Protein 1VYX (pdb70)

GO terms:
  GO:0006511 ubiquitin-dependent protein catabolic process (P, IDA)
  GO:0039504 symbiont-mediated suppression of host adaptive immune response (P, IMP)
  GO:0039648 symbiont-mediated perturbation of host ubiquitin-like protein modification (P, IMP)
  GO:0075509 endocytosis involved in viral entry into host cell (P, IMP)
  GO:0005515 protein binding (F, IPI)

Sequence (60 aa):
MEDEDVPVCWICNEELGNERFRACGCTGELENVHRSCLSTWLTISRNTACQICGVVYNTRMEDEDVPVCWICNEELGNERFRACGCTGELENVHRSCLSTWLTISRNTACQICGVVYNTRMEDEDVPVCWICNEELGNERFRACGCTGELENVHRSCLSTWLTISRNTACQICGVVYNTRMEDEDVPVCWICNEELGNERFRACGCTGELENVHRSCLSTWLTISRNTACQICGVVYNTRMEDEDVPVCWICNEELGNERFRACGCTGELENVHRSCLSTWLTISRNTACQICGVVYNTRMEDEDVPVCWICNEELGNERFRACGCTGELENVHRSCLSTWLTISRNTACQICGVVYNTRMEDEDVPVCWICNEELGNERFRACGCTGELENVHRSCLSTWLTISRNTACQICGVVYNTRMEDEDVPVCWICNEELGNERFRACGCTGELENVHRSCLSTWLTISRNTACQICGVVYNTRMEDEDVPVCWICNEELGNERFRACGCTGELENVHRSCLSTWLTISRNTACQICGVVYNTRMEDEDVPVCWICNEELGNERFRACGCTGELENVHRSCLSTWLTISRNTACQICGVVYNTRMEDEDVPVCWICNEELGNERFRACGCTGELENVHRSCLSTWLTISRNTACQICGVVYNTRMEDEDVPVCWICNEELGNERFRACGCTGELENVHRSCLSTWLTISRNTACQICGVVYNTRMEDEDVPVCWICNEELGNERFRACGCTGELENVHRSCLSTWLTISRNTACQICGVVYNTRMEDEDVPVCWICNEELGNERFRACGCTGELENVHRSCLSTWLTISRNTACQICGVVYNTRMEDEDVPVCWICNEELGNERFRACGCTGELENVHRSCLSTWLTISRNTACQICGVVYNTRMEDEDVPVCWICNEELGNERFRACGCTGELENVHRSCLSTWLTISRNTACQICGVVYNTRMEDEDVPVCWICNEELGNERFRACGCTGELENVHRSCLSTWLTISRNTACQICGVVYNTRMEDEDVPVCWICNEELGNERFRACGCTGELENVHRSCLSTWLTISRNTACQICGVVYNTRMEDEDVPVCWICNEELGNERFRACGCTGELENVHRSCLSTWLTISRNTACQICGVVYNTRMEDEDVPVCWICNEELGNERFRACGCTGELENVHRSCLSTWLTISRNTACQICGVVYNTRMEDEDVPVCWICNEELGNERFRACGCTGELENVHRSCLSTWLTISRNTACQICGVVYNTRMEDEDVPVCWICNEELGNERFRACGCTGELENVHRSCLSTWLTISRNTACQICGVVYNTRMEDEDVPVCWICNEELGNERFRACGCTGELENVHRSCLSTWLTISRNTACQICGVVYNTRMEDEDVPVCWICNEELGNERFRACGCTGELENVHRSCLSTWLTISRNTACQICGVVYNTRMEDEDVPVCWICNEELGNERFRACGCTGELENVHRSCLSTWLTISRNTACQICGVVYNTRMEDEDVPVCWICNEELGNERFRACGCTGELENVHRSCLSTWLTISRNTACQICGVVYNTRMEDEDVPVCWICNEELGNERFRACGCTGELENVHRSCLSTWLTISRNTACQICGVVYNTRMEDEDVPVCWICNEELGNERFRACGCTGELENVHRSCLSTWLTISRNTACQICGVVYNTR

Secondary structure (DSSP, 8-state):
-TT-S--EETTTTEE-S-----S---SSGGGS--HHHHHHHHHHHT-SB-TTT--B----

Foldseek 3Di:
DVPQDFAAALQPRHTDRPQPWFADCAPGNNNDHHLVCVVVVCVVVVDQHDPRHGGGRPRD

Structure (mmCIF, N/CA/C/O backbone):
data_1VYX
#
_entry.id   1VYX
#
_cell.length_a   1.000
_cell.length_b   1.000
_cell.length_c   1.000
_cell.angle_alpha   90.00
_cell.angle_beta   90.00
_cell.angle_gamma   90.00
#
_symmetry.space_group_name_H-M   'P 1'
#
loop_
_entity.id
_entity.type
_entity.pdbx_description
1 polymer 'ORF K3'
2 non-polymer 'ZINC ION'
#
loop_
_atom_site.group_PDB
_atom_site.id
_atom_site.type_symbol
_atom_site.label_atom_id
_atom_site.label_alt_id
_atom_site.label_comp_id
_atom_site.label_asym_id
_atom_site.label_entity_id
_atom_site.label_seq_id
_atom_site.pdbx_PDB_ins_code
_atom_site.Cartn_x
_atom_site.Cartn_y
_atom_site.Cartn_z
_atom_site.occupancy
_atom_site.B_iso_or_equiv
_atom_site.auth_seq_id
_atom_site.auth_comp_id
_atom_site.auth_asym_id
_atom_site.auth_atom_id
_atom_site.pdbx_PDB_model_num
ATOM 1 N N . MET A 1 1 ? 18.672 -3.846 11.553 1.00 0.00 1 MET A N 1
ATOM 2 C CA . MET A 1 1 ? 17.317 -3.760 12.172 1.00 0.00 1 MET A CA 1
ATOM 3 C C . MET A 1 1 ? 16.738 -2.355 11.985 1.00 0.00 1 MET A C 1
ATOM 4 O O . MET A 1 1 ? 16.222 -1.757 12.908 1.00 0.00 1 MET A O 1
ATOM 20 N N . GLU A 1 2 ? 16.821 -1.825 10.795 1.00 0.00 2 GLU A N 1
ATOM 21 C CA . GLU A 1 2 ? 16.277 -0.459 10.546 1.00 0.00 2 GLU A CA 1
ATOM 22 C C . GLU A 1 2 ? 14.785 -0.534 10.220 1.00 0.00 2 GLU A C 1
ATOM 23 O O . GLU A 1 2 ? 14.098 0.466 10.167 1.00 0.00 2 GLU A O 1
ATOM 35 N N . ASP A 1 3 ? 14.280 -1.715 9.999 1.00 0.00 3 ASP A N 1
ATOM 36 C CA . ASP A 1 3 ? 12.833 -1.863 9.674 1.00 0.00 3 ASP A CA 1
ATOM 37 C C . ASP A 1 3 ? 11.969 -1.409 10.856 1.00 0.00 3 ASP A C 1
ATOM 38 O O . ASP A 1 3 ? 10.765 -1.294 10.748 1.00 0.00 3 ASP A O 1
ATOM 47 N N . GLU A 1 4 ? 12.577 -1.153 11.982 1.00 0.00 4 GLU A N 1
ATOM 48 C CA . GLU A 1 4 ? 11.798 -0.705 13.174 1.00 0.00 4 GLU A CA 1
ATOM 49 C C . GLU A 1 4 ? 10.862 0.451 12.802 1.00 0.00 4 GLU A C 1
ATOM 50 O O . GLU A 1 4 ? 10.764 0.842 11.656 1.00 0.00 4 GLU A O 1
ATOM 62 N N . ASP A 1 5 ? 10.175 1.002 13.768 1.00 0.00 5 ASP A N 1
ATOM 63 C CA . ASP A 1 5 ? 9.243 2.133 13.479 1.00 0.00 5 ASP A CA 1
ATOM 64 C C . ASP A 1 5 ? 8.029 1.627 12.696 1.00 0.00 5 ASP A C 1
ATOM 65 O O . ASP A 1 5 ? 8.100 0.638 11.995 1.00 0.00 5 ASP A O 1
ATOM 74 N N . VAL A 1 6 ? 6.916 2.297 12.811 1.00 0.00 6 VAL A N 1
ATOM 75 C CA . VAL A 1 6 ? 5.700 1.851 12.073 1.00 0.00 6 VAL A CA 1
ATOM 76 C C . VAL A 1 6 ? 5.422 2.787 10.891 1.00 0.00 6 VAL A C 1
ATOM 77 O O . VAL A 1 6 ? 5.275 3.980 11.067 1.00 0.00 6 VAL A O 1
ATOM 90 N N . PRO A 1 7 ? 5.355 2.209 9.721 1.00 0.00 7 PRO A N 1
ATOM 91 C CA . PRO A 1 7 ? 5.087 2.998 8.493 1.00 0.00 7 PRO A CA 1
ATOM 92 C C . PRO A 1 7 ? 3.622 3.437 8.457 1.00 0.00 7 PRO A C 1
ATOM 93 O O . PRO A 1 7 ? 2.787 2.901 9.159 1.00 0.00 7 PRO A O 1
ATOM 104 N N . VAL A 1 8 ? 3.303 4.412 7.653 1.00 0.00 8 VAL A N 1
ATOM 105 C CA . VAL A 1 8 ? 1.889 4.885 7.586 1.00 0.00 8 VAL A CA 1
ATOM 106 C C . VAL A 1 8 ? 1.349 4.788 6.160 1.00 0.00 8 VAL A C 1
ATOM 107 O O . VAL A 1 8 ? 2.038 5.076 5.202 1.00 0.00 8 VAL A O 1
ATOM 120 N N . CYS A 1 9 ? 0.113 4.391 6.015 1.00 0.00 9 CYS A N 1
ATOM 121 C CA . CYS A 1 9 ? -0.480 4.282 4.655 1.00 0.00 9 CYS A CA 1
ATOM 122 C C . CYS A 1 9 ? -0.540 5.668 4.006 1.00 0.00 9 CYS A C 1
ATOM 123 O O . CYS A 1 9 ? -1.183 6.572 4.500 1.00 0.00 9 CYS A O 1
ATOM 130 N N . TRP A 1 10 ? 0.147 5.839 2.915 1.00 0.00 10 TRP A N 1
ATOM 131 C CA . TRP A 1 10 ? 0.168 7.164 2.226 1.00 0.00 10 TRP A CA 1
ATOM 132 C C . TRP A 1 10 ? -1.218 7.560 1.698 1.00 0.00 10 TRP A C 1
ATOM 133 O O . TRP A 1 10 ? -1.437 8.692 1.315 1.00 0.00 10 TRP A O 1
ATOM 154 N N . ILE A 1 11 ? -2.151 6.648 1.658 1.00 0.00 11 ILE A N 1
ATOM 155 C CA . ILE A 1 11 ? -3.505 7.003 1.133 1.00 0.00 11 ILE A CA 1
ATOM 156 C C . ILE A 1 11 ? -4.372 7.638 2.227 1.00 0.00 11 ILE A C 1
ATOM 157 O O . ILE A 1 11 ? -4.851 8.745 2.081 1.00 0.00 11 ILE A O 1
ATOM 173 N N . CYS A 1 12 ? -4.584 6.951 3.316 1.00 0.00 12 CYS A N 1
ATOM 174 C CA . CYS A 1 12 ? -5.430 7.530 4.402 1.00 0.00 12 CYS A CA 1
ATOM 175 C C . CYS A 1 12 ? -4.548 8.114 5.509 1.00 0.00 12 CYS A C 1
ATOM 176 O O . CYS A 1 12 ? -5.033 8.614 6.504 1.00 0.00 12 CYS A O 1
ATOM 183 N N . ASN A 1 13 ? -3.256 8.061 5.338 1.00 0.00 13 ASN A N 1
ATOM 184 C CA . ASN A 1 13 ? -2.341 8.620 6.374 1.00 0.00 13 ASN A CA 1
ATOM 185 C C . ASN A 1 13 ? -2.582 7.945 7.727 1.00 0.00 13 ASN A C 1
ATOM 186 O O . ASN A 1 13 ? -2.915 8.588 8.703 1.00 0.00 13 ASN A O 1
ATOM 197 N N . GLU A 1 14 ? -2.409 6.654 7.793 1.00 0.00 14 GLU A N 1
ATOM 198 C CA . GLU A 1 14 ? -2.617 5.936 9.083 1.00 0.00 14 GLU A CA 1
ATOM 199 C C . GLU A 1 14 ? -1.552 4.850 9.254 1.00 0.00 14 GLU A C 1
ATOM 200 O O . GLU A 1 14 ? -1.272 4.094 8.346 1.00 0.00 14 GLU A O 1
ATOM 212 N N . GLU A 1 15 ? -0.950 4.769 10.407 1.00 0.00 15 GLU A N 1
ATOM 213 C CA . GLU A 1 15 ? 0.103 3.735 10.628 1.00 0.00 15 GLU A CA 1
ATOM 214 C C . GLU A 1 15 ? -0.462 2.329 10.416 1.00 0.00 15 GLU A C 1
ATOM 215 O O . GLU A 1 15 ? -1.540 2.003 10.873 1.00 0.00 15 GLU A O 1
ATOM 227 N N . LEU A 1 16 ? 0.275 1.487 9.742 1.00 0.00 16 LEU A N 1
ATOM 228 C CA . LEU A 1 16 ? -0.200 0.093 9.520 1.00 0.00 16 LEU A CA 1
ATOM 229 C C . LEU A 1 16 ? 0.752 -0.872 10.238 1.00 0.00 16 LEU A C 1
ATOM 230 O O . LEU A 1 16 ? 0.362 -1.926 10.698 1.00 0.00 16 LEU A O 1
ATOM 246 N N . GLY A 1 17 ? 1.991 -0.483 10.370 1.00 0.00 17 GLY A N 1
ATOM 247 C CA . GLY A 1 17 ? 2.995 -1.320 11.096 1.00 0.00 17 GLY A CA 1
ATOM 248 C C . GLY A 1 17 ? 3.480 -2.507 10.254 1.00 0.00 17 GLY A C 1
ATOM 249 O O . GLY A 1 17 ? 4.616 -2.915 10.377 1.00 0.00 17 GLY A O 1
ATOM 253 N N . ASN A 1 18 ? 2.658 -3.063 9.399 1.00 0.00 18 ASN A N 1
ATOM 254 C CA . ASN A 1 18 ? 3.123 -4.221 8.571 1.00 0.00 18 ASN A CA 1
ATOM 255 C C . ASN A 1 18 ? 1.955 -4.875 7.827 1.00 0.00 18 ASN A C 1
ATOM 256 O O . ASN A 1 18 ? 1.897 -6.082 7.701 1.00 0.00 18 ASN A O 1
ATOM 267 N N . GLU A 1 19 ? 1.031 -4.108 7.323 1.00 0.00 19 GLU A N 1
ATOM 268 C CA . GLU A 1 19 ? -0.106 -4.730 6.585 1.00 0.00 19 GLU A CA 1
ATOM 269 C C . GLU A 1 19 ? 0.443 -5.529 5.399 1.00 0.00 19 GLU A C 1
ATOM 270 O O . GLU A 1 19 ? 0.891 -4.969 4.419 1.00 0.00 19 GLU A O 1
ATOM 282 N N . ARG A 1 20 ? 0.432 -6.833 5.487 1.00 0.00 20 ARG A N 1
ATOM 283 C CA . ARG A 1 20 ? 0.978 -7.653 4.366 1.00 0.00 20 ARG A CA 1
ATOM 284 C C . ARG A 1 20 ? 0.172 -7.417 3.088 1.00 0.00 20 ARG A C 1
ATOM 285 O O . ARG A 1 20 ? -0.856 -8.025 2.864 1.00 0.00 20 ARG A O 1
ATOM 306 N N . PHE A 1 21 ? 0.644 -6.540 2.246 1.00 0.00 21 PHE A N 1
ATOM 307 C CA . PHE A 1 21 ? -0.072 -6.256 0.972 1.00 0.00 21 PHE A CA 1
ATOM 308 C C . PHE A 1 21 ? 0.935 -5.846 -0.104 1.00 0.00 21 PHE A C 1
ATOM 309 O O . PHE A 1 21 ? 1.376 -4.715 -0.153 1.00 0.00 21 PHE A O 1
ATOM 326 N N . ARG A 1 22 ? 1.303 -6.751 -0.967 1.00 0.00 22 ARG A N 1
ATOM 327 C CA . ARG A 1 22 ? 2.280 -6.399 -2.036 1.00 0.00 22 ARG A CA 1
ATOM 328 C C . ARG A 1 22 ? 1.601 -5.524 -3.088 1.00 0.00 22 ARG A C 1
ATOM 329 O O . ARG A 1 22 ? 0.958 -6.015 -3.994 1.00 0.00 22 ARG A O 1
ATOM 350 N N . ALA A 1 23 ? 1.730 -4.231 -2.974 1.00 0.00 23 ALA A N 1
ATOM 351 C CA . ALA A 1 23 ? 1.080 -3.335 -3.970 1.00 0.00 23 ALA A CA 1
ATOM 352 C C . ALA A 1 23 ? 2.125 -2.468 -4.671 1.00 0.00 23 ALA A C 1
ATOM 353 O O . ALA A 1 23 ? 1.819 -1.730 -5.587 1.00 0.00 23 ALA A O 1
ATOM 360 N N . CYS A 1 24 ? 3.356 -2.548 -4.249 1.00 0.00 24 CYS A N 1
ATOM 361 C CA . CYS A 1 24 ? 4.418 -1.724 -4.893 1.00 0.00 24 CYS A CA 1
ATOM 362 C C . CYS A 1 24 ? 5.728 -1.858 -4.111 1.00 0.00 24 CYS A C 1
ATOM 363 O O . CYS A 1 24 ? 5.758 -2.347 -3.000 1.00 0.00 24 CYS A O 1
ATOM 370 N N . GLY A 1 25 ? 6.807 -1.417 -4.692 1.00 0.00 25 GLY A N 1
ATOM 371 C CA . GLY A 1 25 ? 8.122 -1.504 -3.998 1.00 0.00 25 GLY A CA 1
ATOM 372 C C . GLY A 1 25 ? 8.824 -0.150 -4.090 1.00 0.00 25 GLY A C 1
ATOM 373 O O . GLY A 1 25 ? 9.947 -0.050 -4.541 1.00 0.00 25 GLY A O 1
ATOM 377 N N . CYS A 1 26 ? 8.165 0.894 -3.668 1.00 0.00 26 CYS A N 1
ATOM 378 C CA . CYS A 1 26 ? 8.788 2.246 -3.734 1.00 0.00 26 CYS A CA 1
ATOM 379 C C . CYS A 1 26 ? 9.821 2.405 -2.617 1.00 0.00 26 CYS A C 1
ATOM 380 O O . CYS A 1 26 ? 10.285 1.439 -2.044 1.00 0.00 26 CYS A O 1
ATOM 387 N N . THR A 1 27 ? 10.185 3.616 -2.304 1.00 0.00 27 THR A N 1
ATOM 388 C CA . THR A 1 27 ? 11.189 3.835 -1.224 1.00 0.00 27 THR A CA 1
ATOM 389 C C . THR A 1 27 ? 10.651 4.834 -0.199 1.00 0.00 27 THR A C 1
ATOM 390 O O . THR A 1 27 ? 11.398 5.432 0.550 1.00 0.00 27 THR A O 1
ATOM 401 N N . GLY A 1 28 ? 9.362 5.027 -0.163 1.00 0.00 28 GLY A N 1
ATOM 402 C CA . GLY A 1 28 ? 8.786 5.994 0.812 1.00 0.00 28 GLY A CA 1
ATOM 403 C C . GLY A 1 28 ? 7.512 5.419 1.433 1.00 0.00 28 GLY A C 1
ATOM 404 O O . GLY A 1 28 ? 7.393 4.229 1.652 1.00 0.00 28 GLY A O 1
ATOM 408 N N . GLU A 1 29 ? 6.565 6.265 1.724 1.00 0.00 29 GLU A N 1
ATOM 409 C CA . GLU A 1 29 ? 5.289 5.798 2.341 1.00 0.00 29 GLU A CA 1
ATOM 410 C C . GLU A 1 29 ? 4.633 4.708 1.490 1.00 0.00 29 GLU A C 1
ATOM 411 O O . GLU A 1 29 ? 4.086 3.752 2.004 1.00 0.00 29 GLU A O 1
ATOM 423 N N . LEU A 1 30 ? 4.661 4.855 0.196 1.00 0.00 30 LEU A N 1
ATOM 424 C CA . LEU A 1 30 ? 4.015 3.839 -0.682 1.00 0.00 30 LEU A CA 1
ATOM 425 C C . LEU A 1 30 ? 4.454 2.424 -0.299 1.00 0.00 30 LEU A C 1
ATOM 426 O O . LEU A 1 30 ? 3.684 1.487 -0.374 1.00 0.00 30 LEU A O 1
ATOM 442 N N . GLU A 1 31 ? 5.676 2.257 0.109 1.00 0.00 31 GLU A N 1
ATOM 443 C CA . GLU A 1 31 ? 6.143 0.896 0.492 1.00 0.00 31 GLU A CA 1
ATOM 444 C C . GLU A 1 31 ? 5.159 0.260 1.480 1.00 0.00 31 GLU A C 1
ATOM 445 O O . GLU A 1 31 ? 4.947 -0.936 1.472 1.00 0.00 31 GLU A O 1
ATOM 457 N N . ASN A 1 32 ? 4.548 1.047 2.325 1.00 0.00 32 ASN A N 1
ATOM 458 C CA . ASN A 1 32 ? 3.574 0.472 3.295 1.00 0.00 32 ASN A CA 1
ATOM 459 C C . ASN A 1 32 ? 2.203 1.115 3.107 1.00 0.00 32 ASN A C 1
ATOM 460 O O . ASN A 1 32 ? 2.048 2.313 3.230 1.00 0.00 32 ASN A O 1
ATOM 471 N N . VAL A 1 33 ? 1.205 0.332 2.814 1.00 0.00 33 VAL A N 1
ATOM 472 C CA . VAL A 1 33 ? -0.152 0.910 2.628 1.00 0.00 33 VAL A CA 1
ATOM 473 C C . VAL A 1 33 ? -1.236 -0.110 2.985 1.00 0.00 33 VAL A C 1
ATOM 474 O O . VAL A 1 33 ? -1.115 -1.282 2.688 1.00 0.00 33 VAL A O 1
ATOM 487 N N . HIS A 1 34 ? -2.305 0.323 3.596 1.00 0.00 34 HIS A N 1
ATOM 488 C CA . HIS A 1 34 ? -3.399 -0.636 3.935 1.00 0.00 34 HIS A CA 1
ATOM 489 C C . HIS A 1 34 ? -4.034 -1.168 2.651 1.00 0.00 34 HIS A C 1
ATOM 490 O O . HIS A 1 34 ? -4.412 -0.410 1.777 1.00 0.00 34 HIS A O 1
ATOM 504 N N . ARG A 1 35 ? -4.180 -2.453 2.531 1.00 0.00 35 ARG A N 1
ATOM 505 C CA . ARG A 1 35 ? -4.817 -3.003 1.305 1.00 0.00 35 ARG A CA 1
ATOM 506 C C . ARG A 1 35 ? -6.296 -2.616 1.287 1.00 0.00 35 ARG A C 1
ATOM 507 O O . ARG A 1 35 ? -6.953 -2.654 0.266 1.00 0.00 35 ARG A O 1
ATOM 528 N N . SER A 1 36 ? -6.820 -2.246 2.422 1.00 0.00 36 SER A N 1
ATOM 529 C CA . SER A 1 36 ? -8.256 -1.856 2.502 1.00 0.00 36 SER A CA 1
ATOM 530 C C . SER A 1 36 ? -8.522 -0.569 1.712 1.00 0.00 36 SER A C 1
ATOM 531 O O . SER A 1 36 ? -9.323 -0.552 0.799 1.00 0.00 36 SER A O 1
ATOM 539 N N . CYS A 1 37 ? -7.877 0.514 2.062 1.00 0.00 37 CYS A N 1
ATOM 540 C CA . CYS A 1 37 ? -8.134 1.788 1.320 1.00 0.00 37 CYS A CA 1
ATOM 541 C C . CYS A 1 37 ? -7.354 1.840 0.003 1.00 0.00 37 CYS A C 1
ATOM 542 O O . CYS A 1 37 ? -7.764 2.501 -0.928 1.00 0.00 37 CYS A O 1
ATOM 550 N N . LEU A 1 38 ? -6.244 1.159 -0.103 1.00 0.00 38 LEU A N 1
ATOM 551 C CA . LEU A 1 38 ? -5.490 1.210 -1.392 1.00 0.00 38 LEU A CA 1
ATOM 552 C C . LEU A 1 38 ? -6.215 0.380 -2.452 1.00 0.00 38 LEU A C 1
ATOM 553 O O . LEU A 1 38 ? -6.624 0.886 -3.478 1.00 0.00 38 LEU A O 1
ATOM 569 N N . SER A 1 39 ? -6.383 -0.890 -2.206 1.00 0.00 39 SER A N 1
ATOM 570 C CA . SER A 1 39 ? -7.085 -1.758 -3.188 1.00 0.00 39 SER A CA 1
ATOM 571 C C . SER A 1 39 ? -8.407 -1.109 -3.605 1.00 0.00 39 SER A C 1
ATOM 572 O O . SER A 1 39 ? -8.768 -1.104 -4.764 1.00 0.00 39 SER A O 1
ATOM 580 N N . THR A 1 40 ? -9.129 -0.552 -2.671 1.00 0.00 40 THR A N 1
ATOM 581 C CA . THR A 1 40 ? -10.420 0.102 -3.024 1.00 0.00 40 THR A CA 1
ATOM 582 C C . THR A 1 40 ? -10.151 1.465 -3.665 1.00 0.00 40 THR A C 1
ATOM 583 O O . THR A 1 40 ? -10.836 1.878 -4.580 1.00 0.00 40 THR A O 1
ATOM 594 N N . TRP A 1 41 ? -9.155 2.166 -3.194 1.00 0.00 41 TRP A N 1
ATOM 595 C CA . TRP A 1 41 ? -8.841 3.499 -3.781 1.00 0.00 41 TRP A CA 1
ATOM 596 C C . TRP A 1 41 ? -8.521 3.344 -5.272 1.00 0.00 41 TRP A C 1
ATOM 597 O O . TRP A 1 41 ? -9.164 3.936 -6.116 1.00 0.00 41 TRP A O 1
ATOM 618 N N . LEU A 1 42 ? -7.541 2.547 -5.607 1.00 0.00 42 LEU A N 1
ATOM 619 C CA . LEU A 1 42 ? -7.209 2.360 -7.048 1.00 0.00 42 LEU A CA 1
ATOM 620 C C . LEU A 1 42 ? -8.466 1.939 -7.809 1.00 0.00 42 LEU A C 1
ATOM 621 O O . LEU A 1 42 ? -8.669 2.311 -8.948 1.00 0.00 42 LEU A O 1
ATOM 637 N N . THR A 1 43 ? -9.323 1.180 -7.181 1.00 0.00 43 THR A N 1
ATOM 638 C CA . THR A 1 43 ? -10.577 0.756 -7.863 1.00 0.00 43 THR A CA 1
ATOM 639 C C . THR A 1 43 ? -11.442 1.989 -8.131 1.00 0.00 43 THR A C 1
ATOM 640 O O . THR A 1 43 ? -12.034 2.131 -9.183 1.00 0.00 43 THR A O 1
ATOM 651 N N . ILE A 1 44 ? -11.503 2.891 -7.188 1.00 0.00 44 ILE A N 1
ATOM 652 C CA . ILE A 1 44 ? -12.310 4.128 -7.386 1.00 0.00 44 ILE A CA 1
ATOM 653 C C . ILE A 1 44 ? -11.544 5.089 -8.301 1.00 0.00 44 ILE A C 1
ATOM 654 O O . ILE A 1 44 ? -12.105 5.700 -9.189 1.00 0.00 44 ILE A O 1
ATOM 670 N N . SER A 1 45 ? -10.261 5.213 -8.095 1.00 0.00 45 SER A N 1
ATOM 671 C CA . SER A 1 45 ? -9.449 6.118 -8.957 1.00 0.00 45 SER A CA 1
ATOM 672 C C . SER A 1 45 ? -9.130 5.421 -10.282 1.00 0.00 45 SER A C 1
ATOM 673 O O . SER A 1 45 ? -8.596 6.015 -11.198 1.00 0.00 45 SER A O 1
ATOM 681 N N . ARG A 1 46 ? -9.458 4.160 -10.388 1.00 0.00 46 ARG A N 1
ATOM 682 C CA . ARG A 1 46 ? -9.182 3.413 -11.648 1.00 0.00 46 ARG A CA 1
ATOM 683 C C . ARG A 1 46 ? -7.676 3.217 -11.836 1.00 0.00 46 ARG A C 1
ATOM 684 O O . ARG A 1 46 ? -7.086 3.719 -12.772 1.00 0.00 46 ARG A O 1
ATOM 705 N N . ASN A 1 47 ? -7.052 2.485 -10.955 1.00 0.00 47 ASN A N 1
ATOM 706 C CA . ASN A 1 47 ? -5.587 2.251 -11.085 1.00 0.00 47 ASN A CA 1
ATOM 707 C C . ASN A 1 47 ? -5.276 0.771 -10.856 1.00 0.00 47 ASN A C 1
ATOM 708 O O . ASN A 1 47 ? -5.954 0.094 -10.109 1.00 0.00 47 ASN A O 1
ATOM 719 N N . THR A 1 48 ? -4.261 0.260 -11.496 1.00 0.00 48 THR A N 1
ATOM 720 C CA . THR A 1 48 ? -3.921 -1.179 -11.314 1.00 0.00 48 THR A CA 1
ATOM 721 C C . THR A 1 48 ? -2.496 -1.330 -10.774 1.00 0.00 48 THR A C 1
ATOM 722 O O . THR A 1 48 ? -2.163 -2.316 -10.148 1.00 0.00 48 THR A O 1
ATOM 733 N N . ALA A 1 49 ? -1.651 -0.365 -11.010 1.00 0.00 49 ALA A N 1
ATOM 734 C CA . ALA A 1 49 ? -0.252 -0.471 -10.505 1.00 0.00 49 ALA A CA 1
ATOM 735 C C . ALA A 1 49 ? 0.258 0.894 -10.035 1.00 0.00 49 ALA A C 1
ATOM 736 O O . ALA A 1 49 ? -0.190 1.928 -10.489 1.00 0.00 49 ALA A O 1
ATOM 743 N N . CYS A 1 50 ? 1.195 0.899 -9.126 1.00 0.00 50 CYS A N 1
ATOM 744 C CA . CYS A 1 50 ? 1.742 2.193 -8.620 1.00 0.00 50 CYS A CA 1
ATOM 745 C C . CYS A 1 50 ? 2.273 3.034 -9.787 1.00 0.00 50 CYS A C 1
ATOM 746 O O . CYS A 1 50 ? 3.059 2.572 -10.590 1.00 0.00 50 CYS A O 1
ATOM 754 N N . GLN A 1 51 ? 1.845 4.264 -9.889 1.00 0.00 51 GLN A N 1
ATOM 755 C CA . GLN A 1 51 ? 2.323 5.128 -11.008 1.00 0.00 51 GLN A CA 1
ATOM 756 C C . GLN A 1 51 ? 3.666 5.770 -10.649 1.00 0.00 51 GLN A C 1
ATOM 757 O O . GLN A 1 51 ? 4.164 6.623 -11.356 1.00 0.00 51 GLN A O 1
ATOM 771 N N . ILE A 1 52 ? 4.254 5.369 -9.557 1.00 0.00 52 ILE A N 1
ATOM 772 C CA . ILE A 1 52 ? 5.563 5.960 -9.158 1.00 0.00 52 ILE A CA 1
ATOM 773 C C . ILE A 1 52 ? 6.714 5.064 -9.624 1.00 0.00 52 ILE A C 1
ATOM 774 O O . ILE A 1 52 ? 7.720 5.536 -10.115 1.00 0.00 52 ILE A O 1
ATOM 790 N N . CYS A 1 53 ? 6.576 3.775 -9.471 1.00 0.00 53 CYS A N 1
ATOM 791 C CA . CYS A 1 53 ? 7.665 2.851 -9.904 1.00 0.00 53 CYS A CA 1
ATOM 792 C C . CYS A 1 53 ? 7.158 1.910 -11.001 1.00 0.00 53 CYS A C 1
ATOM 793 O O . CYS A 1 53 ? 7.930 1.302 -11.715 1.00 0.00 53 CYS A O 1
ATOM 801 N N . GLY A 1 54 ? 5.866 1.790 -11.145 1.00 0.00 54 GLY A N 1
ATOM 802 C CA . GLY A 1 54 ? 5.314 0.895 -12.202 1.00 0.00 54 GLY A CA 1
ATOM 803 C C . GLY A 1 54 ? 5.084 -0.512 -11.639 1.00 0.00 54 GLY A C 1
ATOM 804 O O . GLY A 1 54 ? 5.248 -1.498 -12.330 1.00 0.00 54 GLY A O 1
ATOM 808 N N . VAL A 1 55 ? 4.694 -0.618 -10.396 1.00 0.00 55 VAL A N 1
ATOM 809 C CA . VAL A 1 55 ? 4.445 -1.967 -9.810 1.00 0.00 55 VAL A CA 1
ATOM 810 C C . VAL A 1 55 ? 2.939 -2.186 -9.636 1.00 0.00 55 VAL A C 1
ATOM 811 O O . VAL A 1 55 ? 2.219 -1.298 -9.227 1.00 0.00 55 VAL A O 1
ATOM 824 N N . VAL A 1 56 ? 2.455 -3.356 -9.951 1.00 0.00 56 VAL A N 1
ATOM 825 C CA . VAL A 1 56 ? 0.993 -3.617 -9.809 1.00 0.00 56 VAL A CA 1
ATOM 826 C C . VAL A 1 56 ? 0.605 -3.738 -8.333 1.00 0.00 56 VAL A C 1
ATOM 827 O O . VAL A 1 56 ? 1.396 -4.143 -7.504 1.00 0.00 56 VAL A O 1
ATOM 840 N N . TYR A 1 57 ? -0.609 -3.388 -8.001 1.00 0.00 57 TYR A N 1
ATOM 841 C CA . TYR A 1 57 ? -1.051 -3.479 -6.579 1.00 0.00 57 TYR A CA 1
ATOM 842 C C . TYR A 1 57 ? -1.258 -4.939 -6.171 1.00 0.00 57 TYR A C 1
ATOM 843 O O . TYR A 1 57 ? -0.995 -5.324 -5.049 1.00 0.00 57 TYR A O 1
ATOM 861 N N . ASN A 1 58 ? -1.730 -5.753 -7.072 1.00 0.00 58 ASN A N 1
ATOM 862 C CA . ASN A 1 58 ? -1.955 -7.190 -6.738 1.00 0.00 58 ASN A CA 1
ATOM 863 C C . ASN A 1 58 ? -2.743 -7.315 -5.430 1.00 0.00 58 ASN A C 1
ATOM 864 O O . ASN A 1 58 ? -2.207 -7.690 -4.406 1.00 0.00 58 ASN A O 1
ATOM 875 N N . THR A 1 59 ? -4.011 -7.004 -5.456 1.00 0.00 59 THR A N 1
ATOM 876 C CA . THR A 1 59 ? -4.830 -7.106 -4.213 1.00 0.00 59 THR A CA 1
ATOM 877 C C . THR A 1 59 ? -5.644 -8.403 -4.222 1.00 0.00 59 THR A C 1
ATOM 878 O O . THR A 1 59 ? -6.054 -8.883 -5.261 1.00 0.00 59 THR A O 1
ATOM 889 N N . ARG A 1 60 ? -5.884 -8.974 -3.073 1.00 0.00 60 ARG A N 1
ATOM 890 C CA . ARG A 1 60 ? -6.674 -10.237 -3.020 1.00 0.00 60 ARG A CA 1
ATOM 891 C C . ARG A 1 60 ? -8.099 -9.989 -3.522 1.00 0.00 60 ARG A C 1
ATOM 892 O O . ARG A 1 60 ? -8.829 -10.953 -3.674 1.00 0.00 60 ARG A O 1
ATOM 916 N N . MET A 1 1 ? 18.301 1.781 13.164 1.00 0.00 1 MET A N 2
ATOM 917 C CA . MET A 1 1 ? 17.109 1.095 13.741 1.00 0.00 1 MET A CA 2
ATOM 918 C C . MET A 1 1 ? 16.399 2.015 14.739 1.00 0.00 1 MET A C 2
ATOM 919 O O . MET A 1 1 ? 15.332 1.702 15.226 1.00 0.00 1 MET A O 2
ATOM 935 N N . GLU A 1 2 ? 16.986 3.146 15.035 1.00 0.00 2 GLU A N 2
ATOM 936 C CA . GLU A 1 2 ? 16.361 4.106 15.995 1.00 0.00 2 GLU A CA 2
ATOM 937 C C . GLU A 1 2 ? 15.622 3.366 17.115 1.00 0.00 2 GLU A C 2
ATOM 938 O O . GLU A 1 2 ? 16.039 2.313 17.558 1.00 0.00 2 GLU A O 2
ATOM 950 N N . ASP A 1 3 ? 14.531 3.911 17.577 1.00 0.00 3 ASP A N 2
ATOM 951 C CA . ASP A 1 3 ? 13.766 3.245 18.670 1.00 0.00 3 ASP A CA 2
ATOM 952 C C . ASP A 1 3 ? 12.636 2.392 18.087 1.00 0.00 3 ASP A C 2
ATOM 953 O O . ASP A 1 3 ? 12.708 1.179 18.061 1.00 0.00 3 ASP A O 2
ATOM 962 N N . GLU A 1 4 ? 11.591 3.017 17.624 1.00 0.00 4 GLU A N 2
ATOM 963 C CA . GLU A 1 4 ? 10.455 2.243 17.047 1.00 0.00 4 GLU A CA 2
ATOM 964 C C . GLU A 1 4 ? 10.242 2.621 15.579 1.00 0.00 4 GLU A C 2
ATOM 965 O O . GLU A 1 4 ? 10.398 3.762 15.192 1.00 0.00 4 GLU A O 2
ATOM 977 N N . ASP A 1 5 ? 9.880 1.672 14.759 1.00 0.00 5 ASP A N 2
ATOM 978 C CA . ASP A 1 5 ? 9.652 1.979 13.318 1.00 0.00 5 ASP A CA 2
ATOM 979 C C . ASP A 1 5 ? 8.232 1.578 12.916 1.00 0.00 5 ASP A C 2
ATOM 980 O O . ASP A 1 5 ? 7.890 0.413 12.886 1.00 0.00 5 ASP A O 2
ATOM 989 N N . VAL A 1 6 ? 7.401 2.535 12.608 1.00 0.00 6 VAL A N 2
ATOM 990 C CA . VAL A 1 6 ? 6.003 2.206 12.212 1.00 0.00 6 VAL A CA 2
ATOM 991 C C . VAL A 1 6 ? 5.608 2.982 10.951 1.00 0.00 6 VAL A C 2
ATOM 992 O O . VAL A 1 6 ? 5.467 4.188 10.983 1.00 0.00 6 VAL A O 2
ATOM 1005 N N . PRO A 1 7 ? 5.446 2.256 9.878 1.00 0.00 7 PRO A N 2
ATOM 1006 C CA . PRO A 1 7 ? 5.067 2.873 8.584 1.00 0.00 7 PRO A CA 2
ATOM 1007 C C . PRO A 1 7 ? 3.609 3.348 8.614 1.00 0.00 7 PRO A C 2
ATOM 1008 O O . PRO A 1 7 ? 2.827 2.953 9.460 1.00 0.00 7 PRO A O 2
ATOM 1019 N N . VAL A 1 8 ? 3.246 4.203 7.698 1.00 0.00 8 VAL A N 2
ATOM 1020 C CA . VAL A 1 8 ? 1.847 4.718 7.663 1.00 0.00 8 VAL A CA 2
ATOM 1021 C C . VAL A 1 8 ? 1.286 4.628 6.242 1.00 0.00 8 VAL A C 2
ATOM 1022 O O . VAL A 1 8 ? 2.007 4.753 5.272 1.00 0.00 8 VAL A O 2
ATOM 1035 N N . CYS A 1 9 ? 0.003 4.422 6.109 1.00 0.00 9 CYS A N 2
ATOM 1036 C CA . CYS A 1 9 ? -0.596 4.337 4.748 1.00 0.00 9 CYS A CA 2
ATOM 1037 C C . CYS A 1 9 ? -0.582 5.722 4.099 1.00 0.00 9 CYS A C 2
ATOM 1038 O O . CYS A 1 9 ? -1.172 6.661 4.594 1.00 0.00 9 CYS A O 2
ATOM 1045 N N . TRP A 1 10 ? 0.110 5.856 3.007 1.00 0.00 10 TRP A N 2
ATOM 1046 C CA . TRP A 1 10 ? 0.199 7.176 2.319 1.00 0.00 10 TRP A CA 2
ATOM 1047 C C . TRP A 1 10 ? -1.161 7.616 1.758 1.00 0.00 10 TRP A C 2
ATOM 1048 O O . TRP A 1 10 ? -1.357 8.771 1.437 1.00 0.00 10 TRP A O 2
ATOM 1069 N N . ILE A 1 11 ? -2.093 6.711 1.615 1.00 0.00 11 ILE A N 2
ATOM 1070 C CA . ILE A 1 11 ? -3.423 7.100 1.048 1.00 0.00 11 ILE A CA 2
ATOM 1071 C C . ILE A 1 11 ? -4.256 7.876 2.072 1.00 0.00 11 ILE A C 2
ATOM 1072 O O . ILE A 1 11 ? -4.667 8.994 1.828 1.00 0.00 11 ILE A O 2
ATOM 1088 N N . CYS A 1 12 ? -4.519 7.296 3.210 1.00 0.00 12 CYS A N 2
ATOM 1089 C CA . CYS A 1 12 ? -5.336 8.010 4.233 1.00 0.00 12 CYS A CA 2
ATOM 1090 C C . CYS A 1 12 ? -4.444 8.529 5.364 1.00 0.00 12 CYS A C 2
ATOM 1091 O O . CYS A 1 12 ? -4.907 9.159 6.293 1.00 0.00 12 CYS A O 2
ATOM 1098 N N . ASN A 1 13 ? -3.169 8.271 5.291 1.00 0.00 13 ASN A N 2
ATOM 1099 C CA . ASN A 1 13 ? -2.246 8.751 6.359 1.00 0.00 13 ASN A CA 2
ATOM 1100 C C . ASN A 1 13 ? -2.569 8.069 7.692 1.00 0.00 13 ASN A C 2
ATOM 1101 O O . ASN A 1 13 ? -2.820 8.720 8.687 1.00 0.00 13 ASN A O 2
ATOM 1112 N N . GLU A 1 14 ? -2.555 6.764 7.722 1.00 0.00 14 GLU A N 2
ATOM 1113 C CA . GLU A 1 14 ? -2.854 6.044 8.993 1.00 0.00 14 GLU A CA 2
ATOM 1114 C C . GLU A 1 14 ? -1.800 4.962 9.243 1.00 0.00 14 GLU A C 2
ATOM 1115 O O . GLU A 1 14 ? -1.507 4.160 8.381 1.00 0.00 14 GLU A O 2
ATOM 1127 N N . GLU A 1 15 ? -1.224 4.937 10.413 1.00 0.00 15 GLU A N 2
ATOM 1128 C CA . GLU A 1 15 ? -0.184 3.911 10.710 1.00 0.00 15 GLU A CA 2
ATOM 1129 C C . GLU A 1 15 ? -0.743 2.504 10.521 1.00 0.00 15 GLU A C 2
ATOM 1130 O O . GLU A 1 15 ? -1.898 2.235 10.786 1.00 0.00 15 GLU A O 2
ATOM 1142 N N . LEU A 1 16 ? 0.082 1.606 10.065 1.00 0.00 16 LEU A N 2
ATOM 1143 C CA . LEU A 1 16 ? -0.380 0.203 9.857 1.00 0.00 16 LEU A CA 2
ATOM 1144 C C . LEU A 1 16 ? 0.664 -0.793 10.394 1.00 0.00 16 LEU A C 2
ATOM 1145 O O . LEU A 1 16 ? 0.346 -1.919 10.721 1.00 0.00 16 LEU A O 2
ATOM 1161 N N . GLY A 1 17 ? 1.897 -0.375 10.520 1.00 0.00 17 GLY A N 2
ATOM 1162 C CA . GLY A 1 17 ? 2.958 -1.272 11.070 1.00 0.00 17 GLY A CA 2
ATOM 1163 C C . GLY A 1 17 ? 3.558 -2.156 9.977 1.00 0.00 17 GLY A C 2
ATOM 1164 O O . GLY A 1 17 ? 4.724 -2.484 10.036 1.00 0.00 17 GLY A O 2
ATOM 1168 N N . ASN A 1 18 ? 2.775 -2.521 8.982 1.00 0.00 18 ASN A N 2
ATOM 1169 C CA . ASN A 1 18 ? 3.265 -3.384 7.844 1.00 0.00 18 ASN A CA 2
ATOM 1170 C C . ASN A 1 18 ? 2.137 -4.301 7.371 1.00 0.00 18 ASN A C 2
ATOM 1171 O O . ASN A 1 18 ? 2.146 -5.490 7.623 1.00 0.00 18 ASN A O 2
ATOM 1182 N N . GLU A 1 19 ? 1.166 -3.769 6.686 1.00 0.00 19 GLU A N 2
ATOM 1183 C CA . GLU A 1 19 ? 0.054 -4.631 6.201 1.00 0.00 19 GLU A CA 2
ATOM 1184 C C . GLU A 1 19 ? 0.563 -5.535 5.076 1.00 0.00 19 GLU A C 2
ATOM 1185 O O . GLU A 1 19 ? 1.054 -5.067 4.069 1.00 0.00 19 GLU A O 2
ATOM 1197 N N . ARG A 1 20 ? 0.452 -6.823 5.237 1.00 0.00 20 ARG A N 2
ATOM 1198 C CA . ARG A 1 20 ? 0.941 -7.738 4.167 1.00 0.00 20 ARG A CA 2
ATOM 1199 C C . ARG A 1 20 ? 0.157 -7.475 2.883 1.00 0.00 20 ARG A C 2
ATOM 1200 O O . ARG A 1 20 ? -0.935 -7.972 2.696 1.00 0.00 20 ARG A O 2
ATOM 1221 N N . PHE A 1 21 ? 0.701 -6.679 2.005 1.00 0.00 21 PHE A N 2
ATOM 1222 C CA . PHE A 1 21 ? -0.021 -6.366 0.744 1.00 0.00 21 PHE A CA 2
ATOM 1223 C C . PHE A 1 21 ? 0.971 -6.105 -0.394 1.00 0.00 21 PHE A C 2
ATOM 1224 O O . PHE A 1 21 ? 1.727 -5.153 -0.364 1.00 0.00 21 PHE A O 2
ATOM 1241 N N . ARG A 1 22 ? 0.973 -6.938 -1.397 1.00 0.00 22 ARG A N 2
ATOM 1242 C CA . ARG A 1 22 ? 1.912 -6.731 -2.535 1.00 0.00 22 ARG A CA 2
ATOM 1243 C C . ARG A 1 22 ? 1.302 -5.751 -3.541 1.00 0.00 22 ARG A C 2
ATOM 1244 O O . ARG A 1 22 ? 0.566 -6.137 -4.427 1.00 0.00 22 ARG A O 2
ATOM 1265 N N . ALA A 1 23 ? 1.591 -4.485 -3.409 1.00 0.00 23 ALA A N 2
ATOM 1266 C CA . ALA A 1 23 ? 1.010 -3.493 -4.358 1.00 0.00 23 ALA A CA 2
ATOM 1267 C C . ALA A 1 23 ? 2.095 -2.561 -4.909 1.00 0.00 23 ALA A C 2
ATOM 1268 O O . ALA A 1 23 ? 1.975 -2.035 -5.998 1.00 0.00 23 ALA A O 2
ATOM 1275 N N . CYS A 1 24 ? 3.146 -2.344 -4.169 1.00 0.00 24 CYS A N 2
ATOM 1276 C CA . CYS A 1 24 ? 4.221 -1.436 -4.661 1.00 0.00 24 CYS A CA 2
ATOM 1277 C C . CYS A 1 24 ? 5.450 -1.520 -3.749 1.00 0.00 24 CYS A C 2
ATOM 1278 O O . CYS A 1 24 ? 5.401 -2.071 -2.667 1.00 0.00 24 CYS A O 2
ATOM 1285 N N . GLY A 1 25 ? 6.546 -0.969 -4.186 1.00 0.00 25 GLY A N 2
ATOM 1286 C CA . GLY A 1 25 ? 7.785 -1.001 -3.360 1.00 0.00 25 GLY A CA 2
ATOM 1287 C C . GLY A 1 25 ? 8.235 0.433 -3.071 1.00 0.00 25 GLY A C 2
ATOM 1288 O O . GLY A 1 25 ? 8.552 0.776 -1.951 1.00 0.00 25 GLY A O 2
ATOM 1292 N N . CYS A 1 26 ? 8.254 1.274 -4.073 1.00 0.00 26 CYS A N 2
ATOM 1293 C CA . CYS A 1 26 ? 8.676 2.694 -3.865 1.00 0.00 26 CYS A CA 2
ATOM 1294 C C . CYS A 1 26 ? 9.815 2.784 -2.842 1.00 0.00 26 CYS A C 2
ATOM 1295 O O . CYS A 1 26 ? 10.518 1.822 -2.598 1.00 0.00 26 CYS A O 2
ATOM 1302 N N . THR A 1 27 ? 10.008 3.930 -2.246 1.00 0.00 27 THR A N 2
ATOM 1303 C CA . THR A 1 27 ? 11.107 4.069 -1.247 1.00 0.00 27 THR A CA 2
ATOM 1304 C C . THR A 1 27 ? 10.575 3.879 0.178 1.00 0.00 27 THR A C 2
ATOM 1305 O O . THR A 1 27 ? 11.333 3.676 1.105 1.00 0.00 27 THR A O 2
ATOM 1316 N N . GLY A 1 28 ? 9.283 3.938 0.367 1.00 0.00 28 GLY A N 2
ATOM 1317 C CA . GLY A 1 28 ? 8.735 3.753 1.743 1.00 0.00 28 GLY A CA 2
ATOM 1318 C C . GLY A 1 28 ? 7.291 4.259 1.817 1.00 0.00 28 GLY A C 2
ATOM 1319 O O . GLY A 1 28 ? 6.388 3.532 2.182 1.00 0.00 28 GLY A O 2
ATOM 1323 N N . GLU A 1 29 ? 7.067 5.502 1.494 1.00 0.00 29 GLU A N 2
ATOM 1324 C CA . GLU A 1 29 ? 5.681 6.052 1.568 1.00 0.00 29 GLU A CA 2
ATOM 1325 C C . GLU A 1 29 ? 4.679 5.092 0.916 1.00 0.00 29 GLU A C 2
ATOM 1326 O O . GLU A 1 29 ? 3.645 4.792 1.477 1.00 0.00 29 GLU A O 2
ATOM 1338 N N . LEU A 1 30 ? 4.972 4.600 -0.257 1.00 0.00 30 LEU A N 2
ATOM 1339 C CA . LEU A 1 30 ? 4.028 3.659 -0.922 1.00 0.00 30 LEU A CA 2
ATOM 1340 C C . LEU A 1 30 ? 4.350 2.224 -0.497 1.00 0.00 30 LEU A C 2
ATOM 1341 O O . LEU A 1 30 ? 3.499 1.357 -0.502 1.00 0.00 30 LEU A O 2
ATOM 1357 N N . GLU A 1 31 ? 5.573 1.969 -0.115 1.00 0.00 31 GLU A N 2
ATOM 1358 C CA . GLU A 1 31 ? 5.941 0.591 0.320 1.00 0.00 31 GLU A CA 2
ATOM 1359 C C . GLU A 1 31 ? 4.904 0.074 1.317 1.00 0.00 31 GLU A C 2
ATOM 1360 O O . GLU A 1 31 ? 4.363 -1.002 1.163 1.00 0.00 31 GLU A O 2
ATOM 1372 N N . ASN A 1 32 ? 4.611 0.840 2.334 1.00 0.00 32 ASN A N 2
ATOM 1373 C CA . ASN A 1 32 ? 3.597 0.392 3.327 1.00 0.00 32 ASN A CA 2
ATOM 1374 C C . ASN A 1 32 ? 2.258 1.062 3.022 1.00 0.00 32 ASN A C 2
ATOM 1375 O O . ASN A 1 32 ? 2.150 2.272 3.005 1.00 0.00 32 ASN A O 2
ATOM 1386 N N . VAL A 1 33 ? 1.240 0.290 2.774 1.00 0.00 33 VAL A N 2
ATOM 1387 C CA . VAL A 1 33 ? -0.080 0.899 2.466 1.00 0.00 33 VAL A CA 2
ATOM 1388 C C . VAL A 1 33 ? -1.223 -0.005 2.927 1.00 0.00 33 VAL A C 2
ATOM 1389 O O . VAL A 1 33 ? -1.221 -1.198 2.695 1.00 0.00 33 VAL A O 2
ATOM 1402 N N . HIS A 1 34 ? -2.206 0.560 3.567 1.00 0.00 34 HIS A N 2
ATOM 1403 C CA . HIS A 1 34 ? -3.361 -0.255 4.032 1.00 0.00 34 HIS A CA 2
ATOM 1404 C C . HIS A 1 34 ? -4.012 -0.976 2.846 1.00 0.00 34 HIS A C 2
ATOM 1405 O O . HIS A 1 34 ? -4.584 -0.359 1.971 1.00 0.00 34 HIS A O 2
ATOM 1419 N N . ARG A 1 35 ? -3.930 -2.277 2.812 1.00 0.00 35 ARG A N 2
ATOM 1420 C CA . ARG A 1 35 ? -4.543 -3.037 1.683 1.00 0.00 35 ARG A CA 2
ATOM 1421 C C . ARG A 1 35 ? -6.048 -2.758 1.603 1.00 0.00 35 ARG A C 2
ATOM 1422 O O . ARG A 1 35 ? -6.691 -3.065 0.619 1.00 0.00 35 ARG A O 2
ATOM 1443 N N . SER A 1 36 ? -6.614 -2.193 2.632 1.00 0.00 36 SER A N 2
ATOM 1444 C CA . SER A 1 36 ? -8.080 -1.911 2.615 1.00 0.00 36 SER A CA 2
ATOM 1445 C C . SER A 1 36 ? -8.395 -0.647 1.802 1.00 0.00 36 SER A C 2
ATOM 1446 O O . SER A 1 36 ? -9.239 -0.661 0.928 1.00 0.00 36 SER A O 2
ATOM 1454 N N . CYS A 1 37 ? -7.740 0.448 2.088 1.00 0.00 37 CYS A N 2
ATOM 1455 C CA . CYS A 1 37 ? -8.041 1.704 1.318 1.00 0.00 37 CYS A CA 2
ATOM 1456 C C . CYS A 1 37 ? -7.305 1.733 -0.027 1.00 0.00 37 CYS A C 2
ATOM 1457 O O . CYS A 1 37 ? -7.732 2.397 -0.950 1.00 0.00 37 CYS A O 2
ATOM 1465 N N . LEU A 1 38 ? -6.210 1.036 -0.162 1.00 0.00 38 LEU A N 2
ATOM 1466 C CA . LEU A 1 38 ? -5.490 1.067 -1.471 1.00 0.00 38 LEU A CA 2
ATOM 1467 C C . LEU A 1 38 ? -6.221 0.208 -2.508 1.00 0.00 38 LEU A C 2
ATOM 1468 O O . LEU A 1 38 ? -6.642 0.694 -3.539 1.00 0.00 38 LEU A O 2
ATOM 1484 N N . SER A 1 39 ? -6.378 -1.061 -2.249 1.00 0.00 39 SER A N 2
ATOM 1485 C CA . SER A 1 39 ? -7.081 -1.937 -3.227 1.00 0.00 39 SER A CA 2
ATOM 1486 C C . SER A 1 39 ? -8.447 -1.344 -3.576 1.00 0.00 39 SER A C 2
ATOM 1487 O O . SER A 1 39 ? -8.928 -1.482 -4.683 1.00 0.00 39 SER A O 2
ATOM 1495 N N . THR A 1 40 ? -9.074 -0.679 -2.645 1.00 0.00 40 THR A N 2
ATOM 1496 C CA . THR A 1 40 ? -10.406 -0.076 -2.935 1.00 0.00 40 THR A CA 2
ATOM 1497 C C . THR A 1 40 ? -10.227 1.310 -3.561 1.00 0.00 40 THR A C 2
ATOM 1498 O O . THR A 1 40 ? -11.047 1.760 -4.335 1.00 0.00 40 THR A O 2
ATOM 1509 N N . TRP A 1 41 ? -9.157 1.989 -3.237 1.00 0.00 41 TRP A N 2
ATOM 1510 C CA . TRP A 1 41 ? -8.933 3.340 -3.825 1.00 0.00 41 TRP A CA 2
ATOM 1511 C C . TRP A 1 41 ? -8.699 3.210 -5.332 1.00 0.00 41 TRP A C 2
ATOM 1512 O O . TRP A 1 41 ? -9.417 3.775 -6.133 1.00 0.00 41 TRP A O 2
ATOM 1533 N N . LEU A 1 42 ? -7.704 2.460 -5.726 1.00 0.00 42 LEU A N 2
ATOM 1534 C CA . LEU A 1 42 ? -7.443 2.290 -7.183 1.00 0.00 42 LEU A CA 2
ATOM 1535 C C . LEU A 1 42 ? -8.739 1.897 -7.896 1.00 0.00 42 LEU A C 2
ATOM 1536 O O . LEU A 1 42 ? -8.945 2.222 -9.049 1.00 0.00 42 LEU A O 2
ATOM 1552 N N . THR A 1 43 ? -9.621 1.217 -7.215 1.00 0.00 43 THR A N 2
ATOM 1553 C CA . THR A 1 43 ? -10.909 0.826 -7.856 1.00 0.00 43 THR A CA 2
ATOM 1554 C C . THR A 1 43 ? -11.718 2.086 -8.172 1.00 0.00 43 THR A C 2
ATOM 1555 O O . THR A 1 43 ? -12.276 2.226 -9.242 1.00 0.00 43 THR A O 2
ATOM 1566 N N . ILE A 1 44 ? -11.774 3.008 -7.250 1.00 0.00 44 ILE A N 2
ATOM 1567 C CA . ILE A 1 44 ? -12.530 4.267 -7.500 1.00 0.00 44 ILE A CA 2
ATOM 1568 C C . ILE A 1 44 ? -11.683 5.207 -8.357 1.00 0.00 44 ILE A C 2
ATOM 1569 O O . ILE A 1 44 ? -12.187 5.910 -9.210 1.00 0.00 44 ILE A O 2
ATOM 1585 N N . SER A 1 45 ? -10.397 5.220 -8.139 1.00 0.00 45 SER A N 2
ATOM 1586 C CA . SER A 1 45 ? -9.512 6.107 -8.944 1.00 0.00 45 SER A CA 2
ATOM 1587 C C . SER A 1 45 ? -9.225 5.461 -10.302 1.00 0.00 45 SER A C 2
ATOM 1588 O O . SER A 1 45 ? -8.672 6.077 -11.191 1.00 0.00 45 SER A O 2
ATOM 1596 N N . ARG A 1 46 ? -9.601 4.222 -10.467 1.00 0.00 46 ARG A N 2
ATOM 1597 C CA . ARG A 1 46 ? -9.355 3.532 -11.766 1.00 0.00 46 ARG A CA 2
ATOM 1598 C C . ARG A 1 46 ? -7.853 3.332 -11.985 1.00 0.00 46 ARG A C 2
ATOM 1599 O O . ARG A 1 46 ? -7.302 3.746 -12.985 1.00 0.00 46 ARG A O 2
ATOM 1620 N N . ASN A 1 47 ? -7.187 2.696 -11.058 1.00 0.00 47 ASN A N 2
ATOM 1621 C CA . ASN A 1 47 ? -5.722 2.469 -11.217 1.00 0.00 47 ASN A CA 2
ATOM 1622 C C . ASN A 1 47 ? -5.411 0.974 -11.134 1.00 0.00 47 ASN A C 2
ATOM 1623 O O . ASN A 1 47 ? -6.200 0.194 -10.639 1.00 0.00 47 ASN A O 2
ATOM 1634 N N . THR A 1 48 ? -4.269 0.566 -11.617 1.00 0.00 48 THR A N 2
ATOM 1635 C CA . THR A 1 48 ? -3.916 -0.881 -11.565 1.00 0.00 48 THR A CA 2
ATOM 1636 C C . THR A 1 48 ? -2.516 -1.076 -10.979 1.00 0.00 48 THR A C 2
ATOM 1637 O O . THR A 1 48 ? -2.217 -2.099 -10.396 1.00 0.00 48 THR A O 2
ATOM 1648 N N . ALA A 1 49 ? -1.650 -0.108 -11.128 1.00 0.00 49 ALA A N 2
ATOM 1649 C CA . ALA A 1 49 ? -0.273 -0.261 -10.575 1.00 0.00 49 ALA A CA 2
ATOM 1650 C C . ALA A 1 49 ? 0.294 1.092 -10.143 1.00 0.00 49 ALA A C 2
ATOM 1651 O O . ALA A 1 49 ? 0.003 2.119 -10.725 1.00 0.00 49 ALA A O 2
ATOM 1658 N N . CYS A 1 50 ? 1.105 1.093 -9.123 1.00 0.00 50 CYS A N 2
ATOM 1659 C CA . CYS A 1 50 ? 1.704 2.370 -8.639 1.00 0.00 50 CYS A CA 2
ATOM 1660 C C . CYS A 1 50 ? 2.404 3.094 -9.790 1.00 0.00 50 CYS A C 2
ATOM 1661 O O . CYS A 1 50 ? 3.308 2.568 -10.410 1.00 0.00 50 CYS A O 2
ATOM 1669 N N . GLN A 1 51 ? 1.997 4.298 -10.080 1.00 0.00 51 GLN A N 2
ATOM 1670 C CA . GLN A 1 51 ? 2.641 5.056 -11.189 1.00 0.00 51 GLN A CA 2
ATOM 1671 C C . GLN A 1 51 ? 3.946 5.693 -10.704 1.00 0.00 51 GLN A C 2
ATOM 1672 O O . GLN A 1 51 ? 4.590 6.435 -11.420 1.00 0.00 51 GLN A O 2
ATOM 1686 N N . ILE A 1 52 ? 4.341 5.410 -9.492 1.00 0.00 52 ILE A N 2
ATOM 1687 C CA . ILE A 1 52 ? 5.603 5.999 -8.960 1.00 0.00 52 ILE A CA 2
ATOM 1688 C C . ILE A 1 52 ? 6.790 5.087 -9.284 1.00 0.00 52 ILE A C 2
ATOM 1689 O O . ILE A 1 52 ? 7.799 5.528 -9.799 1.00 0.00 52 ILE A O 2
ATOM 1705 N N . CYS A 1 53 ? 6.677 3.820 -8.996 1.00 0.00 53 CYS A N 2
ATOM 1706 C CA . CYS A 1 53 ? 7.801 2.885 -9.298 1.00 0.00 53 CYS A CA 2
ATOM 1707 C C . CYS A 1 53 ? 7.389 1.909 -10.405 1.00 0.00 53 CYS A C 2
ATOM 1708 O O . CYS A 1 53 ? 8.217 1.272 -11.024 1.00 0.00 53 CYS A O 2
ATOM 1716 N N . GLY A 1 54 ? 6.113 1.797 -10.664 1.00 0.00 54 GLY A N 2
ATOM 1717 C CA . GLY A 1 54 ? 5.645 0.874 -11.738 1.00 0.00 54 GLY A CA 2
ATOM 1718 C C . GLY A 1 54 ? 5.332 -0.510 -11.158 1.00 0.00 54 GLY A C 2
ATOM 1719 O O . GLY A 1 54 ? 5.780 -1.517 -11.668 1.00 0.00 54 GLY A O 2
ATOM 1723 N N . VAL A 1 55 ? 4.555 -0.574 -10.109 1.00 0.00 55 VAL A N 2
ATOM 1724 C CA . VAL A 1 55 ? 4.206 -1.903 -9.523 1.00 0.00 55 VAL A CA 2
ATOM 1725 C C . VAL A 1 55 ? 2.686 -2.080 -9.518 1.00 0.00 55 VAL A C 2
ATOM 1726 O O . VAL A 1 55 ? 1.948 -1.140 -9.323 1.00 0.00 55 VAL A O 2
ATOM 1739 N N . VAL A 1 56 ? 2.208 -3.271 -9.743 1.00 0.00 56 VAL A N 2
ATOM 1740 C CA . VAL A 1 56 ? 0.730 -3.481 -9.762 1.00 0.00 56 VAL A CA 2
ATOM 1741 C C . VAL A 1 56 ? 0.185 -3.700 -8.348 1.00 0.00 56 VAL A C 2
ATOM 1742 O O . VAL A 1 56 ? 0.835 -4.279 -7.501 1.00 0.00 56 VAL A O 2
ATOM 1755 N N . TYR A 1 57 ? -1.014 -3.246 -8.094 1.00 0.00 57 TYR A N 2
ATOM 1756 C CA . TYR A 1 57 ? -1.617 -3.431 -6.742 1.00 0.00 57 TYR A CA 2
ATOM 1757 C C . TYR A 1 57 ? -2.030 -4.890 -6.557 1.00 0.00 57 TYR A C 2
ATOM 1758 O O . TYR A 1 57 ? -3.191 -5.203 -6.391 1.00 0.00 57 TYR A O 2
ATOM 1776 N N . ASN A 1 58 ? -1.083 -5.781 -6.593 1.00 0.00 58 ASN A N 2
ATOM 1777 C CA . ASN A 1 58 ? -1.410 -7.227 -6.428 1.00 0.00 58 ASN A CA 2
ATOM 1778 C C . ASN A 1 58 ? -2.055 -7.478 -5.061 1.00 0.00 58 ASN A C 2
ATOM 1779 O O . ASN A 1 58 ? -1.478 -7.194 -4.032 1.00 0.00 58 ASN A O 2
ATOM 1790 N N . THR A 1 59 ? -3.246 -8.011 -5.045 1.00 0.00 59 THR A N 2
ATOM 1791 C CA . THR A 1 59 ? -3.921 -8.285 -3.744 1.00 0.00 59 THR A CA 2
ATOM 1792 C C . THR A 1 59 ? -3.586 -9.702 -3.271 1.00 0.00 59 THR A C 2
ATOM 1793 O O . THR A 1 59 ? -3.924 -10.677 -3.913 1.00 0.00 59 THR A O 2
ATOM 1804 N N . ARG A 1 60 ? -2.922 -9.822 -2.155 1.00 0.00 60 ARG A N 2
ATOM 1805 C CA . ARG A 1 60 ? -2.562 -11.177 -1.645 1.00 0.00 60 ARG A CA 2
ATOM 1806 C C . ARG A 1 60 ? -1.891 -11.065 -0.273 1.00 0.00 60 ARG A C 2
ATOM 1807 O O . ARG A 1 60 ? -2.594 -11.167 0.719 1.00 0.00 60 ARG A O 2
ATOM 1831 N N . MET A 1 1 ? 10.698 9.666 15.660 1.00 0.00 1 MET A N 3
ATOM 1832 C CA . MET A 1 1 ? 10.418 8.820 14.463 1.00 0.00 1 MET A CA 3
ATOM 1833 C C . MET A 1 1 ? 11.531 8.988 13.425 1.00 0.00 1 MET A C 3
ATOM 1834 O O . MET A 1 1 ? 11.314 9.506 12.348 1.00 0.00 1 MET A O 3
ATOM 1850 N N . GLU A 1 2 ? 12.721 8.557 13.742 1.00 0.00 2 GLU A N 3
ATOM 1851 C CA . GLU A 1 2 ? 13.847 8.695 12.773 1.00 0.00 2 GLU A CA 3
ATOM 1852 C C . GLU A 1 2 ? 14.276 7.322 12.249 1.00 0.00 2 GLU A C 3
ATOM 1853 O O . GLU A 1 2 ? 14.910 7.212 11.219 1.00 0.00 2 GLU A O 3
ATOM 1865 N N . ASP A 1 3 ? 13.938 6.274 12.950 1.00 0.00 3 ASP A N 3
ATOM 1866 C CA . ASP A 1 3 ? 14.334 4.914 12.487 1.00 0.00 3 ASP A CA 3
ATOM 1867 C C . ASP A 1 3 ? 13.154 4.219 11.799 1.00 0.00 3 ASP A C 3
ATOM 1868 O O . ASP A 1 3 ? 12.189 4.848 11.415 1.00 0.00 3 ASP A O 3
ATOM 1877 N N . GLU A 1 4 ? 13.230 2.927 11.635 1.00 0.00 4 GLU A N 3
ATOM 1878 C CA . GLU A 1 4 ? 12.119 2.190 10.965 1.00 0.00 4 GLU A CA 3
ATOM 1879 C C . GLU A 1 4 ? 10.771 2.569 11.588 1.00 0.00 4 GLU A C 3
ATOM 1880 O O . GLU A 1 4 ? 9.893 3.081 10.923 1.00 0.00 4 GLU A O 3
ATOM 1892 N N . ASP A 1 5 ? 10.600 2.320 12.858 1.00 0.00 5 ASP A N 3
ATOM 1893 C CA . ASP A 1 5 ? 9.306 2.663 13.515 1.00 0.00 5 ASP A CA 3
ATOM 1894 C C . ASP A 1 5 ? 8.139 2.059 12.729 1.00 0.00 5 ASP A C 3
ATOM 1895 O O . ASP A 1 5 ? 8.333 1.333 11.774 1.00 0.00 5 ASP A O 3
ATOM 1904 N N . VAL A 1 6 ? 6.929 2.351 13.122 1.00 0.00 6 VAL A N 3
ATOM 1905 C CA . VAL A 1 6 ? 5.753 1.792 12.395 1.00 0.00 6 VAL A CA 3
ATOM 1906 C C . VAL A 1 6 ? 5.459 2.626 11.141 1.00 0.00 6 VAL A C 3
ATOM 1907 O O . VAL A 1 6 ? 5.393 3.837 11.203 1.00 0.00 6 VAL A O 3
ATOM 1920 N N . PRO A 1 7 ? 5.295 1.943 10.038 1.00 0.00 7 PRO A N 3
ATOM 1921 C CA . PRO A 1 7 ? 5.007 2.624 8.750 1.00 0.00 7 PRO A CA 3
ATOM 1922 C C . PRO A 1 7 ? 3.561 3.132 8.718 1.00 0.00 7 PRO A C 3
ATOM 1923 O O . PRO A 1 7 ? 2.718 2.695 9.479 1.00 0.00 7 PRO A O 3
ATOM 1934 N N . VAL A 1 8 ? 3.270 4.052 7.839 1.00 0.00 8 VAL A N 3
ATOM 1935 C CA . VAL A 1 8 ? 1.881 4.593 7.753 1.00 0.00 8 VAL A CA 3
ATOM 1936 C C . VAL A 1 8 ? 1.365 4.519 6.315 1.00 0.00 8 VAL A C 3
ATOM 1937 O O . VAL A 1 8 ? 2.105 4.700 5.368 1.00 0.00 8 VAL A O 3
ATOM 1950 N N . CYS A 1 9 ? 0.098 4.254 6.147 1.00 0.00 9 CYS A N 3
ATOM 1951 C CA . CYS A 1 9 ? -0.470 4.168 4.773 1.00 0.00 9 CYS A CA 3
ATOM 1952 C C . CYS A 1 9 ? -0.528 5.563 4.148 1.00 0.00 9 CYS A C 3
ATOM 1953 O O . CYS A 1 9 ? -1.238 6.434 4.607 1.00 0.00 9 CYS A O 3
ATOM 1960 N N . TRP A 1 10 ? 0.230 5.780 3.114 1.00 0.00 10 TRP A N 3
ATOM 1961 C CA . TRP A 1 10 ? 0.253 7.116 2.450 1.00 0.00 10 TRP A CA 3
ATOM 1962 C C . TRP A 1 10 ? -1.144 7.528 1.966 1.00 0.00 10 TRP A C 3
ATOM 1963 O O . TRP A 1 10 ? -1.389 8.681 1.674 1.00 0.00 10 TRP A O 3
ATOM 1984 N N . ILE A 1 11 ? -2.058 6.603 1.859 1.00 0.00 11 ILE A N 3
ATOM 1985 C CA . ILE A 1 11 ? -3.424 6.963 1.371 1.00 0.00 11 ILE A CA 3
ATOM 1986 C C . ILE A 1 11 ? -4.241 7.650 2.472 1.00 0.00 11 ILE A C 3
ATOM 1987 O O . ILE A 1 11 ? -4.716 8.755 2.299 1.00 0.00 11 ILE A O 3
ATOM 2003 N N . CYS A 1 12 ? -4.417 7.009 3.594 1.00 0.00 12 CYS A N 3
ATOM 2004 C CA . CYS A 1 12 ? -5.213 7.636 4.691 1.00 0.00 12 CYS A CA 3
ATOM 2005 C C . CYS A 1 12 ? -4.287 8.230 5.754 1.00 0.00 12 CYS A C 3
ATOM 2006 O O . CYS A 1 12 ? -4.732 8.733 6.767 1.00 0.00 12 CYS A O 3
ATOM 2013 N N . ASN A 1 13 ? -3.003 8.177 5.534 1.00 0.00 13 ASN A N 3
ATOM 2014 C CA . ASN A 1 13 ? -2.048 8.737 6.534 1.00 0.00 13 ASN A CA 3
ATOM 2015 C C . ASN A 1 13 ? -2.275 8.092 7.904 1.00 0.00 13 ASN A C 3
ATOM 2016 O O . ASN A 1 13 ? -2.457 8.769 8.895 1.00 0.00 13 ASN A O 3
ATOM 2027 N N . GLU A 1 14 ? -2.268 6.787 7.968 1.00 0.00 14 GLU A N 3
ATOM 2028 C CA . GLU A 1 14 ? -2.484 6.106 9.277 1.00 0.00 14 GLU A CA 3
ATOM 2029 C C . GLU A 1 14 ? -1.526 4.920 9.423 1.00 0.00 14 GLU A C 3
ATOM 2030 O O . GLU A 1 14 ? -1.333 4.151 8.505 1.00 0.00 14 GLU A O 3
ATOM 2042 N N . GLU A 1 15 ? -0.929 4.767 10.574 1.00 0.00 15 GLU A N 3
ATOM 2043 C CA . GLU A 1 15 ? 0.013 3.630 10.780 1.00 0.00 15 GLU A CA 3
ATOM 2044 C C . GLU A 1 15 ? -0.699 2.305 10.524 1.00 0.00 15 GLU A C 3
ATOM 2045 O O . GLU A 1 15 ? -1.844 2.121 10.887 1.00 0.00 15 GLU A O 3
ATOM 2057 N N . LEU A 1 16 ? -0.029 1.381 9.899 1.00 0.00 16 LEU A N 3
ATOM 2058 C CA . LEU A 1 16 ? -0.667 0.068 9.617 1.00 0.00 16 LEU A CA 3
ATOM 2059 C C . LEU A 1 16 ? 0.173 -1.059 10.227 1.00 0.00 16 LEU A C 3
ATOM 2060 O O . LEU A 1 16 ? -0.237 -2.202 10.268 1.00 0.00 16 LEU A O 3
ATOM 2076 N N . GLY A 1 17 ? 1.345 -0.739 10.713 1.00 0.00 17 GLY A N 3
ATOM 2077 C CA . GLY A 1 17 ? 2.213 -1.780 11.336 1.00 0.00 17 GLY A CA 3
ATOM 2078 C C . GLY A 1 17 ? 3.072 -2.461 10.268 1.00 0.00 17 GLY A C 3
ATOM 2079 O O . GLY A 1 17 ? 4.149 -2.935 10.561 1.00 0.00 17 GLY A O 3
ATOM 2083 N N . ASN A 1 18 ? 2.573 -2.512 9.044 1.00 0.00 18 ASN A N 3
ATOM 2084 C CA . ASN A 1 18 ? 3.278 -3.157 7.878 1.00 0.00 18 ASN A CA 3
ATOM 2085 C C . ASN A 1 18 ? 2.401 -4.292 7.367 1.00 0.00 18 ASN A C 3
ATOM 2086 O O . ASN A 1 18 ? 2.818 -5.430 7.280 1.00 0.00 18 ASN A O 3
ATOM 2097 N N . GLU A 1 19 ? 1.175 -3.987 7.040 1.00 0.00 19 GLU A N 3
ATOM 2098 C CA . GLU A 1 19 ? 0.250 -5.041 6.547 1.00 0.00 19 GLU A CA 3
ATOM 2099 C C . GLU A 1 19 ? 0.829 -5.699 5.298 1.00 0.00 19 GLU A C 3
ATOM 2100 O O . GLU A 1 19 ? 1.144 -5.045 4.324 1.00 0.00 19 GLU A O 3
ATOM 2112 N N . ARG A 1 20 ? 0.978 -6.990 5.327 1.00 0.00 20 ARG A N 3
ATOM 2113 C CA . ARG A 1 20 ? 1.545 -7.699 4.148 1.00 0.00 20 ARG A CA 3
ATOM 2114 C C . ARG A 1 20 ? 0.644 -7.501 2.929 1.00 0.00 20 ARG A C 3
ATOM 2115 O O . ARG A 1 20 ? -0.353 -8.174 2.758 1.00 0.00 20 ARG A O 3
ATOM 2136 N N . PHE A 1 21 ? 0.995 -6.575 2.081 1.00 0.00 21 PHE A N 3
ATOM 2137 C CA . PHE A 1 21 ? 0.177 -6.314 0.866 1.00 0.00 21 PHE A CA 3
ATOM 2138 C C . PHE A 1 21 ? 1.100 -5.938 -0.296 1.00 0.00 21 PHE A C 3
ATOM 2139 O O . PHE A 1 21 ? 1.602 -4.834 -0.371 1.00 0.00 21 PHE A O 3
ATOM 2156 N N . ARG A 1 22 ? 1.337 -6.852 -1.196 1.00 0.00 22 ARG A N 3
ATOM 2157 C CA . ARG A 1 22 ? 2.239 -6.551 -2.344 1.00 0.00 22 ARG A CA 3
ATOM 2158 C C . ARG A 1 22 ? 1.541 -5.613 -3.329 1.00 0.00 22 ARG A C 3
ATOM 2159 O O . ARG A 1 22 ? 0.654 -6.011 -4.057 1.00 0.00 22 ARG A O 3
ATOM 2180 N N . ALA A 1 23 ? 1.933 -4.369 -3.353 1.00 0.00 23 ALA A N 3
ATOM 2181 C CA . ALA A 1 23 ? 1.288 -3.402 -4.287 1.00 0.00 23 ALA A CA 3
ATOM 2182 C C . ALA A 1 23 ? 2.331 -2.475 -4.916 1.00 0.00 23 ALA A C 3
ATOM 2183 O O . ALA A 1 23 ? 2.188 -2.041 -6.042 1.00 0.00 23 ALA A O 3
ATOM 2190 N N . CYS A 1 24 ? 3.378 -2.161 -4.202 1.00 0.00 24 CYS A N 3
ATOM 2191 C CA . CYS A 1 24 ? 4.415 -1.257 -4.771 1.00 0.00 24 CYS A CA 3
ATOM 2192 C C . CYS A 1 24 ? 5.651 -1.231 -3.866 1.00 0.00 24 CYS A C 3
ATOM 2193 O O . CYS A 1 24 ? 5.628 -1.698 -2.744 1.00 0.00 24 CYS A O 3
ATOM 2200 N N . GLY A 1 25 ? 6.725 -0.681 -4.356 1.00 0.00 25 GLY A N 3
ATOM 2201 C CA . GLY A 1 25 ? 7.973 -0.605 -3.548 1.00 0.00 25 GLY A CA 3
ATOM 2202 C C . GLY A 1 25 ? 8.727 0.673 -3.917 1.00 0.00 25 GLY A C 3
ATOM 2203 O O . GLY A 1 25 ? 9.885 0.640 -4.282 1.00 0.00 25 GLY A O 3
ATOM 2207 N N . CYS A 1 26 ? 8.073 1.799 -3.833 1.00 0.00 26 CYS A N 3
ATOM 2208 C CA . CYS A 1 26 ? 8.746 3.082 -4.189 1.00 0.00 26 CYS A CA 3
ATOM 2209 C C . CYS A 1 26 ? 9.929 3.350 -3.251 1.00 0.00 26 CYS A C 3
ATOM 2210 O O . CYS A 1 26 ? 10.991 2.780 -3.406 1.00 0.00 26 CYS A O 3
ATOM 2217 N N . THR A 1 27 ? 9.764 4.214 -2.282 1.00 0.00 27 THR A N 3
ATOM 2218 C CA . THR A 1 27 ? 10.893 4.507 -1.353 1.00 0.00 27 THR A CA 3
ATOM 2219 C C . THR A 1 27 ? 10.452 4.339 0.104 1.00 0.00 27 THR A C 3
ATOM 2220 O O . THR A 1 27 ? 11.270 4.265 0.999 1.00 0.00 27 THR A O 3
ATOM 2231 N N . GLY A 1 28 ? 9.172 4.277 0.357 1.00 0.00 28 GLY A N 3
ATOM 2232 C CA . GLY A 1 28 ? 8.713 4.113 1.765 1.00 0.00 28 GLY A CA 3
ATOM 2233 C C . GLY A 1 28 ? 7.216 4.419 1.882 1.00 0.00 28 GLY A C 3
ATOM 2234 O O . GLY A 1 28 ? 6.430 3.571 2.255 1.00 0.00 28 GLY A O 3
ATOM 2238 N N . GLU A 1 29 ? 6.816 5.627 1.587 1.00 0.00 29 GLU A N 3
ATOM 2239 C CA . GLU A 1 29 ? 5.370 5.982 1.706 1.00 0.00 29 GLU A CA 3
ATOM 2240 C C . GLU A 1 29 ? 4.497 4.972 0.959 1.00 0.00 29 GLU A C 3
ATOM 2241 O O . GLU A 1 29 ? 3.495 4.513 1.470 1.00 0.00 29 GLU A O 3
ATOM 2253 N N . LEU A 1 30 ? 4.863 4.615 -0.240 1.00 0.00 30 LEU A N 3
ATOM 2254 C CA . LEU A 1 30 ? 4.041 3.629 -0.996 1.00 0.00 30 LEU A CA 3
ATOM 2255 C C . LEU A 1 30 ? 4.430 2.212 -0.572 1.00 0.00 30 LEU A C 3
ATOM 2256 O O . LEU A 1 30 ? 3.677 1.274 -0.736 1.00 0.00 30 LEU A O 3
ATOM 2272 N N . GLU A 1 31 ? 5.599 2.056 -0.012 1.00 0.00 31 GLU A N 3
ATOM 2273 C CA . GLU A 1 31 ? 6.034 0.704 0.437 1.00 0.00 31 GLU A CA 3
ATOM 2274 C C . GLU A 1 31 ? 5.004 0.125 1.411 1.00 0.00 31 GLU A C 3
ATOM 2275 O O . GLU A 1 31 ? 4.521 -0.976 1.234 1.00 0.00 31 GLU A O 3
ATOM 2287 N N . ASN A 1 32 ? 4.654 0.860 2.433 1.00 0.00 32 ASN A N 3
ATOM 2288 C CA . ASN A 1 32 ? 3.648 0.350 3.400 1.00 0.00 32 ASN A CA 3
ATOM 2289 C C . ASN A 1 32 ? 2.291 0.978 3.103 1.00 0.00 32 ASN A C 3
ATOM 2290 O O . ASN A 1 32 ? 2.139 2.184 3.125 1.00 0.00 32 ASN A O 3
ATOM 2301 N N . VAL A 1 33 ? 1.301 0.183 2.828 1.00 0.00 33 VAL A N 3
ATOM 2302 C CA . VAL A 1 33 ? -0.032 0.766 2.535 1.00 0.00 33 VAL A CA 3
ATOM 2303 C C . VAL A 1 33 ? -1.155 -0.181 2.952 1.00 0.00 33 VAL A C 3
ATOM 2304 O O . VAL A 1 33 ? -1.061 -1.384 2.808 1.00 0.00 33 VAL A O 3
ATOM 2317 N N . HIS A 1 34 ? -2.224 0.365 3.451 1.00 0.00 34 HIS A N 3
ATOM 2318 C CA . HIS A 1 34 ? -3.378 -0.478 3.865 1.00 0.00 34 HIS A CA 3
ATOM 2319 C C . HIS A 1 34 ? -4.027 -1.120 2.637 1.00 0.00 34 HIS A C 3
ATOM 2320 O O . HIS A 1 34 ? -4.412 -0.440 1.703 1.00 0.00 34 HIS A O 3
ATOM 2334 N N . ARG A 1 35 ? -4.167 -2.413 2.631 1.00 0.00 35 ARG A N 3
ATOM 2335 C CA . ARG A 1 35 ? -4.806 -3.083 1.464 1.00 0.00 35 ARG A CA 3
ATOM 2336 C C . ARG A 1 35 ? -6.283 -2.696 1.390 1.00 0.00 35 ARG A C 3
ATOM 2337 O O . ARG A 1 35 ? -6.930 -2.844 0.372 1.00 0.00 35 ARG A O 3
ATOM 2358 N N . SER A 1 36 ? -6.819 -2.209 2.472 1.00 0.00 36 SER A N 3
ATOM 2359 C CA . SER A 1 36 ? -8.257 -1.816 2.489 1.00 0.00 36 SER A CA 3
ATOM 2360 C C . SER A 1 36 ? -8.490 -0.516 1.705 1.00 0.00 36 SER A C 3
ATOM 2361 O O . SER A 1 36 ? -9.227 -0.492 0.740 1.00 0.00 36 SER A O 3
ATOM 2369 N N . CYS A 1 37 ? -7.889 0.571 2.119 1.00 0.00 37 CYS A N 3
ATOM 2370 C CA . CYS A 1 37 ? -8.117 1.861 1.389 1.00 0.00 37 CYS A CA 3
ATOM 2371 C C . CYS A 1 37 ? -7.306 1.930 0.088 1.00 0.00 37 CYS A C 3
ATOM 2372 O O . CYS A 1 37 ? -7.643 2.676 -0.810 1.00 0.00 37 CYS A O 3
ATOM 2380 N N . LEU A 1 38 ? -6.258 1.164 -0.046 1.00 0.00 38 LEU A N 3
ATOM 2381 C CA . LEU A 1 38 ? -5.482 1.224 -1.322 1.00 0.00 38 LEU A CA 3
ATOM 2382 C C . LEU A 1 38 ? -6.190 0.398 -2.398 1.00 0.00 38 LEU A C 3
ATOM 2383 O O . LEU A 1 38 ? -6.579 0.907 -3.431 1.00 0.00 38 LEU A O 3
ATOM 2399 N N . SER A 1 39 ? -6.366 -0.873 -2.162 1.00 0.00 39 SER A N 3
ATOM 2400 C CA . SER A 1 39 ? -7.050 -1.732 -3.166 1.00 0.00 39 SER A CA 3
ATOM 2401 C C . SER A 1 39 ? -8.426 -1.152 -3.502 1.00 0.00 39 SER A C 3
ATOM 2402 O O . SER A 1 39 ? -8.940 -1.338 -4.588 1.00 0.00 39 SER A O 3
ATOM 2410 N N . THR A 1 40 ? -9.025 -0.442 -2.584 1.00 0.00 40 THR A N 3
ATOM 2411 C CA . THR A 1 40 ? -10.362 0.158 -2.862 1.00 0.00 40 THR A CA 3
ATOM 2412 C C . THR A 1 40 ? -10.192 1.532 -3.513 1.00 0.00 40 THR A C 3
ATOM 2413 O O . THR A 1 40 ? -10.980 1.940 -4.342 1.00 0.00 40 THR A O 3
ATOM 2424 N N . TRP A 1 41 ? -9.161 2.249 -3.147 1.00 0.00 41 TRP A N 3
ATOM 2425 C CA . TRP A 1 41 ? -8.942 3.592 -3.755 1.00 0.00 41 TRP A CA 3
ATOM 2426 C C . TRP A 1 41 ? -8.664 3.431 -5.253 1.00 0.00 41 TRP A C 3
ATOM 2427 O O . TRP A 1 41 ? -9.360 3.977 -6.084 1.00 0.00 41 TRP A O 3
ATOM 2448 N N . LEU A 1 42 ? -7.655 2.678 -5.603 1.00 0.00 42 LEU A N 3
ATOM 2449 C CA . LEU A 1 42 ? -7.347 2.480 -7.049 1.00 0.00 42 LEU A CA 3
ATOM 2450 C C . LEU A 1 42 ? -8.608 2.036 -7.795 1.00 0.00 42 LEU A C 3
ATOM 2451 O O . LEU A 1 42 ? -8.766 2.294 -8.971 1.00 0.00 42 LEU A O 3
ATOM 2467 N N . THR A 1 43 ? -9.513 1.381 -7.118 1.00 0.00 43 THR A N 3
ATOM 2468 C CA . THR A 1 43 ? -10.766 0.939 -7.794 1.00 0.00 43 THR A CA 3
ATOM 2469 C C . THR A 1 43 ? -11.615 2.164 -8.139 1.00 0.00 43 THR A C 3
ATOM 2470 O O . THR A 1 43 ? -12.278 2.209 -9.157 1.00 0.00 43 THR A O 3
ATOM 2481 N N . ILE A 1 44 ? -11.589 3.165 -7.298 1.00 0.00 44 ILE A N 3
ATOM 2482 C CA . ILE A 1 44 ? -12.383 4.396 -7.577 1.00 0.00 44 ILE A CA 3
ATOM 2483 C C . ILE A 1 44 ? -11.682 5.232 -8.650 1.00 0.00 44 ILE A C 3
ATOM 2484 O O . ILE A 1 44 ? -12.299 5.704 -9.585 1.00 0.00 44 ILE A O 3
ATOM 2500 N N . SER A 1 45 ? -10.396 5.414 -8.523 1.00 0.00 45 SER A N 3
ATOM 2501 C CA . SER A 1 45 ? -9.653 6.213 -9.537 1.00 0.00 45 SER A CA 3
ATOM 2502 C C . SER A 1 45 ? -9.260 5.321 -10.718 1.00 0.00 45 SER A C 3
ATOM 2503 O O . SER A 1 45 ? -8.547 5.733 -11.610 1.00 0.00 45 SER A O 3
ATOM 2511 N N . ARG A 1 46 ? -9.724 4.102 -10.726 1.00 0.00 46 ARG A N 3
ATOM 2512 C CA . ARG A 1 46 ? -9.384 3.177 -11.845 1.00 0.00 46 ARG A CA 3
ATOM 2513 C C . ARG A 1 46 ? -7.867 3.033 -11.976 1.00 0.00 46 ARG A C 3
ATOM 2514 O O . ARG A 1 46 ? -7.253 3.590 -12.865 1.00 0.00 46 ARG A O 3
ATOM 2535 N N . ASN A 1 47 ? -7.258 2.284 -11.098 1.00 0.00 47 ASN A N 3
ATOM 2536 C CA . ASN A 1 47 ? -5.783 2.096 -11.173 1.00 0.00 47 ASN A CA 3
ATOM 2537 C C . ASN A 1 47 ? -5.437 0.619 -10.965 1.00 0.00 47 ASN A C 3
ATOM 2538 O O . ASN A 1 47 ? -6.186 -0.124 -10.363 1.00 0.00 47 ASN A O 3
ATOM 2549 N N . THR A 1 48 ? -4.312 0.185 -11.465 1.00 0.00 48 THR A N 3
ATOM 2550 C CA . THR A 1 48 ? -3.930 -1.246 -11.298 1.00 0.00 48 THR A CA 3
ATOM 2551 C C . THR A 1 48 ? -2.508 -1.360 -10.747 1.00 0.00 48 THR A C 3
ATOM 2552 O O . THR A 1 48 ? -2.183 -2.285 -10.029 1.00 0.00 48 THR A O 3
ATOM 2563 N N . ALA A 1 49 ? -1.655 -0.430 -11.078 1.00 0.00 49 ALA A N 3
ATOM 2564 C CA . ALA A 1 49 ? -0.254 -0.499 -10.570 1.00 0.00 49 ALA A CA 3
ATOM 2565 C C . ALA A 1 49 ? 0.263 0.902 -10.227 1.00 0.00 49 ALA A C 3
ATOM 2566 O O . ALA A 1 49 ? -0.119 1.883 -10.833 1.00 0.00 49 ALA A O 3
ATOM 2573 N N . CYS A 1 50 ? 1.134 0.998 -9.257 1.00 0.00 50 CYS A N 3
ATOM 2574 C CA . CYS A 1 50 ? 1.681 2.332 -8.869 1.00 0.00 50 CYS A CA 3
ATOM 2575 C C . CYS A 1 50 ? 2.377 2.987 -10.067 1.00 0.00 50 CYS A C 3
ATOM 2576 O O . CYS A 1 50 ? 3.278 2.425 -10.657 1.00 0.00 50 CYS A O 3
ATOM 2584 N N . GLN A 1 51 ? 1.969 4.173 -10.427 1.00 0.00 51 GLN A N 3
ATOM 2585 C CA . GLN A 1 51 ? 2.609 4.863 -11.583 1.00 0.00 51 GLN A CA 3
ATOM 2586 C C . GLN A 1 51 ? 3.937 5.497 -11.155 1.00 0.00 51 GLN A C 3
ATOM 2587 O O . GLN A 1 51 ? 4.561 6.220 -11.906 1.00 0.00 51 GLN A O 3
ATOM 2601 N N . ILE A 1 52 ? 4.371 5.234 -9.953 1.00 0.00 52 ILE A N 3
ATOM 2602 C CA . ILE A 1 52 ? 5.656 5.824 -9.476 1.00 0.00 52 ILE A CA 3
ATOM 2603 C C . ILE A 1 52 ? 6.817 4.859 -9.739 1.00 0.00 52 ILE A C 3
ATOM 2604 O O . ILE A 1 52 ? 7.903 5.265 -10.104 1.00 0.00 52 ILE A O 3
ATOM 2620 N N . CYS A 1 53 ? 6.599 3.586 -9.557 1.00 0.00 53 CYS A N 3
ATOM 2621 C CA . CYS A 1 53 ? 7.689 2.599 -9.798 1.00 0.00 53 CYS A CA 3
ATOM 2622 C C . CYS A 1 53 ? 7.262 1.592 -10.868 1.00 0.00 53 CYS A C 3
ATOM 2623 O O . CYS A 1 53 ? 8.074 0.888 -11.434 1.00 0.00 53 CYS A O 3
ATOM 2631 N N . GLY A 1 54 ? 5.990 1.521 -11.150 1.00 0.00 54 GLY A N 3
ATOM 2632 C CA . GLY A 1 54 ? 5.509 0.562 -12.185 1.00 0.00 54 GLY A CA 3
ATOM 2633 C C . GLY A 1 54 ? 5.130 -0.770 -11.530 1.00 0.00 54 GLY A C 3
ATOM 2634 O O . GLY A 1 54 ? 4.984 -1.777 -12.195 1.00 0.00 54 GLY A O 3
ATOM 2638 N N . VAL A 1 55 ? 4.961 -0.790 -10.233 1.00 0.00 55 VAL A N 3
ATOM 2639 C CA . VAL A 1 55 ? 4.583 -2.064 -9.556 1.00 0.00 55 VAL A CA 3
ATOM 2640 C C . VAL A 1 55 ? 3.058 -2.199 -9.515 1.00 0.00 55 VAL A C 3
ATOM 2641 O O . VAL A 1 55 ? 2.343 -1.224 -9.399 1.00 0.00 55 VAL A O 3
ATOM 2654 N N . VAL A 1 56 ? 2.552 -3.399 -9.616 1.00 0.00 56 VAL A N 3
ATOM 2655 C CA . VAL A 1 56 ? 1.072 -3.588 -9.589 1.00 0.00 56 VAL A CA 3
ATOM 2656 C C . VAL A 1 56 ? 0.568 -3.682 -8.147 1.00 0.00 56 VAL A C 3
ATOM 2657 O O . VAL A 1 56 ? 1.295 -4.052 -7.247 1.00 0.00 56 VAL A O 3
ATOM 2670 N N . TYR A 1 57 ? -0.675 -3.347 -7.923 1.00 0.00 57 TYR A N 3
ATOM 2671 C CA . TYR A 1 57 ? -1.229 -3.416 -6.539 1.00 0.00 57 TYR A CA 3
ATOM 2672 C C . TYR A 1 57 ? -1.488 -4.870 -6.145 1.00 0.00 57 TYR A C 3
ATOM 2673 O O . TYR A 1 57 ? -1.320 -5.252 -5.006 1.00 0.00 57 TYR A O 3
ATOM 2691 N N . ASN A 1 58 ? -1.892 -5.679 -7.084 1.00 0.00 58 ASN A N 3
ATOM 2692 C CA . ASN A 1 58 ? -2.161 -7.114 -6.772 1.00 0.00 58 ASN A CA 3
ATOM 2693 C C . ASN A 1 58 ? -2.868 -7.244 -5.420 1.00 0.00 58 ASN A C 3
ATOM 2694 O O . ASN A 1 58 ? -2.247 -7.508 -4.409 1.00 0.00 58 ASN A O 3
ATOM 2705 N N . THR A 1 59 ? -4.158 -7.062 -5.391 1.00 0.00 59 THR A N 3
ATOM 2706 C CA . THR A 1 59 ? -4.894 -7.178 -4.100 1.00 0.00 59 THR A CA 3
ATOM 2707 C C . THR A 1 59 ? -5.655 -8.505 -4.043 1.00 0.00 59 THR A C 3
ATOM 2708 O O . THR A 1 59 ? -6.004 -9.074 -5.057 1.00 0.00 59 THR A O 3
ATOM 2719 N N . ARG A 1 60 ? -5.911 -9.001 -2.864 1.00 0.00 60 ARG A N 3
ATOM 2720 C CA . ARG A 1 60 ? -6.646 -10.292 -2.743 1.00 0.00 60 ARG A CA 3
ATOM 2721 C C . ARG A 1 60 ? -6.009 -11.349 -3.647 1.00 0.00 60 ARG A C 3
ATOM 2722 O O . ARG A 1 60 ? -6.741 -11.992 -4.383 1.00 0.00 60 ARG A O 3
ATOM 2746 N N . MET A 1 1 ? 13.337 -4.407 8.451 1.00 0.00 1 MET A N 4
ATOM 2747 C CA . MET A 1 1 ? 13.482 -5.513 9.441 1.00 0.00 1 MET A CA 4
ATOM 2748 C C . MET A 1 1 ? 14.724 -5.286 10.309 1.00 0.00 1 MET A C 4
ATOM 2749 O O . MET A 1 1 ? 15.220 -6.192 10.948 1.00 0.00 1 MET A O 4
ATOM 2765 N N . GLU A 1 2 ? 15.230 -4.083 10.335 1.00 0.00 2 GLU A N 4
ATOM 2766 C CA . GLU A 1 2 ? 16.441 -3.801 11.161 1.00 0.00 2 GLU A CA 4
ATOM 2767 C C . GLU A 1 2 ? 16.040 -3.150 12.488 1.00 0.00 2 GLU A C 4
ATOM 2768 O O . GLU A 1 2 ? 16.763 -3.209 13.463 1.00 0.00 2 GLU A O 4
ATOM 2780 N N . ASP A 1 3 ? 14.894 -2.529 12.535 1.00 0.00 3 ASP A N 4
ATOM 2781 C CA . ASP A 1 3 ? 14.449 -1.875 13.800 1.00 0.00 3 ASP A CA 4
ATOM 2782 C C . ASP A 1 3 ? 12.939 -2.053 13.985 1.00 0.00 3 ASP A C 4
ATOM 2783 O O . ASP A 1 3 ? 12.360 -3.019 13.528 1.00 0.00 3 ASP A O 4
ATOM 2792 N N . GLU A 1 4 ? 12.296 -1.130 14.649 1.00 0.00 4 GLU A N 4
ATOM 2793 C CA . GLU A 1 4 ? 10.824 -1.252 14.857 1.00 0.00 4 GLU A CA 4
ATOM 2794 C C . GLU A 1 4 ? 10.090 -0.113 14.136 1.00 0.00 4 GLU A C 4
ATOM 2795 O O . GLU A 1 4 ? 9.911 -0.146 12.935 1.00 0.00 4 GLU A O 4
ATOM 2807 N N . ASP A 1 5 ? 9.664 0.897 14.851 1.00 0.00 5 ASP A N 4
ATOM 2808 C CA . ASP A 1 5 ? 8.949 2.027 14.189 1.00 0.00 5 ASP A CA 4
ATOM 2809 C C . ASP A 1 5 ? 7.674 1.519 13.507 1.00 0.00 5 ASP A C 4
ATOM 2810 O O . ASP A 1 5 ? 7.526 0.343 13.244 1.00 0.00 5 ASP A O 4
ATOM 2819 N N . VAL A 1 6 ? 6.754 2.398 13.218 1.00 0.00 6 VAL A N 4
ATOM 2820 C CA . VAL A 1 6 ? 5.493 1.968 12.551 1.00 0.00 6 VAL A CA 4
ATOM 2821 C C . VAL A 1 6 ? 5.167 2.911 11.388 1.00 0.00 6 VAL A C 4
ATOM 2822 O O . VAL A 1 6 ? 4.878 4.073 11.593 1.00 0.00 6 VAL A O 4
ATOM 2835 N N . PRO A 1 7 ? 5.229 2.374 10.199 1.00 0.00 7 PRO A N 4
ATOM 2836 C CA . PRO A 1 7 ? 4.942 3.171 8.980 1.00 0.00 7 PRO A CA 4
ATOM 2837 C C . PRO A 1 7 ? 3.446 3.474 8.875 1.00 0.00 7 PRO A C 4
ATOM 2838 O O . PRO A 1 7 ? 2.625 2.844 9.515 1.00 0.00 7 PRO A O 4
ATOM 2849 N N . VAL A 1 8 ? 3.088 4.438 8.074 1.00 0.00 8 VAL A N 4
ATOM 2850 C CA . VAL A 1 8 ? 1.649 4.789 7.923 1.00 0.00 8 VAL A CA 4
ATOM 2851 C C . VAL A 1 8 ? 1.243 4.744 6.449 1.00 0.00 8 VAL A C 4
ATOM 2852 O O . VAL A 1 8 ? 2.039 4.998 5.567 1.00 0.00 8 VAL A O 4
ATOM 2865 N N . CYS A 1 9 ? 0.007 4.424 6.178 1.00 0.00 9 CYS A N 4
ATOM 2866 C CA . CYS A 1 9 ? -0.455 4.365 4.764 1.00 0.00 9 CYS A CA 4
ATOM 2867 C C . CYS A 1 9 ? -0.468 5.773 4.161 1.00 0.00 9 CYS A C 4
ATOM 2868 O O . CYS A 1 9 ? -1.023 6.696 4.722 1.00 0.00 9 CYS A O 4
ATOM 2875 N N . TRP A 1 10 ? 0.154 5.940 3.030 1.00 0.00 10 TRP A N 4
ATOM 2876 C CA . TRP A 1 10 ? 0.199 7.284 2.385 1.00 0.00 10 TRP A CA 4
ATOM 2877 C C . TRP A 1 10 ? -1.171 7.667 1.814 1.00 0.00 10 TRP A C 4
ATOM 2878 O O . TRP A 1 10 ? -1.421 8.814 1.497 1.00 0.00 10 TRP A O 4
ATOM 2899 N N . ILE A 1 11 ? -2.055 6.720 1.672 1.00 0.00 11 ILE A N 4
ATOM 2900 C CA . ILE A 1 11 ? -3.403 7.036 1.110 1.00 0.00 11 ILE A CA 4
ATOM 2901 C C . ILE A 1 11 ? -4.316 7.647 2.179 1.00 0.00 11 ILE A C 4
ATOM 2902 O O . ILE A 1 11 ? -4.832 8.734 2.016 1.00 0.00 11 ILE A O 4
ATOM 2918 N N . CYS A 1 12 ? -4.528 6.955 3.266 1.00 0.00 12 CYS A N 4
ATOM 2919 C CA . CYS A 1 12 ? -5.419 7.501 4.333 1.00 0.00 12 CYS A CA 4
ATOM 2920 C C . CYS A 1 12 ? -4.589 8.070 5.486 1.00 0.00 12 CYS A C 4
ATOM 2921 O O . CYS A 1 12 ? -5.118 8.635 6.424 1.00 0.00 12 CYS A O 4
ATOM 2928 N N . ASN A 1 13 ? -3.295 7.930 5.425 1.00 0.00 13 ASN A N 4
ATOM 2929 C CA . ASN A 1 13 ? -2.438 8.465 6.520 1.00 0.00 13 ASN A CA 4
ATOM 2930 C C . ASN A 1 13 ? -2.722 7.721 7.828 1.00 0.00 13 ASN A C 4
ATOM 2931 O O . ASN A 1 13 ? -2.867 8.321 8.874 1.00 0.00 13 ASN A O 4
ATOM 2942 N N . GLU A 1 14 ? -2.803 6.418 7.779 1.00 0.00 14 GLU A N 4
ATOM 2943 C CA . GLU A 1 14 ? -3.077 5.645 9.024 1.00 0.00 14 GLU A CA 4
ATOM 2944 C C . GLU A 1 14 ? -1.975 4.611 9.261 1.00 0.00 14 GLU A C 4
ATOM 2945 O O . GLU A 1 14 ? -1.555 3.917 8.359 1.00 0.00 14 GLU A O 4
ATOM 2957 N N . GLU A 1 15 ? -1.504 4.506 10.469 1.00 0.00 15 GLU A N 4
ATOM 2958 C CA . GLU A 1 15 ? -0.425 3.523 10.771 1.00 0.00 15 GLU A CA 4
ATOM 2959 C C . GLU A 1 15 ? -0.886 2.099 10.465 1.00 0.00 15 GLU A C 4
ATOM 2960 O O . GLU A 1 15 ? -1.986 1.702 10.797 1.00 0.00 15 GLU A O 4
ATOM 2972 N N . LEU A 1 16 ? -0.036 1.322 9.856 1.00 0.00 16 LEU A N 4
ATOM 2973 C CA . LEU A 1 16 ? -0.400 -0.086 9.547 1.00 0.00 16 LEU A CA 4
ATOM 2974 C C . LEU A 1 16 ? 0.595 -1.018 10.250 1.00 0.00 16 LEU A C 4
ATOM 2975 O O . LEU A 1 16 ? 0.246 -2.087 10.710 1.00 0.00 16 LEU A O 4
ATOM 2991 N N . GLY A 1 17 ? 1.821 -0.587 10.377 1.00 0.00 17 GLY A N 4
ATOM 2992 C CA . GLY A 1 17 ? 2.850 -1.398 11.099 1.00 0.00 17 GLY A CA 4
ATOM 2993 C C . GLY A 1 17 ? 3.401 -2.538 10.235 1.00 0.00 17 GLY A C 4
ATOM 2994 O O . GLY A 1 17 ? 4.539 -2.932 10.393 1.00 0.00 17 GLY A O 4
ATOM 2998 N N . ASN A 1 18 ? 2.628 -3.081 9.329 1.00 0.00 18 ASN A N 4
ATOM 2999 C CA . ASN A 1 18 ? 3.158 -4.200 8.488 1.00 0.00 18 ASN A CA 4
ATOM 3000 C C . ASN A 1 18 ? 2.029 -4.887 7.717 1.00 0.00 18 ASN A C 4
ATOM 3001 O O . ASN A 1 18 ? 2.012 -6.095 7.582 1.00 0.00 18 ASN A O 4
ATOM 3012 N N . GLU A 1 19 ? 1.091 -4.143 7.207 1.00 0.00 19 GLU A N 4
ATOM 3013 C CA . GLU A 1 19 ? -0.018 -4.784 6.446 1.00 0.00 19 GLU A CA 4
ATOM 3014 C C . GLU A 1 19 ? 0.560 -5.561 5.261 1.00 0.00 19 GLU A C 4
ATOM 3015 O O . GLU A 1 19 ? 1.000 -4.984 4.287 1.00 0.00 19 GLU A O 4
ATOM 3027 N N . ARG A 1 20 ? 0.574 -6.866 5.337 1.00 0.00 20 ARG A N 4
ATOM 3028 C CA . ARG A 1 20 ? 1.138 -7.662 4.211 1.00 0.00 20 ARG A CA 4
ATOM 3029 C C . ARG A 1 20 ? 0.319 -7.426 2.943 1.00 0.00 20 ARG A C 4
ATOM 3030 O O . ARG A 1 20 ? -0.699 -8.051 2.719 1.00 0.00 20 ARG A O 4
ATOM 3051 N N . PHE A 1 21 ? 0.760 -6.523 2.113 1.00 0.00 21 PHE A N 4
ATOM 3052 C CA . PHE A 1 21 ? 0.019 -6.233 0.855 1.00 0.00 21 PHE A CA 4
ATOM 3053 C C . PHE A 1 21 ? 0.999 -5.768 -0.226 1.00 0.00 21 PHE A C 4
ATOM 3054 O O . PHE A 1 21 ? 1.390 -4.618 -0.268 1.00 0.00 21 PHE A O 4
ATOM 3071 N N . ARG A 1 22 ? 1.401 -6.651 -1.099 1.00 0.00 22 ARG A N 4
ATOM 3072 C CA . ARG A 1 22 ? 2.358 -6.255 -2.172 1.00 0.00 22 ARG A CA 4
ATOM 3073 C C . ARG A 1 22 ? 1.641 -5.406 -3.223 1.00 0.00 22 ARG A C 4
ATOM 3074 O O . ARG A 1 22 ? 0.927 -5.915 -4.065 1.00 0.00 22 ARG A O 4
ATOM 3095 N N . ALA A 1 23 ? 1.821 -4.114 -3.179 1.00 0.00 23 ALA A N 4
ATOM 3096 C CA . ALA A 1 23 ? 1.143 -3.236 -4.173 1.00 0.00 23 ALA A CA 4
ATOM 3097 C C . ALA A 1 23 ? 2.173 -2.388 -4.920 1.00 0.00 23 ALA A C 4
ATOM 3098 O O . ALA A 1 23 ? 1.843 -1.646 -5.824 1.00 0.00 23 ALA A O 4
ATOM 3105 N N . CYS A 1 24 ? 3.419 -2.489 -4.549 1.00 0.00 24 CYS A N 4
ATOM 3106 C CA . CYS A 1 24 ? 4.468 -1.688 -5.238 1.00 0.00 24 CYS A CA 4
ATOM 3107 C C . CYS A 1 24 ? 5.806 -1.850 -4.514 1.00 0.00 24 CYS A C 4
ATOM 3108 O O . CYS A 1 24 ? 5.874 -2.346 -3.405 1.00 0.00 24 CYS A O 4
ATOM 3115 N N . GLY A 1 25 ? 6.869 -1.432 -5.138 1.00 0.00 25 GLY A N 4
ATOM 3116 C CA . GLY A 1 25 ? 8.210 -1.552 -4.502 1.00 0.00 25 GLY A CA 4
ATOM 3117 C C . GLY A 1 25 ? 8.944 -0.218 -4.625 1.00 0.00 25 GLY A C 4
ATOM 3118 O O . GLY A 1 25 ? 10.060 -0.153 -5.104 1.00 0.00 25 GLY A O 4
ATOM 3122 N N . CYS A 1 26 ? 8.323 0.848 -4.200 1.00 0.00 26 CYS A N 4
ATOM 3123 C CA . CYS A 1 26 ? 8.981 2.181 -4.294 1.00 0.00 26 CYS A CA 4
ATOM 3124 C C . CYS A 1 26 ? 9.981 2.352 -3.149 1.00 0.00 26 CYS A C 4
ATOM 3125 O O . CYS A 1 26 ? 10.390 1.395 -2.522 1.00 0.00 26 CYS A O 4
ATOM 3132 N N . THR A 1 27 ? 10.373 3.562 -2.871 1.00 0.00 27 THR A N 4
ATOM 3133 C CA . THR A 1 27 ? 11.343 3.792 -1.764 1.00 0.00 27 THR A CA 4
ATOM 3134 C C . THR A 1 27 ? 10.797 4.846 -0.799 1.00 0.00 27 THR A C 4
ATOM 3135 O O . THR A 1 27 ? 11.542 5.567 -0.164 1.00 0.00 27 THR A O 4
ATOM 3146 N N . GLY A 1 28 ? 9.501 4.944 -0.687 1.00 0.00 28 GLY A N 4
ATOM 3147 C CA . GLY A 1 28 ? 8.911 5.956 0.232 1.00 0.00 28 GLY A CA 4
ATOM 3148 C C . GLY A 1 28 ? 7.647 5.394 0.888 1.00 0.00 28 GLY A C 4
ATOM 3149 O O . GLY A 1 28 ? 7.445 4.199 0.957 1.00 0.00 28 GLY A O 4
ATOM 3153 N N . GLU A 1 29 ? 6.800 6.258 1.377 1.00 0.00 29 GLU A N 4
ATOM 3154 C CA . GLU A 1 29 ? 5.545 5.799 2.041 1.00 0.00 29 GLU A CA 4
ATOM 3155 C C . GLU A 1 29 ? 4.841 4.728 1.204 1.00 0.00 29 GLU A C 4
ATOM 3156 O O . GLU A 1 29 ? 4.100 3.917 1.721 1.00 0.00 29 GLU A O 4
ATOM 3168 N N . LEU A 1 30 ? 5.047 4.727 -0.082 1.00 0.00 30 LEU A N 4
ATOM 3169 C CA . LEU A 1 30 ? 4.364 3.717 -0.935 1.00 0.00 30 LEU A CA 4
ATOM 3170 C C . LEU A 1 30 ? 4.786 2.301 -0.535 1.00 0.00 30 LEU A C 4
ATOM 3171 O O . LEU A 1 30 ? 4.188 1.329 -0.949 1.00 0.00 30 LEU A O 4
ATOM 3187 N N . GLU A 1 31 ? 5.799 2.174 0.277 1.00 0.00 31 GLU A N 4
ATOM 3188 C CA . GLU A 1 31 ? 6.236 0.815 0.704 1.00 0.00 31 GLU A CA 4
ATOM 3189 C C . GLU A 1 31 ? 5.192 0.219 1.652 1.00 0.00 31 GLU A C 4
ATOM 3190 O O . GLU A 1 31 ? 4.773 -0.911 1.495 1.00 0.00 31 GLU A O 4
ATOM 3202 N N . ASN A 1 32 ? 4.755 0.973 2.625 1.00 0.00 32 ASN A N 4
ATOM 3203 C CA . ASN A 1 32 ? 3.727 0.450 3.563 1.00 0.00 32 ASN A CA 4
ATOM 3204 C C . ASN A 1 32 ? 2.374 1.068 3.228 1.00 0.00 32 ASN A C 4
ATOM 3205 O O . ASN A 1 32 ? 2.211 2.272 3.257 1.00 0.00 32 ASN A O 4
ATOM 3216 N N . VAL A 1 33 ? 1.397 0.269 2.912 1.00 0.00 33 VAL A N 4
ATOM 3217 C CA . VAL A 1 33 ? 0.067 0.846 2.588 1.00 0.00 33 VAL A CA 4
ATOM 3218 C C . VAL A 1 33 ? -1.062 -0.118 2.956 1.00 0.00 33 VAL A C 4
ATOM 3219 O O . VAL A 1 33 ? -0.982 -1.308 2.728 1.00 0.00 33 VAL A O 4
ATOM 3232 N N . HIS A 1 34 ? -2.120 0.401 3.510 1.00 0.00 34 HIS A N 4
ATOM 3233 C CA . HIS A 1 34 ? -3.275 -0.461 3.885 1.00 0.00 34 HIS A CA 4
ATOM 3234 C C . HIS A 1 34 ? -3.926 -1.058 2.636 1.00 0.00 34 HIS A C 4
ATOM 3235 O O . HIS A 1 34 ? -4.247 -0.356 1.694 1.00 0.00 34 HIS A O 4
ATOM 3249 N N . ARG A 1 35 ? -4.145 -2.340 2.624 1.00 0.00 35 ARG A N 4
ATOM 3250 C CA . ARG A 1 35 ? -4.795 -2.967 1.442 1.00 0.00 35 ARG A CA 4
ATOM 3251 C C . ARG A 1 35 ? -6.264 -2.543 1.378 1.00 0.00 35 ARG A C 4
ATOM 3252 O O . ARG A 1 35 ? -6.914 -2.650 0.357 1.00 0.00 35 ARG A O 4
ATOM 3273 N N . SER A 1 36 ? -6.788 -2.068 2.473 1.00 0.00 36 SER A N 4
ATOM 3274 C CA . SER A 1 36 ? -8.216 -1.640 2.504 1.00 0.00 36 SER A CA 4
ATOM 3275 C C . SER A 1 36 ? -8.424 -0.341 1.713 1.00 0.00 36 SER A C 4
ATOM 3276 O O . SER A 1 36 ? -9.178 -0.304 0.760 1.00 0.00 36 SER A O 4
ATOM 3284 N N . CYS A 1 37 ? -7.783 0.731 2.105 1.00 0.00 37 CYS A N 4
ATOM 3285 C CA . CYS A 1 37 ? -7.986 2.017 1.364 1.00 0.00 37 CYS A CA 4
ATOM 3286 C C . CYS A 1 37 ? -7.171 2.054 0.068 1.00 0.00 37 CYS A C 4
ATOM 3287 O O . CYS A 1 37 ? -7.504 2.777 -0.850 1.00 0.00 37 CYS A O 4
ATOM 3295 N N . LEU A 1 38 ? -6.120 1.286 -0.045 1.00 0.00 38 LEU A N 4
ATOM 3296 C CA . LEU A 1 38 ? -5.346 1.319 -1.322 1.00 0.00 38 LEU A CA 4
ATOM 3297 C C . LEU A 1 38 ? -6.093 0.527 -2.395 1.00 0.00 38 LEU A C 4
ATOM 3298 O O . LEU A 1 38 ? -6.455 1.052 -3.428 1.00 0.00 38 LEU A O 4
ATOM 3314 N N . SER A 1 39 ? -6.333 -0.732 -2.153 1.00 0.00 39 SER A N 4
ATOM 3315 C CA . SER A 1 39 ? -7.063 -1.555 -3.153 1.00 0.00 39 SER A CA 4
ATOM 3316 C C . SER A 1 39 ? -8.383 -0.875 -3.523 1.00 0.00 39 SER A C 4
ATOM 3317 O O . SER A 1 39 ? -8.839 -0.951 -4.647 1.00 0.00 39 SER A O 4
ATOM 3325 N N . THR A 1 40 ? -9.000 -0.202 -2.587 1.00 0.00 40 THR A N 4
ATOM 3326 C CA . THR A 1 40 ? -10.285 0.489 -2.894 1.00 0.00 40 THR A CA 4
ATOM 3327 C C . THR A 1 40 ? -10.003 1.846 -3.547 1.00 0.00 40 THR A C 4
ATOM 3328 O O . THR A 1 40 ? -10.662 2.241 -4.488 1.00 0.00 40 THR A O 4
ATOM 3339 N N . TRP A 1 41 ? -9.019 2.558 -3.062 1.00 0.00 41 TRP A N 4
ATOM 3340 C CA . TRP A 1 41 ? -8.692 3.880 -3.666 1.00 0.00 41 TRP A CA 4
ATOM 3341 C C . TRP A 1 41 ? -8.442 3.698 -5.164 1.00 0.00 41 TRP A C 4
ATOM 3342 O O . TRP A 1 41 ? -9.110 4.288 -5.989 1.00 0.00 41 TRP A O 4
ATOM 3363 N N . LEU A 1 42 ? -7.502 2.867 -5.523 1.00 0.00 42 LEU A N 4
ATOM 3364 C CA . LEU A 1 42 ? -7.239 2.636 -6.971 1.00 0.00 42 LEU A CA 4
ATOM 3365 C C . LEU A 1 42 ? -8.524 2.157 -7.649 1.00 0.00 42 LEU A C 4
ATOM 3366 O O . LEU A 1 42 ? -8.798 2.483 -8.787 1.00 0.00 42 LEU A O 4
ATOM 3382 N N . THR A 1 43 ? -9.321 1.397 -6.946 1.00 0.00 43 THR A N 4
ATOM 3383 C CA . THR A 1 43 ? -10.598 0.908 -7.537 1.00 0.00 43 THR A CA 4
ATOM 3384 C C . THR A 1 43 ? -11.521 2.098 -7.807 1.00 0.00 43 THR A C 4
ATOM 3385 O O . THR A 1 43 ? -12.236 2.136 -8.789 1.00 0.00 43 THR A O 4
ATOM 3396 N N . ILE A 1 44 ? -11.499 3.076 -6.942 1.00 0.00 44 ILE A N 4
ATOM 3397 C CA . ILE A 1 44 ? -12.359 4.275 -7.144 1.00 0.00 44 ILE A CA 4
ATOM 3398 C C . ILE A 1 44 ? -11.698 5.215 -8.155 1.00 0.00 44 ILE A C 4
ATOM 3399 O O . ILE A 1 44 ? -12.357 5.821 -8.978 1.00 0.00 44 ILE A O 4
ATOM 3415 N N . SER A 1 45 ? -10.398 5.333 -8.106 1.00 0.00 45 SER A N 4
ATOM 3416 C CA . SER A 1 45 ? -9.694 6.226 -9.071 1.00 0.00 45 SER A CA 4
ATOM 3417 C C . SER A 1 45 ? -9.405 5.466 -10.369 1.00 0.00 45 SER A C 4
ATOM 3418 O O . SER A 1 45 ? -8.916 6.022 -11.332 1.00 0.00 45 SER A O 4
ATOM 3426 N N . ARG A 1 46 ? -9.708 4.195 -10.399 1.00 0.00 46 ARG A N 4
ATOM 3427 C CA . ARG A 1 46 ? -9.457 3.390 -11.631 1.00 0.00 46 ARG A CA 4
ATOM 3428 C C . ARG A 1 46 ? -7.953 3.202 -11.851 1.00 0.00 46 ARG A C 4
ATOM 3429 O O . ARG A 1 46 ? -7.381 3.723 -12.788 1.00 0.00 46 ARG A O 4
ATOM 3450 N N . ASN A 1 47 ? -7.312 2.453 -10.996 1.00 0.00 47 ASN A N 4
ATOM 3451 C CA . ASN A 1 47 ? -5.847 2.221 -11.153 1.00 0.00 47 ASN A CA 4
ATOM 3452 C C . ASN A 1 47 ? -5.521 0.765 -10.807 1.00 0.00 47 ASN A C 4
ATOM 3453 O O . ASN A 1 47 ? -6.178 0.153 -9.989 1.00 0.00 47 ASN A O 4
ATOM 3464 N N . THR A 1 48 ? -4.523 0.200 -11.428 1.00 0.00 48 THR A N 4
ATOM 3465 C CA . THR A 1 48 ? -4.179 -1.220 -11.130 1.00 0.00 48 THR A CA 4
ATOM 3466 C C . THR A 1 48 ? -2.704 -1.355 -10.748 1.00 0.00 48 THR A C 4
ATOM 3467 O O . THR A 1 48 ? -2.276 -2.380 -10.256 1.00 0.00 48 THR A O 4
ATOM 3478 N N . ALA A 1 49 ? -1.917 -0.337 -10.969 1.00 0.00 49 ALA A N 4
ATOM 3479 C CA . ALA A 1 49 ? -0.472 -0.437 -10.613 1.00 0.00 49 ALA A CA 4
ATOM 3480 C C . ALA A 1 49 ? 0.076 0.924 -10.175 1.00 0.00 49 ALA A C 4
ATOM 3481 O O . ALA A 1 49 ? -0.440 1.963 -10.536 1.00 0.00 49 ALA A O 4
ATOM 3488 N N . CYS A 1 50 ? 1.128 0.917 -9.402 1.00 0.00 50 CYS A N 4
ATOM 3489 C CA . CYS A 1 50 ? 1.731 2.202 -8.936 1.00 0.00 50 CYS A CA 4
ATOM 3490 C C . CYS A 1 50 ? 2.291 2.980 -10.134 1.00 0.00 50 CYS A C 4
ATOM 3491 O O . CYS A 1 50 ? 3.153 2.506 -10.846 1.00 0.00 50 CYS A O 4
ATOM 3499 N N . GLN A 1 51 ? 1.799 4.166 -10.365 1.00 0.00 51 GLN A N 4
ATOM 3500 C CA . GLN A 1 51 ? 2.291 4.972 -11.523 1.00 0.00 51 GLN A CA 4
ATOM 3501 C C . GLN A 1 51 ? 3.683 5.545 -11.236 1.00 0.00 51 GLN A C 4
ATOM 3502 O O . GLN A 1 51 ? 4.265 6.223 -12.060 1.00 0.00 51 GLN A O 4
ATOM 3516 N N . ILE A 1 52 ? 4.223 5.285 -10.077 1.00 0.00 52 ILE A N 4
ATOM 3517 C CA . ILE A 1 52 ? 5.577 5.823 -9.752 1.00 0.00 52 ILE A CA 4
ATOM 3518 C C . ILE A 1 52 ? 6.665 4.872 -10.260 1.00 0.00 52 ILE A C 4
ATOM 3519 O O . ILE A 1 52 ? 7.552 5.264 -10.992 1.00 0.00 52 ILE A O 4
ATOM 3535 N N . CYS A 1 53 ? 6.605 3.625 -9.880 1.00 0.00 53 CYS A N 4
ATOM 3536 C CA . CYS A 1 53 ? 7.639 2.656 -10.346 1.00 0.00 53 CYS A CA 4
ATOM 3537 C C . CYS A 1 53 ? 7.062 1.750 -11.438 1.00 0.00 53 CYS A C 4
ATOM 3538 O O . CYS A 1 53 ? 7.788 1.117 -12.179 1.00 0.00 53 CYS A O 4
ATOM 3546 N N . GLY A 1 54 ? 5.763 1.690 -11.547 1.00 0.00 54 GLY A N 4
ATOM 3547 C CA . GLY A 1 54 ? 5.142 0.832 -12.595 1.00 0.00 54 GLY A CA 4
ATOM 3548 C C . GLY A 1 54 ? 4.873 -0.573 -12.041 1.00 0.00 54 GLY A C 4
ATOM 3549 O O . GLY A 1 54 ? 4.951 -1.553 -12.757 1.00 0.00 54 GLY A O 4
ATOM 3553 N N . VAL A 1 55 ? 4.548 -0.685 -10.780 1.00 0.00 55 VAL A N 4
ATOM 3554 C CA . VAL A 1 55 ? 4.267 -2.034 -10.202 1.00 0.00 55 VAL A CA 4
ATOM 3555 C C . VAL A 1 55 ? 2.757 -2.224 -10.032 1.00 0.00 55 VAL A C 4
ATOM 3556 O O . VAL A 1 55 ? 2.023 -1.278 -9.836 1.00 0.00 55 VAL A O 4
ATOM 3569 N N . VAL A 1 56 ? 2.286 -3.437 -10.112 1.00 0.00 56 VAL A N 4
ATOM 3570 C CA . VAL A 1 56 ? 0.821 -3.679 -9.962 1.00 0.00 56 VAL A CA 4
ATOM 3571 C C . VAL A 1 56 ? 0.445 -3.786 -8.480 1.00 0.00 56 VAL A C 4
ATOM 3572 O O . VAL A 1 56 ? 1.179 -4.332 -7.681 1.00 0.00 56 VAL A O 4
ATOM 3585 N N . TYR A 1 57 ? -0.695 -3.265 -8.110 1.00 0.00 57 TYR A N 4
ATOM 3586 C CA . TYR A 1 57 ? -1.116 -3.336 -6.679 1.00 0.00 57 TYR A CA 4
ATOM 3587 C C . TYR A 1 57 ? -1.311 -4.791 -6.255 1.00 0.00 57 TYR A C 4
ATOM 3588 O O . TYR A 1 57 ? -1.002 -5.173 -5.144 1.00 0.00 57 TYR A O 4
ATOM 3606 N N . ASN A 1 58 ? -1.821 -5.605 -7.131 1.00 0.00 58 ASN A N 4
ATOM 3607 C CA . ASN A 1 58 ? -2.032 -7.037 -6.777 1.00 0.00 58 ASN A CA 4
ATOM 3608 C C . ASN A 1 58 ? -2.638 -7.150 -5.376 1.00 0.00 58 ASN A C 4
ATOM 3609 O O . ASN A 1 58 ? -1.933 -7.194 -4.387 1.00 0.00 58 ASN A O 4
ATOM 3620 N N . THR A 1 59 ? -3.940 -7.196 -5.280 1.00 0.00 59 THR A N 4
ATOM 3621 C CA . THR A 1 59 ? -4.581 -7.305 -3.937 1.00 0.00 59 THR A CA 4
ATOM 3622 C C . THR A 1 59 ? -4.858 -8.774 -3.600 1.00 0.00 59 THR A C 4
ATOM 3623 O O . THR A 1 59 ? -5.425 -9.506 -4.387 1.00 0.00 59 THR A O 4
ATOM 3634 N N . ARG A 1 60 ? -4.461 -9.210 -2.436 1.00 0.00 60 ARG A N 4
ATOM 3635 C CA . ARG A 1 60 ? -4.701 -10.630 -2.048 1.00 0.00 60 ARG A CA 4
ATOM 3636 C C . ARG A 1 60 ? -5.919 -10.730 -1.125 1.00 0.00 60 ARG A C 4
ATOM 3637 O O . ARG A 1 60 ? -6.624 -11.721 -1.213 1.00 0.00 60 ARG A O 4
ATOM 3661 N N . MET A 1 1 ? 10.995 -3.391 12.048 1.00 0.00 1 MET A N 5
ATOM 3662 C CA . MET A 1 1 ? 10.167 -2.176 11.795 1.00 0.00 1 MET A CA 5
ATOM 3663 C C . MET A 1 1 ? 8.760 -2.367 12.369 1.00 0.00 1 MET A C 5
ATOM 3664 O O . MET A 1 1 ? 7.962 -1.451 12.396 1.00 0.00 1 MET A O 5
ATOM 3680 N N . GLU A 1 2 ? 8.452 -3.549 12.827 1.00 0.00 2 GLU A N 5
ATOM 3681 C CA . GLU A 1 2 ? 7.098 -3.799 13.396 1.00 0.00 2 GLU A CA 5
ATOM 3682 C C . GLU A 1 2 ? 7.105 -3.555 14.908 1.00 0.00 2 GLU A C 5
ATOM 3683 O O . GLU A 1 2 ? 6.069 -3.486 15.540 1.00 0.00 2 GLU A O 5
ATOM 3695 N N . ASP A 1 3 ? 8.264 -3.430 15.493 1.00 0.00 3 ASP A N 5
ATOM 3696 C CA . ASP A 1 3 ? 8.334 -3.196 16.965 1.00 0.00 3 ASP A CA 5
ATOM 3697 C C . ASP A 1 3 ? 7.912 -1.765 17.298 1.00 0.00 3 ASP A C 5
ATOM 3698 O O . ASP A 1 3 ? 7.296 -1.508 18.313 1.00 0.00 3 ASP A O 5
ATOM 3707 N N . GLU A 1 4 ? 8.239 -0.829 16.452 1.00 0.00 4 GLU A N 5
ATOM 3708 C CA . GLU A 1 4 ? 7.856 0.588 16.724 1.00 0.00 4 GLU A CA 5
ATOM 3709 C C . GLU A 1 4 ? 7.822 1.390 15.421 1.00 0.00 4 GLU A C 5
ATOM 3710 O O . GLU A 1 4 ? 6.949 2.208 15.208 1.00 0.00 4 GLU A O 5
ATOM 3722 N N . ASP A 1 5 ? 8.768 1.167 14.548 1.00 0.00 5 ASP A N 5
ATOM 3723 C CA . ASP A 1 5 ? 8.788 1.923 13.262 1.00 0.00 5 ASP A CA 5
ATOM 3724 C C . ASP 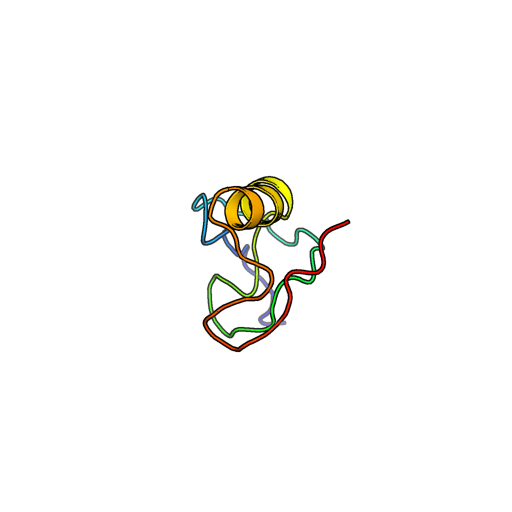A 1 5 ? 7.625 1.489 12.371 1.00 0.00 5 ASP A C 5
ATOM 3725 O O . ASP A 1 5 ? 7.779 0.685 11.473 1.00 0.00 5 ASP A O 5
ATOM 3734 N N . VAL A 1 6 ? 6.462 2.024 12.611 1.00 0.00 6 VAL A N 5
ATOM 3735 C CA . VAL A 1 6 ? 5.286 1.658 11.782 1.00 0.00 6 VAL A CA 5
ATOM 3736 C C . VAL A 1 6 ? 5.144 2.655 10.627 1.00 0.00 6 VAL A C 5
ATOM 3737 O O . VAL A 1 6 ? 5.050 3.845 10.849 1.00 0.00 6 VAL A O 5
ATOM 3750 N N . PRO A 1 7 ? 5.147 2.139 9.426 1.00 0.00 7 PRO A N 5
ATOM 3751 C CA . PRO A 1 7 ? 5.033 3.007 8.231 1.00 0.00 7 PRO A CA 5
ATOM 3752 C C . PRO A 1 7 ? 3.613 3.563 8.119 1.00 0.00 7 PRO A C 5
ATOM 3753 O O . PRO A 1 7 ? 2.652 2.934 8.538 1.00 0.00 7 PRO A O 5
ATOM 3764 N N . VAL A 1 8 ? 3.484 4.734 7.556 1.00 0.00 8 VAL A N 5
ATOM 3765 C CA . VAL A 1 8 ? 2.137 5.364 7.414 1.00 0.00 8 VAL A CA 5
ATOM 3766 C C . VAL A 1 8 ? 1.565 5.160 6.011 1.00 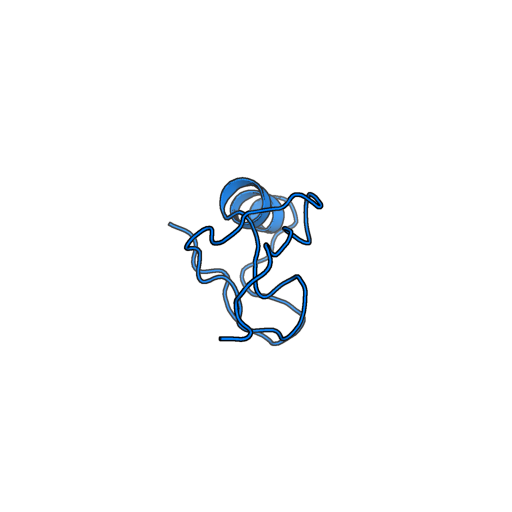0.00 8 VAL A C 5
ATOM 3767 O O . VAL A 1 8 ? 2.222 5.409 5.019 1.00 0.00 8 VAL A O 5
ATOM 3780 N N . CYS A 1 9 ? 0.333 4.730 5.918 1.00 0.00 9 CYS A N 5
ATOM 3781 C CA . CYS A 1 9 ? -0.285 4.538 4.576 1.00 0.00 9 CYS A CA 5
ATOM 3782 C C . CYS A 1 9 ? -0.416 5.906 3.895 1.00 0.00 9 CYS A C 5
ATOM 3783 O O . CYS A 1 9 ? -1.118 6.785 4.357 1.00 0.00 9 CYS A O 5
ATOM 3790 N N . TRP A 1 10 ? 0.288 6.091 2.815 1.00 0.00 10 TRP A N 5
ATOM 3791 C CA . TRP A 1 10 ? 0.260 7.400 2.095 1.00 0.00 10 TRP A CA 5
ATOM 3792 C C . TRP A 1 10 ? -1.135 7.739 1.554 1.00 0.00 10 TRP A C 5
ATOM 3793 O O . TRP A 1 10 ? -1.373 8.838 1.095 1.00 0.00 10 TRP A O 5
ATOM 3814 N N . ILE A 1 11 ? -2.052 6.814 1.574 1.00 0.00 11 ILE A N 5
ATOM 3815 C CA . ILE A 1 11 ? -3.408 7.117 1.024 1.00 0.00 11 ILE A CA 5
ATOM 3816 C C . ILE A 1 11 ? -4.300 7.810 2.060 1.00 0.00 11 ILE A C 5
ATOM 3817 O O . ILE A 1 11 ? -4.806 8.890 1.826 1.00 0.00 11 ILE A O 5
ATOM 3833 N N . CYS A 1 12 ? -4.516 7.198 3.192 1.00 0.00 12 CYS A N 5
ATOM 3834 C CA . CYS A 1 12 ? -5.397 7.829 4.219 1.00 0.00 12 CYS A CA 5
ATOM 3835 C C . CYS A 1 12 ? -4.570 8.452 5.347 1.00 0.00 12 CYS A C 5
ATOM 3836 O O . CYS A 1 12 ? -5.108 8.952 6.314 1.00 0.00 12 CYS A O 5
ATOM 3843 N N . ASN A 1 13 ? -3.269 8.426 5.240 1.00 0.00 13 ASN A N 5
ATOM 3844 C CA . ASN A 1 13 ? -2.429 9.017 6.321 1.00 0.00 13 ASN A CA 5
ATOM 3845 C C . ASN A 1 13 ? -2.627 8.232 7.619 1.00 0.00 13 ASN A C 5
ATOM 3846 O O . ASN A 1 13 ? -3.065 8.763 8.620 1.00 0.00 13 ASN A O 5
ATOM 3857 N N . GLU A 1 14 ? -2.304 6.970 7.606 1.00 0.00 14 GLU A N 5
ATOM 3858 C CA . GLU A 1 14 ? -2.465 6.137 8.832 1.00 0.00 14 GLU A CA 5
ATOM 3859 C C . GLU A 1 14 ? -1.582 4.899 8.715 1.00 0.00 14 GLU A C 5
ATOM 3860 O O . GLU A 1 14 ? -1.745 4.089 7.824 1.00 0.00 14 GLU A O 5
ATOM 3872 N N . GLU A 1 15 ? -0.634 4.762 9.587 1.00 0.00 15 GLU A N 5
ATOM 3873 C CA . GLU A 1 15 ? 0.280 3.593 9.505 1.00 0.00 15 GLU A CA 5
ATOM 3874 C C . GLU A 1 15 ? -0.427 2.286 9.802 1.00 0.00 15 GLU A C 5
ATOM 3875 O O . GLU A 1 15 ? -1.466 2.236 10.429 1.00 0.00 15 GLU A O 5
ATOM 3887 N N . LEU A 1 16 ? 0.163 1.223 9.344 1.00 0.00 16 LEU A N 5
ATOM 3888 C CA . LEU A 1 16 ? -0.430 -0.123 9.577 1.00 0.00 16 LEU A CA 5
ATOM 3889 C C . LEU A 1 16 ? 0.478 -0.951 10.491 1.00 0.00 16 LEU A C 5
ATOM 3890 O O . LEU A 1 16 ? 0.014 -1.749 11.279 1.00 0.00 16 LEU A O 5
ATOM 3906 N N . GLY A 1 17 ? 1.763 -0.749 10.416 1.00 0.00 17 GLY A N 5
ATOM 3907 C CA . GLY A 1 17 ? 2.694 -1.505 11.305 1.00 0.00 17 GLY A CA 5
ATOM 3908 C C . GLY A 1 17 ? 2.902 -2.948 10.822 1.00 0.00 17 GLY A C 5
ATOM 3909 O O . GLY A 1 17 ? 3.933 -3.538 11.077 1.00 0.00 17 GLY A O 5
ATOM 3913 N N . ASN A 1 18 ? 1.949 -3.541 10.150 1.00 0.00 18 ASN A N 5
ATOM 3914 C CA . ASN A 1 18 ? 2.153 -4.950 9.702 1.00 0.00 18 ASN A CA 5
ATOM 3915 C C . ASN A 1 18 ? 1.073 -5.387 8.705 1.00 0.00 18 ASN A C 5
ATOM 3916 O O . ASN A 1 18 ? 0.698 -6.541 8.663 1.00 0.00 18 ASN A O 5
ATOM 3927 N N . GLU A 1 19 ? 0.577 -4.493 7.896 1.00 0.00 19 GLU A N 5
ATOM 3928 C CA . GLU A 1 19 ? -0.466 -4.899 6.908 1.00 0.00 19 GLU A CA 5
ATOM 3929 C C . GLU A 1 19 ? 0.193 -5.642 5.744 1.00 0.00 19 GLU A C 5
ATOM 3930 O O . GLU A 1 19 ? 0.817 -5.042 4.890 1.00 0.00 19 GLU A O 5
ATOM 3942 N N . ARG A 1 20 ? 0.073 -6.940 5.705 1.00 0.00 20 ARG A N 5
ATOM 3943 C CA . ARG A 1 20 ? 0.712 -7.708 4.598 1.00 0.00 20 ARG A CA 5
ATOM 3944 C C . ARG A 1 20 ? 0.047 -7.378 3.260 1.00 0.00 20 ARG A C 5
ATOM 3945 O O . ARG A 1 20 ? -0.950 -7.961 2.887 1.00 0.00 20 ARG A O 5
ATOM 3966 N N . PHE A 1 21 ? 0.608 -6.455 2.529 1.00 0.00 21 PHE A N 5
ATOM 3967 C CA . PHE A 1 21 ? 0.028 -6.094 1.206 1.00 0.00 21 PHE A CA 5
ATOM 3968 C C . PHE A 1 21 ? 1.132 -5.600 0.268 1.00 0.00 21 PHE A C 5
ATOM 3969 O O . PHE A 1 21 ? 1.627 -4.500 0.408 1.00 0.00 21 PHE A O 5
ATOM 3986 N N . ARG A 1 22 ? 1.521 -6.397 -0.686 1.00 0.00 22 ARG A N 5
ATOM 3987 C CA . ARG A 1 22 ? 2.593 -5.957 -1.624 1.00 0.00 22 ARG A CA 5
ATOM 3988 C C . ARG A 1 22 ? 1.977 -5.225 -2.820 1.00 0.00 22 ARG A C 5
ATOM 3989 O O . ARG A 1 22 ? 1.660 -5.822 -3.830 1.00 0.00 22 ARG A O 5
ATOM 4010 N N . ALA A 1 23 ? 1.800 -3.936 -2.713 1.00 0.00 23 ALA A N 5
ATOM 4011 C CA . ALA A 1 23 ? 1.199 -3.171 -3.843 1.00 0.00 23 ALA A CA 5
ATOM 4012 C C . ALA A 1 23 ? 2.266 -2.355 -4.572 1.00 0.00 23 ALA A C 5
ATOM 4013 O O . ALA A 1 23 ? 1.976 -1.645 -5.512 1.00 0.00 23 ALA A O 5
ATOM 4020 N N . CYS A 1 24 ? 3.500 -2.441 -4.156 1.00 0.00 24 CYS A N 5
ATOM 4021 C CA . CYS A 1 24 ? 4.564 -1.656 -4.848 1.00 0.00 24 CYS A CA 5
ATOM 4022 C C . CYS A 1 24 ? 5.886 -1.746 -4.077 1.00 0.00 24 CYS A C 5
ATOM 4023 O O . CYS A 1 24 ? 5.937 -2.189 -2.947 1.00 0.00 24 CYS A O 5
ATOM 4030 N N . GLY A 1 25 ? 6.952 -1.314 -4.691 1.00 0.00 25 GLY A N 5
ATOM 4031 C CA . GLY A 1 25 ? 8.279 -1.352 -4.017 1.00 0.00 25 GLY A CA 5
ATOM 4032 C C . GLY A 1 25 ? 8.645 0.059 -3.548 1.00 0.00 25 GLY A C 5
ATOM 4033 O O . GLY A 1 25 ? 8.920 0.283 -2.386 1.00 0.00 25 GLY A O 5
ATOM 4037 N N . CYS A 1 26 ? 8.646 1.012 -4.447 1.00 0.00 26 CYS A N 5
ATOM 4038 C CA . CYS A 1 26 ? 8.989 2.413 -4.058 1.00 0.00 26 CYS A CA 5
ATOM 4039 C C . CYS A 1 26 ? 10.149 2.419 -3.057 1.00 0.00 26 CYS A C 5
ATOM 4040 O O . CYS A 1 26 ? 10.914 1.479 -2.979 1.00 0.00 26 CYS A O 5
ATOM 4047 N N . THR A 1 27 ? 10.292 3.470 -2.293 1.00 0.00 27 THR A N 5
ATOM 4048 C CA . THR A 1 27 ? 11.411 3.520 -1.306 1.00 0.00 27 THR A CA 5
ATOM 4049 C C . THR A 1 27 ? 10.874 3.435 0.127 1.00 0.00 27 THR A C 5
ATOM 4050 O O . THR A 1 27 ? 11.613 3.184 1.058 1.00 0.00 27 THR A O 5
ATOM 4061 N N . GLY A 1 28 ? 9.598 3.640 0.315 1.00 0.00 28 GLY A N 5
ATOM 4062 C CA . GLY A 1 28 ? 9.033 3.565 1.693 1.00 0.00 28 GLY A CA 5
ATOM 4063 C C . GLY A 1 28 ? 7.581 4.050 1.690 1.00 0.00 28 GLY A C 5
ATOM 4064 O O . GLY A 1 28 ? 6.667 3.302 1.977 1.00 0.00 28 GLY A O 5
ATOM 4068 N N . GLU A 1 29 ? 7.363 5.298 1.374 1.00 0.00 29 GLU A N 5
ATOM 4069 C CA . GLU A 1 29 ? 5.970 5.835 1.360 1.00 0.00 29 GLU A CA 5
ATOM 4070 C C . GLU A 1 29 ? 5.015 4.818 0.728 1.00 0.00 29 GLU A C 5
ATOM 4071 O O . GLU A 1 29 ? 4.093 4.341 1.359 1.00 0.00 29 GLU A O 5
ATOM 4083 N N . LEU A 1 30 ? 5.228 4.487 -0.513 1.00 0.00 30 LEU A N 5
ATOM 4084 C CA . LEU A 1 30 ? 4.331 3.506 -1.181 1.00 0.00 30 LEU A CA 5
ATOM 4085 C C . LEU A 1 30 ? 4.648 2.090 -0.694 1.00 0.00 30 LEU A C 5
ATOM 4086 O O . LEU A 1 30 ? 3.827 1.198 -0.766 1.00 0.00 30 LEU A O 5
ATOM 4102 N N . GLU A 1 31 ? 5.833 1.879 -0.192 1.00 0.00 31 GLU A N 5
ATOM 4103 C CA . GLU A 1 31 ? 6.198 0.523 0.304 1.00 0.00 31 GLU A CA 5
ATOM 4104 C C . GLU A 1 31 ? 5.125 0.012 1.269 1.00 0.00 31 GLU A C 5
ATOM 4105 O O . GLU A 1 31 ? 4.707 -1.126 1.203 1.00 0.00 31 GLU A O 5
ATOM 4117 N N . ASN A 1 32 ? 4.679 0.848 2.167 1.00 0.00 32 ASN A N 5
ATOM 4118 C CA . ASN A 1 32 ? 3.638 0.417 3.139 1.00 0.00 32 ASN A CA 5
ATOM 4119 C C . ASN A 1 32 ? 2.310 1.107 2.839 1.00 0.00 32 ASN A C 5
ATOM 4120 O O . ASN A 1 32 ? 2.222 2.318 2.822 1.00 0.00 32 ASN A O 5
ATOM 4131 N N . VAL A 1 33 ? 1.273 0.354 2.618 1.00 0.00 33 VAL A N 5
ATOM 4132 C CA . VAL A 1 33 ? -0.044 0.985 2.340 1.00 0.00 33 VAL A CA 5
ATOM 4133 C C . VAL A 1 33 ? -1.180 0.108 2.863 1.00 0.00 33 VAL A C 5
ATOM 4134 O O . VAL A 1 33 ? -1.117 -1.105 2.819 1.00 0.00 33 VAL A O 5
ATOM 4147 N N . HIS A 1 34 ? -2.222 0.717 3.349 1.00 0.00 34 HIS A N 5
ATOM 4148 C CA . HIS A 1 34 ? -3.376 -0.066 3.868 1.00 0.00 34 HIS A CA 5
ATOM 4149 C C . HIS A 1 34 ? -4.150 -0.703 2.710 1.00 0.00 34 HIS A C 5
ATOM 4150 O O . HIS A 1 34 ? -4.764 -0.019 1.916 1.00 0.00 34 HIS A O 5
ATOM 4164 N N . ARG A 1 35 ? -4.134 -2.003 2.604 1.00 0.00 35 ARG A N 5
ATOM 4165 C CA . ARG A 1 35 ? -4.882 -2.661 1.494 1.00 0.00 35 ARG A CA 5
ATOM 4166 C C . ARG A 1 35 ? -6.362 -2.283 1.566 1.00 0.00 35 ARG A C 5
ATOM 4167 O O . ARG A 1 35 ? -7.108 -2.466 0.624 1.00 0.00 35 ARG A O 5
ATOM 4188 N N . SER A 1 36 ? -6.794 -1.758 2.680 1.00 0.00 36 SER A N 5
ATOM 4189 C CA . SER A 1 36 ? -8.228 -1.371 2.818 1.00 0.00 36 SER A CA 5
ATOM 4190 C C . SER A 1 36 ? -8.518 -0.096 2.014 1.00 0.00 36 SER A C 5
ATOM 4191 O O . SER A 1 36 ? -9.368 -0.083 1.146 1.00 0.00 36 SER A O 5
ATOM 4199 N N . CYS A 1 37 ? -7.823 0.975 2.294 1.00 0.00 37 CYS A N 5
ATOM 4200 C CA . CYS A 1 37 ? -8.080 2.241 1.529 1.00 0.00 37 CYS A CA 5
ATOM 4201 C C . CYS A 1 37 ? -7.360 2.222 0.177 1.00 0.00 37 CYS A C 5
ATOM 4202 O O . CYS A 1 37 ? -7.749 2.912 -0.742 1.00 0.00 37 CYS A O 5
ATOM 4210 N N . LEU A 1 38 ? -6.326 1.439 0.032 1.00 0.00 38 LEU A N 5
ATOM 4211 C CA . LEU A 1 38 ? -5.619 1.401 -1.282 1.00 0.00 38 LEU A CA 5
ATOM 4212 C C . LEU A 1 38 ? -6.381 0.494 -2.250 1.00 0.00 38 LEU A C 5
ATOM 4213 O O . LEU A 1 38 ? -6.825 0.921 -3.296 1.00 0.00 38 LEU A O 5
ATOM 4229 N N . SER A 1 39 ? -6.550 -0.753 -1.903 1.00 0.00 39 SER A N 5
ATOM 4230 C CA . SER A 1 39 ? -7.299 -1.676 -2.801 1.00 0.00 39 SER A CA 5
ATOM 4231 C C . SER A 1 39 ? -8.617 -1.026 -3.217 1.00 0.00 39 SER A C 5
ATOM 4232 O O . SER A 1 39 ? -9.041 -1.125 -4.351 1.00 0.00 39 SER A O 5
ATOM 4240 N N . THR A 1 40 ? -9.264 -0.352 -2.306 1.00 0.00 40 THR A N 5
ATOM 4241 C CA . THR A 1 40 ? -10.551 0.316 -2.646 1.00 0.00 40 THR A CA 5
ATOM 4242 C C . THR A 1 40 ? -10.268 1.617 -3.396 1.00 0.00 40 THR A C 5
ATOM 4243 O O . THR A 1 40 ? -10.963 1.973 -4.327 1.00 0.00 40 THR A O 5
ATOM 4254 N N . TRP A 1 41 ? -9.246 2.326 -3.000 1.00 0.00 41 TRP A N 5
ATOM 4255 C CA . TRP A 1 41 ? -8.916 3.599 -3.697 1.00 0.00 41 TRP A CA 5
ATOM 4256 C C . TRP A 1 41 ? -8.658 3.322 -5.181 1.00 0.00 41 TRP A C 5
ATOM 4257 O O . TRP A 1 41 ? -9.317 3.865 -6.045 1.00 0.00 41 TRP A O 5
ATOM 4278 N N . LEU A 1 42 ? -7.715 2.474 -5.485 1.00 0.00 42 LEU A N 5
ATOM 4279 C CA . LEU A 1 42 ? -7.438 2.162 -6.916 1.00 0.00 42 LEU A CA 5
ATOM 4280 C C . LEU A 1 42 ? -8.707 1.622 -7.578 1.00 0.00 42 LEU A C 5
ATOM 4281 O O . LEU A 1 42 ? -8.983 1.891 -8.730 1.00 0.00 42 LEU A O 5
ATOM 4297 N N . THR A 1 43 ? -9.483 0.868 -6.850 1.00 0.00 43 THR A N 5
ATOM 4298 C CA . THR A 1 43 ? -10.742 0.318 -7.426 1.00 0.00 43 THR A CA 5
ATOM 4299 C C . THR A 1 43 ? -11.681 1.468 -7.799 1.00 0.00 43 THR A C 5
ATOM 4300 O O . THR A 1 43 ? -12.293 1.468 -8.849 1.00 0.00 43 THR A O 5
ATOM 4311 N N . ILE A 1 44 ? -11.790 2.451 -6.947 1.00 0.00 44 ILE A N 5
ATOM 4312 C CA . ILE A 1 44 ? -12.678 3.610 -7.249 1.00 0.00 44 ILE A CA 5
ATOM 4313 C C . ILE A 1 44 ? -11.986 4.550 -8.237 1.00 0.00 44 ILE A C 5
ATOM 4314 O O . ILE A 1 44 ? -12.608 5.116 -9.115 1.00 0.00 44 ILE A O 5
ATOM 4330 N N . SER A 1 45 ? -10.697 4.715 -8.106 1.00 0.00 45 SER A N 5
ATOM 4331 C CA . SER A 1 45 ? -9.960 5.611 -9.040 1.00 0.00 45 SER A CA 5
ATOM 4332 C C . SER A 1 45 ? -9.554 4.836 -10.298 1.00 0.00 45 SER A C 5
ATOM 4333 O O . SER A 1 45 ? -8.934 5.370 -11.194 1.00 0.00 45 SER A O 5
ATOM 4341 N N . ARG A 1 46 ? -9.902 3.579 -10.366 1.00 0.00 46 ARG A N 5
ATOM 4342 C CA . ARG A 1 46 ? -9.540 2.767 -11.563 1.00 0.00 46 ARG A CA 5
ATOM 4343 C C . ARG A 1 46 ? -8.017 2.688 -11.718 1.00 0.00 46 ARG A C 5
ATOM 4344 O O . ARG A 1 46 ? -7.458 3.151 -12.692 1.00 0.00 46 ARG A O 5
ATOM 4365 N N . ASN A 1 47 ? -7.343 2.096 -10.768 1.00 0.00 47 ASN A N 5
ATOM 4366 C CA . ASN A 1 47 ? -5.858 1.977 -10.863 1.00 0.00 47 ASN A CA 5
ATOM 4367 C C . ASN A 1 47 ? -5.443 0.520 -10.642 1.00 0.00 47 ASN A C 5
ATOM 4368 O O . ASN A 1 47 ? -6.138 -0.238 -9.996 1.00 0.00 47 ASN A O 5
ATOM 4379 N N . THR A 1 48 ? -4.326 0.111 -11.183 1.00 0.00 48 THR A N 5
ATOM 4380 C CA . THR A 1 48 ? -3.897 -1.307 -11.002 1.00 0.00 48 THR A CA 5
ATOM 4381 C C . THR A 1 48 ? -2.416 -1.400 -10.613 1.00 0.00 48 THR A C 5
ATOM 4382 O O . THR A 1 48 ? -1.954 -2.431 -10.166 1.00 0.00 48 THR A O 5
ATOM 4393 N N . ALA A 1 49 ? -1.665 -0.345 -10.778 1.00 0.00 49 ALA A N 5
ATOM 4394 C CA . ALA A 1 49 ? -0.219 -0.410 -10.414 1.00 0.00 49 ALA A CA 5
ATOM 4395 C C . ALA A 1 49 ? 0.278 0.949 -9.913 1.00 0.00 49 ALA A C 5
ATOM 4396 O O . ALA A 1 49 ? -0.182 1.989 -10.340 1.00 0.00 49 ALA A O 5
ATOM 4403 N N . CYS A 1 50 ? 1.222 0.942 -9.012 1.00 0.00 50 CYS A N 5
ATOM 4404 C CA . CYS A 1 50 ? 1.762 2.226 -8.479 1.00 0.00 50 CYS A CA 5
ATOM 4405 C C . CYS A 1 50 ? 2.241 3.116 -9.631 1.00 0.00 50 CYS A C 5
ATOM 4406 O O . CYS A 1 50 ? 3.021 2.701 -10.465 1.00 0.00 50 CYS A O 5
ATOM 4414 N N . GLN A 1 51 ? 1.779 4.335 -9.682 1.00 0.00 51 GLN A N 5
ATOM 4415 C CA . GLN A 1 51 ? 2.209 5.250 -10.780 1.00 0.00 51 GLN A CA 5
ATOM 4416 C C . GLN A 1 51 ? 3.539 5.919 -10.420 1.00 0.00 51 GLN A C 5
ATOM 4417 O O . GLN A 1 51 ? 4.162 6.565 -11.239 1.00 0.00 51 GLN A O 5
ATOM 4431 N N . ILE A 1 52 ? 3.977 5.771 -9.199 1.00 0.00 52 ILE A N 5
ATOM 4432 C CA . ILE A 1 52 ? 5.266 6.400 -8.785 1.00 0.00 52 ILE A CA 5
ATOM 4433 C C . ILE A 1 52 ? 6.446 5.671 -9.433 1.00 0.00 52 ILE A C 5
ATOM 4434 O O . ILE A 1 52 ? 7.314 6.281 -10.026 1.00 0.00 52 ILE A O 5
ATOM 4450 N N . CYS A 1 53 ? 6.486 4.370 -9.329 1.00 0.00 53 CYS A N 5
ATOM 4451 C CA . CYS A 1 53 ? 7.615 3.610 -9.944 1.00 0.00 53 CYS A CA 5
ATOM 4452 C C . CYS A 1 53 ? 7.090 2.670 -11.034 1.00 0.00 53 CYS A C 5
ATOM 4453 O O . CYS A 1 53 ? 7.838 2.181 -11.857 1.00 0.00 53 CYS A O 5
ATOM 4461 N N . GLY A 1 54 ? 5.807 2.426 -11.056 1.00 0.00 54 GLY A N 5
ATOM 4462 C CA . GLY A 1 54 ? 5.236 1.534 -12.106 1.00 0.00 54 GLY A CA 5
ATOM 4463 C C . GLY A 1 54 ? 5.197 0.083 -11.616 1.00 0.00 54 GLY A C 5
ATOM 4464 O O . GLY A 1 54 ? 5.625 -0.822 -12.304 1.00 0.00 54 GLY A O 5
ATOM 4468 N N . VAL A 1 55 ? 4.675 -0.153 -10.444 1.00 0.00 55 VAL A N 5
ATOM 4469 C CA . VAL A 1 55 ? 4.596 -1.555 -9.934 1.00 0.00 55 VAL A CA 5
ATOM 4470 C C . VAL A 1 55 ? 3.131 -1.929 -9.693 1.00 0.00 55 VAL A C 5
ATOM 4471 O O . VAL A 1 55 ? 2.384 -1.189 -9.084 1.00 0.00 55 VAL A O 5
ATOM 4484 N N . VAL A 1 56 ? 2.708 -3.063 -10.180 1.00 0.00 56 VAL A N 5
ATOM 4485 C CA . VAL A 1 56 ? 1.285 -3.471 -9.995 1.00 0.00 56 VAL A CA 5
ATOM 4486 C C . VAL A 1 56 ? 0.957 -3.696 -8.517 1.00 0.00 56 VAL A C 5
ATOM 4487 O O . VAL A 1 56 ? 1.764 -4.191 -7.756 1.00 0.00 56 VAL A O 5
ATOM 4500 N N . TYR A 1 57 ? -0.233 -3.338 -8.112 1.00 0.00 57 TYR A N 5
ATOM 4501 C CA . TYR A 1 57 ? -0.635 -3.529 -6.689 1.00 0.00 57 TYR A CA 5
ATOM 4502 C C . TYR A 1 57 ? -0.722 -5.021 -6.362 1.00 0.00 57 TYR A C 5
ATOM 4503 O O . TYR A 1 57 ? -0.221 -5.482 -5.357 1.00 0.00 57 TYR A O 5
ATOM 4521 N N . ASN A 1 58 ? -1.353 -5.779 -7.210 1.00 0.00 58 ASN A N 5
ATOM 4522 C CA . ASN A 1 58 ? -1.471 -7.246 -6.959 1.00 0.00 58 ASN A CA 5
ATOM 4523 C C . ASN A 1 58 ? -2.380 -7.507 -5.755 1.00 0.00 58 ASN A C 5
ATOM 4524 O O . ASN A 1 58 ? -2.083 -8.325 -4.906 1.00 0.00 58 ASN A O 5
ATOM 4535 N N . THR A 1 59 ? -3.484 -6.820 -5.672 1.00 0.00 59 THR A N 5
ATOM 4536 C CA . THR A 1 59 ? -4.408 -7.032 -4.521 1.00 0.00 59 THR A CA 5
ATOM 4537 C C . THR A 1 59 ? -5.295 -8.254 -4.774 1.00 0.00 59 THR A C 5
ATOM 4538 O O . THR A 1 59 ? -5.958 -8.353 -5.788 1.00 0.00 59 THR A O 5
ATOM 4549 N N . ARG A 1 60 ? -5.312 -9.186 -3.861 1.00 0.00 60 ARG A N 5
ATOM 4550 C CA . ARG A 1 60 ? -6.154 -10.401 -4.050 1.00 0.00 60 ARG A CA 5
ATOM 4551 C C . ARG A 1 60 ? -5.840 -11.055 -5.398 1.00 0.00 60 ARG A C 5
ATOM 4552 O O . ARG A 1 60 ? -5.011 -11.951 -5.421 1.00 0.00 60 ARG A O 5
ATOM 4576 N N . MET A 1 1 ? 6.595 -8.817 20.833 1.00 0.00 1 MET A N 6
ATOM 4577 C CA . MET A 1 1 ? 7.676 -8.120 20.077 1.00 0.00 1 MET A CA 6
ATOM 4578 C C . MET A 1 1 ? 7.956 -8.851 18.761 1.00 0.00 1 MET A C 6
ATOM 4579 O O . MET A 1 1 ? 8.188 -10.043 18.741 1.00 0.00 1 MET A O 6
ATOM 4595 N N . GLU A 1 2 ? 7.939 -8.146 17.663 1.00 0.00 2 GLU A N 6
ATOM 4596 C CA . GLU A 1 2 ? 8.205 -8.804 16.353 1.00 0.00 2 GLU A CA 6
ATOM 4597 C C . GLU A 1 2 ? 8.961 -7.854 15.421 1.00 0.00 2 GLU A C 6
ATOM 4598 O O . GLU A 1 2 ? 10.152 -7.984 15.218 1.00 0.00 2 GLU A O 6
ATOM 4610 N N . ASP A 1 3 ? 8.277 -6.905 14.849 1.00 0.00 3 ASP A N 6
ATOM 4611 C CA . ASP A 1 3 ? 8.955 -5.952 13.923 1.00 0.00 3 ASP A CA 6
ATOM 4612 C C . ASP A 1 3 ? 9.189 -4.603 14.608 1.00 0.00 3 ASP A C 6
ATOM 4613 O O . ASP A 1 3 ? 8.907 -4.430 15.778 1.00 0.00 3 ASP A O 6
ATOM 4622 N N . GLU A 1 4 ? 9.706 -3.648 13.884 1.00 0.00 4 GLU A N 6
ATOM 4623 C CA . GLU A 1 4 ? 9.964 -2.306 14.482 1.00 0.00 4 GLU A CA 6
ATOM 4624 C C . GLU A 1 4 ? 9.627 -1.205 13.471 1.00 0.00 4 GLU A C 6
ATOM 4625 O O . GLU A 1 4 ? 9.299 -1.475 12.333 1.00 0.00 4 GLU A O 6
ATOM 4637 N N . ASP A 1 5 ? 9.703 0.034 13.877 1.00 0.00 5 ASP A N 6
ATOM 4638 C CA . ASP A 1 5 ? 9.386 1.151 12.938 1.00 0.00 5 ASP A CA 6
ATOM 4639 C C . ASP A 1 5 ? 7.977 0.975 12.365 1.00 0.00 5 ASP A C 6
ATOM 4640 O O . ASP A 1 5 ? 7.715 0.068 11.600 1.00 0.00 5 ASP A O 6
ATOM 4649 N N . VAL A 1 6 ? 7.065 1.834 12.730 1.00 0.00 6 VAL A N 6
ATOM 4650 C CA . VAL A 1 6 ? 5.674 1.709 12.208 1.00 0.00 6 VAL A CA 6
ATOM 4651 C C . VAL A 1 6 ? 5.376 2.820 11.196 1.00 0.00 6 VAL A C 6
ATOM 4652 O O . VAL A 1 6 ? 5.189 3.963 11.561 1.00 0.00 6 VAL A O 6
ATOM 4665 N N . PRO A 1 7 ? 5.340 2.434 9.952 1.00 0.00 7 PRO A N 6
ATOM 4666 C CA . PRO A 1 7 ? 5.058 3.391 8.857 1.00 0.00 7 PRO A CA 6
ATOM 4667 C C . PRO A 1 7 ? 3.563 3.711 8.801 1.00 0.00 7 PRO A C 6
ATOM 4668 O O . PRO A 1 7 ? 2.745 2.999 9.348 1.00 0.00 7 PRO A O 6
ATOM 4679 N N . VAL A 1 8 ? 3.202 4.777 8.141 1.00 0.00 8 VAL A N 6
ATOM 4680 C CA . VAL A 1 8 ? 1.759 5.143 8.046 1.00 0.00 8 VAL A CA 6
ATOM 4681 C C . VAL A 1 8 ? 1.277 5.046 6.595 1.00 0.00 8 VAL A C 6
ATOM 4682 O O . VAL A 1 8 ? 1.988 5.386 5.670 1.00 0.00 8 VAL A O 6
ATOM 4695 N N . CYS A 1 9 ? 0.071 4.587 6.391 1.00 0.00 9 CYS A N 6
ATOM 4696 C CA . CYS A 1 9 ? -0.462 4.471 5.004 1.00 0.00 9 CYS A CA 6
ATOM 4697 C C . CYS A 1 9 ? -0.560 5.862 4.371 1.00 0.00 9 CYS A C 6
ATOM 4698 O O . CYS A 1 9 ? -1.163 6.766 4.916 1.00 0.00 9 CYS A O 6
ATOM 4705 N N . TRP A 1 10 ? 0.049 6.042 3.234 1.00 0.00 10 TRP A N 6
ATOM 4706 C CA . TRP A 1 10 ? 0.025 7.376 2.563 1.00 0.00 10 TRP A CA 6
ATOM 4707 C C . TRP A 1 10 ? -1.363 7.699 1.995 1.00 0.00 10 TRP A C 6
ATOM 4708 O O . TRP A 1 10 ? -1.653 8.830 1.656 1.00 0.00 10 TRP A O 6
ATOM 4729 N N . ILE A 1 11 ? -2.221 6.725 1.873 1.00 0.00 11 ILE A N 6
ATOM 4730 C CA . ILE A 1 11 ? -3.576 6.999 1.309 1.00 0.00 11 ILE A CA 6
ATOM 4731 C C . ILE A 1 11 ? -4.488 7.653 2.355 1.00 0.00 11 ILE A C 6
ATOM 4732 O O . ILE A 1 11 ? -5.012 8.729 2.143 1.00 0.00 11 ILE A O 6
ATOM 4748 N N . CYS A 1 12 ? -4.689 7.017 3.476 1.00 0.00 12 CYS A N 6
ATOM 4749 C CA . CYS A 1 12 ? -5.575 7.614 4.519 1.00 0.00 12 CYS A CA 6
ATOM 4750 C C . CYS A 1 12 ? -4.741 8.197 5.663 1.00 0.00 12 CYS A C 6
ATOM 4751 O O . CYS A 1 12 ? -5.268 8.750 6.607 1.00 0.00 12 CYS A O 6
ATOM 4758 N N . ASN A 1 13 ? -3.444 8.080 5.589 1.00 0.00 13 ASN A N 6
ATOM 4759 C CA . ASN A 1 13 ? -2.584 8.631 6.676 1.00 0.00 13 ASN A CA 6
ATOM 4760 C C . ASN A 1 13 ? -2.851 7.893 7.990 1.00 0.00 13 ASN A C 6
ATOM 4761 O O . ASN A 1 13 ? -3.116 8.497 9.010 1.00 0.00 13 ASN A O 6
ATOM 4772 N N . GLU A 1 14 ? -2.786 6.591 7.972 1.00 0.00 14 GLU A N 6
ATOM 4773 C CA . GLU A 1 14 ? -3.034 5.816 9.222 1.00 0.00 14 GLU A CA 6
ATOM 4774 C C . GLU A 1 14 ? -1.909 4.800 9.438 1.00 0.00 14 GLU A C 6
ATOM 4775 O O . GLU A 1 14 ? -1.501 4.107 8.531 1.00 0.00 14 GLU A O 6
ATOM 4787 N N . GLU A 1 15 ? -1.394 4.714 10.631 1.00 0.00 15 GLU A N 6
ATOM 4788 C CA . GLU A 1 15 ? -0.284 3.752 10.895 1.00 0.00 15 GLU A CA 6
ATOM 4789 C C . GLU A 1 15 ? -0.727 2.312 10.624 1.00 0.00 15 GLU A C 6
ATOM 4790 O O . GLU A 1 15 ? -1.817 1.906 10.977 1.00 0.00 15 GLU A O 6
ATOM 4802 N N . LEU A 1 16 ? 0.129 1.534 10.017 1.00 0.00 16 LEU A N 6
ATOM 4803 C CA . LEU A 1 16 ? -0.215 0.111 9.741 1.00 0.00 16 LEU A CA 6
ATOM 4804 C C . LEU A 1 16 ? 0.815 -0.789 10.433 1.00 0.00 16 LEU A C 6
ATOM 4805 O O . LEU A 1 16 ? 0.504 -1.867 10.900 1.00 0.00 16 LEU A O 6
ATOM 4821 N N . GLY A 1 17 ? 2.034 -0.327 10.532 1.00 0.00 17 GLY A N 6
ATOM 4822 C CA . GLY A 1 17 ? 3.098 -1.112 11.228 1.00 0.00 17 GLY A CA 6
ATOM 4823 C C . GLY A 1 17 ? 3.660 -2.223 10.336 1.00 0.00 17 GLY A C 6
ATOM 4824 O O . GLY A 1 17 ? 4.817 -2.581 10.451 1.00 0.00 17 GLY A O 6
ATOM 4828 N N . ASN A 1 18 ? 2.875 -2.777 9.450 1.00 0.00 18 ASN A N 6
ATOM 4829 C CA . ASN A 1 18 ? 3.401 -3.865 8.570 1.00 0.00 18 ASN A CA 6
ATOM 4830 C C . ASN A 1 18 ? 2.256 -4.577 7.851 1.00 0.00 18 ASN A C 6
ATOM 4831 O O . ASN A 1 18 ? 2.225 -5.790 7.769 1.00 0.00 18 ASN A O 6
ATOM 4842 N N . GLU A 1 19 ? 1.316 -3.848 7.319 1.00 0.00 19 GLU A N 6
ATOM 4843 C CA . GLU A 1 19 ? 0.192 -4.514 6.603 1.00 0.00 19 GLU A CA 6
ATOM 4844 C C . GLU A 1 19 ? 0.755 -5.345 5.451 1.00 0.00 19 GLU A C 6
ATOM 4845 O O . GLU A 1 19 ? 1.178 -4.814 4.442 1.00 0.00 19 GLU A O 6
ATOM 4857 N N . ARG A 1 20 ? 0.785 -6.642 5.594 1.00 0.00 20 ARG A N 6
ATOM 4858 C CA . ARG A 1 20 ? 1.345 -7.487 4.503 1.00 0.00 20 ARG A CA 6
ATOM 4859 C C . ARG A 1 20 ? 0.516 -7.318 3.230 1.00 0.00 20 ARG A C 6
ATOM 4860 O O . ARG A 1 20 ? -0.493 -7.968 3.039 1.00 0.00 20 ARG A O 6
ATOM 4881 N N . PHE A 1 21 ? 0.945 -6.451 2.358 1.00 0.00 21 PHE A N 6
ATOM 4882 C CA . PHE A 1 21 ? 0.204 -6.227 1.088 1.00 0.00 21 PHE A CA 6
ATOM 4883 C C . PHE A 1 21 ? 1.189 -5.813 -0.007 1.00 0.00 21 PHE A C 6
ATOM 4884 O O . PHE A 1 21 ? 1.583 -4.667 -0.098 1.00 0.00 21 PHE A O 6
ATOM 4901 N N . ARG A 1 22 ? 1.596 -6.733 -0.837 1.00 0.00 22 ARG A N 6
ATOM 4902 C CA . ARG A 1 22 ? 2.557 -6.380 -1.917 1.00 0.00 22 ARG A CA 6
ATOM 4903 C C . ARG A 1 22 ? 1.844 -5.567 -2.993 1.00 0.00 22 ARG A C 6
ATOM 4904 O O . ARG A 1 22 ? 1.235 -6.111 -3.893 1.00 0.00 22 ARG A O 6
ATOM 4925 N N . ALA A 1 23 ? 1.902 -4.265 -2.909 1.00 0.00 23 ALA A N 6
ATOM 4926 C CA . ALA A 1 23 ? 1.213 -3.436 -3.933 1.00 0.00 23 ALA A CA 6
ATOM 4927 C C . ALA A 1 23 ? 2.230 -2.650 -4.759 1.00 0.00 23 ALA A C 6
ATOM 4928 O O . ALA A 1 23 ? 1.896 -2.051 -5.762 1.00 0.00 23 ALA A O 6
ATOM 4935 N N . CYS A 1 24 ? 3.467 -2.643 -4.350 1.00 0.00 24 CYS A N 6
ATOM 4936 C CA . CYS A 1 24 ? 4.492 -1.889 -5.120 1.00 0.00 24 CYS A CA 6
ATOM 4937 C C . CYS A 1 24 ? 5.843 -1.953 -4.404 1.00 0.00 24 CYS A C 6
ATOM 4938 O O . CYS A 1 24 ? 5.935 -2.339 -3.255 1.00 0.00 24 CYS A O 6
ATOM 4945 N N . GLY A 1 25 ? 6.888 -1.572 -5.082 1.00 0.00 25 GLY A N 6
ATOM 4946 C CA . GLY A 1 25 ? 8.240 -1.602 -4.457 1.00 0.00 25 GLY A CA 6
ATOM 4947 C C . GLY A 1 25 ? 8.872 -0.213 -4.559 1.00 0.00 25 GLY A C 6
ATOM 4948 O O . GLY A 1 25 ? 9.985 -0.058 -5.020 1.00 0.00 25 GLY A O 6
ATOM 4952 N N . CYS A 1 26 ? 8.166 0.797 -4.133 1.00 0.00 26 CYS A N 6
ATOM 4953 C CA . CYS A 1 26 ? 8.718 2.178 -4.204 1.00 0.00 26 CYS A CA 6
ATOM 4954 C C . CYS A 1 26 ? 9.750 2.389 -3.094 1.00 0.00 26 CYS A C 6
ATOM 4955 O O . CYS A 1 26 ? 10.174 1.456 -2.443 1.00 0.00 26 CYS A O 6
ATOM 4962 N N . THR A 1 27 ? 10.157 3.606 -2.874 1.00 0.00 27 THR A N 6
ATOM 4963 C CA . THR A 1 27 ? 11.162 3.871 -1.806 1.00 0.00 27 THR A CA 6
ATOM 4964 C C . THR A 1 27 ? 10.655 4.961 -0.860 1.00 0.00 27 THR A C 6
ATOM 4965 O O . THR A 1 27 ? 11.428 5.686 -0.267 1.00 0.00 27 THR A O 6
ATOM 4976 N N . GLY A 1 28 ? 9.363 5.087 -0.717 1.00 0.00 28 GLY A N 6
ATOM 4977 C CA . GLY A 1 28 ? 8.824 6.139 0.189 1.00 0.00 28 GLY A CA 6
ATOM 4978 C C . GLY A 1 28 ? 7.554 5.639 0.883 1.00 0.00 28 GLY A C 6
ATOM 4979 O O . GLY A 1 28 ? 7.387 4.462 1.130 1.00 0.00 28 GLY A O 6
ATOM 4983 N N . GLU A 1 29 ? 6.663 6.537 1.203 1.00 0.00 29 GLU A N 6
ATOM 4984 C CA . GLU A 1 29 ? 5.400 6.140 1.890 1.00 0.00 29 GLU A CA 6
ATOM 4985 C C . GLU A 1 29 ? 4.692 5.018 1.127 1.00 0.00 29 GLU A C 6
ATOM 4986 O O . GLU A 1 29 ? 4.024 4.186 1.708 1.00 0.00 29 GLU A O 6
ATOM 4998 N N . LEU A 1 30 ? 4.818 4.996 -0.168 1.00 0.00 30 LEU A N 6
ATOM 4999 C CA . LEU A 1 30 ? 4.134 3.937 -0.966 1.00 0.00 30 LEU A CA 6
ATOM 5000 C C . LEU A 1 30 ? 4.580 2.538 -0.527 1.00 0.00 30 LEU A C 6
ATOM 5001 O O . LEU A 1 30 ? 3.988 1.546 -0.905 1.00 0.00 30 LEU A O 6
ATOM 5017 N N . GLU A 1 31 ? 5.611 2.442 0.265 1.00 0.00 31 GLU A N 6
ATOM 5018 C CA . GLU A 1 31 ? 6.073 1.099 0.715 1.00 0.00 31 GLU A CA 6
ATOM 5019 C C . GLU A 1 31 ? 5.091 0.511 1.732 1.00 0.00 31 GLU A C 6
ATOM 5020 O O . GLU A 1 31 ? 4.821 -0.672 1.730 1.00 0.00 31 GLU A O 6
ATOM 5032 N N . ASN A 1 32 ? 4.546 1.323 2.600 1.00 0.00 32 ASN A N 6
ATOM 5033 C CA . ASN A 1 32 ? 3.580 0.786 3.600 1.00 0.00 32 ASN A CA 6
ATOM 5034 C C . ASN A 1 32 ? 2.193 1.375 3.355 1.00 0.00 32 ASN A C 6
ATOM 5035 O O . ASN A 1 32 ? 1.996 2.572 3.422 1.00 0.00 32 ASN A O 6
ATOM 5046 N N . VAL A 1 33 ? 1.228 0.545 3.079 1.00 0.00 33 VAL A N 6
ATOM 5047 C CA . VAL A 1 33 ? -0.146 1.068 2.841 1.00 0.00 33 VAL A CA 6
ATOM 5048 C C . VAL A 1 33 ? -1.200 0.021 3.205 1.00 0.00 33 VAL A C 6
ATOM 5049 O O . VAL A 1 33 ? -1.045 -1.149 2.918 1.00 0.00 33 VAL A O 6
ATOM 5062 N N . HIS A 1 34 ? -2.288 0.427 3.803 1.00 0.00 34 HIS A N 6
ATOM 5063 C CA . HIS A 1 34 ? -3.351 -0.569 4.138 1.00 0.00 34 HIS A CA 6
ATOM 5064 C C . HIS A 1 34 ? -3.959 -1.126 2.849 1.00 0.00 34 HIS A C 6
ATOM 5065 O O . HIS A 1 34 ? -4.481 -0.390 2.035 1.00 0.00 34 HIS A O 6
ATOM 5079 N N . ARG A 1 35 ? -3.921 -2.411 2.662 1.00 0.00 35 ARG A N 6
ATOM 5080 C CA . ARG A 1 35 ? -4.526 -2.987 1.429 1.00 0.00 35 ARG A CA 6
ATOM 5081 C C . ARG A 1 35 ? -6.019 -2.655 1.394 1.00 0.00 35 ARG A C 6
ATOM 5082 O O . ARG A 1 35 ? -6.673 -2.774 0.378 1.00 0.00 35 ARG A O 6
ATOM 5103 N N . SER A 1 36 ? -6.557 -2.246 2.509 1.00 0.00 36 SER A N 6
ATOM 5104 C CA . SER A 1 36 ? -8.008 -1.908 2.567 1.00 0.00 36 SER A CA 6
ATOM 5105 C C . SER A 1 36 ? -8.310 -0.622 1.787 1.00 0.00 36 SER A C 6
ATOM 5106 O O . SER A 1 36 ? -9.077 -0.630 0.843 1.00 0.00 36 SER A O 6
ATOM 5114 N N . CYS A 1 37 ? -7.736 0.488 2.175 1.00 0.00 37 CYS A N 6
ATOM 5115 C CA . CYS A 1 37 ? -8.033 1.762 1.443 1.00 0.00 37 CYS A CA 6
ATOM 5116 C C . CYS A 1 37 ? -7.252 1.845 0.128 1.00 0.00 37 CYS A C 6
ATOM 5117 O O . CYS A 1 37 ? -7.645 2.544 -0.785 1.00 0.00 37 CYS A O 6
ATOM 5125 N N . LEU A 1 38 ? -6.159 1.140 0.003 1.00 0.00 38 LEU A N 6
ATOM 5126 C CA . LEU A 1 38 ? -5.397 1.202 -1.278 1.00 0.00 38 LEU A CA 6
ATOM 5127 C C . LEU A 1 38 ? -6.100 0.350 -2.337 1.00 0.00 38 LEU A C 6
ATOM 5128 O O . LEU A 1 38 ? -6.512 0.840 -3.371 1.00 0.00 38 LEU A O 6
ATOM 5144 N N . SER A 1 39 ? -6.250 -0.920 -2.080 1.00 0.00 39 SER A N 6
ATOM 5145 C CA . SER A 1 39 ? -6.932 -1.810 -3.064 1.00 0.00 39 SER A CA 6
ATOM 5146 C C . SER A 1 39 ? -8.291 -1.221 -3.447 1.00 0.00 39 SER A C 6
ATOM 5147 O O . SER A 1 39 ? -8.735 -1.342 -4.570 1.00 0.00 39 SER A O 6
ATOM 5155 N N . THR A 1 40 ? -8.951 -0.582 -2.521 1.00 0.00 40 THR A N 6
ATOM 5156 C CA . THR A 1 40 ? -10.278 0.016 -2.835 1.00 0.00 40 THR A CA 6
ATOM 5157 C C . THR A 1 40 ? -10.090 1.396 -3.472 1.00 0.00 40 THR A C 6
ATOM 5158 O O . THR A 1 40 ? -10.863 1.811 -4.312 1.00 0.00 40 THR A O 6
ATOM 5169 N N . TRP A 1 41 ? -9.063 2.104 -3.089 1.00 0.00 41 TRP A N 6
ATOM 5170 C CA . TRP A 1 41 ? -8.828 3.449 -3.685 1.00 0.00 41 TRP A CA 6
ATOM 5171 C C . TRP A 1 41 ? -8.511 3.298 -5.177 1.00 0.00 41 TRP A C 6
ATOM 5172 O O . TRP A 1 41 ? -9.189 3.849 -6.022 1.00 0.00 41 TRP A O 6
ATOM 5193 N N . LEU A 1 42 ? -7.493 2.551 -5.509 1.00 0.00 42 LEU A N 6
ATOM 5194 C CA . LEU A 1 42 ? -7.153 2.369 -6.949 1.00 0.00 42 LEU A CA 6
ATOM 5195 C C . LEU A 1 42 ? -8.403 1.962 -7.731 1.00 0.00 42 LEU A C 6
ATOM 5196 O O . LEU A 1 42 ? -8.527 2.239 -8.909 1.00 0.00 42 LEU A O 6
ATOM 5212 N N . THR A 1 43 ? -9.341 1.321 -7.086 1.00 0.00 43 THR A N 6
ATOM 5213 C CA . THR A 1 43 ? -10.585 0.919 -7.802 1.00 0.00 43 THR A CA 6
ATOM 5214 C C . THR A 1 43 ? -11.389 2.168 -8.172 1.00 0.00 43 THR A C 6
ATOM 5215 O O . THR A 1 43 ? -12.006 2.236 -9.217 1.00 0.00 43 THR A O 6
ATOM 5226 N N . ILE A 1 44 ? -11.377 3.163 -7.325 1.00 0.00 44 ILE A N 6
ATOM 5227 C CA . ILE A 1 44 ? -12.129 4.412 -7.631 1.00 0.00 44 ILE A CA 6
ATOM 5228 C C . ILE A 1 44 ? -11.355 5.234 -8.667 1.00 0.00 44 ILE A C 6
ATOM 5229 O O . ILE A 1 44 ? -11.928 5.814 -9.568 1.00 0.00 44 ILE A O 6
ATOM 5245 N N . SER A 1 45 ? -10.056 5.280 -8.549 1.00 0.00 45 SER A N 6
ATOM 5246 C CA . SER A 1 45 ? -9.245 6.054 -9.532 1.00 0.00 45 SER A CA 6
ATOM 5247 C C . SER A 1 45 ? -8.739 5.123 -10.639 1.00 0.00 45 SER A C 6
ATOM 5248 O O . SER A 1 45 ? -7.898 5.488 -11.436 1.00 0.00 45 SER A O 6
ATOM 5256 N N . ARG A 1 46 ? -9.256 3.922 -10.693 1.00 0.00 46 ARG A N 6
ATOM 5257 C CA . ARG A 1 46 ? -8.821 2.959 -11.744 1.00 0.00 46 ARG A CA 6
ATOM 5258 C C . ARG A 1 46 ? -7.310 3.051 -11.976 1.00 0.00 46 ARG A C 6
ATOM 5259 O O . ARG A 1 46 ? -6.856 3.574 -12.974 1.00 0.00 46 ARG A O 6
ATOM 5280 N N . ASN A 1 47 ? -6.531 2.541 -11.062 1.00 0.00 47 ASN A N 6
ATOM 5281 C CA . ASN A 1 47 ? -5.051 2.590 -11.232 1.00 0.00 47 ASN A CA 6
ATOM 5282 C C . ASN A 1 47 ? -4.516 1.187 -11.525 1.00 0.00 47 ASN A C 6
ATOM 5283 O O . ASN A 1 47 ? -3.900 0.949 -12.541 1.00 0.00 47 ASN A O 6
ATOM 5294 N N . THR A 1 48 ? -4.763 0.260 -10.635 1.00 0.00 48 THR A N 6
ATOM 5295 C CA . THR A 1 48 ? -4.298 -1.159 -10.818 1.00 0.00 48 THR A CA 6
ATOM 5296 C C . THR A 1 48 ? -2.785 -1.300 -10.582 1.00 0.00 48 THR A C 6
ATOM 5297 O O . THR A 1 48 ? -2.311 -2.361 -10.229 1.00 0.00 48 THR A O 6
ATOM 5308 N N . ALA A 1 49 ? -2.020 -0.260 -10.777 1.00 0.00 49 ALA A N 6
ATOM 5309 C CA . ALA A 1 49 ? -0.551 -0.377 -10.561 1.00 0.00 49 ALA A CA 6
ATOM 5310 C C . ALA A 1 49 ? 0.041 0.975 -10.160 1.00 0.00 49 ALA A C 6
ATOM 5311 O O . ALA A 1 49 ? -0.387 2.014 -10.623 1.00 0.00 49 ALA A O 6
ATOM 5318 N N . CYS A 1 50 ? 1.023 0.968 -9.305 1.00 0.00 50 CYS A N 6
ATOM 5319 C CA . CYS A 1 50 ? 1.645 2.254 -8.874 1.00 0.00 50 CYS A CA 6
ATOM 5320 C C . CYS A 1 50 ? 2.224 2.988 -10.086 1.00 0.00 50 CYS A C 6
ATOM 5321 O O . CYS A 1 50 ? 3.158 2.531 -10.713 1.00 0.00 50 CYS A O 6
ATOM 5329 N N . GLN A 1 51 ? 1.674 4.123 -10.422 1.00 0.00 51 GLN A N 6
ATOM 5330 C CA . GLN A 1 51 ? 2.190 4.884 -11.595 1.00 0.00 51 GLN A CA 6
ATOM 5331 C C . GLN A 1 51 ? 3.551 5.505 -11.269 1.00 0.00 51 GLN A C 6
ATOM 5332 O O . GLN A 1 51 ? 4.193 6.096 -12.114 1.00 0.00 51 GLN A O 6
ATOM 5346 N N . ILE A 1 52 ? 3.994 5.375 -10.050 1.00 0.00 52 ILE A N 6
ATOM 5347 C CA . ILE A 1 52 ? 5.312 5.958 -9.672 1.00 0.00 52 ILE A CA 6
ATOM 5348 C C . ILE A 1 52 ? 6.450 5.079 -10.202 1.00 0.00 52 ILE A C 6
ATOM 5349 O O . ILE A 1 52 ? 7.407 5.566 -10.772 1.00 0.00 52 ILE A O 6
ATOM 5365 N N . CYS A 1 53 ? 6.352 3.790 -10.023 1.00 0.00 53 CYS A N 6
ATOM 5366 C CA . CYS A 1 53 ? 7.427 2.882 -10.523 1.00 0.00 53 CYS A CA 6
ATOM 5367 C C . CYS A 1 53 ? 6.849 1.910 -11.555 1.00 0.00 53 CYS A C 6
ATOM 5368 O O . CYS A 1 53 ? 7.568 1.294 -12.318 1.00 0.00 53 CYS A O 6
ATOM 5376 N N . GLY A 1 54 ? 5.551 1.778 -11.593 1.00 0.00 54 GLY A N 6
ATOM 5377 C CA . GLY A 1 54 ? 4.920 0.859 -12.584 1.00 0.00 54 GLY A CA 6
ATOM 5378 C C . GLY A 1 54 ? 4.733 -0.540 -11.986 1.00 0.00 54 GLY A C 6
ATOM 5379 O O . GLY A 1 54 ? 4.709 -1.525 -12.697 1.00 0.00 54 GLY A O 6
ATOM 5383 N N . VAL A 1 55 ? 4.582 -0.642 -10.692 1.00 0.00 55 VAL A N 6
ATOM 5384 C CA . VAL A 1 55 ? 4.378 -1.988 -10.077 1.00 0.00 55 VAL A CA 6
ATOM 5385 C C . VAL A 1 55 ? 2.889 -2.207 -9.795 1.00 0.00 55 VAL A C 6
ATOM 5386 O O . VAL A 1 55 ? 2.222 -1.353 -9.245 1.00 0.00 55 VAL A O 6
ATOM 5399 N N . VAL A 1 56 ? 2.358 -3.339 -10.169 1.00 0.00 56 VAL A N 6
ATOM 5400 C CA . VAL A 1 56 ? 0.910 -3.597 -9.921 1.00 0.00 56 VAL A CA 6
ATOM 5401 C C . VAL A 1 56 ? 0.650 -3.777 -8.424 1.00 0.00 56 VAL A C 6
ATOM 5402 O O . VAL A 1 56 ? 1.514 -4.198 -7.681 1.00 0.00 56 VAL A O 6
ATOM 5415 N N . TYR A 1 57 ? -0.535 -3.460 -7.976 1.00 0.00 57 TYR A N 6
ATOM 5416 C CA . TYR A 1 57 ? -0.846 -3.611 -6.527 1.00 0.00 57 TYR A CA 6
ATOM 5417 C C . TYR A 1 57 ? -1.075 -5.084 -6.179 1.00 0.00 57 TYR A C 6
ATOM 5418 O O . TYR A 1 57 ? -0.715 -5.550 -5.116 1.00 0.00 57 TYR A O 6
ATOM 5436 N N . ASN A 1 58 ? -1.674 -5.821 -7.067 1.00 0.00 58 ASN A N 6
ATOM 5437 C CA . ASN A 1 58 ? -1.928 -7.264 -6.791 1.00 0.00 58 ASN A CA 6
ATOM 5438 C C . ASN A 1 58 ? -2.656 -7.430 -5.456 1.00 0.00 58 ASN A C 6
ATOM 5439 O O . ASN A 1 58 ? -2.127 -7.992 -4.517 1.00 0.00 58 ASN A O 6
ATOM 5450 N N . THR A 1 59 ? -3.863 -6.949 -5.361 1.00 0.00 59 THR A N 6
ATOM 5451 C CA . THR A 1 59 ? -4.617 -7.086 -4.082 1.00 0.00 59 THR A CA 6
ATOM 5452 C C . THR A 1 59 ? -5.395 -8.404 -4.066 1.00 0.00 59 THR A C 6
ATOM 5453 O O . THR A 1 59 ? -5.801 -8.909 -5.095 1.00 0.00 59 THR A O 6
ATOM 5464 N N . ARG A 1 60 ? -5.607 -8.963 -2.907 1.00 0.00 60 ARG A N 6
ATOM 5465 C CA . ARG A 1 60 ? -6.360 -10.248 -2.827 1.00 0.00 60 ARG A CA 6
ATOM 5466 C C . ARG A 1 60 ? -7.317 -10.226 -1.632 1.00 0.00 60 ARG A C 6
ATOM 5467 O O . ARG A 1 60 ? -7.143 -11.046 -0.745 1.00 0.00 60 ARG A O 6
ATOM 5491 N N . MET A 1 1 ? 15.300 1.425 18.827 1.00 0.00 1 MET A N 7
ATOM 5492 C CA . MET A 1 1 ? 15.428 0.917 20.224 1.00 0.00 1 MET A CA 7
ATOM 5493 C C . MET A 1 1 ? 14.306 1.487 21.098 1.00 0.00 1 MET A C 7
ATOM 5494 O O . MET A 1 1 ? 13.231 0.927 21.183 1.00 0.00 1 MET A O 7
ATOM 5510 N N . GLU A 1 2 ? 14.544 2.596 21.746 1.00 0.00 2 GLU A N 7
ATOM 5511 C CA . GLU A 1 2 ? 13.485 3.194 22.610 1.00 0.00 2 GLU A CA 7
ATOM 5512 C C . GLU A 1 2 ? 12.358 3.767 21.744 1.00 0.00 2 GLU A C 7
ATOM 5513 O O . GLU A 1 2 ? 12.391 3.684 20.532 1.00 0.00 2 GLU A O 7
ATOM 5525 N N . ASP A 1 3 ? 11.361 4.345 22.355 1.00 0.00 3 ASP A N 7
ATOM 5526 C CA . ASP A 1 3 ? 10.232 4.918 21.567 1.00 0.00 3 ASP A CA 7
ATOM 5527 C C . ASP A 1 3 ? 9.725 3.892 20.548 1.00 0.00 3 ASP A C 7
ATOM 5528 O O . ASP A 1 3 ? 10.076 2.730 20.597 1.00 0.00 3 ASP A O 7
ATOM 5537 N N . GLU A 1 4 ? 8.900 4.312 19.626 1.00 0.00 4 GLU A N 7
ATOM 5538 C CA . GLU A 1 4 ? 8.371 3.357 18.608 1.00 0.00 4 GLU A CA 7
ATOM 5539 C C . GLU A 1 4 ? 8.051 4.094 17.303 1.00 0.00 4 GLU A C 7
ATOM 5540 O O . GLU A 1 4 ? 7.661 5.245 17.309 1.00 0.00 4 GLU A O 7
ATOM 5552 N N . ASP A 1 5 ? 8.211 3.438 16.185 1.00 0.00 5 ASP A N 7
ATOM 5553 C CA . ASP A 1 5 ? 7.914 4.101 14.881 1.00 0.00 5 ASP A CA 7
ATOM 5554 C C . ASP A 1 5 ? 7.185 3.130 13.946 1.00 0.00 5 ASP A C 7
ATOM 5555 O O . ASP A 1 5 ? 7.733 2.130 13.527 1.00 0.00 5 ASP A O 7
ATOM 5564 N N . VAL A 1 6 ? 5.951 3.414 13.624 1.00 0.00 6 VAL A N 7
ATOM 5565 C CA . VAL A 1 6 ? 5.183 2.507 12.727 1.00 0.00 6 VAL A CA 7
ATOM 5566 C C . VAL A 1 6 ? 5.060 3.125 11.328 1.00 0.00 6 VAL A C 7
ATOM 5567 O O . VAL A 1 6 ? 4.860 4.316 11.197 1.00 0.00 6 VAL A O 7
ATOM 5580 N N . PRO A 1 7 ? 5.161 2.292 10.321 1.00 0.00 7 PRO A N 7
ATOM 5581 C CA . PRO A 1 7 ? 5.032 2.775 8.922 1.00 0.00 7 PRO A CA 7
ATOM 5582 C C . PRO A 1 7 ? 3.612 3.293 8.720 1.00 0.00 7 PRO A C 7
ATOM 5583 O O . PRO A 1 7 ? 2.736 3.003 9.508 1.00 0.00 7 PRO A O 7
ATOM 5594 N N . VAL A 1 8 ? 3.364 4.078 7.708 1.00 0.00 8 VAL A N 7
ATOM 5595 C CA . VAL A 1 8 ? 1.979 4.615 7.547 1.00 0.00 8 VAL A CA 7
ATOM 5596 C C . VAL A 1 8 ? 1.469 4.522 6.113 1.00 0.00 8 VAL A C 7
ATOM 5597 O O . VAL A 1 8 ? 2.217 4.567 5.155 1.00 0.00 8 VAL A O 7
ATOM 5610 N N . CYS A 1 9 ? 0.173 4.404 5.979 1.00 0.00 9 CYS A N 7
ATOM 5611 C CA . CYS A 1 9 ? -0.454 4.319 4.634 1.00 0.00 9 CYS A CA 7
ATOM 5612 C C . CYS A 1 9 ? -0.626 5.725 4.059 1.00 0.00 9 CYS A C 7
ATOM 5613 O O . CYS A 1 9 ? -1.354 6.543 4.587 1.00 0.00 9 CYS A O 7
ATOM 5620 N N . TRP A 1 10 ? 0.056 6.012 2.992 1.00 0.00 10 TRP A N 7
ATOM 5621 C CA . TRP A 1 10 ? -0.036 7.371 2.375 1.00 0.00 10 TRP A CA 7
ATOM 5622 C C . TRP A 1 10 ? -1.427 7.630 1.787 1.00 0.00 10 TRP A C 7
ATOM 5623 O O . TRP A 1 10 ? -1.730 8.725 1.356 1.00 0.00 10 TRP A O 7
ATOM 5644 N N . ILE A 1 11 ? -2.269 6.639 1.750 1.00 0.00 11 ILE A N 7
ATOM 5645 C CA . ILE A 1 11 ? -3.629 6.844 1.172 1.00 0.00 11 ILE A CA 7
ATOM 5646 C C . ILE A 1 11 ? -4.582 7.459 2.205 1.00 0.00 11 ILE A C 7
ATOM 5647 O O . ILE A 1 11 ? -5.190 8.482 1.963 1.00 0.00 11 ILE A O 7
ATOM 5663 N N . CYS A 1 12 ? -4.729 6.847 3.350 1.00 0.00 12 CYS A N 7
ATOM 5664 C CA . CYS A 1 12 ? -5.656 7.411 4.375 1.00 0.00 12 CYS A CA 7
ATOM 5665 C C . CYS A 1 12 ? -4.875 8.100 5.500 1.00 0.00 12 CYS A C 7
ATOM 5666 O O . CYS A 1 12 ? -5.447 8.703 6.386 1.00 0.00 12 CYS A O 7
ATOM 5673 N N . ASN A 1 13 ? -3.573 8.018 5.474 1.00 0.00 13 ASN A N 7
ATOM 5674 C CA . ASN A 1 13 ? -2.762 8.671 6.544 1.00 0.00 13 ASN A CA 7
ATOM 5675 C C . ASN A 1 13 ? -3.003 7.980 7.893 1.00 0.00 13 ASN A C 7
ATOM 5676 O O . ASN A 1 13 ? -3.728 8.471 8.735 1.00 0.00 13 ASN A O 7
ATOM 5687 N N . GLU A 1 14 ? -2.393 6.845 8.101 1.00 0.00 14 GLU A N 7
ATOM 5688 C CA . GLU A 1 14 ? -2.572 6.111 9.390 1.00 0.00 14 GLU A CA 7
ATOM 5689 C C . GLU A 1 14 ? -1.547 4.979 9.477 1.00 0.00 14 GLU A C 7
ATOM 5690 O O . GLU A 1 14 ? -1.431 4.171 8.576 1.00 0.00 14 GLU A O 7
ATOM 5702 N N . GLU A 1 15 ? -0.790 4.913 10.541 1.00 0.00 15 GLU A N 7
ATOM 5703 C CA . GLU A 1 15 ? 0.229 3.832 10.642 1.00 0.00 15 GLU A CA 7
ATOM 5704 C C . GLU A 1 15 ? -0.446 2.464 10.569 1.00 0.00 15 GLU A C 7
ATOM 5705 O O . GLU A 1 15 ? -1.532 2.262 11.076 1.00 0.00 15 GLU A O 7
ATOM 5717 N N . LEU A 1 16 ? 0.194 1.525 9.928 1.00 0.00 16 LEU A N 7
ATOM 5718 C CA . LEU A 1 16 ? -0.400 0.167 9.799 1.00 0.00 16 LEU A CA 7
ATOM 5719 C C . LEU A 1 16 ? 0.522 -0.867 10.456 1.00 0.00 16 LEU A C 7
ATOM 5720 O O . LEU A 1 16 ? 0.145 -1.999 10.686 1.00 0.00 16 LEU A O 7
ATOM 5736 N N . GLY A 1 17 ? 1.719 -0.467 10.781 1.00 0.00 17 GLY A N 7
ATOM 5737 C CA . GLY A 1 17 ? 2.691 -1.384 11.457 1.00 0.00 17 GLY A CA 7
ATOM 5738 C C . GLY A 1 17 ? 3.276 -2.429 10.495 1.00 0.00 17 GLY A C 7
ATOM 5739 O O . GLY A 1 17 ? 4.415 -2.818 10.653 1.00 0.00 17 GLY A O 7
ATOM 5743 N N . ASN A 1 18 ? 2.530 -2.875 9.504 1.00 0.00 18 ASN A N 7
ATOM 5744 C CA . ASN A 1 18 ? 3.059 -3.894 8.531 1.00 0.00 18 ASN A CA 7
ATOM 5745 C C . ASN A 1 18 ? 1.894 -4.649 7.879 1.00 0.00 18 ASN A C 7
ATOM 5746 O O . ASN A 1 18 ? 1.596 -5.771 8.235 1.00 0.00 18 ASN A O 7
ATOM 5757 N N . GLU A 1 19 ? 1.240 -4.055 6.921 1.00 0.00 19 GLU A N 7
ATOM 5758 C CA . GLU A 1 19 ? 0.115 -4.769 6.254 1.00 0.00 19 GLU A CA 7
ATOM 5759 C C . GLU A 1 19 ? 0.661 -5.599 5.092 1.00 0.00 19 GLU A C 7
ATOM 5760 O O . GLU A 1 19 ? 1.127 -5.066 4.105 1.00 0.00 19 GLU A O 7
ATOM 5772 N N . ARG A 1 20 ? 0.622 -6.899 5.200 1.00 0.00 20 ARG A N 7
ATOM 5773 C CA . ARG A 1 20 ? 1.157 -7.737 4.091 1.00 0.00 20 ARG A CA 7
ATOM 5774 C C . ARG A 1 20 ? 0.352 -7.484 2.818 1.00 0.00 20 ARG A C 7
ATOM 5775 O O . ARG A 1 20 ? -0.688 -8.073 2.598 1.00 0.00 20 ARG A O 7
ATOM 5796 N N . PHE A 1 21 ? 0.827 -6.605 1.982 1.00 0.00 21 PHE A N 7
ATOM 5797 C CA . PHE A 1 21 ? 0.097 -6.302 0.723 1.00 0.00 21 PHE A CA 7
ATOM 5798 C C . PHE A 1 21 ? 1.080 -5.871 -0.368 1.00 0.00 21 PHE A C 7
ATOM 5799 O O . PHE A 1 21 ? 1.501 -4.732 -0.418 1.00 0.00 21 PHE A O 7
ATOM 5816 N N . ARG A 1 22 ? 1.447 -6.763 -1.243 1.00 0.00 22 ARG A N 7
ATOM 5817 C CA . ARG A 1 22 ? 2.398 -6.386 -2.326 1.00 0.00 22 ARG A CA 7
ATOM 5818 C C . ARG A 1 22 ? 1.680 -5.513 -3.356 1.00 0.00 22 ARG A C 7
ATOM 5819 O O . ARG A 1 22 ? 1.104 -6.006 -4.306 1.00 0.00 22 ARG A O 7
ATOM 5840 N N . ALA A 1 23 ? 1.697 -4.220 -3.173 1.00 0.00 23 ALA A N 7
ATOM 5841 C CA . ALA A 1 23 ? 1.000 -3.333 -4.146 1.00 0.00 23 ALA A CA 7
ATOM 5842 C C . ALA A 1 23 ? 2.009 -2.459 -4.888 1.00 0.00 23 ALA A C 7
ATOM 5843 O O . ALA A 1 23 ? 1.646 -1.649 -5.719 1.00 0.00 23 ALA A O 7
ATOM 5850 N N . CYS A 1 24 ? 3.271 -2.614 -4.598 1.00 0.00 24 CYS A N 7
ATOM 5851 C CA . CYS A 1 24 ? 4.300 -1.786 -5.291 1.00 0.00 24 CYS A CA 7
ATOM 5852 C C . CYS A 1 24 ? 5.670 -1.987 -4.634 1.00 0.00 24 CYS A C 7
ATOM 5853 O O . CYS A 1 24 ? 5.775 -2.290 -3.462 1.00 0.00 24 CYS A O 7
ATOM 5860 N N . GLY A 1 25 ? 6.715 -1.811 -5.391 1.00 0.00 25 GLY A N 7
ATOM 5861 C CA . GLY A 1 25 ? 8.086 -1.979 -4.831 1.00 0.00 25 GLY A CA 7
ATOM 5862 C C . GLY A 1 25 ? 8.805 -0.631 -4.865 1.00 0.00 25 GLY A C 7
ATOM 5863 O O . GLY A 1 25 ? 9.876 -0.500 -5.421 1.00 0.00 25 GLY A O 7
ATOM 5867 N N . CYS A 1 26 ? 8.219 0.371 -4.272 1.00 0.00 26 CYS A N 7
ATOM 5868 C CA . CYS A 1 26 ? 8.860 1.715 -4.265 1.00 0.00 26 CYS A CA 7
ATOM 5869 C C . CYS A 1 26 ? 10.066 1.706 -3.326 1.00 0.00 26 CYS A C 7
ATOM 5870 O O . CYS A 1 26 ? 10.576 0.664 -2.968 1.00 0.00 26 CYS A O 7
ATOM 5877 N N . THR A 1 27 ? 10.530 2.856 -2.926 1.00 0.00 27 THR A N 7
ATOM 5878 C CA . THR A 1 27 ? 11.709 2.897 -2.016 1.00 0.00 27 THR A CA 7
ATOM 5879 C C . THR A 1 27 ? 11.423 3.765 -0.789 1.00 0.00 27 THR A C 7
ATOM 5880 O O . THR A 1 27 ? 12.319 4.365 -0.229 1.00 0.00 27 THR A O 7
ATOM 5891 N N . GLY A 1 28 ? 10.192 3.850 -0.358 1.00 0.00 28 GLY A N 7
ATOM 5892 C CA . GLY A 1 28 ? 9.901 4.696 0.833 1.00 0.00 28 GLY A CA 7
ATOM 5893 C C . GLY A 1 28 ? 8.440 4.549 1.274 1.00 0.00 28 GLY A C 7
ATOM 5894 O O . GLY A 1 28 ? 7.941 3.464 1.481 1.00 0.00 28 GLY A O 7
ATOM 5898 N N . GLU A 1 29 ? 7.772 5.656 1.447 1.00 0.00 29 GLU A N 7
ATOM 5899 C CA . GLU A 1 29 ? 6.349 5.643 1.910 1.00 0.00 29 GLU A CA 7
ATOM 5900 C C . GLU A 1 29 ? 5.514 4.545 1.238 1.00 0.00 29 GLU A C 7
ATOM 5901 O O . GLU A 1 29 ? 4.957 3.691 1.898 1.00 0.00 29 GLU A O 7
ATOM 5913 N N . LEU A 1 30 ? 5.381 4.585 -0.058 1.00 0.00 30 LEU A N 7
ATOM 5914 C CA . LEU A 1 30 ? 4.533 3.569 -0.751 1.00 0.00 30 LEU A CA 7
ATOM 5915 C C . LEU A 1 30 ? 4.865 2.143 -0.292 1.00 0.00 30 LEU A C 7
ATOM 5916 O O . LEU A 1 30 ? 4.070 1.238 -0.450 1.00 0.00 30 LEU A O 7
ATOM 5932 N N . GLU A 1 31 ? 6.014 1.922 0.282 1.00 0.00 31 GLU A N 7
ATOM 5933 C CA . GLU A 1 31 ? 6.343 0.539 0.738 1.00 0.00 31 GLU A CA 7
ATOM 5934 C C . GLU A 1 31 ? 5.274 0.038 1.715 1.00 0.00 31 GLU A C 7
ATOM 5935 O O . GLU A 1 31 ? 4.924 -1.125 1.718 1.00 0.00 31 GLU A O 7
ATOM 5947 N N . ASN A 1 32 ? 4.747 0.902 2.543 1.00 0.00 32 ASN A N 7
ATOM 5948 C CA . ASN A 1 32 ? 3.700 0.458 3.503 1.00 0.00 32 ASN A CA 7
ATOM 5949 C C . ASN A 1 32 ? 2.359 1.091 3.142 1.00 0.00 32 ASN A C 7
ATOM 5950 O O . ASN A 1 32 ? 2.220 2.297 3.115 1.00 0.00 32 ASN A O 7
ATOM 5961 N N . VAL A 1 33 ? 1.365 0.293 2.876 1.00 0.00 33 VAL A N 7
ATOM 5962 C CA . VAL A 1 33 ? 0.039 0.867 2.533 1.00 0.00 33 VAL A CA 7
ATOM 5963 C C . VAL A 1 33 ? -1.087 -0.073 2.969 1.00 0.00 33 VAL A C 7
ATOM 5964 O O . VAL A 1 33 ? -1.021 -1.270 2.775 1.00 0.00 33 VAL A O 7
ATOM 5977 N N . HIS A 1 34 ? -2.126 0.465 3.536 1.00 0.00 34 HIS A N 7
ATOM 5978 C CA . HIS A 1 34 ? -3.272 -0.383 3.966 1.00 0.00 34 HIS A CA 7
ATOM 5979 C C . HIS A 1 34 ? -3.906 -1.066 2.751 1.00 0.00 34 HIS A C 7
ATOM 5980 O O . HIS A 1 34 ? -4.317 -0.416 1.808 1.00 0.00 34 HIS A O 7
ATOM 5994 N N . ARG A 1 35 ? -4.001 -2.364 2.765 1.00 0.00 35 ARG A N 7
ATOM 5995 C CA . ARG A 1 35 ? -4.620 -3.073 1.612 1.00 0.00 35 ARG A CA 7
ATOM 5996 C C . ARG A 1 35 ? -6.110 -2.734 1.530 1.00 0.00 35 ARG A C 7
ATOM 5997 O O . ARG A 1 35 ? -6.760 -2.972 0.531 1.00 0.00 35 ARG A O 7
ATOM 6018 N N . SER A 1 36 ? -6.654 -2.188 2.580 1.00 0.00 36 SER A N 7
ATOM 6019 C CA . SER A 1 36 ? -8.105 -1.841 2.578 1.00 0.00 36 SER A CA 7
ATOM 6020 C C . SER A 1 36 ? -8.370 -0.572 1.758 1.00 0.00 36 SER A C 7
ATOM 6021 O O . SER A 1 36 ? -9.119 -0.591 0.802 1.00 0.00 36 SER A O 7
ATOM 6029 N N . CYS A 1 37 ? -7.785 0.534 2.132 1.00 0.00 37 CYS A N 7
ATOM 6030 C CA . CYS A 1 37 ? -8.045 1.796 1.368 1.00 0.00 37 CYS A CA 7
ATOM 6031 C C . CYS A 1 37 ? -7.245 1.845 0.059 1.00 0.00 37 CYS A C 7
ATOM 6032 O O . CYS A 1 37 ? -7.625 2.532 -0.869 1.00 0.00 37 CYS A O 7
ATOM 6040 N N . LEU A 1 38 ? -6.157 1.129 -0.048 1.00 0.00 38 LEU A N 7
ATOM 6041 C CA . LEU A 1 38 ? -5.393 1.172 -1.333 1.00 0.00 38 LEU A CA 7
ATOM 6042 C C . LEU A 1 38 ? -6.130 0.358 -2.400 1.00 0.00 38 LEU A C 7
ATOM 6043 O O . LEU A 1 38 ? -6.501 0.869 -3.437 1.00 0.00 38 LEU A O 7
ATOM 6059 N N . SER A 1 39 ? -6.346 -0.904 -2.150 1.00 0.00 39 SER A N 7
ATOM 6060 C CA . SER A 1 39 ? -7.061 -1.751 -3.145 1.00 0.00 39 SER A CA 7
ATOM 6061 C C . SER A 1 39 ? -8.394 -1.103 -3.527 1.00 0.00 39 SER A C 7
ATOM 6062 O O . SER A 1 39 ? -8.802 -1.128 -4.671 1.00 0.00 39 SER A O 7
ATOM 6070 N N . THR A 1 40 ? -9.074 -0.514 -2.581 1.00 0.00 40 THR A N 7
ATOM 6071 C CA . THR A 1 40 ? -10.376 0.139 -2.899 1.00 0.00 40 THR A CA 7
ATOM 6072 C C . THR A 1 40 ? -10.130 1.508 -3.539 1.00 0.00 40 THR A C 7
ATOM 6073 O O . THR A 1 40 ? -10.862 1.936 -4.409 1.00 0.00 40 THR A O 7
ATOM 6084 N N . TRP A 1 41 ? -9.100 2.195 -3.121 1.00 0.00 41 TRP A N 7
ATOM 6085 C CA . TRP A 1 41 ? -8.810 3.531 -3.716 1.00 0.00 41 TRP A CA 7
ATOM 6086 C C . TRP A 1 41 ? -8.508 3.374 -5.206 1.00 0.00 41 TRP A C 7
ATOM 6087 O O . TRP A 1 41 ? -9.165 3.953 -6.048 1.00 0.00 41 TRP A O 7
ATOM 6108 N N . LEU A 1 42 ? -7.524 2.587 -5.540 1.00 0.00 42 LEU A N 7
ATOM 6109 C CA . LEU A 1 42 ? -7.191 2.386 -6.979 1.00 0.00 42 LEU A CA 7
ATOM 6110 C C . LEU A 1 42 ? -8.408 1.826 -7.716 1.00 0.00 42 LEU A C 7
ATOM 6111 O O . LEU A 1 42 ? -8.675 2.172 -8.849 1.00 0.00 42 LEU A O 7
ATOM 6127 N N . THR A 1 43 ? -9.156 0.968 -7.076 1.00 0.00 43 THR A N 7
ATOM 6128 C CA . THR A 1 43 ? -10.362 0.398 -7.740 1.00 0.00 43 THR A CA 7
ATOM 6129 C C . THR A 1 43 ? -11.337 1.527 -8.078 1.00 0.00 43 THR A C 7
ATOM 6130 O O . THR A 1 43 ? -11.925 1.559 -9.141 1.00 0.00 43 THR A O 7
ATOM 6141 N N . ILE A 1 44 ? -11.501 2.462 -7.180 1.00 0.00 44 ILE A N 7
ATOM 6142 C CA . ILE A 1 44 ? -12.424 3.602 -7.446 1.00 0.00 44 ILE A CA 7
ATOM 6143 C C . ILE A 1 44 ? -11.720 4.639 -8.325 1.00 0.00 44 ILE A C 7
ATOM 6144 O O . ILE A 1 44 ? -12.286 5.161 -9.265 1.00 0.00 44 ILE A O 7
ATOM 6160 N N . SER A 1 45 ? -10.483 4.934 -8.027 1.00 0.00 45 SER A N 7
ATOM 6161 C CA . SER A 1 45 ? -9.734 5.931 -8.846 1.00 0.00 45 SER A CA 7
ATOM 6162 C C . SER A 1 45 ? -9.314 5.302 -10.178 1.00 0.00 45 SER A C 7
ATOM 6163 O O . SER A 1 45 ? -8.734 5.950 -11.026 1.00 0.00 45 SER A O 7
ATOM 6171 N N . ARG A 1 46 ? -9.607 4.042 -10.366 1.00 0.00 46 ARG A N 7
ATOM 6172 C CA . ARG A 1 46 ? -9.233 3.362 -11.640 1.00 0.00 46 ARG A CA 7
ATOM 6173 C C . ARG A 1 46 ? -7.712 3.218 -11.752 1.00 0.00 46 ARG A C 7
ATOM 6174 O O . ARG A 1 46 ? -7.104 3.687 -12.692 1.00 0.00 46 ARG A O 7
ATOM 6195 N N . ASN A 1 47 ? -7.095 2.565 -10.804 1.00 0.00 47 ASN A N 7
ATOM 6196 C CA . ASN A 1 47 ? -5.617 2.385 -10.868 1.00 0.00 47 ASN A CA 7
ATOM 6197 C C . ASN A 1 47 ? -5.268 0.900 -10.736 1.00 0.00 47 ASN A C 7
ATOM 6198 O O . ASN A 1 47 ? -5.808 0.198 -9.905 1.00 0.00 47 ASN A O 7
ATOM 6209 N N . THR A 1 48 ? -4.377 0.414 -11.554 1.00 0.00 48 THR A N 7
ATOM 6210 C CA . THR A 1 48 ? -4.004 -1.026 -11.473 1.00 0.00 48 THR A CA 7
ATOM 6211 C C . THR A 1 48 ? -2.552 -1.174 -11.018 1.00 0.00 48 THR A C 7
ATOM 6212 O O . THR A 1 48 ? -2.116 -2.246 -10.646 1.00 0.00 48 THR A O 7
ATOM 6223 N N . ALA A 1 49 ? -1.795 -0.112 -11.047 1.00 0.00 49 ALA A N 7
ATOM 6224 C CA . ALA A 1 49 ? -0.372 -0.213 -10.616 1.00 0.00 49 ALA A CA 7
ATOM 6225 C C . ALA A 1 49 ? 0.130 1.125 -10.070 1.00 0.00 49 ALA A C 7
ATOM 6226 O O . ALA A 1 49 ? -0.266 2.184 -10.517 1.00 0.00 49 ALA A O 7
ATOM 6233 N N . CYS A 1 50 ? 1.004 1.077 -9.103 1.00 0.00 50 CYS A N 7
ATOM 6234 C CA . CYS A 1 50 ? 1.550 2.335 -8.511 1.00 0.00 50 CYS A CA 7
ATOM 6235 C C . CYS A 1 50 ? 2.108 3.241 -9.615 1.00 0.00 50 CYS A C 7
ATOM 6236 O O . CYS A 1 50 ? 2.924 2.830 -10.415 1.00 0.00 50 CYS A O 7
ATOM 6244 N N . GLN A 1 51 ? 1.667 4.469 -9.668 1.00 0.00 51 GLN A N 7
ATOM 6245 C CA . GLN A 1 51 ? 2.163 5.399 -10.724 1.00 0.00 51 GLN A CA 7
ATOM 6246 C C . GLN A 1 51 ? 3.506 6.015 -10.315 1.00 0.00 51 GLN A C 7
ATOM 6247 O O . GLN A 1 51 ? 3.996 6.930 -10.946 1.00 0.00 51 GLN A O 7
ATOM 6261 N N . ILE A 1 52 ? 4.104 5.522 -9.266 1.00 0.00 52 ILE A N 7
ATOM 6262 C CA . ILE A 1 52 ? 5.414 6.081 -8.821 1.00 0.00 52 ILE A CA 7
ATOM 6263 C C . ILE A 1 52 ? 6.558 5.171 -9.274 1.00 0.00 52 ILE A C 7
ATOM 6264 O O . ILE A 1 52 ? 7.615 5.630 -9.657 1.00 0.00 52 ILE A O 7
ATOM 6280 N N . CYS A 1 53 ? 6.355 3.882 -9.236 1.00 0.00 53 CYS A N 7
ATOM 6281 C CA . CYS A 1 53 ? 7.434 2.947 -9.669 1.00 0.00 53 CYS A CA 7
ATOM 6282 C C . CYS A 1 53 ? 6.971 2.134 -10.879 1.00 0.00 53 CYS A C 7
ATOM 6283 O O . CYS A 1 53 ? 7.767 1.560 -11.596 1.00 0.00 53 CYS A O 7
ATOM 6291 N N . GLY A 1 54 ? 5.689 2.084 -11.115 1.00 0.00 54 GLY A N 7
ATOM 6292 C CA . GLY A 1 54 ? 5.172 1.312 -12.280 1.00 0.00 54 GLY A CA 7
ATOM 6293 C C . GLY A 1 54 ? 4.900 -0.135 -11.863 1.00 0.00 54 GLY A C 7
ATOM 6294 O O . GLY A 1 54 ? 4.986 -1.047 -12.662 1.00 0.00 54 GLY A O 7
ATOM 6298 N N . VAL A 1 55 ? 4.571 -0.357 -10.619 1.00 0.00 55 VAL A N 7
ATOM 6299 C CA . VAL A 1 55 ? 4.293 -1.749 -10.159 1.00 0.00 55 VAL A CA 7
ATOM 6300 C C . VAL A 1 55 ? 2.786 -1.957 -9.986 1.00 0.00 55 VAL A C 7
ATOM 6301 O O . VAL A 1 55 ? 2.056 -1.039 -9.672 1.00 0.00 55 VAL A O 7
ATOM 6314 N N . VAL A 1 56 ? 2.317 -3.157 -10.192 1.00 0.00 56 VAL A N 7
ATOM 6315 C CA . VAL A 1 56 ? 0.857 -3.422 -10.043 1.00 0.00 56 VAL A CA 7
ATOM 6316 C C . VAL A 1 56 ? 0.494 -3.606 -8.566 1.00 0.00 56 VAL A C 7
ATOM 6317 O O . VAL A 1 56 ? 1.296 -4.058 -7.772 1.00 0.00 56 VAL A O 7
ATOM 6330 N N . TYR A 1 57 ? -0.710 -3.261 -8.189 1.00 0.00 57 TYR A N 7
ATOM 6331 C CA . TYR A 1 57 ? -1.118 -3.421 -6.764 1.00 0.00 57 TYR A CA 7
ATOM 6332 C C . TYR A 1 57 ? -1.326 -4.902 -6.437 1.00 0.00 57 TYR A C 7
ATOM 6333 O O . TYR A 1 57 ? -0.972 -5.375 -5.375 1.00 0.00 57 TYR A O 7
ATOM 6351 N N . ASN A 1 58 ? -1.898 -5.633 -7.348 1.00 0.00 58 ASN A N 7
ATOM 6352 C CA . ASN A 1 58 ? -2.134 -7.087 -7.105 1.00 0.00 58 ASN A CA 7
ATOM 6353 C C . ASN A 1 58 ? -2.864 -7.293 -5.776 1.00 0.00 58 ASN A C 7
ATOM 6354 O O . ASN A 1 58 ? -2.335 -7.878 -4.852 1.00 0.00 58 ASN A O 7
ATOM 6365 N N . THR A 1 59 ? -4.075 -6.818 -5.673 1.00 0.00 59 THR A N 7
ATOM 6366 C CA . THR A 1 59 ? -4.837 -6.989 -4.402 1.00 0.00 59 THR A CA 7
ATOM 6367 C C . THR A 1 59 ? -5.598 -8.318 -4.417 1.00 0.00 59 THR A C 7
ATOM 6368 O O . THR A 1 59 ? -5.888 -8.867 -5.462 1.00 0.00 59 THR A O 7
ATOM 6379 N N . ARG A 1 60 ? -5.924 -8.839 -3.266 1.00 0.00 60 ARG A N 7
ATOM 6380 C CA . ARG A 1 60 ? -6.667 -10.131 -3.217 1.00 0.00 60 ARG A CA 7
ATOM 6381 C C . ARG A 1 60 ? -7.827 -10.036 -2.221 1.00 0.00 60 ARG A C 7
ATOM 6382 O O . ARG A 1 60 ? -7.560 -10.038 -1.031 1.00 0.00 60 ARG A O 7
ATOM 6406 N N . MET A 1 1 ? 8.373 -4.364 22.992 1.00 0.00 1 MET A N 8
ATOM 6407 C CA . MET A 1 1 ? 7.247 -3.726 23.732 1.00 0.00 1 MET A CA 8
ATOM 6408 C C . MET A 1 1 ? 7.463 -2.213 23.827 1.00 0.00 1 MET A C 8
ATOM 6409 O O . MET A 1 1 ? 6.527 -1.449 23.955 1.00 0.00 1 MET A O 8
ATOM 6425 N N . GLU A 1 2 ? 8.691 -1.775 23.762 1.00 0.00 2 GLU A N 8
ATOM 6426 C CA . GLU A 1 2 ? 8.964 -0.312 23.847 1.00 0.00 2 GLU A CA 8
ATOM 6427 C C . GLU A 1 2 ? 8.402 0.399 22.616 1.00 0.00 2 GLU A C 8
ATOM 6428 O O . GLU A 1 2 ? 7.347 0.999 22.658 1.00 0.00 2 GLU A O 8
ATOM 6440 N N . ASP A 1 3 ? 9.101 0.333 21.519 1.00 0.00 3 ASP A N 8
ATOM 6441 C CA . ASP A 1 3 ? 8.609 1.002 20.280 1.00 0.00 3 ASP A CA 8
ATOM 6442 C C . ASP A 1 3 ? 9.470 0.593 19.082 1.00 0.00 3 ASP A C 8
ATOM 6443 O O . ASP A 1 3 ? 10.522 0.004 19.234 1.00 0.00 3 ASP A O 8
ATOM 6452 N N . GLU A 1 4 ? 9.029 0.897 17.893 1.00 0.00 4 GLU A N 8
ATOM 6453 C CA . GLU A 1 4 ? 9.820 0.524 16.685 1.00 0.00 4 GLU A CA 8
ATOM 6454 C C . GLU A 1 4 ? 9.455 1.436 15.511 1.00 0.00 4 GLU A C 8
ATOM 6455 O O . GLU A 1 4 ? 8.867 2.484 15.687 1.00 0.00 4 GLU A O 8
ATOM 6467 N N . ASP A 1 5 ? 9.797 1.042 14.315 1.00 0.00 5 ASP A N 8
ATOM 6468 C CA . ASP A 1 5 ? 9.467 1.885 13.131 1.00 0.00 5 ASP A CA 8
ATOM 6469 C C . ASP A 1 5 ? 8.126 1.452 12.533 1.00 0.00 5 ASP A C 8
ATOM 6470 O O . ASP A 1 5 ? 8.049 0.507 11.772 1.00 0.00 5 ASP A O 8
ATOM 6479 N N . VAL A 1 6 ? 7.067 2.136 12.871 1.00 0.00 6 VAL A N 8
ATOM 6480 C CA . VAL A 1 6 ? 5.730 1.764 12.323 1.00 0.00 6 VAL A CA 8
ATOM 6481 C C . VAL A 1 6 ? 5.467 2.530 11.022 1.00 0.00 6 VAL A C 8
ATOM 6482 O O . VAL A 1 6 ? 5.485 3.744 11.006 1.00 0.00 6 VAL A O 8
ATOM 6495 N N . PRO A 1 7 ? 5.233 1.789 9.972 1.00 0.00 7 PRO A N 8
ATOM 6496 C CA . PRO A 1 7 ? 4.965 2.410 8.653 1.00 0.00 7 PRO A CA 8
ATOM 6497 C C . PRO A 1 7 ? 3.577 3.052 8.640 1.00 0.00 7 PRO A C 8
ATOM 6498 O O . PRO A 1 7 ? 2.723 2.732 9.446 1.00 0.00 7 PRO A O 8
ATOM 6509 N N . VAL A 1 8 ? 3.347 3.960 7.734 1.00 0.00 8 VAL A N 8
ATOM 6510 C CA . VAL A 1 8 ? 2.017 4.635 7.675 1.00 0.00 8 VAL A CA 8
ATOM 6511 C C . VAL A 1 8 ? 1.457 4.603 6.253 1.00 0.00 8 VAL A C 8
ATOM 6512 O O . VAL A 1 8 ? 2.170 4.797 5.289 1.00 0.00 8 VAL A O 8
ATOM 6525 N N . CYS A 1 9 ? 0.180 4.365 6.118 1.00 0.00 9 CYS A N 8
ATOM 6526 C CA . CYS A 1 9 ? -0.429 4.328 4.760 1.00 0.00 9 CYS A CA 8
ATOM 6527 C C . CYS A 1 9 ? -0.507 5.745 4.187 1.00 0.00 9 CYS A C 8
ATOM 6528 O O . CYS A 1 9 ? -1.200 6.601 4.701 1.00 0.00 9 CYS A O 8
ATOM 6535 N N . TRP A 1 10 ? 0.213 5.996 3.133 1.00 0.00 10 TRP A N 8
ATOM 6536 C CA . TRP A 1 10 ? 0.212 7.356 2.518 1.00 0.00 10 TRP A CA 8
ATOM 6537 C C . TRP A 1 10 ? -1.174 7.719 1.968 1.00 0.00 10 TRP A C 8
ATOM 6538 O O . TRP A 1 10 ? -1.432 8.857 1.629 1.00 0.00 10 TRP A O 8
ATOM 6559 N N . ILE A 1 11 ? -2.063 6.770 1.863 1.00 0.00 11 ILE A N 8
ATOM 6560 C CA . ILE A 1 11 ? -3.420 7.086 1.321 1.00 0.00 11 ILE A CA 8
ATOM 6561 C C . ILE A 1 11 ? -4.299 7.741 2.392 1.00 0.00 11 ILE A C 8
ATOM 6562 O O . ILE A 1 11 ? -4.839 8.809 2.190 1.00 0.00 11 ILE A O 8
ATOM 6578 N N . CYS A 1 12 ? -4.454 7.113 3.527 1.00 0.00 12 CYS A N 8
ATOM 6579 C CA . CYS A 1 12 ? -5.309 7.714 4.594 1.00 0.00 12 CYS A CA 8
ATOM 6580 C C . CYS A 1 12 ? -4.444 8.400 5.656 1.00 0.00 12 CYS A C 8
ATOM 6581 O O . CYS A 1 12 ? -4.947 9.031 6.564 1.00 0.00 12 CYS A O 8
ATOM 6588 N N . ASN A 1 13 ? -3.148 8.286 5.552 1.00 0.00 13 ASN A N 8
ATOM 6589 C CA . ASN A 1 13 ? -2.261 8.940 6.558 1.00 0.00 13 ASN A CA 8
ATOM 6590 C C . ASN A 1 13 ? -2.453 8.302 7.936 1.00 0.00 13 ASN A C 8
ATOM 6591 O O . ASN A 1 13 ? -2.997 8.905 8.839 1.00 0.00 13 ASN A O 8
ATOM 6602 N N . GLU A 1 14 ? -2.009 7.088 8.106 1.00 0.00 14 GLU A N 8
ATOM 6603 C CA . GLU A 1 14 ? -2.166 6.417 9.429 1.00 0.00 14 GLU A CA 8
ATOM 6604 C C . GLU A 1 14 ? -1.295 5.160 9.489 1.00 0.00 14 GLU A C 8
ATOM 6605 O O . GLU A 1 14 ? -1.178 4.428 8.525 1.00 0.00 14 GLU A O 8
ATOM 6617 N N . GLU A 1 15 ? -0.684 4.899 10.613 1.00 0.00 15 GLU A N 8
ATOM 6618 C CA . GLU A 1 15 ? 0.173 3.685 10.729 1.00 0.00 15 GLU A CA 8
ATOM 6619 C C . GLU A 1 15 ? -0.651 2.444 10.401 1.00 0.00 15 GLU A C 8
ATOM 6620 O O . GLU A 1 15 ? -1.798 2.329 10.786 1.00 0.00 15 GLU A O 8
ATOM 6632 N N . LEU A 1 16 ? -0.083 1.517 9.683 1.00 0.00 16 LEU A N 8
ATOM 6633 C CA . LEU A 1 16 ? -0.854 0.295 9.328 1.00 0.00 16 LEU A CA 8
ATOM 6634 C C . LEU A 1 16 ? -0.263 -0.939 10.020 1.00 0.00 16 LEU A C 8
ATOM 6635 O O . LEU A 1 16 ? -0.704 -2.052 9.809 1.00 0.00 16 LEU A O 8
ATOM 6651 N N . GLY A 1 17 ? 0.717 -0.749 10.862 1.00 0.00 17 GLY A N 8
ATOM 6652 C CA . GLY A 1 17 ? 1.319 -1.907 11.585 1.00 0.00 17 GLY A CA 8
ATOM 6653 C C . GLY A 1 17 ? 2.053 -2.818 10.602 1.00 0.00 17 GLY A C 8
ATOM 6654 O O . GLY A 1 17 ? 2.379 -3.944 10.919 1.00 0.00 17 GLY A O 8
ATOM 6658 N N . ASN A 1 18 ? 2.295 -2.341 9.405 1.00 0.00 18 ASN A N 8
ATOM 6659 C CA . ASN A 1 18 ? 2.992 -3.161 8.371 1.00 0.00 18 ASN A CA 8
ATOM 6660 C C . ASN A 1 18 ? 1.988 -4.108 7.732 1.00 0.00 18 ASN A C 8
ATOM 6661 O O . ASN A 1 18 ? 2.186 -5.305 7.685 1.00 0.00 18 ASN A O 8
ATOM 6672 N N . GLU A 1 19 ? 0.906 -3.575 7.239 1.00 0.00 19 GLU A N 8
ATOM 6673 C CA . GLU A 1 19 ? -0.114 -4.442 6.603 1.00 0.00 19 GLU A CA 8
ATOM 6674 C C . GLU A 1 19 ? 0.529 -5.194 5.444 1.00 0.00 19 GLU A C 8
ATOM 6675 O O . GLU A 1 19 ? 0.813 -4.635 4.404 1.00 0.00 19 GLU A O 8
ATOM 6687 N N . ARG A 1 20 ? 0.778 -6.454 5.627 1.00 0.00 20 ARG A N 8
ATOM 6688 C CA . ARG A 1 20 ? 1.426 -7.243 4.540 1.00 0.00 20 ARG A CA 8
ATOM 6689 C C . ARG A 1 20 ? 0.556 -7.200 3.283 1.00 0.00 20 ARG A C 8
ATOM 6690 O O . ARG A 1 20 ? -0.380 -7.958 3.126 1.00 0.00 20 ARG A O 8
ATOM 6711 N N . PHE A 1 21 ? 0.873 -6.306 2.392 1.00 0.00 21 PHE A N 8
ATOM 6712 C CA . PHE A 1 21 ? 0.094 -6.173 1.131 1.00 0.00 21 PHE A CA 8
ATOM 6713 C C . PHE A 1 21 ? 1.028 -5.694 0.018 1.00 0.00 21 PHE A C 8
ATOM 6714 O O . PHE A 1 21 ? 1.395 -4.538 -0.042 1.00 0.00 21 PHE A O 8
ATOM 6731 N N . ARG A 1 22 ? 1.435 -6.577 -0.852 1.00 0.00 22 ARG A N 8
ATOM 6732 C CA . ARG A 1 22 ? 2.365 -6.169 -1.942 1.00 0.00 22 ARG A CA 8
ATOM 6733 C C . ARG A 1 22 ? 1.631 -5.336 -2.993 1.00 0.00 22 ARG A C 8
ATOM 6734 O O . ARG A 1 22 ? 0.852 -5.848 -3.774 1.00 0.00 22 ARG A O 8
ATOM 6755 N N . ALA A 1 23 ? 1.872 -4.054 -3.018 1.00 0.00 23 ALA A N 8
ATOM 6756 C CA . ALA A 1 23 ? 1.187 -3.190 -4.019 1.00 0.00 23 ALA A CA 8
ATOM 6757 C C . ALA A 1 23 ? 2.178 -2.212 -4.662 1.00 0.00 23 ALA A C 8
ATOM 6758 O O . ALA A 1 23 ? 1.824 -1.442 -5.534 1.00 0.00 23 ALA A O 8
ATOM 6765 N N . CYS A 1 24 ? 3.415 -2.235 -4.243 1.00 0.00 24 CYS A N 8
ATOM 6766 C CA . CYS A 1 24 ? 4.424 -1.307 -4.834 1.00 0.00 24 CYS A CA 8
ATOM 6767 C C . CYS A 1 24 ? 5.714 -1.344 -4.009 1.00 0.00 24 CYS A C 8
ATOM 6768 O O . CYS A 1 24 ? 5.753 -1.874 -2.916 1.00 0.00 24 CYS A O 8
ATOM 6775 N N . GLY A 1 25 ? 6.766 -0.781 -4.529 1.00 0.00 25 GLY A N 8
ATOM 6776 C CA . GLY A 1 25 ? 8.059 -0.772 -3.788 1.00 0.00 25 GLY A CA 8
ATOM 6777 C C . GLY A 1 25 ? 8.831 0.504 -4.123 1.00 0.00 25 GLY A C 8
ATOM 6778 O O . GLY A 1 25 ? 9.979 0.459 -4.517 1.00 0.00 25 GLY A O 8
ATOM 6782 N N . CYS A 1 26 ? 8.211 1.643 -3.974 1.00 0.00 26 CYS A N 8
ATOM 6783 C CA . CYS A 1 26 ? 8.915 2.919 -4.289 1.00 0.00 26 CYS A CA 8
ATOM 6784 C C . CYS A 1 26 ? 10.123 3.099 -3.358 1.00 0.00 26 CYS A C 8
ATOM 6785 O O . CYS A 1 26 ? 11.150 2.476 -3.544 1.00 0.00 26 CYS A O 8
ATOM 6792 N N . THR A 1 27 ? 10.018 3.942 -2.363 1.00 0.00 27 THR A N 8
ATOM 6793 C CA . THR A 1 27 ? 11.173 4.141 -1.441 1.00 0.00 27 THR A CA 8
ATOM 6794 C C . THR A 1 27 ? 10.742 3.951 0.018 1.00 0.00 27 THR A C 8
ATOM 6795 O O . THR A 1 27 ? 11.564 3.798 0.898 1.00 0.00 27 THR A O 8
ATOM 6806 N N . GLY A 1 28 ? 9.464 3.960 0.286 1.00 0.00 28 GLY A N 8
ATOM 6807 C CA . GLY A 1 28 ? 9.008 3.778 1.695 1.00 0.00 28 GLY A CA 8
ATOM 6808 C C . GLY A 1 28 ? 7.544 4.208 1.834 1.00 0.00 28 GLY A C 8
ATOM 6809 O O . GLY A 1 28 ? 6.685 3.416 2.163 1.00 0.00 28 GLY A O 8
ATOM 6813 N N . GLU A 1 29 ? 7.256 5.460 1.599 1.00 0.00 29 GLU A N 8
ATOM 6814 C CA . GLU A 1 29 ? 5.849 5.937 1.733 1.00 0.00 29 GLU A CA 8
ATOM 6815 C C . GLU A 1 29 ? 4.886 4.980 1.022 1.00 0.00 29 GLU A C 8
ATOM 6816 O O . GLU A 1 29 ? 3.862 4.609 1.558 1.00 0.00 29 GLU A O 8
ATOM 6828 N N . LEU A 1 30 ? 5.206 4.573 -0.176 1.00 0.00 30 LEU A N 8
ATOM 6829 C CA . LEU A 1 30 ? 4.304 3.638 -0.907 1.00 0.00 30 LEU A CA 8
ATOM 6830 C C . LEU A 1 30 ? 4.616 2.197 -0.499 1.00 0.00 30 LEU A C 8
ATOM 6831 O O . LEU A 1 30 ? 3.780 1.320 -0.587 1.00 0.00 30 LEU A O 8
ATOM 6847 N N . GLU A 1 31 ? 5.812 1.949 -0.039 1.00 0.00 31 GLU A N 8
ATOM 6848 C CA . GLU A 1 31 ? 6.171 0.568 0.386 1.00 0.00 31 GLU A CA 8
ATOM 6849 C C . GLU A 1 31 ? 5.124 0.044 1.371 1.00 0.00 31 GLU A C 8
ATOM 6850 O O . GLU A 1 31 ? 4.688 -1.086 1.281 1.00 0.00 31 GLU A O 8
ATOM 6862 N N . ASN A 1 32 ? 4.707 0.859 2.304 1.00 0.00 32 ASN A N 8
ATOM 6863 C CA . ASN A 1 32 ? 3.681 0.402 3.275 1.00 0.00 32 ASN A CA 8
ATOM 6864 C C . ASN A 1 32 ? 2.347 1.072 2.960 1.00 0.00 32 ASN A C 8
ATOM 6865 O O . ASN A 1 32 ? 2.233 2.280 2.973 1.00 0.00 32 ASN A O 8
ATOM 6876 N N . VAL A 1 33 ? 1.334 0.305 2.686 1.00 0.00 33 VAL A N 8
ATOM 6877 C CA . VAL A 1 33 ? 0.017 0.921 2.382 1.00 0.00 33 VAL A CA 8
ATOM 6878 C C . VAL A 1 33 ? -1.123 -0.004 2.807 1.00 0.00 33 VAL A C 8
ATOM 6879 O O . VAL A 1 33 ? -1.078 -1.202 2.609 1.00 0.00 33 VAL A O 8
ATOM 6892 N N . HIS A 1 34 ? -2.149 0.552 3.381 1.00 0.00 34 HIS A N 8
ATOM 6893 C CA . HIS A 1 34 ? -3.309 -0.273 3.817 1.00 0.00 34 HIS A CA 8
ATOM 6894 C C . HIS A 1 34 ? -3.963 -0.953 2.614 1.00 0.00 34 HIS A C 8
ATOM 6895 O O . HIS A 1 34 ? -4.330 -0.311 1.650 1.00 0.00 34 HIS A O 8
ATOM 6909 N N . ARG A 1 35 ? -4.123 -2.245 2.667 1.00 0.00 35 ARG A N 8
ATOM 6910 C CA . ARG A 1 35 ? -4.767 -2.961 1.530 1.00 0.00 35 ARG A CA 8
ATOM 6911 C C . ARG A 1 35 ? -6.254 -2.609 1.472 1.00 0.00 35 ARG A C 8
ATOM 6912 O O . ARG A 1 35 ? -6.924 -2.847 0.487 1.00 0.00 35 ARG A O 8
ATOM 6933 N N . SER A 1 36 ? -6.776 -2.049 2.529 1.00 0.00 36 SER A N 8
ATOM 6934 C CA . SER A 1 36 ? -8.221 -1.686 2.546 1.00 0.00 36 SER A CA 8
ATOM 6935 C C . SER A 1 36 ? -8.470 -0.402 1.746 1.00 0.00 36 SER A C 8
ATOM 6936 O O . SER A 1 36 ? -9.266 -0.380 0.828 1.00 0.00 36 SER A O 8
ATOM 6944 N N . CYS A 1 37 ? -7.810 0.673 2.090 1.00 0.00 37 CYS A N 8
ATOM 6945 C CA . CYS A 1 37 ? -8.046 1.948 1.338 1.00 0.00 37 CYS A CA 8
ATOM 6946 C C . CYS A 1 37 ? -7.255 1.982 0.023 1.00 0.00 37 CYS A C 8
ATOM 6947 O O . CYS A 1 37 ? -7.614 2.695 -0.889 1.00 0.00 37 CYS A O 8
ATOM 6955 N N . LEU A 1 38 ? -6.199 1.224 -0.106 1.00 0.00 38 LEU A N 8
ATOM 6956 C CA . LEU A 1 38 ? -5.443 1.252 -1.397 1.00 0.00 38 LEU A CA 8
ATOM 6957 C C . LEU A 1 38 ? -6.163 0.385 -2.433 1.00 0.00 38 LEU A C 8
ATOM 6958 O O . LEU A 1 38 ? -6.576 0.857 -3.473 1.00 0.00 38 LEU A O 8
ATOM 6974 N N . SER A 1 39 ? -6.328 -0.879 -2.152 1.00 0.00 39 SER A N 8
ATOM 6975 C CA . SER A 1 39 ? -7.031 -1.774 -3.113 1.00 0.00 39 SER A CA 8
ATOM 6976 C C . SER A 1 39 ? -8.370 -1.151 -3.516 1.00 0.00 39 SER A C 8
ATOM 6977 O O . SER A 1 39 ? -8.804 -1.263 -4.645 1.00 0.00 39 SER A O 8
ATOM 6985 N N . THR A 1 40 ? -9.022 -0.490 -2.598 1.00 0.00 40 THR A N 8
ATOM 6986 C CA . THR A 1 40 ? -10.330 0.146 -2.926 1.00 0.00 40 THR A CA 8
ATOM 6987 C C . THR A 1 40 ? -10.094 1.512 -3.573 1.00 0.00 40 THR A C 8
ATOM 6988 O O . THR A 1 40 ? -10.845 1.943 -4.427 1.00 0.00 40 THR A O 8
ATOM 6999 N N . TRP A 1 41 ? -9.053 2.198 -3.182 1.00 0.00 41 TRP A N 8
ATOM 7000 C CA . TRP A 1 41 ? -8.774 3.529 -3.790 1.00 0.00 41 TRP A CA 8
ATOM 7001 C C . TRP A 1 41 ? -8.478 3.353 -5.280 1.00 0.00 41 TRP A C 8
ATOM 7002 O O . TRP A 1 41 ? -9.144 3.918 -6.125 1.00 0.00 41 TRP A O 8
ATOM 7023 N N . LEU A 1 42 ? -7.492 2.563 -5.611 1.00 0.00 42 LEU A N 8
ATOM 7024 C CA . LEU A 1 42 ? -7.173 2.347 -7.051 1.00 0.00 42 LEU A CA 8
ATOM 7025 C C . LEU A 1 42 ? -8.417 1.833 -7.779 1.00 0.00 42 LEU A C 8
ATOM 7026 O O . LEU A 1 42 ? -8.627 2.113 -8.942 1.00 0.00 42 LEU A O 8
ATOM 7042 N N . THR A 1 43 ? -9.250 1.091 -7.098 1.00 0.00 43 THR A N 8
ATOM 7043 C CA . THR A 1 43 ? -10.485 0.572 -7.750 1.00 0.00 43 THR A CA 8
ATOM 7044 C C . THR A 1 43 ? -11.399 1.744 -8.108 1.00 0.00 43 THR A C 8
ATOM 7045 O O . THR A 1 43 ? -11.869 1.863 -9.222 1.00 0.00 43 THR A O 8
ATOM 7056 N N . ILE A 1 44 ? -11.642 2.622 -7.172 1.00 0.00 44 ILE A N 8
ATOM 7057 C CA . ILE A 1 44 ? -12.508 3.797 -7.461 1.00 0.00 44 ILE A CA 8
ATOM 7058 C C . ILE A 1 44 ? -11.775 4.744 -8.411 1.00 0.00 44 ILE A C 8
ATOM 7059 O O . ILE A 1 44 ? -12.352 5.291 -9.330 1.00 0.00 44 ILE A O 8
ATOM 7075 N N . SER A 1 45 ? -10.501 4.931 -8.199 1.00 0.00 45 SER A N 8
ATOM 7076 C CA . SER A 1 45 ? -9.717 5.830 -9.093 1.00 0.00 45 SER A CA 8
ATOM 7077 C C . SER A 1 45 ? -9.346 5.085 -10.378 1.00 0.00 45 SER A C 8
ATOM 7078 O O . SER A 1 45 ? -8.773 5.647 -11.290 1.00 0.00 45 SER A O 8
ATOM 7086 N N . ARG A 1 46 ? -9.671 3.822 -10.454 1.00 0.00 46 ARG A N 8
ATOM 7087 C CA . ARG A 1 46 ? -9.342 3.033 -11.676 1.00 0.00 46 ARG A CA 8
ATOM 7088 C C . ARG A 1 46 ? -7.825 2.903 -11.838 1.00 0.00 46 ARG A C 8
ATOM 7089 O O . ARG A 1 46 ? -7.232 3.490 -12.720 1.00 0.00 46 ARG A O 8
ATOM 7110 N N . ASN A 1 47 ? -7.194 2.134 -10.993 1.00 0.00 47 ASN A N 8
ATOM 7111 C CA . ASN A 1 47 ? -5.717 1.963 -11.101 1.00 0.00 47 ASN A CA 8
ATOM 7112 C C . ASN A 1 47 ? -5.347 0.486 -10.933 1.00 0.00 47 ASN A C 8
ATOM 7113 O O . ASN A 1 47 ? -5.975 -0.240 -10.190 1.00 0.00 47 ASN A O 8
ATOM 7124 N N . THR A 1 48 ? -4.335 0.037 -11.622 1.00 0.00 48 THR A N 8
ATOM 7125 C CA . THR A 1 48 ? -3.933 -1.394 -11.505 1.00 0.00 48 THR A CA 8
ATOM 7126 C C . THR A 1 48 ? -2.503 -1.504 -10.967 1.00 0.00 48 THR A C 8
ATOM 7127 O O . THR A 1 48 ? -2.117 -2.512 -10.410 1.00 0.00 48 THR A O 8
ATOM 7138 N N . ALA A 1 49 ? -1.714 -0.478 -11.131 1.00 0.00 49 ALA A N 8
ATOM 7139 C CA . ALA A 1 49 ? -0.310 -0.533 -10.628 1.00 0.00 49 ALA A CA 8
ATOM 7140 C C . ALA A 1 49 ? 0.147 0.857 -10.178 1.00 0.00 49 ALA A C 8
ATOM 7141 O O . ALA A 1 49 ? -0.319 1.866 -10.669 1.00 0.00 49 ALA A O 8
ATOM 7148 N N . CYS A 1 50 ? 1.060 0.915 -9.248 1.00 0.00 50 CYS A N 8
ATOM 7149 C CA . CYS A 1 50 ? 1.550 2.240 -8.767 1.00 0.00 50 CYS A CA 8
ATOM 7150 C C . CYS A 1 50 ? 2.044 3.079 -9.948 1.00 0.00 50 CYS A C 8
ATOM 7151 O O . CYS A 1 50 ? 2.682 2.580 -10.854 1.00 0.00 50 CYS A O 8
ATOM 7159 N N . GLN A 1 51 ? 1.751 4.350 -9.947 1.00 0.00 51 GLN A N 8
ATOM 7160 C CA . GLN A 1 51 ? 2.203 5.220 -11.070 1.00 0.00 51 GLN A CA 8
ATOM 7161 C C . GLN A 1 51 ? 3.566 5.837 -10.746 1.00 0.00 51 GLN A C 8
ATOM 7162 O O . GLN A 1 51 ? 4.098 6.620 -11.507 1.00 0.00 51 GLN A O 8
ATOM 7176 N N . ILE A 1 52 ? 4.132 5.493 -9.622 1.00 0.00 52 ILE A N 8
ATOM 7177 C CA . ILE A 1 52 ? 5.457 6.064 -9.252 1.00 0.00 52 ILE A CA 8
ATOM 7178 C C . ILE A 1 52 ? 6.583 5.118 -9.680 1.00 0.00 52 ILE A C 8
ATOM 7179 O O . ILE A 1 52 ? 7.581 5.537 -10.233 1.00 0.00 52 ILE A O 8
ATOM 7195 N N . CYS A 1 53 ? 6.432 3.845 -9.430 1.00 0.00 53 CYS A N 8
ATOM 7196 C CA . CYS A 1 53 ? 7.498 2.878 -9.824 1.00 0.00 53 CYS A CA 8
ATOM 7197 C C . CYS A 1 53 ? 6.984 1.946 -10.927 1.00 0.00 53 CYS A C 8
ATOM 7198 O O . CYS A 1 53 ? 7.752 1.303 -11.616 1.00 0.00 53 CYS A O 8
ATOM 7206 N N . GLY A 1 54 ? 5.693 1.871 -11.102 1.00 0.00 54 GLY A N 8
ATOM 7207 C CA . GLY A 1 54 ? 5.132 0.987 -12.163 1.00 0.00 54 GLY A CA 8
ATOM 7208 C C . GLY A 1 54 ? 4.891 -0.418 -11.604 1.00 0.00 54 GLY A C 8
ATOM 7209 O O . GLY A 1 54 ? 4.899 -1.392 -12.330 1.00 0.00 54 GLY A O 8
ATOM 7213 N N . VAL A 1 55 ? 4.670 -0.536 -10.322 1.00 0.00 55 VAL A N 8
ATOM 7214 C CA . VAL A 1 55 ? 4.422 -1.886 -9.735 1.00 0.00 55 VAL A CA 8
ATOM 7215 C C . VAL A 1 55 ? 2.917 -2.152 -9.658 1.00 0.00 55 VAL A C 8
ATOM 7216 O O . VAL A 1 55 ? 2.126 -1.244 -9.509 1.00 0.00 55 VAL A O 8
ATOM 7229 N N . VAL A 1 56 ? 2.513 -3.386 -9.761 1.00 0.00 56 VAL A N 8
ATOM 7230 C CA . VAL A 1 56 ? 1.056 -3.698 -9.698 1.00 0.00 56 VAL A CA 8
ATOM 7231 C C . VAL A 1 56 ? 0.596 -3.805 -8.242 1.00 0.00 56 VAL A C 8
ATOM 7232 O O . VAL A 1 56 ? 1.336 -4.227 -7.375 1.00 0.00 56 VAL A O 8
ATOM 7245 N N . TYR A 1 57 ? -0.624 -3.428 -7.968 1.00 0.00 57 TYR A N 8
ATOM 7246 C CA . TYR A 1 57 ? -1.133 -3.510 -6.570 1.00 0.00 57 TYR A CA 8
ATOM 7247 C C . TYR A 1 57 ? -1.336 -4.974 -6.177 1.00 0.00 57 TYR A C 8
ATOM 7248 O O . TYR A 1 57 ? -1.211 -5.344 -5.026 1.00 0.00 57 TYR A O 8
ATOM 7266 N N . ASN A 1 58 ? -1.641 -5.808 -7.131 1.00 0.00 58 ASN A N 8
ATOM 7267 C CA . ASN A 1 58 ? -1.848 -7.254 -6.826 1.00 0.00 58 ASN A CA 8
ATOM 7268 C C . ASN A 1 58 ? -2.703 -7.413 -5.566 1.00 0.00 58 ASN A C 8
ATOM 7269 O O . ASN A 1 58 ? -2.201 -7.693 -4.495 1.00 0.00 58 ASN A O 8
ATOM 7280 N N . THR A 1 59 ? -3.991 -7.241 -5.686 1.00 0.00 59 THR A N 8
ATOM 7281 C CA . THR A 1 59 ? -4.875 -7.385 -4.493 1.00 0.00 59 THR A CA 8
ATOM 7282 C C . THR A 1 59 ? -5.777 -8.613 -4.651 1.00 0.00 59 THR A C 8
ATOM 7283 O O . THR A 1 59 ? -6.432 -8.786 -5.659 1.00 0.00 59 THR A O 8
ATOM 7294 N N . ARG A 1 60 ? -5.817 -9.463 -3.662 1.00 0.00 60 ARG A N 8
ATOM 7295 C CA . ARG A 1 60 ? -6.677 -10.675 -3.758 1.00 0.00 60 ARG A CA 8
ATOM 7296 C C . ARG A 1 60 ? -6.479 -11.363 -5.111 1.00 0.00 60 ARG A C 8
ATOM 7297 O O . ARG A 1 60 ? -5.437 -11.968 -5.298 1.00 0.00 60 ARG A O 8
ATOM 7321 N N . MET A 1 1 ? 12.854 7.318 7.854 1.00 0.00 1 MET A N 9
ATOM 7322 C CA . MET A 1 1 ? 14.186 7.864 7.459 1.00 0.00 1 MET A CA 9
ATOM 7323 C C . MET A 1 1 ? 15.303 7.091 8.162 1.00 0.00 1 MET A C 9
ATOM 7324 O O . MET A 1 1 ? 16.373 6.896 7.620 1.00 0.00 1 MET A O 9
ATOM 7340 N N . GLU A 1 2 ? 15.063 6.651 9.365 1.00 0.00 2 GLU A N 9
ATOM 7341 C CA . GLU A 1 2 ? 16.113 5.893 10.104 1.00 0.00 2 GLU A CA 9
ATOM 7342 C C . GLU A 1 2 ? 15.468 4.810 10.974 1.00 0.00 2 GLU A C 9
ATOM 7343 O O . GLU A 1 2 ? 14.263 4.743 11.107 1.00 0.00 2 GLU A O 9
ATOM 7355 N N . ASP A 1 3 ? 16.264 3.962 11.566 1.00 0.00 3 ASP A N 9
ATOM 7356 C CA . ASP A 1 3 ? 15.698 2.882 12.425 1.00 0.00 3 ASP A CA 9
ATOM 7357 C C . ASP A 1 3 ? 14.571 2.155 11.685 1.00 0.00 3 ASP A C 9
ATOM 7358 O O . ASP A 1 3 ? 14.271 2.450 10.546 1.00 0.00 3 ASP A O 9
ATOM 7367 N N . GLU A 1 4 ? 13.944 1.205 12.325 1.00 0.00 4 GLU A N 9
ATOM 7368 C CA . GLU A 1 4 ? 12.839 0.461 11.655 1.00 0.00 4 GLU A CA 9
ATOM 7369 C C . GLU A 1 4 ? 11.506 1.176 11.888 1.00 0.00 4 GLU A C 9
ATOM 7370 O O . GLU A 1 4 ? 10.864 1.633 10.962 1.00 0.00 4 GLU A O 9
ATOM 7382 N N . ASP A 1 5 ? 11.084 1.280 13.119 1.00 0.00 5 ASP A N 9
ATOM 7383 C CA . ASP A 1 5 ? 9.793 1.968 13.407 1.00 0.00 5 ASP A CA 9
ATOM 7384 C C . ASP A 1 5 ? 8.649 1.291 12.649 1.00 0.00 5 ASP A C 9
ATOM 7385 O O . ASP A 1 5 ? 8.782 0.187 12.159 1.00 0.00 5 ASP A O 9
ATOM 7394 N N . VAL A 1 6 ? 7.525 1.947 12.545 1.00 0.00 6 VAL A N 9
ATOM 7395 C CA . VAL A 1 6 ? 6.371 1.344 11.816 1.00 0.00 6 VAL A CA 9
ATOM 7396 C C . VAL A 1 6 ? 6.003 2.210 10.607 1.00 0.00 6 VAL A C 9
ATOM 7397 O O . VAL A 1 6 ? 5.905 3.417 10.715 1.00 0.00 6 VAL A O 9
ATOM 7410 N N . PRO A 1 7 ? 5.819 1.561 9.489 1.00 0.00 7 PRO A N 9
ATOM 7411 C CA . PRO A 1 7 ? 5.465 2.278 8.239 1.00 0.00 7 PRO A CA 9
ATOM 7412 C C . PRO A 1 7 ? 4.008 2.749 8.277 1.00 0.00 7 PRO A C 9
ATOM 7413 O O . PRO A 1 7 ? 3.207 2.275 9.060 1.00 0.00 7 PRO A O 9
ATOM 7424 N N . VAL A 1 8 ? 3.665 3.682 7.433 1.00 0.00 8 VAL A N 9
ATOM 7425 C CA . VAL A 1 8 ? 2.264 4.196 7.413 1.00 0.00 8 VAL A CA 9
ATOM 7426 C C . VAL A 1 8 ? 1.688 4.146 5.996 1.00 0.00 8 VAL A C 9
ATOM 7427 O O . VAL A 1 8 ? 2.388 4.337 5.022 1.00 0.00 8 VAL A O 9
ATOM 7440 N N . CYS A 1 9 ? 0.412 3.895 5.879 1.00 0.00 9 CYS A N 9
ATOM 7441 C CA . CYS A 1 9 ? -0.214 3.840 4.529 1.00 0.00 9 CYS A CA 9
ATOM 7442 C C . CYS A 1 9 ? -0.127 5.215 3.865 1.00 0.00 9 CYS A C 9
ATOM 7443 O O . CYS A 1 9 ? -0.770 6.158 4.277 1.00 0.00 9 CYS A O 9
ATOM 7450 N N . TRP A 1 10 ? 0.680 5.336 2.853 1.00 0.00 10 TRP A N 9
ATOM 7451 C CA . TRP A 1 10 ? 0.837 6.652 2.163 1.00 0.00 10 TRP A CA 9
ATOM 7452 C C . TRP A 1 10 ? -0.513 7.186 1.664 1.00 0.00 10 TRP A C 9
ATOM 7453 O O . TRP A 1 10 ? -0.624 8.333 1.275 1.00 0.00 10 TRP A O 9
ATOM 7474 N N . ILE A 1 11 ? -1.534 6.374 1.651 1.00 0.00 11 ILE A N 9
ATOM 7475 C CA . ILE A 1 11 ? -2.857 6.857 1.154 1.00 0.00 11 ILE A CA 9
ATOM 7476 C C . ILE A 1 11 ? -3.647 7.570 2.258 1.00 0.00 11 ILE A C 9
ATOM 7477 O O . ILE A 1 11 ? -4.034 8.712 2.111 1.00 0.00 11 ILE A O 9
ATOM 7493 N N . CYS A 1 12 ? -3.905 6.911 3.356 1.00 0.00 12 CYS A N 9
ATOM 7494 C CA . CYS A 1 12 ? -4.684 7.568 4.449 1.00 0.00 12 CYS A CA 9
ATOM 7495 C C . CYS A 1 12 ? -3.747 8.079 5.545 1.00 0.00 12 CYS A C 9
ATOM 7496 O O . CYS A 1 12 ? -4.173 8.699 6.500 1.00 0.00 12 CYS A O 9
ATOM 7503 N N . ASN A 1 13 ? -2.476 7.823 5.417 1.00 0.00 13 ASN A N 9
ATOM 7504 C CA . ASN A 1 13 ? -1.511 8.294 6.450 1.00 0.00 13 ASN A CA 9
ATOM 7505 C C . ASN A 1 13 ? -1.770 7.584 7.783 1.00 0.00 13 ASN A C 9
ATOM 7506 O O . ASN A 1 13 ? -1.896 8.210 8.816 1.00 0.00 13 ASN A O 9
ATOM 7517 N N . GLU A 1 14 ? -1.843 6.279 7.768 1.00 0.00 14 GLU A N 9
ATOM 7518 C CA . GLU A 1 14 ? -2.088 5.532 9.036 1.00 0.00 14 GLU A CA 9
ATOM 7519 C C . GLU A 1 14 ? -1.090 4.378 9.173 1.00 0.00 14 GLU A C 9
ATOM 7520 O O . GLU A 1 14 ? -0.906 3.592 8.267 1.00 0.00 14 GLU A O 9
ATOM 7532 N N . GLU A 1 15 ? -0.445 4.274 10.302 1.00 0.00 15 GLU A N 9
ATOM 7533 C CA . GLU A 1 15 ? 0.546 3.177 10.502 1.00 0.00 15 GLU A CA 9
ATOM 7534 C C . GLU A 1 15 ? -0.117 1.809 10.337 1.00 0.00 15 GLU A C 9
ATOM 7535 O O . GLU A 1 15 ? -1.195 1.563 10.842 1.00 0.00 15 GLU A O 9
ATOM 7547 N N . LEU A 1 16 ? 0.535 0.907 9.653 1.00 0.00 16 LEU A N 9
ATOM 7548 C CA . LEU A 1 16 ? -0.045 -0.454 9.481 1.00 0.00 16 LEU A CA 9
ATOM 7549 C C . LEU A 1 16 ? 0.871 -1.475 10.167 1.00 0.00 16 LEU A C 9
ATOM 7550 O O . LEU A 1 16 ? 0.424 -2.474 10.694 1.00 0.00 16 LEU A O 9
ATOM 7566 N N . GLY A 1 17 ? 2.149 -1.202 10.196 1.00 0.00 17 GLY A N 9
ATOM 7567 C CA . GLY A 1 17 ? 3.112 -2.114 10.883 1.00 0.00 17 GLY A CA 9
ATOM 7568 C C . GLY A 1 17 ? 3.489 -3.309 10.000 1.00 0.00 17 GLY A C 9
ATOM 7569 O O . GLY A 1 17 ? 4.579 -3.836 10.104 1.00 0.00 17 GLY A O 9
ATOM 7573 N N . ASN A 1 18 ? 2.614 -3.748 9.137 1.00 0.00 18 ASN A N 9
ATOM 7574 C CA . ASN A 1 18 ? 2.952 -4.916 8.264 1.00 0.00 18 ASN A CA 9
ATOM 7575 C C . ASN A 1 18 ? 1.699 -5.441 7.565 1.00 0.00 18 ASN A C 9
ATOM 7576 O O . ASN A 1 18 ? 1.486 -6.634 7.476 1.00 0.00 18 ASN A O 9
ATOM 7587 N N . GLU A 1 19 ? 0.868 -4.573 7.065 1.00 0.00 19 GLU A N 9
ATOM 7588 C CA . GLU A 1 19 ? -0.360 -5.051 6.373 1.00 0.00 19 GLU A CA 9
ATOM 7589 C C . GLU A 1 19 ? 0.038 -5.932 5.187 1.00 0.00 19 GLU A C 9
ATOM 7590 O O . GLU A 1 19 ? 0.520 -5.451 4.180 1.00 0.00 19 GLU A O 9
ATOM 7602 N N . ARG A 1 20 ? -0.143 -7.220 5.300 1.00 0.00 20 ARG A N 9
ATOM 7603 C CA . ARG A 1 20 ? 0.246 -8.119 4.178 1.00 0.00 20 ARG A CA 9
ATOM 7604 C C . ARG A 1 20 ? -0.573 -7.786 2.929 1.00 0.00 20 ARG A C 9
ATOM 7605 O O . ARG A 1 20 ? -1.673 -8.266 2.746 1.00 0.00 20 ARG A O 9
ATOM 7626 N N . PHE A 1 21 ? -0.033 -6.969 2.068 1.00 0.00 21 PHE A N 9
ATOM 7627 C CA . PHE A 1 21 ? -0.761 -6.600 0.823 1.00 0.00 21 PHE A CA 9
ATOM 7628 C C . PHE A 1 21 ? 0.242 -6.287 -0.289 1.00 0.00 21 PHE A C 9
ATOM 7629 O O . PHE A 1 21 ? 0.944 -5.297 -0.240 1.00 0.00 21 PHE A O 9
ATOM 7646 N N . ARG A 1 22 ? 0.320 -7.117 -1.290 1.00 0.00 22 ARG A N 9
ATOM 7647 C CA . ARG A 1 22 ? 1.286 -6.851 -2.392 1.00 0.00 22 ARG A CA 9
ATOM 7648 C C . ARG A 1 22 ? 0.784 -5.698 -3.265 1.00 0.00 22 ARG A C 9
ATOM 7649 O O . ARG A 1 22 ? 0.104 -5.901 -4.249 1.00 0.00 22 ARG A O 9
ATOM 7670 N N . ALA A 1 23 ? 1.117 -4.486 -2.909 1.00 0.00 23 ALA A N 9
ATOM 7671 C CA . ALA A 1 23 ? 0.657 -3.321 -3.718 1.00 0.00 23 ALA A CA 9
ATOM 7672 C C . ALA A 1 23 ? 1.817 -2.763 -4.546 1.00 0.00 23 ALA A C 9
ATOM 7673 O O . ALA A 1 23 ? 2.073 -3.208 -5.647 1.00 0.00 23 ALA A O 9
ATOM 7680 N N . CYS A 1 24 ? 2.522 -1.793 -4.029 1.00 0.00 24 CYS A N 9
ATOM 7681 C CA . CYS A 1 24 ? 3.661 -1.218 -4.801 1.00 0.00 24 CYS A CA 9
ATOM 7682 C C . CYS A 1 24 ? 4.957 -1.315 -3.997 1.00 0.00 24 CYS A C 9
ATOM 7683 O O . CYS A 1 24 ? 4.954 -1.542 -2.804 1.00 0.00 24 CYS A O 9
ATOM 7690 N N . GLY A 1 25 ? 6.063 -1.133 -4.655 1.00 0.00 25 GLY A N 9
ATOM 7691 C CA . GLY A 1 25 ? 7.378 -1.201 -3.956 1.00 0.00 25 GLY A CA 9
ATOM 7692 C C . GLY A 1 25 ? 7.836 0.218 -3.621 1.00 0.00 25 GLY A C 9
ATOM 7693 O O . GLY A 1 25 ? 7.941 0.592 -2.470 1.00 0.00 25 GLY A O 9
ATOM 7697 N N . CYS A 1 26 ? 8.096 1.019 -4.619 1.00 0.00 26 CYS A N 9
ATOM 7698 C CA . CYS A 1 26 ? 8.530 2.420 -4.354 1.00 0.00 26 CYS A CA 9
ATOM 7699 C C . CYS A 1 26 ? 9.742 2.443 -3.411 1.00 0.00 26 CYS A C 9
ATOM 7700 O O . CYS A 1 26 ? 10.548 1.534 -3.407 1.00 0.00 26 CYS A O 9
ATOM 7707 N N . THR A 1 27 ? 9.893 3.482 -2.630 1.00 0.00 27 THR A N 9
ATOM 7708 C CA . THR A 1 27 ? 11.073 3.558 -1.715 1.00 0.00 27 THR A CA 9
ATOM 7709 C C . THR A 1 27 ? 10.636 3.598 -0.247 1.00 0.00 27 THR A C 9
ATOM 7710 O O . THR A 1 27 ? 11.313 4.158 0.591 1.00 0.00 27 THR A O 9
ATOM 7721 N N . GLY A 1 28 ? 9.519 3.009 0.078 1.00 0.00 28 GLY A N 9
ATOM 7722 C CA . GLY A 1 28 ? 9.067 3.025 1.498 1.00 0.00 28 GLY A CA 9
ATOM 7723 C C . GLY A 1 28 ? 7.614 3.492 1.576 1.00 0.00 28 GLY A C 9
ATOM 7724 O O . GLY A 1 28 ? 6.759 2.804 2.098 1.00 0.00 28 GLY A O 9
ATOM 7728 N N . GLU A 1 29 ? 7.329 4.656 1.063 1.00 0.00 29 GLU A N 9
ATOM 7729 C CA . GLU A 1 29 ? 5.929 5.173 1.112 1.00 0.00 29 GLU A CA 9
ATOM 7730 C C . GLU A 1 29 ? 4.936 4.059 0.797 1.00 0.00 29 GLU A C 9
ATOM 7731 O O . GLU A 1 29 ? 4.057 3.751 1.579 1.00 0.00 29 GLU A O 9
ATOM 7743 N N . LEU A 1 30 ? 5.056 3.473 -0.355 1.00 0.00 30 LEU A N 9
ATOM 7744 C CA . LEU A 1 30 ? 4.110 2.400 -0.751 1.00 0.00 30 LEU A CA 9
ATOM 7745 C C . LEU A 1 30 ? 4.595 1.031 -0.281 1.00 0.00 30 LEU A C 9
ATOM 7746 O O . LEU A 1 30 ? 3.837 0.082 -0.241 1.00 0.00 30 LEU A O 9
ATOM 7762 N N . GLU A 1 31 ? 5.834 0.913 0.100 1.00 0.00 31 GLU A N 9
ATOM 7763 C CA . GLU A 1 31 ? 6.311 -0.408 0.588 1.00 0.00 31 GLU A CA 9
ATOM 7764 C C . GLU A 1 31 ? 5.318 -0.915 1.633 1.00 0.00 31 GLU A C 9
ATOM 7765 O O . GLU A 1 31 ? 5.187 -2.101 1.864 1.00 0.00 31 GLU A O 9
ATOM 7777 N N . ASN A 1 32 ? 4.606 -0.012 2.253 1.00 0.00 32 ASN A N 9
ATOM 7778 C CA . ASN A 1 32 ? 3.598 -0.409 3.273 1.00 0.00 32 ASN A CA 9
ATOM 7779 C C . ASN A 1 32 ? 2.288 0.322 2.985 1.00 0.00 32 ASN A C 9
ATOM 7780 O O . ASN A 1 32 ? 2.244 1.535 2.965 1.00 0.00 32 ASN A O 9
ATOM 7791 N N . VAL A 1 33 ? 1.221 -0.387 2.760 1.00 0.00 33 VAL A N 9
ATOM 7792 C CA . VAL A 1 33 ? -0.059 0.314 2.477 1.00 0.00 33 VAL A CA 9
ATOM 7793 C C . VAL A 1 33 ? -1.261 -0.504 2.948 1.00 0.00 33 VAL A C 9
ATOM 7794 O O . VAL A 1 33 ? -1.322 -1.705 2.768 1.00 0.00 33 VAL A O 9
ATOM 7807 N N . HIS A 1 34 ? -2.229 0.147 3.528 1.00 0.00 34 HIS A N 9
ATOM 7808 C CA . HIS A 1 34 ? -3.447 -0.572 3.993 1.00 0.00 34 HIS A CA 9
ATOM 7809 C C . HIS A 1 34 ? -4.225 -1.103 2.785 1.00 0.00 34 HIS A C 9
ATOM 7810 O O . HIS A 1 34 ? -4.661 -0.348 1.939 1.00 0.00 34 HIS A O 9
ATOM 7824 N N . ARG A 1 35 ? -4.406 -2.389 2.695 1.00 0.00 35 ARG A N 9
ATOM 7825 C CA . ARG A 1 35 ? -5.159 -2.952 1.540 1.00 0.00 35 ARG A CA 9
ATOM 7826 C C . ARG A 1 35 ? -6.620 -2.506 1.601 1.00 0.00 35 ARG A C 9
ATOM 7827 O O . ARG A 1 35 ? -7.352 -2.606 0.637 1.00 0.00 35 ARG A O 9
ATOM 7848 N N . SER A 1 36 ? -7.051 -2.016 2.730 1.00 0.00 36 SER A N 9
ATOM 7849 C CA . SER A 1 36 ? -8.464 -1.565 2.858 1.00 0.00 36 SER A CA 9
ATOM 7850 C C . SER A 1 36 ? -8.666 -0.220 2.152 1.00 0.00 36 SER A C 9
ATOM 7851 O O . SER A 1 36 ? -9.562 -0.063 1.345 1.00 0.00 36 SER A O 9
ATOM 7859 N N . CYS A 1 37 ? -7.843 0.751 2.444 1.00 0.00 37 CYS A N 9
ATOM 7860 C CA . CYS A 1 37 ? -8.009 2.085 1.770 1.00 0.00 37 CYS A CA 9
ATOM 7861 C C . CYS A 1 37 ? -7.340 2.085 0.392 1.00 0.00 37 CYS A C 9
ATOM 7862 O O . CYS A 1 37 ? -7.695 2.864 -0.471 1.00 0.00 37 CYS A O 9
ATOM 7870 N N . LEU A 1 38 ? -6.380 1.230 0.167 1.00 0.00 38 LEU A N 9
ATOM 7871 C CA . LEU A 1 38 ? -5.716 1.214 -1.170 1.00 0.00 38 LEU A CA 9
ATOM 7872 C C . LEU A 1 38 ? -6.576 0.446 -2.175 1.00 0.00 38 LEU A C 9
ATOM 7873 O O . LEU A 1 38 ? -7.008 0.986 -3.174 1.00 0.00 38 LEU A O 9
ATOM 7889 N N . SER A 1 39 ? -6.836 -0.805 -1.915 1.00 0.00 39 SER A N 9
ATOM 7890 C CA . SER A 1 39 ? -7.675 -1.602 -2.852 1.00 0.00 39 SER A CA 9
ATOM 7891 C C . SER A 1 39 ? -8.948 -0.828 -3.198 1.00 0.00 39 SER A C 9
ATOM 7892 O O . SER A 1 39 ? -9.468 -0.931 -4.290 1.00 0.00 39 SER A O 9
ATOM 7900 N N . THR A 1 40 ? -9.447 -0.048 -2.279 1.00 0.00 40 THR A N 9
ATOM 7901 C CA . THR A 1 40 ? -10.679 0.739 -2.564 1.00 0.00 40 THR A CA 9
ATOM 7902 C C . THR A 1 40 ? -10.303 2.067 -3.227 1.00 0.00 40 THR A C 9
ATOM 7903 O O . THR A 1 40 ? -10.992 2.551 -4.103 1.00 0.00 40 THR A O 9
ATOM 7914 N N . TRP A 1 41 ? -9.210 2.655 -2.821 1.00 0.00 41 TRP A N 9
ATOM 7915 C CA . TRP A 1 41 ? -8.789 3.946 -3.438 1.00 0.00 41 TRP A CA 9
ATOM 7916 C C . TRP A 1 41 ? -8.531 3.744 -4.935 1.00 0.00 41 TRP A C 9
ATOM 7917 O O . TRP A 1 41 ? -9.134 4.388 -5.771 1.00 0.00 41 TRP A O 9
ATOM 7938 N N . LEU A 1 42 ? -7.642 2.850 -5.281 1.00 0.00 42 LEU A N 9
ATOM 7939 C CA . LEU A 1 42 ? -7.358 2.611 -6.726 1.00 0.00 42 LEU A CA 9
ATOM 7940 C C . LEU A 1 42 ? -8.664 2.327 -7.473 1.00 0.00 42 LEU A C 9
ATOM 7941 O O . LEU A 1 42 ? -8.769 2.545 -8.664 1.00 0.00 42 LEU A O 9
ATOM 7957 N N . THR A 1 43 ? -9.662 1.849 -6.780 1.00 0.00 43 THR A N 9
ATOM 7958 C CA . THR A 1 43 ? -10.963 1.561 -7.449 1.00 0.00 43 THR A CA 9
ATOM 7959 C C . THR A 1 43 ? -11.687 2.872 -7.769 1.00 0.00 43 THR A C 9
ATOM 7960 O O . THR A 1 43 ? -12.109 3.104 -8.886 1.00 0.00 43 THR A O 9
ATOM 7971 N N . ILE A 1 44 ? -11.829 3.733 -6.799 1.00 0.00 44 ILE A N 9
ATOM 7972 C CA . ILE A 1 44 ? -12.520 5.031 -7.047 1.00 0.00 44 ILE A CA 9
ATOM 7973 C C . ILE A 1 44 ? -11.712 5.872 -8.041 1.00 0.00 44 ILE A C 9
ATOM 7974 O O . ILE A 1 44 ? -12.262 6.590 -8.853 1.00 0.00 44 ILE A O 9
ATOM 7990 N N . SER A 1 45 ? -10.411 5.783 -7.986 1.00 0.00 45 SER A N 9
ATOM 7991 C CA . SER A 1 45 ? -9.569 6.572 -8.930 1.00 0.00 45 SER A CA 9
ATOM 7992 C C . SER A 1 45 ? -9.246 5.734 -10.171 1.00 0.00 45 SER A C 9
ATOM 7993 O O . SER A 1 45 ? -8.636 6.205 -11.110 1.00 0.00 45 SER A O 9
ATOM 8001 N N . ARG A 1 46 ? -9.652 4.493 -10.180 1.00 0.00 46 ARG A N 9
ATOM 8002 C CA . ARG A 1 46 ? -9.374 3.622 -11.357 1.00 0.00 46 ARG A CA 9
ATOM 8003 C C . ARG A 1 46 ? -7.865 3.445 -11.543 1.00 0.00 46 ARG A C 9
ATOM 8004 O O . ARG A 1 46 ? -7.290 3.902 -12.511 1.00 0.00 46 ARG A O 9
ATOM 8025 N N . ASN A 1 47 ? -7.220 2.778 -10.625 1.00 0.00 47 ASN A N 9
ATOM 8026 C CA . ASN A 1 47 ? -5.750 2.564 -10.751 1.00 0.00 47 ASN A CA 9
ATOM 8027 C C . ASN A 1 47 ? -5.416 1.090 -10.509 1.00 0.00 47 ASN A C 9
ATOM 8028 O O . ASN A 1 47 ? -6.124 0.391 -9.812 1.00 0.00 47 ASN A O 9
ATOM 8039 N N . THR A 1 48 ? -4.347 0.609 -11.083 1.00 0.00 48 THR A N 9
ATOM 8040 C CA . THR A 1 48 ? -3.984 -0.824 -10.884 1.00 0.00 48 THR A CA 9
ATOM 8041 C C . THR A 1 48 ? -2.500 -0.962 -10.536 1.00 0.00 48 THR A C 9
ATOM 8042 O O . THR A 1 48 ? -2.105 -1.862 -9.821 1.00 0.00 48 THR A O 9
ATOM 8053 N N . ALA A 1 49 ? -1.672 -0.087 -11.038 1.00 0.00 49 ALA A N 9
ATOM 8054 C CA . ALA A 1 49 ? -0.217 -0.189 -10.730 1.00 0.00 49 ALA A CA 9
ATOM 8055 C C . ALA A 1 49 ? 0.383 1.190 -10.470 1.00 0.00 49 ALA A C 9
ATOM 8056 O O . ALA A 1 49 ? 0.130 2.138 -11.186 1.00 0.00 49 ALA A O 9
ATOM 8063 N N . CYS A 1 50 ? 1.185 1.305 -9.450 1.00 0.00 50 CYS A N 9
ATOM 8064 C CA . CYS A 1 50 ? 1.815 2.621 -9.138 1.00 0.00 50 CYS A CA 9
ATOM 8065 C C . CYS A 1 50 ? 2.509 3.181 -10.383 1.00 0.00 50 CYS A C 9
ATOM 8066 O O . CYS A 1 50 ? 2.942 2.446 -11.248 1.00 0.00 50 CYS A O 9
ATOM 8074 N N . GLN A 1 51 ? 2.621 4.478 -10.482 1.00 0.00 51 GLN A N 9
ATOM 8075 C CA . GLN A 1 51 ? 3.288 5.080 -11.672 1.00 0.00 51 GLN A CA 9
ATOM 8076 C C . GLN A 1 51 ? 4.733 5.465 -11.334 1.00 0.00 51 GLN A C 9
ATOM 8077 O O . GLN A 1 51 ? 5.583 5.541 -12.199 1.00 0.00 51 GLN A O 9
ATOM 8091 N N . ILE A 1 52 ? 5.018 5.709 -10.084 1.00 0.00 52 ILE A N 9
ATOM 8092 C CA . ILE A 1 52 ? 6.408 6.089 -9.695 1.00 0.00 52 ILE A CA 9
ATOM 8093 C C . ILE A 1 52 ? 7.408 5.039 -10.192 1.00 0.00 52 ILE A C 9
ATOM 8094 O O . ILE A 1 52 ? 8.430 5.363 -10.764 1.00 0.00 52 ILE A O 9
ATOM 8110 N N . CYS A 1 53 ? 7.121 3.784 -9.978 1.00 0.00 53 CYS A N 9
ATOM 8111 C CA . CYS A 1 53 ? 8.058 2.715 -10.439 1.00 0.00 53 CYS A CA 9
ATOM 8112 C C . CYS A 1 53 ? 7.347 1.755 -11.399 1.00 0.00 53 CYS A C 9
ATOM 8113 O O . CYS A 1 53 ? 7.975 1.018 -12.131 1.00 0.00 53 CYS A O 9
ATOM 8121 N N . GLY A 1 54 ? 6.041 1.764 -11.409 1.00 0.00 54 GLY A N 9
ATOM 8122 C CA . GLY A 1 54 ? 5.299 0.859 -12.333 1.00 0.00 54 GLY A CA 9
ATOM 8123 C C . GLY A 1 54 ? 5.010 -0.477 -11.646 1.00 0.00 54 GLY A C 9
ATOM 8124 O O . GLY A 1 54 ? 5.145 -1.530 -12.239 1.00 0.00 54 GLY A O 9
ATOM 8128 N N . VAL A 1 55 ? 4.602 -0.449 -10.407 1.00 0.00 55 VAL A N 9
ATOM 8129 C CA . VAL A 1 55 ? 4.294 -1.727 -9.701 1.00 0.00 55 VAL A CA 9
ATOM 8130 C C . VAL A 1 55 ? 2.781 -1.948 -9.675 1.00 0.00 55 VAL A C 9
ATOM 8131 O O . VAL A 1 55 ? 2.023 -1.053 -9.362 1.00 0.00 55 VAL A O 9
ATOM 8144 N N . VAL A 1 56 ? 2.332 -3.126 -10.010 1.00 0.00 56 VAL A N 9
ATOM 8145 C CA . VAL A 1 56 ? 0.863 -3.382 -10.010 1.00 0.00 56 VAL A CA 9
ATOM 8146 C C . VAL A 1 56 ? 0.370 -3.694 -8.597 1.00 0.00 56 VAL A C 9
ATOM 8147 O O . VAL A 1 56 ? 1.038 -4.350 -7.823 1.00 0.00 56 VAL A O 9
ATOM 8160 N N . TYR A 1 57 ? -0.801 -3.229 -8.259 1.00 0.00 57 TYR A N 9
ATOM 8161 C CA . TYR A 1 57 ? -1.349 -3.498 -6.900 1.00 0.00 57 TYR A CA 9
ATOM 8162 C C . TYR A 1 57 ? -1.774 -4.964 -6.788 1.00 0.00 57 TYR A C 9
ATOM 8163 O O . TYR A 1 57 ? -2.946 -5.279 -6.738 1.00 0.00 57 TYR A O 9
ATOM 8181 N N . ASN A 1 58 ? -0.828 -5.861 -6.755 1.00 0.00 58 ASN A N 9
ATOM 8182 C CA . ASN A 1 58 ? -1.174 -7.308 -6.653 1.00 0.00 58 ASN A CA 9
ATOM 8183 C C . ASN A 1 58 ? -2.162 -7.541 -5.506 1.00 0.00 58 ASN A C 9
ATOM 8184 O O . ASN A 1 58 ? -1.865 -7.285 -4.356 1.00 0.00 58 ASN A O 9
ATOM 8195 N N . THR A 1 59 ? -3.334 -8.025 -5.811 1.00 0.00 59 THR A N 9
ATOM 8196 C CA . THR A 1 59 ? -4.341 -8.277 -4.741 1.00 0.00 59 THR A CA 9
ATOM 8197 C C . THR A 1 59 ? -4.819 -9.732 -4.799 1.00 0.00 59 THR A C 9
ATOM 8198 O O . THR A 1 59 ? -4.556 -10.443 -5.749 1.00 0.00 59 THR A O 9
ATOM 8209 N N . ARG A 1 60 ? -5.520 -10.180 -3.793 1.00 0.00 60 ARG A N 9
ATOM 8210 C CA . ARG A 1 60 ? -6.013 -11.588 -3.799 1.00 0.00 60 ARG A CA 9
ATOM 8211 C C . ARG A 1 60 ? -7.539 -11.615 -3.684 1.00 0.00 60 ARG A C 9
ATOM 8212 O O . ARG A 1 60 ? -8.192 -11.591 -4.714 1.00 0.00 60 ARG A O 9
ATOM 8236 N N . MET A 1 1 ? 13.855 -8.417 12.175 1.00 0.00 1 MET A N 10
ATOM 8237 C CA . MET A 1 1 ? 12.444 -8.548 11.711 1.00 0.00 1 MET A CA 10
ATOM 8238 C C . MET A 1 1 ? 11.514 -7.729 12.611 1.00 0.00 1 MET A C 10
ATOM 8239 O O . MET A 1 1 ? 11.701 -7.654 13.810 1.00 0.00 1 MET A O 10
ATOM 8255 N N . GLU A 1 2 ? 10.513 -7.114 12.043 1.00 0.00 2 GLU A N 10
ATOM 8256 C CA . GLU A 1 2 ? 9.572 -6.300 12.867 1.00 0.00 2 GLU A CA 10
ATOM 8257 C C . GLU A 1 2 ? 10.319 -5.144 13.535 1.00 0.00 2 GLU A C 10
ATOM 8258 O O . GLU A 1 2 ? 10.238 -4.009 13.110 1.00 0.00 2 GLU A O 10
ATOM 8270 N N . ASP A 1 3 ? 11.045 -5.425 14.581 1.00 0.00 3 ASP A N 10
ATOM 8271 C CA . ASP A 1 3 ? 11.799 -4.346 15.281 1.00 0.00 3 ASP A CA 10
ATOM 8272 C C . ASP A 1 3 ? 10.924 -3.098 15.430 1.00 0.00 3 ASP A C 10
ATOM 8273 O O . ASP A 1 3 ? 9.714 -3.180 15.482 1.00 0.00 3 ASP A O 10
ATOM 8282 N N . GLU A 1 4 ? 11.531 -1.944 15.501 1.00 0.00 4 GLU A N 10
ATOM 8283 C CA . GLU A 1 4 ? 10.738 -0.689 15.648 1.00 0.00 4 GLU A CA 10
ATOM 8284 C C . GLU A 1 4 ? 10.348 -0.145 14.270 1.00 0.00 4 GLU A C 10
ATOM 8285 O O . GLU A 1 4 ? 10.008 -0.889 13.370 1.00 0.00 4 GLU A O 10
ATOM 8297 N N . ASP A 1 5 ? 10.392 1.148 14.098 1.00 0.00 5 ASP A N 10
ATOM 8298 C CA . ASP A 1 5 ? 10.024 1.738 12.779 1.00 0.00 5 ASP A CA 10
ATOM 8299 C C . ASP A 1 5 ? 8.574 1.395 12.429 1.00 0.00 5 ASP A C 10
ATOM 8300 O O . ASP A 1 5 ? 8.207 0.241 12.323 1.00 0.00 5 ASP A O 10
ATOM 8309 N N . VAL A 1 6 ? 7.747 2.387 12.247 1.00 0.00 6 VAL A N 10
ATOM 8310 C CA . VAL A 1 6 ? 6.322 2.116 11.902 1.00 0.00 6 VAL A CA 10
ATOM 8311 C C . VAL A 1 6 ? 5.887 2.996 10.726 1.00 0.00 6 VAL A C 10
ATOM 8312 O O . VAL A 1 6 ? 5.713 4.190 10.872 1.00 0.00 6 VAL A O 10
ATOM 8325 N N . PRO A 1 7 ? 5.733 2.369 9.592 1.00 0.00 7 PRO A N 10
ATOM 8326 C CA . PRO A 1 7 ? 5.320 3.094 8.366 1.00 0.00 7 PRO A CA 10
ATOM 8327 C C . PRO A 1 7 ? 3.835 3.463 8.435 1.00 0.00 7 PRO A C 10
ATOM 8328 O O . PRO A 1 7 ? 3.081 2.912 9.212 1.00 0.00 7 PRO A O 10
ATOM 8339 N N . VAL A 1 8 ? 3.412 4.397 7.628 1.00 0.00 8 VAL A N 10
ATOM 8340 C CA . VAL A 1 8 ? 1.978 4.809 7.646 1.00 0.00 8 VAL A CA 10
ATOM 8341 C C . VAL A 1 8 ? 1.376 4.706 6.244 1.00 0.00 8 VAL A C 10
ATOM 8342 O O . VAL A 1 8 ? 2.050 4.909 5.254 1.00 0.00 8 VAL A O 10
ATOM 8355 N N . CYS A 1 9 ? 0.111 4.397 6.150 1.00 0.00 9 CYS A N 10
ATOM 8356 C CA . CYS A 1 9 ? -0.528 4.289 4.810 1.00 0.00 9 CYS A CA 10
ATOM 8357 C C . CYS A 1 9 ? -0.602 5.674 4.163 1.00 0.00 9 CYS A C 10
ATOM 8358 O O . CYS A 1 9 ? -1.280 6.560 4.639 1.00 0.00 9 CYS A O 10
ATOM 8365 N N . TRP A 1 10 ? 0.106 5.866 3.089 1.00 0.00 10 TRP A N 10
ATOM 8366 C CA . TRP A 1 10 ? 0.105 7.192 2.406 1.00 0.00 10 TRP A CA 10
ATOM 8367 C C . TRP A 1 10 ? -1.311 7.602 1.986 1.00 0.00 10 TRP A C 10
ATOM 8368 O O . TRP A 1 10 ? -1.557 8.741 1.642 1.00 0.00 10 TRP A O 10
ATOM 8389 N N . ILE A 1 11 ? -2.239 6.688 1.989 1.00 0.00 11 ILE A N 10
ATOM 8390 C CA . ILE A 1 11 ? -3.627 7.039 1.563 1.00 0.00 11 ILE A CA 10
ATOM 8391 C C . ILE A 1 11 ? -4.436 7.642 2.716 1.00 0.00 11 ILE A C 10
ATOM 8392 O O . ILE A 1 11 ? -4.952 8.737 2.612 1.00 0.00 11 ILE A O 10
ATOM 8408 N N . CYS A 1 12 ? -4.572 6.938 3.807 1.00 0.00 12 CYS A N 10
ATOM 8409 C CA . CYS A 1 12 ? -5.371 7.483 4.944 1.00 0.00 12 CYS A CA 10
ATOM 8410 C C . CYS A 1 12 ? -4.456 8.086 6.015 1.00 0.00 12 CYS A C 10
ATOM 8411 O O . CYS A 1 12 ? -4.916 8.636 6.997 1.00 0.00 12 CYS A O 10
ATOM 8418 N N . ASN A 1 13 ? -3.170 7.990 5.837 1.00 0.00 13 ASN A N 10
ATOM 8419 C CA . ASN A 1 13 ? -2.235 8.561 6.847 1.00 0.00 13 ASN A CA 10
ATOM 8420 C C . ASN A 1 13 ? -2.380 7.821 8.180 1.00 0.00 13 ASN A C 10
ATOM 8421 O O . ASN A 1 13 ? -2.462 8.427 9.231 1.00 0.00 13 ASN A O 10
ATOM 8432 N N . GLU A 1 14 ? -2.408 6.518 8.147 1.00 0.00 14 GLU A N 10
ATOM 8433 C CA . GLU A 1 14 ? -2.546 5.744 9.413 1.00 0.00 14 GLU A CA 10
ATOM 8434 C C . GLU A 1 14 ? -1.429 4.704 9.518 1.00 0.00 14 GLU A C 10
ATOM 8435 O O . GLU A 1 14 ? -1.169 3.963 8.592 1.00 0.00 14 GLU A O 10
ATOM 8447 N N . GLU A 1 15 ? -0.768 4.645 10.641 1.00 0.00 15 GLU A N 10
ATOM 8448 C CA . GLU A 1 15 ? 0.332 3.653 10.806 1.00 0.00 15 GLU A CA 10
ATOM 8449 C C . GLU A 1 15 ? -0.197 2.232 10.623 1.00 0.00 15 GLU A C 10
ATOM 8450 O O . GLU A 1 15 ? -1.229 1.866 11.148 1.00 0.00 15 GLU A O 10
ATOM 8462 N N . LEU A 1 16 ? 0.519 1.423 9.895 1.00 0.00 16 LEU A N 10
ATOM 8463 C CA . LEU A 1 16 ? 0.079 0.018 9.691 1.00 0.00 16 LEU A CA 10
ATOM 8464 C C . LEU A 1 16 ? 1.124 -0.921 10.302 1.00 0.00 16 LEU A C 10
ATOM 8465 O O . LEU A 1 16 ? 0.816 -2.000 10.767 1.00 0.00 16 LEU A O 10
ATOM 8481 N N . GLY A 1 17 ? 2.355 -0.487 10.335 1.00 0.00 17 GLY A N 10
ATOM 8482 C CA . GLY A 1 17 ? 3.443 -1.304 10.950 1.00 0.00 17 GLY A CA 10
ATOM 8483 C C . GLY A 1 17 ? 3.938 -2.396 9.996 1.00 0.00 17 GLY A C 10
ATOM 8484 O O . GLY A 1 17 ? 5.097 -2.755 10.028 1.00 0.00 17 GLY A O 10
ATOM 8488 N N . ASN A 1 18 ? 3.091 -2.922 9.144 1.00 0.00 18 ASN A N 10
ATOM 8489 C CA . ASN A 1 18 ? 3.541 -3.992 8.192 1.00 0.00 18 ASN A CA 10
ATOM 8490 C C . ASN A 1 18 ? 2.342 -4.746 7.611 1.00 0.00 18 ASN A C 10
ATOM 8491 O O . ASN A 1 18 ? 2.346 -5.960 7.539 1.00 0.00 18 ASN A O 10
ATOM 8502 N N . GLU A 1 19 ? 1.323 -4.055 7.184 1.00 0.00 19 GLU A N 10
ATOM 8503 C CA . GLU A 1 19 ? 0.150 -4.771 6.604 1.00 0.00 19 GLU A CA 10
ATOM 8504 C C . GLU A 1 19 ? 0.612 -5.589 5.396 1.00 0.00 19 GLU A C 10
ATOM 8505 O O . GLU A 1 19 ? 1.089 -5.049 4.418 1.00 0.00 19 GLU A O 10
ATOM 8517 N N . ARG A 1 20 ? 0.493 -6.889 5.456 1.00 0.00 20 ARG A N 10
ATOM 8518 C CA . ARG A 1 20 ? 0.952 -7.721 4.305 1.00 0.00 20 ARG A CA 10
ATOM 8519 C C . ARG A 1 20 ? 0.133 -7.402 3.055 1.00 0.00 20 ARG A C 10
ATOM 8520 O O . ARG A 1 20 ? -0.929 -7.953 2.833 1.00 0.00 20 ARG A O 10
ATOM 8541 N N . PHE A 1 21 ? 0.630 -6.527 2.229 1.00 0.00 21 PHE A N 10
ATOM 8542 C CA . PHE A 1 21 ? -0.097 -6.176 0.977 1.00 0.00 21 PHE A CA 10
ATOM 8543 C C . PHE A 1 21 ? 0.905 -5.760 -0.101 1.00 0.00 21 PHE A C 10
ATOM 8544 O O . PHE A 1 21 ? 1.355 -4.632 -0.134 1.00 0.00 21 PHE A O 10
ATOM 8561 N N . ARG A 1 22 ? 1.259 -6.652 -0.981 1.00 0.00 22 ARG A N 10
ATOM 8562 C CA . ARG A 1 22 ? 2.233 -6.286 -2.048 1.00 0.00 22 ARG A CA 10
ATOM 8563 C C . ARG A 1 22 ? 1.535 -5.462 -3.128 1.00 0.00 22 ARG A C 10
ATOM 8564 O O . ARG A 1 22 ? 0.916 -5.998 -4.024 1.00 0.00 22 ARG A O 10
ATOM 8585 N N . ALA A 1 23 ? 1.630 -4.162 -3.052 1.00 0.00 23 ALA A N 10
ATOM 8586 C CA . ALA A 1 23 ? 0.967 -3.314 -4.080 1.00 0.00 23 ALA A CA 10
ATOM 8587 C C . ALA A 1 23 ? 1.997 -2.434 -4.786 1.00 0.00 23 ALA A C 10
ATOM 8588 O O . ALA A 1 23 ? 1.691 -1.743 -5.736 1.00 0.00 23 ALA A O 10
ATOM 8595 N N . CYS A 1 24 ? 3.218 -2.453 -4.331 1.00 0.00 24 CYS A N 10
ATOM 8596 C CA . CYS A 1 24 ? 4.261 -1.615 -4.983 1.00 0.00 24 CYS A CA 10
ATOM 8597 C C . CYS A 1 24 ? 5.565 -1.688 -4.183 1.00 0.00 24 CYS A C 10
ATOM 8598 O O . CYS A 1 24 ? 5.598 -2.156 -3.062 1.00 0.00 24 CYS A O 10
ATOM 8605 N N . GLY A 1 25 ? 6.636 -1.227 -4.760 1.00 0.00 25 GLY A N 10
ATOM 8606 C CA . GLY A 1 25 ? 7.944 -1.262 -4.049 1.00 0.00 25 GLY A CA 10
ATOM 8607 C C . GLY A 1 25 ? 8.573 0.128 -4.081 1.00 0.00 25 GLY A C 10
ATOM 8608 O O . GLY A 1 25 ? 9.719 0.294 -4.449 1.00 0.00 25 GLY A O 10
ATOM 8612 N N . CYS A 1 26 ? 7.835 1.132 -3.697 1.00 0.00 26 CYS A N 10
ATOM 8613 C CA . CYS A 1 26 ? 8.398 2.510 -3.707 1.00 0.00 26 CYS A CA 10
ATOM 8614 C C . CYS A 1 26 ? 9.470 2.637 -2.625 1.00 0.00 26 CYS A C 10
ATOM 8615 O O . CYS A 1 26 ? 10.024 1.655 -2.171 1.00 0.00 26 CYS A O 10
ATOM 8622 N N . THR A 1 27 ? 9.778 3.834 -2.211 1.00 0.00 27 THR A N 10
ATOM 8623 C CA . THR A 1 27 ? 10.825 4.005 -1.165 1.00 0.00 27 THR A CA 10
ATOM 8624 C C . THR A 1 27 ? 10.298 4.849 -0.003 1.00 0.00 27 THR A C 10
ATOM 8625 O O . THR A 1 27 ? 11.048 5.547 0.650 1.00 0.00 27 THR A O 10
ATOM 8636 N N . GLY A 1 28 ? 9.020 4.804 0.268 1.00 0.00 28 GLY A N 10
ATOM 8637 C CA . GLY A 1 28 ? 8.493 5.623 1.395 1.00 0.00 28 GLY A CA 10
ATOM 8638 C C . GLY A 1 28 ? 7.031 5.278 1.696 1.00 0.00 28 GLY A C 10
ATOM 8639 O O . GLY A 1 28 ? 6.648 4.127 1.767 1.00 0.00 28 GLY A O 10
ATOM 8643 N N . GLU A 1 29 ? 6.224 6.285 1.901 1.00 0.00 29 GLU A N 10
ATOM 8644 C CA . GLU A 1 29 ? 4.784 6.063 2.235 1.00 0.00 29 GLU A CA 10
ATOM 8645 C C . GLU A 1 29 ? 4.106 5.086 1.265 1.00 0.00 29 GLU A C 10
ATOM 8646 O O . GLU A 1 29 ? 3.259 4.309 1.659 1.00 0.00 29 GLU A O 10
ATOM 8658 N N . LEU A 1 30 ? 4.445 5.118 0.006 1.00 0.00 30 LEU A N 10
ATOM 8659 C CA . LEU A 1 30 ? 3.779 4.187 -0.951 1.00 0.00 30 LEU A CA 10
ATOM 8660 C C . LEU A 1 30 ? 4.287 2.759 -0.749 1.00 0.00 30 LEU A C 10
ATOM 8661 O O . LEU A 1 30 ? 3.730 1.814 -1.272 1.00 0.00 30 LEU A O 10
ATOM 8677 N N . GLU A 1 31 ? 5.329 2.589 0.017 1.00 0.00 31 GLU A N 10
ATOM 8678 C CA . GLU A 1 31 ? 5.852 1.215 0.262 1.00 0.00 31 GLU A CA 10
ATOM 8679 C C . GLU A 1 31 ? 4.921 0.485 1.233 1.00 0.00 31 GLU A C 10
ATOM 8680 O O . GLU A 1 31 ? 4.614 -0.678 1.059 1.00 0.00 31 GLU A O 10
ATOM 8692 N N . ASN A 1 32 ? 4.454 1.165 2.246 1.00 0.00 32 ASN A N 10
ATOM 8693 C CA . ASN A 1 32 ? 3.528 0.513 3.213 1.00 0.00 32 ASN A CA 10
ATOM 8694 C C . ASN A 1 32 ? 2.147 1.149 3.110 1.00 0.00 32 ASN A C 10
ATOM 8695 O O . ASN A 1 32 ? 1.986 2.336 3.313 1.00 0.00 32 ASN A O 10
ATOM 8706 N N . VAL A 1 33 ? 1.146 0.379 2.803 1.00 0.00 33 VAL A N 10
ATOM 8707 C CA . VAL A 1 33 ? -0.215 0.964 2.701 1.00 0.00 33 VAL A CA 10
ATOM 8708 C C . VAL A 1 33 ? -1.286 -0.073 3.045 1.00 0.00 33 VAL A C 10
ATOM 8709 O O . VAL A 1 33 ? -1.187 -1.227 2.679 1.00 0.00 33 VAL A O 10
ATOM 8722 N N . HIS A 1 34 ? -2.320 0.337 3.726 1.00 0.00 34 HIS A N 10
ATOM 8723 C CA . HIS A 1 34 ? -3.411 -0.619 4.073 1.00 0.00 34 HIS A CA 10
ATOM 8724 C C . HIS A 1 34 ? -4.081 -1.137 2.798 1.00 0.00 34 HIS A C 10
ATOM 8725 O O . HIS A 1 34 ? -4.535 -0.369 1.970 1.00 0.00 34 HIS A O 10
ATOM 8739 N N . ARG A 1 35 ? -4.170 -2.426 2.638 1.00 0.00 35 ARG A N 10
ATOM 8740 C CA . ARG A 1 35 ? -4.838 -2.973 1.425 1.00 0.00 35 ARG A CA 10
ATOM 8741 C C . ARG A 1 35 ? -6.312 -2.564 1.425 1.00 0.00 35 ARG A C 10
ATOM 8742 O O . ARG A 1 35 ? -7.002 -2.674 0.430 1.00 0.00 35 ARG A O 10
ATOM 8763 N N . SER A 1 36 ? -6.800 -2.107 2.546 1.00 0.00 36 SER A N 10
ATOM 8764 C CA . SER A 1 36 ? -8.232 -1.701 2.637 1.00 0.00 36 SER A CA 10
ATOM 8765 C C . SER A 1 36 ? -8.486 -0.388 1.885 1.00 0.00 36 SER A C 10
ATOM 8766 O O . SER A 1 36 ? -9.332 -0.324 1.015 1.00 0.00 36 SER A O 10
ATOM 8774 N N . CYS A 1 37 ? -7.782 0.663 2.216 1.00 0.00 37 CYS A N 10
ATOM 8775 C CA . CYS A 1 37 ? -8.036 1.959 1.499 1.00 0.00 37 CYS A CA 10
ATOM 8776 C C . CYS A 1 37 ? -7.313 2.011 0.147 1.00 0.00 37 CYS A C 10
ATOM 8777 O O . CYS A 1 37 ? -7.773 2.663 -0.769 1.00 0.00 37 CYS A O 10
ATOM 8785 N N . LEU A 1 38 ? -6.203 1.339 -0.013 1.00 0.00 38 LEU A N 10
ATOM 8786 C CA . LEU A 1 38 ? -5.524 1.394 -1.343 1.00 0.00 38 LEU A CA 10
ATOM 8787 C C . LEU A 1 38 ? -6.298 0.541 -2.355 1.00 0.00 38 LEU A C 10
ATOM 8788 O O . LEU A 1 38 ? -6.753 1.026 -3.371 1.00 0.00 38 LEU A O 10
ATOM 8804 N N . SER A 1 39 ? -6.450 -0.727 -2.080 1.00 0.00 39 SER A N 10
ATOM 8805 C CA . SER A 1 39 ? -7.194 -1.612 -3.021 1.00 0.00 39 SER A CA 10
ATOM 8806 C C . SER A 1 39 ? -8.533 -0.972 -3.401 1.00 0.00 39 SER A C 10
ATOM 8807 O O . SER A 1 39 ? -8.993 -1.092 -4.519 1.00 0.00 39 SER A O 10
ATOM 8815 N N . THR A 1 40 ? -9.159 -0.285 -2.482 1.00 0.00 40 THR A N 10
ATOM 8816 C CA . THR A 1 40 ? -10.464 0.366 -2.800 1.00 0.00 40 THR A CA 10
ATOM 8817 C C . THR A 1 40 ? -10.221 1.711 -3.488 1.00 0.00 40 THR A C 10
ATOM 8818 O O . THR A 1 40 ? -10.986 2.135 -4.330 1.00 0.00 40 THR A O 10
ATOM 8829 N N . TRP A 1 41 ? -9.160 2.385 -3.141 1.00 0.00 41 TRP A N 10
ATOM 8830 C CA . TRP A 1 41 ? -8.872 3.699 -3.783 1.00 0.00 41 TRP A CA 10
ATOM 8831 C C . TRP A 1 41 ? -8.618 3.490 -5.279 1.00 0.00 41 TRP A C 10
ATOM 8832 O O . TRP A 1 41 ? -9.303 4.041 -6.117 1.00 0.00 41 TRP A O 10
ATOM 8853 N N . LEU A 1 42 ? -7.649 2.684 -5.620 1.00 0.00 42 LEU A N 10
ATOM 8854 C CA . LEU A 1 42 ? -7.371 2.430 -7.062 1.00 0.00 42 LEU A CA 10
ATOM 8855 C C . LEU A 1 42 ? -8.660 2.004 -7.768 1.00 0.00 42 LEU A C 10
ATOM 8856 O O . LEU A 1 42 ? -8.814 2.176 -8.961 1.00 0.00 42 LEU A O 10
ATOM 8872 N N . THR A 1 43 ? -9.591 1.454 -7.035 1.00 0.00 43 THR A N 10
ATOM 8873 C CA . THR A 1 43 ? -10.874 1.024 -7.660 1.00 0.00 43 THR A CA 10
ATOM 8874 C C . THR A 1 43 ? -11.669 2.251 -8.107 1.00 0.00 43 THR A C 10
ATOM 8875 O O . THR A 1 43 ? -12.228 2.281 -9.185 1.00 0.00 43 THR A O 10
ATOM 8886 N N . ILE A 1 44 ? -11.718 3.269 -7.291 1.00 0.00 44 ILE A N 10
ATOM 8887 C CA . ILE A 1 44 ? -12.469 4.494 -7.680 1.00 0.00 44 ILE A CA 10
ATOM 8888 C C . ILE A 1 44 ? -11.679 5.267 -8.738 1.00 0.00 44 ILE A C 10
ATOM 8889 O O . ILE A 1 44 ? -12.234 5.778 -9.690 1.00 0.00 44 ILE A O 10
ATOM 8905 N N . SER A 1 45 ? -10.384 5.346 -8.584 1.00 0.00 45 SER A N 10
ATOM 8906 C CA . SER A 1 45 ? -9.559 6.076 -9.589 1.00 0.00 45 SER A CA 10
ATOM 8907 C C . SER A 1 45 ? -9.211 5.142 -10.751 1.00 0.00 45 SER A C 10
ATOM 8908 O O . SER A 1 45 ? -8.497 5.507 -11.663 1.00 0.00 45 SER A O 10
ATOM 8916 N N . ARG A 1 46 ? -9.712 3.936 -10.721 1.00 0.00 46 ARG A N 10
ATOM 8917 C CA . ARG A 1 46 ? -9.414 2.973 -11.819 1.00 0.00 46 ARG A CA 10
ATOM 8918 C C . ARG A 1 46 ? -7.902 2.833 -12.010 1.00 0.00 46 ARG A C 10
ATOM 8919 O O . ARG A 1 46 ? -7.327 3.376 -12.932 1.00 0.00 46 ARG A O 10
ATOM 8940 N N . ASN A 1 47 ? -7.257 2.099 -11.146 1.00 0.00 47 ASN A N 10
ATOM 8941 C CA . ASN A 1 47 ? -5.783 1.910 -11.273 1.00 0.00 47 ASN A CA 10
ATOM 8942 C C . ASN A 1 47 ? -5.408 0.484 -10.864 1.00 0.00 47 ASN A C 10
ATOM 8943 O O . ASN A 1 47 ? -6.076 -0.133 -10.057 1.00 0.00 47 ASN A O 10
ATOM 8954 N N . THR A 1 48 ? -4.357 -0.052 -11.420 1.00 0.00 48 THR A N 10
ATOM 8955 C CA . THR A 1 48 ? -3.964 -1.445 -11.062 1.00 0.00 48 THR A CA 10
ATOM 8956 C C . THR A 1 48 ? -2.486 -1.519 -10.666 1.00 0.00 48 THR A C 10
ATOM 8957 O O . THR A 1 48 ? -2.055 -2.464 -10.034 1.00 0.00 48 THR A O 10
ATOM 8968 N N . ALA A 1 49 ? -1.701 -0.541 -11.030 1.00 0.00 49 ALA A N 10
ATOM 8969 C CA . ALA A 1 49 ? -0.254 -0.586 -10.665 1.00 0.00 49 ALA A CA 10
ATOM 8970 C C . ALA A 1 49 ? 0.267 0.810 -10.319 1.00 0.00 49 ALA A C 10
ATOM 8971 O O . ALA A 1 49 ? -0.173 1.805 -10.861 1.00 0.00 49 ALA A O 10
ATOM 8978 N N . CYS A 1 50 ? 1.212 0.885 -9.423 1.00 0.00 50 CYS A N 10
ATOM 8979 C CA . CYS A 1 50 ? 1.779 2.211 -9.039 1.00 0.00 50 CYS A CA 10
ATOM 8980 C C . CYS A 1 50 ? 2.377 2.897 -10.271 1.00 0.00 50 CYS A C 10
ATOM 8981 O O . CYS A 1 50 ? 2.981 2.263 -11.113 1.00 0.00 50 CYS A O 10
ATOM 8989 N N . GLN A 1 51 ? 2.207 4.185 -10.388 1.00 0.00 51 GLN A N 10
ATOM 8990 C CA . GLN A 1 51 ? 2.760 4.903 -11.572 1.00 0.00 51 GLN A CA 10
ATOM 8991 C C . GLN A 1 51 ? 4.094 5.566 -11.220 1.00 0.00 51 GLN A C 10
ATOM 8992 O O . GLN A 1 51 ? 4.627 6.350 -11.979 1.00 0.00 51 GLN A O 10
ATOM 9006 N N . ILE A 1 52 ? 4.639 5.260 -10.074 1.00 0.00 52 ILE A N 10
ATOM 9007 C CA . ILE A 1 52 ? 5.938 5.878 -9.683 1.00 0.00 52 ILE A CA 10
ATOM 9008 C C . ILE A 1 52 ? 7.096 4.930 -10.008 1.00 0.00 52 ILE A C 10
ATOM 9009 O O . ILE A 1 52 ? 8.141 5.347 -10.468 1.00 0.00 52 ILE A O 10
ATOM 9025 N N . CYS A 1 53 ? 6.916 3.659 -9.779 1.00 0.00 53 CYS A N 10
ATOM 9026 C CA . CYS A 1 53 ? 8.007 2.686 -10.081 1.00 0.00 53 CYS A CA 10
ATOM 9027 C C . CYS A 1 53 ? 7.517 1.638 -11.084 1.00 0.00 53 CYS A C 10
ATOM 9028 O O . CYS A 1 53 ? 8.298 0.956 -11.716 1.00 0.00 53 CYS A O 10
ATOM 9036 N N . GLY A 1 54 ? 6.227 1.513 -11.244 1.00 0.00 54 GLY A N 10
ATOM 9037 C CA . GLY A 1 54 ? 5.690 0.519 -12.216 1.00 0.00 54 GLY A CA 10
ATOM 9038 C C . GLY A 1 54 ? 5.461 -0.828 -11.527 1.00 0.00 54 GLY A C 10
ATOM 9039 O O . GLY A 1 54 ? 5.868 -1.862 -12.020 1.00 0.00 54 GLY A O 10
ATOM 9043 N N . VAL A 1 55 ? 4.804 -0.837 -10.397 1.00 0.00 55 VAL A N 10
ATOM 9044 C CA . VAL A 1 55 ? 4.548 -2.130 -9.702 1.00 0.00 55 VAL A CA 10
ATOM 9045 C C . VAL A 1 55 ? 3.039 -2.341 -9.540 1.00 0.00 55 VAL A C 10
ATOM 9046 O O . VAL A 1 55 ? 2.345 -1.519 -8.973 1.00 0.00 55 VAL A O 10
ATOM 9059 N N . VAL A 1 56 ? 2.525 -3.432 -10.042 1.00 0.00 56 VAL A N 10
ATOM 9060 C CA . VAL A 1 56 ? 1.060 -3.690 -9.927 1.00 0.00 56 VAL A CA 10
ATOM 9061 C C . VAL A 1 56 ? 0.642 -3.809 -8.460 1.00 0.00 56 VAL A C 10
ATOM 9062 O O . VAL A 1 56 ? 1.419 -4.201 -7.612 1.00 0.00 56 VAL A O 10
ATOM 9075 N N . TYR A 1 57 ? -0.583 -3.473 -8.157 1.00 0.00 57 TYR A N 10
ATOM 9076 C CA . TYR A 1 57 ? -1.055 -3.566 -6.746 1.00 0.00 57 TYR A CA 10
ATOM 9077 C C . TYR A 1 57 ? -1.232 -5.028 -6.340 1.00 0.00 57 TYR A C 10
ATOM 9078 O O . TYR A 1 57 ? -0.989 -5.405 -5.212 1.00 0.00 57 TYR A O 10
ATOM 9096 N N . ASN A 1 58 ? -1.658 -5.850 -7.253 1.00 0.00 58 ASN A N 10
ATOM 9097 C CA . ASN A 1 58 ? -1.854 -7.292 -6.924 1.00 0.00 58 ASN A CA 10
ATOM 9098 C C . ASN A 1 58 ? -2.683 -7.434 -5.646 1.00 0.00 58 ASN A C 10
ATOM 9099 O O . ASN A 1 58 ? -2.158 -7.679 -4.578 1.00 0.00 58 ASN A O 10
ATOM 9110 N N . THR A 1 59 ? -3.975 -7.282 -5.744 1.00 0.00 59 THR A N 10
ATOM 9111 C CA . THR A 1 59 ? -4.832 -7.410 -4.531 1.00 0.00 59 THR A CA 10
ATOM 9112 C C . THR A 1 59 ? -5.807 -8.578 -4.695 1.00 0.00 59 THR A C 10
ATOM 9113 O O . THR A 1 59 ? -6.554 -8.648 -5.652 1.00 0.00 59 THR A O 10
ATOM 9124 N N . ARG A 1 60 ? -5.809 -9.495 -3.767 1.00 0.00 60 ARG A N 10
ATOM 9125 C CA . ARG A 1 60 ? -6.738 -10.657 -3.871 1.00 0.00 60 ARG A CA 10
ATOM 9126 C C . ARG A 1 60 ? -8.103 -10.300 -3.276 1.00 0.00 60 ARG A C 10
ATOM 9127 O O . ARG A 1 60 ? -8.509 -9.158 -3.418 1.00 0.00 60 ARG A O 10
ATOM 9151 N N . MET A 1 1 ? 13.457 -0.019 6.570 1.00 0.00 1 MET A N 11
ATOM 9152 C CA . MET A 1 1 ? 13.461 -1.330 7.284 1.00 0.00 1 MET A CA 11
ATOM 9153 C C . MET A 1 1 ? 14.494 -1.312 8.414 1.00 0.00 1 MET A C 11
ATOM 9154 O O . MET A 1 1 ? 15.654 -1.612 8.213 1.00 0.00 1 MET A O 11
ATOM 9170 N N . GLU A 1 2 ? 14.081 -0.963 9.601 1.00 0.00 2 GLU A N 11
ATOM 9171 C CA . GLU A 1 2 ? 15.041 -0.928 10.742 1.00 0.00 2 GLU A CA 11
ATOM 9172 C C . GLU A 1 2 ? 14.533 -1.813 11.883 1.00 0.00 2 GLU A C 11
ATOM 9173 O O . GLU A 1 2 ? 13.413 -2.284 11.864 1.00 0.00 2 GLU A O 11
ATOM 9185 N N . ASP A 1 3 ? 15.347 -2.044 12.876 1.00 0.00 3 ASP A N 11
ATOM 9186 C CA . ASP A 1 3 ? 14.906 -2.901 14.014 1.00 0.00 3 ASP A CA 11
ATOM 9187 C C . ASP A 1 3 ? 13.493 -2.514 14.452 1.00 0.00 3 ASP A C 11
ATOM 9188 O O . ASP A 1 3 ? 12.699 -3.351 14.836 1.00 0.00 3 ASP A O 11
ATOM 9197 N N . GLU A 1 4 ? 13.171 -1.253 14.395 1.00 0.00 4 GLU A N 11
ATOM 9198 C CA . GLU A 1 4 ? 11.808 -0.810 14.806 1.00 0.00 4 GLU A CA 11
ATOM 9199 C C . GLU A 1 4 ? 11.336 0.348 13.922 1.00 0.00 4 GLU A C 11
ATOM 9200 O O . GLU A 1 4 ? 12.091 1.243 13.600 1.00 0.00 4 GLU A O 11
ATOM 9212 N N . ASP A 1 5 ? 10.091 0.336 13.528 1.00 0.00 5 ASP A N 11
ATOM 9213 C CA . ASP A 1 5 ? 9.566 1.435 12.665 1.00 0.00 5 ASP A CA 11
ATOM 9214 C C . ASP A 1 5 ? 8.117 1.146 12.264 1.00 0.00 5 ASP A C 11
ATOM 9215 O O . ASP A 1 5 ? 7.789 0.065 11.819 1.00 0.00 5 ASP A O 11
ATOM 9224 N N . VAL A 1 6 ? 7.247 2.106 12.421 1.00 0.00 6 VAL A N 11
ATOM 9225 C CA . VAL A 1 6 ? 5.819 1.887 12.050 1.00 0.00 6 VAL A CA 11
ATOM 9226 C C . VAL A 1 6 ? 5.482 2.668 10.775 1.00 0.00 6 VAL A C 11
ATOM 9227 O O . VAL A 1 6 ? 5.475 3.882 10.775 1.00 0.00 6 VAL A O 11
ATOM 9240 N N . PRO A 1 7 ? 5.213 1.939 9.726 1.00 0.00 7 PRO A N 11
ATOM 9241 C CA . PRO A 1 7 ? 4.872 2.567 8.427 1.00 0.00 7 PRO A CA 11
ATOM 9242 C C . PRO A 1 7 ? 3.468 3.176 8.480 1.00 0.00 7 PRO A C 11
ATOM 9243 O O . PRO A 1 7 ? 2.667 2.845 9.333 1.00 0.00 7 PRO A O 11
ATOM 9254 N N . VAL A 1 8 ? 3.167 4.062 7.574 1.00 0.00 8 VAL A N 11
ATOM 9255 C CA . VAL A 1 8 ? 1.814 4.692 7.569 1.00 0.00 8 VAL A CA 11
ATOM 9256 C C . VAL A 1 8 ? 1.229 4.673 6.158 1.00 0.00 8 VAL A C 11
ATOM 9257 O O . VAL A 1 8 ? 1.910 4.943 5.189 1.00 0.00 8 VAL A O 11
ATOM 9270 N N . CYS A 1 9 ? -0.030 4.362 6.032 1.00 0.00 9 CYS A N 11
ATOM 9271 C CA . CYS A 1 9 ? -0.651 4.334 4.682 1.00 0.00 9 CYS A CA 11
ATOM 9272 C C . CYS A 1 9 ? -0.686 5.748 4.095 1.00 0.00 9 CYS A C 11
ATOM 9273 O O . CYS A 1 9 ? -1.355 6.626 4.600 1.00 0.00 9 CYS A O 11
ATOM 9280 N N . TRP A 1 10 ? 0.040 5.973 3.036 1.00 0.00 10 TRP A N 11
ATOM 9281 C CA . TRP A 1 10 ? 0.067 7.328 2.414 1.00 0.00 10 TRP A CA 11
ATOM 9282 C C . TRP A 1 10 ? -1.306 7.696 1.842 1.00 0.00 10 TRP A C 11
ATOM 9283 O O . TRP A 1 10 ? -1.547 8.826 1.466 1.00 0.00 10 TRP A O 11
ATOM 9304 N N . ILE A 1 11 ? -2.206 6.754 1.761 1.00 0.00 11 ILE A N 11
ATOM 9305 C CA . ILE A 1 11 ? -3.556 7.061 1.199 1.00 0.00 11 ILE A CA 11
ATOM 9306 C C . ILE A 1 11 ? -4.442 7.744 2.245 1.00 0.00 11 ILE A C 11
ATOM 9307 O O . ILE A 1 11 ? -4.956 8.822 2.024 1.00 0.00 11 ILE A O 11
ATOM 9323 N N . CYS A 1 12 ? -4.635 7.126 3.379 1.00 0.00 12 CYS A N 11
ATOM 9324 C CA . CYS A 1 12 ? -5.500 7.748 4.425 1.00 0.00 12 CYS A CA 11
ATOM 9325 C C . CYS A 1 12 ? -4.644 8.384 5.526 1.00 0.00 12 CYS A C 11
ATOM 9326 O O . CYS A 1 12 ? -5.156 8.894 6.503 1.00 0.00 12 CYS A O 11
ATOM 9333 N N . ASN A 1 13 ? -3.346 8.356 5.380 1.00 0.00 13 ASN A N 11
ATOM 9334 C CA . ASN A 1 13 ? -2.467 8.961 6.421 1.00 0.00 13 ASN A CA 11
ATOM 9335 C C . ASN A 1 13 ? -2.720 8.303 7.780 1.00 0.00 13 ASN A C 11
ATOM 9336 O O . ASN A 1 13 ? -3.106 8.951 8.732 1.00 0.00 13 ASN A O 11
ATOM 9347 N N . GLU A 1 14 ? -2.497 7.022 7.879 1.00 0.00 14 GLU A N 11
ATOM 9348 C CA . GLU A 1 14 ? -2.716 6.322 9.176 1.00 0.00 14 GLU A CA 11
ATOM 9349 C C . GLU A 1 14 ? -1.691 5.198 9.334 1.00 0.00 14 GLU A C 11
ATOM 9350 O O . GLU A 1 14 ? -1.372 4.501 8.391 1.00 0.00 14 GLU A O 11
ATOM 9362 N N . GLU A 1 15 ? -1.167 5.020 10.513 1.00 0.00 15 GLU A N 11
ATOM 9363 C CA . GLU A 1 15 ? -0.159 3.944 10.717 1.00 0.00 15 GLU A CA 11
ATOM 9364 C C . GLU A 1 15 ? -0.805 2.571 10.567 1.00 0.00 15 GLU A C 11
ATOM 9365 O O . GLU A 1 15 ? -1.953 2.367 10.908 1.00 0.00 15 GLU A O 11
ATOM 9377 N N . LEU A 1 16 ? -0.067 1.631 10.055 1.00 0.00 16 LEU A N 11
ATOM 9378 C CA . LEU A 1 16 ? -0.622 0.260 9.873 1.00 0.00 16 LEU A CA 11
ATOM 9379 C C . LEU A 1 16 ? 0.360 -0.793 10.415 1.00 0.00 16 LEU A C 11
ATOM 9380 O O . LEU A 1 16 ? 0.029 -1.952 10.555 1.00 0.00 16 LEU A O 11
ATOM 9396 N N . GLY A 1 17 ? 1.553 -0.380 10.756 1.00 0.00 17 GLY A N 11
ATOM 9397 C CA . GLY A 1 17 ? 2.568 -1.315 11.335 1.00 0.00 17 GLY A CA 11
ATOM 9398 C C . GLY A 1 17 ? 3.191 -2.234 10.272 1.00 0.00 17 GLY A C 11
ATOM 9399 O O . GLY A 1 17 ? 4.349 -2.575 10.385 1.00 0.00 17 GLY A O 11
ATOM 9403 N N . ASN A 1 18 ? 2.443 -2.620 9.252 1.00 0.00 18 ASN A N 11
ATOM 9404 C CA . ASN A 1 18 ? 2.970 -3.518 8.157 1.00 0.00 18 ASN A CA 11
ATOM 9405 C C . ASN A 1 18 ? 1.853 -4.458 7.691 1.00 0.00 18 ASN A C 11
ATOM 9406 O O . ASN A 1 18 ? 1.934 -5.660 7.843 1.00 0.00 18 ASN A O 11
ATOM 9417 N N . GLU A 1 19 ? 0.808 -3.929 7.120 1.00 0.00 19 GLU A N 11
ATOM 9418 C CA . GLU A 1 19 ? -0.290 -4.819 6.650 1.00 0.00 19 GLU A CA 11
ATOM 9419 C C . GLU A 1 19 ? 0.214 -5.654 5.473 1.00 0.00 19 GLU A C 11
ATOM 9420 O O . GLU A 1 19 ? 0.707 -5.127 4.495 1.00 0.00 19 GLU A O 11
ATOM 9432 N N . ARG A 1 20 ? 0.110 -6.949 5.560 1.00 0.00 20 ARG A N 11
ATOM 9433 C CA . ARG A 1 20 ? 0.604 -7.802 4.441 1.00 0.00 20 ARG A CA 11
ATOM 9434 C C . ARG A 1 20 ? -0.176 -7.491 3.162 1.00 0.00 20 ARG A C 11
ATOM 9435 O O . ARG A 1 20 ? -1.250 -8.008 2.933 1.00 0.00 20 ARG A O 11
ATOM 9456 N N . PHE A 1 21 ? 0.365 -6.642 2.328 1.00 0.00 21 PHE A N 11
ATOM 9457 C CA . PHE A 1 21 ? -0.336 -6.287 1.062 1.00 0.00 21 PHE A CA 11
ATOM 9458 C C . PHE A 1 21 ? 0.681 -5.933 -0.026 1.00 0.00 21 PHE A C 11
ATOM 9459 O O . PHE A 1 21 ? 1.192 -4.831 -0.074 1.00 0.00 21 PHE A O 11
ATOM 9476 N N . ARG A 1 22 ? 0.979 -6.852 -0.902 1.00 0.00 22 ARG A N 11
ATOM 9477 C CA . ARG A 1 22 ? 1.962 -6.553 -1.982 1.00 0.00 22 ARG A CA 11
ATOM 9478 C C . ARG A 1 22 ? 1.322 -5.632 -3.027 1.00 0.00 22 ARG A C 11
ATOM 9479 O O . ARG A 1 22 ? 0.719 -6.083 -3.980 1.00 0.00 22 ARG A O 11
ATOM 9500 N N . ALA A 1 23 ? 1.447 -4.344 -2.851 1.00 0.00 23 ALA A N 11
ATOM 9501 C CA . ALA A 1 23 ? 0.843 -3.393 -3.831 1.00 0.00 23 ALA A CA 11
ATOM 9502 C C . ALA A 1 23 ? 1.940 -2.723 -4.655 1.00 0.00 23 ALA A C 11
ATOM 9503 O O . ALA A 1 23 ? 1.753 -2.396 -5.811 1.00 0.00 23 ALA A O 11
ATOM 9510 N N . CYS A 1 24 ? 3.085 -2.514 -4.069 1.00 0.00 24 CYS A N 11
ATOM 9511 C CA . CYS A 1 24 ? 4.193 -1.862 -4.818 1.00 0.00 24 CYS A CA 11
ATOM 9512 C C . CYS A 1 24 ? 5.459 -1.835 -3.960 1.00 0.00 24 CYS A C 11
ATOM 9513 O O . CYS A 1 24 ? 5.427 -2.072 -2.768 1.00 0.00 24 CYS A O 11
ATOM 9520 N N . GLY A 1 25 ? 6.574 -1.539 -4.564 1.00 0.00 25 GLY A N 11
ATOM 9521 C CA . GLY A 1 25 ? 7.847 -1.482 -3.798 1.00 0.00 25 GLY A CA 11
ATOM 9522 C C . GLY A 1 25 ? 8.248 -0.021 -3.606 1.00 0.00 25 GLY A C 11
ATOM 9523 O O . GLY A 1 25 ? 8.390 0.454 -2.497 1.00 0.00 25 GLY A O 11
ATOM 9527 N N . CYS A 1 26 ? 8.422 0.697 -4.684 1.00 0.00 26 CYS A N 11
ATOM 9528 C CA . CYS A 1 26 ? 8.810 2.131 -4.573 1.00 0.00 26 CYS A CA 11
ATOM 9529 C C . CYS A 1 26 ? 9.901 2.311 -3.516 1.00 0.00 26 CYS A C 11
ATOM 9530 O O . CYS A 1 26 ? 10.454 1.357 -3.007 1.00 0.00 26 CYS A O 11
ATOM 9537 N N . THR A 1 27 ? 10.215 3.531 -3.184 1.00 0.00 27 THR A N 11
ATOM 9538 C CA . THR A 1 27 ? 11.267 3.778 -2.156 1.00 0.00 27 THR A CA 11
ATOM 9539 C C . THR A 1 27 ? 10.738 4.728 -1.080 1.00 0.00 27 THR A C 11
ATOM 9540 O O . THR A 1 27 ? 11.494 5.327 -0.341 1.00 0.00 27 THR A O 11
ATOM 9551 N N . GLY A 1 28 ? 9.443 4.882 -0.990 1.00 0.00 28 GLY A N 11
ATOM 9552 C CA . GLY A 1 28 ? 8.880 5.807 0.034 1.00 0.00 28 GLY A CA 11
ATOM 9553 C C . GLY A 1 28 ? 7.684 5.160 0.740 1.00 0.00 28 GLY A C 11
ATOM 9554 O O . GLY A 1 28 ? 7.594 3.954 0.863 1.00 0.00 28 GLY A O 11
ATOM 9558 N N . GLU A 1 29 ? 6.772 5.965 1.210 1.00 0.00 29 GLU A N 11
ATOM 9559 C CA . GLU A 1 29 ? 5.574 5.430 1.924 1.00 0.00 29 GLU A CA 11
ATOM 9560 C C . GLU A 1 29 ? 4.853 4.374 1.088 1.00 0.00 29 GLU A C 11
ATOM 9561 O O . GLU A 1 29 ? 4.283 3.438 1.614 1.00 0.00 29 GLU A O 11
ATOM 9573 N N . LEU A 1 30 ? 4.848 4.520 -0.205 1.00 0.00 30 LEU A N 11
ATOM 9574 C CA . LEU A 1 30 ? 4.133 3.527 -1.052 1.00 0.00 30 LEU A CA 11
ATOM 9575 C C . LEU A 1 30 ? 4.530 2.103 -0.661 1.00 0.00 30 LEU A C 11
ATOM 9576 O O . LEU A 1 30 ? 3.794 1.163 -0.885 1.00 0.00 30 LEU A O 11
ATOM 9592 N N . GLU A 1 31 ? 5.678 1.933 -0.067 1.00 0.00 31 GLU A N 11
ATOM 9593 C CA . GLU A 1 31 ? 6.096 0.562 0.346 1.00 0.00 31 GLU A CA 11
ATOM 9594 C C . GLU A 1 31 ? 5.041 -0.037 1.278 1.00 0.00 31 GLU A C 11
ATOM 9595 O O . GLU A 1 31 ? 4.646 -1.177 1.134 1.00 0.00 31 GLU A O 11
ATOM 9607 N N . ASN A 1 32 ? 4.572 0.728 2.227 1.00 0.00 32 ASN A N 11
ATOM 9608 C CA . ASN A 1 32 ? 3.534 0.209 3.159 1.00 0.00 32 ASN A CA 11
ATOM 9609 C C . ASN A 1 32 ? 2.211 0.935 2.908 1.00 0.00 32 ASN A C 11
ATOM 9610 O O . ASN A 1 32 ? 2.132 2.143 2.992 1.00 0.00 32 ASN A O 11
ATOM 9621 N N . VAL A 1 33 ? 1.171 0.213 2.602 1.00 0.00 33 VAL A N 11
ATOM 9622 C CA . VAL A 1 33 ? -0.135 0.880 2.352 1.00 0.00 33 VAL A CA 11
ATOM 9623 C C . VAL A 1 33 ? -1.292 0.000 2.823 1.00 0.00 33 VAL A C 11
ATOM 9624 O O . VAL A 1 33 ? -1.295 -1.200 2.633 1.00 0.00 33 VAL A O 11
ATOM 9637 N N . HIS A 1 34 ? -2.275 0.595 3.434 1.00 0.00 34 HIS A N 11
ATOM 9638 C CA . HIS A 1 34 ? -3.441 -0.189 3.924 1.00 0.00 34 HIS A CA 11
ATOM 9639 C C . HIS A 1 34 ? -4.144 -0.895 2.760 1.00 0.00 34 HIS A C 11
ATOM 9640 O O . HIS A 1 34 ? -4.513 -0.281 1.779 1.00 0.00 34 HIS A O 11
ATOM 9654 N N . ARG A 1 35 ? -4.339 -2.179 2.867 1.00 0.00 35 ARG A N 11
ATOM 9655 C CA . ARG A 1 35 ? -5.025 -2.924 1.773 1.00 0.00 35 ARG A CA 11
ATOM 9656 C C . ARG A 1 35 ? -6.511 -2.565 1.745 1.00 0.00 35 ARG A C 11
ATOM 9657 O O . ARG A 1 35 ? -7.208 -2.825 0.785 1.00 0.00 35 ARG A O 11
ATOM 9678 N N . SER A 1 36 ? -6.997 -1.974 2.797 1.00 0.00 36 SER A N 11
ATOM 9679 C CA . SER A 1 36 ? -8.439 -1.600 2.849 1.00 0.00 36 SER A CA 11
ATOM 9680 C C . SER A 1 36 ? -8.710 -0.343 2.011 1.00 0.00 36 SER A C 11
ATOM 9681 O O . SER A 1 36 ? -9.532 -0.350 1.116 1.00 0.00 36 SER A O 11
ATOM 9689 N N . CYS A 1 37 ? -8.039 0.741 2.302 1.00 0.00 37 CYS A N 11
ATOM 9690 C CA . CYS A 1 37 ? -8.290 1.996 1.520 1.00 0.00 37 CYS A CA 11
ATOM 9691 C C . CYS A 1 37 ? -7.522 2.001 0.193 1.00 0.00 37 CYS A C 11
ATOM 9692 O O . CYS A 1 37 ? -7.903 2.682 -0.739 1.00 0.00 37 CYS A O 11
ATOM 9700 N N . LEU A 1 38 ? -6.455 1.257 0.078 1.00 0.00 38 LEU A N 11
ATOM 9701 C CA . LEU A 1 38 ? -5.711 1.257 -1.216 1.00 0.00 38 LEU A CA 11
ATOM 9702 C C . LEU A 1 38 ? -6.452 0.400 -2.245 1.00 0.00 38 LEU A C 11
ATOM 9703 O O . LEU A 1 38 ? -6.861 0.876 -3.284 1.00 0.00 38 LEU A O 11
ATOM 9719 N N . SER A 1 39 ? -6.639 -0.860 -1.957 1.00 0.00 39 SER A N 11
ATOM 9720 C CA . SER A 1 39 ? -7.363 -1.744 -2.915 1.00 0.00 39 SER A CA 11
ATOM 9721 C C . SER A 1 39 ? -8.679 -1.089 -3.337 1.00 0.00 39 SER A C 11
ATOM 9722 O O . SER A 1 39 ? -9.082 -1.162 -4.480 1.00 0.00 39 SER A O 11
ATOM 9730 N N . THR A 1 40 ? -9.351 -0.447 -2.420 1.00 0.00 40 THR A N 11
ATOM 9731 C CA . THR A 1 40 ? -10.641 0.216 -2.765 1.00 0.00 40 THR A CA 11
ATOM 9732 C C . THR A 1 40 ? -10.377 1.562 -3.440 1.00 0.00 40 THR A C 11
ATOM 9733 O O . THR A 1 40 ? -11.098 1.975 -4.326 1.00 0.00 40 THR A O 11
ATOM 9744 N N . TRP A 1 41 ? -9.346 2.249 -3.032 1.00 0.00 41 TRP A N 11
ATOM 9745 C CA . TRP A 1 41 ? -9.039 3.565 -3.659 1.00 0.00 41 TRP A CA 11
ATOM 9746 C C . TRP A 1 41 ? -8.728 3.365 -5.146 1.00 0.00 41 TRP A C 11
ATOM 9747 O O . TRP A 1 41 ? -9.375 3.930 -6.005 1.00 0.00 41 TRP A O 11
ATOM 9768 N N . LEU A 1 42 ? -7.751 2.558 -5.457 1.00 0.00 42 LEU A N 11
ATOM 9769 C CA . LEU A 1 42 ? -7.415 2.322 -6.891 1.00 0.00 42 LEU A CA 11
ATOM 9770 C C . LEU A 1 42 ? -8.676 1.926 -7.666 1.00 0.00 42 LEU A C 11
ATOM 9771 O O . LEU A 1 42 ? -8.782 2.157 -8.853 1.00 0.00 42 LEU A O 11
ATOM 9787 N N . THR A 1 43 ? -9.636 1.339 -7.003 1.00 0.00 43 THR A N 11
ATOM 9788 C CA . THR A 1 43 ? -10.889 0.945 -7.710 1.00 0.00 43 THR A CA 11
ATOM 9789 C C . THR A 1 43 ? -11.614 2.197 -8.204 1.00 0.00 43 THR A C 11
ATOM 9790 O O . THR A 1 43 ? -12.051 2.270 -9.336 1.00 0.00 43 THR A O 11
ATOM 9801 N N . ILE A 1 44 ? -11.736 3.190 -7.364 1.00 0.00 44 ILE A N 11
ATOM 9802 C CA . ILE A 1 44 ? -12.422 4.445 -7.785 1.00 0.00 44 ILE A CA 11
ATOM 9803 C C . ILE A 1 44 ? -11.473 5.292 -8.636 1.00 0.00 44 ILE A C 11
ATOM 9804 O O . ILE A 1 44 ? -11.840 5.793 -9.680 1.00 0.00 44 ILE A O 11
ATOM 9820 N N . SER A 1 45 ? -10.251 5.447 -8.201 1.00 0.00 45 SER A N 11
ATOM 9821 C CA . SER A 1 45 ? -9.276 6.251 -8.991 1.00 0.00 45 SER A CA 11
ATOM 9822 C C . SER A 1 45 ? -8.871 5.481 -10.250 1.00 0.00 45 SER A C 11
ATOM 9823 O O . SER A 1 45 ? -8.287 6.026 -11.165 1.00 0.00 45 SER A O 11
ATOM 9831 N N . ARG A 1 46 ? -9.179 4.215 -10.297 1.00 0.00 46 ARG A N 11
ATOM 9832 C CA . ARG A 1 46 ? -8.816 3.398 -11.489 1.00 0.00 46 ARG A CA 11
ATOM 9833 C C . ARG A 1 46 ? -7.314 3.487 -11.758 1.00 0.00 46 ARG A C 11
ATOM 9834 O O . ARG A 1 46 ? -6.869 4.150 -12.674 1.00 0.00 46 ARG A O 11
ATOM 9855 N N . ASN A 1 47 ? -6.532 2.814 -10.962 1.00 0.00 47 ASN A N 11
ATOM 9856 C CA . ASN A 1 47 ? -5.055 2.841 -11.160 1.00 0.00 47 ASN A CA 11
ATOM 9857 C C . ASN A 1 47 ? -4.538 1.421 -11.382 1.00 0.00 47 ASN A C 11
ATOM 9858 O O . ASN A 1 47 ? -3.949 1.117 -12.397 1.00 0.00 47 ASN A O 11
ATOM 9869 N N . THR A 1 48 ? -4.765 0.555 -10.430 1.00 0.00 48 THR A N 11
ATOM 9870 C CA . THR A 1 48 ? -4.312 -0.874 -10.535 1.00 0.00 48 THR A CA 11
ATOM 9871 C C . THR A 1 48 ? -2.795 -1.003 -10.323 1.00 0.00 48 THR A C 11
ATOM 9872 O O . THR A 1 48 ? -2.323 -2.006 -9.827 1.00 0.00 48 THR A O 11
ATOM 9883 N N . ALA A 1 49 ? -2.023 -0.015 -10.693 1.00 0.00 49 ALA A N 11
ATOM 9884 C CA . ALA A 1 49 ? -0.549 -0.125 -10.503 1.00 0.00 49 ALA A CA 11
ATOM 9885 C C . ALA A 1 49 ? 0.036 1.202 -10.016 1.00 0.00 49 ALA A C 11
ATOM 9886 O O . ALA A 1 49 ? -0.467 2.264 -10.322 1.00 0.00 49 ALA A O 11
ATOM 9893 N N . CYS A 1 50 ? 1.097 1.144 -9.261 1.00 0.00 50 CYS A N 11
ATOM 9894 C CA . CYS A 1 50 ? 1.720 2.401 -8.754 1.00 0.00 50 CYS A CA 11
ATOM 9895 C C . CYS A 1 50 ? 2.225 3.250 -9.923 1.00 0.00 50 CYS A C 11
ATOM 9896 O O . CYS A 1 50 ? 2.731 2.737 -10.901 1.00 0.00 50 CYS A O 11
ATOM 9904 N N . GLN A 1 51 ? 2.096 4.545 -9.829 1.00 0.00 51 GLN A N 11
ATOM 9905 C CA . GLN A 1 51 ? 2.573 5.424 -10.933 1.00 0.00 51 GLN A CA 11
ATOM 9906 C C . GLN A 1 51 ? 3.948 6.003 -10.585 1.00 0.00 51 GLN A C 11
ATOM 9907 O O . GLN A 1 51 ? 4.447 6.889 -11.250 1.00 0.00 51 GLN A O 11
ATOM 9921 N N . ILE A 1 52 ? 4.561 5.509 -9.544 1.00 0.00 52 ILE A N 11
ATOM 9922 C CA . ILE A 1 52 ? 5.901 6.032 -9.149 1.00 0.00 52 ILE A CA 11
ATOM 9923 C C . ILE A 1 52 ? 7.002 5.060 -9.582 1.00 0.00 52 ILE A C 11
ATOM 9924 O O . ILE A 1 52 ? 8.080 5.464 -9.970 1.00 0.00 52 ILE A O 11
ATOM 9940 N N . CYS A 1 53 ? 6.745 3.781 -9.514 1.00 0.00 53 CYS A N 11
ATOM 9941 C CA . CYS A 1 53 ? 7.785 2.791 -9.917 1.00 0.00 53 CYS A CA 11
ATOM 9942 C C . CYS A 1 53 ? 7.270 1.906 -11.055 1.00 0.00 53 CYS A C 11
ATOM 9943 O O . CYS A 1 53 ? 8.034 1.262 -11.746 1.00 0.00 53 CYS A O 11
ATOM 9951 N N . GLY A 1 54 ? 5.981 1.874 -11.263 1.00 0.00 54 GLY A N 11
ATOM 9952 C CA . GLY A 1 54 ? 5.428 1.033 -12.363 1.00 0.00 54 GLY A CA 11
ATOM 9953 C C . GLY A 1 54 ? 5.081 -0.366 -11.842 1.00 0.00 54 GLY A C 11
ATOM 9954 O O . GLY A 1 54 ? 5.092 -1.330 -12.582 1.00 0.00 54 GLY A O 11
ATOM 9958 N N . VAL A 1 55 ? 4.762 -0.491 -10.580 1.00 0.00 55 VAL A N 11
ATOM 9959 C CA . VAL A 1 55 ? 4.406 -1.835 -10.032 1.00 0.00 55 VAL A CA 11
ATOM 9960 C C . VAL A 1 55 ? 2.884 -1.980 -9.946 1.00 0.00 55 VAL A C 11
ATOM 9961 O O . VAL A 1 55 ? 2.169 -1.014 -9.770 1.00 0.00 55 VAL A O 11
ATOM 9974 N N . VAL A 1 56 ? 2.382 -3.179 -10.068 1.00 0.00 56 VAL A N 11
ATOM 9975 C CA . VAL A 1 56 ? 0.906 -3.377 -9.992 1.00 0.00 56 VAL A CA 11
ATOM 9976 C C . VAL A 1 56 ? 0.474 -3.625 -8.546 1.00 0.00 56 VAL A C 11
ATOM 9977 O O . VAL A 1 56 ? 1.198 -4.205 -7.761 1.00 0.00 56 VAL A O 11
ATOM 9990 N N . TYR A 1 57 ? -0.705 -3.194 -8.188 1.00 0.00 57 TYR A N 11
ATOM 9991 C CA . TYR A 1 57 ? -1.186 -3.409 -6.794 1.00 0.00 57 TYR A CA 11
ATOM 9992 C C . TYR A 1 57 ? -1.540 -4.882 -6.576 1.00 0.00 57 TYR A C 11
ATOM 9993 O O . TYR A 1 57 ? -2.676 -5.224 -6.315 1.00 0.00 57 TYR A O 11
ATOM 10011 N N . ASN A 1 58 ? -0.578 -5.756 -6.679 1.00 0.00 58 ASN A N 11
ATOM 10012 C CA . ASN A 1 58 ? -0.863 -7.205 -6.473 1.00 0.00 58 ASN A CA 11
ATOM 10013 C C . ASN A 1 58 ? -1.781 -7.396 -5.261 1.00 0.00 58 ASN A C 11
ATOM 10014 O O . ASN A 1 58 ? -1.481 -6.954 -4.169 1.00 0.00 58 ASN A O 11
ATOM 10025 N N . THR A 1 59 ? -2.893 -8.052 -5.443 1.00 0.00 59 THR A N 11
ATOM 10026 C CA . THR A 1 59 ? -3.823 -8.271 -4.296 1.00 0.00 59 THR A CA 11
ATOM 10027 C C . THR A 1 59 ? -4.313 -9.722 -4.284 1.00 0.00 59 THR A C 11
ATOM 10028 O O . THR A 1 59 ? -4.936 -10.185 -5.217 1.00 0.00 59 THR A O 11
ATOM 10039 N N . ARG A 1 60 ? -4.035 -10.443 -3.231 1.00 0.00 60 ARG A N 11
ATOM 10040 C CA . ARG A 1 60 ? -4.486 -11.863 -3.159 1.00 0.00 60 ARG A CA 11
ATOM 10041 C C . ARG A 1 60 ? -5.948 -11.932 -2.709 1.00 0.00 60 ARG A C 11
ATOM 10042 O O . ARG A 1 60 ? -6.406 -10.976 -2.105 1.00 0.00 60 ARG A O 11
ATOM 10066 N N . MET A 1 1 ? 8.664 -5.911 22.388 1.00 0.00 1 MET A N 12
ATOM 10067 C CA . MET A 1 1 ? 7.792 -7.120 22.381 1.00 0.00 1 MET A CA 12
ATOM 10068 C C . MET A 1 1 ? 6.555 -6.875 21.512 1.00 0.00 1 MET A C 12
ATOM 10069 O O . MET A 1 1 ? 5.447 -7.204 21.885 1.00 0.00 1 MET A O 12
ATOM 10085 N N . GLU A 1 2 ? 6.737 -6.300 20.356 1.00 0.00 2 GLU A N 12
ATOM 10086 C CA . GLU A 1 2 ? 5.574 -6.032 19.461 1.00 0.00 2 GLU A CA 12
ATOM 10087 C C . GLU A 1 2 ? 6.019 -6.050 17.997 1.00 0.00 2 GLU A C 12
ATOM 10088 O O . GLU A 1 2 ? 5.772 -6.993 17.273 1.00 0.00 2 GLU A O 12
ATOM 10100 N N . ASP A 1 3 ? 6.675 -5.014 17.562 1.00 0.00 3 ASP A N 12
ATOM 10101 C CA . ASP A 1 3 ? 7.140 -4.965 16.147 1.00 0.00 3 ASP A CA 12
ATOM 10102 C C . ASP A 1 3 ? 8.196 -3.869 15.977 1.00 0.00 3 ASP A C 12
ATOM 10103 O O . ASP A 1 3 ? 8.652 -3.281 16.937 1.00 0.00 3 ASP A O 12
ATOM 10112 N N . GLU A 1 4 ? 8.588 -3.590 14.764 1.00 0.00 4 GLU A N 12
ATOM 10113 C CA . GLU A 1 4 ? 9.614 -2.531 14.539 1.00 0.00 4 GLU A CA 12
ATOM 10114 C C . GLU A 1 4 ? 8.936 -1.196 14.223 1.00 0.00 4 GLU A C 12
ATOM 10115 O O . GLU A 1 4 ? 7.837 -0.925 14.665 1.00 0.00 4 GLU A O 12
ATOM 10127 N N . ASP A 1 5 ? 9.583 -0.358 13.462 1.00 0.00 5 ASP A N 12
ATOM 10128 C CA . ASP A 1 5 ? 8.980 0.962 13.118 1.00 0.00 5 ASP A CA 12
ATOM 10129 C C . ASP A 1 5 ? 7.572 0.772 12.547 1.00 0.00 5 ASP A C 12
ATOM 10130 O O . ASP A 1 5 ? 7.233 -0.280 12.041 1.00 0.00 5 ASP A O 12
ATOM 10139 N N . VAL A 1 6 ? 6.752 1.784 12.620 1.00 0.00 6 VAL A N 12
ATOM 10140 C CA . VAL A 1 6 ? 5.368 1.662 12.079 1.00 0.00 6 VAL A CA 12
ATOM 10141 C C . VAL A 1 6 ? 5.150 2.682 10.955 1.00 0.00 6 VAL A C 12
ATOM 10142 O O . VAL A 1 6 ? 5.025 3.864 11.202 1.00 0.00 6 VAL A O 12
ATOM 10155 N N . PRO A 1 7 ? 5.116 2.177 9.753 1.00 0.00 7 PRO A N 12
ATOM 10156 C CA . PRO A 1 7 ? 4.915 3.037 8.560 1.00 0.00 7 PRO A CA 12
ATOM 10157 C C . PRO A 1 7 ? 3.461 3.504 8.478 1.00 0.00 7 PRO A C 12
ATOM 10158 O O . PRO A 1 7 ? 2.585 2.956 9.116 1.00 0.00 7 PRO A O 12
ATOM 10169 N N . VAL A 1 8 ? 3.200 4.522 7.703 1.00 0.00 8 VAL A N 12
ATOM 10170 C CA . VAL A 1 8 ? 1.801 5.029 7.589 1.00 0.00 8 VAL A CA 12
ATOM 10171 C C . VAL A 1 8 ? 1.295 4.924 6.150 1.00 0.00 8 VAL A C 12
ATOM 10172 O O . VAL A 1 8 ? 1.997 5.235 5.208 1.00 0.00 8 VAL A O 12
ATOM 10185 N N . CYS A 1 9 ? 0.072 4.496 5.977 1.00 0.00 9 CYS A N 12
ATOM 10186 C CA . CYS A 1 9 ? -0.489 4.379 4.604 1.00 0.00 9 CYS A CA 12
ATOM 10187 C C . CYS A 1 9 ? -0.575 5.767 3.967 1.00 0.00 9 CYS A C 12
ATOM 10188 O O . CYS A 1 9 ? -1.207 6.665 4.485 1.00 0.00 9 CYS A O 12
ATOM 10195 N N . TRP A 1 10 ? 0.077 5.946 2.858 1.00 0.00 10 TRP A N 12
ATOM 10196 C CA . TRP A 1 10 ? 0.066 7.274 2.180 1.00 0.00 10 TRP A CA 12
ATOM 10197 C C . TRP A 1 10 ? -1.325 7.608 1.625 1.00 0.00 10 TRP A C 12
ATOM 10198 O O . TRP A 1 10 ? -1.595 8.733 1.256 1.00 0.00 10 TRP A O 12
ATOM 10219 N N . ILE A 1 11 ? -2.205 6.647 1.548 1.00 0.00 11 ILE A N 12
ATOM 10220 C CA . ILE A 1 11 ? -3.563 6.935 0.998 1.00 0.00 11 ILE A CA 12
ATOM 10221 C C . ILE A 1 11 ? -4.454 7.596 2.053 1.00 0.00 11 ILE A C 12
ATOM 10222 O O . ILE A 1 11 ? -4.974 8.676 1.850 1.00 0.00 11 ILE A O 12
ATOM 10238 N N . CYS A 1 12 ? -4.642 6.958 3.175 1.00 0.00 12 CYS A N 12
ATOM 10239 C CA . CYS A 1 12 ? -5.509 7.557 4.230 1.00 0.00 12 CYS A CA 12
ATOM 10240 C C . CYS A 1 12 ? -4.654 8.152 5.350 1.00 0.00 12 CYS A C 12
ATOM 10241 O O . CYS A 1 12 ? -5.165 8.632 6.342 1.00 0.00 12 CYS A O 12
ATOM 10248 N N . ASN A 1 13 ? -3.359 8.121 5.202 1.00 0.00 13 ASN A N 12
ATOM 10249 C CA . ASN A 1 13 ? -2.478 8.684 6.265 1.00 0.00 13 ASN A CA 12
ATOM 10250 C C . ASN A 1 13 ? -2.756 7.981 7.596 1.00 0.00 13 ASN A C 12
ATOM 10251 O O . ASN A 1 13 ? -3.231 8.580 8.540 1.00 0.00 13 ASN A O 12
ATOM 10262 N N . GLU A 1 14 ? -2.470 6.710 7.677 1.00 0.00 14 GLU A N 12
ATOM 10263 C CA . GLU A 1 14 ? -2.723 5.967 8.942 1.00 0.00 14 GLU A CA 12
ATOM 10264 C C . GLU A 1 14 ? -1.652 4.893 9.151 1.00 0.00 14 GLU A C 12
ATOM 10265 O O . GLU A 1 14 ? -1.380 4.096 8.277 1.00 0.00 14 GLU A O 12
ATOM 10277 N N . GLU A 1 15 ? -1.044 4.867 10.303 1.00 0.00 15 GLU A N 12
ATOM 10278 C CA . GLU A 1 15 ? 0.010 3.847 10.573 1.00 0.00 15 GLU A CA 12
ATOM 10279 C C . GLU A 1 15 ? -0.551 2.437 10.390 1.00 0.00 15 GLU A C 12
ATOM 10280 O O . GLU A 1 15 ? -1.619 2.115 10.873 1.00 0.00 15 GLU A O 12
ATOM 10292 N N . LEU A 1 16 ? 0.169 1.587 9.708 1.00 0.00 16 LEU A N 12
ATOM 10293 C CA . LEU A 1 16 ? -0.317 0.195 9.512 1.00 0.00 16 LEU A CA 12
ATOM 10294 C C . LEU A 1 16 ? 0.612 -0.769 10.259 1.00 0.00 16 LEU A C 12
ATOM 10295 O O . LEU A 1 16 ? 0.204 -1.821 10.710 1.00 0.00 16 LEU A O 12
ATOM 10311 N N . GLY A 1 17 ? 1.850 -0.390 10.426 1.00 0.00 17 GLY A N 12
ATOM 10312 C CA . GLY A 1 17 ? 2.817 -1.242 11.183 1.00 0.00 17 GLY A CA 12
ATOM 10313 C C . GLY A 1 17 ? 3.344 -2.404 10.333 1.00 0.00 17 GLY A C 12
ATOM 10314 O O . GLY A 1 17 ? 4.461 -2.842 10.522 1.00 0.00 17 GLY A O 12
ATOM 10318 N N . ASN A 1 18 ? 2.573 -2.913 9.406 1.00 0.00 18 ASN A N 12
ATOM 10319 C CA . ASN A 1 18 ? 3.070 -4.052 8.568 1.00 0.00 18 ASN A CA 12
ATOM 10320 C C . ASN A 1 18 ? 1.920 -4.703 7.797 1.00 0.00 18 ASN A C 12
ATOM 10321 O O . ASN A 1 18 ? 1.835 -5.911 7.705 1.00 0.00 18 ASN A O 12
ATOM 10332 N N . GLU A 1 19 ? 1.040 -3.925 7.234 1.00 0.00 19 GLU A N 12
ATOM 10333 C CA . GLU A 1 19 ? -0.086 -4.529 6.468 1.00 0.00 19 GLU A CA 12
ATOM 10334 C C . GLU A 1 19 ? 0.474 -5.374 5.321 1.00 0.00 19 GLU A C 12
ATOM 10335 O O . GLU A 1 19 ? 0.958 -4.853 4.335 1.00 0.00 19 GLU A O 12
ATOM 10347 N N . ARG A 1 20 ? 0.423 -6.673 5.441 1.00 0.00 20 ARG A N 12
ATOM 10348 C CA . ARG A 1 20 ? 0.966 -7.534 4.352 1.00 0.00 20 ARG A CA 12
ATOM 10349 C C . ARG A 1 20 ? 0.185 -7.289 3.062 1.00 0.00 20 ARG A C 12
ATOM 10350 O O . ARG A 1 20 ? -0.869 -7.853 2.842 1.00 0.00 20 ARG A O 12
ATOM 10371 N N . PHE A 1 21 ? 0.695 -6.443 2.212 1.00 0.00 21 PHE A N 12
ATOM 10372 C CA . PHE A 1 21 ? -0.011 -6.147 0.936 1.00 0.00 21 PHE A CA 12
ATOM 10373 C C . PHE A 1 21 ? 1.002 -5.793 -0.157 1.00 0.00 21 PHE A C 12
ATOM 10374 O O . PHE A 1 21 ? 1.521 -4.695 -0.202 1.00 0.00 21 PHE A O 12
ATOM 10391 N N . ARG A 1 22 ? 1.290 -6.711 -1.038 1.00 0.00 22 ARG A N 12
ATOM 10392 C CA . ARG A 1 22 ? 2.268 -6.416 -2.123 1.00 0.00 22 ARG A CA 12
ATOM 10393 C C . ARG A 1 22 ? 1.634 -5.480 -3.152 1.00 0.00 22 ARG A C 12
ATOM 10394 O O . ARG A 1 22 ? 1.053 -5.916 -4.126 1.00 0.00 22 ARG A O 12
ATOM 10415 N N . ALA A 1 23 ? 1.732 -4.195 -2.941 1.00 0.00 23 ALA A N 12
ATOM 10416 C CA . ALA A 1 23 ? 1.124 -3.237 -3.907 1.00 0.00 23 ALA A CA 12
ATOM 10417 C C . ALA A 1 23 ? 2.212 -2.502 -4.685 1.00 0.00 23 ALA A C 12
ATOM 10418 O O . ALA A 1 23 ? 1.956 -1.888 -5.702 1.00 0.00 23 ALA A O 12
ATOM 10425 N N . CYS A 1 24 ? 3.424 -2.549 -4.211 1.00 0.00 24 CYS A N 12
ATOM 10426 C CA . CYS A 1 24 ? 4.518 -1.839 -4.924 1.00 0.00 24 CYS A CA 12
ATOM 10427 C C . CYS A 1 24 ? 5.828 -1.978 -4.145 1.00 0.00 24 CYS A C 12
ATOM 10428 O O . CYS A 1 24 ? 5.845 -2.346 -2.988 1.00 0.00 24 CYS A O 12
ATOM 10435 N N . GLY A 1 25 ? 6.924 -1.677 -4.780 1.00 0.00 25 GLY A N 12
ATOM 10436 C CA . GLY A 1 25 ? 8.242 -1.779 -4.097 1.00 0.00 25 GLY A CA 12
ATOM 10437 C C . GLY A 1 25 ? 8.944 -0.424 -4.167 1.00 0.00 25 GLY A C 12
ATOM 10438 O O . GLY A 1 25 ? 10.064 -0.316 -4.625 1.00 0.00 25 GLY A O 12
ATOM 10442 N N . CYS A 1 26 ? 8.289 0.613 -3.722 1.00 0.00 26 CYS A N 12
ATOM 10443 C CA . CYS A 1 26 ? 8.911 1.963 -3.768 1.00 0.00 26 CYS A CA 12
ATOM 10444 C C . CYS A 1 26 ? 9.878 2.133 -2.596 1.00 0.00 26 CYS A C 12
ATOM 10445 O O . CYS A 1 26 ? 10.268 1.176 -1.957 1.00 0.00 26 CYS A O 12
ATOM 10452 N N . THR A 1 27 ? 10.270 3.341 -2.310 1.00 0.00 27 THR A N 12
ATOM 10453 C CA . THR A 1 27 ? 11.216 3.567 -1.181 1.00 0.00 27 THR A CA 12
ATOM 10454 C C . THR A 1 27 ? 10.662 4.625 -0.226 1.00 0.00 27 THR A C 12
ATOM 10455 O O . THR A 1 27 ? 11.352 5.102 0.653 1.00 0.00 27 THR A O 12
ATOM 10466 N N . GLY A 1 28 ? 9.425 5.000 -0.394 1.00 0.00 28 GLY A N 12
ATOM 10467 C CA . GLY A 1 28 ? 8.838 6.032 0.505 1.00 0.00 28 GLY A CA 12
ATOM 10468 C C . GLY A 1 28 ? 7.549 5.502 1.132 1.00 0.00 28 GLY A C 12
ATOM 10469 O O . GLY A 1 28 ? 7.422 4.330 1.425 1.00 0.00 28 GLY A O 12
ATOM 10473 N N . GLU A 1 29 ? 6.595 6.363 1.343 1.00 0.00 29 GLU A N 12
ATOM 10474 C CA . GLU A 1 29 ? 5.307 5.928 1.956 1.00 0.00 29 GLU A CA 12
ATOM 10475 C C . GLU A 1 29 ? 4.654 4.820 1.127 1.00 0.00 29 GLU A C 12
ATOM 10476 O O . GLU A 1 29 ? 4.068 3.896 1.657 1.00 0.00 29 GLU A O 12
ATOM 10488 N N . LEU A 1 30 ? 4.730 4.918 -0.169 1.00 0.00 30 LEU A N 12
ATOM 10489 C CA . LEU A 1 30 ? 4.094 3.886 -1.036 1.00 0.00 30 LEU A CA 12
ATOM 10490 C C . LEU A 1 30 ? 4.512 2.473 -0.617 1.00 0.00 30 LEU A C 12
ATOM 10491 O O . LEU A 1 30 ? 3.844 1.507 -0.928 1.00 0.00 30 LEU A O 12
ATOM 10507 N N . GLU A 1 31 ? 5.603 2.336 0.083 1.00 0.00 31 GLU A N 12
ATOM 10508 C CA . GLU A 1 31 ? 6.035 0.972 0.508 1.00 0.00 31 GLU A CA 12
ATOM 10509 C C . GLU A 1 31 ? 4.997 0.363 1.453 1.00 0.00 31 GLU A C 12
ATOM 10510 O O . GLU A 1 31 ? 4.643 -0.793 1.335 1.00 0.00 31 GLU A O 12
ATOM 10522 N N . ASN A 1 32 ? 4.504 1.127 2.390 1.00 0.00 32 ASN A N 12
ATOM 10523 C CA . ASN A 1 32 ? 3.490 0.581 3.334 1.00 0.00 32 ASN A CA 12
ATOM 10524 C C . ASN A 1 32 ? 2.120 1.187 3.048 1.00 0.00 32 ASN A C 12
ATOM 10525 O O . ASN A 1 32 ? 1.937 2.387 3.104 1.00 0.00 32 ASN A O 12
ATOM 10536 N N . VAL A 1 33 ? 1.152 0.370 2.753 1.00 0.00 33 VAL A N 12
ATOM 10537 C CA . VAL A 1 33 ? -0.203 0.912 2.478 1.00 0.00 33 VAL A CA 12
ATOM 10538 C C . VAL A 1 33 ? -1.283 -0.094 2.880 1.00 0.00 33 VAL A C 12
ATOM 10539 O O . VAL A 1 33 ? -1.171 -1.278 2.624 1.00 0.00 33 VAL A O 12
ATOM 10552 N N . HIS A 1 34 ? -2.336 0.370 3.493 1.00 0.00 34 HIS A N 12
ATOM 10553 C CA . HIS A 1 34 ? -3.435 -0.555 3.898 1.00 0.00 34 HIS A CA 12
ATOM 10554 C C . HIS A 1 34 ? -4.092 -1.173 2.662 1.00 0.00 34 HIS A C 12
ATOM 10555 O O . HIS A 1 34 ? -4.526 -0.474 1.765 1.00 0.00 34 HIS A O 12
ATOM 10569 N N . ARG A 1 35 ? -4.199 -2.468 2.615 1.00 0.00 35 ARG A N 12
ATOM 10570 C CA . ARG A 1 35 ? -4.860 -3.110 1.447 1.00 0.00 35 ARG A CA 12
ATOM 10571 C C . ARG A 1 35 ? -6.342 -2.726 1.431 1.00 0.00 35 ARG A C 12
ATOM 10572 O O . ARG A 1 35 ? -7.037 -2.916 0.451 1.00 0.00 35 ARG A O 12
ATOM 10593 N N . SER A 1 36 ? -6.830 -2.197 2.521 1.00 0.00 36 SER A N 12
ATOM 10594 C CA . SER A 1 36 ? -8.267 -1.807 2.593 1.00 0.00 36 SER A CA 12
ATOM 10595 C C . SER A 1 36 ? -8.540 -0.528 1.789 1.00 0.00 36 SER A C 12
ATOM 10596 O O . SER A 1 36 ? -9.323 -0.531 0.861 1.00 0.00 36 SER A O 12
ATOM 10604 N N . CYS A 1 37 ? -7.924 0.572 2.145 1.00 0.00 37 CYS A N 12
ATOM 10605 C CA . CYS A 1 37 ? -8.191 1.839 1.392 1.00 0.00 37 CYS A CA 12
ATOM 10606 C C . CYS A 1 37 ? -7.414 1.887 0.071 1.00 0.00 37 CYS A C 12
ATOM 10607 O O . CYS A 1 37 ? -7.787 2.601 -0.835 1.00 0.00 37 CYS A O 12
ATOM 10615 N N . LEU A 1 38 ? -6.349 1.142 -0.064 1.00 0.00 38 LEU A N 12
ATOM 10616 C CA . LEU A 1 38 ? -5.597 1.185 -1.354 1.00 0.00 38 LEU A CA 12
ATOM 10617 C C . LEU A 1 38 ? -6.321 0.351 -2.414 1.00 0.00 38 LEU A C 12
ATOM 10618 O O . LEU A 1 38 ? -6.719 0.854 -3.446 1.00 0.00 38 LEU A O 12
ATOM 10634 N N . SER A 1 39 ? -6.501 -0.919 -2.167 1.00 0.00 39 SER A N 12
ATOM 10635 C CA . SER A 1 39 ? -7.204 -1.778 -3.160 1.00 0.00 39 SER A CA 12
ATOM 10636 C C . SER A 1 39 ? -8.553 -1.156 -3.526 1.00 0.00 39 SER A C 12
ATOM 10637 O O . SER A 1 39 ? -9.002 -1.241 -4.652 1.00 0.00 39 SER A O 12
ATOM 10645 N N . THR A 1 40 ? -9.200 -0.524 -2.585 1.00 0.00 40 THR A N 12
ATOM 10646 C CA . THR A 1 40 ? -10.515 0.110 -2.882 1.00 0.00 40 THR A CA 12
ATOM 10647 C C . THR A 1 40 ? -10.300 1.487 -3.514 1.00 0.00 40 THR A C 12
ATOM 10648 O O . THR A 1 40 ? -11.059 1.919 -4.358 1.00 0.00 40 THR A O 12
ATOM 10659 N N . TRP A 1 41 ? -9.263 2.179 -3.119 1.00 0.00 41 TRP A N 12
ATOM 10660 C CA . TRP A 1 41 ? -8.999 3.523 -3.710 1.00 0.00 41 TRP A CA 12
ATOM 10661 C C . TRP A 1 41 ? -8.695 3.373 -5.203 1.00 0.00 41 TRP A C 12
ATOM 10662 O O . TRP A 1 41 ? -9.366 3.940 -6.043 1.00 0.00 41 TRP A O 12
ATOM 10683 N N . LEU A 1 42 ? -7.692 2.608 -5.539 1.00 0.00 42 LEU A N 12
ATOM 10684 C CA . LEU A 1 42 ? -7.357 2.420 -6.978 1.00 0.00 42 LEU A CA 12
ATOM 10685 C C . LEU A 1 42 ? -8.594 1.947 -7.740 1.00 0.00 42 LEU A C 12
ATOM 10686 O O . LEU A 1 42 ? -8.716 2.150 -8.932 1.00 0.00 42 LEU A O 12
ATOM 10702 N N . THR A 1 43 ? -9.519 1.330 -7.060 1.00 0.00 43 THR A N 12
ATOM 10703 C CA . THR A 1 43 ? -10.753 0.858 -7.744 1.00 0.00 43 THR A CA 12
ATOM 10704 C C . THR A 1 43 ? -11.643 2.058 -8.069 1.00 0.00 43 THR A C 12
ATOM 10705 O O . THR A 1 43 ? -12.135 2.201 -9.171 1.00 0.00 43 THR A O 12
ATOM 10716 N N . ILE A 1 44 ? -11.842 2.931 -7.118 1.00 0.00 44 ILE A N 12
ATOM 10717 C CA . ILE A 1 44 ? -12.687 4.130 -7.373 1.00 0.00 44 ILE A CA 12
ATOM 10718 C C . ILE A 1 44 ? -11.876 5.175 -8.142 1.00 0.00 44 ILE A C 12
ATOM 10719 O O . ILE A 1 44 ? -12.413 5.971 -8.886 1.00 0.00 44 ILE A O 12
ATOM 10735 N N . SER A 1 45 ? -10.581 5.173 -7.970 1.00 0.00 45 SER A N 12
ATOM 10736 C CA . SER A 1 45 ? -9.730 6.159 -8.695 1.00 0.00 45 SER A CA 12
ATOM 10737 C C . SER A 1 45 ? -9.289 5.575 -10.040 1.00 0.00 45 SER A C 12
ATOM 10738 O O . SER A 1 45 ? -8.666 6.240 -10.843 1.00 0.00 45 SER A O 12
ATOM 10746 N N . ARG A 1 46 ? -9.611 4.333 -10.292 1.00 0.00 46 ARG A N 12
ATOM 10747 C CA . ARG A 1 46 ? -9.216 3.700 -11.583 1.00 0.00 46 ARG A CA 12
ATOM 10748 C C . ARG A 1 46 ? -7.698 3.499 -11.639 1.00 0.00 46 ARG A C 12
ATOM 10749 O O . ARG A 1 46 ? -7.031 3.987 -12.530 1.00 0.00 46 ARG A O 12
ATOM 10770 N N . ASN A 1 47 ? -7.148 2.778 -10.700 1.00 0.00 47 ASN A N 12
ATOM 10771 C CA . ASN A 1 47 ? -5.675 2.545 -10.711 1.00 0.00 47 ASN A CA 12
ATOM 10772 C C . ASN A 1 47 ? -5.385 1.051 -10.547 1.00 0.00 47 ASN A C 12
ATOM 10773 O O . ASN A 1 47 ? -6.170 0.313 -9.985 1.00 0.00 47 ASN A O 12
ATOM 10784 N N . THR A 1 48 ? -4.266 0.595 -11.039 1.00 0.00 48 THR A N 12
ATOM 10785 C CA . THR A 1 48 ? -3.937 -0.854 -10.914 1.00 0.00 48 THR A CA 12
ATOM 10786 C C . THR A 1 48 ? -2.475 -1.038 -10.498 1.00 0.00 48 THR A C 12
ATOM 10787 O O . THR A 1 48 ? -2.133 -1.978 -9.810 1.00 0.00 48 THR A O 12
ATOM 10798 N N . ALA A 1 49 ? -1.609 -0.153 -10.909 1.00 0.00 49 ALA A N 12
ATOM 10799 C CA . ALA A 1 49 ? -0.174 -0.292 -10.532 1.00 0.00 49 ALA A CA 12
ATOM 10800 C C . ALA A 1 49 ? 0.397 1.052 -10.074 1.00 0.00 49 ALA A C 12
ATOM 10801 O O . ALA A 1 49 ? 0.000 2.101 -10.541 1.00 0.00 49 ALA A O 12
ATOM 10808 N N . CYS A 1 50 ? 1.328 1.021 -9.162 1.00 0.00 50 CYS A N 12
ATOM 10809 C CA . CYS A 1 50 ? 1.935 2.289 -8.664 1.00 0.00 50 CYS A CA 12
ATOM 10810 C C . CYS A 1 50 ? 2.423 3.138 -9.841 1.00 0.00 50 CYS A C 12
ATOM 10811 O O . CYS A 1 50 ? 3.019 2.638 -10.775 1.00 0.00 50 CYS A O 12
ATOM 10819 N N . GLN A 1 51 ? 2.174 4.417 -9.804 1.00 0.00 51 GLN A N 12
ATOM 10820 C CA . GLN A 1 51 ? 2.623 5.297 -10.921 1.00 0.00 51 GLN A CA 12
ATOM 10821 C C . GLN A 1 51 ? 4.059 5.766 -10.679 1.00 0.00 51 GLN A C 12
ATOM 10822 O O . GLN A 1 51 ? 4.654 6.429 -11.505 1.00 0.00 51 GLN A O 12
ATOM 10836 N N . ILE A 1 52 ? 4.620 5.431 -9.550 1.00 0.00 52 ILE A N 12
ATOM 10837 C CA . ILE A 1 52 ? 6.016 5.864 -9.255 1.00 0.00 52 ILE A CA 12
ATOM 10838 C C . ILE A 1 52 ? 7.020 4.854 -9.822 1.00 0.00 52 ILE A C 12
ATOM 10839 O O . ILE A 1 52 ? 7.961 5.216 -10.498 1.00 0.00 52 ILE A O 12
ATOM 10855 N N . CYS A 1 53 ? 6.827 3.592 -9.555 1.00 0.00 53 CYS A N 12
ATOM 10856 C CA . CYS A 1 53 ? 7.774 2.566 -10.085 1.00 0.00 53 CYS A CA 12
ATOM 10857 C C . CYS A 1 53 ? 7.093 1.733 -11.174 1.00 0.00 53 CYS A C 12
ATOM 10858 O O . CYS A 1 53 ? 7.742 1.076 -11.964 1.00 0.00 53 CYS A O 12
ATOM 10866 N N . GLY A 1 54 ? 5.790 1.764 -11.230 1.00 0.00 54 GLY A N 12
ATOM 10867 C CA . GLY A 1 54 ? 5.071 0.986 -12.278 1.00 0.00 54 GLY A CA 12
ATOM 10868 C C . GLY A 1 54 ? 4.725 -0.415 -11.763 1.00 0.00 54 GLY A C 12
ATOM 10869 O O . GLY A 1 54 ? 4.394 -1.297 -12.529 1.00 0.00 54 GLY A O 12
ATOM 10873 N N . VAL A 1 55 ? 4.788 -0.633 -10.478 1.00 0.00 55 VAL A N 12
ATOM 10874 C CA . VAL A 1 55 ? 4.447 -1.986 -9.944 1.00 0.00 55 VAL A CA 12
ATOM 10875 C C . VAL A 1 55 ? 2.927 -2.137 -9.844 1.00 0.00 55 VAL A C 12
ATOM 10876 O O . VAL A 1 55 ? 2.215 -1.178 -9.630 1.00 0.00 55 VAL A O 12
ATOM 10889 N N . VAL A 1 56 ? 2.421 -3.329 -10.004 1.00 0.00 56 VAL A N 12
ATOM 10890 C CA . VAL A 1 56 ? 0.944 -3.523 -9.925 1.00 0.00 56 VAL A CA 12
ATOM 10891 C C . VAL A 1 56 ? 0.496 -3.707 -8.471 1.00 0.00 56 VAL A C 12
ATOM 10892 O O . VAL A 1 56 ? 1.225 -4.222 -7.648 1.00 0.00 56 VAL A O 12
ATOM 10905 N N . TYR A 1 57 ? -0.702 -3.291 -8.155 1.00 0.00 57 TYR A N 12
ATOM 10906 C CA . TYR A 1 57 ? -1.201 -3.446 -6.757 1.00 0.00 57 TYR A CA 12
ATOM 10907 C C . TYR A 1 57 ? -1.565 -4.908 -6.485 1.00 0.00 57 TYR A C 12
ATOM 10908 O O . TYR A 1 57 ? -2.717 -5.248 -6.302 1.00 0.00 57 TYR A O 12
ATOM 10926 N N . ASN A 1 58 ? -0.593 -5.779 -6.458 1.00 0.00 58 ASN A N 12
ATOM 10927 C CA . ASN A 1 58 ? -0.886 -7.219 -6.202 1.00 0.00 58 ASN A CA 12
ATOM 10928 C C . ASN A 1 58 ? -1.525 -7.395 -4.820 1.00 0.00 58 ASN A C 12
ATOM 10929 O O . ASN A 1 58 ? -0.910 -7.137 -3.804 1.00 0.00 58 ASN A O 12
ATOM 10940 N N . THR A 1 59 ? -2.754 -7.832 -4.777 1.00 0.00 59 THR A N 12
ATOM 10941 C CA . THR A 1 59 ? -3.434 -8.026 -3.463 1.00 0.00 59 THR A CA 12
ATOM 10942 C C . THR A 1 59 ? -3.187 -9.446 -2.943 1.00 0.00 59 THR A C 12
ATOM 10943 O O . THR A 1 59 ? -3.450 -10.419 -3.621 1.00 0.00 59 THR A O 12
ATOM 10954 N N . ARG A 1 60 ? -2.683 -9.572 -1.744 1.00 0.00 60 ARG A N 12
ATOM 10955 C CA . ARG A 1 60 ? -2.421 -10.930 -1.184 1.00 0.00 60 ARG A CA 12
ATOM 10956 C C . ARG A 1 60 ? -3.495 -11.297 -0.156 1.00 0.00 60 ARG A C 12
ATOM 10957 O O . ARG A 1 60 ? -3.805 -12.471 -0.048 1.00 0.00 60 ARG A O 12
ATOM 10981 N N . MET A 1 1 ? 11.616 0.591 5.306 1.00 0.00 1 MET A N 13
ATOM 10982 C CA . MET A 1 1 ? 12.493 0.753 6.502 1.00 0.00 1 MET A CA 13
ATOM 10983 C C . MET A 1 1 ? 12.461 -0.517 7.355 1.00 0.00 1 MET A C 13
ATOM 10984 O O . MET A 1 1 ? 11.409 -1.011 7.711 1.00 0.00 1 MET A O 13
ATOM 11000 N N . GLU A 1 2 ? 13.605 -1.048 7.686 1.00 0.00 2 GLU A N 13
ATOM 11001 C CA . GLU A 1 2 ? 13.638 -2.285 8.519 1.00 0.00 2 GLU A CA 13
ATOM 11002 C C . GLU A 1 2 ? 13.314 -1.946 9.977 1.00 0.00 2 GLU A C 13
ATOM 11003 O O . GLU A 1 2 ? 12.463 -1.126 10.259 1.00 0.00 2 GLU A O 13
ATOM 11015 N N . ASP A 1 3 ? 13.988 -2.571 10.904 1.00 0.00 3 ASP A N 13
ATOM 11016 C CA . ASP A 1 3 ? 13.721 -2.283 12.342 1.00 0.00 3 ASP A CA 13
ATOM 11017 C C . ASP A 1 3 ? 12.251 -2.549 12.675 1.00 0.00 3 ASP A C 13
ATOM 11018 O O . ASP A 1 3 ? 11.571 -3.289 11.991 1.00 0.00 3 ASP A O 13
ATOM 11027 N N . GLU A 1 4 ? 11.758 -1.953 13.725 1.00 0.00 4 GLU A N 13
ATOM 11028 C CA . GLU A 1 4 ? 10.335 -2.168 14.112 1.00 0.00 4 GLU A CA 13
ATOM 11029 C C . GLU A 1 4 ? 9.510 -0.912 13.824 1.00 0.00 4 GLU A C 13
ATOM 11030 O O . GLU A 1 4 ? 8.303 -0.909 13.961 1.00 0.00 4 GLU A O 13
ATOM 11042 N N . ASP A 1 5 ? 10.160 0.152 13.436 1.00 0.00 5 ASP A N 13
ATOM 11043 C CA . ASP A 1 5 ? 9.430 1.423 13.140 1.00 0.00 5 ASP A CA 13
ATOM 11044 C C . ASP A 1 5 ? 8.083 1.131 12.472 1.00 0.00 5 ASP A C 13
ATOM 11045 O O . ASP A 1 5 ? 7.967 0.252 11.643 1.00 0.00 5 ASP A O 13
ATOM 11054 N N . VAL A 1 6 ? 7.065 1.861 12.836 1.00 0.00 6 VAL A N 13
ATOM 11055 C CA . VAL A 1 6 ? 5.721 1.626 12.232 1.00 0.00 6 VAL A CA 13
ATOM 11056 C C . VAL A 1 6 ? 5.527 2.509 10.993 1.00 0.00 6 VAL A C 13
ATOM 11057 O O . VAL A 1 6 ? 5.538 3.720 11.088 1.00 0.00 6 VAL A O 13
ATOM 11070 N N . PRO A 1 7 ? 5.350 1.867 9.868 1.00 0.00 7 PRO A N 13
ATOM 11071 C CA . PRO A 1 7 ? 5.144 2.601 8.595 1.00 0.00 7 PRO A CA 13
ATOM 11072 C C . PRO A 1 7 ? 3.732 3.190 8.545 1.00 0.00 7 PRO A C 13
ATOM 11073 O O . PRO A 1 7 ? 2.856 2.789 9.285 1.00 0.00 7 PRO A O 13
ATOM 11084 N N . VAL A 1 8 ? 3.505 4.141 7.681 1.00 0.00 8 VAL A N 13
ATOM 11085 C CA . VAL A 1 8 ? 2.148 4.756 7.588 1.00 0.00 8 VAL A CA 13
ATOM 11086 C C . VAL A 1 8 ? 1.600 4.638 6.165 1.00 0.00 8 VAL A C 13
ATOM 11087 O O . VAL A 1 8 ? 2.340 4.663 5.200 1.00 0.00 8 VAL A O 13
ATOM 11100 N N . CYS A 1 9 ? 0.307 4.516 6.024 1.00 0.00 9 CYS A N 13
ATOM 11101 C CA . CYS A 1 9 ? -0.285 4.405 4.663 1.00 0.00 9 CYS A CA 13
ATOM 11102 C C . CYS A 1 9 ? -0.149 5.741 3.929 1.00 0.00 9 CYS A C 13
ATOM 11103 O O . CYS A 1 9 ? -0.533 6.780 4.426 1.00 0.00 9 CYS A O 13
ATOM 11110 N N . TRP A 1 10 ? 0.412 5.719 2.756 1.00 0.00 10 TRP A N 13
ATOM 11111 C CA . TRP A 1 10 ? 0.599 6.980 1.979 1.00 0.00 10 TRP A CA 13
ATOM 11112 C C . TRP A 1 10 ? -0.740 7.530 1.472 1.00 0.00 10 TRP A C 13
ATOM 11113 O O . TRP A 1 10 ? -0.853 8.693 1.137 1.00 0.00 10 TRP A O 13
ATOM 11134 N N . ILE A 1 11 ? -1.748 6.706 1.389 1.00 0.00 11 ILE A N 13
ATOM 11135 C CA . ILE A 1 11 ? -3.065 7.190 0.876 1.00 0.00 11 ILE A CA 13
ATOM 11136 C C . ILE A 1 11 ? -3.807 8.023 1.929 1.00 0.00 11 ILE A C 13
ATOM 11137 O O . ILE A 1 11 ? -4.146 9.165 1.694 1.00 0.00 11 ILE A O 13
ATOM 11153 N N . CYS A 1 12 ? -4.071 7.469 3.082 1.00 0.00 12 CYS A N 13
ATOM 11154 C CA . CYS A 1 12 ? -4.798 8.256 4.124 1.00 0.00 12 CYS A CA 13
ATOM 11155 C C . CYS A 1 12 ? -3.831 8.724 5.214 1.00 0.00 12 CYS A C 13
ATOM 11156 O O . CYS A 1 12 ? -4.215 9.394 6.152 1.00 0.00 12 CYS A O 13
ATOM 11163 N N . ASN A 1 13 ? -2.576 8.384 5.096 1.00 0.00 13 ASN A N 13
ATOM 11164 C CA . ASN A 1 13 ? -1.585 8.818 6.124 1.00 0.00 13 ASN A CA 13
ATOM 11165 C C . ASN A 1 13 ? -1.949 8.248 7.499 1.00 0.00 13 ASN A C 13
ATOM 11166 O O . ASN A 1 13 ? -2.298 8.973 8.410 1.00 0.00 13 ASN A O 13
ATOM 11177 N N . GLU A 1 14 ? -1.862 6.957 7.657 1.00 0.00 14 GLU A N 13
ATOM 11178 C CA . GLU A 1 14 ? -2.193 6.338 8.973 1.00 0.00 14 GLU A CA 13
ATOM 11179 C C . GLU A 1 14 ? -1.274 5.137 9.223 1.00 0.00 14 GLU A C 13
ATOM 11180 O O . GLU A 1 14 ? -1.086 4.300 8.367 1.00 0.00 14 GLU A O 13
ATOM 11192 N N . GLU A 1 15 ? -0.687 5.057 10.384 1.00 0.00 15 GLU A N 13
ATOM 11193 C CA . GLU A 1 15 ? 0.233 3.919 10.681 1.00 0.00 15 GLU A CA 13
ATOM 11194 C C . GLU A 1 15 ? -0.493 2.578 10.534 1.00 0.00 15 GLU A C 13
ATOM 11195 O O . GLU A 1 15 ? -1.608 2.410 10.986 1.00 0.00 15 GLU A O 13
ATOM 11207 N N . LEU A 1 16 ? 0.140 1.617 9.911 1.00 0.00 16 LEU A N 13
ATOM 11208 C CA . LEU A 1 16 ? -0.503 0.280 9.745 1.00 0.00 16 LEU A CA 13
ATOM 11209 C C . LEU A 1 16 ? 0.343 -0.787 10.449 1.00 0.00 16 LEU A C 13
ATOM 11210 O O . LEU A 1 16 ? -0.118 -1.874 10.736 1.00 0.00 16 LEU A O 13
ATOM 11226 N N . GLY A 1 17 ? 1.575 -0.469 10.746 1.00 0.00 17 GLY A N 13
ATOM 11227 C CA . GLY A 1 17 ? 2.467 -1.436 11.454 1.00 0.00 17 GLY A CA 13
ATOM 11228 C C . GLY A 1 17 ? 3.149 -2.377 10.458 1.00 0.00 17 GLY A C 13
ATOM 11229 O O . GLY A 1 17 ? 4.261 -2.802 10.692 1.00 0.00 17 GLY A O 13
ATOM 11233 N N . ASN A 1 18 ? 2.491 -2.684 9.354 1.00 0.00 18 ASN A N 13
ATOM 11234 C CA . ASN A 1 18 ? 3.059 -3.595 8.289 1.00 0.00 18 ASN A CA 13
ATOM 11235 C C . ASN A 1 18 ? 1.944 -4.489 7.734 1.00 0.00 18 ASN A C 13
ATOM 11236 O O . ASN A 1 18 ? 2.002 -5.700 7.820 1.00 0.00 18 ASN A O 13
ATOM 11247 N N . GLU A 1 19 ? 0.926 -3.908 7.165 1.00 0.00 19 GLU A N 13
ATOM 11248 C CA . GLU A 1 19 ? -0.181 -4.737 6.608 1.00 0.00 19 GLU A CA 13
ATOM 11249 C C . GLU A 1 19 ? 0.338 -5.562 5.429 1.00 0.00 19 GLU A C 13
ATOM 11250 O O . GLU A 1 19 ? 0.828 -5.025 4.455 1.00 0.00 19 GLU A O 13
ATOM 11262 N N . ARG A 1 20 ? 0.246 -6.862 5.506 1.00 0.00 20 ARG A N 13
ATOM 11263 C CA . ARG A 1 20 ? 0.750 -7.700 4.381 1.00 0.00 20 ARG A CA 13
ATOM 11264 C C . ARG A 1 20 ? -0.041 -7.398 3.107 1.00 0.00 20 ARG A C 13
ATOM 11265 O O . ARG A 1 20 ? -1.095 -7.954 2.867 1.00 0.00 20 ARG A O 13
ATOM 11286 N N . PHE A 1 21 ? 0.471 -6.525 2.286 1.00 0.00 21 PHE A N 13
ATOM 11287 C CA . PHE A 1 21 ? -0.230 -6.182 1.016 1.00 0.00 21 PHE A CA 13
ATOM 11288 C C . PHE A 1 21 ? 0.800 -5.777 -0.039 1.00 0.00 21 PHE A C 13
ATOM 11289 O O . PHE A 1 21 ? 1.268 -4.655 -0.059 1.00 0.00 21 PHE A O 13
ATOM 11306 N N . ARG A 1 22 ? 1.163 -6.672 -0.914 1.00 0.00 22 ARG A N 13
ATOM 11307 C CA . ARG A 1 22 ? 2.167 -6.317 -1.954 1.00 0.00 22 ARG A CA 13
ATOM 11308 C C . ARG A 1 22 ? 1.528 -5.407 -3.005 1.00 0.00 22 ARG A C 13
ATOM 11309 O O . ARG A 1 22 ? 1.027 -5.861 -4.014 1.00 0.00 22 ARG A O 13
ATOM 11330 N N . ALA A 1 23 ? 1.539 -4.124 -2.770 1.00 0.00 23 ALA A N 13
ATOM 11331 C CA . ALA A 1 23 ? 0.929 -3.181 -3.746 1.00 0.00 23 ALA A CA 13
ATOM 11332 C C . ALA A 1 23 ? 2.006 -2.559 -4.630 1.00 0.00 23 ALA A C 13
ATOM 11333 O O . ALA A 1 23 ? 1.764 -2.222 -5.772 1.00 0.00 23 ALA A O 13
ATOM 11340 N N . CYS A 1 24 ? 3.191 -2.392 -4.116 1.00 0.00 24 CYS A N 13
ATOM 11341 C CA . CYS A 1 24 ? 4.262 -1.776 -4.943 1.00 0.00 24 CYS A CA 13
ATOM 11342 C C . CYS A 1 24 ? 5.643 -2.152 -4.406 1.00 0.00 24 CYS A C 13
ATOM 11343 O O . CYS A 1 24 ? 5.816 -3.152 -3.737 1.00 0.00 24 CYS A O 13
ATOM 11350 N N . GLY A 1 25 ? 6.625 -1.346 -4.693 1.00 0.00 25 GLY A N 13
ATOM 11351 C CA . GLY A 1 25 ? 8.002 -1.630 -4.206 1.00 0.00 25 GLY A CA 13
ATOM 11352 C C . GLY A 1 25 ? 8.749 -0.307 -4.037 1.00 0.00 25 GLY A C 13
ATOM 11353 O O . GLY A 1 25 ? 9.963 -0.267 -3.981 1.00 0.00 25 GLY A O 13
ATOM 11357 N N . CYS A 1 26 ? 8.027 0.778 -3.956 1.00 0.00 26 CYS A N 13
ATOM 11358 C CA . CYS A 1 26 ? 8.680 2.108 -3.793 1.00 0.00 26 CYS A CA 13
ATOM 11359 C C . CYS A 1 26 ? 9.608 2.096 -2.578 1.00 0.00 26 CYS A C 13
ATOM 11360 O O . CYS A 1 26 ? 9.890 1.061 -2.008 1.00 0.00 26 CYS A O 13
ATOM 11367 N N . THR A 1 27 ? 10.086 3.242 -2.179 1.00 0.00 27 THR A N 13
ATOM 11368 C CA . THR A 1 27 ? 10.996 3.298 -1.002 1.00 0.00 27 THR A CA 13
ATOM 11369 C C . THR A 1 27 ? 10.492 4.328 0.013 1.00 0.00 27 THR A C 13
ATOM 11370 O O . THR A 1 27 ? 11.264 4.920 0.741 1.00 0.00 27 THR A O 13
ATOM 11381 N N . GLY A 1 28 ? 9.208 4.554 0.069 1.00 0.00 28 GLY A N 13
ATOM 11382 C CA . GLY A 1 28 ? 8.683 5.555 1.039 1.00 0.00 28 GLY A CA 13
ATOM 11383 C C . GLY A 1 28 ? 7.251 5.201 1.451 1.00 0.00 28 GLY A C 13
ATOM 11384 O O . GLY A 1 28 ? 6.896 4.049 1.596 1.00 0.00 28 GLY A O 13
ATOM 11388 N N . GLU A 1 29 ? 6.434 6.199 1.652 1.00 0.00 29 GLU A N 13
ATOM 11389 C CA . GLU A 1 29 ? 5.021 5.958 2.069 1.00 0.00 29 GLU A CA 13
ATOM 11390 C C . GLU A 1 29 ? 4.361 4.887 1.195 1.00 0.00 29 GLU A C 13
ATOM 11391 O O . GLU A 1 29 ? 3.602 4.066 1.671 1.00 0.00 29 GLU A O 13
ATOM 11403 N N . LEU A 1 30 ? 4.625 4.902 -0.080 1.00 0.00 30 LEU A N 13
ATOM 11404 C CA . LEU A 1 30 ? 3.994 3.901 -0.987 1.00 0.00 30 LEU A CA 13
ATOM 11405 C C . LEU A 1 30 ? 4.423 2.475 -0.618 1.00 0.00 30 LEU A C 13
ATOM 11406 O O . LEU A 1 30 ? 3.894 1.510 -1.133 1.00 0.00 30 LEU A O 13
ATOM 11422 N N . GLU A 1 31 ? 5.371 2.329 0.267 1.00 0.00 31 GLU A N 13
ATOM 11423 C CA . GLU A 1 31 ? 5.819 0.958 0.655 1.00 0.00 31 GLU A CA 13
ATOM 11424 C C . GLU A 1 31 ? 4.792 0.300 1.582 1.00 0.00 31 GLU A C 13
ATOM 11425 O O . GLU A 1 31 ? 4.545 -0.887 1.504 1.00 0.00 31 GLU A O 13
ATOM 11437 N N . ASN A 1 32 ? 4.195 1.056 2.463 1.00 0.00 32 ASN A N 13
ATOM 11438 C CA . ASN A 1 32 ? 3.192 0.462 3.393 1.00 0.00 32 ASN A CA 13
ATOM 11439 C C . ASN A 1 32 ? 1.845 1.173 3.254 1.00 0.00 32 ASN A C 13
ATOM 11440 O O . ASN A 1 32 ? 1.746 2.373 3.416 1.00 0.00 32 ASN A O 13
ATOM 11451 N N . VAL A 1 33 ? 0.806 0.443 2.957 1.00 0.00 33 VAL A N 13
ATOM 11452 C CA . VAL A 1 33 ? -0.532 1.082 2.812 1.00 0.00 33 VAL A CA 13
ATOM 11453 C C . VAL A 1 33 ? -1.643 0.114 3.224 1.00 0.00 33 VAL A C 13
ATOM 11454 O O . VAL A 1 33 ? -1.577 -1.067 2.950 1.00 0.00 33 VAL A O 13
ATOM 11467 N N . HIS A 1 34 ? -2.674 0.604 3.858 1.00 0.00 34 HIS A N 13
ATOM 11468 C CA . HIS A 1 34 ? -3.790 -0.308 4.249 1.00 0.00 34 HIS A CA 13
ATOM 11469 C C . HIS A 1 34 ? -4.457 -0.869 2.992 1.00 0.00 34 HIS A C 13
ATOM 11470 O O . HIS A 1 34 ? -4.975 -0.132 2.173 1.00 0.00 34 HIS A O 13
ATOM 11484 N N . ARG A 1 35 ? -4.469 -2.161 2.835 1.00 0.00 35 ARG A N 13
ATOM 11485 C CA . ARG A 1 35 ? -5.125 -2.749 1.634 1.00 0.00 35 ARG A CA 13
ATOM 11486 C C . ARG A 1 35 ? -6.582 -2.285 1.573 1.00 0.00 35 ARG A C 13
ATOM 11487 O O . ARG A 1 35 ? -7.237 -2.377 0.553 1.00 0.00 35 ARG A O 13
ATOM 11508 N N . SER A 1 36 ? -7.092 -1.796 2.671 1.00 0.00 36 SER A N 13
ATOM 11509 C CA . SER A 1 36 ? -8.509 -1.328 2.706 1.00 0.00 36 SER A CA 13
ATOM 11510 C C . SER A 1 36 ? -8.692 -0.045 1.885 1.00 0.00 36 SER A C 13
ATOM 11511 O O . SER A 1 36 ? -9.461 -0.011 0.944 1.00 0.00 36 SER A O 13
ATOM 11519 N N . CYS A 1 37 ? -8.014 1.018 2.238 1.00 0.00 37 CYS A N 13
ATOM 11520 C CA . CYS A 1 37 ? -8.193 2.290 1.468 1.00 0.00 37 CYS A CA 13
ATOM 11521 C C . CYS A 1 37 ? -7.529 2.206 0.092 1.00 0.00 37 CYS A C 13
ATOM 11522 O O . CYS A 1 37 ? -7.997 2.797 -0.862 1.00 0.00 37 CYS A O 13
ATOM 11530 N N . LEU A 1 38 ? -6.446 1.490 -0.031 1.00 0.00 38 LEU A N 13
ATOM 11531 C CA . LEU A 1 38 ? -5.781 1.402 -1.363 1.00 0.00 38 LEU A CA 13
ATOM 11532 C C . LEU A 1 38 ? -6.576 0.484 -2.294 1.00 0.00 38 LEU A C 13
ATOM 11533 O O . LEU A 1 38 ? -7.037 0.898 -3.337 1.00 0.00 38 LEU A O 13
ATOM 11549 N N . SER A 1 39 ? -6.744 -0.755 -1.923 1.00 0.00 39 SER A N 13
ATOM 11550 C CA . SER A 1 39 ? -7.512 -1.697 -2.787 1.00 0.00 39 SER A CA 13
ATOM 11551 C C . SER A 1 39 ? -8.842 -1.068 -3.212 1.00 0.00 39 SER A C 13
ATOM 11552 O O . SER A 1 39 ? -9.305 -1.261 -4.317 1.00 0.00 39 SER A O 13
ATOM 11560 N N . THR A 1 40 ? -9.458 -0.312 -2.344 1.00 0.00 40 THR A N 13
ATOM 11561 C CA . THR A 1 40 ? -10.756 0.328 -2.708 1.00 0.00 40 THR A CA 13
ATOM 11562 C C . THR A 1 40 ? -10.501 1.631 -3.468 1.00 0.00 40 THR A C 13
ATOM 11563 O O . THR A 1 40 ? -11.201 1.962 -4.404 1.00 0.00 40 THR A O 13
ATOM 11574 N N . TRP A 1 41 ? -9.504 2.374 -3.073 1.00 0.00 41 TRP A N 13
ATOM 11575 C CA . TRP A 1 41 ? -9.209 3.652 -3.778 1.00 0.00 41 TRP A CA 13
ATOM 11576 C C . TRP A 1 41 ? -8.884 3.373 -5.250 1.00 0.00 41 TRP A C 13
ATOM 11577 O O . TRP A 1 41 ? -9.528 3.890 -6.142 1.00 0.00 41 TRP A O 13
ATOM 11598 N N . LEU A 1 42 ? -7.896 2.560 -5.516 1.00 0.00 42 LEU A N 13
ATOM 11599 C CA . LEU A 1 42 ? -7.553 2.260 -6.937 1.00 0.00 42 LEU A CA 13
ATOM 11600 C C . LEU A 1 42 ? -8.792 1.765 -7.686 1.00 0.00 42 LEU A C 13
ATOM 11601 O O . LEU A 1 42 ? -8.978 2.052 -8.852 1.00 0.00 42 LEU A O 13
ATOM 11617 N N . THR A 1 43 ? -9.646 1.030 -7.027 1.00 0.00 43 THR A N 13
ATOM 11618 C CA . THR A 1 43 ? -10.872 0.530 -7.711 1.00 0.00 43 THR A CA 13
ATOM 11619 C C . THR A 1 43 ? -11.761 1.712 -8.104 1.00 0.00 43 THR A C 13
ATOM 11620 O O . THR A 1 43 ? -12.256 1.791 -9.211 1.00 0.00 43 THR A O 13
ATOM 11631 N N . ILE A 1 44 ? -11.960 2.635 -7.204 1.00 0.00 44 ILE A N 13
ATOM 11632 C CA . ILE A 1 44 ? -12.807 3.818 -7.524 1.00 0.00 44 ILE A CA 13
ATOM 11633 C C . ILE A 1 44 ? -11.995 4.832 -8.334 1.00 0.00 44 ILE A C 13
ATOM 11634 O O . ILE A 1 44 ? -12.540 5.683 -9.009 1.00 0.00 44 ILE A O 13
ATOM 11650 N N . SER A 1 45 ? -10.693 4.743 -8.275 1.00 0.00 45 SER A N 13
ATOM 11651 C CA . SER A 1 45 ? -9.843 5.697 -9.046 1.00 0.00 45 SER A CA 13
ATOM 11652 C C . SER A 1 45 ? -9.327 5.025 -10.322 1.00 0.00 45 SER A C 13
ATOM 11653 O O . SER A 1 45 ? -8.699 5.649 -11.155 1.00 0.00 45 SER A O 13
ATOM 11661 N N . ARG A 1 46 ? -9.591 3.757 -10.482 1.00 0.00 46 ARG A N 13
ATOM 11662 C CA . ARG A 1 46 ? -9.123 3.044 -11.704 1.00 0.00 46 ARG A CA 13
ATOM 11663 C C . ARG A 1 46 ? -7.605 3.179 -11.857 1.00 0.00 46 ARG A C 13
ATOM 11664 O O . ARG A 1 46 ? -7.118 3.788 -12.789 1.00 0.00 46 ARG A O 13
ATOM 11685 N N . ASN A 1 47 ? -6.854 2.611 -10.954 1.00 0.00 47 ASN A N 13
ATOM 11686 C CA . ASN A 1 47 ? -5.370 2.699 -11.053 1.00 0.00 47 ASN A CA 13
ATOM 11687 C C . ASN A 1 47 ? -4.786 1.301 -11.254 1.00 0.00 47 ASN A C 13
ATOM 11688 O O . ASN A 1 47 ? -4.300 0.960 -12.314 1.00 0.00 47 ASN A O 13
ATOM 11699 N N . THR A 1 48 ? -4.844 0.491 -10.235 1.00 0.00 48 THR A N 13
ATOM 11700 C CA . THR A 1 48 ? -4.312 -0.904 -10.320 1.00 0.00 48 THR A CA 13
ATOM 11701 C C . THR A 1 48 ? -2.779 -0.942 -10.285 1.00 0.00 48 THR A C 13
ATOM 11702 O O . THR A 1 48 ? -2.196 -1.956 -9.966 1.00 0.00 48 THR A O 13
ATOM 11713 N N . ALA A 1 49 ? -2.112 0.132 -10.605 1.00 0.00 49 ALA A N 13
ATOM 11714 C CA . ALA A 1 49 ? -0.624 0.096 -10.573 1.00 0.00 49 ALA A CA 13
ATOM 11715 C C . ALA A 1 49 ? -0.055 1.477 -10.255 1.00 0.00 49 ALA A C 13
ATOM 11716 O O . ALA A 1 49 ? -0.462 2.477 -10.814 1.00 0.00 49 ALA A O 13
ATOM 11723 N N . CYS A 1 50 ? 0.891 1.532 -9.362 1.00 0.00 50 CYS A N 13
ATOM 11724 C CA . CYS A 1 50 ? 1.507 2.841 -8.997 1.00 0.00 50 CYS A CA 13
ATOM 11725 C C . CYS A 1 50 ? 2.122 3.496 -10.242 1.00 0.00 50 CYS A C 13
ATOM 11726 O O . CYS A 1 50 ? 2.706 2.835 -11.077 1.00 0.00 50 CYS A O 13
ATOM 11734 N N . GLN A 1 51 ? 1.980 4.789 -10.379 1.00 0.00 51 GLN A N 13
ATOM 11735 C CA . GLN A 1 51 ? 2.541 5.483 -11.579 1.00 0.00 51 GLN A CA 13
ATOM 11736 C C . GLN A 1 51 ? 3.935 6.045 -11.282 1.00 0.00 51 GLN A C 13
ATOM 11737 O O . GLN A 1 51 ? 4.493 6.790 -12.064 1.00 0.00 51 GLN A O 13
ATOM 11751 N N . ILE A 1 52 ? 4.505 5.692 -10.165 1.00 0.00 52 ILE A N 13
ATOM 11752 C CA . ILE A 1 52 ? 5.864 6.204 -9.824 1.00 0.00 52 ILE A CA 13
ATOM 11753 C C . ILE A 1 52 ? 6.930 5.227 -10.321 1.00 0.00 52 ILE A C 13
ATOM 11754 O O . ILE A 1 52 ? 7.957 5.620 -10.836 1.00 0.00 52 ILE A O 13
ATOM 11770 N N . CYS A 1 53 ? 6.691 3.953 -10.171 1.00 0.00 53 CYS A N 13
ATOM 11771 C CA . CYS A 1 53 ? 7.689 2.946 -10.637 1.00 0.00 53 CYS A CA 13
ATOM 11772 C C . CYS A 1 53 ? 7.051 1.997 -11.659 1.00 0.00 53 CYS A C 13
ATOM 11773 O O . CYS A 1 53 ? 7.736 1.326 -12.405 1.00 0.00 53 CYS A O 13
ATOM 11781 N N . GLY A 1 54 ? 5.748 1.945 -11.711 1.00 0.00 54 GLY A N 13
ATOM 11782 C CA . GLY A 1 54 ? 5.078 1.051 -12.698 1.00 0.00 54 GLY A CA 13
ATOM 11783 C C . GLY A 1 54 ? 4.818 -0.329 -12.086 1.00 0.00 54 GLY A C 13
ATOM 11784 O O . GLY A 1 54 ? 4.665 -1.306 -12.792 1.00 0.00 54 GLY A O 13
ATOM 11788 N N . VAL A 1 55 ? 4.757 -0.427 -10.785 1.00 0.00 55 VAL A N 13
ATOM 11789 C CA . VAL A 1 55 ? 4.498 -1.759 -10.162 1.00 0.00 55 VAL A CA 13
ATOM 11790 C C . VAL A 1 55 ? 2.998 -1.929 -9.894 1.00 0.00 55 VAL A C 13
ATOM 11791 O O . VAL A 1 55 ? 2.355 -1.066 -9.330 1.00 0.00 55 VAL A O 13
ATOM 11804 N N . VAL A 1 56 ? 2.434 -3.033 -10.306 1.00 0.00 56 VAL A N 13
ATOM 11805 C CA . VAL A 1 56 ? 0.973 -3.258 -10.091 1.00 0.00 56 VAL A CA 13
ATOM 11806 C C . VAL A 1 56 ? 0.674 -3.553 -8.618 1.00 0.00 56 VAL A C 13
ATOM 11807 O O . VAL A 1 56 ? 1.524 -4.000 -7.874 1.00 0.00 56 VAL A O 13
ATOM 11820 N N . TYR A 1 57 ? -0.539 -3.303 -8.196 1.00 0.00 57 TYR A N 13
ATOM 11821 C CA . TYR A 1 57 ? -0.911 -3.562 -6.774 1.00 0.00 57 TYR A CA 13
ATOM 11822 C C . TYR A 1 57 ? -1.123 -5.060 -6.537 1.00 0.00 57 TYR A C 13
ATOM 11823 O O . TYR A 1 57 ? -2.223 -5.502 -6.272 1.00 0.00 57 TYR A O 13
ATOM 11841 N N . ASN A 1 58 ? -0.084 -5.843 -6.629 1.00 0.00 58 ASN A N 13
ATOM 11842 C CA . ASN A 1 58 ? -0.237 -7.311 -6.403 1.00 0.00 58 ASN A CA 13
ATOM 11843 C C . ASN A 1 58 ? -1.153 -7.568 -5.203 1.00 0.00 58 ASN A C 13
ATOM 11844 O O . ASN A 1 58 ? -0.811 -7.275 -4.075 1.00 0.00 58 ASN A O 13
ATOM 11855 N N . THR A 1 59 ? -2.315 -8.112 -5.434 1.00 0.00 59 THR A N 13
ATOM 11856 C CA . THR A 1 59 ? -3.249 -8.381 -4.302 1.00 0.00 59 THR A CA 13
ATOM 11857 C C . THR A 1 59 ? -3.437 -9.889 -4.112 1.00 0.00 59 THR A C 13
ATOM 11858 O O . THR A 1 59 ? -3.111 -10.679 -4.977 1.00 0.00 59 THR A O 13
ATOM 11869 N N . ARG A 1 60 ? -3.959 -10.295 -2.987 1.00 0.00 60 ARG A N 13
ATOM 11870 C CA . ARG A 1 60 ? -4.166 -11.750 -2.744 1.00 0.00 60 ARG A CA 13
ATOM 11871 C C . ARG A 1 60 ? -5.293 -12.277 -3.632 1.00 0.00 60 ARG A C 13
ATOM 11872 O O . ARG A 1 60 ? -5.542 -13.471 -3.593 1.00 0.00 60 ARG A O 13
ATOM 11896 N N . MET A 1 1 ? 15.022 2.402 5.151 1.00 0.00 1 MET A N 14
ATOM 11897 C CA . MET A 1 1 ? 14.839 2.791 6.578 1.00 0.00 1 MET A CA 14
ATOM 11898 C C . MET A 1 1 ? 13.611 2.090 7.163 1.00 0.00 1 MET A C 14
ATOM 11899 O O . MET A 1 1 ? 12.503 2.263 6.694 1.00 0.00 1 MET A O 14
ATOM 11915 N N . GLU A 1 2 ? 13.797 1.301 8.184 1.00 0.00 2 GLU A N 14
ATOM 11916 C CA . GLU A 1 2 ? 12.641 0.593 8.800 1.00 0.00 2 GLU A CA 14
ATOM 11917 C C . GLU A 1 2 ? 12.844 0.453 10.310 1.00 0.00 2 GLU A C 14
ATOM 11918 O O . GLU A 1 2 ? 11.957 0.733 11.091 1.00 0.00 2 GLU A O 14
ATOM 11930 N N . ASP A 1 3 ? 14.003 0.025 10.721 1.00 0.00 3 ASP A N 14
ATOM 11931 C CA . ASP A 1 3 ? 14.274 -0.133 12.179 1.00 0.00 3 ASP A CA 14
ATOM 11932 C C . ASP A 1 3 ? 13.047 -0.731 12.883 1.00 0.00 3 ASP A C 14
ATOM 11933 O O . ASP A 1 3 ? 12.607 -1.815 12.554 1.00 0.00 3 ASP A O 14
ATOM 11942 N N . GLU A 1 4 ? 12.486 -0.045 13.846 1.00 0.00 4 GLU A N 14
ATOM 11943 C CA . GLU A 1 4 ? 11.293 -0.595 14.550 1.00 0.00 4 GLU A CA 14
ATOM 11944 C C . GLU A 1 4 ? 10.115 0.378 14.437 1.00 0.00 4 GLU A C 14
ATOM 11945 O O . GLU A 1 4 ? 8.982 0.030 14.701 1.00 0.00 4 GLU A O 14
ATOM 11957 N N . ASP A 1 5 ? 10.374 1.596 14.045 1.00 0.00 5 ASP A N 14
ATOM 11958 C CA . ASP A 1 5 ? 9.271 2.589 13.916 1.00 0.00 5 ASP A CA 14
ATOM 11959 C C . ASP A 1 5 ? 8.093 1.978 13.150 1.00 0.00 5 ASP A C 14
ATOM 11960 O O . ASP A 1 5 ? 8.168 0.868 12.661 1.00 0.00 5 ASP A O 14
ATOM 11969 N N . VAL A 1 6 ? 7.005 2.693 13.044 1.00 0.00 6 VAL A N 14
ATOM 11970 C CA . VAL A 1 6 ? 5.823 2.152 12.312 1.00 0.00 6 VAL A CA 14
ATOM 11971 C C . VAL A 1 6 ? 5.546 2.990 11.058 1.00 0.00 6 VAL A C 14
ATOM 11972 O O . VAL A 1 6 ? 5.429 4.197 11.133 1.00 0.00 6 VAL A O 14
ATOM 11985 N N . PRO A 1 7 ? 5.453 2.316 9.943 1.00 0.00 7 PRO A N 14
ATOM 11986 C CA . PRO A 1 7 ? 5.190 3.004 8.655 1.00 0.00 7 PRO A CA 14
ATOM 11987 C C . PRO A 1 7 ? 3.737 3.480 8.584 1.00 0.00 7 PRO A C 14
ATOM 11988 O O . PRO A 1 7 ? 2.884 3.024 9.321 1.00 0.00 7 PRO A O 14
ATOM 11999 N N . VAL A 1 8 ? 3.453 4.395 7.699 1.00 0.00 8 VAL A N 14
ATOM 12000 C CA . VAL A 1 8 ? 2.059 4.907 7.571 1.00 0.00 8 VAL A CA 14
ATOM 12001 C C . VAL A 1 8 ? 1.578 4.788 6.125 1.00 0.00 8 VAL A C 14
ATOM 12002 O O . VAL A 1 8 ? 2.317 5.029 5.193 1.00 0.00 8 VAL A O 14
ATOM 12015 N N . CYS A 1 9 ? 0.339 4.425 5.931 1.00 0.00 9 CYS A N 14
ATOM 12016 C CA . CYS A 1 9 ? -0.187 4.300 4.544 1.00 0.00 9 CYS A CA 14
ATOM 12017 C C . CYS A 1 9 ? -0.164 5.669 3.864 1.00 0.00 9 CYS A C 14
ATOM 12018 O O . CYS A 1 9 ? -0.704 6.637 4.361 1.00 0.00 9 CYS A O 14
ATOM 12025 N N . TRP A 1 10 ? 0.481 5.756 2.738 1.00 0.00 10 TRP A N 14
ATOM 12026 C CA . TRP A 1 10 ? 0.575 7.061 2.020 1.00 0.00 10 TRP A CA 14
ATOM 12027 C C . TRP A 1 10 ? -0.777 7.468 1.417 1.00 0.00 10 TRP A C 14
ATOM 12028 O O . TRP A 1 10 ? -0.953 8.588 0.979 1.00 0.00 10 TRP A O 14
ATOM 12049 N N . ILE A 1 11 ? -1.731 6.578 1.382 1.00 0.00 11 ILE A N 14
ATOM 12050 C CA . ILE A 1 11 ? -3.055 6.943 0.795 1.00 0.00 11 ILE A CA 14
ATOM 12051 C C . ILE A 1 11 ? -3.922 7.675 1.825 1.00 0.00 11 ILE A C 14
ATOM 12052 O O . ILE A 1 11 ? -4.371 8.779 1.596 1.00 0.00 11 ILE A O 14
ATOM 12068 N N . CYS A 1 12 ? -4.165 7.069 2.954 1.00 0.00 12 CYS A N 14
ATOM 12069 C CA . CYS A 1 12 ? -5.009 7.734 3.989 1.00 0.00 12 CYS A CA 14
ATOM 12070 C C . CYS A 1 12 ? -4.132 8.309 5.103 1.00 0.00 12 CYS A C 14
ATOM 12071 O O . CYS A 1 12 ? -4.623 8.838 6.081 1.00 0.00 12 CYS A O 14
ATOM 12078 N N . ASN A 1 13 ? -2.839 8.208 4.965 1.00 0.00 13 ASN A N 14
ATOM 12079 C CA . ASN A 1 13 ? -1.933 8.750 6.018 1.00 0.00 13 ASN A CA 14
ATOM 12080 C C . ASN A 1 13 ? -2.256 8.112 7.373 1.00 0.00 13 ASN A C 14
ATOM 12081 O O . ASN A 1 13 ? -2.482 8.795 8.352 1.00 0.00 13 ASN A O 14
ATOM 12092 N N . GLU A 1 14 ? -2.277 6.808 7.439 1.00 0.00 14 GLU A N 14
ATOM 12093 C CA . GLU A 1 14 ? -2.582 6.133 8.733 1.00 0.00 14 GLU A CA 14
ATOM 12094 C C . GLU A 1 14 ? -1.558 5.029 9.008 1.00 0.00 14 GLU A C 14
ATOM 12095 O O . GLU A 1 14 ? -1.266 4.214 8.158 1.00 0.00 14 GLU A O 14
ATOM 12107 N N . GLU A 1 15 ? -1.009 5.002 10.191 1.00 0.00 15 GLU A N 14
ATOM 12108 C CA . GLU A 1 15 ? 0.001 3.957 10.525 1.00 0.00 15 GLU A CA 14
ATOM 12109 C C . GLU A 1 15 ? -0.584 2.559 10.340 1.00 0.00 15 GLU A C 14
ATOM 12110 O O . GLU A 1 15 ? -1.696 2.281 10.742 1.00 0.00 15 GLU A O 14
ATOM 12122 N N . LEU A 1 16 ? 0.169 1.670 9.756 1.00 0.00 16 LEU A N 14
ATOM 12123 C CA . LEU A 1 16 ? -0.333 0.281 9.571 1.00 0.00 16 LEU A CA 14
ATOM 12124 C C . LEU A 1 16 ? 0.568 -0.683 10.350 1.00 0.00 16 LEU A C 14
ATOM 12125 O O . LEU A 1 16 ? 0.126 -1.696 10.854 1.00 0.00 16 LEU A O 14
ATOM 12141 N N . GLY A 1 17 ? 1.824 -0.347 10.483 1.00 0.00 17 GLY A N 14
ATOM 12142 C CA . GLY A 1 17 ? 2.769 -1.205 11.263 1.00 0.00 17 GLY A CA 14
ATOM 12143 C C . GLY A 1 17 ? 3.213 -2.436 10.467 1.00 0.00 17 GLY A C 14
ATOM 12144 O O . GLY A 1 17 ? 4.313 -2.917 10.648 1.00 0.00 17 GLY A O 14
ATOM 12148 N N . ASN A 1 18 ? 2.388 -2.953 9.593 1.00 0.00 18 ASN A N 14
ATOM 12149 C CA . ASN A 1 18 ? 2.791 -4.154 8.799 1.00 0.00 18 ASN A CA 14
ATOM 12150 C C . ASN A 1 18 ? 1.572 -4.755 8.096 1.00 0.00 18 ASN A C 14
ATOM 12151 O O . ASN A 1 18 ? 1.087 -5.810 8.459 1.00 0.00 18 ASN A O 14
ATOM 12162 N N . GLU A 1 19 ? 1.076 -4.105 7.084 1.00 0.00 19 GLU A N 14
ATOM 12163 C CA . GLU A 1 19 ? -0.097 -4.660 6.356 1.00 0.00 19 GLU A CA 14
ATOM 12164 C C . GLU A 1 19 ? 0.401 -5.589 5.251 1.00 0.00 19 GLU A C 14
ATOM 12165 O O . GLU A 1 19 ? 0.923 -5.144 4.250 1.00 0.00 19 GLU A O 14
ATOM 12177 N N . ARG A 1 20 ? 0.264 -6.875 5.421 1.00 0.00 20 ARG A N 14
ATOM 12178 C CA . ARG A 1 20 ? 0.759 -7.799 4.365 1.00 0.00 20 ARG A CA 14
ATOM 12179 C C . ARG A 1 20 ? 0.002 -7.542 3.063 1.00 0.00 20 ARG A C 14
ATOM 12180 O O . ARG A 1 20 ? -1.065 -8.075 2.830 1.00 0.00 20 ARG A O 14
ATOM 12201 N N . PHE A 1 21 ? 0.558 -6.723 2.216 1.00 0.00 21 PHE A N 14
ATOM 12202 C CA . PHE A 1 21 ? -0.103 -6.411 0.923 1.00 0.00 21 PHE A CA 14
ATOM 12203 C C . PHE A 1 21 ? 0.958 -6.069 -0.126 1.00 0.00 21 PHE A C 14
ATOM 12204 O O . PHE A 1 21 ? 1.454 -4.960 -0.174 1.00 0.00 21 PHE A O 14
ATOM 12221 N N . ARG A 1 22 ? 1.318 -7.001 -0.962 1.00 0.00 22 ARG A N 14
ATOM 12222 C CA . ARG A 1 22 ? 2.354 -6.703 -1.991 1.00 0.00 22 ARG A CA 14
ATOM 12223 C C . ARG A 1 22 ? 1.764 -5.810 -3.081 1.00 0.00 22 ARG A C 14
ATOM 12224 O O . ARG A 1 22 ? 1.178 -6.283 -4.035 1.00 0.00 22 ARG A O 14
ATOM 12245 N N . ALA A 1 23 ? 1.907 -4.519 -2.945 1.00 0.00 23 ALA A N 14
ATOM 12246 C CA . ALA A 1 23 ? 1.343 -3.599 -3.973 1.00 0.00 23 ALA A CA 14
ATOM 12247 C C . ALA A 1 23 ? 2.463 -2.861 -4.708 1.00 0.00 23 ALA A C 14
ATOM 12248 O O . ALA A 1 23 ? 2.848 -3.229 -5.799 1.00 0.00 23 ALA A O 14
ATOM 12255 N N . CYS A 1 24 ? 2.984 -1.814 -4.127 1.00 0.00 24 CYS A N 14
ATOM 12256 C CA . CYS A 1 24 ? 4.070 -1.057 -4.810 1.00 0.00 24 CYS A CA 14
ATOM 12257 C C . CYS A 1 24 ? 5.386 -1.179 -4.040 1.00 0.00 24 CYS A C 14
ATOM 12258 O O . CYS A 1 24 ? 5.422 -1.580 -2.893 1.00 0.00 24 CYS A O 14
ATOM 12265 N N . GLY A 1 25 ? 6.462 -0.814 -4.674 1.00 0.00 25 GLY A N 14
ATOM 12266 C CA . GLY A 1 25 ? 7.793 -0.877 -4.008 1.00 0.00 25 GLY A CA 14
ATOM 12267 C C . GLY A 1 25 ? 8.222 0.542 -3.636 1.00 0.00 25 GLY A C 14
ATOM 12268 O O . GLY A 1 25 ? 8.524 0.832 -2.496 1.00 0.00 25 GLY A O 14
ATOM 12272 N N . CYS A 1 26 ? 8.239 1.433 -4.593 1.00 0.00 26 CYS A N 14
ATOM 12273 C CA . CYS A 1 26 ? 8.636 2.839 -4.298 1.00 0.00 26 CYS A CA 14
ATOM 12274 C C . CYS A 1 26 ? 9.837 2.868 -3.342 1.00 0.00 26 CYS A C 14
ATOM 12275 O O . CYS A 1 26 ? 10.687 1.999 -3.385 1.00 0.00 26 CYS A O 14
ATOM 12282 N N . THR A 1 27 ? 9.940 3.860 -2.496 1.00 0.00 27 THR A N 14
ATOM 12283 C CA . THR A 1 27 ? 11.116 3.922 -1.575 1.00 0.00 27 THR A CA 14
ATOM 12284 C C . THR A 1 27 ? 10.678 4.066 -0.113 1.00 0.00 27 THR A C 14
ATOM 12285 O O . THR A 1 27 ? 11.376 4.645 0.695 1.00 0.00 27 THR A O 14
ATOM 12296 N N . GLY A 1 28 ? 9.535 3.545 0.241 1.00 0.00 28 GLY A N 14
ATOM 12297 C CA . GLY A 1 28 ? 9.081 3.658 1.656 1.00 0.00 28 GLY A CA 14
ATOM 12298 C C . GLY A 1 28 ? 7.615 4.086 1.693 1.00 0.00 28 GLY A C 14
ATOM 12299 O O . GLY A 1 28 ? 6.774 3.408 2.247 1.00 0.00 28 GLY A O 14
ATOM 12303 N N . GLU A 1 29 ? 7.304 5.209 1.108 1.00 0.00 29 GLU A N 14
ATOM 12304 C CA . GLU A 1 29 ? 5.889 5.685 1.107 1.00 0.00 29 GLU A CA 14
ATOM 12305 C C . GLU A 1 29 ? 4.936 4.521 0.851 1.00 0.00 29 GLU A C 14
ATOM 12306 O O . GLU A 1 29 ? 4.059 4.237 1.642 1.00 0.00 29 GLU A O 14
ATOM 12318 N N . LEU A 1 30 ? 5.090 3.859 -0.258 1.00 0.00 30 LEU A N 14
ATOM 12319 C CA . LEU A 1 30 ? 4.182 2.730 -0.583 1.00 0.00 30 LEU A CA 14
ATOM 12320 C C . LEU A 1 30 ? 4.703 1.420 0.000 1.00 0.00 30 LEU A C 14
ATOM 12321 O O . LEU A 1 30 ? 3.981 0.446 0.085 1.00 0.00 30 LEU A O 14
ATOM 12337 N N . GLU A 1 31 ? 5.934 1.383 0.432 1.00 0.00 31 GLU A N 14
ATOM 12338 C CA . GLU A 1 31 ? 6.442 0.123 1.035 1.00 0.00 31 GLU A CA 14
ATOM 12339 C C . GLU A 1 31 ? 5.415 -0.353 2.060 1.00 0.00 31 GLU A C 14
ATOM 12340 O O . GLU A 1 31 ? 5.300 -1.526 2.353 1.00 0.00 31 GLU A O 14
ATOM 12352 N N . ASN A 1 32 ? 4.653 0.569 2.590 1.00 0.00 32 ASN A N 14
ATOM 12353 C CA . ASN A 1 32 ? 3.605 0.210 3.580 1.00 0.00 32 ASN A CA 14
ATOM 12354 C C . ASN A 1 32 ? 2.275 0.823 3.148 1.00 0.00 32 ASN A C 14
ATOM 12355 O O . ASN A 1 32 ? 2.155 2.026 3.018 1.00 0.00 32 ASN A O 14
ATOM 12366 N N . VAL A 1 33 ? 1.271 0.024 2.935 1.00 0.00 33 VAL A N 14
ATOM 12367 C CA . VAL A 1 33 ? -0.038 0.600 2.526 1.00 0.00 33 VAL A CA 14
ATOM 12368 C C . VAL A 1 33 ? -1.196 -0.271 3.012 1.00 0.00 33 VAL A C 14
ATOM 12369 O O . VAL A 1 33 ? -1.195 -1.475 2.848 1.00 0.00 33 VAL A O 14
ATOM 12382 N N . HIS A 1 34 ? -2.196 0.332 3.587 1.00 0.00 34 HIS A N 14
ATOM 12383 C CA . HIS A 1 34 ? -3.368 -0.456 4.058 1.00 0.00 34 HIS A CA 14
ATOM 12384 C C . HIS A 1 34 ? -4.070 -1.095 2.859 1.00 0.00 34 HIS A C 14
ATOM 12385 O O . HIS A 1 34 ? -4.573 -0.408 1.992 1.00 0.00 34 HIS A O 14
ATOM 12399 N N . ARG A 1 35 ? -4.129 -2.392 2.799 1.00 0.00 35 ARG A N 14
ATOM 12400 C CA . ARG A 1 35 ? -4.824 -3.031 1.651 1.00 0.00 35 ARG A CA 14
ATOM 12401 C C . ARG A 1 35 ? -6.288 -2.581 1.628 1.00 0.00 35 ARG A C 14
ATOM 12402 O O . ARG A 1 35 ? -6.989 -2.753 0.651 1.00 0.00 35 ARG A O 14
ATOM 12423 N N . SER A 1 36 ? -6.751 -2.018 2.711 1.00 0.00 36 SER A N 14
ATOM 12424 C CA . SER A 1 36 ? -8.172 -1.565 2.782 1.00 0.00 36 SER A CA 14
ATOM 12425 C C . SER A 1 36 ? -8.408 -0.314 1.926 1.00 0.00 36 SER A C 14
ATOM 12426 O O . SER A 1 36 ? -9.201 -0.329 1.005 1.00 0.00 36 SER A O 14
ATOM 12434 N N . CYS A 1 37 ? -7.747 0.775 2.224 1.00 0.00 37 CYS A N 14
ATOM 12435 C CA . CYS A 1 37 ? -7.981 2.013 1.415 1.00 0.00 37 CYS A CA 14
ATOM 12436 C C . CYS A 1 37 ? -7.263 1.937 0.065 1.00 0.00 37 CYS A C 14
ATOM 12437 O O . CYS A 1 37 ? -7.694 2.536 -0.898 1.00 0.00 37 CYS A O 14
ATOM 12445 N N . LEU A 1 38 ? -6.183 1.209 -0.034 1.00 0.00 38 LEU A N 14
ATOM 12446 C CA . LEU A 1 38 ? -5.482 1.128 -1.350 1.00 0.00 38 LEU A CA 14
ATOM 12447 C C . LEU A 1 38 ? -6.279 0.248 -2.318 1.00 0.00 38 LEU A C 14
ATOM 12448 O O . LEU A 1 38 ? -6.702 0.692 -3.366 1.00 0.00 38 LEU A O 14
ATOM 12464 N N . SER A 1 39 ? -6.489 -0.993 -1.973 1.00 0.00 39 SER A N 14
ATOM 12465 C CA . SER A 1 39 ? -7.258 -1.902 -2.871 1.00 0.00 39 SER A CA 14
ATOM 12466 C C . SER A 1 39 ? -8.565 -1.238 -3.306 1.00 0.00 39 SER A C 14
ATOM 12467 O O . SER A 1 39 ? -8.964 -1.320 -4.452 1.00 0.00 39 SER A O 14
ATOM 12475 N N . THR A 1 40 ? -9.237 -0.583 -2.401 1.00 0.00 40 THR A N 14
ATOM 12476 C CA . THR A 1 40 ? -10.520 0.086 -2.763 1.00 0.00 40 THR A CA 14
ATOM 12477 C C . THR A 1 40 ? -10.242 1.398 -3.499 1.00 0.00 40 THR A C 14
ATOM 12478 O O . THR A 1 40 ? -10.921 1.746 -4.443 1.00 0.00 40 THR A O 14
ATOM 12489 N N . TRP A 1 41 ? -9.246 2.128 -3.075 1.00 0.00 41 TRP A N 14
ATOM 12490 C CA . TRP A 1 41 ? -8.927 3.416 -3.755 1.00 0.00 41 TRP A CA 14
ATOM 12491 C C . TRP A 1 41 ? -8.617 3.164 -5.233 1.00 0.00 41 TRP A C 14
ATOM 12492 O O . TRP A 1 41 ? -9.254 3.712 -6.110 1.00 0.00 41 TRP A O 14
ATOM 12513 N N . LEU A 1 42 ? -7.650 2.336 -5.518 1.00 0.00 42 LEU A N 14
ATOM 12514 C CA . LEU A 1 42 ? -7.315 2.054 -6.945 1.00 0.00 42 LEU A CA 14
ATOM 12515 C C . LEU A 1 42 ? -8.564 1.594 -7.701 1.00 0.00 42 LEU A C 14
ATOM 12516 O O . LEU A 1 42 ? -8.677 1.773 -8.896 1.00 0.00 42 LEU A O 14
ATOM 12532 N N . THR A 1 43 ? -9.505 1.004 -7.014 1.00 0.00 43 THR A N 14
ATOM 12533 C CA . THR A 1 43 ? -10.743 0.540 -7.702 1.00 0.00 43 THR A CA 14
ATOM 12534 C C . THR A 1 43 ? -11.627 1.740 -8.054 1.00 0.00 43 THR A C 14
ATOM 12535 O O . THR A 1 43 ? -12.190 1.814 -9.128 1.00 0.00 43 THR A O 14
ATOM 12546 N N . ILE A 1 44 ? -11.747 2.682 -7.159 1.00 0.00 44 ILE A N 14
ATOM 12547 C CA . ILE A 1 44 ? -12.590 3.877 -7.448 1.00 0.00 44 ILE A CA 14
ATOM 12548 C C . ILE A 1 44 ? -11.854 4.817 -8.408 1.00 0.00 44 ILE A C 14
ATOM 12549 O O . ILE A 1 44 ? -12.462 5.507 -9.203 1.00 0.00 44 ILE A O 14
ATOM 12565 N N . SER A 1 45 ? -10.550 4.849 -8.341 1.00 0.00 45 SER A N 14
ATOM 12566 C CA . SER A 1 45 ? -9.777 5.742 -9.252 1.00 0.00 45 SER A CA 14
ATOM 12567 C C . SER A 1 45 ? -9.235 4.943 -10.443 1.00 0.00 45 SER A C 14
ATOM 12568 O O . SER A 1 45 ? -8.647 5.491 -11.353 1.00 0.00 45 SER A O 14
ATOM 12576 N N . ARG A 1 46 ? -9.432 3.652 -10.441 1.00 0.00 46 ARG A N 14
ATOM 12577 C CA . ARG A 1 46 ? -8.932 2.817 -11.572 1.00 0.00 46 ARG A CA 14
ATOM 12578 C C . ARG A 1 46 ? -7.422 3.002 -11.748 1.00 0.00 46 ARG A C 14
ATOM 12579 O O . ARG A 1 46 ? -6.971 3.707 -12.628 1.00 0.00 46 ARG A O 14
ATOM 12600 N N . ASN A 1 47 ? -6.637 2.365 -10.921 1.00 0.00 47 ASN A N 14
ATOM 12601 C CA . ASN A 1 47 ? -5.157 2.494 -11.044 1.00 0.00 47 ASN A CA 14
ATOM 12602 C C . ASN A 1 47 ? -4.537 1.120 -11.296 1.00 0.00 47 ASN A C 14
ATOM 12603 O O . ASN A 1 47 ? -3.878 0.897 -12.291 1.00 0.00 47 ASN A O 14
ATOM 12614 N N . THR A 1 48 ? -4.751 0.201 -10.391 1.00 0.00 48 THR A N 14
ATOM 12615 C CA . THR A 1 48 ? -4.199 -1.189 -10.523 1.00 0.00 48 THR A CA 14
ATOM 12616 C C . THR A 1 48 ? -2.698 -1.219 -10.220 1.00 0.00 48 THR A C 14
ATOM 12617 O O . THR A 1 48 ? -2.195 -2.175 -9.663 1.00 0.00 48 THR A O 14
ATOM 12628 N N . ALA A 1 49 ? -1.968 -0.199 -10.583 1.00 0.00 49 ALA A N 14
ATOM 12629 C CA . ALA A 1 49 ? -0.507 -0.210 -10.310 1.00 0.00 49 ALA A CA 14
ATOM 12630 C C . ALA A 1 49 ? -0.011 1.188 -9.943 1.00 0.00 49 ALA A C 14
ATOM 12631 O O . ALA A 1 49 ? -0.556 2.186 -10.370 1.00 0.00 49 ALA A O 14
ATOM 12638 N N . CYS A 1 50 ? 1.028 1.263 -9.158 1.00 0.00 50 CYS A N 14
ATOM 12639 C CA . CYS A 1 50 ? 1.572 2.596 -8.767 1.00 0.00 50 CYS A CA 14
ATOM 12640 C C . CYS A 1 50 ? 1.994 3.374 -10.017 1.00 0.00 50 CYS A C 14
ATOM 12641 O O . CYS A 1 50 ? 2.458 2.805 -10.985 1.00 0.00 50 CYS A O 14
ATOM 12649 N N . GLN A 1 51 ? 1.830 4.667 -10.008 1.00 0.00 51 GLN A N 14
ATOM 12650 C CA . GLN A 1 51 ? 2.217 5.476 -11.201 1.00 0.00 51 GLN A CA 14
ATOM 12651 C C . GLN A 1 51 ? 3.590 6.122 -10.988 1.00 0.00 51 GLN A C 14
ATOM 12652 O O . GLN A 1 51 ? 4.189 6.645 -11.907 1.00 0.00 51 GLN A O 14
ATOM 12666 N N . ILE A 1 52 ? 4.092 6.094 -9.783 1.00 0.00 52 ILE A N 14
ATOM 12667 C CA . ILE A 1 52 ? 5.422 6.712 -9.514 1.00 0.00 52 ILE A CA 14
ATOM 12668 C C . ILE A 1 52 ? 6.548 5.797 -10.008 1.00 0.00 52 ILE A C 14
ATOM 12669 O O . ILE A 1 52 ? 7.512 6.249 -10.593 1.00 0.00 52 ILE A O 14
ATOM 12685 N N . CYS A 1 53 ? 6.437 4.515 -9.779 1.00 0.00 53 CYS A N 14
ATOM 12686 C CA . CYS A 1 53 ? 7.509 3.582 -10.243 1.00 0.00 53 CYS A CA 14
ATOM 12687 C C . CYS A 1 53 ? 6.936 2.559 -11.228 1.00 0.00 53 CYS A C 14
ATOM 12688 O O . CYS A 1 53 ? 7.661 1.928 -11.972 1.00 0.00 53 CYS A O 14
ATOM 12696 N N . GLY A 1 54 ? 5.641 2.401 -11.251 1.00 0.00 54 GLY A N 14
ATOM 12697 C CA . GLY A 1 54 ? 5.027 1.433 -12.204 1.00 0.00 54 GLY A CA 14
ATOM 12698 C C . GLY A 1 54 ? 4.940 0.036 -11.580 1.00 0.00 54 GLY A C 14
ATOM 12699 O O . GLY A 1 54 ? 5.249 -0.952 -12.217 1.00 0.00 54 GLY A O 14
ATOM 12703 N N . VAL A 1 55 ? 4.508 -0.068 -10.352 1.00 0.00 55 VAL A N 14
ATOM 12704 C CA . VAL A 1 55 ? 4.392 -1.416 -9.722 1.00 0.00 55 VAL A CA 14
ATOM 12705 C C . VAL A 1 55 ? 2.914 -1.757 -9.511 1.00 0.00 55 VAL A C 14
ATOM 12706 O O . VAL A 1 55 ? 2.167 -0.989 -8.936 1.00 0.00 55 VAL A O 14
ATOM 12719 N N . VAL A 1 56 ? 2.482 -2.895 -9.982 1.00 0.00 56 VAL A N 14
ATOM 12720 C CA . VAL A 1 56 ? 1.047 -3.267 -9.817 1.00 0.00 56 VAL A CA 14
ATOM 12721 C C . VAL A 1 56 ? 0.721 -3.555 -8.351 1.00 0.00 56 VAL A C 14
ATOM 12722 O O . VAL A 1 56 ? 1.555 -4.007 -7.592 1.00 0.00 56 VAL A O 14
ATOM 12735 N N . TYR A 1 57 ? -0.494 -3.293 -7.950 1.00 0.00 57 TYR A N 14
ATOM 12736 C CA . TYR A 1 57 ? -0.891 -3.544 -6.536 1.00 0.00 57 TYR A CA 14
ATOM 12737 C C . TYR A 1 57 ? -1.094 -5.041 -6.290 1.00 0.00 57 TYR A C 14
ATOM 12738 O O . TYR A 1 57 ? -0.656 -5.583 -5.296 1.00 0.00 57 TYR A O 14
ATOM 12756 N N . ASN A 1 58 ? -1.756 -5.708 -7.188 1.00 0.00 58 ASN A N 14
ATOM 12757 C CA . ASN A 1 58 ? -1.991 -7.171 -7.007 1.00 0.00 58 ASN A CA 14
ATOM 12758 C C . ASN A 1 58 ? -2.817 -7.413 -5.742 1.00 0.00 58 ASN A C 14
ATOM 12759 O O . ASN A 1 58 ? -2.290 -7.754 -4.701 1.00 0.00 58 ASN A O 14
ATOM 12770 N N . THR A 1 59 ? -4.107 -7.237 -5.821 1.00 0.00 59 THR A N 14
ATOM 12771 C CA . THR A 1 59 ? -4.961 -7.455 -4.617 1.00 0.00 59 THR A CA 14
ATOM 12772 C C . THR A 1 59 ? -5.887 -8.654 -4.839 1.00 0.00 59 THR A C 14
ATOM 12773 O O . THR A 1 59 ? -6.546 -8.763 -5.854 1.00 0.00 59 THR A O 14
ATOM 12784 N N . ARG A 1 60 ? -5.940 -9.557 -3.897 1.00 0.00 60 ARG A N 14
ATOM 12785 C CA . ARG A 1 60 ? -6.822 -10.750 -4.055 1.00 0.00 60 ARG A CA 14
ATOM 12786 C C . ARG A 1 60 ? -7.889 -10.772 -2.957 1.00 0.00 60 ARG A C 14
ATOM 12787 O O . ARG A 1 60 ? -7.516 -10.834 -1.798 1.00 0.00 60 ARG A O 14
ATOM 12811 N N . MET A 1 1 ? 8.734 -1.209 14.062 1.00 0.00 1 MET A N 15
ATOM 12812 C CA . MET A 1 1 ? 8.907 -2.648 14.417 1.00 0.00 1 MET A CA 15
ATOM 12813 C C . MET A 1 1 ? 9.747 -2.784 15.689 1.00 0.00 1 MET A C 15
ATOM 12814 O O . MET A 1 1 ? 9.615 -3.734 16.434 1.00 0.00 1 MET A O 15
ATOM 12830 N N . GLU A 1 2 ? 10.612 -1.842 15.940 1.00 0.00 2 GLU A N 15
ATOM 12831 C CA . GLU A 1 2 ? 11.464 -1.918 17.162 1.00 0.00 2 GLU A CA 15
ATOM 12832 C C . GLU A 1 2 ? 10.964 -0.933 18.220 1.00 0.00 2 GLU A C 15
ATOM 12833 O O . GLU A 1 2 ? 10.398 -1.316 19.224 1.00 0.00 2 GLU A O 15
ATOM 12845 N N . ASP A 1 3 ? 11.176 0.332 18.002 1.00 0.00 3 ASP A N 15
ATOM 12846 C CA . ASP A 1 3 ? 10.722 1.348 18.992 1.00 0.00 3 ASP A CA 15
ATOM 12847 C C . ASP A 1 3 ? 9.534 2.138 18.440 1.00 0.00 3 ASP A C 15
ATOM 12848 O O . ASP A 1 3 ? 8.389 1.828 18.705 1.00 0.00 3 ASP A O 15
ATOM 12857 N N . GLU A 1 4 ? 9.799 3.162 17.677 1.00 0.00 4 GLU A N 15
ATOM 12858 C CA . GLU A 1 4 ? 8.688 3.978 17.109 1.00 0.00 4 GLU A CA 15
ATOM 12859 C C . GLU A 1 4 ? 8.656 3.847 15.585 1.00 0.00 4 GLU A C 15
ATOM 12860 O O . GLU A 1 4 ? 7.728 4.281 14.933 1.00 0.00 4 GLU A O 15
ATOM 12872 N N . ASP A 1 5 ? 9.665 3.253 15.010 1.00 0.00 5 ASP A N 15
ATOM 12873 C CA . ASP A 1 5 ? 9.693 3.094 13.527 1.00 0.00 5 ASP A CA 15
ATOM 12874 C C . ASP A 1 5 ? 8.493 2.267 13.057 1.00 0.00 5 ASP A C 15
ATOM 12875 O O . ASP A 1 5 ? 8.475 1.057 13.174 1.00 0.00 5 ASP A O 15
ATOM 12884 N N . VAL A 1 6 ? 7.493 2.910 12.520 1.00 0.00 6 VAL A N 15
ATOM 12885 C CA . VAL A 1 6 ? 6.296 2.163 12.037 1.00 0.00 6 VAL A CA 15
ATOM 12886 C C . VAL A 1 6 ? 5.869 2.697 10.668 1.00 0.00 6 VAL A C 15
ATOM 12887 O O . VAL A 1 6 ? 5.895 3.889 10.433 1.00 0.00 6 VAL A O 15
ATOM 12900 N N . PRO A 1 7 ? 5.492 1.793 9.808 1.00 0.00 7 PRO A N 15
ATOM 12901 C CA . PRO A 1 7 ? 5.061 2.181 8.443 1.00 0.00 7 PRO A CA 15
ATOM 12902 C C . PRO A 1 7 ? 3.676 2.830 8.481 1.00 0.00 7 PRO A C 15
ATOM 12903 O O . PRO A 1 7 ? 2.895 2.612 9.387 1.00 0.00 7 PRO A O 15
ATOM 12914 N N . VAL A 1 8 ? 3.371 3.622 7.494 1.00 0.00 8 VAL A N 15
ATOM 12915 C CA . VAL A 1 8 ? 2.041 4.297 7.452 1.00 0.00 8 VAL A CA 15
ATOM 12916 C C . VAL A 1 8 ? 1.482 4.288 6.028 1.00 0.00 8 VAL A C 15
ATOM 12917 O O . VAL A 1 8 ? 2.214 4.358 5.062 1.00 0.00 8 VAL A O 15
ATOM 12930 N N . CYS A 1 9 ? 0.187 4.200 5.893 1.00 0.00 9 CYS A N 15
ATOM 12931 C CA . CYS A 1 9 ? -0.418 4.188 4.533 1.00 0.00 9 CYS A CA 15
ATOM 12932 C C . CYS A 1 9 ? -0.371 5.590 3.920 1.00 0.00 9 CYS A C 15
ATOM 12933 O O . CYS A 1 9 ? -0.897 6.539 4.463 1.00 0.00 9 CYS A O 15
ATOM 12940 N N . TRP A 1 10 ? 0.270 5.718 2.797 1.00 0.00 10 TRP A N 15
ATOM 12941 C CA . TRP A 1 10 ? 0.385 7.048 2.126 1.00 0.00 10 TRP A CA 15
ATOM 12942 C C . TRP A 1 10 ? -0.988 7.594 1.709 1.00 0.00 10 TRP A C 15
ATOM 12943 O O . TRP A 1 10 ? -1.141 8.773 1.456 1.00 0.00 10 TRP A O 15
ATOM 12964 N N . ILE A 1 11 ? -1.978 6.753 1.606 1.00 0.00 11 ILE A N 15
ATOM 12965 C CA . ILE A 1 11 ? -3.325 7.238 1.172 1.00 0.00 11 ILE A CA 15
ATOM 12966 C C . ILE A 1 11 ? -4.074 7.929 2.318 1.00 0.00 11 ILE A C 15
ATOM 12967 O O . ILE A 1 11 ? -4.467 9.074 2.206 1.00 0.00 11 ILE A O 15
ATOM 12983 N N . CYS A 1 12 ? -4.286 7.252 3.411 1.00 0.00 12 CYS A N 15
ATOM 12984 C CA . CYS A 1 12 ? -5.021 7.891 4.543 1.00 0.00 12 CYS A CA 15
ATOM 12985 C C . CYS A 1 12 ? -4.045 8.328 5.639 1.00 0.00 12 CYS A C 15
ATOM 12986 O O . CYS A 1 12 ? -4.442 8.822 6.676 1.00 0.00 12 CYS A O 15
ATOM 12993 N N . ASN A 1 13 ? -2.772 8.157 5.415 1.00 0.00 13 ASN A N 15
ATOM 12994 C CA . ASN A 1 13 ? -1.770 8.569 6.440 1.00 0.00 13 ASN A CA 15
ATOM 12995 C C . ASN A 1 13 ? -2.058 7.879 7.776 1.00 0.00 13 ASN A C 15
ATOM 12996 O O . ASN A 1 13 ? -2.326 8.522 8.772 1.00 0.00 13 ASN A O 15
ATOM 13007 N N . GLU A 1 14 ? -2.001 6.576 7.806 1.00 0.00 14 GLU A N 15
ATOM 13008 C CA . GLU A 1 14 ? -2.266 5.847 9.079 1.00 0.00 14 GLU A CA 15
ATOM 13009 C C . GLU A 1 14 ? -1.266 4.697 9.239 1.00 0.00 14 GLU A C 15
ATOM 13010 O O . GLU A 1 14 ? -1.009 3.952 8.316 1.00 0.00 14 GLU A O 15
ATOM 13022 N N . GLU A 1 15 ? -0.693 4.553 10.399 1.00 0.00 15 GLU A N 15
ATOM 13023 C CA . GLU A 1 15 ? 0.295 3.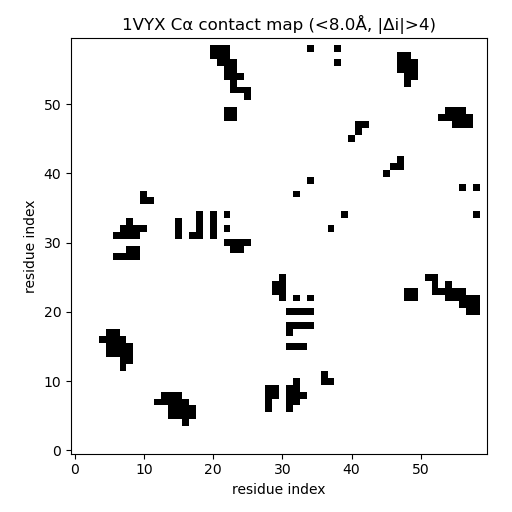457 10.607 1.00 0.00 15 GLU A CA 15
ATOM 13024 C C . GLU A 1 15 ? -0.386 2.091 10.500 1.00 0.00 15 GLU A C 15
ATOM 13025 O O . GLU A 1 15 ? -1.451 1.874 11.042 1.00 0.00 15 GLU A O 15
ATOM 13037 N N . LEU A 1 16 ? 0.235 1.159 9.827 1.00 0.00 16 LEU A N 15
ATOM 13038 C CA . LEU A 1 16 ? -0.372 -0.200 9.720 1.00 0.00 16 LEU A CA 15
ATOM 13039 C C . LEU A 1 16 ? 0.512 -1.196 10.479 1.00 0.00 16 LEU A C 15
ATOM 13040 O O . LEU A 1 16 ? 0.055 -2.207 10.971 1.00 0.00 16 LEU A O 15
ATOM 13056 N N . GLY A 1 17 ? 1.769 -0.875 10.613 1.00 0.00 17 GLY A N 15
ATOM 13057 C CA . GLY A 1 17 ? 2.710 -1.743 11.380 1.00 0.00 17 GLY A CA 15
ATOM 13058 C C . GLY A 1 17 ? 3.186 -2.947 10.561 1.00 0.00 17 GLY A C 15
ATOM 13059 O O . GLY A 1 17 ? 4.298 -3.395 10.737 1.00 0.00 17 GLY A O 15
ATOM 13063 N N . ASN A 1 18 ? 2.383 -3.470 9.669 1.00 0.00 18 ASN A N 15
ATOM 13064 C CA . ASN A 1 18 ? 2.842 -4.648 8.861 1.00 0.00 18 ASN A CA 15
ATOM 13065 C C . ASN A 1 18 ? 1.691 -5.234 8.031 1.00 0.00 18 ASN A C 15
ATOM 13066 O O . ASN A 1 18 ? 1.611 -6.428 7.825 1.00 0.00 18 ASN A O 15
ATOM 13077 N N . GLU A 1 19 ? 0.799 -4.422 7.539 1.00 0.00 19 GLU A N 15
ATOM 13078 C CA . GLU A 1 19 ? -0.314 -4.984 6.720 1.00 0.00 19 GLU A CA 15
ATOM 13079 C C . GLU A 1 19 ? 0.270 -5.708 5.505 1.00 0.00 19 GLU A C 15
ATOM 13080 O O . GLU A 1 19 ? 0.737 -5.088 4.569 1.00 0.00 19 GLU A O 15
ATOM 13092 N N . ARG A 1 20 ? 0.264 -7.013 5.515 1.00 0.00 20 ARG A N 15
ATOM 13093 C CA . ARG A 1 20 ? 0.840 -7.759 4.361 1.00 0.00 20 ARG A CA 15
ATOM 13094 C C . ARG A 1 20 ? 0.057 -7.461 3.082 1.00 0.00 20 ARG A C 15
ATOM 13095 O O . ARG A 1 20 ? -0.957 -8.070 2.802 1.00 0.00 20 ARG A O 15
ATOM 13116 N N . PHE A 1 21 ? 0.534 -6.535 2.296 1.00 0.00 21 PHE A N 15
ATOM 13117 C CA . PHE A 1 21 ? -0.158 -6.196 1.023 1.00 0.00 21 PHE A CA 15
ATOM 13118 C C . PHE A 1 21 ? 0.872 -5.729 -0.008 1.00 0.00 21 PHE A C 15
ATOM 13119 O O . PHE A 1 21 ? 1.292 -4.588 -0.006 1.00 0.00 21 PHE A O 15
ATOM 13136 N N . ARG A 1 22 ? 1.288 -6.600 -0.884 1.00 0.00 22 ARG A N 15
ATOM 13137 C CA . ARG A 1 22 ? 2.296 -6.201 -1.908 1.00 0.00 22 ARG A CA 15
ATOM 13138 C C . ARG A 1 22 ? 1.637 -5.336 -2.986 1.00 0.00 22 ARG A C 15
ATOM 13139 O O . ARG A 1 22 ? 1.140 -5.833 -3.976 1.00 0.00 22 ARG A O 15
ATOM 13160 N N . ALA A 1 23 ? 1.625 -4.046 -2.795 1.00 0.00 23 ALA A N 15
ATOM 13161 C CA . ALA A 1 23 ? 0.994 -3.148 -3.803 1.00 0.00 23 ALA A CA 15
ATOM 13162 C C . ALA A 1 23 ? 2.049 -2.285 -4.496 1.00 0.00 23 ALA A C 15
ATOM 13163 O O . ALA A 1 23 ? 1.764 -1.603 -5.461 1.00 0.00 23 ALA A O 15
ATOM 13170 N N . CYS A 1 24 ? 3.262 -2.296 -4.015 1.00 0.00 24 CYS A N 15
ATOM 13171 C CA . CYS A 1 24 ? 4.311 -1.459 -4.664 1.00 0.00 24 CYS A CA 15
ATOM 13172 C C . CYS A 1 24 ? 5.648 -1.571 -3.931 1.00 0.00 24 CYS A C 15
ATOM 13173 O O . CYS A 1 24 ? 5.917 -2.529 -3.234 1.00 0.00 24 CYS A O 15
ATOM 13180 N N . GLY A 1 25 ? 6.485 -0.585 -4.095 1.00 0.00 25 GLY A N 15
ATOM 13181 C CA . GLY A 1 25 ? 7.816 -0.598 -3.425 1.00 0.00 25 GLY A CA 15
ATOM 13182 C C . GLY A 1 25 ? 8.537 0.716 -3.729 1.00 0.00 25 GLY A C 15
ATOM 13183 O O . GLY A 1 25 ? 9.743 0.759 -3.870 1.00 0.00 25 GLY A O 15
ATOM 13187 N N . CYS A 1 26 ? 7.801 1.789 -3.843 1.00 0.00 26 CYS A N 15
ATOM 13188 C CA . CYS A 1 26 ? 8.431 3.105 -4.150 1.00 0.00 26 CYS A CA 15
ATOM 13189 C C . CYS A 1 26 ? 9.599 3.388 -3.195 1.00 0.00 26 CYS A C 15
ATOM 13190 O O . CYS A 1 26 ? 10.666 2.823 -3.329 1.00 0.00 26 CYS A O 15
ATOM 13197 N N . THR A 1 27 ? 9.420 4.263 -2.237 1.00 0.00 27 THR A N 15
ATOM 13198 C CA . THR A 1 27 ? 10.542 4.568 -1.303 1.00 0.00 27 THR A CA 15
ATOM 13199 C C . THR A 1 27 ? 10.101 4.430 0.157 1.00 0.00 27 THR A C 15
ATOM 13200 O O . THR A 1 27 ? 10.919 4.353 1.052 1.00 0.00 27 THR A O 15
ATOM 13211 N N . GLY A 1 28 ? 8.820 4.398 0.415 1.00 0.00 28 GLY A N 15
ATOM 13212 C CA . GLY A 1 28 ? 8.362 4.265 1.827 1.00 0.00 28 GLY A CA 15
ATOM 13213 C C . GLY A 1 28 ? 6.852 4.501 1.925 1.00 0.00 28 GLY A C 15
ATOM 13214 O O . GLY A 1 28 ? 6.081 3.572 2.067 1.00 0.00 28 GLY A O 15
ATOM 13218 N N . GLU A 1 29 ? 6.420 5.733 1.869 1.00 0.00 29 GLU A N 15
ATOM 13219 C CA . GLU A 1 29 ? 4.956 6.008 1.979 1.00 0.00 29 GLU A CA 15
ATOM 13220 C C . GLU A 1 29 ? 4.163 5.052 1.085 1.00 0.00 29 GLU A C 15
ATOM 13221 O O . GLU A 1 29 ? 3.126 4.553 1.467 1.00 0.00 29 GLU A O 15
ATOM 13233 N N . LEU A 1 30 ? 4.644 4.785 -0.096 1.00 0.00 30 LEU A N 15
ATOM 13234 C CA . LEU A 1 30 ? 3.914 3.859 -1.002 1.00 0.00 30 LEU A CA 15
ATOM 13235 C C . LEU A 1 30 ? 4.303 2.416 -0.677 1.00 0.00 30 LEU A C 15
ATOM 13236 O O . LEU A 1 30 ? 3.681 1.474 -1.125 1.00 0.00 30 LEU A O 15
ATOM 13252 N N . GLU A 1 31 ? 5.326 2.241 0.112 1.00 0.00 31 GLU A N 15
ATOM 13253 C CA . GLU A 1 31 ? 5.759 0.866 0.481 1.00 0.00 31 GLU A CA 15
ATOM 13254 C C . GLU A 1 31 ? 4.751 0.243 1.448 1.00 0.00 31 GLU A C 15
ATOM 13255 O O . GLU A 1 31 ? 4.433 -0.927 1.359 1.00 0.00 31 GLU A O 15
ATOM 13267 N N . ASN A 1 32 ? 4.243 1.013 2.373 1.00 0.00 32 ASN A N 15
ATOM 13268 C CA . ASN A 1 32 ? 3.257 0.458 3.339 1.00 0.00 32 ASN A CA 15
ATOM 13269 C C . ASN A 1 32 ? 1.884 1.085 3.112 1.00 0.00 32 ASN A C 15
ATOM 13270 O O . ASN A 1 32 ? 1.717 2.285 3.212 1.00 0.00 32 ASN A O 15
ATOM 13281 N N . VAL A 1 33 ? 0.896 0.291 2.818 1.00 0.00 33 VAL A N 15
ATOM 13282 C CA . VAL A 1 33 ? -0.458 0.862 2.602 1.00 0.00 33 VAL A CA 15
ATOM 13283 C C . VAL A 1 33 ? -1.546 -0.158 2.955 1.00 0.00 33 VAL A C 15
ATOM 13284 O O . VAL A 1 33 ? -1.453 -1.319 2.611 1.00 0.00 33 VAL A O 15
ATOM 13297 N N . HIS A 1 34 ? -2.586 0.268 3.621 1.00 0.00 34 HIS A N 15
ATOM 13298 C CA . HIS A 1 34 ? -3.682 -0.690 3.970 1.00 0.00 34 HIS A CA 15
ATOM 13299 C C . HIS A 1 34 ? -4.357 -1.213 2.698 1.00 0.00 34 HIS A C 15
ATOM 13300 O O . HIS A 1 34 ? -4.760 -0.451 1.837 1.00 0.00 34 HIS A O 15
ATOM 13314 N N . ARG A 1 35 ? -4.507 -2.503 2.581 1.00 0.00 35 ARG A N 15
ATOM 13315 C CA . ARG A 1 35 ? -5.180 -3.066 1.377 1.00 0.00 35 ARG A CA 15
ATOM 13316 C C . ARG A 1 35 ? -6.642 -2.619 1.356 1.00 0.00 35 ARG A C 15
ATOM 13317 O O . ARG A 1 35 ? -7.324 -2.721 0.355 1.00 0.00 35 ARG A O 15
ATOM 13338 N N . SER A 1 36 ? -7.126 -2.133 2.466 1.00 0.00 36 SER A N 15
ATOM 13339 C CA . SER A 1 36 ? -8.546 -1.685 2.540 1.00 0.00 36 SER A CA 15
ATOM 13340 C C . SER A 1 36 ? -8.758 -0.374 1.773 1.00 0.00 36 SER A C 15
ATOM 13341 O O . SER A 1 36 ? -9.609 -0.286 0.911 1.00 0.00 36 SER A O 15
ATOM 13349 N N . CYS A 1 37 ? -8.013 0.655 2.088 1.00 0.00 37 CYS A N 15
ATOM 13350 C CA . CYS A 1 37 ? -8.218 1.953 1.373 1.00 0.00 37 CYS A CA 15
ATOM 13351 C C . CYS A 1 37 ? -7.520 1.962 0.009 1.00 0.00 37 CYS A C 15
ATOM 13352 O O . CYS A 1 37 ? -7.978 2.600 -0.918 1.00 0.00 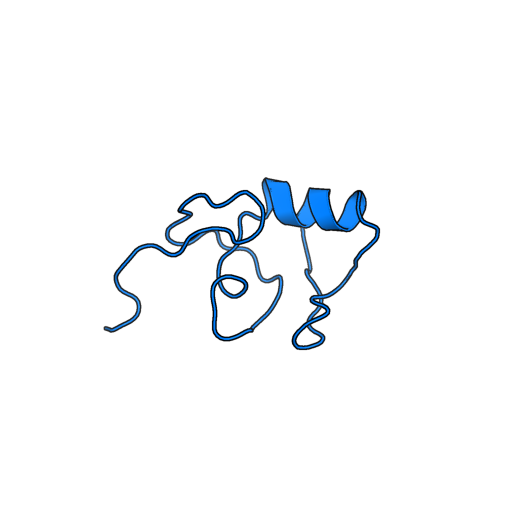37 CYS A O 15
ATOM 13360 N N . LEU A 1 38 ? -6.420 1.275 -0.135 1.00 0.00 38 LEU A N 15
ATOM 13361 C CA . LEU A 1 38 ? -5.729 1.284 -1.460 1.00 0.00 38 LEU A CA 15
ATOM 13362 C C . LEU A 1 38 ? -6.489 0.415 -2.465 1.00 0.00 38 LEU A C 15
ATOM 13363 O O . LEU A 1 38 ? -6.931 0.885 -3.494 1.00 0.00 38 LEU A O 15
ATOM 13379 N N . SER A 1 39 ? -6.643 -0.846 -2.174 1.00 0.00 39 SER A N 15
ATOM 13380 C CA . SER A 1 39 ? -7.374 -1.743 -3.113 1.00 0.00 39 SER A CA 15
ATOM 13381 C C . SER A 1 39 ? -8.718 -1.123 -3.502 1.00 0.00 39 SER A C 15
ATOM 13382 O O . SER A 1 39 ? -9.199 -1.300 -4.603 1.00 0.00 39 SER A O 15
ATOM 13390 N N . THR A 1 40 ? -9.331 -0.392 -2.609 1.00 0.00 40 THR A N 15
ATOM 13391 C CA . THR A 1 40 ? -10.641 0.239 -2.939 1.00 0.00 40 THR A CA 15
ATOM 13392 C C . THR A 1 40 ? -10.414 1.599 -3.605 1.00 0.00 40 THR A C 15
ATOM 13393 O O . THR A 1 40 ? -11.140 1.993 -4.497 1.00 0.00 40 THR A O 15
ATOM 13404 N N . TRP A 1 41 ? -9.410 2.317 -3.181 1.00 0.00 41 TRP A N 15
ATOM 13405 C CA . TRP A 1 41 ? -9.136 3.646 -3.794 1.00 0.00 41 TRP A CA 15
ATOM 13406 C C . TRP A 1 41 ? -8.841 3.472 -5.289 1.00 0.00 41 TRP A C 15
ATOM 13407 O O . TRP A 1 41 ? -9.511 4.035 -6.130 1.00 0.00 41 TRP A O 15
ATOM 13428 N N . LEU A 1 42 ? -7.850 2.689 -5.626 1.00 0.00 42 LEU A N 15
ATOM 13429 C CA . LEU A 1 42 ? -7.539 2.485 -7.070 1.00 0.00 42 LEU A CA 15
ATOM 13430 C C . LEU A 1 42 ? -8.809 2.079 -7.817 1.00 0.00 42 LEU A C 15
ATOM 13431 O O . LEU A 1 42 ? -9.033 2.477 -8.942 1.00 0.00 42 LEU A O 15
ATOM 13447 N N . THR A 1 43 ? -9.653 1.299 -7.194 1.00 0.00 43 THR A N 15
ATOM 13448 C CA . THR A 1 43 ? -10.916 0.884 -7.868 1.00 0.00 43 THR A CA 15
ATOM 13449 C C . THR A 1 43 ? -11.746 2.127 -8.199 1.00 0.00 43 THR A C 15
ATOM 13450 O O . THR A 1 43 ? -12.262 2.269 -9.290 1.00 0.00 43 THR A O 15
ATOM 13461 N N . ILE A 1 44 ? -11.869 3.034 -7.266 1.00 0.00 44 ILE A N 15
ATOM 13462 C CA . ILE A 1 44 ? -12.657 4.271 -7.532 1.00 0.00 44 ILE A CA 15
ATOM 13463 C C . ILE A 1 44 ? -11.833 5.233 -8.391 1.00 0.00 44 ILE A C 15
ATOM 13464 O O . ILE A 1 44 ? -12.347 5.885 -9.278 1.00 0.00 44 ILE A O 15
ATOM 13480 N N . SER A 1 45 ? -10.555 5.322 -8.136 1.00 0.00 45 SER A N 15
ATOM 13481 C CA . SER A 1 45 ? -9.695 6.235 -8.942 1.00 0.00 45 SER A CA 15
ATOM 13482 C C . SER A 1 45 ? -9.309 5.560 -10.261 1.00 0.00 45 SER A C 15
ATOM 13483 O O . SER A 1 45 ? -8.604 6.121 -11.075 1.00 0.00 45 SER A O 15
ATOM 13491 N N . ARG A 1 46 ? -9.765 4.354 -10.474 1.00 0.00 46 ARG A N 15
ATOM 13492 C CA . ARG A 1 46 ? -9.427 3.636 -11.735 1.00 0.00 46 ARG A CA 15
ATOM 13493 C C . ARG A 1 46 ? -7.911 3.448 -11.851 1.00 0.00 46 ARG A C 15
ATOM 13494 O O . ARG A 1 46 ? -7.289 3.918 -12.784 1.00 0.00 46 ARG A O 15
ATOM 13515 N N . ASN A 1 47 ? -7.309 2.762 -10.915 1.00 0.00 47 ASN A N 15
ATOM 13516 C CA . ASN A 1 47 ? -5.836 2.543 -10.982 1.00 0.00 47 ASN A CA 15
ATOM 13517 C C . ASN A 1 47 ? -5.525 1.050 -10.850 1.00 0.00 47 ASN A C 15
ATOM 13518 O O . ASN A 1 47 ? -6.315 0.287 -10.332 1.00 0.00 47 ASN A O 15
ATOM 13529 N N . THR A 1 48 ? -4.383 0.625 -11.318 1.00 0.00 48 THR A N 15
ATOM 13530 C CA . THR A 1 48 ? -4.032 -0.821 -11.221 1.00 0.00 48 THR A CA 15
ATOM 13531 C C . THR A 1 48 ? -2.577 -0.987 -10.778 1.00 0.00 48 THR A C 15
ATOM 13532 O O . THR A 1 48 ? -2.257 -1.843 -9.975 1.00 0.00 48 THR A O 15
ATOM 13543 N N . ALA A 1 49 ? -1.692 -0.179 -11.293 1.00 0.00 49 ALA A N 15
ATOM 13544 C CA . ALA A 1 49 ? -0.260 -0.298 -10.898 1.00 0.00 49 ALA A CA 15
ATOM 13545 C C . ALA A 1 49 ? 0.354 1.089 -10.707 1.00 0.00 49 ALA A C 15
ATOM 13546 O O . ALA A 1 49 ? 0.177 1.978 -11.517 1.00 0.00 49 ALA A O 15
ATOM 13553 N N . CYS A 1 50 ? 1.074 1.279 -9.638 1.00 0.00 50 CYS A N 15
ATOM 13554 C CA . CYS A 1 50 ? 1.701 2.607 -9.388 1.00 0.00 50 CYS A CA 15
ATOM 13555 C C . CYS A 1 50 ? 2.528 3.037 -10.602 1.00 0.00 50 CYS A C 15
ATOM 13556 O O . CYS A 1 50 ? 3.100 2.220 -11.296 1.00 0.00 50 CYS A O 15
ATOM 13564 N N . GLN A 1 51 ? 2.600 4.313 -10.859 1.00 0.00 51 GLN A N 15
ATOM 13565 C CA . GLN A 1 51 ? 3.396 4.794 -12.025 1.00 0.00 51 GLN A CA 15
ATOM 13566 C C . GLN A 1 51 ? 4.806 5.181 -11.572 1.00 0.00 51 GLN A C 15
ATOM 13567 O O . GLN A 1 51 ? 5.745 5.157 -12.343 1.00 0.00 51 GLN A O 15
ATOM 13581 N N . ILE A 1 52 ? 4.959 5.534 -10.325 1.00 0.00 52 ILE A N 15
ATOM 13582 C CA . ILE A 1 52 ? 6.306 5.921 -9.818 1.00 0.00 52 ILE A CA 15
ATOM 13583 C C . ILE A 1 52 ? 7.342 4.864 -10.211 1.00 0.00 52 ILE A C 15
ATOM 13584 O O . ILE A 1 52 ? 8.357 5.168 -10.806 1.00 0.00 52 ILE A O 15
ATOM 13600 N N . CYS A 1 53 ? 7.094 3.623 -9.886 1.00 0.00 53 CYS A N 15
ATOM 13601 C CA . CYS A 1 53 ? 8.068 2.550 -10.246 1.00 0.00 53 CYS A CA 15
ATOM 13602 C C . CYS A 1 53 ? 7.424 1.545 -11.208 1.00 0.00 53 CYS A C 15
ATOM 13603 O O . CYS A 1 53 ? 8.104 0.801 -11.886 1.00 0.00 53 CYS A O 15
ATOM 13611 N N . GLY A 1 54 ? 6.120 1.528 -11.286 1.00 0.00 54 GLY A N 15
ATOM 13612 C CA . GLY A 1 54 ? 5.442 0.584 -12.222 1.00 0.00 54 GLY A CA 15
ATOM 13613 C C . GLY A 1 54 ? 5.123 -0.741 -11.519 1.00 0.00 54 GLY A C 15
ATOM 13614 O O . GLY A 1 54 ? 5.068 -1.780 -12.146 1.00 0.00 54 GLY A O 15
ATOM 13618 N N . VAL A 1 55 ? 4.902 -0.725 -10.231 1.00 0.00 55 VAL A N 15
ATOM 13619 C CA . VAL A 1 55 ? 4.578 -2.001 -9.526 1.00 0.00 55 VAL A CA 15
ATOM 13620 C C . VAL A 1 55 ? 3.058 -2.167 -9.415 1.00 0.00 55 VAL A C 15
ATOM 13621 O O . VAL A 1 55 ? 2.370 -1.334 -8.858 1.00 0.00 55 VAL A O 15
ATOM 13634 N N . VAL A 1 56 ? 2.530 -3.235 -9.948 1.00 0.00 56 VAL A N 15
ATOM 13635 C CA . VAL A 1 56 ? 1.056 -3.456 -9.884 1.00 0.00 56 VAL A CA 15
ATOM 13636 C C . VAL A 1 56 ? 0.600 -3.651 -8.436 1.00 0.00 56 VAL A C 15
ATOM 13637 O O . VAL A 1 56 ? 1.369 -4.032 -7.576 1.00 0.00 56 VAL A O 15
ATOM 13650 N N . TYR A 1 57 ? -0.651 -3.393 -8.165 1.00 0.00 57 TYR A N 15
ATOM 13651 C CA . TYR A 1 57 ? -1.168 -3.563 -6.777 1.00 0.00 57 TYR A CA 15
ATOM 13652 C C . TYR A 1 57 ? -1.467 -5.039 -6.496 1.00 0.00 57 TYR A C 15
ATOM 13653 O O . TYR A 1 57 ? -2.605 -5.429 -6.326 1.00 0.00 57 TYR A O 15
ATOM 13671 N N . ASN A 1 58 ? -0.456 -5.862 -6.442 1.00 0.00 58 ASN A N 15
ATOM 13672 C CA . ASN A 1 58 ? -0.688 -7.311 -6.168 1.00 0.00 58 ASN A CA 15
ATOM 13673 C C . ASN A 1 58 ? -1.433 -7.486 -4.842 1.00 0.00 58 ASN A C 15
ATOM 13674 O O . ASN A 1 58 ? -1.126 -6.846 -3.857 1.00 0.00 58 ASN A O 15
ATOM 13685 N N . THR A 1 59 ? -2.413 -8.349 -4.810 1.00 0.00 59 THR A N 15
ATOM 13686 C CA . THR A 1 59 ? -3.178 -8.561 -3.547 1.00 0.00 59 THR A CA 15
ATOM 13687 C C . THR A 1 59 ? -3.150 -10.039 -3.148 1.00 0.00 59 THR A C 15
ATOM 13688 O O . THR A 1 59 ? -2.822 -10.902 -3.939 1.00 0.00 59 THR A O 15
ATOM 13699 N N . ARG A 1 60 ? -3.494 -10.337 -1.925 1.00 0.00 60 ARG A N 15
ATOM 13700 C CA . ARG A 1 60 ? -3.490 -11.758 -1.470 1.00 0.00 60 ARG A CA 15
ATOM 13701 C C . ARG A 1 60 ? -2.107 -12.380 -1.678 1.00 0.00 60 ARG A C 15
ATOM 13702 O O . ARG A 1 60 ? -1.187 -11.976 -0.985 1.00 0.00 60 ARG A O 15
ATOM 13726 N N . MET A 1 1 ? 7.659 -10.490 19.989 1.00 0.00 1 MET A N 16
ATOM 13727 C CA . MET A 1 1 ? 8.254 -10.192 18.655 1.00 0.00 1 MET A CA 16
ATOM 13728 C C . MET A 1 1 ? 9.168 -8.967 18.746 1.00 0.00 1 MET A C 16
ATOM 13729 O O . MET A 1 1 ? 9.438 -8.458 19.815 1.00 0.00 1 MET A O 16
ATOM 13745 N N . GLU A 1 2 ? 9.647 -8.491 17.629 1.00 0.00 2 GLU A N 16
ATOM 13746 C CA . GLU A 1 2 ? 10.543 -7.300 17.646 1.00 0.00 2 GLU A CA 16
ATOM 13747 C C . GLU A 1 2 ? 9.942 -6.173 16.806 1.00 0.00 2 GLU A C 16
ATOM 13748 O O . GLU A 1 2 ? 9.856 -5.039 17.235 1.00 0.00 2 GLU A O 16
ATOM 13760 N N . ASP A 1 3 ? 9.526 -6.480 15.611 1.00 0.00 3 ASP A N 16
ATOM 13761 C CA . ASP A 1 3 ? 8.927 -5.435 14.732 1.00 0.00 3 ASP A CA 16
ATOM 13762 C C . ASP A 1 3 ? 9.869 -4.234 14.616 1.00 0.00 3 ASP A C 16
ATOM 13763 O O . ASP A 1 3 ? 10.913 -4.188 15.236 1.00 0.00 3 ASP A O 16
ATOM 13772 N N . GLU A 1 4 ? 9.508 -3.261 13.826 1.00 0.00 4 GLU A N 16
ATOM 13773 C CA . GLU A 1 4 ? 10.379 -2.061 13.669 1.00 0.00 4 GLU A CA 16
ATOM 13774 C C . GLU A 1 4 ? 9.520 -0.796 13.621 1.00 0.00 4 GLU A C 16
ATOM 13775 O O . GLU A 1 4 ? 8.366 -0.805 14.003 1.00 0.00 4 GLU A O 16
ATOM 13787 N N . ASP A 1 5 ? 10.067 0.294 13.154 1.00 0.00 5 ASP A N 16
ATOM 13788 C CA . ASP A 1 5 ? 9.268 1.550 13.087 1.00 0.00 5 ASP A CA 16
ATOM 13789 C C . ASP A 1 5 ? 7.907 1.270 12.451 1.00 0.00 5 ASP A C 16
ATOM 13790 O O . ASP A 1 5 ? 7.788 0.473 11.541 1.00 0.00 5 ASP A O 16
ATOM 13799 N N . VAL A 1 6 ? 6.880 1.915 12.924 1.00 0.00 6 VAL A N 16
ATOM 13800 C CA . VAL A 1 6 ? 5.527 1.684 12.349 1.00 0.00 6 VAL A CA 16
ATOM 13801 C C . VAL A 1 6 ? 5.291 2.633 11.170 1.00 0.00 6 VAL A C 16
ATOM 13802 O O . VAL A 1 6 ? 5.133 3.824 11.353 1.00 0.00 6 VAL A O 16
ATOM 13815 N N . PRO A 1 7 ? 5.279 2.068 9.994 1.00 0.00 7 PRO A N 16
ATOM 13816 C CA . PRO A 1 7 ? 5.064 2.866 8.763 1.00 0.00 7 PRO A CA 16
ATOM 13817 C C . PRO A 1 7 ? 3.614 3.346 8.683 1.00 0.00 7 PRO A C 16
ATOM 13818 O O . PRO A 1 7 ? 2.739 2.826 9.348 1.00 0.00 7 PRO A O 16
ATOM 13829 N N . VAL A 1 8 ? 3.356 4.337 7.878 1.00 0.00 8 VAL A N 16
ATOM 13830 C CA . VAL A 1 8 ? 1.964 4.858 7.758 1.00 0.00 8 VAL A CA 16
ATOM 13831 C C . VAL A 1 8 ? 1.466 4.741 6.314 1.00 0.00 8 VAL A C 16
ATOM 13832 O O . VAL A 1 8 ? 2.215 4.906 5.371 1.00 0.00 8 VAL A O 16
ATOM 13845 N N . CYS A 1 9 ? 0.201 4.466 6.138 1.00 0.00 9 CYS A N 16
ATOM 13846 C CA . CYS A 1 9 ? -0.352 4.349 4.762 1.00 0.00 9 CYS A CA 16
ATOM 13847 C C . CYS A 1 9 ? -0.300 5.713 4.069 1.00 0.00 9 CYS A C 16
ATOM 13848 O O . CYS A 1 9 ? -0.737 6.710 4.604 1.00 0.00 9 CYS A O 16
ATOM 13855 N N . TRP A 1 10 ? 0.249 5.764 2.891 1.00 0.00 10 TRP A N 16
ATOM 13856 C CA . TRP A 1 10 ? 0.353 7.062 2.161 1.00 0.00 10 TRP A CA 16
ATOM 13857 C C . TRP A 1 10 ? -1.023 7.549 1.687 1.00 0.00 10 TRP A C 16
ATOM 13858 O O . TRP A 1 10 ? -1.211 8.713 1.396 1.00 0.00 10 TRP A O 16
ATOM 13879 N N . ILE A 1 11 ? -1.982 6.670 1.591 1.00 0.00 11 ILE A N 16
ATOM 13880 C CA . ILE A 1 11 ? -3.335 7.092 1.117 1.00 0.00 11 ILE A CA 16
ATOM 13881 C C . ILE A 1 11 ? -4.117 7.811 2.223 1.00 0.00 11 ILE A C 16
ATOM 13882 O O . ILE A 1 11 ? -4.543 8.937 2.055 1.00 0.00 11 ILE A O 16
ATOM 13898 N N . CYS A 1 12 ? -4.320 7.177 3.346 1.00 0.00 12 CYS A N 16
ATOM 13899 C CA . CYS A 1 12 ? -5.087 7.843 4.443 1.00 0.00 12 CYS A CA 16
ATOM 13900 C C . CYS A 1 12 ? -4.139 8.365 5.526 1.00 0.00 12 CYS A C 16
ATOM 13901 O O . CYS A 1 12 ? -4.552 9.014 6.467 1.00 0.00 12 CYS A O 16
ATOM 13908 N N . ASN A 1 13 ? -2.871 8.093 5.401 1.00 0.00 13 ASN A N 16
ATOM 13909 C CA . ASN A 1 13 ? -1.896 8.578 6.421 1.00 0.00 13 ASN A CA 16
ATOM 13910 C C . ASN A 1 13 ? -2.175 7.935 7.783 1.00 0.00 13 ASN A C 16
ATOM 13911 O O . ASN A 1 13 ? -2.335 8.613 8.780 1.00 0.00 13 ASN A O 16
ATOM 13922 N N . GLU A 1 14 ? -2.229 6.633 7.834 1.00 0.00 14 GLU A N 16
ATOM 13923 C CA . GLU A 1 14 ? -2.490 5.944 9.131 1.00 0.00 14 GLU A CA 16
ATOM 13924 C C . GLU A 1 14 ? -1.427 4.865 9.363 1.00 0.00 14 GLU A C 16
ATOM 13925 O O . GLU A 1 14 ? -1.077 4.127 8.471 1.00 0.00 14 GLU A O 16
ATOM 13937 N N . GLU A 1 15 ? -0.902 4.772 10.551 1.00 0.00 15 GLU A N 16
ATOM 13938 C CA . GLU A 1 15 ? 0.146 3.744 10.822 1.00 0.00 15 GLU A CA 16
ATOM 13939 C C . GLU A 1 15 ? -0.430 2.332 10.687 1.00 0.00 15 GLU A C 16
ATOM 13940 O O . GLU A 1 15 ? -1.458 2.012 11.250 1.00 0.00 15 GLU A O 16
ATOM 13952 N N . LEU A 1 16 ? 0.241 1.477 9.960 1.00 0.00 16 LEU A N 16
ATOM 13953 C CA . LEU A 1 16 ? -0.256 0.079 9.807 1.00 0.00 16 LEU A CA 16
ATOM 13954 C C . LEU A 1 16 ? 0.709 -0.872 10.522 1.00 0.00 16 LEU A C 16
ATOM 13955 O O . LEU A 1 16 ? 0.339 -1.944 10.962 1.00 0.00 16 LEU A O 16
ATOM 13971 N N . GLY A 1 17 ? 1.937 -0.462 10.667 1.00 0.00 17 GLY A N 16
ATOM 13972 C CA . GLY A 1 17 ? 2.949 -1.294 11.383 1.00 0.00 17 GLY A CA 16
ATOM 13973 C C . GLY A 1 17 ? 3.536 -2.374 10.468 1.00 0.00 17 GLY A C 16
ATOM 13974 O O . GLY A 1 17 ? 4.689 -2.728 10.607 1.00 0.00 17 GLY A O 16
ATOM 13978 N N . ASN A 1 18 ? 2.769 -2.889 9.532 1.00 0.00 18 ASN A N 16
ATOM 13979 C CA . ASN A 1 18 ? 3.295 -3.949 8.599 1.00 0.00 18 ASN A CA 16
ATOM 13980 C C . ASN A 1 18 ? 2.148 -4.767 7.998 1.00 0.00 18 ASN A C 16
ATOM 13981 O O . ASN A 1 18 ? 2.252 -5.970 7.863 1.00 0.00 18 ASN A O 16
ATOM 13992 N N . GLU A 1 19 ? 1.059 -4.150 7.632 1.00 0.00 19 GLU A N 16
ATOM 13993 C CA . GLU A 1 19 ? -0.057 -4.947 7.045 1.00 0.00 19 GLU A CA 16
ATOM 13994 C C . GLU A 1 19 ? 0.441 -5.662 5.782 1.00 0.00 19 GLU A C 16
ATOM 13995 O O . GLU A 1 19 ? 0.903 -5.046 4.843 1.00 0.00 19 GLU A O 16
ATOM 14007 N N . ARG A 1 20 ? 0.381 -6.965 5.766 1.00 0.00 20 ARG A N 16
ATOM 14008 C CA . ARG A 1 20 ? 0.881 -7.722 4.581 1.00 0.00 20 ARG A CA 16
ATOM 14009 C C . ARG A 1 20 ? 0.073 -7.388 3.323 1.00 0.00 20 ARG A C 16
ATOM 14010 O O . ARG A 1 20 ? -0.967 -7.963 3.070 1.00 0.00 20 ARG A O 16
ATOM 14031 N N . PHE A 1 21 ? 0.558 -6.478 2.520 1.00 0.00 21 PHE A N 16
ATOM 14032 C CA . PHE A 1 21 ? -0.163 -6.123 1.264 1.00 0.00 21 PHE A CA 16
ATOM 14033 C C . PHE A 1 21 ? 0.838 -5.679 0.195 1.00 0.00 21 PHE A C 16
ATOM 14034 O O . PHE A 1 21 ? 1.340 -4.572 0.227 1.00 0.00 21 PHE A O 16
ATOM 14051 N N . ARG A 1 22 ? 1.134 -6.522 -0.754 1.00 0.00 22 ARG A N 16
ATOM 14052 C CA . ARG A 1 22 ? 2.103 -6.128 -1.816 1.00 0.00 22 ARG A CA 16
ATOM 14053 C C . ARG A 1 22 ? 1.444 -5.133 -2.775 1.00 0.00 22 ARG A C 16
ATOM 14054 O O . ARG A 1 22 ? 0.799 -5.510 -3.733 1.00 0.00 22 ARG A O 16
ATOM 14075 N N . ALA A 1 23 ? 1.598 -3.861 -2.521 1.00 0.00 23 ALA A N 16
ATOM 14076 C CA . ALA A 1 23 ? 0.977 -2.839 -3.411 1.00 0.00 23 ALA A CA 16
ATOM 14077 C C . ALA A 1 23 ? 2.034 -2.220 -4.324 1.00 0.00 23 ALA A C 16
ATOM 14078 O O . ALA A 1 23 ? 1.720 -1.523 -5.266 1.00 0.00 23 ALA A O 16
ATOM 14085 N N . CYS A 1 24 ? 3.287 -2.467 -4.060 1.00 0.00 24 CYS A N 16
ATOM 14086 C CA . CYS A 1 24 ? 4.342 -1.882 -4.931 1.00 0.00 24 CYS A CA 16
ATOM 14087 C C . CYS A 1 24 ? 5.732 -2.210 -4.388 1.00 0.00 24 CYS A C 16
ATOM 14088 O O . CYS A 1 24 ? 5.922 -3.156 -3.647 1.00 0.00 24 CYS A O 16
ATOM 14095 N N . GLY A 1 25 ? 6.701 -1.422 -4.753 1.00 0.00 25 GLY A N 16
ATOM 14096 C CA . GLY A 1 25 ? 8.088 -1.656 -4.269 1.00 0.00 25 GLY A CA 16
ATOM 14097 C C . GLY A 1 25 ? 8.792 -0.307 -4.144 1.00 0.00 25 GLY A C 16
ATOM 14098 O O . GLY A 1 25 ? 10.003 -0.221 -4.139 1.00 0.00 25 GLY A O 16
ATOM 14102 N N . CYS A 1 26 ? 8.032 0.750 -4.049 1.00 0.00 26 CYS A N 16
ATOM 14103 C CA . CYS A 1 26 ? 8.641 2.103 -3.927 1.00 0.00 26 CYS A CA 16
ATOM 14104 C C . CYS A 1 26 ? 9.546 2.167 -2.696 1.00 0.00 26 CYS A C 16
ATOM 14105 O O . CYS A 1 26 ? 9.800 1.172 -2.047 1.00 0.00 26 CYS A O 16
ATOM 14112 N N . THR A 1 27 ? 10.030 3.331 -2.370 1.00 0.00 27 THR A N 16
ATOM 14113 C CA . THR A 1 27 ? 10.915 3.461 -1.179 1.00 0.00 27 THR A CA 16
ATOM 14114 C C . THR A 1 27 ? 10.405 4.576 -0.262 1.00 0.00 27 THR A C 16
ATOM 14115 O O . THR A 1 27 ? 11.147 5.129 0.527 1.00 0.00 27 THR A O 16
ATOM 14126 N N . GLY A 1 28 ? 9.150 4.918 -0.361 1.00 0.00 28 GLY A N 16
ATOM 14127 C CA . GLY A 1 28 ? 8.612 6.004 0.505 1.00 0.00 28 GLY A CA 16
ATOM 14128 C C . GLY A 1 28 ? 7.231 5.617 1.037 1.00 0.00 28 GLY A C 16
ATOM 14129 O O . GLY A 1 28 ? 6.928 4.458 1.234 1.00 0.00 28 GLY A O 16
ATOM 14133 N N . GLU A 1 29 ? 6.397 6.591 1.278 1.00 0.00 29 GLU A N 16
ATOM 14134 C CA . GLU A 1 29 ? 5.031 6.306 1.806 1.00 0.00 29 GLU A CA 16
ATOM 14135 C C . GLU A 1 29 ? 4.377 5.163 1.024 1.00 0.00 29 GLU A C 16
ATOM 14136 O O . GLU A 1 29 ? 3.682 4.334 1.578 1.00 0.00 29 GLU A O 16
ATOM 14148 N N . LEU A 1 30 ? 4.590 5.122 -0.262 1.00 0.00 30 LEU A N 16
ATOM 14149 C CA . LEU A 1 30 ? 3.979 4.049 -1.097 1.00 0.00 30 LEU A CA 16
ATOM 14150 C C . LEU A 1 30 ? 4.468 2.661 -0.656 1.00 0.00 30 LEU A C 16
ATOM 14151 O O . LEU A 1 30 ? 3.971 1.650 -1.111 1.00 0.00 30 LEU A O 16
ATOM 14167 N N . GLU A 1 31 ? 5.436 2.601 0.219 1.00 0.00 31 GLU A N 16
ATOM 14168 C CA . GLU A 1 31 ? 5.948 1.274 0.675 1.00 0.00 31 GLU A CA 16
ATOM 14169 C C . GLU A 1 31 ? 4.948 0.599 1.622 1.00 0.00 31 GLU A C 16
ATOM 14170 O O . GLU A 1 31 ? 4.722 -0.592 1.545 1.00 0.00 31 GLU A O 16
ATOM 14182 N N . ASN A 1 32 ? 4.349 1.339 2.520 1.00 0.00 32 ASN A N 16
ATOM 14183 C CA . ASN A 1 32 ? 3.378 0.712 3.462 1.00 0.00 32 ASN A CA 16
ATOM 14184 C C . ASN A 1 32 ? 1.993 1.336 3.300 1.00 0.00 32 ASN A C 16
ATOM 14185 O O . ASN A 1 32 ? 1.817 2.525 3.463 1.00 0.00 32 ASN A O 16
ATOM 14196 N N . VAL A 1 33 ? 1.007 0.540 2.997 1.00 0.00 33 VAL A N 16
ATOM 14197 C CA . VAL A 1 33 ? -0.366 1.090 2.842 1.00 0.00 33 VAL A CA 16
ATOM 14198 C C . VAL A 1 33 ? -1.409 0.035 3.209 1.00 0.00 33 VAL A C 16
ATOM 14199 O O . VAL A 1 33 ? -1.251 -1.130 2.908 1.00 0.00 33 VAL A O 16
ATOM 14212 N N . HIS A 1 34 ? -2.482 0.430 3.839 1.00 0.00 34 HIS A N 16
ATOM 14213 C CA . HIS A 1 34 ? -3.533 -0.575 4.191 1.00 0.00 34 HIS A CA 16
ATOM 14214 C C . HIS A 1 34 ? -4.186 -1.116 2.919 1.00 0.00 34 HIS A C 16
ATOM 14215 O O . HIS A 1 34 ? -4.649 -0.365 2.078 1.00 0.00 34 HIS A O 16
ATOM 14229 N N . ARG A 1 35 ? -4.249 -2.407 2.778 1.00 0.00 35 ARG A N 16
ATOM 14230 C CA . ARG A 1 35 ? -4.895 -2.989 1.571 1.00 0.00 35 ARG A CA 16
ATOM 14231 C C . ARG A 1 35 ? -6.374 -2.601 1.545 1.00 0.00 35 ARG A C 16
ATOM 14232 O O . ARG A 1 35 ? -7.047 -2.734 0.543 1.00 0.00 35 ARG A O 16
ATOM 14253 N N . SER A 1 36 ? -6.885 -2.135 2.652 1.00 0.00 36 SER A N 16
ATOM 14254 C CA . SER A 1 36 ? -8.323 -1.750 2.713 1.00 0.00 36 SER A CA 16
ATOM 14255 C C . SER A 1 36 ? -8.582 -0.437 1.962 1.00 0.00 36 SER A C 16
ATOM 14256 O O . SER A 1 36 ? -9.454 -0.363 1.118 1.00 0.00 36 SER A O 16
ATOM 14264 N N . CYS A 1 37 ? -7.854 0.605 2.268 1.00 0.00 37 CYS A N 16
ATOM 14265 C CA . CYS A 1 37 ? -8.103 1.906 1.570 1.00 0.00 37 CYS A CA 16
ATOM 14266 C C . CYS A 1 37 ? -7.429 1.944 0.193 1.00 0.00 37 CYS A C 16
ATOM 14267 O O . CYS A 1 37 ? -7.938 2.551 -0.729 1.00 0.00 37 CYS A O 16
ATOM 14275 N N . LEU A 1 38 ? -6.294 1.322 0.034 1.00 0.00 38 LEU A N 16
ATOM 14276 C CA . LEU A 1 38 ? -5.627 1.363 -1.301 1.00 0.00 38 LEU A CA 16
ATOM 14277 C C . LEU A 1 38 ? -6.372 0.472 -2.302 1.00 0.00 38 LEU A C 16
ATOM 14278 O O . LEU A 1 38 ? -6.852 0.936 -3.316 1.00 0.00 38 LEU A O 16
ATOM 14294 N N . SER A 1 39 ? -6.476 -0.799 -2.024 1.00 0.00 39 SER A N 16
ATOM 14295 C CA . SER A 1 39 ? -7.191 -1.715 -2.960 1.00 0.00 39 SER A CA 16
ATOM 14296 C C . SER A 1 39 ? -8.573 -1.157 -3.311 1.00 0.00 39 SER A C 16
ATOM 14297 O O . SER A 1 39 ? -9.074 -1.358 -4.400 1.00 0.00 39 SER A O 16
ATOM 14305 N N . THR A 1 40 ? -9.198 -0.457 -2.402 1.00 0.00 40 THR A N 16
ATOM 14306 C CA . THR A 1 40 ? -10.548 0.107 -2.699 1.00 0.00 40 THR A CA 16
ATOM 14307 C C . THR A 1 40 ? -10.414 1.458 -3.407 1.00 0.00 40 THR A C 16
ATOM 14308 O O . THR A 1 40 ? -11.176 1.780 -4.296 1.00 0.00 40 THR A O 16
ATOM 14319 N N . TRP A 1 41 ? -9.450 2.249 -3.024 1.00 0.00 41 TRP A N 16
ATOM 14320 C CA . TRP A 1 41 ? -9.273 3.574 -3.685 1.00 0.00 41 TRP A CA 16
ATOM 14321 C C . TRP A 1 41 ? -8.967 3.368 -5.172 1.00 0.00 41 TRP A C 16
ATOM 14322 O O . TRP A 1 41 ? -9.669 3.860 -6.033 1.00 0.00 41 TRP A O 16
ATOM 14343 N N . LEU A 1 42 ? -7.930 2.641 -5.483 1.00 0.00 42 LEU A N 16
ATOM 14344 C CA . LEU A 1 42 ? -7.594 2.406 -6.916 1.00 0.00 42 LEU A CA 16
ATOM 14345 C C . LEU A 1 42 ? -8.811 1.842 -7.651 1.00 0.00 42 LEU A C 16
ATOM 14346 O O . LEU A 1 42 ? -9.026 2.118 -8.816 1.00 0.00 42 LEU A O 16
ATOM 14362 N N . THR A 1 43 ? -9.618 1.061 -6.983 1.00 0.00 43 THR A N 16
ATOM 14363 C CA . THR A 1 43 ? -10.823 0.496 -7.655 1.00 0.00 43 THR A CA 16
ATOM 14364 C C . THR A 1 43 ? -11.711 1.638 -8.151 1.00 0.00 43 THR A C 16
ATOM 14365 O O . THR A 1 43 ? -12.206 1.620 -9.262 1.00 0.00 43 THR A O 16
ATOM 14376 N N . ILE A 1 44 ? -11.907 2.639 -7.335 1.00 0.00 44 ILE A N 16
ATOM 14377 C CA . ILE A 1 44 ? -12.752 3.791 -7.756 1.00 0.00 44 ILE A CA 16
ATOM 14378 C C . ILE A 1 44 ? -11.942 4.723 -8.660 1.00 0.00 44 ILE A C 16
ATOM 14379 O O . ILE A 1 44 ? -12.453 5.277 -9.614 1.00 0.00 44 ILE A O 16
ATOM 14395 N N . SER A 1 45 ? -10.677 4.896 -8.373 1.00 0.00 45 SER A N 16
ATOM 14396 C CA . SER A 1 45 ? -9.839 5.787 -9.224 1.00 0.00 45 SER A CA 16
ATOM 14397 C C . SER A 1 45 ? -9.362 5.024 -10.463 1.00 0.00 45 SER A C 16
ATOM 14398 O O . SER A 1 45 ? -8.601 5.532 -11.263 1.00 0.00 45 SER A O 16
ATOM 14406 N N . ARG A 1 46 ? -9.807 3.807 -10.626 1.00 0.00 46 ARG A N 16
ATOM 14407 C CA . ARG A 1 46 ? -9.385 3.009 -11.812 1.00 0.00 46 ARG A CA 16
ATOM 14408 C C . ARG A 1 46 ? -7.862 2.869 -11.847 1.00 0.00 46 ARG A C 16
ATOM 14409 O O . ARG A 1 46 ? -7.245 2.977 -12.888 1.00 0.00 46 ARG A O 16
ATOM 14430 N N . ASN A 1 47 ? -7.248 2.625 -10.721 1.00 0.00 47 ASN A N 16
ATOM 14431 C CA . ASN A 1 47 ? -5.766 2.475 -10.704 1.00 0.00 47 ASN A CA 16
ATOM 14432 C C . ASN A 1 47 ? -5.398 0.997 -10.564 1.00 0.00 47 ASN A C 16
ATOM 14433 O O . ASN A 1 47 ? -6.038 0.254 -9.846 1.00 0.00 47 ASN A O 16
ATOM 14444 N N . THR A 1 48 ? -4.381 0.560 -11.252 1.00 0.00 48 THR A N 16
ATOM 14445 C CA . THR A 1 48 ? -3.988 -0.876 -11.163 1.00 0.00 48 THR A CA 16
ATOM 14446 C C . THR A 1 48 ? -2.504 -1.011 -10.820 1.00 0.00 48 THR A C 16
ATOM 14447 O O . THR A 1 48 ? -2.069 -2.019 -10.299 1.00 0.00 48 THR A O 16
ATOM 14458 N N . ALA A 1 49 ? -1.718 -0.010 -11.107 1.00 0.00 49 ALA A N 16
ATOM 14459 C CA . ALA A 1 49 ? -0.267 -0.104 -10.796 1.00 0.00 49 ALA A CA 16
ATOM 14460 C C . ALA A 1 49 ? 0.323 1.283 -10.549 1.00 0.00 49 ALA A C 16
ATOM 14461 O O . ALA A 1 49 ? 0.013 2.238 -11.233 1.00 0.00 49 ALA A O 16
ATOM 14468 N N . CYS A 1 50 ? 1.176 1.395 -9.573 1.00 0.00 50 CYS A N 16
ATOM 14469 C CA . CYS A 1 50 ? 1.802 2.713 -9.266 1.00 0.00 50 CYS A CA 16
ATOM 14470 C C . CYS A 1 50 ? 2.484 3.280 -10.514 1.00 0.00 50 CYS A C 16
ATOM 14471 O O . CYS A 1 50 ? 2.918 2.548 -11.382 1.00 0.00 50 CYS A O 16
ATOM 14479 N N . GLN A 1 51 ? 2.587 4.577 -10.611 1.00 0.00 51 GLN A N 16
ATOM 14480 C CA . GLN A 1 51 ? 3.247 5.186 -11.801 1.00 0.00 51 GLN A CA 16
ATOM 14481 C C . GLN A 1 51 ? 4.702 5.533 -11.474 1.00 0.00 51 GLN A C 16
ATOM 14482 O O . GLN A 1 51 ? 5.542 5.621 -12.347 1.00 0.00 51 GLN A O 16
ATOM 14496 N N . ILE A 1 52 ? 5.001 5.733 -10.220 1.00 0.00 52 ILE A N 16
ATOM 14497 C CA . ILE A 1 52 ? 6.399 6.076 -9.830 1.00 0.00 52 ILE A CA 16
ATOM 14498 C C . ILE A 1 52 ? 7.373 5.015 -10.349 1.00 0.00 52 ILE A C 16
ATOM 14499 O O . ILE A 1 52 ? 8.414 5.328 -10.892 1.00 0.00 52 ILE A O 16
ATOM 14515 N N . CYS A 1 53 ? 7.047 3.759 -10.190 1.00 0.00 53 CYS A N 16
ATOM 14516 C CA . CYS A 1 53 ? 7.963 2.687 -10.681 1.00 0.00 53 CYS A CA 16
ATOM 14517 C C . CYS A 1 53 ? 7.255 1.817 -11.724 1.00 0.00 53 CYS A C 16
ATOM 14518 O O . CYS A 1 53 ? 7.885 1.113 -12.487 1.00 0.00 53 CYS A O 16
ATOM 14526 N N . GLY A 1 54 ? 5.953 1.870 -11.773 1.00 0.00 54 GLY A N 16
ATOM 14527 C CA . GLY A 1 54 ? 5.214 1.056 -12.779 1.00 0.00 54 GLY A CA 16
ATOM 14528 C C . GLY A 1 54 ? 4.907 -0.334 -12.217 1.00 0.00 54 GLY A C 16
ATOM 14529 O O . GLY A 1 54 ? 4.763 -1.288 -12.955 1.00 0.00 54 GLY A O 16
ATOM 14533 N N . VAL A 1 55 ? 4.793 -0.464 -10.923 1.00 0.00 55 VAL A N 16
ATOM 14534 C CA . VAL A 1 55 ? 4.483 -1.800 -10.341 1.00 0.00 55 VAL A CA 16
ATOM 14535 C C . VAL A 1 55 ? 2.971 -1.929 -10.126 1.00 0.00 55 VAL A C 16
ATOM 14536 O O . VAL A 1 55 ? 2.289 -0.956 -9.874 1.00 0.00 55 VAL A O 16
ATOM 14549 N N . VAL A 1 56 ? 2.439 -3.116 -10.238 1.00 0.00 56 VAL A N 16
ATOM 14550 C CA . VAL A 1 56 ? 0.968 -3.291 -10.052 1.00 0.00 56 VAL A CA 16
ATOM 14551 C C . VAL A 1 56 ? 0.627 -3.500 -8.576 1.00 0.00 56 VAL A C 16
ATOM 14552 O O . VAL A 1 56 ? 1.445 -3.938 -7.793 1.00 0.00 56 VAL A O 16
ATOM 14565 N N . TYR A 1 57 ? -0.583 -3.193 -8.195 1.00 0.00 57 TYR A N 16
ATOM 14566 C CA . TYR A 1 57 ? -0.986 -3.378 -6.774 1.00 0.00 57 TYR A CA 16
ATOM 14567 C C . TYR A 1 57 ? -1.270 -4.856 -6.505 1.00 0.00 57 TYR A C 16
ATOM 14568 O O . TYR A 1 57 ? -2.402 -5.263 -6.332 1.00 0.00 57 TYR A O 16
ATOM 14586 N N . ASN A 1 58 ? -0.247 -5.663 -6.478 1.00 0.00 58 ASN A N 16
ATOM 14587 C CA . ASN A 1 58 ? -0.449 -7.118 -6.230 1.00 0.00 58 ASN A CA 16
ATOM 14588 C C . ASN A 1 58 ? -1.403 -7.332 -5.054 1.00 0.00 58 ASN A C 16
ATOM 14589 O O . ASN A 1 58 ? -1.184 -6.840 -3.964 1.00 0.00 58 ASN A O 16
ATOM 14600 N N . THR A 1 59 ? -2.459 -8.067 -5.266 1.00 0.00 59 THR A N 16
ATOM 14601 C CA . THR A 1 59 ? -3.429 -8.322 -4.164 1.00 0.00 59 THR A CA 16
ATOM 14602 C C . THR A 1 59 ? -3.767 -9.815 -4.101 1.00 0.00 59 THR A C 16
ATOM 14603 O O . THR A 1 59 ? -4.093 -10.428 -5.098 1.00 0.00 59 THR A O 16
ATOM 14614 N N . ARG A 1 60 ? -3.689 -10.404 -2.941 1.00 0.00 60 ARG A N 16
ATOM 14615 C CA . ARG A 1 60 ? -4.005 -11.856 -2.825 1.00 0.00 60 ARG A CA 16
ATOM 14616 C C . ARG A 1 60 ? -5.219 -12.064 -1.917 1.00 0.00 60 ARG A C 16
ATOM 14617 O O . ARG A 1 60 ? -5.843 -13.106 -2.025 1.00 0.00 60 ARG A O 16
ATOM 14641 N N . MET A 1 1 ? 6.201 -9.127 16.776 1.00 0.00 1 MET A N 17
ATOM 14642 C CA . MET A 1 1 ? 7.585 -8.799 17.225 1.00 0.00 1 MET A CA 17
ATOM 14643 C C . MET A 1 1 ? 7.882 -7.315 16.989 1.00 0.00 1 MET A C 17
ATOM 14644 O O . MET A 1 1 ? 8.782 -6.752 17.580 1.00 0.00 1 MET A O 17
ATOM 14660 N N . GLU A 1 2 ? 7.134 -6.679 16.130 1.00 0.00 2 GLU A N 17
ATOM 14661 C CA . GLU A 1 2 ? 7.378 -5.232 15.859 1.00 0.00 2 GLU A CA 17
ATOM 14662 C C . GLU A 1 2 ? 8.873 -4.980 15.640 1.00 0.00 2 GLU A C 17
ATOM 14663 O O . GLU A 1 2 ? 9.660 -5.901 15.550 1.00 0.00 2 GLU A O 17
ATOM 14675 N N . ASP A 1 3 ? 9.269 -3.740 15.558 1.00 0.00 3 ASP A N 17
ATOM 14676 C CA . ASP A 1 3 ? 10.713 -3.428 15.349 1.00 0.00 3 ASP A CA 17
ATOM 14677 C C . ASP A 1 3 ? 11.045 -2.057 15.941 1.00 0.00 3 ASP A C 17
ATOM 14678 O O . ASP A 1 3 ? 11.503 -1.948 17.062 1.00 0.00 3 ASP A O 17
ATOM 14687 N N . GLU A 1 4 ? 10.820 -1.011 15.196 1.00 0.00 4 GLU A N 17
ATOM 14688 C CA . GLU A 1 4 ? 11.124 0.353 15.716 1.00 0.00 4 GLU A CA 17
ATOM 14689 C C . GLU A 1 4 ? 10.322 1.408 14.949 1.00 0.00 4 GLU A C 17
ATOM 14690 O O . GLU A 1 4 ? 9.380 1.979 15.460 1.00 0.00 4 GLU A O 17
ATOM 14702 N N . ASP A 1 5 ? 10.688 1.672 13.724 1.00 0.00 5 ASP A N 17
ATOM 14703 C CA . ASP A 1 5 ? 9.946 2.692 12.928 1.00 0.00 5 ASP A CA 17
ATOM 14704 C C . ASP A 1 5 ? 8.668 2.084 12.342 1.00 0.00 5 ASP A C 17
ATOM 14705 O O . ASP A 1 5 ? 8.710 1.117 11.607 1.00 0.00 5 ASP A O 17
ATOM 14714 N N . VAL A 1 6 ? 7.532 2.644 12.662 1.00 0.00 6 VAL A N 17
ATOM 14715 C CA . VAL A 1 6 ? 6.252 2.100 12.122 1.00 0.00 6 VAL A CA 17
ATOM 14716 C C . VAL A 1 6 ? 5.826 2.890 10.879 1.00 0.00 6 VAL A C 17
ATOM 14717 O O . VAL A 1 6 ? 5.717 4.099 10.923 1.00 0.00 6 VAL A O 17
ATOM 14730 N N . PRO A 1 7 ? 5.605 2.176 9.807 1.00 0.00 7 PRO A N 17
ATOM 14731 C CA . PRO A 1 7 ? 5.194 2.817 8.534 1.00 0.00 7 PRO A CA 17
ATOM 14732 C C . PRO A 1 7 ? 3.732 3.274 8.600 1.00 0.00 7 PRO A C 17
ATOM 14733 O O . PRO A 1 7 ? 2.960 2.821 9.424 1.00 0.00 7 PRO A O 17
ATOM 14744 N N . VAL A 1 8 ? 3.351 4.169 7.730 1.00 0.00 8 VAL A N 17
ATOM 14745 C CA . VAL A 1 8 ? 1.945 4.665 7.727 1.00 0.00 8 VAL A CA 17
ATOM 14746 C C . VAL A 1 8 ? 1.361 4.609 6.314 1.00 0.00 8 VAL A C 17
ATOM 14747 O O . VAL A 1 8 ? 2.028 4.912 5.345 1.00 0.00 8 VAL A O 17
ATOM 14760 N N . CYS A 1 9 ? 0.118 4.230 6.189 1.00 0.00 9 CYS A N 17
ATOM 14761 C CA . CYS A 1 9 ? -0.499 4.163 4.837 1.00 0.00 9 CYS A CA 17
ATOM 14762 C C . CYS A 1 9 ? -0.537 5.565 4.227 1.00 0.00 9 CYS A C 17
ATOM 14763 O O . CYS A 1 9 ? -1.175 6.462 4.737 1.00 0.00 9 CYS A O 17
ATOM 14770 N N . TRP A 1 10 ? 0.167 5.755 3.151 1.00 0.00 10 TRP A N 17
ATOM 14771 C CA . TRP A 1 10 ? 0.213 7.095 2.500 1.00 0.00 10 TRP A CA 17
ATOM 14772 C C . TRP A 1 10 ? -1.168 7.521 1.982 1.00 0.00 10 TRP A C 17
ATOM 14773 O O . TRP A 1 10 ? -1.371 8.662 1.616 1.00 0.00 10 TRP A O 17
ATOM 14794 N N . ILE A 1 11 ? -2.118 6.625 1.934 1.00 0.00 11 ILE A N 17
ATOM 14795 C CA . ILE A 1 11 ? -3.469 7.009 1.423 1.00 0.00 11 ILE A CA 17
ATOM 14796 C C . ILE A 1 11 ? -4.277 7.734 2.504 1.00 0.00 11 ILE A C 17
ATOM 14797 O O . ILE A 1 11 ? -4.720 8.851 2.317 1.00 0.00 11 ILE A O 17
ATOM 14813 N N . CYS A 1 12 ? -4.479 7.112 3.633 1.00 0.00 12 CYS A N 17
ATOM 14814 C CA . CYS A 1 12 ? -5.264 7.772 4.717 1.00 0.00 12 CYS A CA 17
ATOM 14815 C C . CYS A 1 12 ? -4.325 8.302 5.804 1.00 0.00 12 CYS A C 17
ATOM 14816 O O . CYS A 1 12 ? -4.758 8.812 6.818 1.00 0.00 12 CYS A O 17
ATOM 14823 N N . ASN A 1 13 ? -3.041 8.184 5.599 1.00 0.00 13 ASN A N 17
ATOM 14824 C CA . ASN A 1 13 ? -2.070 8.680 6.616 1.00 0.00 13 ASN A CA 17
ATOM 14825 C C . ASN A 1 13 ? -2.309 7.991 7.963 1.00 0.00 13 ASN A C 17
ATOM 14826 O O . ASN A 1 13 ? -2.498 8.635 8.976 1.00 0.00 13 ASN A O 17
ATOM 14837 N N . GLU A 1 14 ? -2.297 6.684 7.984 1.00 0.00 14 GLU A N 17
ATOM 14838 C CA . GLU A 1 14 ? -2.518 5.954 9.267 1.00 0.00 14 GLU A CA 17
ATOM 14839 C C . GLU A 1 14 ? -1.482 4.838 9.430 1.00 0.00 14 GLU A C 17
ATOM 14840 O O . GLU A 1 14 ? -1.262 4.048 8.535 1.00 0.00 14 GLU A O 17
ATOM 14852 N N . GLU A 1 15 ? -0.847 4.768 10.567 1.00 0.00 15 GLU A N 17
ATOM 14853 C CA . GLU A 1 15 ? 0.174 3.703 10.790 1.00 0.00 15 GLU A CA 17
ATOM 14854 C C . GLU A 1 15 ? -0.442 2.318 10.597 1.00 0.00 15 GLU A C 17
ATOM 14855 O O . GLU A 1 15 ? -1.529 2.038 11.061 1.00 0.00 15 GLU A O 17
ATOM 14867 N N . LEU A 1 16 ? 0.259 1.442 9.932 1.00 0.00 16 LEU A N 17
ATOM 14868 C CA . LEU A 1 16 ? -0.275 0.065 9.731 1.00 0.00 16 LEU A CA 17
ATOM 14869 C C . LEU A 1 16 ? 0.678 -0.944 10.385 1.00 0.00 16 LEU A C 17
ATOM 14870 O O . LEU A 1 16 ? 0.294 -2.038 10.746 1.00 0.00 16 LEU A O 17
ATOM 14886 N N . GLY A 1 17 ? 1.911 -0.556 10.575 1.00 0.00 17 GLY A N 17
ATOM 14887 C CA . GLY A 1 17 ? 2.906 -1.445 11.248 1.00 0.00 17 GLY A CA 17
ATOM 14888 C C . GLY A 1 17 ? 3.445 -2.524 10.300 1.00 0.00 17 GLY A C 17
ATOM 14889 O O . GLY A 1 17 ? 4.582 -2.935 10.425 1.00 0.00 17 GLY A O 17
ATOM 14893 N N . ASN A 1 18 ? 2.662 -2.986 9.358 1.00 0.00 18 ASN A N 17
ATOM 14894 C CA . ASN A 1 18 ? 3.164 -4.042 8.417 1.00 0.00 18 ASN A CA 17
ATOM 14895 C C . ASN A 1 18 ? 2.001 -4.698 7.668 1.00 0.00 18 ASN A C 17
ATOM 14896 O O . ASN A 1 18 ? 1.874 -5.906 7.643 1.00 0.00 18 ASN A O 17
ATOM 14907 N N . GLU A 1 19 ? 1.155 -3.922 7.054 1.00 0.00 19 GLU A N 17
ATOM 14908 C CA . GLU A 1 19 ? 0.014 -4.522 6.308 1.00 0.00 19 GLU A CA 17
ATOM 14909 C C . GLU A 1 19 ? 0.543 -5.385 5.158 1.00 0.00 19 GLU A C 17
ATOM 14910 O O . GLU A 1 19 ? 1.079 -4.880 4.191 1.00 0.00 19 GLU A O 17
ATOM 14922 N N . ARG A 1 20 ? 0.407 -6.681 5.253 1.00 0.00 20 ARG A N 17
ATOM 14923 C CA . ARG A 1 20 ? 0.915 -7.555 4.157 1.00 0.00 20 ARG A CA 17
ATOM 14924 C C . ARG A 1 20 ? 0.125 -7.294 2.876 1.00 0.00 20 ARG A C 17
ATOM 14925 O O . ARG A 1 20 ? -0.931 -7.856 2.655 1.00 0.00 20 ARG A O 17
ATOM 14946 N N . PHE A 1 21 ? 0.636 -6.448 2.032 1.00 0.00 21 PHE A N 17
ATOM 14947 C CA . PHE A 1 21 ? -0.068 -6.137 0.757 1.00 0.00 21 PHE A CA 17
ATOM 14948 C C . PHE A 1 21 ? 0.949 -5.762 -0.323 1.00 0.00 21 PHE A C 17
ATOM 14949 O O . PHE A 1 21 ? 1.411 -4.640 -0.385 1.00 0.00 21 PHE A O 17
ATOM 14966 N N . ARG A 1 22 ? 1.304 -6.683 -1.175 1.00 0.00 22 ARG A N 17
ATOM 14967 C CA . ARG A 1 22 ? 2.294 -6.361 -2.244 1.00 0.00 22 ARG A CA 17
ATOM 14968 C C . ARG A 1 22 ? 1.621 -5.549 -3.353 1.00 0.00 22 ARG A C 17
ATOM 14969 O O . ARG A 1 22 ? 0.953 -6.087 -4.212 1.00 0.00 22 ARG A O 17
ATOM 14990 N N . ALA A 1 23 ? 1.788 -4.254 -3.337 1.00 0.00 23 ALA A N 17
ATOM 14991 C CA . ALA A 1 23 ? 1.154 -3.408 -4.386 1.00 0.00 23 ALA A CA 17
ATOM 14992 C C . ALA A 1 23 ? 2.157 -2.388 -4.931 1.00 0.00 23 ALA A C 17
ATOM 14993 O O . ALA A 1 23 ? 1.839 -1.589 -5.789 1.00 0.00 23 ALA A O 17
ATOM 15000 N N . CYS A 1 24 ? 3.367 -2.407 -4.439 1.00 0.00 24 CYS A N 17
ATOM 15001 C CA . CYS A 1 24 ? 4.387 -1.435 -4.930 1.00 0.00 24 CYS A CA 17
ATOM 15002 C C . CYS A 1 24 ? 5.648 -1.518 -4.065 1.00 0.00 24 CYS A C 17
ATOM 15003 O O . CYS A 1 24 ? 5.659 -2.136 -3.018 1.00 0.00 24 CYS A O 17
ATOM 15010 N N . GLY A 1 25 ? 6.708 -0.898 -4.499 1.00 0.00 25 GLY A N 17
ATOM 15011 C CA . GLY A 1 25 ? 7.970 -0.934 -3.710 1.00 0.00 25 GLY A CA 17
ATOM 15012 C C . GLY A 1 25 ? 8.769 0.347 -3.955 1.00 0.00 25 GLY A C 17
ATOM 15013 O O . GLY A 1 25 ? 9.945 0.306 -4.257 1.00 0.00 25 GLY A O 17
ATOM 15017 N N . CYS A 1 26 ? 8.144 1.487 -3.828 1.00 0.00 26 CYS A N 17
ATOM 15018 C CA . CYS A 1 26 ? 8.877 2.765 -4.057 1.00 0.00 26 CYS A CA 17
ATOM 15019 C C . CYS A 1 26 ? 10.021 2.914 -3.042 1.00 0.00 26 CYS A C 17
ATOM 15020 O O . CYS A 1 26 ? 11.012 2.215 -3.115 1.00 0.00 26 CYS A O 17
ATOM 15027 N N . THR A 1 27 ? 9.907 3.816 -2.099 1.00 0.00 27 THR A N 17
ATOM 15028 C CA . THR A 1 27 ? 11.007 3.987 -1.106 1.00 0.00 27 THR A CA 17
ATOM 15029 C C . THR A 1 27 ? 10.468 3.923 0.328 1.00 0.00 27 THR A C 17
ATOM 15030 O O . THR A 1 27 ? 11.217 3.767 1.272 1.00 0.00 27 THR A O 17
ATOM 15041 N N . GLY A 1 28 ? 9.181 4.045 0.503 1.00 0.00 28 GLY A N 17
ATOM 15042 C CA . GLY A 1 28 ? 8.615 3.994 1.881 1.00 0.00 28 GLY A CA 17
ATOM 15043 C C . GLY A 1 28 ? 7.136 4.383 1.851 1.00 0.00 28 GLY A C 17
ATOM 15044 O O . GLY A 1 28 ? 6.269 3.586 2.154 1.00 0.00 28 GLY A O 17
ATOM 15048 N N . GLU A 1 29 ? 6.840 5.602 1.496 1.00 0.00 29 GLU A N 17
ATOM 15049 C CA . GLU A 1 29 ? 5.415 6.044 1.457 1.00 0.00 29 GLU A CA 17
ATOM 15050 C C . GLU A 1 29 ? 4.535 4.964 0.820 1.00 0.00 29 GLU A C 17
ATOM 15051 O O . GLU A 1 29 ? 3.637 4.434 1.444 1.00 0.00 29 GLU A O 17
ATOM 15063 N N . LEU A 1 30 ? 4.783 4.639 -0.418 1.00 0.00 30 LEU A N 17
ATOM 15064 C CA . LEU A 1 30 ? 3.957 3.600 -1.096 1.00 0.00 30 LEU A CA 17
ATOM 15065 C C . LEU A 1 30 ? 4.371 2.203 -0.625 1.00 0.00 30 LEU A C 17
ATOM 15066 O O . LEU A 1 30 ? 3.654 1.238 -0.807 1.00 0.00 30 LEU A O 17
ATOM 15082 N N . GLU A 1 31 ? 5.518 2.086 -0.017 1.00 0.00 31 GLU A N 17
ATOM 15083 C CA . GLU A 1 31 ? 5.968 0.751 0.467 1.00 0.00 31 GLU A CA 17
ATOM 15084 C C . GLU A 1 31 ? 4.921 0.150 1.408 1.00 0.00 31 GLU A C 17
ATOM 15085 O O . GLU A 1 31 ? 4.504 -0.980 1.245 1.00 0.00 31 GLU A O 17
ATOM 15097 N N . ASN A 1 32 ? 4.490 0.894 2.394 1.00 0.00 32 ASN A N 17
ATOM 15098 C CA . ASN A 1 32 ? 3.470 0.356 3.337 1.00 0.00 32 ASN A CA 17
ATOM 15099 C C . ASN A 1 32 ? 2.113 0.996 3.053 1.00 0.00 32 ASN A C 17
ATOM 15100 O O . ASN A 1 32 ? 1.966 2.201 3.103 1.00 0.00 32 ASN A O 17
ATOM 15111 N N . VAL A 1 33 ? 1.116 0.210 2.756 1.00 0.00 33 VAL A N 17
ATOM 15112 C CA . VAL A 1 33 ? -0.220 0.806 2.477 1.00 0.00 33 VAL A CA 17
ATOM 15113 C C . VAL A 1 33 ? -1.352 -0.143 2.873 1.00 0.00 33 VAL A C 17
ATOM 15114 O O . VAL A 1 33 ? -1.327 -1.320 2.572 1.00 0.00 33 VAL A O 17
ATOM 15127 N N . HIS A 1 34 ? -2.359 0.370 3.523 1.00 0.00 34 HIS A N 17
ATOM 15128 C CA . HIS A 1 34 ? -3.513 -0.486 3.914 1.00 0.00 34 HIS A CA 17
ATOM 15129 C C . HIS A 1 34 ? -4.169 -1.077 2.664 1.00 0.00 34 HIS A C 17
ATOM 15130 O O . HIS A 1 34 ? -4.593 -0.357 1.777 1.00 0.00 34 HIS A O 17
ATOM 15144 N N . ARG A 1 35 ? -4.274 -2.370 2.583 1.00 0.00 35 ARG A N 17
ATOM 15145 C CA . ARG A 1 35 ? -4.920 -2.982 1.389 1.00 0.00 35 ARG A CA 17
ATOM 15146 C C . ARG A 1 35 ? -6.398 -2.595 1.342 1.00 0.00 35 ARG A C 17
ATOM 15147 O O . ARG A 1 35 ? -7.062 -2.744 0.334 1.00 0.00 35 ARG A O 17
ATOM 15168 N N . SER A 1 36 ? -6.921 -2.111 2.434 1.00 0.00 36 SER A N 17
ATOM 15169 C CA . SER A 1 36 ? -8.361 -1.725 2.471 1.00 0.00 36 SER A CA 17
ATOM 15170 C C . SER A 1 36 ? -8.614 -0.424 1.698 1.00 0.00 36 SER A C 17
ATOM 15171 O O . SER A 1 36 ? -9.365 -0.402 0.744 1.00 0.00 36 SER A O 17
ATOM 15179 N N . CYS A 1 37 ? -8.015 0.665 2.106 1.00 0.00 37 CYS A N 17
ATOM 15180 C CA . CYS A 1 37 ? -8.265 1.952 1.382 1.00 0.00 37 CYS A CA 17
ATOM 15181 C C . CYS A 1 37 ? -7.500 2.003 0.056 1.00 0.00 37 CYS A C 17
ATOM 15182 O O . CYS A 1 37 ? -7.902 2.687 -0.864 1.00 0.00 37 CYS A O 17
ATOM 15190 N N . LEU A 1 38 ? -6.410 1.293 -0.071 1.00 0.00 38 LEU A N 17
ATOM 15191 C CA . LEU A 1 38 ? -5.666 1.336 -1.365 1.00 0.00 38 LEU A CA 17
ATOM 15192 C C . LEU A 1 38 ? -6.398 0.505 -2.423 1.00 0.00 38 LEU A C 17
ATOM 15193 O O . LEU A 1 38 ? -6.797 1.009 -3.453 1.00 0.00 38 LEU A O 17
ATOM 15209 N N . SER A 1 39 ? -6.576 -0.764 -2.175 1.00 0.00 39 SER A N 17
ATOM 15210 C CA . SER A 1 39 ? -7.279 -1.631 -3.164 1.00 0.00 39 SER A CA 17
ATOM 15211 C C . SER A 1 39 ? -8.603 -0.992 -3.590 1.00 0.00 39 SER A C 17
ATOM 15212 O O . SER A 1 39 ? -8.954 -0.986 -4.752 1.00 0.00 39 SER A O 17
ATOM 15220 N N . THR A 1 40 ? -9.342 -0.456 -2.657 1.00 0.00 40 THR A N 17
ATOM 15221 C CA . THR A 1 40 ? -10.645 0.177 -3.014 1.00 0.00 40 THR A CA 17
ATOM 15222 C C . THR A 1 40 ? -10.410 1.530 -3.687 1.00 0.00 40 THR A C 17
ATOM 15223 O O . THR A 1 40 ? -11.136 1.924 -4.578 1.00 0.00 40 THR A O 17
ATOM 15234 N N . TRP A 1 41 ? -9.401 2.246 -3.273 1.00 0.00 41 TRP A N 17
ATOM 15235 C CA . TRP A 1 41 ? -9.128 3.569 -3.901 1.00 0.00 41 TRP A CA 17
ATOM 15236 C C . TRP A 1 41 ? -8.747 3.371 -5.372 1.00 0.00 41 TRP A C 17
ATOM 15237 O O . TRP A 1 41 ? -9.382 3.900 -6.263 1.00 0.00 41 TRP A O 17
ATOM 15258 N N . LEU A 1 42 ? -7.718 2.610 -5.636 1.00 0.00 42 LEU A N 17
ATOM 15259 C CA . LEU A 1 42 ? -7.315 2.382 -7.054 1.00 0.00 42 LEU A CA 17
ATOM 15260 C C . LEU A 1 42 ? -8.504 1.843 -7.854 1.00 0.00 42 LEU A C 17
ATOM 15261 O O . LEU A 1 42 ? -8.594 2.032 -9.051 1.00 0.00 42 LEU A O 17
ATOM 15277 N N . THR A 1 43 ? -9.426 1.185 -7.201 1.00 0.00 43 THR A N 17
ATOM 15278 C CA . THR A 1 43 ? -10.612 0.653 -7.930 1.00 0.00 43 THR A CA 17
ATOM 15279 C C . THR A 1 43 ? -11.464 1.817 -8.438 1.00 0.00 43 THR A C 17
ATOM 15280 O O . THR A 1 43 ? -11.918 1.824 -9.564 1.00 0.00 43 THR A O 17
ATOM 15291 N N . ILE A 1 44 ? -11.672 2.808 -7.615 1.00 0.00 44 ILE A N 17
ATOM 15292 C CA . ILE A 1 44 ? -12.483 3.980 -8.049 1.00 0.00 44 ILE A CA 17
ATOM 15293 C C . ILE A 1 44 ? -11.639 4.883 -8.953 1.00 0.00 44 ILE A C 17
ATOM 15294 O O . ILE A 1 44 ? -12.126 5.452 -9.908 1.00 0.00 44 ILE A O 17
ATOM 15310 N N . SER A 1 45 ? -10.371 5.009 -8.661 1.00 0.00 45 SER A N 17
ATOM 15311 C CA . SER A 1 45 ? -9.491 5.863 -9.508 1.00 0.00 45 SER A CA 17
ATOM 15312 C C . SER A 1 45 ? -9.046 5.079 -10.746 1.00 0.00 45 SER A C 17
ATOM 15313 O O . SER A 1 45 ? -8.539 5.635 -11.700 1.00 0.00 45 SER A O 17
ATOM 15321 N N . ARG A 1 46 ? -9.239 3.788 -10.734 1.00 0.00 46 ARG A N 17
ATOM 15322 C CA . ARG A 1 46 ? -8.838 2.956 -11.905 1.00 0.00 46 ARG A CA 17
ATOM 15323 C C . ARG A 1 46 ? -7.326 3.036 -12.135 1.00 0.00 46 ARG A C 17
ATOM 15324 O O . ARG A 1 46 ? -6.853 3.784 -12.967 1.00 0.00 46 ARG A O 17
ATOM 15345 N N . ASN A 1 47 ? -6.565 2.264 -11.406 1.00 0.00 47 ASN A N 17
ATOM 15346 C CA . ASN A 1 47 ? -5.085 2.286 -11.587 1.00 0.00 47 ASN A CA 17
ATOM 15347 C C . ASN A 1 47 ? -4.552 0.856 -11.654 1.00 0.00 47 ASN A C 17
ATOM 15348 O O . ASN A 1 47 ? -3.982 0.441 -12.641 1.00 0.00 47 ASN A O 17
ATOM 15359 N N . THR A 1 48 ? -4.746 0.107 -10.602 1.00 0.00 48 THR A N 17
ATOM 15360 C CA . THR A 1 48 ? -4.276 -1.319 -10.553 1.00 0.00 48 THR A CA 17
ATOM 15361 C C . THR A 1 48 ? -2.747 -1.404 -10.433 1.00 0.00 48 THR A C 17
ATOM 15362 O O . THR A 1 48 ? -2.202 -2.466 -10.206 1.00 0.00 48 THR A O 17
ATOM 15373 N N . ALA A 1 49 ? -2.047 -0.311 -10.578 1.00 0.00 49 ALA A N 17
ATOM 15374 C CA . ALA A 1 49 ? -0.562 -0.370 -10.461 1.00 0.00 49 ALA A CA 17
ATOM 15375 C C . ALA A 1 49 ? -0.009 0.980 -10.000 1.00 0.00 49 ALA A C 17
ATOM 15376 O O . ALA A 1 49 ? -0.492 2.025 -10.388 1.00 0.00 49 ALA A O 17
ATOM 15383 N N . CYS A 1 50 ? 1.007 0.966 -9.182 1.00 0.00 50 CYS A N 17
ATOM 15384 C CA . CYS A 1 50 ? 1.594 2.252 -8.707 1.00 0.00 50 CYS A CA 17
ATOM 15385 C C . CYS A 1 50 ? 2.300 2.959 -9.867 1.00 0.00 50 CYS A C 17
ATOM 15386 O O . CYS A 1 50 ? 3.174 2.402 -10.503 1.00 0.00 50 CYS A O 17
ATOM 15394 N N . GLN A 1 51 ? 1.931 4.176 -10.152 1.00 0.00 51 GLN A N 17
ATOM 15395 C CA . GLN A 1 51 ? 2.585 4.906 -11.276 1.00 0.00 51 GLN A CA 17
ATOM 15396 C C . GLN A 1 51 ? 3.950 5.445 -10.838 1.00 0.00 51 GLN A C 17
ATOM 15397 O O . GLN A 1 51 ? 4.762 5.836 -11.652 1.00 0.00 51 GLN A O 17
ATOM 15411 N N . ILE A 1 52 ? 4.209 5.467 -9.560 1.00 0.00 52 ILE A N 17
ATOM 15412 C CA . ILE A 1 52 ? 5.523 5.981 -9.078 1.00 0.00 52 ILE A CA 17
ATOM 15413 C C . ILE A 1 52 ? 6.649 5.039 -9.513 1.00 0.00 52 ILE A C 17
ATOM 15414 O O . ILE A 1 52 ? 7.625 5.457 -10.106 1.00 0.00 52 ILE A O 17
ATOM 15430 N N . CYS A 1 53 ? 6.523 3.771 -9.228 1.00 0.00 53 CYS A N 17
ATOM 15431 C CA . CYS A 1 53 ? 7.589 2.807 -9.632 1.00 0.00 53 CYS A CA 17
ATOM 15432 C C . CYS A 1 53 ? 7.095 1.926 -10.784 1.00 0.00 53 CYS A C 17
ATOM 15433 O O . CYS A 1 53 ? 7.872 1.301 -11.477 1.00 0.00 53 CYS A O 17
ATOM 15441 N N . GLY A 1 54 ? 5.809 1.875 -10.995 1.00 0.00 54 GLY A N 17
ATOM 15442 C CA . GLY A 1 54 ? 5.268 1.039 -12.103 1.00 0.00 54 GLY A CA 17
ATOM 15443 C C . GLY A 1 54 ? 4.964 -0.372 -11.591 1.00 0.00 54 GLY A C 17
ATOM 15444 O O . GLY A 1 54 ? 4.933 -1.321 -12.349 1.00 0.00 54 GLY A O 17
ATOM 15448 N N . VAL A 1 55 ? 4.733 -0.521 -10.315 1.00 0.00 55 VAL A N 17
ATOM 15449 C CA . VAL A 1 55 ? 4.425 -1.878 -9.775 1.00 0.00 55 VAL A CA 17
ATOM 15450 C C . VAL A 1 55 ? 2.909 -2.087 -9.724 1.00 0.00 55 VAL A C 17
ATOM 15451 O O . VAL A 1 55 ? 2.155 -1.164 -9.493 1.00 0.00 55 VAL A O 17
ATOM 15464 N N . VAL A 1 56 ? 2.454 -3.292 -9.940 1.00 0.00 56 VAL A N 17
ATOM 15465 C CA . VAL A 1 56 ? 0.984 -3.546 -9.902 1.00 0.00 56 VAL A CA 17
ATOM 15466 C C . VAL A 1 56 ? 0.515 -3.741 -8.457 1.00 0.00 56 VAL A C 17
ATOM 15467 O O . VAL A 1 56 ? 1.164 -4.395 -7.665 1.00 0.00 56 VAL A O 17
ATOM 15480 N N . TYR A 1 57 ? -0.608 -3.171 -8.105 1.00 0.00 57 TYR A N 17
ATOM 15481 C CA . TYR A 1 57 ? -1.117 -3.314 -6.710 1.00 0.00 57 TYR A CA 17
ATOM 15482 C C . TYR A 1 57 ? -1.352 -4.785 -6.361 1.00 0.00 57 TYR A C 17
ATOM 15483 O O . TYR A 1 57 ? -0.929 -5.263 -5.328 1.00 0.00 57 TYR A O 17
ATOM 15501 N N . ASN A 1 58 ? -2.025 -5.506 -7.208 1.00 0.00 58 ASN A N 17
ATOM 15502 C CA . ASN A 1 58 ? -2.288 -6.945 -6.916 1.00 0.00 58 ASN A CA 17
ATOM 15503 C C . ASN A 1 58 ? -2.862 -7.096 -5.503 1.00 0.00 58 ASN A C 17
ATOM 15504 O O . ASN A 1 58 ? -2.155 -7.403 -4.566 1.00 0.00 58 ASN A O 17
ATOM 15515 N N . THR A 1 59 ? -4.139 -6.880 -5.345 1.00 0.00 59 THR A N 17
ATOM 15516 C CA . THR A 1 59 ? -4.754 -7.009 -3.993 1.00 0.00 59 THR A CA 17
ATOM 15517 C C . THR A 1 59 ? -5.173 -8.461 -3.738 1.00 0.00 59 THR A C 17
ATOM 15518 O O . THR A 1 59 ? -5.596 -9.163 -4.637 1.00 0.00 59 THR A O 17
ATOM 15529 N N . ARG A 1 60 ? -5.058 -8.919 -2.519 1.00 0.00 60 ARG A N 17
ATOM 15530 C CA . ARG A 1 60 ? -5.449 -10.325 -2.209 1.00 0.00 60 ARG A CA 17
ATOM 15531 C C . ARG A 1 60 ? -6.274 -10.373 -0.920 1.00 0.00 60 ARG A C 17
ATOM 15532 O O . ARG A 1 60 ? -7.452 -10.683 -1.005 1.00 0.00 60 ARG A O 17
ATOM 15556 N N . MET A 1 1 ? 11.155 -2.145 25.806 1.00 0.00 1 MET A N 18
ATOM 15557 C CA . MET A 1 1 ? 12.107 -1.952 24.675 1.00 0.00 1 MET A CA 18
ATOM 15558 C C . MET A 1 1 ? 11.401 -1.268 23.500 1.00 0.00 1 MET A C 18
ATOM 15559 O O . MET A 1 1 ? 10.256 -1.544 23.207 1.00 0.00 1 MET A O 18
ATOM 15575 N N . GLU A 1 2 ? 12.077 -0.377 22.827 1.00 0.00 2 GLU A N 18
ATOM 15576 C CA . GLU A 1 2 ? 11.443 0.324 21.673 1.00 0.00 2 GLU A CA 18
ATOM 15577 C C . GLU A 1 2 ? 11.844 -0.352 20.359 1.00 0.00 2 GLU A C 18
ATOM 15578 O O . GLU A 1 2 ? 12.895 -0.952 20.255 1.00 0.00 2 GLU A O 18
ATOM 15590 N N . ASP A 1 3 ? 11.014 -0.258 19.356 1.00 0.00 3 ASP A N 18
ATOM 15591 C CA . ASP A 1 3 ? 11.350 -0.897 18.050 1.00 0.00 3 ASP A CA 18
ATOM 15592 C C . ASP A 1 3 ? 12.106 0.088 17.155 1.00 0.00 3 ASP A C 18
ATOM 15593 O O . ASP A 1 3 ? 12.866 0.913 17.624 1.00 0.00 3 ASP A O 18
ATOM 15602 N N . GLU A 1 4 ? 11.905 0.008 15.869 1.00 0.00 4 GLU A N 18
ATOM 15603 C CA . GLU A 1 4 ? 12.613 0.939 14.943 1.00 0.00 4 GLU A CA 18
ATOM 15604 C C . GLU A 1 4 ? 11.661 2.038 14.467 1.00 0.00 4 GLU A C 18
ATOM 15605 O O . GLU A 1 4 ? 11.674 3.145 14.970 1.00 0.00 4 GLU A O 18
ATOM 15617 N N . ASP A 1 5 ? 10.833 1.743 13.502 1.00 0.00 5 ASP A N 18
ATOM 15618 C CA . ASP A 1 5 ? 9.881 2.773 12.998 1.00 0.00 5 ASP A CA 18
ATOM 15619 C C . ASP A 1 5 ? 8.610 2.107 12.466 1.00 0.00 5 ASP A C 18
ATOM 15620 O O . ASP A 1 5 ? 8.648 1.021 11.920 1.00 0.00 5 ASP A O 18
ATOM 15629 N N . VAL A 1 6 ? 7.485 2.749 12.621 1.00 0.00 6 VAL A N 18
ATOM 15630 C CA . VAL A 1 6 ? 6.211 2.155 12.125 1.00 0.00 6 VAL A CA 18
ATOM 15631 C C . VAL A 1 6 ? 5.751 2.883 10.857 1.00 0.00 6 VAL A C 18
ATOM 15632 O O . VAL A 1 6 ? 5.629 4.093 10.846 1.00 0.00 6 VAL A O 18
ATOM 15645 N N . PRO A 1 7 ? 5.514 2.117 9.824 1.00 0.00 7 PRO A N 18
ATOM 15646 C CA . PRO A 1 7 ? 5.070 2.692 8.531 1.00 0.00 7 PRO A CA 18
ATOM 15647 C C . PRO A 1 7 ? 3.612 3.155 8.610 1.00 0.00 7 PRO A C 18
ATOM 15648 O O . PRO A 1 7 ? 2.858 2.747 9.476 1.00 0.00 7 PRO A O 18
ATOM 15659 N N . VAL A 1 8 ? 3.212 4.001 7.702 1.00 0.00 8 VAL A N 18
ATOM 15660 C CA . VAL A 1 8 ? 1.807 4.499 7.710 1.00 0.00 8 VAL A CA 18
ATOM 15661 C C . VAL A 1 8 ? 1.232 4.514 6.293 1.00 0.00 8 VAL A C 18
ATOM 15662 O O . VAL A 1 8 ? 1.903 4.863 5.343 1.00 0.00 8 VAL A O 18
ATOM 15675 N N . CYS A 1 9 ? -0.012 4.146 6.147 1.00 0.00 9 CYS A N 18
ATOM 15676 C CA . CYS A 1 9 ? -0.630 4.150 4.795 1.00 0.00 9 CYS A CA 18
ATOM 15677 C C . CYS A 1 9 ? -0.683 5.580 4.257 1.00 0.00 9 CYS A C 18
ATOM 15678 O O . CYS A 1 9 ? -1.329 6.443 4.814 1.00 0.00 9 CYS A O 18
ATOM 15685 N N . TRP A 1 10 ? 0.006 5.835 3.185 1.00 0.00 10 TRP A N 18
ATOM 15686 C CA . TRP A 1 10 ? 0.022 7.208 2.605 1.00 0.00 10 TRP A CA 18
ATOM 15687 C C . TRP A 1 10 ? -1.355 7.587 2.044 1.00 0.00 10 TRP A C 18
ATOM 15688 O O . TRP A 1 10 ? -1.616 8.738 1.755 1.00 0.00 10 TRP A O 18
ATOM 15709 N N . ILE A 1 11 ? -2.238 6.638 1.876 1.00 0.00 11 ILE A N 18
ATOM 15710 C CA . ILE A 1 11 ? -3.584 6.975 1.323 1.00 0.00 11 ILE A CA 18
ATOM 15711 C C . ILE A 1 11 ? -4.448 7.657 2.389 1.00 0.00 11 ILE A C 18
ATOM 15712 O O . ILE A 1 11 ? -4.915 8.764 2.203 1.00 0.00 11 ILE A O 18
ATOM 15728 N N . CYS A 1 12 ? -4.664 7.014 3.503 1.00 0.00 12 CYS A N 18
ATOM 15729 C CA . CYS A 1 12 ? -5.501 7.639 4.570 1.00 0.00 12 CYS A CA 18
ATOM 15730 C C . CYS A 1 12 ? -4.619 8.153 5.713 1.00 0.00 12 CYS A C 18
ATOM 15731 O O . CYS A 1 12 ? -5.106 8.650 6.710 1.00 0.00 12 CYS A O 18
ATOM 15738 N N . ASN A 1 13 ? -3.328 8.039 5.576 1.00 0.00 13 ASN A N 18
ATOM 15739 C CA . ASN A 1 13 ? -2.418 8.523 6.655 1.00 0.00 13 ASN A CA 18
ATOM 15740 C C . ASN A 1 13 ? -2.694 7.773 7.959 1.00 0.00 13 ASN A C 18
ATOM 15741 O O . ASN A 1 13 ? -3.001 8.365 8.974 1.00 0.00 13 ASN A O 18
ATOM 15752 N N . GLU A 1 14 ? -2.586 6.473 7.941 1.00 0.00 14 GLU A N 18
ATOM 15753 C CA . GLU A 1 14 ? -2.842 5.688 9.181 1.00 0.00 14 GLU A CA 18
ATOM 15754 C C . GLU A 1 14 ? -1.767 4.611 9.350 1.00 0.00 14 GLU A C 18
ATOM 15755 O O . GLU A 1 14 ? -1.492 3.848 8.445 1.00 0.00 14 GLU A O 18
ATOM 15767 N N . GLU A 1 15 ? -1.156 4.549 10.500 1.00 0.00 15 GLU A N 18
ATOM 15768 C CA . GLU A 1 15 ? -0.093 3.528 10.725 1.00 0.00 15 GLU A CA 18
ATOM 15769 C C . GLU A 1 15 ? -0.638 2.122 10.499 1.00 0.00 15 GLU A C 18
ATOM 15770 O O . GLU A 1 15 ? -1.730 1.789 10.915 1.00 0.00 15 GLU A O 18
ATOM 15782 N N . LEU A 1 16 ? 0.130 1.288 9.856 1.00 0.00 16 LEU A N 18
ATOM 15783 C CA . LEU A 1 16 ? -0.326 -0.108 9.617 1.00 0.00 16 LEU A CA 18
ATOM 15784 C C . LEU A 1 16 ? 0.672 -1.081 10.260 1.00 0.00 16 LEU A C 18
ATOM 15785 O O . LEU A 1 16 ? 0.320 -2.165 10.678 1.00 0.00 16 LEU A O 18
ATOM 15801 N N . GLY A 1 17 ? 1.905 -0.670 10.381 1.00 0.00 17 GLY A N 18
ATOM 15802 C CA . GLY A 1 17 ? 2.940 -1.521 11.042 1.00 0.00 17 GLY A CA 18
ATOM 15803 C C . GLY A 1 17 ? 3.472 -2.609 10.103 1.00 0.00 17 GLY A C 18
ATOM 15804 O O . GLY A 1 17 ? 4.621 -2.987 10.198 1.00 0.00 17 GLY A O 18
ATOM 15808 N N . ASN A 1 18 ? 2.669 -3.111 9.197 1.00 0.00 18 ASN A N 18
ATOM 15809 C CA . ASN A 1 18 ? 3.164 -4.176 8.261 1.00 0.00 18 ASN A CA 18
ATOM 15810 C C . ASN A 1 18 ? 1.996 -4.897 7.584 1.00 0.00 18 ASN A C 18
ATOM 15811 O O . ASN A 1 18 ? 1.974 -6.109 7.510 1.00 0.00 18 ASN A O 18
ATOM 15822 N N . GLU A 1 19 ? 1.033 -4.180 7.081 1.00 0.00 19 GLU A N 18
ATOM 15823 C CA . GLU A 1 19 ? -0.104 -4.867 6.407 1.00 0.00 19 GLU A CA 18
ATOM 15824 C C . GLU A 1 19 ? 0.431 -5.690 5.234 1.00 0.00 19 GLU A C 18
ATOM 15825 O O . GLU A 1 19 ? 0.968 -5.155 4.285 1.00 0.00 19 GLU A O 18
ATOM 15837 N N . ARG A 1 20 ? 0.302 -6.987 5.293 1.00 0.00 20 ARG A N 18
ATOM 15838 C CA . ARG A 1 20 ? 0.823 -7.831 4.178 1.00 0.00 20 ARG A CA 18
ATOM 15839 C C . ARG A 1 20 ? 0.086 -7.496 2.881 1.00 0.00 20 ARG A C 18
ATOM 15840 O O . ARG A 1 20 ? -0.981 -8.009 2.610 1.00 0.00 20 ARG A O 18
ATOM 15861 N N . PHE A 1 21 ? 0.652 -6.639 2.076 1.00 0.00 21 PHE A N 18
ATOM 15862 C CA . PHE A 1 21 ? -0.013 -6.274 0.796 1.00 0.00 21 PHE A CA 18
ATOM 15863 C C . PHE A 1 21 ? 1.030 -5.904 -0.261 1.00 0.00 21 PHE A C 18
ATOM 15864 O O . PHE A 1 21 ? 1.521 -4.793 -0.296 1.00 0.00 21 PHE A O 18
ATOM 15881 N N . ARG A 1 22 ? 1.368 -6.816 -1.130 1.00 0.00 22 ARG A N 18
ATOM 15882 C CA . ARG A 1 22 ? 2.373 -6.494 -2.184 1.00 0.00 22 ARG A CA 18
ATOM 15883 C C . ARG A 1 22 ? 1.722 -5.621 -3.259 1.00 0.00 22 ARG A C 18
ATOM 15884 O O . ARG A 1 22 ? 1.102 -6.114 -4.180 1.00 0.00 22 ARG A O 18
ATOM 15905 N N . ALA A 1 23 ? 1.843 -4.327 -3.140 1.00 0.00 23 ALA A N 18
ATOM 15906 C CA . ALA A 1 23 ? 1.213 -3.429 -4.149 1.00 0.00 23 ALA A CA 18
ATOM 15907 C C . ALA A 1 23 ? 2.255 -2.514 -4.791 1.00 0.00 23 ALA A C 18
ATOM 15908 O O . ALA A 1 23 ? 1.971 -1.809 -5.739 1.00 0.00 23 ALA A O 18
ATOM 15915 N N . CYS A 1 24 ? 3.459 -2.510 -4.288 1.00 0.00 24 CYS A N 18
ATOM 15916 C CA . CYS A 1 24 ? 4.498 -1.625 -4.885 1.00 0.00 24 CYS A CA 18
ATOM 15917 C C . CYS A 1 24 ? 5.786 -1.681 -4.055 1.00 0.00 24 CYS A C 18
ATOM 15918 O O . CYS A 1 24 ? 5.810 -2.188 -2.951 1.00 0.00 24 CYS A O 18
ATOM 15925 N N . GLY A 1 25 ? 6.854 -1.150 -4.586 1.00 0.00 25 GLY A N 18
ATOM 15926 C CA . GLY A 1 25 ? 8.144 -1.154 -3.845 1.00 0.00 25 GLY A CA 18
ATOM 15927 C C . GLY A 1 25 ? 8.496 0.277 -3.432 1.00 0.00 25 GLY A C 18
ATOM 15928 O O . GLY A 1 25 ? 8.822 0.536 -2.291 1.00 0.00 25 GLY A O 18
ATOM 15932 N N . CYS A 1 26 ? 8.426 1.207 -4.352 1.00 0.00 26 CYS A N 18
ATOM 15933 C CA . CYS A 1 26 ? 8.753 2.627 -4.017 1.00 0.00 26 CYS A CA 18
ATOM 15934 C C . CYS A 1 26 ? 9.930 2.687 -3.035 1.00 0.00 26 CYS A C 18
ATOM 15935 O O . CYS A 1 26 ? 10.724 1.771 -2.953 1.00 0.00 26 CYS A O 18
ATOM 15942 N N . THR A 1 27 ? 10.056 3.752 -2.289 1.00 0.00 27 THR A N 18
ATOM 15943 C CA . THR A 1 27 ? 11.190 3.850 -1.325 1.00 0.00 27 THR A CA 18
ATOM 15944 C C . THR A 1 27 ? 10.685 3.786 0.121 1.00 0.00 27 THR A C 18
ATOM 15945 O O . THR A 1 27 ? 11.457 3.628 1.047 1.00 0.00 27 THR A O 18
ATOM 15956 N N . GLY A 1 28 ? 9.403 3.907 0.327 1.00 0.00 28 GLY A N 18
ATOM 15957 C CA . GLY A 1 28 ? 8.874 3.850 1.720 1.00 0.00 28 GLY A CA 18
ATOM 15958 C C . GLY A 1 28 ? 7.402 4.264 1.739 1.00 0.00 28 GLY A C 18
ATOM 15959 O O . GLY A 1 28 ? 6.532 3.474 2.044 1.00 0.00 28 GLY A O 18
ATOM 15963 N N . GLU A 1 29 ? 7.118 5.499 1.420 1.00 0.00 29 GLU A N 18
ATOM 15964 C CA . GLU A 1 29 ? 5.700 5.963 1.427 1.00 0.00 29 GLU A CA 18
ATOM 15965 C C . GLU A 1 29 ? 4.792 4.893 0.813 1.00 0.00 29 GLU A C 18
ATOM 15966 O O . GLU A 1 29 ? 3.906 4.371 1.460 1.00 0.00 29 GLU A O 18
ATOM 15978 N N . LEU A 1 30 ? 5.007 4.563 -0.430 1.00 0.00 30 LEU A N 18
ATOM 15979 C CA . LEU A 1 30 ? 4.156 3.526 -1.079 1.00 0.00 30 LEU A CA 18
ATOM 15980 C C . LEU A 1 30 ? 4.592 2.133 -0.617 1.00 0.00 30 LEU A C 18
ATOM 15981 O O . LEU A 1 30 ? 3.913 1.151 -0.840 1.00 0.00 30 LEU A O 18
ATOM 15997 N N . GLU A 1 31 ? 5.722 2.042 0.030 1.00 0.00 31 GLU A N 18
ATOM 15998 C CA . GLU A 1 31 ? 6.199 0.714 0.511 1.00 0.00 31 GLU A CA 18
ATOM 15999 C C . GLU A 1 31 ? 5.198 0.121 1.505 1.00 0.00 31 GLU A C 18
ATOM 16000 O O . GLU A 1 31 ? 5.002 -1.077 1.560 1.00 0.00 31 GLU A O 18
ATOM 16012 N N . ASN A 1 32 ? 4.560 0.949 2.289 1.00 0.00 32 ASN A N 18
ATOM 16013 C CA . ASN A 1 32 ? 3.572 0.429 3.271 1.00 0.00 32 ASN A CA 18
ATOM 16014 C C . ASN A 1 32 ? 2.203 1.052 2.999 1.00 0.00 32 ASN A C 18
ATOM 16015 O O . ASN A 1 32 ? 2.045 2.255 3.038 1.00 0.00 32 ASN A O 18
ATOM 16026 N N . VAL A 1 33 ? 1.210 0.253 2.722 1.00 0.00 33 VAL A N 18
ATOM 16027 C CA . VAL A 1 33 ? -0.134 0.831 2.451 1.00 0.00 33 VAL A CA 18
ATOM 16028 C C . VAL A 1 33 ? -1.252 -0.130 2.860 1.00 0.00 33 VAL A C 18
ATOM 16029 O O . VAL A 1 33 ? -1.194 -1.317 2.605 1.00 0.00 33 VAL A O 18
ATOM 16042 N N . HIS A 1 34 ? -2.280 0.386 3.473 1.00 0.00 34 HIS A N 18
ATOM 16043 C CA . HIS A 1 34 ? -3.427 -0.476 3.880 1.00 0.00 34 HIS A CA 18
ATOM 16044 C C . HIS A 1 34 ? -4.074 -1.105 2.642 1.00 0.00 34 HIS A C 18
ATOM 16045 O O . HIS A 1 34 ? -4.509 -0.411 1.742 1.00 0.00 34 HIS A O 18
ATOM 16059 N N . ARG A 1 35 ? -4.160 -2.402 2.588 1.00 0.00 35 ARG A N 18
ATOM 16060 C CA . ARG A 1 35 ? -4.799 -3.046 1.404 1.00 0.00 35 ARG A CA 18
ATOM 16061 C C . ARG A 1 35 ? -6.291 -2.700 1.369 1.00 0.00 35 ARG A C 18
ATOM 16062 O O . ARG A 1 35 ? -6.959 -2.884 0.372 1.00 0.00 35 ARG A O 18
ATOM 16083 N N . SER A 1 36 ? -6.817 -2.206 2.457 1.00 0.00 36 SER A N 18
ATOM 16084 C CA . SER A 1 36 ? -8.267 -1.854 2.498 1.00 0.00 36 SER A CA 18
ATOM 16085 C C . SER A 1 36 ? -8.549 -0.575 1.699 1.00 0.00 36 SER A C 18
ATOM 16086 O O . SER A 1 36 ? -9.304 -0.587 0.747 1.00 0.00 36 SER A O 18
ATOM 16094 N N . CYS A 1 37 ? -7.968 0.532 2.082 1.00 0.00 37 CYS A N 18
ATOM 16095 C CA . CYS A 1 37 ? -8.239 1.802 1.331 1.00 0.00 37 CYS A CA 18
ATOM 16096 C C . CYS A 1 37 ? -7.442 1.858 0.024 1.00 0.00 37 CYS A C 18
ATOM 16097 O O . CYS A 1 37 ? -7.810 2.564 -0.893 1.00 0.00 37 CYS A O 18
ATOM 16105 N N . LEU A 1 38 ? -6.366 1.127 -0.092 1.00 0.00 38 LEU A N 18
ATOM 16106 C CA . LEU A 1 38 ? -5.594 1.173 -1.370 1.00 0.00 38 LEU A CA 18
ATOM 16107 C C . LEU A 1 38 ? -6.287 0.316 -2.433 1.00 0.00 38 LEU A C 18
ATOM 16108 O O . LEU A 1 38 ? -6.681 0.801 -3.474 1.00 0.00 38 LEU A O 18
ATOM 16124 N N . SER A 1 39 ? -6.447 -0.955 -2.176 1.00 0.00 39 SER A N 18
ATOM 16125 C CA . SER A 1 39 ? -7.121 -1.839 -3.169 1.00 0.00 39 SER A CA 18
ATOM 16126 C C . SER A 1 39 ? -8.470 -1.242 -3.574 1.00 0.00 39 SER A C 18
ATOM 16127 O O . SER A 1 39 ? -8.894 -1.354 -4.706 1.00 0.00 39 SER A O 18
ATOM 16135 N N . THR A 1 40 ? -9.145 -0.601 -2.658 1.00 0.00 40 THR A N 18
ATOM 16136 C CA . THR A 1 40 ? -10.462 0.007 -2.998 1.00 0.00 40 THR A CA 18
ATOM 16137 C C . THR A 1 40 ? -10.247 1.381 -3.636 1.00 0.00 40 THR A C 18
ATOM 16138 O O . THR A 1 40 ? -10.990 1.797 -4.502 1.00 0.00 40 THR A O 18
ATOM 16149 N N . TRP A 1 41 ? -9.229 2.087 -3.220 1.00 0.00 41 TRP A N 18
ATOM 16150 C CA . TRP A 1 41 ? -8.967 3.430 -3.814 1.00 0.00 41 TRP A CA 18
ATOM 16151 C C . TRP A 1 41 ? -8.645 3.275 -5.305 1.00 0.00 41 TRP A C 18
ATOM 16152 O O . TRP A 1 41 ? -9.313 3.835 -6.152 1.00 0.00 41 TRP A O 18
ATOM 16173 N N . LEU A 1 42 ? -7.637 2.513 -5.633 1.00 0.00 42 LEU A N 18
ATOM 16174 C CA . LEU A 1 42 ? -7.295 2.321 -7.073 1.00 0.00 42 LEU A CA 18
ATOM 16175 C C . LEU A 1 42 ? -8.535 1.875 -7.848 1.00 0.00 42 LEU A C 18
ATOM 16176 O O . LEU A 1 42 ? -8.669 2.135 -9.027 1.00 0.00 42 LEU A O 18
ATOM 16192 N N . THR A 1 43 ? -9.451 1.215 -7.192 1.00 0.00 43 THR A N 18
ATOM 16193 C CA . THR A 1 43 ? -10.687 0.767 -7.893 1.00 0.00 43 THR A CA 18
ATOM 16194 C C . THR A 1 43 ? -11.503 1.989 -8.315 1.00 0.00 43 THR A C 18
ATOM 16195 O O . THR A 1 43 ? -11.989 2.074 -9.426 1.00 0.00 43 THR A O 18
ATOM 16206 N N . ILE A 1 44 ? -11.648 2.941 -7.435 1.00 0.00 44 ILE A N 18
ATOM 16207 C CA . ILE A 1 44 ? -12.419 4.168 -7.781 1.00 0.00 44 ILE A CA 18
ATOM 16208 C C . ILE A 1 44 ? -11.533 5.122 -8.588 1.00 0.00 44 ILE A C 18
ATOM 16209 O O . ILE A 1 44 ? -12.012 5.962 -9.323 1.00 0.00 44 ILE A O 18
ATOM 16225 N N . SER A 1 45 ? -10.240 4.989 -8.457 1.00 0.00 45 SER A N 18
ATOM 16226 C CA . SER A 1 45 ? -9.313 5.875 -9.217 1.00 0.00 45 SER A CA 18
ATOM 16227 C C . SER A 1 45 ? -8.955 5.217 -10.552 1.00 0.00 45 SER A C 18
ATOM 16228 O O . SER A 1 45 ? -8.578 5.875 -11.502 1.00 0.00 45 SER A O 18
ATOM 16236 N N . ARG A 1 46 ? -9.078 3.918 -10.628 1.00 0.00 46 ARG A N 18
ATOM 16237 C CA . ARG A 1 46 ? -8.754 3.201 -11.896 1.00 0.00 46 ARG A CA 18
ATOM 16238 C C . ARG A 1 46 ? -7.243 3.216 -12.145 1.00 0.00 46 ARG A C 18
ATOM 16239 O O . ARG A 1 46 ? -6.759 3.870 -13.048 1.00 0.00 46 ARG A O 18
ATOM 16260 N N . ASN A 1 47 ? -6.493 2.498 -11.352 1.00 0.00 47 ASN A N 18
ATOM 16261 C CA . ASN A 1 47 ? -5.016 2.471 -11.550 1.00 0.00 47 ASN A CA 18
ATOM 16262 C C . ASN A 1 47 ? -4.524 1.023 -11.637 1.00 0.00 47 ASN A C 18
ATOM 16263 O O . ASN A 1 47 ? -3.964 0.610 -12.630 1.00 0.00 47 ASN A O 18
ATOM 16274 N N . THR A 1 48 ? -4.739 0.259 -10.599 1.00 0.00 48 THR A N 18
ATOM 16275 C CA . THR A 1 48 ? -4.305 -1.179 -10.579 1.00 0.00 48 THR A CA 18
ATOM 16276 C C . THR A 1 48 ? -2.782 -1.309 -10.441 1.00 0.00 48 THR A C 18
ATOM 16277 O O . THR A 1 48 ? -2.271 -2.384 -10.200 1.00 0.00 48 THR A O 18
ATOM 16288 N N . ALA A 1 49 ? -2.045 -0.239 -10.587 1.00 0.00 49 ALA A N 18
ATOM 16289 C CA . ALA A 1 49 ? -0.564 -0.346 -10.453 1.00 0.00 49 ALA A CA 18
ATOM 16290 C C . ALA A 1 49 ? 0.031 0.983 -9.988 1.00 0.00 49 ALA A C 18
ATOM 16291 O O . ALA A 1 49 ? -0.382 2.044 -10.411 1.00 0.00 49 ALA A O 18
ATOM 16298 N N . CYS A 1 50 ? 1.007 0.930 -9.123 1.00 0.00 50 CYS A N 18
ATOM 16299 C CA . CYS A 1 50 ? 1.639 2.190 -8.634 1.00 0.00 50 CYS A CA 18
ATOM 16300 C C . CYS A 1 50 ? 2.221 2.970 -9.815 1.00 0.00 50 CYS A C 18
ATOM 16301 O O . CYS A 1 50 ? 2.973 2.441 -10.609 1.00 0.00 50 CYS A O 18
ATOM 16309 N N . GLN A 1 51 ? 1.878 4.222 -9.939 1.00 0.00 51 GLN A N 18
ATOM 16310 C CA . GLN A 1 51 ? 2.413 5.031 -11.072 1.00 0.00 51 GLN A CA 18
ATOM 16311 C C . GLN A 1 51 ? 3.751 5.668 -10.685 1.00 0.00 51 GLN A C 18
ATOM 16312 O O . GLN A 1 51 ? 4.358 6.378 -11.462 1.00 0.00 51 GLN A O 18
ATOM 16326 N N . ILE A 1 52 ? 4.216 5.420 -9.491 1.00 0.00 52 ILE A N 18
ATOM 16327 C CA . ILE A 1 52 ? 5.515 6.013 -9.059 1.00 0.00 52 ILE A CA 18
ATOM 16328 C C . ILE A 1 52 ? 6.680 5.156 -9.564 1.00 0.00 52 ILE A C 18
ATOM 16329 O O . ILE A 1 52 ? 7.677 5.665 -10.038 1.00 0.00 52 ILE A O 18
ATOM 16345 N N . CYS A 1 53 ? 6.560 3.861 -9.471 1.00 0.00 53 CYS A N 18
ATOM 16346 C CA . CYS A 1 53 ? 7.660 2.973 -9.953 1.00 0.00 53 CYS A CA 18
ATOM 16347 C C . CYS A 1 53 ? 7.136 2.016 -11.029 1.00 0.00 53 CYS A C 18
ATOM 16348 O O . CYS A 1 53 ? 7.897 1.401 -11.749 1.00 0.00 53 CYS A O 18
ATOM 16356 N N . GLY A 1 54 ? 5.842 1.888 -11.150 1.00 0.00 54 GLY A N 18
ATOM 16357 C CA . GLY A 1 54 ? 5.279 0.978 -12.188 1.00 0.00 54 GLY A CA 18
ATOM 16358 C C . GLY A 1 54 ? 5.074 -0.419 -11.599 1.00 0.00 54 GLY A C 18
ATOM 16359 O O . GLY A 1 54 ? 5.382 -1.416 -12.223 1.00 0.00 54 GLY A O 18
ATOM 16363 N N . VAL A 1 55 ? 4.550 -0.503 -10.408 1.00 0.00 55 VAL A N 18
ATOM 16364 C CA . VAL A 1 55 ? 4.319 -1.841 -9.790 1.00 0.00 55 VAL A CA 18
ATOM 16365 C C . VAL A 1 55 ? 2.817 -2.096 -9.644 1.00 0.00 55 VAL A C 18
ATOM 16366 O O . VAL A 1 55 ? 2.071 -1.237 -9.222 1.00 0.00 55 VAL A O 18
ATOM 16379 N N . VAL A 1 56 ? 2.365 -3.267 -9.997 1.00 0.00 56 VAL A N 18
ATOM 16380 C CA . VAL A 1 56 ? 0.908 -3.562 -9.882 1.00 0.00 56 VAL A CA 18
ATOM 16381 C C . VAL A 1 56 ? 0.505 -3.744 -8.415 1.00 0.00 56 VAL A C 18
ATOM 16382 O O . VAL A 1 56 ? 1.216 -4.343 -7.633 1.00 0.00 56 VAL A O 18
ATOM 16395 N N . TYR A 1 57 ? -0.636 -3.231 -8.039 1.00 0.00 57 TYR A N 18
ATOM 16396 C CA . TYR A 1 57 ? -1.090 -3.371 -6.625 1.00 0.00 57 TYR A CA 18
ATOM 16397 C C . TYR A 1 57 ? -1.367 -4.837 -6.290 1.00 0.00 57 TYR A C 18
ATOM 16398 O O . TYR A 1 57 ? -1.047 -5.311 -5.217 1.00 0.00 57 TYR A O 18
ATOM 16416 N N . ASN A 1 58 ? -1.963 -5.555 -7.198 1.00 0.00 58 ASN A N 18
ATOM 16417 C CA . ASN A 1 58 ? -2.269 -6.992 -6.936 1.00 0.00 58 ASN A CA 18
ATOM 16418 C C . ASN A 1 58 ? -2.984 -7.142 -5.591 1.00 0.00 58 ASN A C 18
ATOM 16419 O O . ASN A 1 58 ? -2.432 -7.651 -4.635 1.00 0.00 58 ASN A O 18
ATOM 16430 N N . THR A 1 59 ? -4.209 -6.701 -5.510 1.00 0.00 59 THR A N 18
ATOM 16431 C CA . THR A 1 59 ? -4.959 -6.817 -4.225 1.00 0.00 59 THR A CA 18
ATOM 16432 C C . THR A 1 59 ? -5.847 -8.064 -4.240 1.00 0.00 59 THR A C 18
ATOM 16433 O O . THR A 1 59 ? -6.036 -8.693 -5.262 1.00 0.00 59 THR A O 18
ATOM 16444 N N . ARG A 1 60 ? -6.393 -8.426 -3.112 1.00 0.00 60 ARG A N 18
ATOM 16445 C CA . ARG A 1 60 ? -7.270 -9.631 -3.057 1.00 0.00 60 ARG A CA 18
ATOM 16446 C C . ARG A 1 60 ? -6.552 -10.837 -3.672 1.00 0.00 60 ARG A C 18
ATOM 16447 O O . ARG A 1 60 ? -5.392 -10.697 -4.020 1.00 0.00 60 ARG A O 18
ATOM 16471 N N . MET A 1 1 ? 13.354 -6.393 5.110 1.00 0.00 1 MET A N 19
ATOM 16472 C CA . MET A 1 1 ? 14.585 -5.909 5.798 1.00 0.00 1 MET A CA 19
ATOM 16473 C C . MET A 1 1 ? 14.329 -4.543 6.444 1.00 0.00 1 MET A C 19
ATOM 16474 O O . MET A 1 1 ? 15.101 -3.618 6.286 1.00 0.00 1 MET A O 19
ATOM 16490 N N . GLU A 1 2 ? 13.251 -4.411 7.170 1.00 0.00 2 GLU A N 19
ATOM 16491 C CA . GLU A 1 2 ? 12.948 -3.104 7.824 1.00 0.00 2 GLU A CA 19
ATOM 16492 C C . GLU A 1 2 ? 12.883 -3.271 9.343 1.00 0.00 2 GLU A C 19
ATOM 16493 O O . GLU A 1 2 ? 13.632 -2.658 10.076 1.00 0.00 2 GLU A O 19
ATOM 16505 N N . ASP A 1 3 ? 11.989 -4.097 9.811 1.00 0.00 3 ASP A N 19
ATOM 16506 C CA . ASP A 1 3 ? 11.851 -4.323 11.282 1.00 0.00 3 ASP A CA 19
ATOM 16507 C C . ASP A 1 3 ? 11.616 -2.996 12.018 1.00 0.00 3 ASP A C 19
ATOM 16508 O O . ASP A 1 3 ? 11.996 -1.940 11.556 1.00 0.00 3 ASP A O 19
ATOM 16517 N N . GLU A 1 4 ? 10.993 -3.051 13.164 1.00 0.00 4 GLU A N 19
ATOM 16518 C CA . GLU A 1 4 ? 10.734 -1.803 13.936 1.00 0.00 4 GLU A CA 19
ATOM 16519 C C . GLU A 1 4 ? 10.230 -0.692 13.008 1.00 0.00 4 GLU A C 19
ATOM 16520 O O . GLU A 1 4 ? 9.919 -0.926 11.856 1.00 0.00 4 GLU A O 19
ATOM 16532 N N . ASP A 1 5 ? 10.142 0.513 13.502 1.00 0.00 5 ASP A N 19
ATOM 16533 C CA . ASP A 1 5 ? 9.654 1.637 12.651 1.00 0.00 5 ASP A CA 19
ATOM 16534 C C . ASP A 1 5 ? 8.228 1.355 12.168 1.00 0.00 5 ASP A C 19
ATOM 16535 O O . ASP A 1 5 ? 7.912 0.262 11.740 1.00 0.00 5 ASP A O 19
ATOM 16544 N N . VAL A 1 6 ? 7.363 2.330 12.241 1.00 0.00 6 VAL A N 19
ATOM 16545 C CA . VAL A 1 6 ? 5.956 2.114 11.794 1.00 0.00 6 VAL A CA 19
ATOM 16546 C C . VAL A 1 6 ? 5.658 2.935 10.533 1.00 0.00 6 VAL A C 19
ATOM 16547 O O . VAL A 1 6 ? 5.662 4.149 10.569 1.00 0.00 6 VAL A O 19
ATOM 16560 N N . PRO A 1 7 ? 5.401 2.236 9.459 1.00 0.00 7 PRO A N 19
ATOM 16561 C CA . PRO A 1 7 ? 5.089 2.900 8.173 1.00 0.00 7 PRO A CA 19
ATOM 16562 C C . PRO A 1 7 ? 3.648 3.419 8.180 1.00 0.00 7 PRO A C 19
ATOM 16563 O O . PRO A 1 7 ? 2.839 3.024 8.996 1.00 0.00 7 PRO A O 19
ATOM 16574 N N . VAL A 1 8 ? 3.324 4.305 7.282 1.00 0.00 8 VAL A N 19
ATOM 16575 C CA . VAL A 1 8 ? 1.937 4.849 7.243 1.00 0.00 8 VAL A CA 19
ATOM 16576 C C . VAL A 1 8 ? 1.368 4.773 5.827 1.00 0.00 8 VAL A C 19
ATOM 16577 O O . VAL A 1 8 ? 2.048 5.040 4.856 1.00 0.00 8 VAL A O 19
ATOM 16590 N N . CYS A 1 9 ? 0.121 4.409 5.706 1.00 0.00 9 CYS A N 19
ATOM 16591 C CA . CYS A 1 9 ? -0.501 4.316 4.359 1.00 0.00 9 CYS A CA 19
ATOM 16592 C C . CYS A 1 9 ? -0.539 5.701 3.710 1.00 0.00 9 CYS A C 19
ATOM 16593 O O . CYS A 1 9 ? -1.191 6.608 4.189 1.00 0.00 9 CYS A O 19
ATOM 16600 N N . TRP A 1 10 ? 0.170 5.868 2.631 1.00 0.00 10 TRP A N 19
ATOM 16601 C CA . TRP A 1 10 ? 0.205 7.190 1.944 1.00 0.00 10 TRP A CA 19
ATOM 16602 C C . TRP A 1 10 ? -1.190 7.599 1.452 1.00 0.00 10 TRP A C 19
ATOM 16603 O O . TRP A 1 10 ? -1.398 8.716 1.023 1.00 0.00 10 TRP A O 19
ATOM 16624 N N . ILE A 1 11 ? -2.142 6.708 1.492 1.00 0.00 11 ILE A N 19
ATOM 16625 C CA . ILE A 1 11 ? -3.509 7.064 1.004 1.00 0.00 11 ILE A CA 19
ATOM 16626 C C . ILE A 1 11 ? -4.318 7.769 2.096 1.00 0.00 11 ILE A C 19
ATOM 16627 O O . ILE A 1 11 ? -4.783 8.877 1.918 1.00 0.00 11 ILE A O 19
ATOM 16643 N N . CYS A 1 12 ? -4.498 7.136 3.223 1.00 0.00 12 CYS A N 19
ATOM 16644 C CA . CYS A 1 12 ? -5.288 7.774 4.316 1.00 0.00 12 CYS A CA 19
ATOM 16645 C C . CYS A 1 12 ? -4.360 8.356 5.385 1.00 0.00 12 CYS A C 19
ATOM 16646 O O . CYS A 1 12 ? -4.805 8.861 6.396 1.00 0.00 12 CYS A O 19
ATOM 16653 N N . ASN A 1 13 ? -3.073 8.288 5.175 1.00 0.00 13 ASN A N 19
ATOM 16654 C CA . ASN A 1 13 ? -2.129 8.838 6.189 1.00 0.00 13 ASN A CA 19
ATOM 16655 C C . ASN A 1 13 ? -2.354 8.149 7.535 1.00 0.00 13 ASN A C 19
ATOM 16656 O O . ASN A 1 13 ? -2.499 8.789 8.558 1.00 0.00 13 ASN A O 19
ATOM 16667 N N . GLU A 1 14 ? -2.387 6.846 7.540 1.00 0.00 14 GLU A N 19
ATOM 16668 C CA . GLU A 1 14 ? -2.604 6.108 8.815 1.00 0.00 14 GLU A CA 19
ATOM 16669 C C . GLU A 1 14 ? -1.554 5.008 8.969 1.00 0.00 14 GLU A C 19
ATOM 16670 O O . GLU A 1 14 ? -1.271 4.274 8.045 1.00 0.00 14 GLU A O 19
ATOM 16682 N N . GLU A 1 15 ? -0.969 4.891 10.126 1.00 0.00 15 GLU A N 19
ATOM 16683 C CA . GLU A 1 15 ? 0.068 3.842 10.331 1.00 0.00 15 GLU A CA 19
ATOM 16684 C C . GLU A 1 15 ? -0.529 2.446 10.183 1.00 0.00 15 GLU A C 19
ATOM 16685 O O . GLU A 1 15 ? -1.667 2.196 10.529 1.00 0.00 15 GLU A O 19
ATOM 16697 N N . LEU A 1 16 ? 0.251 1.538 9.678 1.00 0.00 16 LEU A N 19
ATOM 16698 C CA . LEU A 1 16 ? -0.229 0.138 9.499 1.00 0.00 16 LEU A CA 19
ATOM 16699 C C . LEU A 1 16 ? 0.771 -0.840 10.143 1.00 0.00 16 LEU A C 19
ATOM 16700 O O . LEU A 1 16 ? 0.434 -1.956 10.484 1.00 0.00 16 LEU A O 19
ATOM 16716 N N . GLY A 1 17 ? 1.986 -0.399 10.358 1.00 0.00 17 GLY A N 19
ATOM 16717 C CA . GLY A 1 17 ? 3.015 -1.250 11.033 1.00 0.00 17 GLY A CA 19
ATOM 16718 C C . GLY A 1 17 ? 3.585 -2.333 10.110 1.00 0.00 17 GLY A C 19
ATOM 16719 O O . GLY A 1 17 ? 4.738 -2.690 10.233 1.00 0.00 17 GLY A O 19
ATOM 16723 N N . ASN A 1 18 ? 2.812 -2.856 9.191 1.00 0.00 18 ASN A N 19
ATOM 16724 C CA . ASN A 1 18 ? 3.344 -3.919 8.274 1.00 0.00 18 ASN A CA 19
ATOM 16725 C C . ASN A 1 18 ? 2.196 -4.673 7.601 1.00 0.00 18 ASN A C 19
ATOM 16726 O O . ASN A 1 18 ? 2.202 -5.886 7.530 1.00 0.00 18 ASN A O 19
ATOM 16737 N N . GLU A 1 19 ? 1.217 -3.978 7.100 1.00 0.00 19 GLU A N 19
ATOM 16738 C CA . GLU A 1 19 ? 0.088 -4.684 6.432 1.00 0.00 19 GLU A CA 19
ATOM 16739 C C . GLU A 1 19 ? 0.625 -5.509 5.260 1.00 0.00 19 GLU A C 19
ATOM 16740 O O . GLU A 1 19 ? 1.092 -4.972 4.276 1.00 0.00 19 GLU A O 19
ATOM 16752 N N . ARG A 1 20 ? 0.571 -6.810 5.359 1.00 0.00 20 ARG A N 19
ATOM 16753 C CA . ARG A 1 20 ? 1.093 -7.656 4.247 1.00 0.00 20 ARG A CA 19
ATOM 16754 C C . ARG A 1 20 ? 0.289 -7.390 2.975 1.00 0.00 20 ARG A C 19
ATOM 16755 O O . ARG A 1 20 ? -0.769 -7.948 2.763 1.00 0.00 20 ARG A O 19
ATOM 16776 N N . PHE A 1 21 ? 0.787 -6.532 2.128 1.00 0.00 21 PHE A N 19
ATOM 16777 C CA . PHE A 1 21 ? 0.063 -6.216 0.869 1.00 0.00 21 PHE A CA 19
ATOM 16778 C C . PHE A 1 21 ? 1.065 -5.861 -0.232 1.00 0.00 21 PHE A C 19
ATOM 16779 O O . PHE A 1 21 ? 1.555 -4.751 -0.303 1.00 0.00 21 PHE A O 19
ATOM 16796 N N . ARG A 1 22 ? 1.376 -6.792 -1.091 1.00 0.00 22 ARG A N 19
ATOM 16797 C CA . ARG A 1 22 ? 2.349 -6.501 -2.183 1.00 0.00 22 ARG A CA 19
ATOM 16798 C C . ARG A 1 22 ? 1.695 -5.603 -3.236 1.00 0.00 22 ARG A C 19
ATOM 16799 O O . ARG A 1 22 ? 1.043 -6.073 -4.147 1.00 0.00 22 ARG A O 19
ATOM 16820 N N . ALA A 1 23 ? 1.857 -4.313 -3.113 1.00 0.00 23 ALA A N 19
ATOM 16821 C CA . ALA A 1 23 ? 1.234 -3.389 -4.103 1.00 0.00 23 ALA A CA 19
ATOM 16822 C C . ALA A 1 23 ? 2.283 -2.448 -4.694 1.00 0.00 23 ALA A C 19
ATOM 16823 O O . ALA A 1 23 ? 2.040 -1.779 -5.678 1.00 0.00 23 ALA A O 19
ATOM 16830 N N . CYS A 1 24 ? 3.445 -2.388 -4.111 1.00 0.00 24 CYS A N 19
ATOM 16831 C CA . CYS A 1 24 ? 4.491 -1.485 -4.659 1.00 0.00 24 CYS A CA 19
ATOM 16832 C C . CYS A 1 24 ? 5.831 -1.727 -3.972 1.00 0.00 24 CYS A C 19
ATOM 16833 O O . CYS A 1 24 ? 6.075 -2.770 -3.402 1.00 0.00 24 CYS A O 19
ATOM 16840 N N . GLY A 1 25 ? 6.700 -0.761 -4.030 1.00 0.00 25 GLY A N 19
ATOM 16841 C CA . GLY A 1 25 ? 8.031 -0.915 -3.387 1.00 0.00 25 GLY A CA 19
ATOM 16842 C C . GLY A 1 25 ? 8.794 0.407 -3.469 1.00 0.00 25 GLY A C 19
ATOM 16843 O O . GLY A 1 25 ? 10.004 0.427 -3.559 1.00 0.00 25 GLY A O 19
ATOM 16847 N N . CYS A 1 26 ? 8.097 1.513 -3.445 1.00 0.00 26 CYS A N 19
ATOM 16848 C CA . CYS A 1 26 ? 8.789 2.832 -3.526 1.00 0.00 26 CYS A CA 19
ATOM 16849 C C . CYS A 1 26 ? 9.831 2.962 -2.400 1.00 0.00 26 CYS A C 19
ATOM 16850 O O . CYS A 1 26 ? 10.804 2.237 -2.369 1.00 0.00 26 CYS A O 19
ATOM 16857 N N . THR A 1 27 ? 9.656 3.879 -1.482 1.00 0.00 27 THR A N 19
ATOM 16858 C CA . THR A 1 27 ? 10.668 4.019 -0.393 1.00 0.00 27 THR A CA 19
ATOM 16859 C C . THR A 1 27 ? 10.016 3.999 0.993 1.00 0.00 27 THR A C 19
ATOM 16860 O O . THR A 1 27 ? 10.687 3.826 1.992 1.00 0.00 27 THR A O 19
ATOM 16871 N N . GLY A 1 28 ? 8.727 4.173 1.079 1.00 0.00 28 GLY A N 19
ATOM 16872 C CA . GLY A 1 28 ? 8.081 4.158 2.423 1.00 0.00 28 GLY A CA 19
ATOM 16873 C C . GLY A 1 28 ? 6.592 4.489 2.305 1.00 0.00 28 GLY A C 19
ATOM 16874 O O . GLY A 1 28 ? 5.754 3.609 2.296 1.00 0.00 28 GLY A O 19
ATOM 16878 N N . GLU A 1 29 ? 6.251 5.749 2.233 1.00 0.00 29 GLU A N 19
ATOM 16879 C CA . GLU A 1 29 ? 4.810 6.122 2.137 1.00 0.00 29 GLU A CA 19
ATOM 16880 C C . GLU A 1 29 ? 4.080 5.188 1.168 1.00 0.00 29 GLU A C 19
ATOM 16881 O O . GLU A 1 29 ? 3.025 4.672 1.473 1.00 0.00 29 GLU A O 19
ATOM 16893 N N . LEU A 1 30 ? 4.636 4.953 0.012 1.00 0.00 30 LEU A N 19
ATOM 16894 C CA . LEU A 1 30 ? 3.969 4.040 -0.955 1.00 0.00 30 LEU A CA 19
ATOM 16895 C C . LEU A 1 30 ? 4.431 2.605 -0.695 1.00 0.00 30 LEU A C 19
ATOM 16896 O O . LEU A 1 30 ? 3.670 1.665 -0.800 1.00 0.00 30 LEU A O 19
ATOM 16912 N N . GLU A 1 31 ? 5.675 2.438 -0.335 1.00 0.00 31 GLU A N 19
ATOM 16913 C CA . GLU A 1 31 ? 6.196 1.072 -0.041 1.00 0.00 31 GLU A CA 19
ATOM 16914 C C . GLU A 1 31 ? 5.297 0.406 1.005 1.00 0.00 31 GLU A C 19
ATOM 16915 O O . GLU A 1 31 ? 5.169 -0.802 1.054 1.00 0.00 31 GLU A O 19
ATOM 16927 N N . ASN A 1 32 ? 4.660 1.191 1.830 1.00 0.00 32 ASN A N 19
ATOM 16928 C CA . ASN A 1 32 ? 3.752 0.618 2.861 1.00 0.00 32 ASN A CA 19
ATOM 16929 C C . ASN A 1 32 ? 2.357 1.213 2.692 1.00 0.00 32 ASN A C 19
ATOM 16930 O O . ASN A 1 32 ? 2.178 2.413 2.756 1.00 0.00 32 ASN A O 19
ATOM 16941 N N . VAL A 1 33 ? 1.366 0.398 2.473 1.00 0.00 33 VAL A N 19
ATOM 16942 C CA . VAL A 1 33 ? -0.001 0.955 2.298 1.00 0.00 33 VAL A CA 19
ATOM 16943 C C . VAL A 1 33 ? -1.072 -0.032 2.767 1.00 0.00 33 VAL A C 19
ATOM 16944 O O . VAL A 1 33 ? -0.985 -1.221 2.535 1.00 0.00 33 VAL A O 19
ATOM 16957 N N . HIS A 1 34 ? -2.091 0.465 3.410 1.00 0.00 34 HIS A N 19
ATOM 16958 C CA . HIS A 1 34 ? -3.192 -0.419 3.884 1.00 0.00 34 HIS A CA 19
ATOM 16959 C C . HIS A 1 34 ? -3.881 -1.098 2.695 1.00 0.00 34 HIS A C 19
ATOM 16960 O O . HIS A 1 34 ? -4.319 -0.447 1.762 1.00 0.00 34 HIS A O 19
ATOM 16974 N N . ARG A 1 35 ? -3.997 -2.393 2.727 1.00 0.00 35 ARG A N 19
ATOM 16975 C CA . ARG A 1 35 ? -4.671 -3.108 1.608 1.00 0.00 35 ARG A CA 19
ATOM 16976 C C . ARG A 1 35 ? -6.167 -2.774 1.596 1.00 0.00 35 ARG A C 19
ATOM 16977 O O . ARG A 1 35 ? -6.863 -3.029 0.633 1.00 0.00 35 ARG A O 19
ATOM 16998 N N . SER A 1 36 ? -6.666 -2.212 2.664 1.00 0.00 36 SER A N 19
ATOM 16999 C CA . SER A 1 36 ? -8.118 -1.870 2.723 1.00 0.00 36 SER A CA 19
ATOM 17000 C C . SER A 1 36 ? -8.426 -0.616 1.894 1.00 0.00 36 SER A C 19
ATOM 17001 O O . SER A 1 36 ? -9.201 -0.659 0.959 1.00 0.00 36 SER A O 19
ATOM 17009 N N . CYS A 1 37 ? -7.844 0.504 2.236 1.00 0.00 37 CYS A N 19
ATOM 17010 C CA . CYS A 1 37 ? -8.141 1.753 1.461 1.00 0.00 37 CYS A CA 19
ATOM 17011 C C . CYS A 1 37 ? -7.394 1.778 0.123 1.00 0.00 37 CYS A C 19
ATOM 17012 O O . CYS A 1 37 ? -7.814 2.443 -0.803 1.00 0.00 37 CYS A O 19
ATOM 17020 N N . LEU A 1 38 ? -6.308 1.070 -0.008 1.00 0.00 38 LEU A N 19
ATOM 17021 C CA . LEU A 1 38 ? -5.595 1.094 -1.318 1.00 0.00 38 LEU A CA 19
ATOM 17022 C C . LEU A 1 38 ? -6.341 0.222 -2.332 1.00 0.00 38 LEU A C 19
ATOM 17023 O O . LEU A 1 38 ? -6.789 0.694 -3.359 1.00 0.00 38 LEU A O 19
ATOM 17039 N N . SER A 1 39 ? -6.488 -1.043 -2.046 1.00 0.00 39 SER A N 19
ATOM 17040 C CA . SER A 1 39 ? -7.211 -1.943 -2.987 1.00 0.00 39 SER A CA 19
ATOM 17041 C C . SER A 1 39 ? -8.559 -1.330 -3.367 1.00 0.00 39 SER A C 19
ATOM 17042 O O . SER A 1 39 ? -9.010 -1.443 -4.490 1.00 0.00 39 SER A O 19
ATOM 17050 N N . THR A 1 40 ? -9.203 -0.674 -2.441 1.00 0.00 40 THR A N 19
ATOM 17051 C CA . THR A 1 40 ? -10.519 -0.047 -2.752 1.00 0.00 40 THR A CA 19
ATOM 17052 C C . THR A 1 40 ? -10.297 1.307 -3.432 1.00 0.00 40 THR A C 19
ATOM 17053 O O . THR A 1 40 ? -11.051 1.709 -4.297 1.00 0.00 40 THR A O 19
ATOM 17064 N N . TRP A 1 41 ? -9.266 2.013 -3.050 1.00 0.00 41 TRP A N 19
ATOM 17065 C CA . TRP A 1 41 ? -8.999 3.338 -3.679 1.00 0.00 41 TRP A CA 19
ATOM 17066 C C . TRP A 1 41 ? -8.748 3.156 -5.177 1.00 0.00 41 TRP A C 19
ATOM 17067 O O . TRP A 1 41 ? -9.441 3.717 -6.003 1.00 0.00 41 TRP A O 19
ATOM 17088 N N . LEU A 1 42 ? -7.770 2.368 -5.535 1.00 0.00 42 LEU A N 19
ATOM 17089 C CA . LEU A 1 42 ? -7.491 2.147 -6.983 1.00 0.00 42 LEU A CA 19
ATOM 17090 C C . LEU A 1 42 ? -8.771 1.710 -7.696 1.00 0.00 42 LEU A C 19
ATOM 17091 O O . LEU A 1 42 ? -8.984 2.013 -8.853 1.00 0.00 42 LEU A O 19
ATOM 17107 N N . THR A 1 43 ? -9.631 1.005 -7.011 1.00 0.00 43 THR A N 19
ATOM 17108 C CA . THR A 1 43 ? -10.899 0.559 -7.650 1.00 0.00 43 THR A CA 19
ATOM 17109 C C . THR A 1 43 ? -11.781 1.775 -7.947 1.00 0.00 43 THR A C 19
ATOM 17110 O O . THR A 1 43 ? -12.337 1.905 -9.020 1.00 0.00 43 THR A O 19
ATOM 17121 N N . ILE A 1 44 ? -11.905 2.669 -7.006 1.00 0.00 44 ILE A N 19
ATOM 17122 C CA . ILE A 1 44 ? -12.743 3.881 -7.232 1.00 0.00 44 ILE A CA 19
ATOM 17123 C C . ILE A 1 44 ? -11.989 4.876 -8.118 1.00 0.00 44 ILE A C 19
ATOM 17124 O O . ILE A 1 44 ? -12.562 5.511 -8.982 1.00 0.00 44 ILE A O 19
ATOM 17140 N N . SER A 1 45 ? -10.707 5.012 -7.914 1.00 0.00 45 SER A N 19
ATOM 17141 C CA . SER A 1 45 ? -9.916 5.962 -8.748 1.00 0.00 45 SER A CA 19
ATOM 17142 C C . SER A 1 45 ? -9.530 5.297 -10.072 1.00 0.00 45 SER A C 19
ATOM 17143 O O . SER A 1 45 ? -8.988 5.925 -10.959 1.00 0.00 45 SER A O 19
ATOM 17151 N N . ARG A 1 46 ? -9.809 4.029 -10.213 1.00 0.00 46 ARG A N 19
ATOM 17152 C CA . ARG A 1 46 ? -9.463 3.321 -11.479 1.00 0.00 46 ARG A CA 19
ATOM 17153 C C . ARG A 1 46 ? -7.943 3.204 -11.623 1.00 0.00 46 ARG A C 19
ATOM 17154 O O . ARG A 1 46 ? -7.346 3.794 -12.502 1.00 0.00 46 ARG A O 19
ATOM 17175 N N . ASN A 1 47 ? -7.313 2.445 -10.769 1.00 0.00 47 ASN A N 19
ATOM 17176 C CA . ASN A 1 47 ? -5.834 2.291 -10.864 1.00 0.00 47 ASN A CA 19
ATOM 17177 C C . ASN A 1 47 ? -5.461 0.806 -10.861 1.00 0.00 47 ASN A C 19
ATOM 17178 O O . ASN A 1 47 ? -6.288 -0.049 -10.612 1.00 0.00 47 ASN A O 19
ATOM 17189 N N . THR A 1 48 ? -4.226 0.490 -11.143 1.00 0.00 48 THR A N 19
ATOM 17190 C CA . THR A 1 48 ? -3.812 -0.943 -11.161 1.00 0.00 48 THR A CA 19
ATOM 17191 C C . THR A 1 48 ? -2.369 -1.089 -10.673 1.00 0.00 48 THR A C 19
ATOM 17192 O O . THR A 1 48 ? -2.029 -2.035 -9.992 1.00 0.00 48 THR A O 19
ATOM 17203 N N . ALA A 1 49 ? -1.515 -0.166 -11.021 1.00 0.00 49 ALA A N 19
ATOM 17204 C CA . ALA A 1 49 ? -0.094 -0.267 -10.579 1.00 0.00 49 ALA A CA 19
ATOM 17205 C C . ALA A 1 49 ? 0.502 1.125 -10.363 1.00 0.00 49 ALA A C 19
ATOM 17206 O O . ALA A 1 49 ? 0.322 2.019 -11.165 1.00 0.00 49 ALA A O 19
ATOM 17213 N N . CYS A 1 50 ? 1.220 1.315 -9.289 1.00 0.00 50 CYS A N 19
ATOM 17214 C CA . CYS A 1 50 ? 1.831 2.654 -9.038 1.00 0.00 50 CYS A CA 19
ATOM 17215 C C . CYS A 1 50 ? 2.552 3.132 -10.303 1.00 0.00 50 CYS A C 19
ATOM 17216 O O . CYS A 1 50 ? 3.045 2.341 -11.083 1.00 0.00 50 CYS A O 19
ATOM 17224 N N . GLN A 1 51 ? 2.616 4.418 -10.519 1.00 0.00 51 GLN A N 19
ATOM 17225 C CA . GLN A 1 51 ? 3.301 4.930 -11.741 1.00 0.00 51 GLN A CA 19
ATOM 17226 C C . GLN A 1 51 ? 4.745 5.333 -11.423 1.00 0.00 51 GLN A C 19
ATOM 17227 O O . GLN A 1 51 ? 5.603 5.329 -12.284 1.00 0.00 51 GLN A O 19
ATOM 17241 N N . ILE A 1 52 ? 5.023 5.683 -10.197 1.00 0.00 52 ILE A N 19
ATOM 17242 C CA . ILE A 1 52 ? 6.414 6.087 -9.839 1.00 0.00 52 ILE A CA 19
ATOM 17243 C C . ILE A 1 52 ? 7.404 4.986 -10.236 1.00 0.00 52 ILE A C 19
ATOM 17244 O O . ILE A 1 52 ? 8.347 5.222 -10.965 1.00 0.00 52 ILE A O 19
ATOM 17260 N N . CYS A 1 53 ? 7.197 3.783 -9.771 1.00 0.00 53 CYS A N 19
ATOM 17261 C CA . CYS A 1 53 ? 8.129 2.677 -10.137 1.00 0.00 53 CYS A CA 19
ATOM 17262 C C . CYS A 1 53 ? 7.424 1.679 -11.063 1.00 0.00 53 CYS A C 19
ATOM 17263 O O . CYS A 1 53 ? 8.057 0.897 -11.745 1.00 0.00 53 CYS A O 19
ATOM 17271 N N . GLY A 1 54 ? 6.118 1.715 -11.109 1.00 0.00 54 GLY A N 19
ATOM 17272 C CA . GLY A 1 54 ? 5.378 0.786 -12.011 1.00 0.00 54 GLY A CA 19
ATOM 17273 C C . GLY A 1 54 ? 5.144 -0.566 -11.331 1.00 0.00 54 GLY A C 19
ATOM 17274 O O . GLY A 1 54 ? 5.202 -1.601 -11.966 1.00 0.00 54 GLY A O 19
ATOM 17278 N N . VAL A 1 55 ? 4.861 -0.580 -10.057 1.00 0.00 55 VAL A N 19
ATOM 17279 C CA . VAL A 1 55 ? 4.608 -1.882 -9.380 1.00 0.00 55 VAL A CA 19
ATOM 17280 C C . VAL A 1 55 ? 3.099 -2.077 -9.193 1.00 0.00 55 VAL A C 19
ATOM 17281 O O . VAL A 1 55 ? 2.424 -1.254 -8.607 1.00 0.00 55 VAL A O 19
ATOM 17294 N N . VAL A 1 56 ? 2.563 -3.149 -9.711 1.00 0.00 56 VAL A N 19
ATOM 17295 C CA . VAL A 1 56 ? 1.093 -3.389 -9.594 1.00 0.00 56 VAL A CA 19
ATOM 17296 C C . VAL A 1 56 ? 0.653 -3.533 -8.135 1.00 0.00 56 VAL A C 19
ATOM 17297 O O . VAL A 1 56 ? 1.429 -3.865 -7.262 1.00 0.00 56 VAL A O 19
ATOM 17310 N N . TYR A 1 57 ? -0.604 -3.283 -7.877 1.00 0.00 57 TYR A N 19
ATOM 17311 C CA . TYR A 1 57 ? -1.133 -3.396 -6.489 1.00 0.00 57 TYR A CA 19
ATOM 17312 C C . TYR A 1 57 ? -1.414 -4.858 -6.141 1.00 0.00 57 TYR A C 19
ATOM 17313 O O . TYR A 1 57 ? -0.993 -5.358 -5.118 1.00 0.00 57 TYR A O 19
ATOM 17331 N N . ASN A 1 58 ? -2.127 -5.544 -6.988 1.00 0.00 58 ASN A N 19
ATOM 17332 C CA . ASN A 1 58 ? -2.442 -6.976 -6.714 1.00 0.00 58 ASN A CA 19
ATOM 17333 C C . ASN A 1 58 ? -3.094 -7.119 -5.336 1.00 0.00 58 ASN A C 19
ATOM 17334 O O . ASN A 1 58 ? -2.437 -7.405 -4.354 1.00 0.00 58 ASN A O 19
ATOM 17345 N N . THR A 1 59 ? -4.381 -6.919 -5.255 1.00 0.00 59 THR A N 19
ATOM 17346 C CA . THR A 1 59 ? -5.073 -7.041 -3.941 1.00 0.00 59 THR A CA 19
ATOM 17347 C C . THR A 1 59 ? -5.828 -8.369 -3.858 1.00 0.00 59 THR A C 19
ATOM 17348 O O . THR A 1 59 ? -6.617 -8.702 -4.720 1.00 0.00 59 THR A O 19
ATOM 17359 N N . ARG A 1 60 ? -5.591 -9.132 -2.825 1.00 0.00 60 ARG A N 19
ATOM 17360 C CA . ARG A 1 60 ? -6.295 -10.439 -2.684 1.00 0.00 60 ARG A CA 19
ATOM 17361 C C . ARG A 1 60 ? -6.754 -10.637 -1.236 1.00 0.00 60 ARG A C 19
ATOM 17362 O O . ARG A 1 60 ? -6.049 -10.187 -0.346 1.00 0.00 60 ARG A O 19
ATOM 17386 N N . MET A 1 1 ? 12.541 1.036 26.847 1.00 0.00 1 MET A N 20
ATOM 17387 C CA . MET A 1 1 ? 12.757 2.217 25.962 1.00 0.00 1 MET A CA 20
ATOM 17388 C C . MET A 1 1 ? 11.588 2.364 24.984 1.00 0.00 1 MET A C 20
ATOM 17389 O O . MET A 1 1 ? 10.564 1.726 25.126 1.00 0.00 1 MET A O 20
ATOM 17405 N N . GLU A 1 2 ? 11.732 3.200 23.994 1.00 0.00 2 GLU A N 20
ATOM 17406 C CA . GLU A 1 2 ? 10.629 3.387 23.008 1.00 0.00 2 GLU A CA 20
ATOM 17407 C C . GLU A 1 2 ? 10.535 2.170 22.084 1.00 0.00 2 GLU A C 20
ATOM 17408 O O . GLU A 1 2 ? 11.238 1.195 22.251 1.00 0.00 2 GLU A O 20
ATOM 17420 N N . ASP A 1 3 ? 9.670 2.223 21.107 1.00 0.00 3 ASP A N 20
ATOM 17421 C CA . ASP A 1 3 ? 9.533 1.070 20.171 1.00 0.00 3 ASP A CA 20
ATOM 17422 C C . ASP A 1 3 ? 10.185 1.406 18.826 1.00 0.00 3 ASP A C 20
ATOM 17423 O O . ASP A 1 3 ? 10.444 2.553 18.522 1.00 0.00 3 ASP A O 20
ATOM 17432 N N . GLU A 1 4 ? 10.453 0.416 18.019 1.00 0.00 4 GLU A N 20
ATOM 17433 C CA . GLU A 1 4 ? 11.091 0.687 16.698 1.00 0.00 4 GLU A CA 20
ATOM 17434 C C . GLU A 1 4 ? 10.245 1.680 15.895 1.00 0.00 4 GLU A C 20
ATOM 17435 O O . GLU A 1 4 ? 9.378 2.344 16.426 1.00 0.00 4 GLU A O 20
ATOM 17447 N N . ASP A 1 5 ? 10.495 1.789 14.617 1.00 0.00 5 ASP A N 20
ATOM 17448 C CA . ASP A 1 5 ? 9.709 2.745 13.782 1.00 0.00 5 ASP A CA 20
ATOM 17449 C C . ASP A 1 5 ? 8.496 2.046 13.160 1.00 0.00 5 ASP A C 20
ATOM 17450 O O . ASP A 1 5 ? 8.518 0.860 12.899 1.00 0.00 5 ASP A O 20
ATOM 17459 N N . VAL A 1 6 ? 7.439 2.775 12.921 1.00 0.00 6 VAL A N 20
ATOM 17460 C CA . VAL A 1 6 ? 6.224 2.157 12.311 1.00 0.00 6 VAL A CA 20
ATOM 17461 C C . VAL A 1 6 ? 5.824 2.927 11.048 1.00 0.00 6 VAL A C 20
ATOM 17462 O O . VAL A 1 6 ? 5.736 4.140 11.063 1.00 0.00 6 VAL A O 20
ATOM 17475 N N . PRO A 1 7 ? 5.603 2.195 9.990 1.00 0.00 7 PRO A N 20
ATOM 17476 C CA . PRO A 1 7 ? 5.219 2.814 8.698 1.00 0.00 7 PRO A CA 20
ATOM 17477 C C . PRO A 1 7 ? 3.763 3.295 8.716 1.00 0.00 7 PRO A C 20
ATOM 17478 O O . PRO A 1 7 ? 2.964 2.880 9.535 1.00 0.00 7 PRO A O 20
ATOM 17489 N N . VAL A 1 8 ? 3.420 4.167 7.805 1.00 0.00 8 VAL A N 20
ATOM 17490 C CA . VAL A 1 8 ? 2.024 4.692 7.744 1.00 0.00 8 VAL A CA 20
ATOM 17491 C C . VAL A 1 8 ? 1.494 4.626 6.307 1.00 0.00 8 VAL A C 20
ATOM 17492 O O . VAL A 1 8 ? 2.214 4.870 5.360 1.00 0.00 8 VAL A O 20
ATOM 17505 N N . CYS A 1 9 ? 0.239 4.301 6.137 1.00 0.00 9 CYS A N 20
ATOM 17506 C CA . CYS A 1 9 ? -0.328 4.227 4.761 1.00 0.00 9 CYS A CA 20
ATOM 17507 C C . CYS A 1 9 ? -0.321 5.616 4.115 1.00 0.00 9 CYS A C 20
ATOM 17508 O O . CYS A 1 9 ? -0.867 6.564 4.643 1.00 0.00 9 CYS A O 20
ATOM 17515 N N . TRP A 1 10 ? 0.311 5.736 2.986 1.00 0.00 10 TRP A N 20
ATOM 17516 C CA . TRP A 1 10 ? 0.390 7.054 2.288 1.00 0.00 10 TRP A CA 20
ATOM 17517 C C . TRP A 1 10 ? -0.981 7.510 1.769 1.00 0.00 10 TRP A C 20
ATOM 17518 O O . TRP A 1 10 ? -1.171 8.664 1.439 1.00 0.00 10 TRP A O 20
ATOM 17539 N N . ILE A 1 11 ? -1.934 6.624 1.670 1.00 0.00 11 ILE A N 20
ATOM 17540 C CA . ILE A 1 11 ? -3.272 7.036 1.145 1.00 0.00 11 ILE A CA 20
ATOM 17541 C C . ILE A 1 11 ? -4.111 7.716 2.234 1.00 0.00 11 ILE A C 20
ATOM 17542 O O . ILE A 1 11 ? -4.548 8.839 2.077 1.00 0.00 11 ILE A O 20
ATOM 17558 N N . CYS A 1 12 ? -4.351 7.049 3.330 1.00 0.00 12 CYS A N 20
ATOM 17559 C CA . CYS A 1 12 ? -5.172 7.672 4.410 1.00 0.00 12 CYS A CA 20
ATOM 17560 C C . CYS A 1 12 ? -4.270 8.239 5.510 1.00 0.00 12 CYS A C 20
ATOM 17561 O O . CYS A 1 12 ? -4.734 8.856 6.448 1.00 0.00 12 CYS A O 20
ATOM 17568 N N . ASN A 1 13 ? -2.987 8.040 5.400 1.00 0.00 13 ASN A N 20
ATOM 17569 C CA . ASN A 1 13 ? -2.058 8.574 6.437 1.00 0.00 13 ASN A CA 20
ATOM 17570 C C . ASN A 1 13 ? -2.328 7.917 7.796 1.00 0.00 13 ASN A C 20
ATOM 17571 O O . ASN A 1 13 ? -2.551 8.586 8.784 1.00 0.00 13 ASN A O 20
ATOM 17582 N N . GLU A 1 14 ? -2.301 6.614 7.852 1.00 0.00 14 GLU A N 20
ATOM 17583 C CA . GLU A 1 14 ? -2.546 5.915 9.147 1.00 0.00 14 GLU A CA 20
ATOM 17584 C C . GLU A 1 14 ? -1.496 4.816 9.352 1.00 0.00 14 GLU A C 20
ATOM 17585 O O . GLU A 1 14 ? -1.172 4.078 8.448 1.00 0.00 14 GLU A O 20
ATOM 17597 N N . GLU A 1 15 ? -0.952 4.713 10.532 1.00 0.00 15 GLU A N 20
ATOM 17598 C CA . GLU A 1 15 ? 0.086 3.670 10.787 1.00 0.00 15 GLU A CA 20
ATOM 17599 C C . GLU A 1 15 ? -0.482 2.265 10.566 1.00 0.00 15 GLU A C 20
ATOM 17600 O O . GLU A 1 15 ? -1.591 1.961 10.959 1.00 0.00 15 GLU A O 20
ATOM 17612 N N . LEU A 1 16 ? 0.287 1.402 9.957 1.00 0.00 16 LEU A N 20
ATOM 17613 C CA . LEU A 1 16 ? -0.191 0.004 9.730 1.00 0.00 16 LEU A CA 20
ATOM 17614 C C . LEU A 1 16 ? 0.787 -0.979 10.385 1.00 0.00 16 LEU A C 20
ATOM 17615 O O . LEU A 1 16 ? 0.421 -2.071 10.776 1.00 0.00 16 LEU A O 20
ATOM 17631 N N . GLY A 1 17 ? 2.022 -0.583 10.533 1.00 0.00 17 GLY A N 20
ATOM 17632 C CA . GLY A 1 17 ? 3.037 -1.459 11.191 1.00 0.00 17 GLY A CA 20
ATOM 17633 C C . GLY A 1 17 ? 3.610 -2.484 10.207 1.00 0.00 17 GLY A C 20
ATOM 17634 O O . GLY A 1 17 ? 4.759 -2.861 10.317 1.00 0.00 17 GLY A O 20
ATOM 17638 N N . ASN A 1 18 ? 2.835 -2.924 9.242 1.00 0.00 18 ASN A N 20
ATOM 17639 C CA . ASN A 1 18 ? 3.348 -3.924 8.245 1.00 0.00 18 ASN A CA 20
ATOM 17640 C C . ASN A 1 18 ? 2.185 -4.662 7.576 1.00 0.00 18 ASN A C 20
ATOM 17641 O O . ASN A 1 18 ? 2.169 -5.876 7.517 1.00 0.00 18 ASN A O 20
ATOM 17652 N N . GLU A 1 19 ? 1.217 -3.955 7.067 1.00 0.00 19 GLU A N 20
ATOM 17653 C CA . GLU A 1 19 ? 0.078 -4.650 6.405 1.00 0.00 19 GLU A CA 20
ATOM 17654 C C . GLU A 1 19 ? 0.601 -5.485 5.233 1.00 0.00 19 GLU A C 20
ATOM 17655 O O . GLU A 1 19 ? 1.082 -4.956 4.251 1.00 0.00 19 GLU A O 20
ATOM 17667 N N . ARG A 1 20 ? 0.521 -6.786 5.329 1.00 0.00 20 ARG A N 20
ATOM 17668 C CA . ARG A 1 20 ? 1.027 -7.637 4.215 1.00 0.00 20 ARG A CA 20
ATOM 17669 C C . ARG A 1 20 ? 0.227 -7.363 2.943 1.00 0.00 20 ARG A C 20
ATOM 17670 O O . ARG A 1 20 ? -0.834 -7.915 2.730 1.00 0.00 20 ARG A O 20
ATOM 17691 N N . PHE A 1 21 ? 0.730 -6.509 2.096 1.00 0.00 21 PHE A N 20
ATOM 17692 C CA . PHE A 1 21 ? 0.003 -6.193 0.838 1.00 0.00 21 PHE A CA 20
ATOM 17693 C C . PHE A 1 21 ? 0.997 -5.830 -0.268 1.00 0.00 21 PHE A C 20
ATOM 17694 O O . PHE A 1 21 ? 1.532 -4.739 -0.299 1.00 0.00 21 PHE A O 20
ATOM 17711 N N . ARG A 1 22 ? 1.249 -6.729 -1.179 1.00 0.00 22 ARG A N 20
ATOM 17712 C CA . ARG A 1 22 ? 2.209 -6.421 -2.277 1.00 0.00 22 ARG A CA 20
ATOM 17713 C C . ARG A 1 22 ? 1.536 -5.532 -3.325 1.00 0.00 22 ARG A C 20
ATOM 17714 O O . ARG A 1 22 ? 0.945 -6.010 -4.272 1.00 0.00 22 ARG A O 20
ATOM 17735 N N . ALA A 1 23 ? 1.616 -4.239 -3.161 1.00 0.00 23 ALA A N 20
ATOM 17736 C CA . ALA A 1 23 ? 0.975 -3.325 -4.148 1.00 0.00 23 ALA A CA 20
ATOM 17737 C C . ALA A 1 23 ? 1.996 -2.334 -4.705 1.00 0.00 23 ALA A C 20
ATOM 17738 O O . ALA A 1 23 ? 1.735 -1.638 -5.667 1.00 0.00 23 ALA A O 20
ATOM 17745 N N . CYS A 1 24 ? 3.156 -2.258 -4.114 1.00 0.00 24 CYS A N 20
ATOM 17746 C CA . CYS A 1 24 ? 4.181 -1.305 -4.623 1.00 0.00 24 CYS A CA 20
ATOM 17747 C C . CYS A 1 24 ? 5.394 -1.285 -3.692 1.00 0.00 24 CYS A C 20
ATOM 17748 O O . CYS A 1 24 ? 5.362 -1.797 -2.591 1.00 0.00 24 CYS A O 20
ATOM 17755 N N . GLY A 1 25 ? 6.465 -0.696 -4.139 1.00 0.00 25 GLY A N 20
ATOM 17756 C CA . GLY A 1 25 ? 7.693 -0.634 -3.299 1.00 0.00 25 GLY A CA 20
ATOM 17757 C C . GLY A 1 25 ? 8.505 0.604 -3.677 1.00 0.00 25 GLY A C 20
ATOM 17758 O O . GLY A 1 25 ? 9.697 0.531 -3.903 1.00 0.00 25 GLY A O 20
ATOM 17762 N N . CYS A 1 26 ? 7.870 1.742 -3.749 1.00 0.00 26 CYS A N 20
ATOM 17763 C CA . CYS A 1 26 ? 8.606 2.984 -4.115 1.00 0.00 26 CYS A CA 20
ATOM 17764 C C . CYS A 1 26 ? 9.813 3.173 -3.190 1.00 0.00 26 CYS A C 20
ATOM 17765 O O . CYS A 1 26 ? 10.830 2.527 -3.350 1.00 0.00 26 CYS A O 20
ATOM 17772 N N . THR A 1 27 ? 9.717 4.051 -2.227 1.00 0.00 27 THR A N 20
ATOM 17773 C CA . THR A 1 27 ? 10.869 4.268 -1.308 1.00 0.00 27 THR A CA 20
ATOM 17774 C C . THR A 1 27 ? 10.426 4.140 0.153 1.00 0.00 27 THR A C 20
ATOM 17775 O O . THR A 1 27 ? 11.242 4.011 1.044 1.00 0.00 27 THR A O 20
ATOM 17786 N N . GLY A 1 28 ? 9.147 4.175 0.414 1.00 0.00 28 GLY A N 20
ATOM 17787 C CA . GLY A 1 28 ? 8.681 4.054 1.825 1.00 0.00 28 GLY A CA 20
ATOM 17788 C C . GLY A 1 28 ? 7.212 4.468 1.937 1.00 0.00 28 GLY A C 20
ATOM 17789 O O . GLY A 1 28 ? 6.364 3.681 2.308 1.00 0.00 28 GLY A O 20
ATOM 17793 N N . GLU A 1 29 ? 6.903 5.699 1.633 1.00 0.00 29 GLU A N 20
ATOM 17794 C CA . GLU A 1 29 ? 5.487 6.160 1.740 1.00 0.00 29 GLU A CA 20
ATOM 17795 C C . GLU A 1 29 ? 4.543 5.169 1.050 1.00 0.00 29 GLU A C 20
ATOM 17796 O O . GLU A 1 29 ? 3.521 4.797 1.591 1.00 0.00 29 GLU A O 20
ATOM 17808 N N . LEU A 1 30 ? 4.875 4.730 -0.134 1.00 0.00 30 LEU A N 20
ATOM 17809 C CA . LEU A 1 30 ? 3.988 3.761 -0.841 1.00 0.00 30 LEU A CA 20
ATOM 17810 C C . LEU A 1 30 ? 4.314 2.338 -0.383 1.00 0.00 30 LEU A C 20
ATOM 17811 O O . LEU A 1 30 ? 3.492 1.445 -0.451 1.00 0.00 30 LEU A O 20
ATOM 17827 N N . GLU A 1 31 ? 5.510 2.125 0.090 1.00 0.00 31 GLU A N 20
ATOM 17828 C CA . GLU A 1 31 ? 5.899 0.767 0.558 1.00 0.00 31 GLU A CA 20
ATOM 17829 C C . GLU A 1 31 ? 4.854 0.214 1.533 1.00 0.00 31 GLU A C 20
ATOM 17830 O O . GLU A 1 31 ? 4.383 -0.896 1.381 1.00 0.00 31 GLU A O 20
ATOM 17842 N N . ASN A 1 32 ? 4.487 0.971 2.533 1.00 0.00 32 ASN A N 20
ATOM 17843 C CA . ASN A 1 32 ? 3.477 0.464 3.507 1.00 0.00 32 ASN A CA 20
ATOM 17844 C C . ASN A 1 32 ? 2.113 1.100 3.246 1.00 0.00 32 ASN A C 20
ATOM 17845 O O . ASN A 1 32 ? 1.953 2.302 3.317 1.00 0.00 32 ASN A O 20
ATOM 17856 N N . VAL A 1 33 ? 1.124 0.302 2.957 1.00 0.00 33 VAL A N 20
ATOM 17857 C CA . VAL A 1 33 ? -0.231 0.865 2.706 1.00 0.00 33 VAL A CA 20
ATOM 17858 C C . VAL A 1 33 ? -1.320 -0.157 3.054 1.00 0.00 33 VAL A C 20
ATOM 17859 O O . VAL A 1 33 ? -1.223 -1.315 2.701 1.00 0.00 33 VAL A O 20
ATOM 17872 N N . HIS A 1 34 ? -2.370 0.257 3.712 1.00 0.00 34 HIS A N 20
ATOM 17873 C CA . HIS A 1 34 ? -3.457 -0.720 4.027 1.00 0.00 34 HIS A CA 20
ATOM 17874 C C . HIS A 1 34 ? -4.081 -1.229 2.725 1.00 0.00 34 HIS A C 20
ATOM 17875 O O . HIS A 1 34 ? -4.555 -0.454 1.913 1.00 0.00 34 HIS A O 20
ATOM 17889 N N . ARG A 1 35 ? -4.112 -2.513 2.520 1.00 0.00 35 ARG A N 20
ATOM 17890 C CA . ARG A 1 35 ? -4.735 -3.037 1.274 1.00 0.00 35 ARG A CA 20
ATOM 17891 C C . ARG A 1 35 ? -6.216 -2.656 1.246 1.00 0.00 35 ARG A C 20
ATOM 17892 O O . ARG A 1 35 ? -6.876 -2.739 0.229 1.00 0.00 35 ARG A O 20
ATOM 17913 N N . SER A 1 36 ? -6.742 -2.247 2.368 1.00 0.00 36 SER A N 20
ATOM 17914 C CA . SER A 1 36 ? -8.181 -1.865 2.433 1.00 0.00 36 SER A CA 20
ATOM 17915 C C . SER A 1 36 ? -8.441 -0.566 1.661 1.00 0.00 36 SER A C 20
ATOM 17916 O O . SER A 1 36 ? -9.271 -0.520 0.774 1.00 0.00 36 SER A O 20
ATOM 17924 N N . CYS A 1 37 ? -7.759 0.496 2.000 1.00 0.00 37 CYS A N 20
ATOM 17925 C CA . CYS A 1 37 ? -8.003 1.785 1.285 1.00 0.00 37 CYS A CA 20
ATOM 17926 C C . CYS A 1 37 ? -7.274 1.831 -0.063 1.00 0.00 37 CYS A C 20
ATOM 17927 O O . CYS A 1 37 ? -7.733 2.463 -0.991 1.00 0.00 37 CYS A O 20
ATOM 17935 N N . LEU A 1 38 ? -6.149 1.178 -0.195 1.00 0.00 38 LEU A N 20
ATOM 17936 C CA . LEU A 1 38 ? -5.440 1.223 -1.510 1.00 0.00 38 LEU A CA 20
ATOM 17937 C C . LEU A 1 38 ? -6.185 0.367 -2.536 1.00 0.00 38 LEU A C 20
ATOM 17938 O O . LEU A 1 38 ? -6.618 0.850 -3.561 1.00 0.00 38 LEU A O 20
ATOM 17954 N N . SER A 1 39 ? -6.339 -0.900 -2.266 1.00 0.00 39 SER A N 20
ATOM 17955 C CA . SER A 1 39 ? -7.058 -1.787 -3.223 1.00 0.00 39 SER A CA 20
ATOM 17956 C C . SER A 1 39 ? -8.413 -1.181 -3.594 1.00 0.00 39 SER A C 20
ATOM 17957 O O . SER A 1 39 ? -8.868 -1.299 -4.715 1.00 0.00 39 SER A O 20
ATOM 17965 N N . THR A 1 40 ? -9.064 -0.535 -2.664 1.00 0.00 40 THR A N 20
ATOM 17966 C CA . THR A 1 40 ? -10.389 0.072 -2.973 1.00 0.00 40 THR A CA 20
ATOM 17967 C C . THR A 1 40 ? -10.203 1.452 -3.615 1.00 0.00 40 THR A C 20
ATOM 17968 O O . THR A 1 40 ? -10.981 1.866 -4.450 1.00 0.00 40 THR A O 20
ATOM 17979 N N . TRP A 1 41 ? -9.174 2.162 -3.235 1.00 0.00 41 TRP A N 20
ATOM 17980 C CA . TRP A 1 41 ? -8.942 3.507 -3.832 1.00 0.00 41 TRP A CA 20
ATOM 17981 C C . TRP A 1 41 ? -8.630 3.356 -5.325 1.00 0.00 41 TRP A C 20
ATOM 17982 O O . TRP A 1 41 ? -9.315 3.900 -6.169 1.00 0.00 41 TRP A O 20
ATOM 18003 N N . LEU A 1 42 ? -7.609 2.614 -5.658 1.00 0.00 42 LEU A N 20
ATOM 18004 C CA . LEU A 1 42 ? -7.270 2.425 -7.098 1.00 0.00 42 LEU A CA 20
ATOM 18005 C C . LEU A 1 42 ? -8.500 1.923 -7.858 1.00 0.00 42 LEU A C 20
ATOM 18006 O O . LEU A 1 42 ? -8.686 2.221 -9.022 1.00 0.00 42 LEU A O 20
ATOM 18022 N N . THR A 1 43 ? -9.350 1.175 -7.208 1.00 0.00 43 THR A N 20
ATOM 18023 C CA . THR A 1 43 ? -10.573 0.673 -7.895 1.00 0.00 43 THR A CA 20
ATOM 18024 C C . THR A 1 43 ? -11.448 1.861 -8.302 1.00 0.00 43 THR A C 20
ATOM 18025 O O . THR A 1 43 ? -11.953 1.926 -9.405 1.00 0.00 43 THR A O 20
ATOM 18036 N N . ILE A 1 44 ? -11.617 2.805 -7.418 1.00 0.00 44 ILE A N 20
ATOM 18037 C CA . ILE A 1 44 ? -12.446 3.998 -7.748 1.00 0.00 44 ILE A CA 20
ATOM 18038 C C . ILE A 1 44 ? -11.660 4.928 -8.677 1.00 0.00 44 ILE A C 20
ATOM 18039 O O . ILE A 1 44 ? -12.198 5.492 -9.609 1.00 0.00 44 ILE A O 20
ATOM 18055 N N . SER A 1 45 ? -10.387 5.081 -8.429 1.00 0.00 45 SER A N 20
ATOM 18056 C CA . SER A 1 45 ? -9.556 5.963 -9.296 1.00 0.00 45 SER A CA 20
ATOM 18057 C C . SER A 1 45 ? -9.210 5.237 -10.599 1.00 0.00 45 SER A C 20
ATOM 18058 O O . SER A 1 45 ? -8.679 5.818 -11.526 1.00 0.00 45 SER A O 20
ATOM 18066 N N . ARG A 1 46 ? -9.509 3.967 -10.673 1.00 0.00 46 ARG A N 20
ATOM 18067 C CA . ARG A 1 46 ? -9.204 3.188 -11.909 1.00 0.00 46 ARG A CA 20
ATOM 18068 C C . ARG A 1 46 ? -7.695 2.983 -12.053 1.00 0.00 46 ARG A C 20
ATOM 18069 O O . ARG A 1 46 ? -7.093 3.403 -13.022 1.00 0.00 46 ARG A O 20
ATOM 18090 N N . ASN A 1 47 ? -7.079 2.336 -11.103 1.00 0.00 47 ASN A N 20
ATOM 18091 C CA . ASN A 1 47 ? -5.611 2.100 -11.193 1.00 0.00 47 ASN A CA 20
ATOM 18092 C C . ASN A 1 47 ? -5.298 0.641 -10.845 1.00 0.00 47 ASN A C 20
ATOM 18093 O O . ASN A 1 47 ? -5.905 0.060 -9.969 1.00 0.00 47 ASN A O 20
ATOM 18104 N N . THR A 1 48 ? -4.359 0.042 -11.525 1.00 0.00 48 THR A N 20
ATOM 18105 C CA . THR A 1 48 ? -4.021 -1.380 -11.225 1.00 0.00 48 THR A CA 20
ATOM 18106 C C . THR A 1 48 ? -2.557 -1.497 -10.792 1.00 0.00 48 THR A C 20
ATOM 18107 O O . THR A 1 48 ? -2.144 -2.495 -10.236 1.00 0.00 48 THR A O 20
ATOM 18118 N N . ALA A 1 49 ? -1.769 -0.488 -11.043 1.00 0.00 49 ALA A N 20
ATOM 18119 C CA . ALA A 1 49 ? -0.334 -0.552 -10.644 1.00 0.00 49 ALA A CA 20
ATOM 18120 C C . ALA A 1 49 ? 0.176 0.841 -10.262 1.00 0.00 49 ALA A C 20
ATOM 18121 O O . ALA A 1 49 ? -0.170 1.830 -10.876 1.00 0.00 49 ALA A O 20
ATOM 18128 N N . CYS A 1 50 ? 0.997 0.921 -9.251 1.00 0.00 50 CYS A N 20
ATOM 18129 C CA . CYS A 1 50 ? 1.532 2.247 -8.823 1.00 0.00 50 CYS A CA 20
ATOM 18130 C C . CYS A 1 50 ? 2.311 2.900 -9.968 1.00 0.00 50 CYS A C 20
ATOM 18131 O O . CYS A 1 50 ? 3.266 2.348 -10.477 1.00 0.00 50 CYS A O 20
ATOM 18139 N N . GLN A 1 51 ? 1.912 4.075 -10.376 1.00 0.00 51 GLN A N 20
ATOM 18140 C CA . GLN A 1 51 ? 2.634 4.762 -11.487 1.00 0.00 51 GLN A CA 20
ATOM 18141 C C . GLN A 1 51 ? 3.911 5.420 -10.958 1.00 0.00 51 GLN A C 20
ATOM 18142 O O . GLN A 1 51 ? 4.693 5.973 -11.707 1.00 0.00 51 GLN A O 20
ATOM 18156 N N . ILE A 1 52 ? 4.129 5.363 -9.672 1.00 0.00 52 ILE A N 20
ATOM 18157 C CA . ILE A 1 52 ? 5.355 5.983 -9.095 1.00 0.00 52 ILE A CA 20
ATOM 18158 C C . ILE A 1 52 ? 6.562 5.067 -9.320 1.00 0.00 52 ILE A C 20
ATOM 18159 O O . ILE A 1 52 ? 7.624 5.506 -9.712 1.00 0.00 52 ILE A O 20
ATOM 18175 N N . CYS A 1 53 ? 6.403 3.793 -9.082 1.00 0.00 53 CYS A N 20
ATOM 18176 C CA . CYS A 1 53 ? 7.537 2.848 -9.288 1.00 0.00 53 CYS A CA 20
ATOM 18177 C C . CYS A 1 53 ? 7.200 1.868 -10.416 1.00 0.00 53 CYS A C 20
ATOM 18178 O O . CYS A 1 53 ? 8.066 1.229 -10.978 1.00 0.00 53 CYS A O 20
ATOM 18186 N N . GLY A 1 54 ? 5.945 1.755 -10.757 1.00 0.00 54 GLY A N 20
ATOM 18187 C CA . GLY A 1 54 ? 5.548 0.828 -11.853 1.00 0.00 54 GLY A CA 20
ATOM 18188 C C . GLY A 1 54 ? 5.218 -0.559 -11.286 1.00 0.00 54 GLY A C 20
ATOM 18189 O O . GLY A 1 54 ? 5.310 -1.554 -11.978 1.00 0.00 54 GLY A O 20
ATOM 18193 N N . VAL A 1 55 ? 4.828 -0.641 -10.041 1.00 0.00 55 VAL A N 20
ATOM 18194 C CA . VAL A 1 55 ? 4.490 -1.974 -9.460 1.00 0.00 55 VAL A CA 20
ATOM 18195 C C . VAL A 1 55 ? 2.974 -2.186 -9.481 1.00 0.00 55 VAL A C 20
ATOM 18196 O O . VAL A 1 55 ? 2.206 -1.264 -9.283 1.00 0.00 55 VAL A O 20
ATOM 18209 N N . VAL A 1 56 ? 2.533 -3.392 -9.719 1.00 0.00 56 VAL A N 20
ATOM 18210 C CA . VAL A 1 56 ? 1.065 -3.656 -9.751 1.00 0.00 56 VAL A CA 20
ATOM 18211 C C . VAL A 1 56 ? 0.521 -3.802 -8.327 1.00 0.00 56 VAL A C 20
ATOM 18212 O O . VAL A 1 56 ? 1.162 -4.362 -7.461 1.00 0.00 56 VAL A O 20
ATOM 18225 N N . TYR A 1 57 ? -0.658 -3.295 -8.077 1.00 0.00 57 TYR A N 20
ATOM 18226 C CA . TYR A 1 57 ? -1.242 -3.400 -6.707 1.00 0.00 57 TYR A CA 20
ATOM 18227 C C . TYR A 1 57 ? -1.468 -4.864 -6.328 1.00 0.00 57 TYR A C 20
ATOM 18228 O O . TYR A 1 57 ? -1.203 -5.277 -5.217 1.00 0.00 57 TYR A O 20
ATOM 18246 N N . ASN A 1 58 ? -1.956 -5.651 -7.243 1.00 0.00 58 ASN A N 20
ATOM 18247 C CA . ASN A 1 58 ? -2.201 -7.088 -6.936 1.00 0.00 58 ASN A CA 20
ATOM 18248 C C . ASN A 1 58 ? -2.990 -7.220 -5.631 1.00 0.00 58 ASN A C 20
ATOM 18249 O O . ASN A 1 58 ? -2.443 -7.533 -4.592 1.00 0.00 58 ASN A O 20
ATOM 18260 N N . THR A 1 59 ? -4.272 -6.981 -5.674 1.00 0.00 59 THR A N 20
ATOM 18261 C CA . THR A 1 59 ? -5.093 -7.092 -4.435 1.00 0.00 59 THR A CA 20
ATOM 18262 C C . THR A 1 59 ? -6.002 -8.321 -4.512 1.00 0.00 59 THR A C 20
ATOM 18263 O O . THR A 1 59 ? -6.461 -8.699 -5.572 1.00 0.00 59 THR A O 20
ATOM 18274 N N . ARG A 1 60 ? -6.266 -8.948 -3.398 1.00 0.00 60 ARG A N 20
ATOM 18275 C CA . ARG A 1 60 ? -7.147 -10.151 -3.413 1.00 0.00 60 ARG A CA 20
ATOM 18276 C C . ARG A 1 60 ? -8.396 -9.899 -2.565 1.00 0.00 60 ARG A C 20
ATOM 18277 O O . ARG A 1 60 ? -9.166 -9.024 -2.925 1.00 0.00 60 ARG A O 20
ATOM 18301 N N . MET A 1 1 ? 8.274 3.319 26.240 1.00 0.00 1 MET A N 21
ATOM 18302 C CA . MET A 1 1 ? 8.064 4.565 25.447 1.00 0.00 1 MET A CA 21
ATOM 18303 C C . MET A 1 1 ? 9.217 4.759 24.460 1.00 0.00 1 MET A C 21
ATOM 18304 O O . MET A 1 1 ? 10.009 5.673 24.587 1.00 0.00 1 MET A O 21
ATOM 18320 N N . GLU A 1 2 ? 9.318 3.907 23.478 1.00 0.00 2 GLU A N 21
ATOM 18321 C CA . GLU A 1 2 ? 10.422 4.044 22.486 1.00 0.00 2 GLU A CA 21
ATOM 18322 C C . GLU A 1 2 ? 10.025 3.398 21.157 1.00 0.00 2 GLU A C 21
ATOM 18323 O O . GLU A 1 2 ? 9.566 4.057 20.246 1.00 0.00 2 GLU A O 21
ATOM 18335 N N . ASP A 1 3 ? 10.205 2.112 21.040 1.00 0.00 3 ASP A N 21
ATOM 18336 C CA . ASP A 1 3 ? 9.845 1.419 19.769 1.00 0.00 3 ASP A CA 21
ATOM 18337 C C . ASP A 1 3 ? 10.648 2.011 18.608 1.00 0.00 3 ASP A C 21
ATOM 18338 O O . ASP A 1 3 ? 11.563 2.785 18.806 1.00 0.00 3 ASP A O 21
ATOM 18347 N N . GLU A 1 4 ? 10.315 1.656 17.396 1.00 0.00 4 GLU A N 21
ATOM 18348 C CA . GLU A 1 4 ? 11.064 2.204 16.229 1.00 0.00 4 GLU A CA 21
ATOM 18349 C C . GLU A 1 4 ? 10.133 3.051 15.356 1.00 0.00 4 GLU A C 21
ATOM 18350 O O . GLU A 1 4 ? 9.301 3.783 15.854 1.00 0.00 4 GLU A O 21
ATOM 18362 N N . ASP A 1 5 ? 10.268 2.965 14.060 1.00 0.00 5 ASP A N 21
ATOM 18363 C CA . ASP A 1 5 ? 9.390 3.774 13.166 1.00 0.00 5 ASP A CA 21
ATOM 18364 C C . ASP A 1 5 ? 8.359 2.880 12.473 1.00 0.00 5 ASP A C 21
ATOM 18365 O O . ASP A 1 5 ? 8.680 2.124 11.577 1.00 0.00 5 ASP A O 21
ATOM 18374 N N . VAL A 1 6 ? 7.121 2.965 12.875 1.00 0.00 6 VAL A N 21
ATOM 18375 C CA . VAL A 1 6 ? 6.070 2.126 12.233 1.00 0.00 6 VAL A CA 21
ATOM 18376 C C . VAL A 1 6 ? 5.677 2.733 10.883 1.00 0.00 6 VAL A C 21
ATOM 18377 O O . VAL A 1 6 ? 5.665 3.939 10.728 1.00 0.00 6 VAL A O 21
ATOM 18390 N N . PRO A 1 7 ? 5.370 1.876 9.949 1.00 0.00 7 PRO A N 21
ATOM 18391 C CA . PRO A 1 7 ? 4.978 2.340 8.597 1.00 0.00 7 PRO A CA 21
ATOM 18392 C C . PRO A 1 7 ? 3.599 2.995 8.640 1.00 0.00 7 PRO A C 21
ATOM 18393 O O . PRO A 1 7 ? 2.809 2.748 9.532 1.00 0.00 7 PRO A O 21
ATOM 18404 N N . VAL A 1 8 ? 3.306 3.825 7.682 1.00 0.00 8 VAL A N 21
ATOM 18405 C CA . VAL A 1 8 ? 1.978 4.507 7.661 1.00 0.00 8 VAL A CA 21
ATOM 18406 C C . VAL A 1 8 ? 1.381 4.469 6.252 1.00 0.00 8 VAL A C 21
ATOM 18407 O O . VAL A 1 8 ? 2.060 4.709 5.274 1.00 0.00 8 VAL A O 21
ATOM 18420 N N . CYS A 1 9 ? 0.113 4.176 6.140 1.00 0.00 9 CYS A N 21
ATOM 18421 C CA . CYS A 1 9 ? -0.519 4.134 4.791 1.00 0.00 9 CYS A CA 21
ATOM 18422 C C . CYS A 1 9 ? -0.595 5.549 4.215 1.00 0.00 9 CYS A C 21
ATOM 18423 O O . CYS A 1 9 ? -1.296 6.403 4.720 1.00 0.00 9 CYS A O 21
ATOM 18430 N N . TRP A 1 10 ? 0.137 5.800 3.170 1.00 0.00 10 TRP A N 21
ATOM 18431 C CA . TRP A 1 10 ? 0.140 7.158 2.549 1.00 0.00 10 TRP A CA 21
ATOM 18432 C C . TRP A 1 10 ? -1.264 7.571 2.087 1.00 0.00 10 TRP A C 21
ATOM 18433 O O . TRP A 1 10 ? -1.516 8.727 1.813 1.00 0.00 10 TRP A O 21
ATOM 18454 N N . ILE A 1 11 ? -2.174 6.641 1.980 1.00 0.00 11 ILE A N 21
ATOM 18455 C CA . ILE A 1 11 ? -3.547 7.000 1.514 1.00 0.00 11 ILE A CA 21
ATOM 18456 C C . ILE A 1 11 ? -4.355 7.666 2.632 1.00 0.00 11 ILE A C 21
ATOM 18457 O O . ILE A 1 11 ? -4.842 8.769 2.481 1.00 0.00 11 ILE A O 21
ATOM 18473 N N . CYS A 1 12 ? -4.507 7.010 3.747 1.00 0.00 12 CYS A N 21
ATOM 18474 C CA . CYS A 1 12 ? -5.293 7.617 4.861 1.00 0.00 12 CYS A CA 21
ATOM 18475 C C . CYS A 1 12 ? -4.354 8.210 5.915 1.00 0.00 12 CYS A C 21
ATOM 18476 O O . CYS A 1 12 ? -4.788 8.709 6.936 1.00 0.00 12 CYS A O 21
ATOM 18483 N N . ASN A 1 13 ? -3.073 8.164 5.676 1.00 0.00 13 ASN A N 21
ATOM 18484 C CA . ASN A 1 13 ? -2.104 8.727 6.660 1.00 0.00 13 ASN A CA 21
ATOM 18485 C C . ASN A 1 13 ? -2.299 8.077 8.032 1.00 0.00 13 ASN A C 21
ATOM 18486 O O . ASN A 1 13 ? -2.614 8.736 9.002 1.00 0.00 13 ASN A O 21
ATOM 18497 N N . GLU A 1 14 ? -2.112 6.789 8.120 1.00 0.00 14 GLU A N 21
ATOM 18498 C CA . GLU A 1 14 ? -2.285 6.101 9.432 1.00 0.00 14 GLU A CA 21
ATOM 18499 C C . GLU A 1 14 ? -1.340 4.901 9.528 1.00 0.00 14 GLU A C 21
ATOM 18500 O O . GLU A 1 14 ? -1.166 4.157 8.582 1.00 0.00 14 GLU A O 21
ATOM 18512 N N . GLU A 1 15 ? -0.727 4.708 10.662 1.00 0.00 15 GLU A N 21
ATOM 18513 C CA . GLU A 1 15 ? 0.209 3.558 10.821 1.00 0.00 15 GLU A CA 21
ATOM 18514 C C . GLU A 1 15 ? -0.517 2.239 10.571 1.00 0.00 15 GLU A C 21
ATOM 18515 O O . GLU A 1 15 ? -1.636 2.043 11.001 1.00 0.00 15 GLU A O 21
ATOM 18527 N N . LEU A 1 16 ? 0.118 1.324 9.893 1.00 0.00 16 LEU A N 21
ATOM 18528 C CA . LEU A 1 16 ? -0.535 0.009 9.634 1.00 0.00 16 LEU A CA 21
ATOM 18529 C C . LEU A 1 16 ? 0.292 -1.109 10.278 1.00 0.00 16 LEU A C 21
ATOM 18530 O O . LEU A 1 16 ? -0.169 -2.220 10.449 1.00 0.00 16 LEU A O 21
ATOM 18546 N N . GLY A 1 17 ? 1.506 -0.809 10.650 1.00 0.00 17 GLY A N 21
ATOM 18547 C CA . GLY A 1 17 ? 2.377 -1.829 11.305 1.00 0.00 17 GLY A CA 21
ATOM 18548 C C . GLY A 1 17 ? 3.102 -2.676 10.254 1.00 0.00 17 GLY A C 21
ATOM 18549 O O . GLY A 1 17 ? 4.200 -3.131 10.495 1.00 0.00 17 GLY A O 21
ATOM 18553 N N . ASN A 1 18 ? 2.486 -2.869 9.101 1.00 0.00 18 ASN A N 21
ATOM 18554 C CA . ASN A 1 18 ? 3.077 -3.677 7.969 1.00 0.00 18 ASN A CA 21
ATOM 18555 C C . ASN A 1 18 ? 2.017 -4.641 7.437 1.00 0.00 18 ASN A C 21
ATOM 18556 O O . ASN A 1 18 ? 2.208 -5.841 7.412 1.00 0.00 18 ASN A O 21
ATOM 18567 N N . GLU A 1 19 ? 0.895 -4.132 7.012 1.00 0.00 19 GLU A N 21
ATOM 18568 C CA . GLU A 1 19 ? -0.167 -5.032 6.487 1.00 0.00 19 GLU A CA 21
ATOM 18569 C C . GLU A 1 19 ? 0.379 -5.820 5.298 1.00 0.00 19 GLU A C 21
ATOM 18570 O O . GLU A 1 19 ? 0.847 -5.254 4.330 1.00 0.00 19 GLU A O 21
ATOM 18582 N N . ARG A 1 20 ? 0.335 -7.120 5.364 1.00 0.00 20 ARG A N 21
ATOM 18583 C CA . ARG A 1 20 ? 0.871 -7.930 4.234 1.00 0.00 20 ARG A CA 21
ATOM 18584 C C . ARG A 1 20 ? 0.081 -7.634 2.959 1.00 0.00 20 ARG A C 21
ATOM 18585 O O . ARG A 1 20 ? -0.962 -8.206 2.712 1.00 0.00 20 ARG A O 21
ATOM 18606 N N . PHE A 1 21 ? 0.578 -6.743 2.147 1.00 0.00 21 PHE A N 21
ATOM 18607 C CA . PHE A 1 21 ? -0.134 -6.407 0.885 1.00 0.00 21 PHE A CA 21
ATOM 18608 C C . PHE A 1 21 ? 0.871 -5.977 -0.188 1.00 0.00 21 PHE A C 21
ATOM 18609 O O . PHE A 1 21 ? 1.311 -4.845 -0.217 1.00 0.00 21 PHE A O 21
ATOM 18626 N N . ARG A 1 22 ? 1.237 -6.864 -1.071 1.00 0.00 22 ARG A N 21
ATOM 18627 C CA . ARG A 1 22 ? 2.210 -6.486 -2.135 1.00 0.00 22 ARG A CA 21
ATOM 18628 C C . ARG A 1 22 ? 1.522 -5.589 -3.165 1.00 0.00 22 ARG A C 21
ATOM 18629 O O . ARG A 1 22 ? 0.899 -6.060 -4.096 1.00 0.00 22 ARG A O 21
ATOM 18650 N N . ALA A 1 23 ? 1.622 -4.296 -3.004 1.00 0.00 23 ALA A N 21
ATOM 18651 C CA . ALA A 1 23 ? 0.962 -3.375 -3.973 1.00 0.00 23 ALA A CA 21
ATOM 18652 C C . ALA A 1 23 ? 2.011 -2.556 -4.724 1.00 0.00 23 ALA A C 21
ATOM 18653 O O . ALA A 1 23 ? 1.718 -1.902 -5.706 1.00 0.00 23 ALA A O 21
ATOM 18660 N N . CYS A 1 24 ? 3.232 -2.582 -4.268 1.00 0.00 24 CYS A N 21
ATOM 18661 C CA . CYS A 1 24 ? 4.300 -1.802 -4.952 1.00 0.00 24 CYS A CA 21
ATOM 18662 C C . CYS A 1 24 ? 5.592 -1.866 -4.129 1.00 0.00 24 CYS A C 21
ATOM 18663 O O . CYS A 1 24 ? 5.581 -2.202 -2.961 1.00 0.00 24 CYS A O 21
ATOM 18670 N N . GLY A 1 25 ? 6.701 -1.540 -4.732 1.00 0.00 25 GLY A N 21
ATOM 18671 C CA . GLY A 1 25 ? 7.993 -1.574 -3.994 1.00 0.00 25 GLY A CA 21
ATOM 18672 C C . GLY A 1 25 ? 8.678 -0.213 -4.114 1.00 0.00 25 GLY A C 21
ATOM 18673 O O . GLY A 1 25 ? 9.799 -0.108 -4.572 1.00 0.00 25 GLY A O 21
ATOM 18677 N N . CYS A 1 26 ? 8.011 0.834 -3.710 1.00 0.00 26 CYS A N 21
ATOM 18678 C CA . CYS A 1 26 ? 8.625 2.189 -3.805 1.00 0.00 26 CYS A CA 21
ATOM 18679 C C . CYS A 1 26 ? 9.672 2.372 -2.704 1.00 0.00 26 CYS A C 21
ATOM 18680 O O . CYS A 1 26 ? 10.130 1.419 -2.105 1.00 0.00 26 CYS A O 21
ATOM 18687 N N . THR A 1 27 ? 10.063 3.588 -2.435 1.00 0.00 27 THR A N 21
ATOM 18688 C CA . THR A 1 27 ? 11.089 3.819 -1.375 1.00 0.00 27 THR A CA 21
ATOM 18689 C C . THR A 1 27 ? 10.607 4.868 -0.372 1.00 0.00 27 THR A C 21
ATOM 18690 O O . THR A 1 27 ? 11.398 5.552 0.248 1.00 0.00 27 THR A O 21
ATOM 18701 N N . GLY A 1 28 ? 9.323 5.009 -0.204 1.00 0.00 28 GLY A N 21
ATOM 18702 C CA . GLY A 1 28 ? 8.815 6.024 0.760 1.00 0.00 28 GLY A CA 21
ATOM 18703 C C . GLY A 1 28 ? 7.547 5.510 1.445 1.00 0.00 28 GLY A C 21
ATOM 18704 O O . GLY A 1 28 ? 7.497 4.401 1.939 1.00 0.00 28 GLY A O 21
ATOM 18708 N N . GLU A 1 29 ? 6.526 6.320 1.483 1.00 0.00 29 GLU A N 21
ATOM 18709 C CA . GLU A 1 29 ? 5.254 5.901 2.143 1.00 0.00 29 GLU A CA 21
ATOM 18710 C C . GLU A 1 29 ? 4.544 4.825 1.319 1.00 0.00 29 GLU A C 21
ATOM 18711 O O . GLU A 1 29 ? 3.956 3.906 1.855 1.00 0.00 29 GLU A O 21
ATOM 18723 N N . LEU A 1 30 ? 4.578 4.943 0.022 1.00 0.00 30 LEU A N 21
ATOM 18724 C CA . LEU A 1 30 ? 3.888 3.943 -0.839 1.00 0.00 30 LEU A CA 21
ATOM 18725 C C . LEU A 1 30 ? 4.296 2.514 -0.469 1.00 0.00 30 LEU A C 21
ATOM 18726 O O . LEU A 1 30 ? 3.543 1.580 -0.660 1.00 0.00 30 LEU A O 21
ATOM 18742 N N . GLU A 1 31 ? 5.474 2.331 0.054 1.00 0.00 31 GLU A N 21
ATOM 18743 C CA . GLU A 1 31 ? 5.910 0.953 0.425 1.00 0.00 31 GLU A CA 21
ATOM 18744 C C . GLU A 1 31 ? 4.879 0.304 1.352 1.00 0.00 31 GLU A C 21
ATOM 18745 O O . GLU A 1 31 ? 4.411 -0.789 1.104 1.00 0.00 31 GLU A O 21
ATOM 18757 N N . ASN A 1 32 ? 4.515 0.967 2.414 1.00 0.00 32 ASN A N 21
ATOM 18758 C CA . ASN A 1 32 ? 3.511 0.379 3.343 1.00 0.00 32 ASN A CA 21
ATOM 18759 C C . ASN A 1 32 ? 2.148 1.026 3.110 1.00 0.00 32 ASN A C 21
ATOM 18760 O O . ASN A 1 32 ? 1.992 2.225 3.236 1.00 0.00 32 ASN A O 21
ATOM 18771 N N . VAL A 1 33 ? 1.158 0.249 2.777 1.00 0.00 33 VAL A N 21
ATOM 18772 C CA . VAL A 1 33 ? -0.185 0.841 2.546 1.00 0.00 33 VAL A CA 21
ATOM 18773 C C . VAL A 1 33 ? -1.291 -0.155 2.900 1.00 0.00 33 VAL A C 21
ATOM 18774 O O . VAL A 1 33 ? -1.201 -1.332 2.611 1.00 0.00 33 VAL A O 21
ATOM 18787 N N . HIS A 1 34 ? -2.341 0.319 3.506 1.00 0.00 34 HIS A N 21
ATOM 18788 C CA . HIS A 1 34 ? -3.472 -0.580 3.867 1.00 0.00 34 HIS A CA 21
ATOM 18789 C C . HIS A 1 34 ? -4.111 -1.156 2.602 1.00 0.00 34 HIS A C 21
ATOM 18790 O O . HIS A 1 34 ? -4.494 -0.429 1.703 1.00 0.00 34 HIS A O 21
ATOM 18804 N N . ARG A 1 35 ? -4.253 -2.446 2.528 1.00 0.00 35 ARG A N 21
ATOM 18805 C CA . ARG A 1 35 ? -4.889 -3.052 1.326 1.00 0.00 35 ARG A CA 21
ATOM 18806 C C . ARG A 1 35 ? -6.372 -2.682 1.292 1.00 0.00 35 ARG A C 21
ATOM 18807 O O . ARG A 1 35 ? -7.035 -2.800 0.280 1.00 0.00 35 ARG A O 21
ATOM 18828 N N . SER A 1 36 ? -6.894 -2.239 2.403 1.00 0.00 36 SER A N 21
ATOM 18829 C CA . SER A 1 36 ? -8.336 -1.861 2.462 1.00 0.00 36 SER A CA 21
ATOM 18830 C C . SER A 1 36 ? -8.595 -0.548 1.710 1.00 0.00 36 SER A C 21
ATOM 18831 O O . SER A 1 36 ? -9.370 -0.509 0.775 1.00 0.00 36 SER A O 21
ATOM 18839 N N . CYS A 1 37 ? -7.972 0.530 2.111 1.00 0.00 37 CYS A N 21
ATOM 18840 C CA . CYS A 1 37 ? -8.224 1.825 1.400 1.00 0.00 37 CYS A CA 21
ATOM 18841 C C . CYS A 1 37 ? -7.429 1.909 0.090 1.00 0.00 37 CYS A C 21
ATOM 18842 O O . CYS A 1 37 ? -7.779 2.661 -0.797 1.00 0.00 37 CYS A O 21
ATOM 18850 N N . LEU A 1 38 ? -6.374 1.152 -0.057 1.00 0.00 38 LEU A N 21
ATOM 18851 C CA . LEU A 1 38 ? -5.605 1.227 -1.336 1.00 0.00 38 LEU A CA 21
ATOM 18852 C C . LEU A 1 38 ? -6.290 0.379 -2.414 1.00 0.00 38 LEU A C 21
ATOM 18853 O O . LEU A 1 38 ? -6.699 0.883 -3.440 1.00 0.00 38 LEU A O 21
ATOM 18869 N N . SER A 1 39 ? -6.426 -0.898 -2.186 1.00 0.00 39 SER A N 21
ATOM 18870 C CA . SER A 1 39 ? -7.090 -1.767 -3.201 1.00 0.00 39 SER A CA 21
ATOM 18871 C C . SER A 1 39 ? -8.425 -1.150 -3.623 1.00 0.00 39 SER A C 21
ATOM 18872 O O . SER A 1 39 ? -8.822 -1.229 -4.768 1.00 0.00 39 SER A O 21
ATOM 18880 N N . THR A 1 40 ? -9.118 -0.534 -2.705 1.00 0.00 40 THR A N 21
ATOM 18881 C CA . THR A 1 40 ? -10.426 0.091 -3.054 1.00 0.00 40 THR A CA 21
ATOM 18882 C C . THR A 1 40 ? -10.200 1.473 -3.674 1.00 0.00 40 THR A C 21
ATOM 18883 O O . THR A 1 40 ? -10.863 1.857 -4.615 1.00 0.00 40 THR A O 21
ATOM 18894 N N . TRP A 1 41 ? -9.267 2.225 -3.154 1.00 0.00 41 TRP A N 21
ATOM 18895 C CA . TRP A 1 41 ? -9.005 3.578 -3.721 1.00 0.00 41 TRP A CA 21
ATOM 18896 C C . TRP A 1 41 ? -8.685 3.463 -5.216 1.00 0.00 41 TRP A C 21
ATOM 18897 O O . TRP A 1 41 ? -9.348 4.053 -6.047 1.00 0.00 41 TRP A O 21
ATOM 18918 N N . LEU A 1 42 ? -7.680 2.707 -5.567 1.00 0.00 42 LEU A N 21
ATOM 18919 C CA . LEU A 1 42 ? -7.332 2.561 -7.011 1.00 0.00 42 LEU A CA 21
ATOM 18920 C C . LEU A 1 42 ? -8.557 2.112 -7.811 1.00 0.00 42 LEU A C 21
ATOM 18921 O O . LEU A 1 42 ? -8.748 2.511 -8.943 1.00 0.00 42 LEU A O 21
ATOM 18937 N N . THR A 1 43 ? -9.391 1.291 -7.236 1.00 0.00 43 THR A N 21
ATOM 18938 C CA . THR A 1 43 ? -10.601 0.830 -7.975 1.00 0.00 43 THR A CA 21
ATOM 18939 C C . THR A 1 43 ? -11.447 2.038 -8.380 1.00 0.00 43 THR A C 21
ATOM 18940 O O . THR A 1 43 ? -12.038 2.069 -9.440 1.00 0.00 43 THR A O 21
ATOM 18951 N N . ILE A 1 44 ? -11.500 3.037 -7.543 1.00 0.00 44 ILE A N 21
ATOM 18952 C CA . ILE A 1 44 ? -12.298 4.250 -7.878 1.00 0.00 44 ILE A CA 21
ATOM 18953 C C . ILE A 1 44 ? -11.502 5.148 -8.830 1.00 0.00 44 ILE A C 21
ATOM 18954 O O . ILE A 1 44 ? -12.007 5.605 -9.836 1.00 0.00 44 ILE A O 21
ATOM 18970 N N . SER A 1 45 ? -10.257 5.399 -8.523 1.00 0.00 45 SER A N 21
ATOM 18971 C CA . SER A 1 45 ? -9.429 6.263 -9.412 1.00 0.00 45 SER A CA 21
ATOM 18972 C C . SER A 1 45 ? -9.059 5.501 -10.687 1.00 0.00 45 SER A C 21
ATOM 18973 O O . SER A 1 45 ? -8.656 6.081 -11.677 1.00 0.00 45 SER A O 21
ATOM 18981 N N . ARG A 1 46 ? -9.197 4.202 -10.673 1.00 0.00 46 ARG A N 21
ATOM 18982 C CA . ARG A 1 46 ? -8.858 3.395 -11.883 1.00 0.00 46 ARG A CA 21
ATOM 18983 C C . ARG A 1 46 ? -7.345 3.392 -12.117 1.00 0.00 46 ARG A C 21
ATOM 18984 O O . ARG A 1 46 ? -6.847 4.027 -13.025 1.00 0.00 46 ARG A O 21
ATOM 19005 N N . ASN A 1 47 ? -6.609 2.678 -11.309 1.00 0.00 47 ASN A N 21
ATOM 19006 C CA . ASN A 1 47 ? -5.130 2.632 -11.493 1.00 0.00 47 ASN A CA 21
ATOM 19007 C C . ASN A 1 47 ? -4.656 1.179 -11.542 1.00 0.00 47 ASN A C 21
ATOM 19008 O O . ASN A 1 47 ? -4.134 0.718 -12.535 1.00 0.00 47 ASN A O 21
ATOM 19019 N N . THR A 1 48 ? -4.839 0.466 -10.464 1.00 0.00 48 THR A N 21
ATOM 19020 C CA . THR A 1 48 ? -4.416 -0.972 -10.392 1.00 0.00 48 THR A CA 21
ATOM 19021 C C . THR A 1 48 ? -2.888 -1.095 -10.352 1.00 0.00 48 THR A C 21
ATOM 19022 O O . THR A 1 48 ? -2.355 -2.177 -10.207 1.00 0.00 48 THR A O 21
ATOM 19033 N N . ALA A 1 49 ? -2.174 -0.008 -10.477 1.00 0.00 49 ALA A N 21
ATOM 19034 C CA . ALA A 1 49 ? -0.687 -0.098 -10.440 1.00 0.00 49 ALA A CA 21
ATOM 19035 C C . ALA A 1 49 ? -0.076 1.218 -9.954 1.00 0.00 49 ALA A C 21
ATOM 19036 O O . ALA A 1 49 ? -0.543 2.290 -10.280 1.00 0.00 49 ALA A O 21
ATOM 19043 N N . CYS A 1 50 ? 0.973 1.141 -9.183 1.00 0.00 50 CYS A N 21
ATOM 19044 C CA . CYS A 1 50 ? 1.623 2.387 -8.684 1.00 0.00 50 CYS A CA 21
ATOM 19045 C C . CYS A 1 50 ? 2.143 3.210 -9.867 1.00 0.00 50 CYS A C 21
ATOM 19046 O O . CYS A 1 50 ? 2.456 2.676 -10.913 1.00 0.00 50 CYS A O 21
ATOM 19054 N N . GLN A 1 51 ? 2.233 4.502 -9.715 1.00 0.00 51 GLN A N 21
ATOM 19055 C CA . GLN A 1 51 ? 2.728 5.350 -10.838 1.00 0.00 51 GLN A CA 21
ATOM 19056 C C . GLN A 1 51 ? 4.212 5.678 -10.648 1.00 0.00 51 GLN A C 21
ATOM 19057 O O . GLN A 1 51 ? 4.853 6.224 -11.525 1.00 0.00 51 GLN A O 21
ATOM 19071 N N . ILE A 1 52 ? 4.765 5.354 -9.510 1.00 0.00 52 ILE A N 21
ATOM 19072 C CA . ILE A 1 52 ? 6.206 5.656 -9.271 1.00 0.00 52 ILE A CA 21
ATOM 19073 C C . ILE A 1 52 ? 7.089 4.521 -9.802 1.00 0.00 52 ILE A C 21
ATOM 19074 O O . ILE A 1 52 ? 8.064 4.751 -10.488 1.00 0.00 52 ILE A O 21
ATOM 19090 N N . CYS A 1 53 ? 6.756 3.300 -9.489 1.00 0.00 53 CYS A N 21
ATOM 19091 C CA . CYS A 1 53 ? 7.583 2.157 -9.977 1.00 0.00 53 CYS A CA 21
ATOM 19092 C C . CYS A 1 53 ? 6.817 1.361 -11.038 1.00 0.00 53 CYS A C 21
ATOM 19093 O O . CYS A 1 53 ? 7.374 0.521 -11.718 1.00 0.00 53 CYS A O 21
ATOM 19101 N N . GLY A 1 54 ? 5.549 1.624 -11.194 1.00 0.00 54 GLY A N 21
ATOM 19102 C CA . GLY A 1 54 ? 4.755 0.889 -12.219 1.00 0.00 54 GLY A CA 21
ATOM 19103 C C . GLY A 1 54 ? 4.345 -0.482 -11.680 1.00 0.00 54 GLY A C 21
ATOM 19104 O O . GLY A 1 54 ? 3.706 -1.259 -12.363 1.00 0.00 54 GLY A O 21
ATOM 19108 N N . VAL A 1 55 ? 4.699 -0.788 -10.461 1.00 0.00 55 VAL A N 21
ATOM 19109 C CA . VAL A 1 55 ? 4.318 -2.112 -9.890 1.00 0.00 55 VAL A CA 21
ATOM 19110 C C . VAL A 1 55 ? 2.799 -2.194 -9.744 1.00 0.00 55 VAL A C 21
ATOM 19111 O O . VAL A 1 55 ? 2.162 -1.268 -9.280 1.00 0.00 55 VAL A O 21
ATOM 19124 N N . VAL A 1 56 ? 2.210 -3.290 -10.132 1.00 0.00 56 VAL A N 21
ATOM 19125 C CA . VAL A 1 56 ? 0.732 -3.414 -10.007 1.00 0.00 56 VAL A CA 21
ATOM 19126 C C . VAL A 1 56 ? 0.347 -3.655 -8.545 1.00 0.00 56 VAL A C 21
ATOM 19127 O O . VAL A 1 56 ? 1.102 -4.220 -7.780 1.00 0.00 56 VAL A O 21
ATOM 19140 N N . TYR A 1 57 ? -0.822 -3.230 -8.152 1.00 0.00 57 TYR A N 21
ATOM 19141 C CA . TYR A 1 57 ? -1.251 -3.438 -6.739 1.00 0.00 57 TYR A CA 21
ATOM 19142 C C . TYR A 1 57 ? -1.539 -4.919 -6.484 1.00 0.00 57 TYR A C 21
ATOM 19143 O O . TYR A 1 57 ? -2.647 -5.302 -6.166 1.00 0.00 57 TYR A O 21
ATOM 19161 N N . ASN A 1 58 ? -0.546 -5.754 -6.622 1.00 0.00 58 ASN A N 21
ATOM 19162 C CA . ASN A 1 58 ? -0.756 -7.213 -6.391 1.00 0.00 58 ASN A CA 21
ATOM 19163 C C . ASN A 1 58 ? -1.587 -7.434 -5.124 1.00 0.00 58 ASN A C 21
ATOM 19164 O O . ASN A 1 58 ? -1.127 -7.215 -4.021 1.00 0.00 58 ASN A O 21
ATOM 19175 N N . THR A 1 59 ? -2.808 -7.867 -5.276 1.00 0.00 59 THR A N 21
ATOM 19176 C CA . THR A 1 59 ? -3.669 -8.103 -4.083 1.00 0.00 59 THR A CA 21
ATOM 19177 C C . THR A 1 59 ? -3.600 -9.576 -3.670 1.00 0.00 59 THR A C 21
ATOM 19178 O O . THR A 1 59 ? -3.932 -10.461 -4.433 1.00 0.00 59 THR A O 21
ATOM 19189 N N . ARG A 1 60 ? -3.166 -9.845 -2.469 1.00 0.00 60 ARG A N 21
ATOM 19190 C CA . ARG A 1 60 ? -3.073 -11.262 -2.010 1.00 0.00 60 ARG A CA 21
ATOM 19191 C C . ARG A 1 60 ? -2.944 -11.315 -0.485 1.00 0.00 60 ARG A C 21
ATOM 19192 O O . ARG A 1 60 ? -3.687 -12.064 0.128 1.00 0.00 60 ARG A O 21
ATOM 19216 N N . MET A 1 1 ? 10.494 -8.492 12.645 1.00 0.00 1 MET A N 22
ATOM 19217 C CA . MET A 1 1 ? 11.410 -7.389 12.238 1.00 0.00 1 MET A CA 22
ATOM 19218 C C . MET A 1 1 ? 10.826 -6.036 12.655 1.00 0.00 1 MET A C 22
ATOM 19219 O O . MET A 1 1 ? 10.692 -5.132 11.854 1.00 0.00 1 MET A O 22
ATOM 19235 N N . GLU A 1 2 ? 10.479 -5.891 13.906 1.00 0.00 2 GLU A N 22
ATOM 19236 C CA . GLU A 1 2 ? 9.905 -4.597 14.376 1.00 0.00 2 GLU A CA 22
ATOM 19237 C C . GLU A 1 2 ? 10.730 -4.046 15.541 1.00 0.00 2 GLU A C 22
ATOM 19238 O O . GLU A 1 2 ? 11.709 -4.635 15.954 1.00 0.00 2 GLU A O 22
ATOM 19250 N N . ASP A 1 3 ? 10.345 -2.918 16.073 1.00 0.00 3 ASP A N 22
ATOM 19251 C CA . ASP A 1 3 ? 11.113 -2.336 17.210 1.00 0.00 3 ASP A CA 22
ATOM 19252 C C . ASP A 1 3 ? 10.435 -1.063 17.717 1.00 0.00 3 ASP A C 22
ATOM 19253 O O . ASP A 1 3 ? 9.815 -1.050 18.762 1.00 0.00 3 ASP A O 22
ATOM 19262 N N . GLU A 1 4 ? 10.557 0.009 16.987 1.00 0.00 4 GLU A N 22
ATOM 19263 C CA . GLU A 1 4 ? 9.929 1.286 17.429 1.00 0.00 4 GLU A CA 22
ATOM 19264 C C . GLU A 1 4 ? 9.302 2.017 16.236 1.00 0.00 4 GLU A C 22
ATOM 19265 O O . GLU A 1 4 ? 8.187 2.493 16.304 1.00 0.00 4 GLU A O 22
ATOM 19277 N N . ASP A 1 5 ? 10.014 2.118 15.147 1.00 0.00 5 ASP A N 22
ATOM 19278 C CA . ASP A 1 5 ? 9.463 2.827 13.957 1.00 0.00 5 ASP A CA 22
ATOM 19279 C C . ASP A 1 5 ? 8.259 2.075 13.383 1.00 0.00 5 ASP A C 22
ATOM 19280 O O . ASP A 1 5 ? 8.226 0.860 13.353 1.00 0.00 5 ASP A O 22
ATOM 19289 N N . VAL A 1 6 ? 7.273 2.795 12.920 1.00 0.00 6 VAL A N 22
ATOM 19290 C CA . VAL A 1 6 ? 6.066 2.141 12.336 1.00 0.00 6 VAL A CA 22
ATOM 19291 C C . VAL A 1 6 ? 5.709 2.822 11.012 1.00 0.00 6 VAL A C 22
ATOM 19292 O O . VAL A 1 6 ? 5.684 4.033 10.926 1.00 0.00 6 VAL A O 22
ATOM 19305 N N . PRO A 1 7 ? 5.459 2.016 10.014 1.00 0.00 7 PRO A N 22
ATOM 19306 C CA . PRO A 1 7 ? 5.117 2.550 8.673 1.00 0.00 7 PRO A CA 22
ATOM 19307 C C . PRO A 1 7 ? 3.700 3.129 8.655 1.00 0.00 7 PRO A C 22
ATOM 19308 O O . PRO A 1 7 ? 2.876 2.834 9.503 1.00 0.00 7 PRO A O 22
ATOM 19319 N N . VAL A 1 8 ? 3.415 3.954 7.685 1.00 0.00 8 VAL A N 22
ATOM 19320 C CA . VAL A 1 8 ? 2.061 4.570 7.592 1.00 0.00 8 VAL A CA 22
ATOM 19321 C C . VAL A 1 8 ? 1.536 4.492 6.159 1.00 0.00 8 VAL A C 22
ATOM 19322 O O . VAL A 1 8 ? 2.286 4.570 5.207 1.00 0.00 8 VAL A O 22
ATOM 19335 N N . CYS A 1 9 ? 0.251 4.339 5.998 1.00 0.00 9 CYS A N 22
ATOM 19336 C CA . CYS A 1 9 ? -0.320 4.258 4.628 1.00 0.00 9 CYS A CA 22
ATOM 19337 C C . CYS A 1 9 ? -0.272 5.633 3.960 1.00 0.00 9 CYS A C 22
ATOM 19338 O O . CYS A 1 9 ? -0.794 6.605 4.468 1.00 0.00 9 CYS A O 22
ATOM 19345 N N . TRP A 1 10 ? 0.364 5.715 2.832 1.00 0.00 10 TRP A N 22
ATOM 19346 C CA . TRP A 1 10 ? 0.477 7.016 2.111 1.00 0.00 10 TRP A CA 22
ATOM 19347 C C . TRP A 1 10 ? -0.893 7.502 1.613 1.00 0.00 10 TRP A C 22
ATOM 19348 O O . TRP A 1 10 ? -1.074 8.669 1.325 1.00 0.00 10 TRP A O 22
ATOM 19369 N N . ILE A 1 11 ? -1.851 6.624 1.490 1.00 0.00 11 ILE A N 22
ATOM 19370 C CA . ILE A 1 11 ? -3.194 7.054 0.988 1.00 0.00 11 ILE A CA 22
ATOM 19371 C C . ILE A 1 11 ? -3.987 7.805 2.065 1.00 0.00 11 ILE A C 22
ATOM 19372 O O . ILE A 1 11 ? -4.397 8.931 1.869 1.00 0.00 11 ILE A O 22
ATOM 19388 N N . CYS A 1 12 ? -4.221 7.193 3.194 1.00 0.00 12 CYS A N 22
ATOM 19389 C CA . CYS A 1 12 ? -5.005 7.888 4.259 1.00 0.00 12 CYS A CA 22
ATOM 19390 C C . CYS A 1 12 ? -4.088 8.383 5.382 1.00 0.00 12 CYS A C 22
ATOM 19391 O O . CYS A 1 12 ? -4.540 8.921 6.372 1.00 0.00 12 CYS A O 22
ATOM 19398 N N . ASN A 1 13 ? -2.803 8.214 5.234 1.00 0.00 13 ASN A N 22
ATOM 19399 C CA . ASN A 1 13 ? -1.866 8.687 6.294 1.00 0.00 13 ASN A CA 22
ATOM 19400 C C . ASN A 1 13 ? -2.192 8.026 7.636 1.00 0.00 13 ASN A C 22
ATOM 19401 O O . ASN A 1 13 ? -2.543 8.686 8.594 1.00 0.00 13 ASN A O 22
ATOM 19412 N N . GLU A 1 14 ? -2.076 6.729 7.716 1.00 0.00 14 GLU A N 22
ATOM 19413 C CA . GLU A 1 14 ? -2.376 6.032 8.998 1.00 0.00 14 GLU A CA 22
ATOM 19414 C C . GLU A 1 14 ? -1.372 4.894 9.220 1.00 0.00 14 GLU A C 22
ATOM 19415 O O . GLU A 1 14 ? -1.105 4.106 8.337 1.00 0.00 14 GLU A O 22
ATOM 19427 N N . GLU A 1 15 ? -0.807 4.810 10.390 1.00 0.00 15 GLU A N 22
ATOM 19428 C CA . GLU A 1 15 ? 0.186 3.733 10.666 1.00 0.00 15 GLU A CA 22
ATOM 19429 C C . GLU A 1 15 ? -0.470 2.354 10.560 1.00 0.00 15 GLU A C 22
ATOM 19430 O O . GLU A 1 15 ? -1.549 2.129 11.071 1.00 0.00 15 GLU A O 22
ATOM 19442 N N . LEU A 1 16 ? 0.186 1.419 9.922 1.00 0.00 16 LEU A N 22
ATOM 19443 C CA . LEU A 1 16 ? -0.401 0.051 9.820 1.00 0.00 16 LEU A CA 22
ATOM 19444 C C . LEU A 1 16 ? 0.455 -0.915 10.648 1.00 0.00 16 LEU A C 22
ATOM 19445 O O . LEU A 1 16 ? -0.045 -1.835 11.266 1.00 0.00 16 LEU A O 22
ATOM 19461 N N . GLY A 1 17 ? 1.737 -0.673 10.707 1.00 0.00 17 GLY A N 22
ATOM 19462 C CA . GLY A 1 17 ? 2.637 -1.526 11.539 1.00 0.00 17 GLY A CA 22
ATOM 19463 C C . GLY A 1 17 ? 3.052 -2.813 10.817 1.00 0.00 17 GLY A C 22
ATOM 19464 O O . GLY A 1 17 ? 4.128 -3.326 11.053 1.00 0.00 17 GLY A O 22
ATOM 19468 N N . ASN A 1 18 ? 2.236 -3.351 9.951 1.00 0.00 18 ASN A N 22
ATOM 19469 C CA . ASN A 1 18 ? 2.647 -4.614 9.261 1.00 0.00 18 ASN A CA 22
ATOM 19470 C C . ASN A 1 18 ? 1.586 -5.085 8.258 1.00 0.00 18 ASN A C 22
ATOM 19471 O O . ASN A 1 18 ? 1.372 -6.269 8.089 1.00 0.00 18 ASN A O 22
ATOM 19482 N N . GLU A 1 19 ? 0.927 -4.186 7.584 1.00 0.00 19 GLU A N 22
ATOM 19483 C CA . GLU A 1 19 ? -0.100 -4.626 6.596 1.00 0.00 19 GLU A CA 22
ATOM 19484 C C . GLU A 1 19 ? 0.581 -5.369 5.442 1.00 0.00 19 GLU A C 22
ATOM 19485 O O . GLU A 1 19 ? 1.184 -4.769 4.576 1.00 0.00 19 GLU A O 22
ATOM 19497 N N . ARG A 1 20 ? 0.490 -6.672 5.426 1.00 0.00 20 ARG A N 22
ATOM 19498 C CA . ARG A 1 20 ? 1.136 -7.447 4.328 1.00 0.00 20 ARG A CA 22
ATOM 19499 C C . ARG A 1 20 ? 0.354 -7.261 3.026 1.00 0.00 20 ARG A C 22
ATOM 19500 O O . ARG A 1 20 ? -0.638 -7.920 2.786 1.00 0.00 20 ARG A O 22
ATOM 19521 N N . PHE A 1 21 ? 0.794 -6.366 2.186 1.00 0.00 21 PHE A N 22
ATOM 19522 C CA . PHE A 1 21 ? 0.075 -6.134 0.901 1.00 0.00 21 PHE A CA 22
ATOM 19523 C C . PHE A 1 21 ? 1.067 -5.713 -0.187 1.00 0.00 21 PHE A C 22
ATOM 19524 O O . PHE A 1 21 ? 1.475 -4.571 -0.260 1.00 0.00 21 PHE A O 22
ATOM 19541 N N . ARG A 1 22 ? 1.461 -6.629 -1.030 1.00 0.00 22 ARG A N 22
ATOM 19542 C CA . ARG A 1 22 ? 2.430 -6.280 -2.109 1.00 0.00 22 ARG A CA 22
ATOM 19543 C C . ARG A 1 22 ? 1.737 -5.452 -3.194 1.00 0.00 22 ARG A C 22
ATOM 19544 O O . ARG A 1 22 ? 1.171 -5.985 -4.127 1.00 0.00 22 ARG A O 22
ATOM 19565 N N . ALA A 1 23 ? 1.779 -4.154 -3.076 1.00 0.00 23 ALA A N 22
ATOM 19566 C CA . ALA A 1 23 ? 1.124 -3.293 -4.099 1.00 0.00 23 ALA A CA 22
ATOM 19567 C C . ALA A 1 23 ? 2.154 -2.369 -4.748 1.00 0.00 23 ALA A C 22
ATOM 19568 O O . ALA A 1 23 ? 1.857 -1.656 -5.686 1.00 0.00 23 ALA A O 22
ATOM 19575 N N . CYS A 1 24 ? 3.361 -2.369 -4.255 1.00 0.00 24 CYS A N 22
ATOM 19576 C CA . CYS A 1 24 ? 4.405 -1.483 -4.846 1.00 0.00 24 CYS A CA 22
ATOM 19577 C C . CYS A 1 24 ? 5.654 -1.478 -3.959 1.00 0.00 24 CYS A C 22
ATOM 19578 O O . CYS A 1 24 ? 5.631 -1.912 -2.824 1.00 0.00 24 CYS A O 22
ATOM 19585 N N . GLY A 1 25 ? 6.744 -0.976 -4.474 1.00 0.00 25 GLY A N 22
ATOM 19586 C CA . GLY A 1 25 ? 7.998 -0.922 -3.673 1.00 0.00 25 GLY A CA 22
ATOM 19587 C C . GLY A 1 25 ? 8.322 0.537 -3.352 1.00 0.00 25 GLY A C 22
ATOM 19588 O O . GLY A 1 25 ? 8.596 0.885 -2.222 1.00 0.00 25 GLY A O 22
ATOM 19592 N N . CYS A 1 26 ? 8.281 1.394 -4.339 1.00 0.00 26 CYS A N 22
ATOM 19593 C CA . CYS A 1 26 ? 8.574 2.836 -4.092 1.00 0.00 26 CYS A CA 22
ATOM 19594 C C . CYS A 1 26 ? 9.744 2.991 -3.112 1.00 0.00 26 CYS A C 22
ATOM 19595 O O . CYS A 1 26 ? 10.568 2.109 -2.971 1.00 0.00 26 CYS A O 22
ATOM 19602 N N . THR A 1 27 ? 9.829 4.109 -2.438 1.00 0.00 27 THR A N 22
ATOM 19603 C CA . THR A 1 27 ? 10.952 4.314 -1.478 1.00 0.00 27 THR A CA 22
ATOM 19604 C C . THR A 1 27 ? 10.465 4.209 -0.027 1.00 0.00 27 THR A C 22
ATOM 19605 O O . THR A 1 27 ? 11.255 4.079 0.886 1.00 0.00 27 THR A O 22
ATOM 19616 N N . GLY A 1 28 ? 9.177 4.262 0.204 1.00 0.00 28 GLY A N 22
ATOM 19617 C CA . GLY A 1 28 ? 8.682 4.161 1.609 1.00 0.00 28 GLY A CA 22
ATOM 19618 C C . GLY A 1 28 ? 7.186 4.488 1.681 1.00 0.00 28 GLY A C 22
ATOM 19619 O O . GLY A 1 28 ? 6.364 3.622 1.915 1.00 0.00 28 GLY A O 22
ATOM 19623 N N . GLU A 1 29 ? 6.827 5.730 1.506 1.00 0.00 29 GLU A N 22
ATOM 19624 C CA . GLU A 1 29 ? 5.386 6.114 1.589 1.00 0.00 29 GLU A CA 22
ATOM 19625 C C . GLU A 1 29 ? 4.498 5.072 0.890 1.00 0.00 29 GLU A C 22
ATOM 19626 O O . GLU A 1 29 ? 3.506 4.631 1.436 1.00 0.00 29 GLU A O 22
ATOM 19638 N N . LEU A 1 30 ? 4.840 4.671 -0.304 1.00 0.00 30 LEU A N 22
ATOM 19639 C CA . LEU A 1 30 ? 4.003 3.658 -1.011 1.00 0.00 30 LEU A CA 22
ATOM 19640 C C . LEU A 1 30 ? 4.427 2.249 -0.588 1.00 0.00 30 LEU A C 22
ATOM 19641 O O . LEU A 1 30 ? 3.789 1.270 -0.918 1.00 0.00 30 LEU A O 22
ATOM 19657 N N . GLU A 1 31 ? 5.502 2.145 0.144 1.00 0.00 31 GLU A N 22
ATOM 19658 C CA . GLU A 1 31 ? 5.978 0.808 0.596 1.00 0.00 31 GLU A CA 22
ATOM 19659 C C . GLU A 1 31 ? 5.007 0.208 1.620 1.00 0.00 31 GLU A C 22
ATOM 19660 O O . GLU A 1 31 ? 4.844 -0.994 1.695 1.00 0.00 31 GLU A O 22
ATOM 19672 N N . ASN A 1 32 ? 4.360 1.025 2.410 1.00 0.00 32 ASN A N 22
ATOM 19673 C CA . ASN A 1 32 ? 3.408 0.474 3.415 1.00 0.00 32 ASN A CA 22
ATOM 19674 C C . ASN A 1 32 ? 2.030 1.113 3.235 1.00 0.00 32 ASN A C 22
ATOM 19675 O O . ASN A 1 32 ? 1.875 2.313 3.344 1.00 0.00 32 ASN A O 22
ATOM 19686 N N . VAL A 1 33 ? 1.029 0.324 2.966 1.00 0.00 33 VAL A N 22
ATOM 19687 C CA . VAL A 1 33 ? -0.334 0.896 2.788 1.00 0.00 33 VAL A CA 22
ATOM 19688 C C . VAL A 1 33 ? -1.409 -0.122 3.173 1.00 0.00 33 VAL A C 22
ATOM 19689 O O . VAL A 1 33 ? -1.287 -1.299 2.895 1.00 0.00 33 VAL A O 22
ATOM 19702 N N . HIS A 1 34 ? -2.475 0.318 3.786 1.00 0.00 34 HIS A N 22
ATOM 19703 C CA . HIS A 1 34 ? -3.558 -0.645 4.146 1.00 0.00 34 HIS A CA 22
ATOM 19704 C C . HIS A 1 34 ? -4.178 -1.227 2.874 1.00 0.00 34 HIS A C 22
ATOM 19705 O O . HIS A 1 34 ? -4.690 -0.509 2.033 1.00 0.00 34 HIS A O 22
ATOM 19719 N N . ARG A 1 35 ? -4.146 -2.520 2.727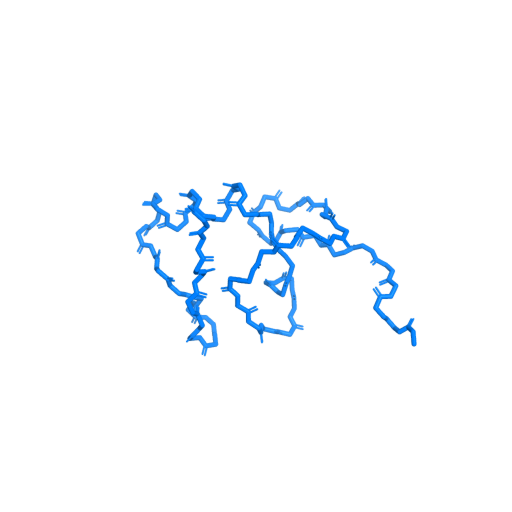 1.00 0.00 35 ARG A N 22
ATOM 19720 C CA . ARG A 1 35 ? -4.743 -3.145 1.516 1.00 0.00 35 ARG A CA 22
ATOM 19721 C C . ARG A 1 35 ? -6.228 -2.780 1.418 1.00 0.00 35 ARG A C 22
ATOM 19722 O O . ARG A 1 35 ? -6.855 -2.955 0.392 1.00 0.00 35 ARG A O 22
ATOM 19743 N N . SER A 1 36 ? -6.797 -2.283 2.484 1.00 0.00 36 SER A N 22
ATOM 19744 C CA . SER A 1 36 ? -8.244 -1.917 2.462 1.00 0.00 36 SER A CA 22
ATOM 19745 C C . SER A 1 36 ? -8.479 -0.597 1.712 1.00 0.00 36 SER A C 22
ATOM 19746 O O . SER A 1 36 ? -9.331 -0.514 0.851 1.00 0.00 36 SER A O 22
ATOM 19754 N N . CYS A 1 37 ? -7.754 0.444 2.038 1.00 0.00 37 CYS A N 22
ATOM 19755 C CA . CYS A 1 37 ? -7.986 1.747 1.337 1.00 0.00 37 CYS A CA 22
ATOM 19756 C C . CYS A 1 37 ? -7.285 1.793 -0.025 1.00 0.00 37 CYS A C 22
ATOM 19757 O O . CYS A 1 37 ? -7.774 2.408 -0.952 1.00 0.00 37 CYS A O 22
ATOM 19765 N N . LEU A 1 38 ? -6.150 1.168 -0.168 1.00 0.00 38 LEU A N 22
ATOM 19766 C CA . LEU A 1 38 ? -5.460 1.219 -1.490 1.00 0.00 38 LEU A CA 22
ATOM 19767 C C . LEU A 1 38 ? -6.220 0.376 -2.518 1.00 0.00 38 LEU A C 22
ATOM 19768 O O . LEU A 1 38 ? -6.634 0.866 -3.549 1.00 0.00 38 LEU A O 22
ATOM 19784 N N . SER A 1 39 ? -6.408 -0.884 -2.244 1.00 0.00 39 SER A N 22
ATOM 19785 C CA . SER A 1 39 ? -7.140 -1.759 -3.202 1.00 0.00 39 SER A CA 22
ATOM 19786 C C . SER A 1 39 ? -8.503 -1.154 -3.557 1.00 0.00 39 SER A C 22
ATOM 19787 O O . SER A 1 39 ? -8.984 -1.300 -4.662 1.00 0.00 39 SER A O 22
ATOM 19795 N N . THR A 1 40 ? -9.133 -0.479 -2.633 1.00 0.00 40 THR A N 22
ATOM 19796 C CA . THR A 1 40 ? -10.463 0.125 -2.937 1.00 0.00 40 THR A CA 22
ATOM 19797 C C . THR A 1 40 ? -10.286 1.515 -3.556 1.00 0.00 40 THR A C 22
ATOM 19798 O O . THR A 1 40 ? -11.091 1.957 -4.352 1.00 0.00 40 THR A O 22
ATOM 19809 N N . TRP A 1 41 ? -9.234 2.204 -3.202 1.00 0.00 41 TRP A N 22
ATOM 19810 C CA . TRP A 1 41 ? -9.006 3.558 -3.780 1.00 0.00 41 TRP A CA 22
ATOM 19811 C C . TRP A 1 41 ? -8.718 3.430 -5.280 1.00 0.00 41 TRP A C 22
ATOM 19812 O O . TRP A 1 41 ? -9.412 3.990 -6.105 1.00 0.00 41 TRP A O 22
ATOM 19833 N N . LEU A 1 42 ? -7.705 2.688 -5.639 1.00 0.00 42 LEU A N 22
ATOM 19834 C CA . LEU A 1 42 ? -7.384 2.518 -7.086 1.00 0.00 42 LEU A CA 22
ATOM 19835 C C . LEU A 1 42 ? -8.639 2.097 -7.853 1.00 0.00 42 LEU A C 22
ATOM 19836 O O . LEU A 1 42 ? -8.784 2.378 -9.026 1.00 0.00 42 LEU A O 22
ATOM 19852 N N . THR A 1 43 ? -9.553 1.432 -7.199 1.00 0.00 43 THR A N 22
ATOM 19853 C CA . THR A 1 43 ? -10.800 1.006 -7.896 1.00 0.00 43 THR A CA 22
ATOM 19854 C C . THR A 1 43 ? -11.630 2.236 -8.266 1.00 0.00 43 THR A C 22
ATOM 19855 O O . THR A 1 43 ? -12.132 2.352 -9.367 1.00 0.00 43 THR A O 22
ATOM 19866 N N . ILE A 1 44 ? -11.770 3.161 -7.356 1.00 0.00 44 ILE A N 22
ATOM 19867 C CA . ILE A 1 44 ? -12.560 4.389 -7.656 1.00 0.00 44 ILE A CA 22
ATOM 19868 C C . ILE A 1 44 ? -11.763 5.298 -8.597 1.00 0.00 44 ILE A C 22
ATOM 19869 O O . ILE A 1 44 ? -12.311 5.933 -9.476 1.00 0.00 44 ILE A O 22
ATOM 19885 N N . SER A 1 45 ? -10.471 5.362 -8.419 1.00 0.00 45 SER A N 22
ATOM 19886 C CA . SER A 1 45 ? -9.640 6.227 -9.305 1.00 0.00 45 SER A CA 22
ATOM 19887 C C . SER A 1 45 ? -9.183 5.436 -10.532 1.00 0.00 45 SER A C 22
ATOM 19888 O O . SER A 1 45 ? -8.353 5.882 -11.299 1.00 0.00 45 SER A O 22
ATOM 19896 N N . ARG A 1 46 ? -9.720 4.262 -10.722 1.00 0.00 46 ARG A N 22
ATOM 19897 C CA . ARG A 1 46 ? -9.317 3.439 -11.899 1.00 0.00 46 ARG A CA 22
ATOM 19898 C C . ARG A 1 46 ? -7.798 3.248 -11.917 1.00 0.00 46 ARG A C 22
ATOM 19899 O O . ARG A 1 46 ? -7.103 3.799 -12.748 1.00 0.00 46 ARG A O 22
ATOM 19920 N N . ASN A 1 47 ? -7.276 2.469 -11.008 1.00 0.00 47 ASN A N 22
ATOM 19921 C CA . ASN A 1 47 ? -5.803 2.244 -10.978 1.00 0.00 47 ASN A CA 22
ATOM 19922 C C . ASN A 1 47 ? -5.506 0.757 -10.765 1.00 0.00 47 ASN A C 22
ATOM 19923 O O . ASN A 1 47 ? -6.178 0.083 -10.011 1.00 0.00 47 ASN A O 22
ATOM 19934 N N . THR A 1 48 ? -4.508 0.241 -11.427 1.00 0.00 48 THR A N 22
ATOM 19935 C CA . THR A 1 48 ? -4.178 -1.204 -11.263 1.00 0.00 48 THR A CA 22
ATOM 19936 C C . THR A 1 48 ? -2.713 -1.375 -10.855 1.00 0.00 48 THR A C 22
ATOM 19937 O O . THR A 1 48 ? -2.296 -2.439 -10.443 1.00 0.00 48 THR A O 22
ATOM 19948 N N . ALA A 1 49 ? -1.927 -0.339 -10.965 1.00 0.00 49 ALA A N 22
ATOM 19949 C CA . ALA A 1 49 ? -0.493 -0.459 -10.581 1.00 0.00 49 ALA A CA 22
ATOM 19950 C C . ALA A 1 49 ? 0.058 0.894 -10.127 1.00 0.00 49 ALA A C 22
ATOM 19951 O O . ALA A 1 49 ? -0.412 1.937 -10.536 1.00 0.00 49 ALA A O 22
ATOM 19958 N N . CYS A 1 50 ? 1.054 0.882 -9.284 1.00 0.00 50 CYS A N 22
ATOM 19959 C CA . CYS A 1 50 ? 1.642 2.166 -8.803 1.00 0.00 50 CYS A CA 22
ATOM 19960 C C . CYS A 1 50 ? 2.274 2.930 -9.972 1.00 0.00 50 CYS A C 22
ATOM 19961 O O . CYS A 1 50 ? 3.043 2.384 -10.737 1.00 0.00 50 CYS A O 22
ATOM 19969 N N . GLN A 1 51 ? 1.956 4.187 -10.114 1.00 0.00 51 GLN A N 22
ATOM 19970 C CA . GLN A 1 51 ? 2.539 4.982 -11.232 1.00 0.00 51 GLN A CA 22
ATOM 19971 C C . GLN A 1 51 ? 3.866 5.612 -10.800 1.00 0.00 51 GLN A C 22
ATOM 19972 O O . GLN A 1 51 ? 4.559 6.224 -11.588 1.00 0.00 51 GLN A O 22
ATOM 19986 N N . ILE A 1 52 ? 4.223 5.467 -9.555 1.00 0.00 52 ILE A N 22
ATOM 19987 C CA . ILE A 1 52 ? 5.506 6.058 -9.075 1.00 0.00 52 ILE A CA 22
ATOM 19988 C C . ILE A 1 52 ? 6.685 5.187 -9.520 1.00 0.00 52 ILE A C 22
ATOM 19989 O O . ILE A 1 52 ? 7.704 5.682 -9.960 1.00 0.00 52 ILE A O 22
ATOM 20005 N N . CYS A 1 53 ? 6.553 3.893 -9.410 1.00 0.00 53 CYS A N 22
ATOM 20006 C CA . CYS A 1 53 ? 7.666 2.992 -9.831 1.00 0.00 53 CYS A CA 22
ATOM 20007 C C . CYS A 1 53 ? 7.181 2.019 -10.911 1.00 0.00 53 CYS A C 22
ATOM 20008 O O . CYS A 1 53 ? 7.966 1.423 -11.620 1.00 0.00 53 CYS A O 22
ATOM 20016 N N . GLY A 1 54 ? 5.892 1.864 -11.050 1.00 0.00 54 GLY A N 22
ATOM 20017 C CA . GLY A 1 54 ? 5.359 0.938 -12.094 1.00 0.00 54 GLY A CA 22
ATOM 20018 C C . GLY A 1 54 ? 5.165 -0.464 -11.508 1.00 0.00 54 GLY A C 22
ATOM 20019 O O . GLY A 1 54 ? 5.475 -1.455 -12.137 1.00 0.00 54 GLY A O 22
ATOM 20023 N N . VAL A 1 55 ? 4.642 -0.558 -10.314 1.00 0.00 55 VAL A N 22
ATOM 20024 C CA . VAL A 1 55 ? 4.420 -1.900 -9.700 1.00 0.00 55 VAL A CA 22
ATOM 20025 C C . VAL A 1 55 ? 2.920 -2.160 -9.536 1.00 0.00 55 VAL A C 22
ATOM 20026 O O . VAL A 1 55 ? 2.202 -1.367 -8.960 1.00 0.00 55 VAL A O 22
ATOM 20039 N N . VAL A 1 56 ? 2.437 -3.263 -10.043 1.00 0.00 56 VAL A N 22
ATOM 20040 C CA . VAL A 1 56 ? 0.982 -3.565 -9.918 1.00 0.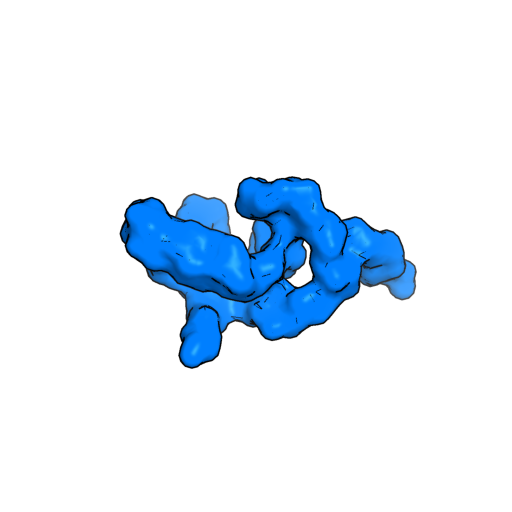00 56 VAL A CA 22
ATOM 20041 C C . VAL A 1 56 ? 0.589 -3.722 -8.447 1.00 0.00 56 VAL A C 22
ATOM 20042 O O . VAL A 1 56 ? 1.366 -4.177 -7.630 1.00 0.00 56 VAL A O 22
ATOM 20055 N N . TYR A 1 57 ? -0.614 -3.348 -8.106 1.00 0.00 57 TYR A N 22
ATOM 20056 C CA . TYR A 1 57 ? -1.061 -3.475 -6.690 1.00 0.00 57 TYR A CA 22
ATOM 20057 C C . TYR A 1 57 ? -1.201 -4.948 -6.306 1.00 0.00 57 TYR A C 22
ATOM 20058 O O . TYR A 1 57 ? -0.867 -5.350 -5.209 1.00 0.00 57 TYR A O 22
ATOM 20076 N N . ASN A 1 58 ? -1.689 -5.754 -7.205 1.00 0.00 58 ASN A N 22
ATOM 20077 C CA . ASN A 1 58 ? -1.851 -7.204 -6.899 1.00 0.00 58 ASN A CA 22
ATOM 20078 C C . ASN A 1 58 ? -2.569 -7.386 -5.558 1.00 0.00 58 ASN A C 22
ATOM 20079 O O . ASN A 1 58 ? -1.964 -7.332 -4.507 1.00 0.00 58 ASN A O 22
ATOM 20090 N N . THR A 1 59 ? -3.856 -7.601 -5.590 1.00 0.00 59 THR A N 22
ATOM 20091 C CA . THR A 1 59 ? -4.612 -7.788 -4.317 1.00 0.00 59 THR A CA 22
ATOM 20092 C C . THR A 1 59 ? -5.484 -9.042 -4.402 1.00 0.00 59 THR A C 22
ATOM 20093 O O . THR A 1 59 ? -6.117 -9.304 -5.405 1.00 0.00 59 THR A O 22
ATOM 20104 N N . ARG A 1 60 ? -5.522 -9.821 -3.357 1.00 0.00 60 ARG A N 22
ATOM 20105 C CA . ARG A 1 60 ? -6.352 -11.060 -3.381 1.00 0.00 60 ARG A CA 22
ATOM 20106 C C . ARG A 1 60 ? -6.398 -11.690 -1.986 1.00 0.00 60 ARG A C 22
ATOM 20107 O O . ARG A 1 60 ? -7.394 -11.504 -1.306 1.00 0.00 60 ARG A O 22
ATOM 20131 N N . MET A 1 1 ? 10.679 0.484 24.182 1.00 0.00 1 MET A N 23
ATOM 20132 C CA . MET A 1 1 ? 12.128 0.806 24.043 1.00 0.00 1 MET A CA 23
ATOM 20133 C C . MET A 1 1 ? 12.409 1.411 22.666 1.00 0.00 1 MET A C 23
ATOM 20134 O O . MET A 1 1 ? 11.505 1.794 21.948 1.00 0.00 1 MET A O 23
ATOM 20150 N N . GLU A 1 2 ? 13.656 1.497 22.291 1.00 0.00 2 GLU A N 23
ATOM 20151 C CA . GLU A 1 2 ? 14.001 2.075 20.960 1.00 0.00 2 GLU A CA 23
ATOM 20152 C C . GLU A 1 2 ? 13.219 1.362 19.856 1.00 0.00 2 GLU A C 23
ATOM 20153 O O . GLU A 1 2 ? 12.320 1.918 19.257 1.00 0.00 2 GLU A O 23
ATOM 20165 N N . ASP A 1 3 ? 13.559 0.136 19.583 1.00 0.00 3 ASP A N 23
ATOM 20166 C CA . ASP A 1 3 ? 12.839 -0.620 18.517 1.00 0.00 3 ASP A CA 23
ATOM 20167 C C . ASP A 1 3 ? 12.796 0.199 17.224 1.00 0.00 3 ASP A C 23
ATOM 20168 O O . ASP A 1 3 ? 13.608 1.076 17.005 1.00 0.00 3 ASP A O 23
ATOM 20177 N N . GLU A 1 4 ? 11.852 -0.080 16.366 1.00 0.00 4 GLU A N 23
ATOM 20178 C CA . GLU A 1 4 ? 11.759 0.684 15.087 1.00 0.00 4 GLU A CA 23
ATOM 20179 C C . GLU A 1 4 ? 10.454 1.483 15.044 1.00 0.00 4 GLU A C 23
ATOM 20180 O O . GLU A 1 4 ? 9.548 1.254 15.820 1.00 0.00 4 GLU A O 23
ATOM 20192 N N . ASP A 1 5 ? 10.353 2.421 14.141 1.00 0.00 5 ASP A N 23
ATOM 20193 C CA . ASP A 1 5 ? 9.108 3.235 14.048 1.00 0.00 5 ASP A CA 23
ATOM 20194 C C . ASP A 1 5 ? 8.016 2.452 13.312 1.00 0.00 5 ASP A C 23
ATOM 20195 O O . ASP A 1 5 ? 8.265 1.410 12.740 1.00 0.00 5 ASP A O 23
ATOM 20204 N N . VAL A 1 6 ? 6.808 2.948 13.322 1.00 0.00 6 VAL A N 23
ATOM 20205 C CA . VAL A 1 6 ? 5.701 2.233 12.624 1.00 0.00 6 VAL A CA 23
ATOM 20206 C C . VAL A 1 6 ? 5.400 2.901 11.279 1.00 0.00 6 VAL A C 23
ATOM 20207 O O . VAL A 1 6 ? 5.365 4.112 11.181 1.00 0.00 6 VAL A O 23
ATOM 20220 N N . PRO A 1 7 ? 5.185 2.081 10.288 1.00 0.00 7 PRO A N 23
ATOM 20221 C CA . PRO A 1 7 ? 4.875 2.587 8.930 1.00 0.00 7 PRO A CA 23
ATOM 20222 C C . PRO A 1 7 ? 3.453 3.155 8.892 1.00 0.00 7 PRO A C 23
ATOM 20223 O O . PRO A 1 7 ? 2.635 2.868 9.745 1.00 0.00 7 PRO A O 23
ATOM 20234 N N . VAL A 1 8 ? 3.150 3.953 7.907 1.00 0.00 8 VAL A N 23
ATOM 20235 C CA . VAL A 1 8 ? 1.778 4.531 7.819 1.00 0.00 8 VAL A CA 23
ATOM 20236 C C . VAL A 1 8 ? 1.277 4.513 6.377 1.00 0.00 8 VAL A C 23
ATOM 20237 O O . VAL A 1 8 ? 2.013 4.779 5.446 1.00 0.00 8 VAL A O 23
ATOM 20250 N N . CYS A 1 9 ? 0.024 4.210 6.187 1.00 0.00 9 CYS A N 23
ATOM 20251 C CA . CYS A 1 9 ? -0.535 4.184 4.809 1.00 0.00 9 CYS A CA 23
ATOM 20252 C C . CYS A 1 9 ? -0.579 5.608 4.244 1.00 0.00 9 CYS A C 23
ATOM 20253 O O . CYS A 1 9 ? -1.200 6.490 4.804 1.00 0.00 9 CYS A O 23
ATOM 20260 N N . TRP A 1 10 ? 0.092 5.840 3.151 1.00 0.00 10 TRP A N 23
ATOM 20261 C CA . TRP A 1 10 ? 0.114 7.208 2.553 1.00 0.00 10 TRP A CA 23
ATOM 20262 C C . TRP A 1 10 ? -1.256 7.583 1.972 1.00 0.00 10 TRP A C 23
ATOM 20263 O O . TRP A 1 10 ? -1.480 8.708 1.574 1.00 0.00 10 TRP A O 23
ATOM 20284 N N . ILE A 1 11 ? -2.169 6.654 1.908 1.00 0.00 11 ILE A N 23
ATOM 20285 C CA . ILE A 1 11 ? -3.512 6.972 1.338 1.00 0.00 11 ILE A CA 23
ATOM 20286 C C . ILE A 1 11 ? -4.424 7.599 2.397 1.00 0.00 11 ILE A C 23
ATOM 20287 O O . ILE A 1 11 ? -4.964 8.670 2.205 1.00 0.00 11 ILE A O 23
ATOM 20303 N N . CYS A 1 12 ? -4.610 6.941 3.508 1.00 0.00 12 CYS A N 23
ATOM 20304 C CA . CYS A 1 12 ? -5.501 7.508 4.563 1.00 0.00 12 CYS A CA 23
ATOM 20305 C C . CYS A 1 12 ? -4.676 8.139 5.689 1.00 0.00 12 CYS A C 23
ATOM 20306 O O . CYS A 1 12 ? -5.215 8.716 6.613 1.00 0.00 12 CYS A O 23
ATOM 20313 N N . ASN A 1 13 ? -3.378 8.038 5.623 1.00 0.00 13 ASN A N 23
ATOM 20314 C CA . ASN A 1 13 ? -2.532 8.638 6.694 1.00 0.00 13 ASN A CA 23
ATOM 20315 C C . ASN A 1 13 ? -2.785 7.927 8.027 1.00 0.00 13 ASN A C 23
ATOM 20316 O O . ASN A 1 13 ? -3.110 8.548 9.019 1.00 0.00 13 ASN A O 23
ATOM 20327 N N . GLU A 1 14 ? -2.636 6.633 8.057 1.00 0.00 14 GLU A N 23
ATOM 20328 C CA . GLU A 1 14 ? -2.864 5.886 9.326 1.00 0.00 14 GLU A CA 23
ATOM 20329 C C . GLU A 1 14 ? -1.819 4.780 9.479 1.00 0.00 14 GLU A C 23
ATOM 20330 O O . GLU A 1 14 ? -1.552 4.031 8.560 1.00 0.00 14 GLU A O 23
ATOM 20342 N N . GLU A 1 15 ? -1.222 4.673 10.632 1.00 0.00 15 GLU A N 23
ATOM 20343 C CA . GLU A 1 15 ? -0.193 3.618 10.842 1.00 0.00 15 GLU A CA 23
ATOM 20344 C C . GLU A 1 15 ? -0.792 2.235 10.610 1.00 0.00 15 GLU A C 23
ATOM 20345 O O . GLU A 1 15 ? -1.951 1.988 10.880 1.00 0.00 15 GLU A O 23
ATOM 20357 N N . LEU A 1 16 ? 0.002 1.330 10.115 1.00 0.00 16 LEU A N 23
ATOM 20358 C CA . LEU A 1 16 ? -0.506 -0.047 9.862 1.00 0.00 16 LEU A CA 23
ATOM 20359 C C . LEU A 1 16 ? 0.454 -1.088 10.462 1.00 0.00 16 LEU A C 23
ATOM 20360 O O . LEU A 1 16 ? 0.105 -2.236 10.647 1.00 0.00 16 LEU A O 23
ATOM 20376 N N . GLY A 1 17 ? 1.649 -0.680 10.804 1.00 0.00 17 GLY A N 23
ATOM 20377 C CA . GLY A 1 17 ? 2.631 -1.615 11.434 1.00 0.00 17 GLY A CA 23
ATOM 20378 C C . GLY A 1 17 ? 3.344 -2.478 10.387 1.00 0.00 17 GLY A C 23
ATOM 20379 O O . GLY A 1 17 ? 4.488 -2.831 10.576 1.00 0.00 17 GLY A O 23
ATOM 20383 N N . ASN A 1 18 ? 2.679 -2.800 9.295 1.00 0.00 18 ASN A N 23
ATOM 20384 C CA . ASN A 1 18 ? 3.282 -3.641 8.193 1.00 0.00 18 ASN A CA 23
ATOM 20385 C C . ASN A 1 18 ? 2.207 -4.566 7.615 1.00 0.00 18 ASN A C 23
ATOM 20386 O O . ASN A 1 18 ? 2.300 -5.775 7.702 1.00 0.00 18 ASN A O 23
ATOM 20397 N N . GLU A 1 19 ? 1.183 -4.016 7.028 1.00 0.00 19 GLU A N 23
ATOM 20398 C CA . GLU A 1 19 ? 0.116 -4.880 6.451 1.00 0.00 19 GLU A CA 23
ATOM 20399 C C . GLU A 1 19 ? 0.684 -5.679 5.277 1.00 0.00 19 GLU A C 23
ATOM 20400 O O . GLU A 1 19 ? 1.116 -5.119 4.289 1.00 0.00 19 GLU A O 23
ATOM 20412 N N . ARG A 1 20 ? 0.697 -6.980 5.374 1.00 0.00 20 ARG A N 23
ATOM 20413 C CA . ARG A 1 20 ? 1.252 -7.792 4.255 1.00 0.00 20 ARG A CA 23
ATOM 20414 C C . ARG A 1 20 ? 0.421 -7.568 2.990 1.00 0.00 20 ARG A C 23
ATOM 20415 O O . ARG A 1 20 ? -0.602 -8.191 2.785 1.00 0.00 20 ARG A O 23
ATOM 20436 N N . PHE A 1 21 ? 0.858 -6.680 2.144 1.00 0.00 21 PHE A N 23
ATOM 20437 C CA . PHE A 1 21 ? 0.107 -6.402 0.889 1.00 0.00 21 PHE A CA 23
ATOM 20438 C C . PHE A 1 21 ? 1.083 -5.972 -0.208 1.00 0.00 21 PHE A C 23
ATOM 20439 O O . PHE A 1 21 ? 1.499 -4.831 -0.268 1.00 0.00 21 PHE A O 23
ATOM 20456 N N . ARG A 1 22 ? 1.456 -6.873 -1.074 1.00 0.00 22 ARG A N 23
ATOM 20457 C CA . ARG A 1 22 ? 2.409 -6.507 -2.160 1.00 0.00 22 ARG A CA 23
ATOM 20458 C C . ARG A 1 22 ? 1.699 -5.648 -3.207 1.00 0.00 22 ARG A C 23
ATOM 20459 O O . ARG A 1 22 ? 1.140 -6.149 -4.161 1.00 0.00 22 ARG A O 23
ATOM 20480 N N . ALA A 1 23 ? 1.717 -4.353 -3.035 1.00 0.00 23 ALA A N 23
ATOM 20481 C CA . ALA A 1 23 ? 1.038 -3.470 -4.022 1.00 0.00 23 ALA A CA 23
ATOM 20482 C C . ALA A 1 23 ? 2.066 -2.639 -4.792 1.00 0.00 23 ALA A C 23
ATOM 20483 O O . ALA A 1 23 ? 1.722 -1.868 -5.665 1.00 0.00 23 ALA A O 23
ATOM 20490 N N . CYS A 1 24 ? 3.323 -2.786 -4.478 1.00 0.00 24 CYS A N 23
ATOM 20491 C CA . CYS A 1 24 ? 4.359 -1.999 -5.203 1.00 0.00 24 CYS A CA 23
ATOM 20492 C C . CYS A 1 24 ? 5.757 -2.318 -4.675 1.00 0.00 24 CYS A C 23
ATOM 20493 O O . CYS A 1 24 ? 5.999 -3.361 -4.100 1.00 0.00 24 CYS A O 23
ATOM 20500 N N . GLY A 1 25 ? 6.678 -1.417 -4.869 1.00 0.00 25 GLY A N 23
ATOM 20501 C CA . GLY A 1 25 ? 8.068 -1.645 -4.387 1.00 0.00 25 GLY A CA 23
ATOM 20502 C C . GLY A 1 25 ? 8.814 -0.310 -4.347 1.00 0.00 25 GLY A C 23
ATOM 20503 O O . GLY A 1 25 ? 10.026 -0.262 -4.420 1.00 0.00 25 GLY A O 23
ATOM 20507 N N . CYS A 1 26 ? 8.098 0.777 -4.236 1.00 0.00 26 CYS A N 23
ATOM 20508 C CA . CYS A 1 26 ? 8.767 2.110 -4.194 1.00 0.00 26 CYS A CA 23
ATOM 20509 C C . CYS A 1 26 ? 9.813 2.146 -3.076 1.00 0.00 26 CYS A C 23
ATOM 20510 O O . CYS A 1 26 ? 10.215 1.126 -2.554 1.00 0.00 26 CYS A O 23
ATOM 20517 N N . THR A 1 27 ? 10.256 3.318 -2.708 1.00 0.00 27 THR A N 23
ATOM 20518 C CA . THR A 1 27 ? 11.279 3.425 -1.627 1.00 0.00 27 THR A CA 23
ATOM 20519 C C . THR A 1 27 ? 10.801 4.387 -0.536 1.00 0.00 27 THR A C 23
ATOM 20520 O O . THR A 1 27 ? 11.594 4.984 0.166 1.00 0.00 27 THR A O 23
ATOM 20531 N N . GLY A 1 28 ? 9.514 4.547 -0.387 1.00 0.00 28 GLY A N 23
ATOM 20532 C CA . GLY A 1 28 ? 8.999 5.476 0.658 1.00 0.00 28 GLY A CA 23
ATOM 20533 C C . GLY A 1 28 ? 7.672 4.952 1.211 1.00 0.00 28 GLY A C 23
ATOM 20534 O O . GLY A 1 28 ? 7.391 3.771 1.172 1.00 0.00 28 GLY A O 23
ATOM 20538 N N . GLU A 1 29 ? 6.856 5.827 1.731 1.00 0.00 29 GLU A N 23
ATOM 20539 C CA . GLU A 1 29 ? 5.544 5.396 2.296 1.00 0.00 29 GLU A CA 23
ATOM 20540 C C . GLU A 1 29 ? 4.858 4.388 1.373 1.00 0.00 29 GLU A C 23
ATOM 20541 O O . GLU A 1 29 ? 4.282 3.417 1.820 1.00 0.00 29 GLU A O 23
ATOM 20553 N N . LEU A 1 30 ? 4.894 4.619 0.090 1.00 0.00 30 LEU A N 23
ATOM 20554 C CA . LEU A 1 30 ? 4.222 3.677 -0.846 1.00 0.00 30 LEU A CA 23
ATOM 20555 C C . LEU A 1 30 ? 4.633 2.236 -0.538 1.00 0.00 30 LEU A C 23
ATOM 20556 O O . LEU A 1 30 ? 3.933 1.300 -0.874 1.00 0.00 30 LEU A O 23
ATOM 20572 N N . GLU A 1 31 ? 5.749 2.044 0.109 1.00 0.00 31 GLU A N 23
ATOM 20573 C CA . GLU A 1 31 ? 6.174 0.655 0.444 1.00 0.00 31 GLU A CA 23
ATOM 20574 C C . GLU A 1 31 ? 5.157 0.035 1.405 1.00 0.00 31 GLU A C 23
ATOM 20575 O O . GLU A 1 31 ? 4.713 -1.080 1.218 1.00 0.00 31 GLU A O 23
ATOM 20587 N N . ASN A 1 32 ? 4.769 0.759 2.421 1.00 0.00 32 ASN A N 23
ATOM 20588 C CA . ASN A 1 32 ? 3.764 0.220 3.375 1.00 0.00 32 ASN A CA 23
ATOM 20589 C C . ASN A 1 32 ? 2.417 0.891 3.114 1.00 0.00 32 ASN A C 23
ATOM 20590 O O . ASN A 1 32 ? 2.292 2.097 3.189 1.00 0.00 32 ASN A O 23
ATOM 20601 N N . VAL A 1 33 ? 1.407 0.131 2.804 1.00 0.00 33 VAL A N 23
ATOM 20602 C CA . VAL A 1 33 ? 0.083 0.753 2.539 1.00 0.00 33 VAL A CA 23
ATOM 20603 C C . VAL A 1 33 ? -1.057 -0.185 2.932 1.00 0.00 33 VAL A C 23
ATOM 20604 O O . VAL A 1 33 ? -1.014 -1.374 2.687 1.00 0.00 33 VAL A O 23
ATOM 20617 N N . HIS A 1 34 ? -2.082 0.350 3.530 1.00 0.00 34 HIS A N 23
ATOM 20618 C CA . HIS A 1 34 ? -3.243 -0.488 3.933 1.00 0.00 34 HIS A CA 23
ATOM 20619 C C . HIS A 1 34 ? -3.875 -1.140 2.699 1.00 0.00 34 HIS A C 23
ATOM 20620 O O . HIS A 1 34 ? -4.249 -0.469 1.755 1.00 0.00 34 HIS A O 23
ATOM 20634 N N . ARG A 1 35 ? -4.010 -2.437 2.698 1.00 0.00 35 ARG A N 23
ATOM 20635 C CA . ARG A 1 35 ? -4.626 -3.118 1.524 1.00 0.00 35 ARG A CA 23
ATOM 20636 C C . ARG A 1 35 ? -6.122 -2.801 1.452 1.00 0.00 35 ARG A C 23
ATOM 20637 O O . ARG A 1 35 ? -6.765 -3.015 0.444 1.00 0.00 35 ARG A O 23
ATOM 20658 N N . SER A 1 36 ? -6.679 -2.299 2.518 1.00 0.00 36 SER A N 23
ATOM 20659 C CA . SER A 1 36 ? -8.135 -1.976 2.520 1.00 0.00 36 SER A CA 23
ATOM 20660 C C . SER A 1 36 ? -8.413 -0.683 1.741 1.00 0.00 36 SER A C 23
ATOM 20661 O O . SER A 1 36 ? -9.196 -0.668 0.813 1.00 0.00 36 SER A O 23
ATOM 20669 N N . CYS A 1 37 ? -7.796 0.406 2.119 1.00 0.00 37 CYS A N 23
ATOM 20670 C CA . CYS A 1 37 ? -8.059 1.692 1.394 1.00 0.00 37 CYS A CA 23
ATOM 20671 C C . CYS A 1 37 ? -7.245 1.785 0.098 1.00 0.00 37 CYS A C 23
ATOM 20672 O O . CYS A 1 37 ? -7.623 2.484 -0.821 1.00 0.00 37 CYS A O 23
ATOM 20680 N N . LEU A 1 38 ? -6.140 1.094 -0.003 1.00 0.00 38 LEU A N 23
ATOM 20681 C CA . LEU A 1 38 ? -5.346 1.178 -1.265 1.00 0.00 38 LEU A CA 23
ATOM 20682 C C . LEU A 1 38 ? -6.033 0.374 -2.374 1.00 0.00 38 LEU A C 23
ATOM 20683 O O . LEU A 1 38 ? -6.393 0.906 -3.405 1.00 0.00 38 LEU A O 23
ATOM 20699 N N . SER A 1 39 ? -6.219 -0.901 -2.169 1.00 0.00 39 SER A N 23
ATOM 20700 C CA . SER A 1 39 ? -6.882 -1.736 -3.208 1.00 0.00 39 SER A CA 23
ATOM 20701 C C . SER A 1 39 ? -8.202 -1.092 -3.641 1.00 0.00 39 SER A C 23
ATOM 20702 O O . SER A 1 39 ? -8.527 -1.046 -4.812 1.00 0.00 39 SER A O 23
ATOM 20710 N N . THR A 1 40 ? -8.967 -0.592 -2.709 1.00 0.00 40 THR A N 23
ATOM 20711 C CA . THR A 1 40 ? -10.262 0.051 -3.074 1.00 0.00 40 THR A CA 23
ATOM 20712 C C . THR A 1 40 ? -10.012 1.438 -3.673 1.00 0.00 40 THR A C 23
ATOM 20713 O O . THR A 1 40 ? -10.665 1.845 -4.613 1.00 0.00 40 THR A O 23
ATOM 20724 N N . TRP A 1 41 ? -9.070 2.168 -3.139 1.00 0.00 41 TRP A N 23
ATOM 20725 C CA . TRP A 1 41 ? -8.785 3.524 -3.688 1.00 0.00 41 TRP A CA 23
ATOM 20726 C C . TRP A 1 41 ? -8.419 3.413 -5.172 1.00 0.00 41 TRP A C 23
ATOM 20727 O O . TRP A 1 41 ? -9.060 4.001 -6.022 1.00 0.00 41 TRP A O 23
ATOM 20748 N N . LEU A 1 42 ? -7.401 2.660 -5.493 1.00 0.00 42 LEU A N 23
ATOM 20749 C CA . LEU A 1 42 ? -7.013 2.515 -6.927 1.00 0.00 42 LEU A CA 23
ATOM 20750 C C . LEU A 1 42 ? -8.221 2.058 -7.746 1.00 0.00 42 LEU A C 23
ATOM 20751 O O . LEU A 1 42 ? -8.326 2.333 -8.925 1.00 0.00 42 LEU A O 23
ATOM 20767 N N . THR A 1 43 ? -9.139 1.368 -7.126 1.00 0.00 43 THR A N 23
ATOM 20768 C CA . THR A 1 43 ? -10.347 0.901 -7.866 1.00 0.00 43 THR A CA 23
ATOM 20769 C C . THR A 1 43 ? -11.284 2.082 -8.118 1.00 0.00 43 THR A C 23
ATOM 20770 O O . THR A 1 43 ? -11.822 2.247 -9.195 1.00 0.00 43 THR A O 23
ATOM 20781 N N . ILE A 1 44 ? -11.474 2.910 -7.129 1.00 0.00 44 ILE A N 23
ATOM 20782 C CA . ILE A 1 44 ? -12.366 4.088 -7.303 1.00 0.00 44 ILE A CA 23
ATOM 20783 C C . ILE A 1 44 ? -11.675 5.136 -8.179 1.00 0.00 44 ILE A C 23
ATOM 20784 O O . ILE A 1 44 ? -12.314 5.879 -8.898 1.00 0.00 44 ILE A O 23
ATOM 20800 N N . SER A 1 45 ? -10.372 5.194 -8.132 1.00 0.00 45 SER A N 23
ATOM 20801 C CA . SER A 1 45 ? -9.637 6.184 -8.972 1.00 0.00 45 SER A CA 23
ATOM 20802 C C . SER A 1 45 ? -9.177 5.518 -10.271 1.00 0.00 45 SER A C 23
ATOM 20803 O O . SER A 1 45 ? -8.752 6.174 -11.200 1.00 0.00 45 SER A O 23
ATOM 20811 N N . ARG A 1 46 ? -9.262 4.216 -10.336 1.00 0.00 46 ARG A N 23
ATOM 20812 C CA . ARG A 1 46 ? -8.835 3.492 -11.570 1.00 0.00 46 ARG A CA 23
ATOM 20813 C C . ARG A 1 46 ? -7.317 3.588 -11.747 1.00 0.00 46 ARG A C 23
ATOM 20814 O O . ARG A 1 46 ? -6.825 4.312 -12.590 1.00 0.00 46 ARG A O 23
ATOM 20835 N N . ASN A 1 47 ? -6.573 2.855 -10.964 1.00 0.00 47 ASN A N 23
ATOM 20836 C CA . ASN A 1 47 ? -5.087 2.895 -11.093 1.00 0.00 47 ASN A CA 23
ATOM 20837 C C . ASN A 1 47 ? -4.561 1.502 -11.440 1.00 0.00 47 ASN A C 23
ATOM 20838 O O . ASN A 1 47 ? -3.913 1.306 -12.447 1.00 0.00 47 ASN A O 23
ATOM 20849 N N . THR A 1 48 ? -4.841 0.539 -10.604 1.00 0.00 48 THR A N 23
ATOM 20850 C CA . THR A 1 48 ? -4.384 -0.870 -10.837 1.00 0.00 48 THR A CA 23
ATOM 20851 C C . THR A 1 48 ? -2.881 -1.007 -10.586 1.00 0.00 48 THR A C 23
ATOM 20852 O O . THR A 1 48 ? -2.433 -1.964 -9.988 1.00 0.00 48 THR A O 23
ATOM 20863 N N . ALA A 1 49 ? -2.093 -0.075 -11.042 1.00 0.00 49 ALA A N 23
ATOM 20864 C CA . ALA A 1 49 ? -0.628 -0.188 -10.826 1.00 0.00 49 ALA A CA 23
ATOM 20865 C C . ALA A 1 49 ? -0.017 1.179 -10.522 1.00 0.00 49 ALA A C 23
ATOM 20866 O O . ALA A 1 49 ? -0.298 2.160 -11.181 1.00 0.00 49 ALA A O 23
ATOM 20873 N N . CYS A 1 50 ? 0.822 1.243 -9.528 1.00 0.00 50 CYS A N 23
ATOM 20874 C CA . CYS A 1 50 ? 1.461 2.543 -9.175 1.00 0.00 50 CYS A CA 23
ATOM 20875 C C . CYS A 1 50 ? 2.125 3.152 -10.413 1.00 0.00 50 CYS A C 23
ATOM 20876 O O . CYS A 1 50 ? 2.575 2.449 -11.296 1.00 0.00 50 CYS A O 23
ATOM 20884 N N . GLN A 1 51 ? 2.191 4.453 -10.486 1.00 0.00 51 GLN A N 23
ATOM 20885 C CA . GLN A 1 51 ? 2.827 5.097 -11.670 1.00 0.00 51 GLN A CA 23
ATOM 20886 C C . GLN A 1 51 ? 4.277 5.472 -11.353 1.00 0.00 51 GLN A C 23
ATOM 20887 O O . GLN A 1 51 ? 5.102 5.596 -12.236 1.00 0.00 51 GLN A O 23
ATOM 20901 N N . ILE A 1 52 ? 4.593 5.653 -10.100 1.00 0.00 52 ILE A N 23
ATOM 20902 C CA . ILE A 1 52 ? 5.991 6.021 -9.729 1.00 0.00 52 ILE A CA 23
ATOM 20903 C C . ILE A 1 52 ? 6.981 5.019 -10.331 1.00 0.00 52 ILE A C 23
ATOM 20904 O O . ILE A 1 52 ? 7.952 5.393 -10.957 1.00 0.00 52 ILE A O 23
ATOM 20920 N N . CYS A 1 53 ? 6.741 3.747 -10.152 1.00 0.00 53 CYS A N 23
ATOM 20921 C CA . CYS A 1 53 ? 7.670 2.730 -10.725 1.00 0.00 53 CYS A CA 23
ATOM 20922 C C . CYS A 1 53 ? 6.912 1.798 -11.676 1.00 0.00 53 CYS A C 23
ATOM 20923 O O . CYS A 1 53 ? 7.499 1.131 -12.504 1.00 0.00 53 CYS A O 23
ATOM 20931 N N . GLY A 1 54 ? 5.609 1.765 -11.580 1.00 0.00 54 GLY A N 23
ATOM 20932 C CA . GLY A 1 54 ? 4.814 0.897 -12.494 1.00 0.00 54 GLY A CA 23
ATOM 20933 C C . GLY A 1 54 ? 4.683 -0.522 -11.930 1.00 0.00 54 GLY A C 23
ATOM 20934 O O . GLY A 1 54 ? 4.935 -1.493 -12.616 1.00 0.00 54 GLY A O 23
ATOM 20938 N N . VAL A 1 55 ? 4.271 -0.659 -10.699 1.00 0.00 55 VAL A N 23
ATOM 20939 C CA . VAL A 1 55 ? 4.104 -2.025 -10.123 1.00 0.00 55 VAL A CA 23
ATOM 20940 C C . VAL A 1 55 ? 2.634 -2.247 -9.762 1.00 0.00 55 VAL A C 23
ATOM 20941 O O . VAL A 1 55 ? 2.077 -1.551 -8.937 1.00 0.00 55 VAL A O 23
ATOM 20954 N N . VAL A 1 56 ? 1.996 -3.200 -10.383 1.00 0.00 56 VAL A N 23
ATOM 20955 C CA . VAL A 1 56 ? 0.557 -3.449 -10.080 1.00 0.00 56 VAL A CA 23
ATOM 20956 C C . VAL A 1 56 ? 0.349 -3.647 -8.577 1.00 0.00 56 VAL A C 23
ATOM 20957 O O . VAL A 1 56 ? 1.232 -4.090 -7.871 1.00 0.00 56 VAL A O 23
ATOM 20970 N N . TYR A 1 57 ? -0.814 -3.317 -8.086 1.00 0.00 57 TYR A N 23
ATOM 20971 C CA . TYR A 1 57 ? -1.083 -3.478 -6.628 1.00 0.00 57 TYR A CA 23
ATOM 20972 C C . TYR A 1 57 ? -1.350 -4.946 -6.287 1.00 0.00 57 TYR A C 23
ATOM 20973 O O . TYR A 1 57 ? -1.080 -5.399 -5.193 1.00 0.00 57 TYR A O 23
ATOM 20991 N N . ASN A 1 58 ? -1.883 -5.691 -7.212 1.00 0.00 58 ASN A N 23
ATOM 20992 C CA . ASN A 1 58 ? -2.169 -7.128 -6.935 1.00 0.00 58 ASN A CA 23
ATOM 20993 C C . ASN A 1 58 ? -2.861 -7.271 -5.577 1.00 0.00 58 ASN A C 23
ATOM 20994 O O . ASN A 1 58 ? -2.220 -7.397 -4.552 1.00 0.00 58 ASN A O 23
ATOM 21005 N N . THR A 1 59 ? -4.165 -7.250 -5.559 1.00 0.00 59 THR A N 23
ATOM 21006 C CA . THR A 1 59 ? -4.895 -7.382 -4.266 1.00 0.00 59 THR A CA 23
ATOM 21007 C C . THR A 1 59 ? -5.878 -8.555 -4.328 1.00 0.00 59 THR A C 23
ATOM 21008 O O . THR A 1 59 ? -6.507 -8.798 -5.339 1.00 0.00 59 THR A O 23
ATOM 21019 N N . ARG A 1 60 ? -6.014 -9.283 -3.253 1.00 0.00 60 ARG A N 23
ATOM 21020 C CA . ARG A 1 60 ? -6.954 -10.440 -3.250 1.00 0.00 60 ARG A CA 23
ATOM 21021 C C . ARG A 1 60 ? -7.085 -11.009 -1.834 1.00 0.00 60 ARG A C 23
ATOM 21022 O O . ARG A 1 60 ? -6.061 -11.209 -1.201 1.00 0.00 60 ARG A O 23
ATOM 21046 N N . MET A 1 1 ? 17.199 -5.477 12.299 1.00 0.00 1 MET A N 24
ATOM 21047 C CA . MET A 1 1 ? 17.652 -5.886 13.661 1.00 0.00 1 MET A CA 24
ATOM 21048 C C . MET A 1 1 ? 17.591 -4.696 14.623 1.00 0.00 1 MET A C 24
ATOM 21049 O O . MET A 1 1 ? 18.285 -4.655 15.618 1.00 0.00 1 MET A O 24
ATOM 21065 N N . GLU A 1 2 ? 16.764 -3.727 14.335 1.00 0.00 2 GLU A N 24
ATOM 21066 C CA . GLU A 1 2 ? 16.662 -2.545 15.237 1.00 0.00 2 GLU A CA 24
ATOM 21067 C C . GLU A 1 2 ? 15.218 -2.033 15.270 1.00 0.00 2 GLU A C 24
ATOM 21068 O O . GLU A 1 2 ? 14.654 -1.789 16.319 1.00 0.00 2 GLU A O 24
ATOM 21080 N N . ASP A 1 3 ? 14.623 -1.872 14.126 1.00 0.00 3 ASP A N 24
ATOM 21081 C CA . ASP A 1 3 ? 13.217 -1.379 14.071 1.00 0.00 3 ASP A CA 24
ATOM 21082 C C . ASP A 1 3 ? 13.101 -0.018 14.767 1.00 0.00 3 ASP A C 24
ATOM 21083 O O . ASP A 1 3 ? 13.952 0.368 15.543 1.00 0.00 3 ASP A O 24
ATOM 21092 N N . GLU A 1 4 ? 12.052 0.710 14.492 1.00 0.00 4 GLU A N 24
ATOM 21093 C CA . GLU A 1 4 ? 11.878 2.044 15.136 1.00 0.00 4 GLU A CA 24
ATOM 21094 C C . GLU A 1 4 ? 10.399 2.440 15.130 1.00 0.00 4 GLU A C 24
ATOM 21095 O O . GLU A 1 4 ? 9.681 2.205 16.082 1.00 0.00 4 GLU A O 24
ATOM 21107 N N . ASP A 1 5 ? 9.937 3.035 14.064 1.00 0.00 5 ASP A N 24
ATOM 21108 C CA . ASP A 1 5 ? 8.503 3.439 13.997 1.00 0.00 5 ASP A CA 24
ATOM 21109 C C . ASP A 1 5 ? 7.762 2.566 12.981 1.00 0.00 5 ASP A C 24
ATOM 21110 O O . ASP A 1 5 ? 8.332 1.673 12.387 1.00 0.00 5 ASP A O 24
ATOM 21119 N N . VAL A 1 6 ? 6.497 2.813 12.775 1.00 0.00 6 VAL A N 24
ATOM 21120 C CA . VAL A 1 6 ? 5.731 1.990 11.799 1.00 0.00 6 VAL A CA 24
ATOM 21121 C C . VAL A 1 6 ? 5.447 2.807 10.535 1.00 0.00 6 VAL A C 24
ATOM 21122 O O . VAL A 1 6 ? 5.288 4.010 10.600 1.00 0.00 6 VAL A O 24
ATOM 21135 N N . PRO A 1 7 ? 5.401 2.127 9.417 1.00 0.00 7 PRO A N 24
ATOM 21136 C CA . PRO A 1 7 ? 5.143 2.807 8.124 1.00 0.00 7 PRO A CA 24
ATOM 21137 C C . PRO A 1 7 ? 3.697 3.288 8.065 1.00 0.00 7 PRO A C 24
ATOM 21138 O O . PRO A 1 7 ? 2.789 2.638 8.560 1.00 0.00 7 PRO A O 24
ATOM 21149 N N . VAL A 1 8 ? 3.487 4.417 7.457 1.00 0.00 8 VAL A N 24
ATOM 21150 C CA . VAL A 1 8 ? 2.110 4.981 7.351 1.00 0.00 8 VAL A CA 24
ATOM 21151 C C . VAL A 1 8 ? 1.554 4.813 5.940 1.00 0.00 8 VAL A C 24
ATOM 21152 O O . VAL A 1 8 ? 2.219 5.082 4.959 1.00 0.00 8 VAL A O 24
ATOM 21165 N N . CYS A 1 9 ? 0.329 4.375 5.835 1.00 0.00 9 CYS A N 24
ATOM 21166 C CA . CYS A 1 9 ? -0.286 4.198 4.492 1.00 0.00 9 CYS A CA 24
ATOM 21167 C C . CYS A 1 9 ? -0.384 5.564 3.803 1.00 0.00 9 CYS A C 24
ATOM 21168 O O . CYS A 1 9 ? -1.146 6.423 4.198 1.00 0.00 9 CYS A O 24
ATOM 21175 N N . TRP A 1 10 ? 0.407 5.767 2.791 1.00 0.00 10 TRP A N 24
ATOM 21176 C CA . TRP A 1 10 ? 0.410 7.074 2.069 1.00 0.00 10 TRP A CA 24
ATOM 21177 C C . TRP A 1 10 ? -0.999 7.486 1.610 1.00 0.00 10 TRP A C 24
ATOM 21178 O O . TRP A 1 10 ? -1.220 8.615 1.223 1.00 0.00 10 TRP A O 24
ATOM 21199 N N . ILE A 1 11 ? -1.948 6.589 1.628 1.00 0.00 11 ILE A N 24
ATOM 21200 C CA . ILE A 1 11 ? -3.322 6.961 1.166 1.00 0.00 11 ILE A CA 24
ATOM 21201 C C . ILE A 1 11 ? -4.110 7.687 2.265 1.00 0.00 11 ILE A C 24
ATOM 21202 O O . ILE A 1 11 ? -4.580 8.790 2.069 1.00 0.00 11 ILE A O 24
ATOM 21218 N N . CYS A 1 12 ? -4.276 7.081 3.409 1.00 0.00 12 CYS A N 24
ATOM 21219 C CA . CYS A 1 12 ? -5.053 7.754 4.495 1.00 0.00 12 CYS A CA 24
ATOM 21220 C C . CYS A 1 12 ? -4.113 8.338 5.552 1.00 0.00 12 CYS A C 24
ATOM 21221 O O . CYS A 1 12 ? -4.540 8.992 6.482 1.00 0.00 12 CYS A O 24
ATOM 21228 N N . ASN A 1 13 ? -2.836 8.113 5.415 1.00 0.00 13 ASN A N 24
ATOM 21229 C CA . ASN A 1 13 ? -1.867 8.663 6.409 1.00 0.00 13 ASN A CA 24
ATOM 21230 C C . ASN A 1 13 ? -2.025 7.961 7.763 1.00 0.00 13 ASN A C 24
ATOM 21231 O O . ASN A 1 13 ? -2.106 8.596 8.795 1.00 0.00 13 ASN A O 24
ATOM 21242 N N . GLU A 1 14 ? -2.059 6.656 7.763 1.00 0.00 14 GLU A N 24
ATOM 21243 C CA . GLU A 1 14 ? -2.198 5.908 9.048 1.00 0.00 14 GLU A CA 24
ATOM 21244 C C . GLU A 1 14 ? -1.269 4.691 9.039 1.00 0.00 14 GLU A C 24
ATOM 21245 O O . GLU A 1 14 ? -1.236 3.937 8.086 1.00 0.00 14 GLU A O 24
ATOM 21257 N N . GLU A 1 15 ? -0.502 4.495 10.078 1.00 0.00 15 GLU A N 24
ATOM 21258 C CA . GLU A 1 15 ? 0.425 3.326 10.095 1.00 0.00 15 GLU A CA 24
ATOM 21259 C C . GLU A 1 15 ? -0.347 2.015 10.050 1.00 0.00 15 GLU A C 24
ATOM 21260 O O . GLU A 1 15 ? -1.388 1.865 10.659 1.00 0.00 15 GLU A O 24
ATOM 21272 N N . LEU A 1 16 ? 0.177 1.059 9.340 1.00 0.00 16 LEU A N 24
ATOM 21273 C CA . LEU A 1 16 ? -0.512 -0.268 9.262 1.00 0.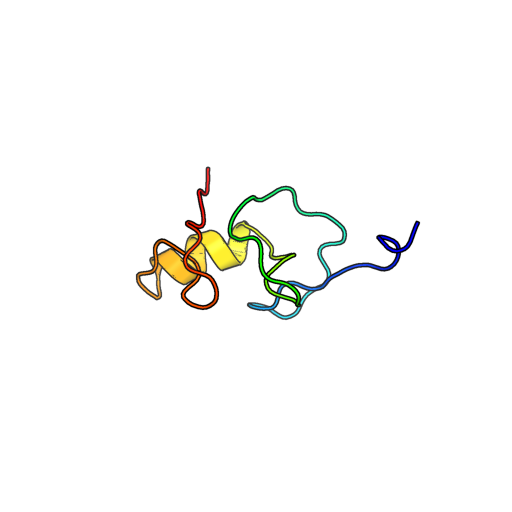00 16 LEU A CA 24
ATOM 21274 C C . LEU A 1 16 ? 0.221 -1.289 10.134 1.00 0.00 16 LEU A C 24
ATOM 21275 O O . LEU A 1 16 ? -0.190 -2.426 10.259 1.00 0.00 16 LEU A O 24
ATOM 21291 N N . GLY A 1 17 ? 1.290 -0.882 10.752 1.00 0.00 17 GLY A N 24
ATOM 21292 C CA . GLY A 1 17 ? 2.059 -1.800 11.648 1.00 0.00 17 GLY A CA 24
ATOM 21293 C C . GLY A 1 17 ? 2.894 -2.817 10.849 1.00 0.00 17 GLY A C 24
ATOM 21294 O O . GLY A 1 17 ? 3.955 -3.201 11.292 1.00 0.00 17 GLY A O 24
ATOM 21298 N N . ASN A 1 18 ? 2.431 -3.236 9.683 1.00 0.00 18 ASN A N 24
ATOM 21299 C CA . ASN A 1 18 ? 3.182 -4.229 8.825 1.00 0.00 18 ASN A CA 24
ATOM 21300 C C . ASN A 1 18 ? 2.171 -5.036 7.992 1.00 0.00 18 ASN A C 24
ATOM 21301 O O . ASN A 1 18 ? 2.300 -6.229 7.810 1.00 0.00 18 ASN A O 24
ATOM 21312 N N . GLU A 1 19 ? 1.155 -4.394 7.487 1.00 0.00 19 GLU A N 24
ATOM 21313 C CA . GLU A 1 19 ? 0.141 -5.134 6.678 1.00 0.00 19 GLU A CA 24
ATOM 21314 C C . GLU A 1 19 ? 0.802 -5.789 5.462 1.00 0.00 19 GLU A C 24
ATOM 21315 O O . GLU A 1 19 ? 1.437 -5.134 4.659 1.00 0.00 19 GLU A O 24
ATOM 21327 N N . ARG A 1 20 ? 0.654 -7.079 5.321 1.00 0.00 20 ARG A N 24
ATOM 21328 C CA . ARG A 1 20 ? 1.268 -7.777 4.155 1.00 0.00 20 ARG A CA 24
ATOM 21329 C C . ARG A 1 20 ? 0.453 -7.500 2.889 1.00 0.00 20 ARG A C 24
ATOM 21330 O O . ARG A 1 20 ? -0.550 -8.137 2.633 1.00 0.00 20 ARG A O 24
ATOM 21351 N N . PHE A 1 21 ? 0.874 -6.555 2.097 1.00 0.00 21 PHE A N 24
ATOM 21352 C CA . PHE A 1 21 ? 0.122 -6.235 0.851 1.00 0.00 21 PHE A CA 24
ATOM 21353 C C . PHE A 1 21 ? 1.092 -5.787 -0.246 1.00 0.00 21 PHE A C 24
ATOM 21354 O O . PHE A 1 21 ? 1.547 -4.660 -0.264 1.00 0.00 21 PHE A O 24
ATOM 21371 N N . ARG A 1 22 ? 1.414 -6.663 -1.158 1.00 0.00 22 ARG A N 24
ATOM 21372 C CA . ARG A 1 22 ? 2.357 -6.289 -2.251 1.00 0.00 22 ARG A CA 24
ATOM 21373 C C . ARG A 1 22 ? 1.660 -5.373 -3.259 1.00 0.00 22 ARG A C 24
ATOM 21374 O O . ARG A 1 22 ? 0.931 -5.824 -4.120 1.00 0.00 22 ARG A O 24
ATOM 21395 N N . ALA A 1 23 ? 1.872 -4.090 -3.154 1.00 0.00 23 ALA A N 24
ATOM 21396 C CA . ALA A 1 23 ? 1.212 -3.150 -4.105 1.00 0.00 23 ALA A CA 24
ATOM 21397 C C . ALA A 1 23 ? 2.226 -2.153 -4.676 1.00 0.00 23 ALA A C 24
ATOM 21398 O O . ALA A 1 23 ? 1.929 -1.414 -5.593 1.00 0.00 23 ALA A O 24
ATOM 21405 N N . CYS A 1 24 ? 3.417 -2.120 -4.144 1.00 0.00 24 CYS A N 24
ATOM 21406 C CA . CYS A 1 24 ? 4.438 -1.167 -4.664 1.00 0.00 24 CYS A CA 24
ATOM 21407 C C . CYS A 1 24 ? 5.675 -1.180 -3.765 1.00 0.00 24 CYS A C 24
ATOM 21408 O O . CYS A 1 24 ? 5.661 -1.705 -2.670 1.00 0.00 24 CYS A O 24
ATOM 21415 N N . GLY A 1 25 ? 6.743 -0.597 -4.227 1.00 0.00 25 GLY A N 24
ATOM 21416 C CA . GLY A 1 25 ? 7.989 -0.558 -3.415 1.00 0.00 25 GLY A CA 24
ATOM 21417 C C . GLY A 1 25 ? 8.768 0.713 -3.757 1.00 0.00 25 GLY A C 24
ATOM 21418 O O . GLY A 1 25 ? 9.934 0.667 -4.094 1.00 0.00 25 GLY A O 24
ATOM 21422 N N . CYS A 1 26 ? 8.127 1.848 -3.680 1.00 0.00 26 CYS A N 24
ATOM 21423 C CA . CYS A 1 26 ? 8.824 3.124 -4.009 1.00 0.00 26 CYS A CA 24
ATOM 21424 C C . CYS A 1 26 ? 9.934 3.415 -2.988 1.00 0.00 26 CYS A C 24
ATOM 21425 O O . CYS A 1 26 ? 11.010 2.856 -3.059 1.00 0.00 26 CYS A O 24
ATOM 21432 N N . THR A 1 27 ? 9.690 4.289 -2.043 1.00 0.00 27 THR A N 24
ATOM 21433 C CA . THR A 1 27 ? 10.747 4.609 -1.039 1.00 0.00 27 THR A CA 24
ATOM 21434 C C . THR A 1 27 ? 10.257 4.306 0.379 1.00 0.00 27 THR A C 24
ATOM 21435 O O . THR A 1 27 ? 11.034 4.233 1.309 1.00 0.00 27 THR A O 24
ATOM 21446 N N . GLY A 1 28 ? 8.976 4.133 0.556 1.00 0.00 28 GLY A N 24
ATOM 21447 C CA . GLY A 1 28 ? 8.454 3.840 1.920 1.00 0.00 28 GLY A CA 24
ATOM 21448 C C . GLY A 1 28 ? 6.975 4.227 2.001 1.00 0.00 28 GLY A C 24
ATOM 21449 O O . GLY A 1 28 ? 6.123 3.398 2.252 1.00 0.00 28 GLY A O 24
ATOM 21453 N N . GLU A 1 29 ? 6.662 5.478 1.798 1.00 0.00 29 GLU A N 24
ATOM 21454 C CA . GLU A 1 29 ? 5.233 5.900 1.873 1.00 0.00 29 GLU A CA 24
ATOM 21455 C C . GLU A 1 29 ? 4.362 4.944 1.054 1.00 0.00 29 GLU A C 24
ATOM 21456 O O . GLU A 1 29 ? 3.333 4.488 1.507 1.00 0.00 29 GLU A O 24
ATOM 21468 N N . LEU A 1 30 ? 4.775 4.626 -0.142 1.00 0.00 30 LEU A N 24
ATOM 21469 C CA . LEU A 1 30 ? 3.975 3.690 -0.979 1.00 0.00 30 LEU A CA 24
ATOM 21470 C C . LEU A 1 30 ? 4.385 2.253 -0.662 1.00 0.00 30 LEU A C 24
ATOM 21471 O O . LEU A 1 30 ? 3.587 1.339 -0.719 1.00 0.00 30 LEU A O 24
ATOM 21487 N N . GLU A 1 31 ? 5.626 2.051 -0.311 1.00 0.00 31 GLU A N 24
ATOM 21488 C CA . GLU A 1 31 ? 6.089 0.678 0.028 1.00 0.00 31 GLU A CA 24
ATOM 21489 C C . GLU A 1 31 ? 5.110 0.039 1.014 1.00 0.00 31 GLU A C 24
ATOM 21490 O O . GLU A 1 31 ? 4.758 -1.117 0.895 1.00 0.00 31 GLU A O 24
ATOM 21502 N N . ASN A 1 32 ? 4.664 0.791 1.982 1.00 0.00 32 ASN A N 24
ATOM 21503 C CA . ASN A 1 32 ? 3.702 0.243 2.973 1.00 0.00 32 ASN A CA 24
ATOM 21504 C C . ASN A 1 32 ? 2.347 0.925 2.810 1.00 0.00 32 ASN A C 24
ATOM 21505 O O . ASN A 1 32 ? 2.236 2.130 2.921 1.00 0.00 32 ASN A O 24
ATOM 21516 N N . VAL A 1 33 ? 1.313 0.178 2.555 1.00 0.00 33 VAL A N 24
ATOM 21517 C CA . VAL A 1 33 ? -0.020 0.816 2.398 1.00 0.00 33 VAL A CA 24
ATOM 21518 C C . VAL A 1 33 ? -1.138 -0.132 2.832 1.00 0.00 33 VAL A C 24
ATOM 21519 O O . VAL A 1 33 ? -1.055 -1.333 2.669 1.00 0.00 33 VAL A O 24
ATOM 21532 N N . HIS A 1 34 ? -2.191 0.410 3.375 1.00 0.00 34 HIS A N 24
ATOM 21533 C CA . HIS A 1 34 ? -3.335 -0.435 3.818 1.00 0.00 34 HIS A CA 24
ATOM 21534 C C . HIS A 1 34 ? -4.012 -1.092 2.614 1.00 0.00 34 HIS A C 24
ATOM 21535 O O . HIS A 1 34 ? -4.418 -0.427 1.678 1.00 0.00 34 HIS A O 24
ATOM 21549 N N . ARG A 1 35 ? -4.164 -2.384 2.635 1.00 0.00 35 ARG A N 24
ATOM 21550 C CA . ARG A 1 35 ? -4.839 -3.068 1.498 1.00 0.00 35 ARG A CA 24
ATOM 21551 C C . ARG A 1 35 ? -6.317 -2.672 1.467 1.00 0.00 35 ARG A C 24
ATOM 21552 O O . ARG A 1 35 ? -7.010 -2.888 0.494 1.00 0.00 35 ARG A O 24
ATOM 21573 N N . SER A 1 36 ? -6.805 -2.105 2.538 1.00 0.00 36 SER A N 24
ATOM 21574 C CA . SER A 1 36 ? -8.240 -1.704 2.589 1.00 0.00 36 SER A CA 24
ATOM 21575 C C . SER A 1 36 ? -8.493 -0.436 1.763 1.00 0.00 36 SER A C 24
ATOM 21576 O O . SER A 1 36 ? -9.260 -0.446 0.821 1.00 0.00 36 SER A O 24
ATOM 21584 N N . CYS A 1 37 ? -7.873 0.662 2.113 1.00 0.00 37 CYS A N 24
ATOM 21585 C CA . CYS A 1 37 ? -8.118 1.921 1.341 1.00 0.00 37 CYS A CA 24
ATOM 21586 C C . CYS A 1 37 ? -7.340 1.938 0.020 1.00 0.00 37 CYS A C 24
ATOM 21587 O O . CYS A 1 37 ? -7.714 2.631 -0.902 1.00 0.00 37 CYS A O 24
ATOM 21595 N N . LEU A 1 38 ? -6.273 1.192 -0.104 1.00 0.00 38 LEU A N 24
ATOM 21596 C CA . LEU A 1 38 ? -5.529 1.212 -1.399 1.00 0.00 38 LEU A CA 24
ATOM 21597 C C . LEU A 1 38 ? -6.256 0.357 -2.440 1.00 0.00 38 LEU A C 24
ATOM 21598 O O . LEU A 1 38 ? -6.670 0.837 -3.475 1.00 0.00 38 LEU A O 24
ATOM 21614 N N . SER A 1 39 ? -6.414 -0.909 -2.167 1.00 0.00 39 SER A N 24
ATOM 21615 C CA . SER A 1 39 ? -7.112 -1.803 -3.131 1.00 0.00 39 SER A CA 24
ATOM 21616 C C . SER A 1 39 ? -8.450 -1.185 -3.539 1.00 0.00 39 SER A C 24
ATOM 21617 O O . SER A 1 39 ? -8.901 -1.337 -4.658 1.00 0.00 39 SER A O 24
ATOM 21625 N N . THR A 1 40 ? -9.084 -0.482 -2.642 1.00 0.00 40 THR A N 24
ATOM 21626 C CA . THR A 1 40 ? -10.387 0.154 -2.980 1.00 0.00 40 THR A CA 24
ATOM 21627 C C . THR A 1 40 ? -10.146 1.524 -3.621 1.00 0.00 40 THR A C 24
ATOM 21628 O O . THR A 1 40 ? -10.835 1.917 -4.542 1.00 0.00 40 THR A O 24
ATOM 21639 N N . TRP A 1 41 ? -9.168 2.249 -3.149 1.00 0.00 41 TRP A N 24
ATOM 21640 C CA . TRP A 1 41 ? -8.883 3.587 -3.742 1.00 0.00 41 TRP A CA 24
ATOM 21641 C C . TRP A 1 41 ? -8.608 3.433 -5.240 1.00 0.00 41 TRP A C 24
ATOM 21642 O O . TRP A 1 41 ? -9.283 4.012 -6.068 1.00 0.00 41 TRP A O 24
ATOM 21663 N N . LEU A 1 42 ? -7.627 2.648 -5.598 1.00 0.00 42 LEU A N 24
ATOM 21664 C CA . LEU A 1 42 ? -7.325 2.455 -7.046 1.00 0.00 42 LEU A CA 24
ATOM 21665 C C . LEU A 1 42 ? -8.601 2.066 -7.794 1.00 0.00 42 LEU A C 24
ATOM 21666 O O . LEU A 1 42 ? -8.848 2.517 -8.895 1.00 0.00 42 LEU A O 24
ATOM 21682 N N . THR A 1 43 ? -9.422 1.242 -7.201 1.00 0.00 43 THR A N 24
ATOM 21683 C CA . THR A 1 43 ? -10.687 0.842 -7.880 1.00 0.00 43 THR A CA 24
ATOM 21684 C C . THR A 1 43 ? -11.556 2.081 -8.110 1.00 0.00 43 THR A C 24
ATOM 21685 O O . THR A 1 43 ? -12.111 2.277 -9.172 1.00 0.00 43 THR A O 24
ATOM 21696 N N . ILE A 1 44 ? -11.665 2.926 -7.119 1.00 0.00 44 ILE A N 24
ATOM 21697 C CA . ILE A 1 44 ? -12.485 4.161 -7.271 1.00 0.00 44 ILE A CA 24
ATOM 21698 C C . ILE A 1 44 ? -11.766 5.149 -8.192 1.00 0.00 44 ILE A C 24
ATOM 21699 O O . ILE A 1 44 ? -12.347 5.700 -9.106 1.00 0.00 44 ILE A O 24
ATOM 21715 N N . SER A 1 45 ? -10.499 5.368 -7.965 1.00 0.00 45 SER A N 24
ATOM 21716 C CA . SER A 1 45 ? -9.738 6.312 -8.834 1.00 0.00 45 SER A CA 24
ATOM 21717 C C . SER A 1 45 ? -9.411 5.639 -10.169 1.00 0.00 45 SER A C 24
ATOM 21718 O O . SER A 1 45 ? -8.910 6.260 -11.085 1.00 0.00 45 SER A O 24
ATOM 21726 N N . ARG A 1 46 ? -9.699 4.369 -10.286 1.00 0.00 46 ARG A N 24
ATOM 21727 C CA . ARG A 1 46 ? -9.417 3.642 -11.559 1.00 0.00 46 ARG A CA 24
ATOM 21728 C C . ARG A 1 46 ? -7.910 3.447 -11.748 1.00 0.00 46 ARG A C 24
ATOM 21729 O O . ARG A 1 46 ? -7.325 3.944 -12.692 1.00 0.00 46 ARG A O 24
ATOM 21750 N N . ASN A 1 47 ? -7.277 2.720 -10.868 1.00 0.00 47 ASN A N 24
ATOM 21751 C CA . ASN A 1 47 ? -5.812 2.488 -11.014 1.00 0.00 47 ASN A CA 24
ATOM 21752 C C . ASN A 1 47 ? -5.524 0.986 -10.976 1.00 0.00 47 ASN A C 24
ATOM 21753 O O . ASN A 1 47 ? -6.365 0.195 -10.595 1.00 0.00 47 ASN A O 24
ATOM 21764 N N . THR A 1 48 ? -4.348 0.581 -11.369 1.00 0.00 48 THR A N 24
ATOM 21765 C CA . THR A 1 48 ? -4.023 -0.874 -11.356 1.00 0.00 48 THR A CA 24
ATOM 21766 C C . THR A 1 48 ? -2.632 -1.108 -10.763 1.00 0.00 48 THR A C 24
ATOM 21767 O O . THR A 1 48 ? -2.402 -2.070 -10.057 1.00 0.00 48 THR A O 24
ATOM 21778 N N . ALA A 1 49 ? -1.699 -0.241 -11.047 1.00 0.00 49 ALA A N 24
ATOM 21779 C CA . ALA A 1 49 ? -0.324 -0.425 -10.503 1.00 0.00 49 ALA A CA 24
ATOM 21780 C C . ALA A 1 49 ? 0.313 0.929 -10.187 1.00 0.00 49 ALA A C 24
ATOM 21781 O O . ALA A 1 49 ? 0.122 1.896 -10.897 1.00 0.00 49 ALA A O 24
ATOM 21788 N N . CYS A 1 50 ? 1.075 1.004 -9.132 1.00 0.00 50 CYS A N 24
ATOM 21789 C CA . CYS A 1 50 ? 1.727 2.298 -8.781 1.00 0.00 50 CYS A CA 24
ATOM 21790 C C . CYS A 1 50 ? 2.411 2.887 -10.019 1.00 0.00 50 CYS A C 24
ATOM 21791 O O . CYS A 1 50 ? 3.250 2.259 -10.634 1.00 0.00 50 CYS A O 24
ATOM 21799 N N . GLN A 1 51 ? 2.059 4.088 -10.389 1.00 0.00 51 GLN A N 24
ATOM 21800 C CA . GLN A 1 51 ? 2.692 4.710 -11.587 1.00 0.00 51 GLN A CA 24
ATOM 21801 C C . GLN A 1 51 ? 4.023 5.364 -11.204 1.00 0.00 51 GLN A C 24
ATOM 21802 O O . GLN A 1 51 ? 4.696 5.952 -12.028 1.00 0.00 51 GLN A O 24
ATOM 21816 N N . ILE A 1 52 ? 4.406 5.268 -9.960 1.00 0.00 52 ILE A N 24
ATOM 21817 C CA . ILE A 1 52 ? 5.693 5.885 -9.528 1.00 0.00 52 ILE A CA 24
ATOM 21818 C C . ILE A 1 52 ? 6.845 4.891 -9.710 1.00 0.00 52 ILE A C 24
ATOM 21819 O O . ILE A 1 52 ? 7.923 5.249 -10.142 1.00 0.00 52 ILE A O 24
ATOM 21835 N N . CYS A 1 53 ? 6.625 3.644 -9.388 1.00 0.00 53 CYS A N 24
ATOM 21836 C CA . CYS A 1 53 ? 7.710 2.632 -9.545 1.00 0.00 53 CYS A CA 24
ATOM 21837 C C . CYS A 1 53 ? 7.318 1.593 -10.602 1.00 0.00 53 CYS A C 24
ATOM 21838 O O . CYS A 1 53 ? 8.153 0.879 -11.121 1.00 0.00 53 CYS A O 24
ATOM 21846 N N . GLY A 1 54 ? 6.057 1.509 -10.929 1.00 0.00 54 GLY A N 24
ATOM 21847 C CA . GLY A 1 54 ? 5.618 0.524 -11.959 1.00 0.00 54 GLY A CA 24
ATOM 21848 C C . GLY A 1 54 ? 5.248 -0.809 -11.300 1.00 0.00 54 GLY A C 24
ATOM 21849 O O . GLY A 1 54 ? 5.372 -1.859 -11.898 1.00 0.00 54 GLY A O 24
ATOM 21853 N N . VAL A 1 55 ? 4.787 -0.783 -10.079 1.00 0.00 55 VAL A N 24
ATOM 21854 C CA . VAL A 1 55 ? 4.406 -2.062 -9.409 1.00 0.00 55 VAL A CA 24
ATOM 21855 C C . VAL A 1 55 ? 2.883 -2.217 -9.399 1.00 0.00 55 VAL A C 24
ATOM 21856 O O . VAL A 1 55 ? 2.154 -1.254 -9.265 1.00 0.00 55 VAL A O 24
ATOM 21869 N N . VAL A 1 56 ? 2.396 -3.420 -9.541 1.00 0.00 56 VAL A N 24
ATOM 21870 C CA . VAL A 1 56 ? 0.919 -3.629 -9.542 1.00 0.00 56 VAL A CA 24
ATOM 21871 C C . VAL A 1 56 ? 0.402 -3.801 -8.113 1.00 0.00 56 VAL A C 24
ATOM 21872 O O . VAL A 1 56 ? 1.084 -4.320 -7.252 1.00 0.00 56 VAL A O 24
ATOM 21885 N N . TYR A 1 57 ? -0.803 -3.368 -7.856 1.00 0.00 57 TYR A N 24
ATOM 21886 C CA . TYR A 1 57 ? -1.367 -3.506 -6.484 1.00 0.00 57 TYR A CA 24
ATOM 21887 C C . TYR A 1 57 ? -1.544 -4.984 -6.134 1.00 0.00 57 TYR A C 24
ATOM 21888 O O . TYR A 1 57 ? -1.181 -5.429 -5.064 1.00 0.00 57 TYR A O 24
ATOM 21906 N N . ASN A 1 58 ? -2.095 -5.745 -7.036 1.00 0.00 58 ASN A N 24
ATOM 21907 C CA . ASN A 1 58 ? -2.298 -7.198 -6.768 1.00 0.00 58 ASN A CA 24
ATOM 21908 C C . ASN A 1 58 ? -2.932 -7.403 -5.389 1.00 0.00 58 ASN A C 24
ATOM 21909 O O . ASN A 1 58 ? -2.265 -7.741 -4.431 1.00 0.00 58 ASN A O 24
ATOM 21920 N N . THR A 1 59 ? -4.217 -7.201 -5.281 1.00 0.00 59 THR A N 24
ATOM 21921 C CA . THR A 1 59 ? -4.894 -7.386 -3.966 1.00 0.00 59 THR A CA 24
ATOM 21922 C C . THR A 1 59 ? -5.716 -8.679 -3.969 1.00 0.00 59 THR A C 24
ATOM 21923 O O . THR A 1 59 ? -6.645 -8.834 -4.738 1.00 0.00 59 THR A O 24
ATOM 21934 N N . ARG A 1 60 ? -5.378 -9.610 -3.118 1.00 0.00 60 ARG A N 24
ATOM 21935 C CA . ARG A 1 60 ? -6.138 -10.894 -3.074 1.00 0.00 60 ARG A CA 24
ATOM 21936 C C . ARG A 1 60 ? -6.668 -11.148 -1.659 1.00 0.00 60 ARG A C 24
ATOM 21937 O O . ARG A 1 60 ? -5.961 -11.773 -0.886 1.00 0.00 60 ARG A O 24
ATOM 21961 N N . MET A 1 1 ? 18.965 -2.101 17.379 1.00 0.00 1 MET A N 25
ATOM 21962 C CA . MET A 1 1 ? 18.348 -0.757 17.180 1.00 0.00 1 MET A CA 25
ATOM 21963 C C . MET A 1 1 ? 17.079 -0.629 18.025 1.00 0.00 1 MET A C 25
ATOM 21964 O O . MET A 1 1 ? 16.996 -1.147 19.120 1.00 0.00 1 MET A O 25
ATOM 21980 N N . GLU A 1 2 ? 16.088 0.055 17.522 1.00 0.00 2 GLU A N 25
ATOM 21981 C CA . GLU A 1 2 ? 14.824 0.212 18.295 1.00 0.00 2 GLU A CA 25
ATOM 21982 C C . GLU A 1 2 ? 13.847 -0.909 17.937 1.00 0.00 2 GLU A C 25
ATOM 21983 O O . GLU A 1 2 ? 13.890 -1.462 16.855 1.00 0.00 2 GLU A O 25
ATOM 21995 N N . ASP A 1 3 ? 12.968 -1.254 18.838 1.00 0.00 3 ASP A N 25
ATOM 21996 C CA . ASP A 1 3 ? 11.991 -2.341 18.549 1.00 0.00 3 ASP A CA 25
ATOM 21997 C C . ASP A 1 3 ? 11.298 -2.092 17.207 1.00 0.00 3 ASP A C 25
ATOM 21998 O O . ASP A 1 3 ? 11.403 -1.027 16.631 1.00 0.00 3 ASP A O 25
ATOM 22007 N N . GLU A 1 4 ? 10.590 -3.066 16.707 1.00 0.00 4 GLU A N 25
ATOM 22008 C CA . GLU A 1 4 ? 9.889 -2.887 15.403 1.00 0.00 4 GLU A CA 25
ATOM 22009 C C . GLU A 1 4 ? 9.204 -1.517 15.355 1.00 0.00 4 GLU A C 25
ATOM 22010 O O . GLU A 1 4 ? 8.867 -0.944 16.373 1.00 0.00 4 GLU A O 25
ATOM 22022 N N . ASP A 1 5 ? 8.999 -0.987 14.181 1.00 0.00 5 ASP A N 25
ATOM 22023 C CA . ASP A 1 5 ? 8.337 0.346 14.069 1.00 0.00 5 ASP A CA 25
ATOM 22024 C C . ASP A 1 5 ? 6.968 0.202 13.404 1.00 0.00 5 ASP A C 25
ATOM 22025 O O . ASP A 1 5 ? 6.570 -0.874 13.003 1.00 0.00 5 ASP A O 25
ATOM 22034 N N . VAL A 1 6 ? 6.243 1.279 13.286 1.00 0.00 6 VAL A N 25
ATOM 22035 C CA . VAL A 1 6 ? 4.897 1.208 12.649 1.00 0.00 6 VAL A CA 25
ATOM 22036 C C . VAL A 1 6 ? 4.835 2.149 11.443 1.00 0.00 6 VAL A C 25
ATOM 22037 O O . VAL A 1 6 ? 4.840 3.354 11.594 1.00 0.00 6 VAL A O 25
ATOM 22050 N N . PRO A 1 7 ? 4.779 1.560 10.279 1.00 0.00 7 PRO A N 25
ATOM 22051 C CA . PRO A 1 7 ? 4.717 2.347 9.022 1.00 0.00 7 PRO A CA 25
ATOM 22052 C C . PRO A 1 7 ? 3.345 3.010 8.878 1.00 0.00 7 PRO A C 25
ATOM 22053 O O . PRO A 1 7 ? 2.392 2.633 9.531 1.00 0.00 7 PRO A O 25
ATOM 22064 N N . VAL A 1 8 ? 3.240 3.998 8.035 1.00 0.00 8 VAL A N 25
ATOM 22065 C CA . VAL A 1 8 ? 1.930 4.688 7.861 1.00 0.00 8 VAL A CA 25
ATOM 22066 C C . VAL A 1 8 ? 1.464 4.615 6.406 1.00 0.00 8 VAL A C 25
ATOM 22067 O O . VAL A 1 8 ? 2.240 4.763 5.484 1.00 0.00 8 VAL A O 25
ATOM 22080 N N . CYS A 1 9 ? 0.194 4.389 6.199 1.00 0.00 9 CYS A N 25
ATOM 22081 C CA . CYS A 1 9 ? -0.336 4.308 4.809 1.00 0.00 9 CYS A CA 25
ATOM 22082 C C . CYS A 1 9 ? -0.285 5.692 4.152 1.00 0.00 9 CYS A C 25
ATOM 22083 O O . CYS A 1 9 ? -0.889 6.637 4.616 1.00 0.00 9 CYS A O 25
ATOM 22090 N N . TRP A 1 10 ? 0.450 5.812 3.085 1.00 0.00 10 TRP A N 25
ATOM 22091 C CA . TRP A 1 10 ? 0.576 7.127 2.387 1.00 0.00 10 TRP A CA 25
ATOM 22092 C C . TRP A 1 10 ? -0.784 7.628 1.883 1.00 0.00 10 TRP A C 25
ATOM 22093 O O . TRP A 1 10 ? -0.946 8.793 1.576 1.00 0.00 10 TRP A O 25
ATOM 22114 N N . ILE A 1 11 ? -1.754 6.765 1.775 1.00 0.00 11 ILE A N 25
ATOM 22115 C CA . ILE A 1 11 ? -3.089 7.205 1.271 1.00 0.00 11 ILE A CA 25
ATOM 22116 C C . ILE A 1 11 ? -3.859 7.983 2.341 1.00 0.00 11 ILE A C 25
ATOM 22117 O O . ILE A 1 11 ? -4.261 9.111 2.130 1.00 0.00 11 ILE A O 25
ATOM 22133 N N . CYS A 1 12 ? -4.082 7.393 3.481 1.00 0.00 12 CYS A N 25
ATOM 22134 C CA . CYS A 1 12 ? -4.843 8.105 4.551 1.00 0.00 12 CYS A CA 25
ATOM 22135 C C . CYS A 1 12 ? -3.896 8.645 5.626 1.00 0.00 12 CYS A C 25
ATOM 22136 O O . CYS A 1 12 ? -4.323 9.197 6.621 1.00 0.00 12 CYS A O 25
ATOM 22143 N N . ASN A 1 13 ? -2.615 8.489 5.439 1.00 0.00 13 ASN A N 25
ATOM 22144 C CA . ASN A 1 13 ? -1.645 8.993 6.454 1.00 0.00 13 ASN A CA 25
ATOM 22145 C C . ASN A 1 13 ? -1.963 8.394 7.826 1.00 0.00 13 ASN A C 25
ATOM 22146 O O . ASN A 1 13 ? -2.132 9.100 8.801 1.00 0.00 13 ASN A O 25
ATOM 22157 N N . GLU A 1 14 ? -2.046 7.094 7.908 1.00 0.00 14 GLU A N 25
ATOM 22158 C CA . GLU A 1 14 ? -2.355 6.445 9.214 1.00 0.00 14 GLU A CA 25
ATOM 22159 C C . GLU A 1 14 ? -1.523 5.171 9.376 1.00 0.00 14 GLU A C 25
ATOM 22160 O O . GLU A 1 14 ? -1.371 4.394 8.455 1.00 0.00 14 GLU A O 25
ATOM 22172 N N . GLU A 1 15 ? -0.985 4.947 10.544 1.00 0.00 15 GLU A N 25
ATOM 22173 C CA . GLU A 1 15 ? -0.165 3.722 10.767 1.00 0.00 15 GLU A CA 25
ATOM 22174 C C . GLU A 1 15 ? -0.991 2.480 10.441 1.00 0.00 15 GLU A C 25
ATOM 22175 O O . GLU A 1 15 ? -2.168 2.411 10.733 1.00 0.00 15 GLU A O 25
ATOM 22187 N N . LEU A 1 16 ? -0.389 1.500 9.825 1.00 0.00 16 LEU A N 25
ATOM 22188 C CA . LEU A 1 16 ? -1.151 0.273 9.470 1.00 0.00 16 LEU A CA 25
ATOM 22189 C C . LEU A 1 16 ? -0.553 -0.958 10.164 1.00 0.00 16 LEU A C 25
ATOM 22190 O O . LEU A 1 16 ? -0.978 -2.074 9.942 1.00 0.00 16 LEU A O 25
ATOM 22206 N N . GLY A 1 17 ? 0.416 -0.760 11.015 1.00 0.00 17 GLY A N 25
ATOM 22207 C CA . GLY A 1 17 ? 1.027 -1.916 11.737 1.00 0.00 17 GLY A CA 25
ATOM 22208 C C . GLY A 1 17 ? 1.798 -2.802 10.758 1.00 0.00 17 GLY A C 25
ATOM 22209 O O . GLY A 1 17 ? 2.158 -3.918 11.077 1.00 0.00 17 GLY A O 25
ATOM 22213 N N . ASN A 1 18 ? 2.039 -2.316 9.565 1.00 0.00 18 ASN A N 25
ATOM 22214 C CA . ASN A 1 18 ? 2.775 -3.110 8.538 1.00 0.00 18 ASN A CA 25
ATOM 22215 C C . ASN A 1 18 ? 1.816 -4.091 7.884 1.00 0.00 18 ASN A C 25
ATOM 22216 O O . ASN A 1 18 ? 2.060 -5.280 7.831 1.00 0.00 18 ASN A O 25
ATOM 22227 N N . GLU A 1 19 ? 0.721 -3.597 7.378 1.00 0.00 19 GLU A N 25
ATOM 22228 C CA . GLU A 1 19 ? -0.253 -4.500 6.722 1.00 0.00 19 GLU A CA 25
ATOM 22229 C C . GLU A 1 19 ? 0.444 -5.222 5.575 1.00 0.00 19 GLU A C 25
ATOM 22230 O O . GLU A 1 19 ? 0.724 -4.649 4.541 1.00 0.00 19 GLU A O 25
ATOM 22242 N N . ARG A 1 20 ? 0.747 -6.469 5.766 1.00 0.00 20 ARG A N 25
ATOM 22243 C CA . ARG A 1 20 ? 1.455 -7.230 4.697 1.00 0.00 20 ARG A CA 25
ATOM 22244 C C . ARG A 1 20 ? 0.623 -7.230 3.414 1.00 0.00 20 ARG A C 25
ATOM 22245 O O . ARG A 1 20 ? -0.280 -8.024 3.236 1.00 0.00 20 ARG A O 25
ATOM 22266 N N . PHE A 1 21 ? 0.934 -6.332 2.521 1.00 0.00 21 PHE A N 25
ATOM 22267 C CA . PHE A 1 21 ? 0.188 -6.241 1.235 1.00 0.00 21 PHE A CA 25
ATOM 22268 C C . PHE A 1 21 ? 1.137 -5.738 0.143 1.00 0.00 21 PHE A C 25
ATOM 22269 O O . PHE A 1 21 ? 1.435 -4.563 0.062 1.00 0.00 21 PHE A O 25
ATOM 22286 N N . ARG A 1 22 ? 1.627 -6.617 -0.686 1.00 0.00 22 ARG A N 25
ATOM 22287 C CA . ARG A 1 22 ? 2.570 -6.183 -1.756 1.00 0.00 22 ARG A CA 25
ATOM 22288 C C . ARG A 1 22 ? 1.814 -5.415 -2.842 1.00 0.00 22 ARG A C 25
ATOM 22289 O O . ARG A 1 22 ? 1.150 -5.992 -3.679 1.00 0.00 22 ARG A O 25
ATOM 22310 N N . ALA A 1 23 ? 1.910 -4.112 -2.827 1.00 0.00 23 ALA A N 25
ATOM 22311 C CA . ALA A 1 23 ? 1.192 -3.301 -3.850 1.00 0.00 23 ALA A CA 25
ATOM 22312 C C . ALA A 1 23 ? 2.181 -2.461 -4.659 1.00 0.00 23 ALA A C 25
ATOM 22313 O O . ALA A 1 23 ? 1.797 -1.690 -5.515 1.00 0.00 23 ALA A O 25
ATOM 22320 N N . CYS A 1 24 ? 3.451 -2.598 -4.394 1.00 0.00 24 CYS A N 25
ATOM 22321 C CA . CYS A 1 24 ? 4.451 -1.796 -5.154 1.00 0.00 24 CYS A CA 25
ATOM 22322 C C . CYS A 1 24 ? 5.865 -2.073 -4.643 1.00 0.00 24 CYS A C 25
ATOM 22323 O O . CYS A 1 24 ? 6.143 -3.103 -4.064 1.00 0.00 24 CYS A O 25
ATOM 22330 N N . GLY A 1 25 ? 6.757 -1.148 -4.856 1.00 0.00 25 GLY A N 25
ATOM 22331 C CA . GLY A 1 25 ? 8.158 -1.331 -4.389 1.00 0.00 25 GLY A CA 25
ATOM 22332 C C . GLY A 1 25 ? 8.858 0.028 -4.360 1.00 0.00 25 GLY A C 25
ATOM 22333 O O . GLY A 1 25 ? 10.066 0.117 -4.446 1.00 0.00 25 GLY A O 25
ATOM 22337 N N . CYS A 1 26 ? 8.104 1.089 -4.244 1.00 0.00 26 CYS A N 25
ATOM 22338 C CA . CYS A 1 26 ? 8.719 2.447 -4.212 1.00 0.00 26 CYS A CA 25
ATOM 22339 C C . CYS A 1 26 ? 9.797 2.517 -3.130 1.00 0.00 26 CYS A C 25
ATOM 22340 O O . CYS A 1 26 ? 10.229 1.513 -2.602 1.00 0.00 26 CYS A O 25
ATOM 22347 N N . THR A 1 27 ? 10.239 3.698 -2.797 1.00 0.00 27 THR A N 25
ATOM 22348 C CA . THR A 1 27 ? 11.292 3.824 -1.749 1.00 0.00 27 THR A CA 25
ATOM 22349 C C . THR A 1 27 ? 10.873 4.833 -0.674 1.00 0.00 27 THR A C 25
ATOM 22350 O O . THR A 1 27 ? 11.705 5.475 -0.065 1.00 0.00 27 THR A O 25
ATOM 22361 N N . GLY A 1 28 ? 9.597 4.990 -0.432 1.00 0.00 28 GLY A N 25
ATOM 22362 C CA . GLY A 1 28 ? 9.166 5.972 0.605 1.00 0.00 28 GLY A CA 25
ATOM 22363 C C . GLY A 1 28 ? 7.819 5.568 1.214 1.00 0.00 28 GLY A C 25
ATOM 22364 O O . GLY A 1 28 ? 7.654 4.479 1.724 1.00 0.00 28 GLY A O 25
ATOM 22368 N N . GLU A 1 29 ? 6.861 6.456 1.181 1.00 0.00 29 GLU A N 25
ATOM 22369 C CA . GLU A 1 29 ? 5.523 6.153 1.774 1.00 0.00 29 GLU A CA 25
ATOM 22370 C C . GLU A 1 29 ? 4.814 5.034 1.008 1.00 0.00 29 GLU A C 25
ATOM 22371 O O . GLU A 1 29 ? 4.206 4.158 1.591 1.00 0.00 29 GLU A O 25
ATOM 22383 N N . LEU A 1 30 ? 4.869 5.066 -0.293 1.00 0.00 30 LEU A N 25
ATOM 22384 C CA . LEU A 1 30 ? 4.178 4.016 -1.092 1.00 0.00 30 LEU A CA 25
ATOM 22385 C C . LEU A 1 30 ? 4.629 2.615 -0.660 1.00 0.00 30 LEU A C 25
ATOM 22386 O O . LEU A 1 30 ? 3.987 1.630 -0.965 1.00 0.00 30 LEU A O 25
ATOM 22402 N N . GLU A 1 31 ? 5.718 2.514 0.052 1.00 0.00 31 GLU A N 25
ATOM 22403 C CA . GLU A 1 31 ? 6.189 1.170 0.502 1.00 0.00 31 GLU A CA 25
ATOM 22404 C C . GLU A 1 31 ? 5.136 0.523 1.406 1.00 0.00 31 GLU A C 25
ATOM 22405 O O . GLU A 1 31 ? 4.615 -0.534 1.111 1.00 0.00 31 GLU A O 25
ATOM 22417 N N . ASN A 1 32 ? 4.814 1.153 2.502 1.00 0.00 32 ASN A N 25
ATOM 22418 C CA . ASN A 1 32 ? 3.791 0.581 3.418 1.00 0.00 32 ASN A CA 25
ATOM 22419 C C . ASN A 1 32 ? 2.430 1.199 3.110 1.00 0.00 32 ASN A C 25
ATOM 22420 O O . ASN A 1 32 ? 2.276 2.405 3.110 1.00 0.00 32 ASN A O 25
ATOM 22431 N N . VAL A 1 33 ? 1.439 0.396 2.842 1.00 0.00 33 VAL A N 25
ATOM 22432 C CA . VAL A 1 33 ? 0.105 0.974 2.532 1.00 0.00 33 VAL A CA 25
ATOM 22433 C C . VAL A 1 33 ? -1.024 0.059 3.004 1.00 0.00 33 VAL A C 25
ATOM 22434 O O . VAL A 1 33 ? -0.944 -1.151 2.924 1.00 0.00 33 VAL A O 25
ATOM 22447 N N . HIS A 1 34 ? -2.084 0.644 3.478 1.00 0.00 34 HIS A N 25
ATOM 22448 C CA . HIS A 1 34 ? -3.248 -0.152 3.949 1.00 0.00 34 HIS A CA 25
ATOM 22449 C C . HIS A 1 34 ? -3.894 -0.892 2.775 1.00 0.00 34 HIS A C 25
ATOM 22450 O O . HIS A 1 34 ? -4.329 -0.286 1.816 1.00 0.00 34 HIS A O 25
ATOM 22464 N N . ARG A 1 35 ? -3.979 -2.188 2.844 1.00 0.00 35 ARG A N 25
ATOM 22465 C CA . ARG A 1 35 ? -4.616 -2.945 1.732 1.00 0.00 35 ARG A CA 25
ATOM 22466 C C . ARG A 1 35 ? -6.102 -2.587 1.652 1.00 0.00 35 ARG A C 25
ATOM 22467 O O . ARG A 1 35 ? -6.770 -2.867 0.676 1.00 0.00 35 ARG A O 25
ATOM 22488 N N . SER A 1 36 ? -6.621 -1.978 2.682 1.00 0.00 36 SER A N 25
ATOM 22489 C CA . SER A 1 36 ? -8.068 -1.604 2.689 1.00 0.00 36 SER A CA 25
ATOM 22490 C C . SER A 1 36 ? -8.323 -0.351 1.841 1.00 0.00 36 SER A C 25
ATOM 22491 O O . SER A 1 36 ? -9.059 -0.388 0.877 1.00 0.00 36 SER A O 25
ATOM 22499 N N . CYS A 1 37 ? -7.737 0.764 2.199 1.00 0.00 37 CYS A N 25
ATOM 22500 C CA . CYS A 1 37 ? -7.982 2.010 1.403 1.00 0.00 37 CYS A CA 25
ATOM 22501 C C . CYS A 1 37 ? -7.209 1.982 0.081 1.00 0.00 37 CYS A C 25
ATOM 22502 O O . CYS A 1 37 ? -7.556 2.673 -0.856 1.00 0.00 37 CYS A O 25
ATOM 22510 N N . LEU A 1 38 ? -6.174 1.194 -0.019 1.00 0.00 38 LEU A N 25
ATOM 22511 C CA . LEU A 1 38 ? -5.418 1.151 -1.306 1.00 0.00 38 LEU A CA 25
ATOM 22512 C C . LEU A 1 38 ? -6.145 0.249 -2.306 1.00 0.00 38 LEU A C 25
ATOM 22513 O O . LEU A 1 38 ? -6.545 0.686 -3.367 1.00 0.00 38 LEU A O 25
ATOM 22529 N N . SER A 1 39 ? -6.325 -1.000 -1.976 1.00 0.00 39 SER A N 25
ATOM 22530 C CA . SER A 1 39 ? -7.034 -1.923 -2.908 1.00 0.00 39 SER A CA 25
ATOM 22531 C C . SER A 1 39 ? -8.352 -1.293 -3.358 1.00 0.00 39 SER A C 25
ATOM 22532 O O . SER A 1 39 ? -8.800 -1.488 -4.470 1.00 0.00 39 SER A O 25
ATOM 22540 N N . THR A 1 40 ? -8.973 -0.532 -2.500 1.00 0.00 40 THR A N 25
ATOM 22541 C CA . THR A 1 40 ? -10.259 0.120 -2.872 1.00 0.00 40 THR A CA 25
ATOM 22542 C C . THR A 1 40 ? -9.981 1.425 -3.624 1.00 0.00 40 THR A C 25
ATOM 22543 O O . THR A 1 40 ? -10.598 1.718 -4.628 1.00 0.00 40 THR A O 25
ATOM 22554 N N . TRP A 1 41 ? -9.050 2.206 -3.146 1.00 0.00 41 TRP A N 25
ATOM 22555 C CA . TRP A 1 41 ? -8.727 3.487 -3.834 1.00 0.00 41 TRP A CA 25
ATOM 22556 C C . TRP A 1 41 ? -8.402 3.216 -5.307 1.00 0.00 41 TRP A C 25
ATOM 22557 O O . TRP A 1 41 ? -9.035 3.745 -6.198 1.00 0.00 41 TRP A O 25
ATOM 22578 N N . LEU A 1 42 ? -7.426 2.389 -5.570 1.00 0.00 42 LEU A N 25
ATOM 22579 C CA . LEU A 1 42 ? -7.080 2.087 -6.989 1.00 0.00 42 LEU A CA 25
ATOM 22580 C C . LEU A 1 42 ? -8.321 1.586 -7.728 1.00 0.00 42 LEU A C 25
ATOM 22581 O O . LEU A 1 42 ? -8.472 1.787 -8.916 1.00 0.00 42 LEU A O 25
ATOM 22597 N N . THR A 1 43 ? -9.212 0.939 -7.030 1.00 0.00 43 THR A N 25
ATOM 22598 C CA . THR A 1 43 ? -10.446 0.429 -7.690 1.00 0.00 43 THR A CA 25
ATOM 22599 C C . THR A 1 43 ? -11.379 1.597 -8.010 1.00 0.00 43 THR A C 25
ATOM 22600 O O . THR A 1 43 ? -11.949 1.678 -9.080 1.00 0.00 43 THR A O 25
ATOM 22611 N N . ILE A 1 44 ? -11.530 2.512 -7.090 1.00 0.00 44 ILE A N 25
ATOM 22612 C CA . ILE A 1 44 ? -12.416 3.682 -7.341 1.00 0.00 44 ILE A CA 25
ATOM 22613 C C . ILE A 1 44 ? -11.740 4.635 -8.328 1.00 0.00 44 ILE A C 25
ATOM 22614 O O . ILE A 1 44 ? -12.357 5.133 -9.248 1.00 0.00 44 ILE A O 25
ATOM 22630 N N . SER A 1 45 ? -10.471 4.882 -8.148 1.00 0.00 45 SER A N 25
ATOM 22631 C CA . SER A 1 45 ? -9.750 5.790 -9.081 1.00 0.00 45 SER A CA 25
ATOM 22632 C C . SER A 1 45 ? -9.253 5.000 -10.296 1.00 0.00 45 SER A C 25
ATOM 22633 O O . SER A 1 45 ? -8.632 5.540 -11.191 1.00 0.00 45 SER A O 25
ATOM 22641 N N . ARG A 1 46 ? -9.527 3.723 -10.333 1.00 0.00 46 ARG A N 25
ATOM 22642 C CA . ARG A 1 46 ? -9.081 2.893 -11.487 1.00 0.00 46 ARG A CA 25
ATOM 22643 C C . ARG A 1 46 ? -7.574 3.044 -11.709 1.00 0.00 46 ARG A C 25
ATOM 22644 O O . ARG A 1 46 ? -7.137 3.663 -12.660 1.00 0.00 46 ARG A O 25
ATOM 22665 N N . ASN A 1 47 ? -6.773 2.478 -10.845 1.00 0.00 47 ASN A N 25
ATOM 22666 C CA . ASN A 1 47 ? -5.296 2.587 -11.020 1.00 0.00 47 ASN A CA 25
ATOM 22667 C C . ASN A 1 47 ? -4.715 1.223 -11.391 1.00 0.00 47 ASN A C 25
ATOM 22668 O O . ASN A 1 47 ? -4.119 1.057 -12.434 1.00 0.00 47 ASN A O 25
ATOM 22679 N N . THR A 1 48 ? -4.891 0.252 -10.534 1.00 0.00 48 THR A N 25
ATOM 22680 C CA . THR A 1 48 ? -4.368 -1.132 -10.785 1.00 0.00 48 THR A CA 25
ATOM 22681 C C . THR A 1 48 ? -2.850 -1.196 -10.571 1.00 0.00 48 THR A C 25
ATOM 22682 O O . THR A 1 48 ? -2.328 -2.200 -10.130 1.00 0.00 48 THR A O 25
ATOM 22693 N N . ALA A 1 49 ? -2.131 -0.148 -10.872 1.00 0.00 49 ALA A N 25
ATOM 22694 C CA . ALA A 1 49 ? -0.657 -0.189 -10.674 1.00 0.00 49 ALA A CA 25
ATOM 22695 C C . ALA A 1 49 ? -0.111 1.211 -10.385 1.00 0.00 49 ALA A C 25
ATOM 22696 O O . ALA A 1 49 ? -0.535 2.189 -10.966 1.00 0.00 49 ALA A O 25
ATOM 22703 N N . CYS A 1 50 ? 0.831 1.304 -9.491 1.00 0.00 50 CYS A N 25
ATOM 22704 C CA . CYS A 1 50 ? 1.421 2.633 -9.152 1.00 0.00 50 CYS A CA 25
ATOM 22705 C C . CYS A 1 50 ? 2.049 3.267 -10.397 1.00 0.00 50 CYS A C 25
ATOM 22706 O O . CYS A 1 50 ? 2.472 2.582 -11.307 1.00 0.00 50 CYS A O 25
ATOM 22714 N N . GLN A 1 51 ? 2.111 4.570 -10.443 1.00 0.00 51 GLN A N 25
ATOM 22715 C CA . GLN A 1 51 ? 2.707 5.249 -11.630 1.00 0.00 51 GLN A CA 25
ATOM 22716 C C . GLN A 1 51 ? 4.168 5.626 -11.352 1.00 0.00 51 GLN A C 25
ATOM 22717 O O . GLN A 1 51 ? 4.973 5.733 -12.256 1.00 0.00 51 GLN A O 25
ATOM 22731 N N . ILE A 1 52 ? 4.515 5.829 -10.110 1.00 0.00 52 ILE A N 25
ATOM 22732 C CA . ILE A 1 52 ? 5.923 6.201 -9.781 1.00 0.00 52 ILE A CA 25
ATOM 22733 C C . ILE A 1 52 ? 6.901 5.201 -10.409 1.00 0.00 52 ILE A C 25
ATOM 22734 O O . ILE A 1 52 ? 7.864 5.582 -11.045 1.00 0.00 52 ILE A O 25
ATOM 22750 N N . CYS A 1 53 ? 6.667 3.926 -10.236 1.00 0.00 53 CYS A N 25
ATOM 22751 C CA . CYS A 1 53 ? 7.594 2.917 -10.829 1.00 0.00 53 CYS A CA 25
ATOM 22752 C C . CYS A 1 53 ? 6.839 1.989 -11.789 1.00 0.00 53 CYS A C 25
ATOM 22753 O O . CYS A 1 53 ? 7.432 1.332 -12.622 1.00 0.00 53 CYS A O 25
ATOM 22761 N N . GLY A 1 54 ? 5.537 1.943 -11.693 1.00 0.00 54 GLY A N 25
ATOM 22762 C CA . GLY A 1 54 ? 4.754 1.071 -12.616 1.00 0.00 54 GLY A CA 25
ATOM 22763 C C . GLY A 1 54 ? 4.594 -0.336 -12.030 1.00 0.00 54 GLY A C 25
ATOM 22764 O O . GLY A 1 54 ? 4.619 -1.317 -12.747 1.00 0.00 54 GLY A O 25
ATOM 22768 N N . VAL A 1 55 ? 4.416 -0.450 -10.742 1.00 0.00 55 VAL A N 25
ATOM 22769 C CA . VAL A 1 55 ? 4.241 -1.805 -10.139 1.00 0.00 55 VAL A CA 25
ATOM 22770 C C . VAL A 1 55 ? 2.765 -2.032 -9.799 1.00 0.00 55 VAL A C 25
ATOM 22771 O O . VAL A 1 55 ? 2.141 -1.225 -9.140 1.00 0.00 55 VAL A O 25
ATOM 22784 N N . VAL A 1 56 ? 2.199 -3.117 -10.251 1.00 0.00 56 VAL A N 25
ATOM 22785 C CA . VAL A 1 56 ? 0.760 -3.381 -9.961 1.00 0.00 56 VAL A CA 25
ATOM 22786 C C . VAL A 1 56 ? 0.538 -3.605 -8.464 1.00 0.00 56 VAL A C 25
ATOM 22787 O O . VAL A 1 56 ? 1.416 -4.055 -7.755 1.00 0.00 56 VAL A O 25
ATOM 22800 N N . TYR A 1 57 ? -0.636 -3.298 -7.981 1.00 0.00 57 TYR A N 25
ATOM 22801 C CA . TYR A 1 57 ? -0.923 -3.495 -6.532 1.00 0.00 57 TYR A CA 25
ATOM 22802 C C . TYR A 1 57 ? -1.095 -4.982 -6.225 1.00 0.00 57 TYR A C 25
ATOM 22803 O O . TYR A 1 57 ? -0.473 -5.521 -5.331 1.00 0.00 57 TYR A O 25
ATOM 22821 N N . ASN A 1 58 ? -1.932 -5.651 -6.964 1.00 0.00 58 ASN A N 25
ATOM 22822 C CA . ASN A 1 58 ? -2.145 -7.107 -6.724 1.00 0.00 58 ASN A CA 25
ATOM 22823 C C . ASN A 1 58 ? -2.837 -7.331 -5.376 1.00 0.00 58 ASN A C 25
ATOM 22824 O O . ASN A 1 58 ? -2.267 -7.100 -4.329 1.00 0.00 58 ASN A O 25
ATOM 22835 N N . THR A 1 59 ? -4.062 -7.783 -5.395 1.00 0.00 59 THR A N 25
ATOM 22836 C CA . THR A 1 59 ? -4.788 -8.025 -4.115 1.00 0.00 59 THR A CA 25
ATOM 22837 C C . THR A 1 59 ? -5.512 -9.373 -4.168 1.00 0.00 59 THR A C 25
ATOM 22838 O O . THR A 1 59 ? -6.379 -9.591 -4.989 1.00 0.00 59 THR A O 25
ATOM 22849 N N . ARG A 1 60 ? -5.158 -10.280 -3.299 1.00 0.00 60 ARG A N 25
ATOM 22850 C CA . ARG A 1 60 ? -5.823 -11.615 -3.303 1.00 0.00 60 ARG A CA 25
ATOM 22851 C C . ARG A 1 60 ? -5.802 -12.210 -4.713 1.00 0.00 60 ARG A C 25
ATOM 22852 O O . ARG A 1 60 ? -6.746 -12.901 -5.058 1.00 0.00 60 ARG A O 25
ATOM 22876 N N . MET A 1 1 ? 12.777 -4.066 6.870 1.00 0.00 1 MET A N 26
ATOM 22877 C CA . MET A 1 1 ? 11.844 -3.020 7.378 1.00 0.00 1 MET A CA 26
ATOM 22878 C C . MET A 1 1 ? 10.421 -3.578 7.460 1.00 0.00 1 MET A C 26
ATOM 22879 O O . MET A 1 1 ? 9.574 -3.268 6.645 1.00 0.00 1 MET A O 26
ATOM 22895 N N . GLU A 1 2 ? 10.150 -4.400 8.437 1.00 0.00 2 GLU A N 26
ATOM 22896 C CA . GLU A 1 2 ? 8.781 -4.977 8.567 1.00 0.00 2 GLU A CA 26
ATOM 22897 C C . GLU A 1 2 ? 8.178 -4.614 9.924 1.00 0.00 2 GLU A C 26
ATOM 22898 O O . GLU A 1 2 ? 7.062 -4.144 10.014 1.00 0.00 2 GLU A O 26
ATOM 22910 N N . ASP A 1 3 ? 8.907 -4.835 10.979 1.00 0.00 3 ASP A N 26
ATOM 22911 C CA . ASP A 1 3 ? 8.378 -4.509 12.335 1.00 0.00 3 ASP A CA 26
ATOM 22912 C C . ASP A 1 3 ? 8.986 -3.205 12.844 1.00 0.00 3 ASP A C 26
ATOM 22913 O O . ASP A 1 3 ? 8.285 -2.271 13.179 1.00 0.00 3 ASP A O 26
ATOM 22922 N N . GLU A 1 4 ? 10.283 -3.143 12.898 1.00 0.00 4 GLU A N 26
ATOM 22923 C CA . GLU A 1 4 ? 10.969 -1.908 13.373 1.00 0.00 4 GLU A CA 26
ATOM 22924 C C . GLU A 1 4 ? 10.224 -0.655 12.901 1.00 0.00 4 GLU A C 26
ATOM 22925 O O . GLU A 1 4 ? 9.773 -0.576 11.776 1.00 0.00 4 GLU A O 26
ATOM 22937 N N . ASP A 1 5 ? 10.097 0.325 13.753 1.00 0.00 5 ASP A N 26
ATOM 22938 C CA . ASP A 1 5 ? 9.387 1.577 13.355 1.00 0.00 5 ASP A CA 26
ATOM 22939 C C . ASP A 1 5 ? 7.987 1.254 12.827 1.00 0.00 5 ASP A C 26
ATOM 22940 O O . ASP A 1 5 ? 7.657 0.114 12.567 1.00 0.00 5 ASP A O 26
ATOM 22949 N N . VAL A 1 6 ? 7.159 2.253 12.665 1.00 0.00 6 VAL A N 26
ATOM 22950 C CA . VAL A 1 6 ? 5.779 2.006 12.151 1.00 0.00 6 VAL A CA 26
ATOM 22951 C C . VAL A 1 6 ? 5.495 2.910 10.947 1.00 0.00 6 VAL A C 26
ATOM 22952 O O . VAL A 1 6 ? 5.346 4.107 11.089 1.00 0.00 6 VAL A O 26
ATOM 22965 N N . PRO A 1 7 ? 5.431 2.297 9.798 1.00 0.00 7 PRO A N 26
ATOM 22966 C CA . PRO A 1 7 ? 5.164 3.045 8.543 1.00 0.00 7 PRO A CA 26
ATOM 22967 C C . PRO A 1 7 ? 3.704 3.499 8.479 1.00 0.00 7 PRO A C 26
ATOM 22968 O O . PRO A 1 7 ? 2.849 2.994 9.182 1.00 0.00 7 PRO A O 26
ATOM 22979 N N . VAL A 1 8 ? 3.414 4.452 7.637 1.00 0.00 8 VAL A N 26
ATOM 22980 C CA . VAL A 1 8 ? 2.013 4.948 7.520 1.00 0.00 8 VAL A CA 26
ATOM 22981 C C . VAL A 1 8 ? 1.496 4.773 6.090 1.00 0.00 8 VAL A C 26
ATOM 22982 O O . VAL A 1 8 ? 2.229 4.918 5.132 1.00 0.00 8 VAL A O 26
ATOM 22995 N N . CYS A 1 9 ? 0.234 4.474 5.939 1.00 0.00 9 CYS A N 26
ATOM 22996 C CA . CYS A 1 9 ? -0.333 4.304 4.574 1.00 0.00 9 CYS A CA 26
ATOM 22997 C C . CYS A 1 9 ? -0.297 5.644 3.830 1.00 0.00 9 CYS A C 26
ATOM 22998 O O . CYS A 1 9 ? -0.884 6.618 4.253 1.00 0.00 9 CYS A O 26
ATOM 23005 N N . TRP A 1 10 ? 0.405 5.698 2.737 1.00 0.00 10 TRP A N 26
ATOM 23006 C CA . TRP A 1 10 ? 0.514 6.969 1.960 1.00 0.00 10 TRP A CA 26
ATOM 23007 C C . TRP A 1 10 ? -0.862 7.465 1.487 1.00 0.00 10 TRP A C 26
ATOM 23008 O O . TRP A 1 10 ? -1.018 8.610 1.112 1.00 0.00 10 TRP A O 26
ATOM 23029 N N . ILE A 1 11 ? -1.851 6.615 1.474 1.00 0.00 11 ILE A N 26
ATOM 23030 C CA . ILE A 1 11 ? -3.201 7.050 0.994 1.00 0.00 11 ILE A CA 26
ATOM 23031 C C . ILE A 1 11 ? -3.969 7.824 2.072 1.00 0.00 11 ILE A C 26
ATOM 23032 O O . ILE A 1 11 ? -4.372 8.950 1.866 1.00 0.00 11 ILE A O 26
ATOM 23048 N N . CYS A 1 12 ? -4.189 7.229 3.212 1.00 0.00 12 CYS A N 26
ATOM 23049 C CA . CYS A 1 12 ? -4.950 7.942 4.283 1.00 0.00 12 CYS A CA 26
ATOM 23050 C C . CYS A 1 12 ? -4.002 8.471 5.363 1.00 0.00 12 CYS A C 26
ATOM 23051 O O . CYS A 1 12 ? -4.428 9.025 6.357 1.00 0.00 12 CYS A O 26
ATOM 23058 N N . ASN A 1 13 ? -2.722 8.306 5.176 1.00 0.00 13 ASN A N 26
ATOM 23059 C CA . ASN A 1 13 ? -1.744 8.801 6.190 1.00 0.00 13 ASN A CA 26
ATOM 23060 C C . ASN A 1 13 ? -2.021 8.168 7.558 1.00 0.00 13 ASN A C 26
ATOM 23061 O O . ASN A 1 13 ? -2.075 8.846 8.565 1.00 0.00 13 ASN A O 26
ATOM 23072 N N . GLU A 1 14 ? -2.190 6.875 7.602 1.00 0.00 14 GLU A N 26
ATOM 23073 C CA . GLU A 1 14 ? -2.458 6.201 8.906 1.00 0.00 14 GLU A CA 26
ATOM 23074 C C . GLU A 1 14 ? -1.429 5.091 9.148 1.00 0.00 14 GLU A C 26
ATOM 23075 O O . GLU A 1 14 ? -1.132 4.306 8.274 1.00 0.00 14 GLU A O 26
ATOM 23087 N N . GLU A 1 15 ? -0.883 5.020 10.328 1.00 0.00 15 GLU A N 26
ATOM 23088 C CA . GLU A 1 15 ? 0.125 3.959 10.618 1.00 0.00 15 GLU A CA 26
ATOM 23089 C C . GLU A 1 15 ? -0.506 2.573 10.466 1.00 0.00 15 GLU A C 26
ATOM 23090 O O . GLU A 1 15 ? -1.602 2.327 10.928 1.00 0.00 15 GLU A O 26
ATOM 23102 N N . LEU A 1 16 ? 0.182 1.656 9.839 1.00 0.00 16 LEU A N 26
ATOM 23103 C CA . LEU A 1 16 ? -0.386 0.286 9.691 1.00 0.00 16 LEU A CA 26
ATOM 23104 C C . LEU A 1 16 ? 0.438 -0.692 10.537 1.00 0.00 16 LEU A C 26
ATOM 23105 O O . LEU A 1 16 ? -0.070 -1.668 11.051 1.00 0.00 16 LEU A O 26
ATOM 23121 N N . GLY A 1 17 ? 1.700 -0.405 10.715 1.00 0.00 17 GLY A N 26
ATOM 23122 C CA . GLY A 1 17 ? 2.568 -1.279 11.563 1.00 0.00 17 GLY A CA 26
ATOM 23123 C C . GLY A 1 17 ? 3.063 -2.503 10.785 1.00 0.00 17 GLY A C 26
ATOM 23124 O O . GLY A 1 17 ? 4.142 -2.997 11.041 1.00 0.00 17 GLY A O 26
ATOM 23128 N N . ASN A 1 18 ? 2.301 -2.991 9.839 1.00 0.00 18 ASN A N 26
ATOM 23129 C CA . ASN A 1 18 ? 2.743 -4.184 9.050 1.00 0.00 18 ASN A CA 26
ATOM 23130 C C . ASN A 1 18 ? 1.555 -4.777 8.284 1.00 0.00 18 ASN A C 26
ATOM 23131 O O . ASN A 1 18 ? 1.057 -5.836 8.611 1.00 0.00 18 ASN A O 26
ATOM 23142 N N . GLU A 1 19 ? 1.100 -4.112 7.262 1.00 0.00 19 GLU A N 26
ATOM 23143 C CA . GLU A 1 19 ? -0.044 -4.659 6.481 1.00 0.00 19 GLU A CA 26
ATOM 23144 C C . GLU A 1 19 ? 0.490 -5.508 5.330 1.00 0.00 19 GLU A C 26
ATOM 23145 O O . GLU A 1 19 ? 1.003 -4.993 4.356 1.00 0.00 19 GLU A O 26
ATOM 23157 N N . ARG A 1 20 ? 0.387 -6.805 5.428 1.00 0.00 20 ARG A N 26
ATOM 23158 C CA . ARG A 1 20 ? 0.908 -7.660 4.328 1.00 0.00 20 ARG A CA 26
ATOM 23159 C C . ARG A 1 20 ? 0.140 -7.363 3.042 1.00 0.00 20 ARG A C 26
ATOM 23160 O O . ARG A 1 20 ? -0.916 -7.911 2.795 1.00 0.00 20 ARG A O 26
ATOM 23181 N N . PHE A 1 21 ? 0.665 -6.496 2.224 1.00 0.00 21 PHE A N 26
ATOM 23182 C CA . PHE A 1 21 ? -0.029 -6.158 0.954 1.00 0.00 21 PHE A CA 26
ATOM 23183 C C . PHE A 1 21 ? 0.989 -5.745 -0.113 1.00 0.00 21 PHE A C 26
ATOM 23184 O O . PHE A 1 21 ? 1.435 -4.616 -0.149 1.00 0.00 21 PHE A O 26
ATOM 23201 N N . ARG A 1 22 ? 1.356 -6.641 -0.985 1.00 0.00 22 ARG A N 26
ATOM 23202 C CA . ARG A 1 22 ? 2.336 -6.277 -2.047 1.00 0.00 22 ARG A CA 26
ATOM 23203 C C . ARG A 1 22 ? 1.645 -5.423 -3.111 1.00 0.00 22 ARG A C 26
ATOM 23204 O O . ARG A 1 22 ? 1.070 -5.935 -4.051 1.00 0.00 22 ARG A O 26
ATOM 23225 N N . ALA A 1 23 ? 1.686 -4.126 -2.969 1.00 0.00 23 ALA A N 26
ATOM 23226 C CA . ALA A 1 23 ? 1.015 -3.252 -3.973 1.00 0.00 23 ALA A CA 26
ATOM 23227 C C . ALA A 1 23 ? 2.049 -2.459 -4.769 1.00 0.00 23 ALA A C 26
ATOM 23228 O O . ALA A 1 23 ? 1.749 -1.892 -5.798 1.00 0.00 23 ALA A O 26
ATOM 23235 N N . CYS A 1 24 ? 3.265 -2.411 -4.308 1.00 0.00 24 CYS A N 26
ATOM 23236 C CA . CYS A 1 24 ? 4.297 -1.646 -5.057 1.00 0.00 24 CYS A CA 26
ATOM 23237 C C . CYS A 1 24 ? 5.669 -1.822 -4.403 1.00 0.00 24 CYS A C 26
ATOM 23238 O O . CYS A 1 24 ? 5.791 -2.304 -3.296 1.00 0.00 24 CYS A O 26
ATOM 23245 N N . GLY A 1 25 ? 6.700 -1.428 -5.094 1.00 0.00 25 GLY A N 26
ATOM 23246 C CA . GLY A 1 25 ? 8.074 -1.560 -4.536 1.00 0.00 25 GLY A CA 26
ATOM 23247 C C . GLY A 1 25 ? 8.718 -0.177 -4.458 1.00 0.00 25 GLY A C 26
ATOM 23248 O O . GLY A 1 25 ? 9.832 0.027 -4.899 1.00 0.00 25 GLY A O 26
ATOM 23252 N N . CYS A 1 26 ? 8.024 0.776 -3.902 1.00 0.00 26 CYS A N 26
ATOM 23253 C CA . CYS A 1 26 ? 8.593 2.148 -3.794 1.00 0.00 26 CYS A CA 26
ATOM 23254 C C . CYS A 1 26 ? 9.549 2.221 -2.603 1.00 0.00 26 CYS A C 26
ATOM 23255 O O . CYS A 1 26 ? 9.857 1.225 -1.980 1.00 0.00 26 CYS A O 26
ATOM 23262 N N . THR A 1 27 ? 10.020 3.392 -2.281 1.00 0.00 27 THR A N 26
ATOM 23263 C CA . THR A 1 27 ? 10.957 3.522 -1.128 1.00 0.00 27 THR A CA 26
ATOM 23264 C C . THR A 1 27 ? 10.474 4.608 -0.166 1.00 0.00 27 THR A C 26
ATOM 23265 O O . THR A 1 27 ? 11.259 5.242 0.510 1.00 0.00 27 THR A O 26
ATOM 23276 N N . GLY A 1 28 ? 9.193 4.834 -0.100 1.00 0.00 28 GLY A N 26
ATOM 23277 C CA . GLY A 1 28 ? 8.678 5.885 0.819 1.00 0.00 28 GLY A CA 26
ATOM 23278 C C . GLY A 1 28 ? 7.324 5.461 1.389 1.00 0.00 28 GLY A C 26
ATOM 23279 O O . GLY A 1 28 ? 7.129 4.329 1.783 1.00 0.00 28 GLY A O 26
ATOM 23283 N N . GLU A 1 29 ? 6.391 6.369 1.441 1.00 0.00 29 GLU A N 26
ATOM 23284 C CA . GLU A 1 29 ? 5.044 6.041 1.993 1.00 0.00 29 GLU A CA 26
ATOM 23285 C C . GLU A 1 29 ? 4.384 4.915 1.189 1.00 0.00 29 GLU A C 26
ATOM 23286 O O . GLU A 1 29 ? 3.693 4.074 1.732 1.00 0.00 29 GLU A O 26
ATOM 23298 N N . LEU A 1 30 ? 4.575 4.902 -0.100 1.00 0.00 30 LEU A N 26
ATOM 23299 C CA . LEU A 1 30 ? 3.942 3.844 -0.942 1.00 0.00 30 LEU A CA 26
ATOM 23300 C C . LEU A 1 30 ? 4.437 2.447 -0.547 1.00 0.00 30 LEU A C 26
ATOM 23301 O O . LEU A 1 30 ? 3.876 1.447 -0.949 1.00 0.00 30 LEU A O 26
ATOM 23317 N N . GLU A 1 31 ? 5.479 2.361 0.234 1.00 0.00 31 GLU A N 26
ATOM 23318 C CA . GLU A 1 31 ? 5.987 1.016 0.636 1.00 0.00 31 GLU A CA 26
ATOM 23319 C C . GLU A 1 31 ? 5.001 0.341 1.593 1.00 0.00 31 GLU A C 26
ATOM 23320 O O . GLU A 1 31 ? 4.817 -0.860 1.562 1.00 0.00 31 GLU A O 26
ATOM 23332 N N . ASN A 1 32 ? 4.363 1.099 2.442 1.00 0.00 32 ASN A N 26
ATOM 23333 C CA . ASN A 1 32 ? 3.389 0.491 3.393 1.00 0.00 32 ASN A CA 26
ATOM 23334 C C . ASN A 1 32 ? 2.014 1.131 3.222 1.00 0.00 32 ASN A C 26
ATOM 23335 O O . ASN A 1 32 ? 1.854 2.327 3.363 1.00 0.00 32 ASN A O 26
ATOM 23346 N N . VAL A 1 33 ? 1.017 0.348 2.923 1.00 0.00 33 VAL A N 26
ATOM 23347 C CA . VAL A 1 33 ? -0.342 0.925 2.749 1.00 0.00 33 VAL A CA 26
ATOM 23348 C C . VAL A 1 33 ? -1.422 -0.091 3.129 1.00 0.00 33 VAL A C 26
ATOM 23349 O O . VAL A 1 33 ? -1.309 -1.266 2.837 1.00 0.00 33 VAL A O 26
ATOM 23362 N N . HIS A 1 34 ? -2.481 0.351 3.753 1.00 0.00 34 HIS A N 26
ATOM 23363 C CA . HIS A 1 34 ? -3.571 -0.606 4.113 1.00 0.00 34 HIS A CA 26
ATOM 23364 C C . HIS A 1 34 ? -4.218 -1.154 2.839 1.00 0.00 34 HIS A C 26
ATOM 23365 O O . HIS A 1 34 ? -4.684 -0.406 1.999 1.00 0.00 34 HIS A O 26
ATOM 23379 N N . ARG A 1 35 ? -4.272 -2.446 2.690 1.00 0.00 35 ARG A N 26
ATOM 23380 C CA . ARG A 1 35 ? -4.914 -3.019 1.474 1.00 0.00 35 ARG A CA 26
ATOM 23381 C C . ARG A 1 35 ? -6.387 -2.610 1.439 1.00 0.00 35 ARG A C 26
ATOM 23382 O O . ARG A 1 35 ? -7.056 -2.730 0.431 1.00 0.00 35 ARG A O 26
ATOM 23403 N N . SER A 1 36 ? -6.896 -2.136 2.544 1.00 0.00 36 SER A N 26
ATOM 23404 C CA . SER A 1 36 ? -8.328 -1.725 2.600 1.00 0.00 36 SER A CA 26
ATOM 23405 C C . SER A 1 36 ? -8.567 -0.435 1.810 1.00 0.00 36 SER A C 26
ATOM 23406 O O . SER A 1 36 ? -9.387 -0.396 0.913 1.00 0.00 36 SER A O 26
ATOM 23414 N N . CYS A 1 37 ? -7.880 0.630 2.136 1.00 0.00 37 CYS A N 26
ATOM 23415 C CA . CYS A 1 37 ? -8.111 1.906 1.391 1.00 0.00 37 CYS A CA 26
ATOM 23416 C C . CYS A 1 37 ? -7.397 1.893 0.035 1.00 0.00 37 CYS A C 26
ATOM 23417 O O . CYS A 1 37 ? -7.832 2.532 -0.901 1.00 0.00 37 CYS A O 26
ATOM 23425 N N . LEU A 1 38 ? -6.312 1.181 -0.090 1.00 0.00 38 LEU A N 26
ATOM 23426 C CA . LEU A 1 38 ? -5.606 1.161 -1.406 1.00 0.00 38 LEU A CA 26
ATOM 23427 C C . LEU A 1 38 ? -6.347 0.254 -2.392 1.00 0.00 38 LEU A C 26
ATOM 23428 O O . LEU A 1 38 ? -6.797 0.695 -3.431 1.00 0.00 38 LEU A O 26
ATOM 23444 N N . SER A 1 39 ? -6.487 -1.004 -2.075 1.00 0.00 39 SER A N 26
ATOM 23445 C CA . SER A 1 39 ? -7.205 -1.928 -2.997 1.00 0.00 39 SER A CA 26
ATOM 23446 C C . SER A 1 39 ? -8.550 -1.323 -3.410 1.00 0.00 39 SER A C 26
ATOM 23447 O O . SER A 1 39 ? -9.005 -1.502 -4.522 1.00 0.00 39 SER A O 26
ATOM 23455 N N . THR A 1 40 ? -9.187 -0.604 -2.526 1.00 0.00 40 THR A N 26
ATOM 23456 C CA . THR A 1 40 ? -10.499 0.013 -2.873 1.00 0.00 40 THR A CA 26
ATOM 23457 C C . THR A 1 40 ? -10.275 1.358 -3.568 1.00 0.00 40 THR A C 26
ATOM 23458 O O . THR A 1 40 ? -10.964 1.703 -4.508 1.00 0.00 40 THR A O 26
ATOM 23469 N N . TRP A 1 41 ? -9.313 2.117 -3.118 1.00 0.00 41 TRP A N 26
ATOM 23470 C CA . TRP A 1 41 ? -9.047 3.435 -3.761 1.00 0.00 41 TRP A CA 26
ATOM 23471 C C . TRP A 1 41 ? -8.722 3.233 -5.245 1.00 0.00 41 TRP A C 26
ATOM 23472 O O . TRP A 1 41 ? -9.377 3.782 -6.108 1.00 0.00 41 TRP A O 26
ATOM 23493 N N . LEU A 1 42 ? -7.723 2.447 -5.554 1.00 0.00 42 LEU A N 26
ATOM 23494 C CA . LEU A 1 42 ? -7.387 2.228 -6.991 1.00 0.00 42 LEU A CA 26
ATOM 23495 C C . LEU A 1 42 ? -8.642 1.817 -7.764 1.00 0.00 42 LEU A C 26
ATOM 23496 O O . LEU A 1 42 ? -8.796 2.134 -8.925 1.00 0.00 42 LEU A O 26
ATOM 23512 N N . THR A 1 43 ? -9.548 1.122 -7.130 1.00 0.00 43 THR A N 26
ATOM 23513 C CA . THR A 1 43 ? -10.792 0.710 -7.843 1.00 0.00 43 THR A CA 26
ATOM 23514 C C . THR A 1 43 ? -11.636 1.945 -8.164 1.00 0.00 43 THR A C 26
ATOM 23515 O O . THR A 1 43 ? -12.063 2.146 -9.283 1.00 0.00 43 THR A O 26
ATOM 23526 N N . ILE A 1 44 ? -11.870 2.782 -7.189 1.00 0.00 44 ILE A N 26
ATOM 23527 C CA . ILE A 1 44 ? -12.673 4.012 -7.440 1.00 0.00 44 ILE A CA 26
ATOM 23528 C C . ILE A 1 44 ? -11.915 4.929 -8.403 1.00 0.00 44 ILE A C 26
ATOM 23529 O O . ILE A 1 44 ? -12.447 5.378 -9.400 1.00 0.00 44 ILE A O 26
ATOM 23545 N N . SER A 1 45 ? -10.671 5.202 -8.117 1.00 0.00 45 SER A N 26
ATOM 23546 C CA . SER A 1 45 ? -9.874 6.080 -9.021 1.00 0.00 45 SER A CA 26
ATOM 23547 C C . SER A 1 45 ? -9.484 5.310 -10.288 1.00 0.00 45 SER A C 26
ATOM 23548 O O . SER A 1 45 ? -8.907 5.856 -11.206 1.00 0.00 45 SER A O 26
ATOM 23556 N N . ARG A 1 46 ? -9.802 4.042 -10.342 1.00 0.00 46 ARG A N 26
ATOM 23557 C CA . ARG A 1 46 ? -9.459 3.230 -11.546 1.00 0.00 46 ARG A CA 26
ATOM 23558 C C . ARG A 1 46 ? -7.941 3.106 -11.706 1.00 0.00 46 ARG A C 26
ATOM 23559 O O . ARG A 1 46 ? -7.363 3.604 -12.652 1.00 0.00 46 ARG A O 26
ATOM 23580 N N . ASN A 1 47 ? -7.291 2.435 -10.793 1.00 0.00 47 ASN A N 26
ATOM 23581 C CA . ASN A 1 47 ? -5.815 2.266 -10.896 1.00 0.00 47 ASN A CA 26
ATOM 23582 C C . ASN A 1 47 ? -5.453 0.792 -10.702 1.00 0.00 47 ASN A C 26
ATOM 23583 O O . ASN A 1 47 ? -6.128 0.067 -10.000 1.00 0.00 47 ASN A O 26
ATOM 23594 N N . THR A 1 48 ? -4.399 0.337 -11.321 1.00 0.00 48 THR A N 26
ATOM 23595 C CA . THR A 1 48 ? -4.013 -1.095 -11.166 1.00 0.00 48 THR A CA 26
ATOM 23596 C C . THR A 1 48 ? -2.524 -1.227 -10.829 1.00 0.00 48 THR A C 26
ATOM 23597 O O . THR A 1 48 ? -2.056 -2.287 -10.464 1.00 0.00 48 THR A O 26
ATOM 23608 N N . ALA A 1 49 ? -1.772 -0.167 -10.947 1.00 0.00 49 ALA A N 26
ATOM 23609 C CA . ALA A 1 49 ? -0.318 -0.254 -10.627 1.00 0.00 49 ALA A CA 26
ATOM 23610 C C . ALA A 1 49 ? 0.212 1.103 -10.164 1.00 0.00 49 ALA A C 26
ATOM 23611 O O . ALA A 1 49 ? -0.228 2.143 -10.614 1.00 0.00 49 ALA A O 26
ATOM 23618 N N . CYS A 1 50 ? 1.158 1.098 -9.267 1.00 0.00 50 CYS A N 26
ATOM 23619 C CA . CYS A 1 50 ? 1.728 2.386 -8.771 1.00 0.00 50 CYS A CA 26
ATOM 23620 C C . CYS A 1 50 ? 2.371 3.154 -9.931 1.00 0.00 50 CYS A C 26
ATOM 23621 O O . CYS A 1 50 ? 3.119 2.603 -10.714 1.00 0.00 50 CYS A O 26
ATOM 23629 N N . GLN A 1 51 ? 2.080 4.422 -10.054 1.00 0.00 51 GLN A N 26
ATOM 23630 C CA . GLN A 1 51 ? 2.667 5.221 -11.171 1.00 0.00 51 GLN A CA 26
ATOM 23631 C C . GLN A 1 51 ? 4.049 5.758 -10.785 1.00 0.00 51 GLN A C 26
ATOM 23632 O O . GLN A 1 51 ? 4.771 6.284 -11.609 1.00 0.00 51 GLN A O 26
ATOM 23646 N N . ILE A 1 52 ? 4.424 5.636 -9.542 1.00 0.00 52 ILE A N 26
ATOM 23647 C CA . ILE A 1 52 ? 5.759 6.147 -9.115 1.00 0.00 52 ILE A CA 26
ATOM 23648 C C . ILE A 1 52 ? 6.877 5.274 -9.693 1.00 0.00 52 ILE A C 26
ATOM 23649 O O . ILE A 1 52 ? 7.812 5.766 -10.293 1.00 0.00 52 ILE A O 26
ATOM 23665 N N . CYS A 1 53 ? 6.789 3.983 -9.518 1.00 0.00 53 CYS A N 26
ATOM 23666 C CA . CYS A 1 53 ? 7.851 3.084 -10.059 1.00 0.00 53 CYS A CA 26
ATOM 23667 C C . CYS A 1 53 ? 7.265 2.173 -11.142 1.00 0.00 53 CYS A C 26
ATOM 23668 O O . CYS A 1 53 ? 7.982 1.592 -11.933 1.00 0.00 53 CYS A O 26
ATOM 23676 N N . GLY A 1 54 ? 5.966 2.051 -11.190 1.00 0.00 54 GLY A N 26
ATOM 23677 C CA . GLY A 1 54 ? 5.336 1.189 -12.230 1.00 0.00 54 GLY A CA 26
ATOM 23678 C C . GLY A 1 54 ? 5.146 -0.235 -11.701 1.00 0.00 54 GLY A C 26
ATOM 23679 O O . GLY A 1 54 ? 5.450 -1.199 -12.376 1.00 0.00 54 GLY A O 26
ATOM 23683 N N . VAL A 1 55 ? 4.635 -0.382 -10.508 1.00 0.00 55 VAL A N 26
ATOM 23684 C CA . VAL A 1 55 ? 4.415 -1.753 -9.962 1.00 0.00 55 VAL A CA 26
ATOM 23685 C C . VAL A 1 55 ? 2.914 -2.009 -9.796 1.00 0.00 55 VAL A C 26
ATOM 23686 O O . VAL A 1 55 ? 2.180 -1.161 -9.330 1.00 0.00 55 VAL A O 26
ATOM 23699 N N . VAL A 1 56 ? 2.450 -3.166 -10.183 1.00 0.00 56 VAL A N 26
ATOM 23700 C CA . VAL A 1 56 ? 0.994 -3.463 -10.057 1.00 0.00 56 VAL A CA 26
ATOM 23701 C C . VAL A 1 56 ? 0.598 -3.660 -8.591 1.00 0.00 56 VAL A C 26
ATOM 23702 O O . VAL A 1 56 ? 1.372 -4.134 -7.785 1.00 0.00 56 VAL A O 26
ATOM 23715 N N . TYR A 1 57 ? -0.610 -3.302 -8.246 1.00 0.00 57 TYR A N 26
ATOM 23716 C CA . TYR A 1 57 ? -1.068 -3.468 -6.837 1.00 0.00 57 TYR A CA 26
ATOM 23717 C C . TYR A 1 57 ? -1.337 -4.945 -6.539 1.00 0.00 57 TYR A C 26
ATOM 23718 O O . TYR A 1 57 ? -2.465 -5.356 -6.344 1.00 0.00 57 TYR A O 26
ATOM 23736 N N . ASN A 1 58 ? -0.307 -5.745 -6.501 1.00 0.00 58 ASN A N 26
ATOM 23737 C CA . ASN A 1 58 ? -0.492 -7.197 -6.215 1.00 0.00 58 ASN A CA 26
ATOM 23738 C C . ASN A 1 58 ? -1.366 -7.392 -4.971 1.00 0.00 58 ASN A C 26
ATOM 23739 O O . ASN A 1 58 ? -0.982 -7.045 -3.871 1.00 0.00 58 ASN A O 26
ATOM 23750 N N . THR A 1 59 ? -2.535 -7.950 -5.137 1.00 0.00 59 THR A N 26
ATOM 23751 C CA . THR A 1 59 ? -3.430 -8.173 -3.964 1.00 0.00 59 THR A CA 26
ATOM 23752 C C . THR A 1 59 ? -3.565 -9.673 -3.684 1.00 0.00 59 THR A C 26
ATOM 23753 O O . THR A 1 59 ? -3.657 -10.477 -4.591 1.00 0.00 59 THR A O 26
ATOM 23764 N N . ARG A 1 60 ? -3.577 -10.058 -2.437 1.00 0.00 60 ARG A N 26
ATOM 23765 C CA . ARG A 1 60 ? -3.705 -11.506 -2.105 1.00 0.00 60 ARG A CA 26
ATOM 23766 C C . ARG A 1 60 ? -5.034 -12.055 -2.630 1.00 0.00 60 ARG A C 26
ATOM 23767 O O . ARG A 1 60 ? -5.044 -13.182 -3.098 1.00 0.00 60 ARG A O 26
ATOM 23791 N N . MET A 1 1 ? 11.729 -4.228 24.921 1.00 0.00 1 MET A N 27
ATOM 23792 C CA . MET A 1 1 ? 11.510 -5.215 23.821 1.00 0.00 1 MET A CA 27
ATOM 23793 C C . MET A 1 1 ? 10.069 -5.127 23.313 1.00 0.00 1 MET A C 27
ATOM 23794 O O . MET A 1 1 ? 9.391 -6.125 23.166 1.00 0.00 1 MET A O 27
ATOM 23810 N N . GLU A 1 2 ? 9.594 -3.942 23.045 1.00 0.00 2 GLU A N 27
ATOM 23811 C CA . GLU A 1 2 ? 8.195 -3.794 22.550 1.00 0.00 2 GLU A CA 27
ATOM 23812 C C . GLU A 1 2 ? 8.177 -3.669 21.024 1.00 0.00 2 GLU A C 27
ATOM 23813 O O . GLU A 1 2 ? 8.961 -4.286 20.330 1.00 0.00 2 GLU A O 27
ATOM 23825 N N . ASP A 1 3 ? 7.285 -2.876 20.499 1.00 0.00 3 ASP A N 27
ATOM 23826 C CA . ASP A 1 3 ? 7.209 -2.709 19.018 1.00 0.00 3 ASP A CA 27
ATOM 23827 C C . ASP A 1 3 ? 8.493 -2.064 18.491 1.00 0.00 3 ASP A C 27
ATOM 23828 O O . ASP A 1 3 ? 9.302 -1.562 19.246 1.00 0.00 3 ASP A O 27
ATOM 23837 N N . GLU A 1 4 ? 8.686 -2.071 17.201 1.00 0.00 4 GLU A N 27
ATOM 23838 C CA . GLU A 1 4 ? 9.919 -1.457 16.630 1.00 0.00 4 GLU A CA 27
ATOM 23839 C C . GLU A 1 4 ? 9.563 -0.200 15.832 1.00 0.00 4 GLU A C 27
ATOM 23840 O O . GLU A 1 4 ? 9.589 0.901 16.344 1.00 0.00 4 GLU A O 27
ATOM 23852 N N . ASP A 1 5 ? 9.232 -0.356 14.580 1.00 0.00 5 ASP A N 27
ATOM 23853 C CA . ASP A 1 5 ? 8.875 0.830 13.750 1.00 0.00 5 ASP A CA 27
ATOM 23854 C C . ASP A 1 5 ? 7.480 0.650 13.144 1.00 0.00 5 ASP A C 27
ATOM 23855 O O . ASP A 1 5 ? 7.183 -0.356 12.530 1.00 0.00 5 ASP A O 27
ATOM 23864 N N . VAL A 1 6 ? 6.620 1.618 13.313 1.00 0.00 6 VAL A N 27
ATOM 23865 C CA . VAL A 1 6 ? 5.244 1.498 12.746 1.00 0.00 6 VAL A CA 27
ATOM 23866 C C . VAL A 1 6 ? 5.123 2.328 11.463 1.00 0.00 6 VAL A C 27
ATOM 23867 O O . VAL A 1 6 ? 5.192 3.539 11.498 1.00 0.00 6 VAL A O 27
ATOM 23880 N N . PRO A 1 7 ? 4.943 1.639 10.367 1.00 0.00 7 PRO A N 27
ATOM 23881 C CA . PRO A 1 7 ? 4.806 2.313 9.052 1.00 0.00 7 PRO A CA 27
ATOM 23882 C C . PRO A 1 7 ? 3.426 2.969 8.935 1.00 0.00 7 PRO A C 27
ATOM 23883 O O . PRO A 1 7 ? 2.521 2.660 9.685 1.00 0.00 7 PRO A O 27
ATOM 23894 N N . VAL A 1 8 ? 3.261 3.877 8.007 1.00 0.00 8 VAL A N 27
ATOM 23895 C CA . VAL A 1 8 ? 1.935 4.551 7.851 1.00 0.00 8 VAL A CA 27
ATOM 23896 C C . VAL A 1 8 ? 1.443 4.455 6.406 1.00 0.00 8 VAL A C 27
ATOM 23897 O O . VAL A 1 8 ? 2.220 4.430 5.474 1.00 0.00 8 VAL A O 27
ATOM 23910 N N . CYS A 1 9 ? 0.151 4.404 6.218 1.00 0.00 9 CYS A N 27
ATOM 23911 C CA . CYS A 1 9 ? -0.401 4.312 4.836 1.00 0.00 9 CYS A CA 27
ATOM 23912 C C . CYS A 1 9 ? -0.406 5.699 4.185 1.00 0.00 9 CYS A C 27
ATOM 23913 O O . CYS A 1 9 ? -1.017 6.629 4.672 1.00 0.00 9 CYS A O 27
ATOM 23920 N N . TRP A 1 10 ? 0.288 5.839 3.091 1.00 0.00 10 TRP A N 27
ATOM 23921 C CA . TRP A 1 10 ? 0.360 7.157 2.395 1.00 0.00 10 TRP A CA 27
ATOM 23922 C C . TRP A 1 10 ? -1.008 7.581 1.844 1.00 0.00 10 TRP A C 27
ATOM 23923 O O . TRP A 1 10 ? -1.220 8.731 1.513 1.00 0.00 10 TRP A O 27
ATOM 23944 N N . ILE A 1 11 ? -1.932 6.671 1.726 1.00 0.00 11 ILE A N 27
ATOM 23945 C CA . ILE A 1 11 ? -3.270 7.043 1.176 1.00 0.00 11 ILE A CA 27
ATOM 23946 C C . ILE A 1 11 ? -4.120 7.761 2.228 1.00 0.00 11 ILE A C 27
ATOM 23947 O O . ILE A 1 11 ? -4.594 8.857 2.008 1.00 0.00 11 ILE A O 27
ATOM 23963 N N . CYS A 1 12 ? -4.327 7.154 3.364 1.00 0.00 12 CYS A N 27
ATOM 23964 C CA . CYS A 1 12 ? -5.160 7.813 4.413 1.00 0.00 12 CYS A CA 27
ATOM 23965 C C . CYS A 1 12 ? -4.277 8.428 5.505 1.00 0.00 12 CYS A C 27
ATOM 23966 O O . CYS A 1 12 ? -4.768 8.985 6.466 1.00 0.00 12 CYS A O 27
ATOM 23973 N N . ASN A 1 13 ? -2.981 8.337 5.367 1.00 0.00 13 ASN A N 27
ATOM 23974 C CA . ASN A 1 13 ? -2.085 8.926 6.406 1.00 0.00 13 ASN A CA 27
ATOM 23975 C C . ASN A 1 13 ? -2.393 8.319 7.776 1.00 0.00 13 ASN A C 27
ATOM 23976 O O . ASN A 1 13 ? -2.794 9.007 8.694 1.00 0.00 13 ASN A O 27
ATOM 23987 N N . GLU A 1 14 ? -2.210 7.038 7.923 1.00 0.00 14 GLU A N 27
ATOM 23988 C CA . GLU A 1 14 ? -2.493 6.391 9.235 1.00 0.00 14 GLU A CA 27
ATOM 23989 C C . GLU A 1 14 ? -1.596 5.168 9.429 1.00 0.00 14 GLU A C 27
ATOM 23990 O O . GLU A 1 14 ? -1.415 4.369 8.531 1.00 0.00 14 GLU A O 27
ATOM 24002 N N . GLU A 1 15 ? -1.035 5.013 10.595 1.00 0.00 15 GLU A N 27
ATOM 24003 C CA . GLU A 1 15 ? -0.153 3.840 10.848 1.00 0.00 15 GLU A CA 27
ATOM 24004 C C . GLU A 1 15 ? -0.923 2.543 10.615 1.00 0.00 15 GLU A C 27
ATOM 24005 O O . GLU A 1 15 ? -2.061 2.399 11.017 1.00 0.00 15 GLU A O 27
ATOM 24017 N N . LEU A 1 16 ? -0.307 1.596 9.967 1.00 0.00 16 LEU A N 27
ATOM 24018 C CA . LEU A 1 16 ? -0.996 0.305 9.706 1.00 0.00 16 LEU A CA 27
ATOM 24019 C C . LEU A 1 16 ? -0.241 -0.833 10.402 1.00 0.00 16 LEU A C 27
ATOM 24020 O O . LEU A 1 16 ? -0.708 -1.953 10.474 1.00 0.00 16 LEU A O 27
ATOM 24036 N N . GLY A 1 17 ? 0.919 -0.542 10.931 1.00 0.00 17 GLY A N 27
ATOM 24037 C CA . GLY A 1 17 ? 1.715 -1.584 11.647 1.00 0.00 17 GLY A CA 27
ATOM 24038 C C . GLY A 1 17 ? 2.582 -2.373 10.662 1.00 0.00 17 GLY A C 27
ATOM 24039 O O . GLY A 1 17 ? 3.639 -2.843 11.024 1.00 0.00 17 GLY A O 27
ATOM 24043 N N . ASN A 1 18 ? 2.125 -2.506 9.430 1.00 0.00 18 ASN A N 27
ATOM 24044 C CA . ASN A 1 18 ? 2.863 -3.257 8.346 1.00 0.00 18 ASN A CA 27
ATOM 24045 C C . ASN A 1 18 ? 1.917 -4.280 7.720 1.00 0.00 18 ASN A C 27
ATOM 24046 O O . ASN A 1 18 ? 2.208 -5.459 7.669 1.00 0.00 18 ASN A O 27
ATOM 24057 N N . GLU A 1 19 ? 0.783 -3.842 7.246 1.00 0.00 19 GLU A N 27
ATOM 24058 C CA . GLU A 1 19 ? -0.176 -4.798 6.628 1.00 0.00 19 GLU A CA 27
ATOM 24059 C C . GLU A 1 19 ? 0.498 -5.507 5.458 1.00 0.00 19 GLU A C 27
ATOM 24060 O O . GLU A 1 19 ? 0.930 -4.884 4.508 1.00 0.00 19 GLU A O 27
ATOM 24072 N N . ARG A 1 20 ? 0.605 -6.805 5.517 1.00 0.00 20 ARG A N 27
ATOM 24073 C CA . ARG A 1 20 ? 1.268 -7.536 4.403 1.00 0.00 20 ARG A CA 27
ATOM 24074 C C . ARG A 1 20 ? 0.487 -7.325 3.107 1.00 0.00 20 ARG A C 27
ATOM 24075 O O . ARG A 1 20 ? -0.469 -8.019 2.822 1.00 0.00 20 ARG A O 27
ATOM 24096 N N . PHE A 1 21 ? 0.898 -6.372 2.320 1.00 0.00 21 PHE A N 27
ATOM 24097 C CA . PHE A 1 21 ? 0.199 -6.105 1.034 1.00 0.00 21 PHE A CA 27
ATOM 24098 C C . PHE A 1 21 ? 1.202 -5.565 0.013 1.00 0.00 21 PHE A C 27
ATOM 24099 O O . PHE A 1 21 ? 1.520 -4.393 0.002 1.00 0.00 21 PHE A O 27
ATOM 24116 N N . ARG A 1 22 ? 1.705 -6.409 -0.843 1.00 0.00 22 ARG A N 27
ATOM 24117 C CA . ARG A 1 22 ? 2.688 -5.937 -1.858 1.00 0.00 22 ARG A CA 27
ATOM 24118 C C . ARG A 1 22 ? 1.964 -5.201 -2.984 1.00 0.00 22 ARG A C 27
ATOM 24119 O O . ARG A 1 22 ? 1.477 -5.805 -3.920 1.00 0.00 22 ARG A O 27
ATOM 24140 N N . ALA A 1 23 ? 1.882 -3.902 -2.898 1.00 0.00 23 ALA A N 27
ATOM 24141 C CA . ALA A 1 23 ? 1.181 -3.130 -3.964 1.00 0.00 23 ALA A CA 27
ATOM 24142 C C . ALA A 1 23 ? 2.185 -2.340 -4.805 1.00 0.00 23 ALA A C 27
ATOM 24143 O O . ALA A 1 23 ? 1.817 -1.621 -5.713 1.00 0.00 23 ALA A O 27
ATOM 24150 N N . CYS A 1 24 ? 3.452 -2.464 -4.514 1.00 0.00 24 CYS A N 27
ATOM 24151 C CA . CYS A 1 24 ? 4.472 -1.713 -5.303 1.00 0.00 24 CYS A CA 27
ATOM 24152 C C . CYS A 1 24 ? 5.851 -1.861 -4.651 1.00 0.00 24 CYS A C 27
ATOM 24153 O O . CYS A 1 24 ? 5.979 -2.319 -3.533 1.00 0.00 24 CYS A O 27
ATOM 24160 N N . GLY A 1 25 ? 6.882 -1.471 -5.348 1.00 0.00 25 GLY A N 27
ATOM 24161 C CA . GLY A 1 25 ? 8.255 -1.580 -4.781 1.00 0.00 25 GLY A CA 27
ATOM 24162 C C . GLY A 1 25 ? 8.924 -0.206 -4.806 1.00 0.00 25 GLY A C 27
ATOM 24163 O O . GLY A 1 25 ? 10.020 -0.047 -5.306 1.00 0.00 25 GLY A O 27
ATOM 24167 N N . CYS A 1 26 ? 8.274 0.789 -4.269 1.00 0.00 26 CYS A N 27
ATOM 24168 C CA . CYS A 1 26 ? 8.872 2.154 -4.260 1.00 0.00 26 CYS A CA 27
ATOM 24169 C C . CYS A 1 26 ? 9.912 2.262 -3.142 1.00 0.00 26 CYS A C 27
ATOM 24170 O O . CYS A 1 26 ? 10.338 1.272 -2.581 1.00 0.00 26 CYS A O 27
ATOM 24177 N N . THR A 1 27 ? 10.323 3.455 -2.813 1.00 0.00 27 THR A N 27
ATOM 24178 C CA . THR A 1 27 ? 11.335 3.619 -1.729 1.00 0.00 27 THR A CA 27
ATOM 24179 C C . THR A 1 27 ? 10.841 4.625 -0.690 1.00 0.00 27 THR A C 27
ATOM 24180 O O . THR A 1 27 ? 11.623 5.273 -0.023 1.00 0.00 27 THR A O 27
ATOM 24191 N N . GLY A 1 28 ? 9.551 4.771 -0.548 1.00 0.00 28 GLY A N 27
ATOM 24192 C CA . GLY A 1 28 ? 9.024 5.746 0.448 1.00 0.00 28 GLY A CA 27
ATOM 24193 C C . GLY A 1 28 ? 7.705 5.243 1.036 1.00 0.00 28 GLY A C 27
ATOM 24194 O O . GLY A 1 28 ? 7.445 4.059 1.091 1.00 0.00 28 GLY A O 27
ATOM 24198 N N . GLU A 1 29 ? 6.877 6.143 1.484 1.00 0.00 29 GLU A N 27
ATOM 24199 C CA . GLU A 1 29 ? 5.570 5.745 2.087 1.00 0.00 29 GLU A CA 27
ATOM 24200 C C . GLU A 1 29 ? 4.895 4.636 1.276 1.00 0.00 29 GLU A C 27
ATOM 24201 O O . GLU A 1 29 ? 4.323 3.717 1.825 1.00 0.00 29 GLU A O 27
ATOM 24213 N N . LEU A 1 30 ? 4.933 4.723 -0.023 1.00 0.00 30 LEU A N 27
ATOM 24214 C CA . LEU A 1 30 ? 4.266 3.682 -0.854 1.00 0.00 30 LEU A CA 27
ATOM 24215 C C . LEU A 1 30 ? 4.679 2.275 -0.409 1.00 0.00 30 LEU A C 27
ATOM 24216 O O . LEU A 1 30 ? 3.999 1.308 -0.687 1.00 0.00 30 LEU A O 27
ATOM 24232 N N . GLU A 1 31 ? 5.778 2.146 0.284 1.00 0.00 31 GLU A N 27
ATOM 24233 C CA . GLU A 1 31 ? 6.204 0.790 0.740 1.00 0.00 31 GLU A CA 27
ATOM 24234 C C . GLU A 1 31 ? 5.130 0.184 1.645 1.00 0.00 31 GLU A C 27
ATOM 24235 O O . GLU A 1 31 ? 4.713 -0.942 1.461 1.00 0.00 31 GLU A O 27
ATOM 24247 N N . ASN A 1 32 ? 4.671 0.925 2.617 1.00 0.00 32 ASN A N 27
ATOM 24248 C CA . ASN A 1 32 ? 3.619 0.395 3.525 1.00 0.00 32 ASN A CA 27
ATOM 24249 C C . ASN A 1 32 ? 2.281 1.052 3.199 1.00 0.00 32 ASN A C 27
ATOM 24250 O O . ASN A 1 32 ? 2.151 2.259 3.229 1.00 0.00 32 ASN A O 27
ATOM 24261 N N . VAL A 1 33 ? 1.282 0.277 2.888 1.00 0.00 33 VAL A N 27
ATOM 24262 C CA . VAL A 1 33 ? -0.034 0.888 2.564 1.00 0.00 33 VAL A CA 27
ATOM 24263 C C . VAL A 1 33 ? -1.185 -0.018 2.997 1.00 0.00 33 VAL A C 27
ATOM 24264 O O . VAL A 1 33 ? -1.133 -1.225 2.866 1.00 0.00 33 VAL A O 27
ATOM 24277 N N . HIS A 1 34 ? -2.231 0.570 3.501 1.00 0.00 34 HIS A N 27
ATOM 24278 C CA . HIS A 1 34 ? -3.412 -0.223 3.939 1.00 0.00 34 HIS A CA 27
ATOM 24279 C C . HIS A 1 34 ? -4.060 -0.914 2.738 1.00 0.00 34 HIS A C 27
ATOM 24280 O O . HIS A 1 34 ? -4.510 -0.269 1.813 1.00 0.00 34 HIS A O 27
ATOM 24294 N N . ARG A 1 35 ? -4.128 -2.212 2.745 1.00 0.00 35 ARG A N 27
ATOM 24295 C CA . ARG A 1 35 ? -4.767 -2.919 1.602 1.00 0.00 35 ARG A CA 27
ATOM 24296 C C . ARG A 1 35 ? -6.250 -2.550 1.538 1.00 0.00 35 ARG A C 27
ATOM 24297 O O . ARG A 1 35 ? -6.918 -2.770 0.547 1.00 0.00 35 ARG A O 27
ATOM 24318 N N . SER A 1 36 ? -6.766 -1.996 2.600 1.00 0.00 36 SER A N 27
ATOM 24319 C CA . SER A 1 36 ? -8.209 -1.614 2.629 1.00 0.00 36 SER A CA 27
ATOM 24320 C C . SER A 1 36 ? -8.463 -0.344 1.806 1.00 0.00 36 SER A C 27
ATOM 24321 O O . SER A 1 36 ? -9.211 -0.360 0.848 1.00 0.00 36 SER A O 27
ATOM 24329 N N . CYS A 1 37 ? -7.864 0.759 2.172 1.00 0.00 37 CYS A N 27
ATOM 24330 C CA . CYS A 1 37 ? -8.103 2.018 1.398 1.00 0.00 37 CYS A CA 27
ATOM 24331 C C . CYS A 1 37 ? -7.318 2.009 0.084 1.00 0.00 37 CYS A C 27
ATOM 24332 O O . CYS A 1 37 ? -7.669 2.698 -0.852 1.00 0.00 37 CYS A O 27
ATOM 24340 N N . LEU A 1 38 ? -6.272 1.236 -0.010 1.00 0.00 38 LEU A N 27
ATOM 24341 C CA . LEU A 1 38 ? -5.504 1.207 -1.289 1.00 0.00 38 LEU A CA 27
ATOM 24342 C C . LEU A 1 38 ? -6.233 0.335 -2.315 1.00 0.00 38 LEU A C 27
ATOM 24343 O O . LEU A 1 38 ? -6.616 0.795 -3.372 1.00 0.00 38 LEU A O 27
ATOM 24359 N N . SER A 1 39 ? -6.437 -0.917 -2.006 1.00 0.00 39 SER A N 27
ATOM 24360 C CA . SER A 1 39 ? -7.148 -1.819 -2.959 1.00 0.00 39 SER A CA 27
ATOM 24361 C C . SER A 1 39 ? -8.486 -1.200 -3.376 1.00 0.00 39 SER A C 27
ATOM 24362 O O . SER A 1 39 ? -8.916 -1.331 -4.506 1.00 0.00 39 SER A O 27
ATOM 24370 N N . THR A 1 40 ? -9.145 -0.527 -2.474 1.00 0.00 40 THR A N 27
ATOM 24371 C CA . THR A 1 40 ? -10.453 0.102 -2.818 1.00 0.00 40 THR A CA 27
ATOM 24372 C C . THR A 1 40 ? -10.219 1.434 -3.536 1.00 0.00 40 THR A C 27
ATOM 24373 O O . THR A 1 40 ? -10.926 1.788 -4.458 1.00 0.00 40 THR A O 27
ATOM 24384 N N . TRP A 1 41 ? -9.228 2.174 -3.121 1.00 0.00 41 TRP A N 27
ATOM 24385 C CA . TRP A 1 41 ? -8.947 3.479 -3.782 1.00 0.00 41 TRP A CA 27
ATOM 24386 C C . TRP A 1 41 ? -8.614 3.250 -5.259 1.00 0.00 41 TRP A C 27
ATOM 24387 O O . TRP A 1 41 ? -9.259 3.785 -6.139 1.00 0.00 41 TRP A O 27
ATOM 24408 N N . LEU A 1 42 ? -7.617 2.455 -5.541 1.00 0.00 42 LEU A N 27
ATOM 24409 C CA . LEU A 1 42 ? -7.261 2.197 -6.966 1.00 0.00 42 LEU A CA 27
ATOM 24410 C C . LEU A 1 42 ? -8.482 1.678 -7.728 1.00 0.00 42 LEU A C 27
ATOM 24411 O O . LEU A 1 42 ? -8.597 1.855 -8.925 1.00 0.00 42 LEU A O 27
ATOM 24427 N N . THR A 1 43 ? -9.397 1.043 -7.048 1.00 0.00 43 THR A N 27
ATOM 24428 C CA . THR A 1 43 ? -10.608 0.525 -7.746 1.00 0.00 43 THR A CA 27
ATOM 24429 C C . THR A 1 43 ? -11.468 1.699 -8.213 1.00 0.00 43 THR A C 27
ATOM 24430 O O . THR A 1 43 ? -12.024 1.685 -9.292 1.00 0.00 43 THR A O 27
ATOM 24441 N N . ILE A 1 44 ? -11.568 2.724 -7.411 1.00 0.00 44 ILE A N 27
ATOM 24442 C CA . ILE A 1 44 ? -12.377 3.907 -7.814 1.00 0.00 44 ILE A CA 27
ATOM 24443 C C . ILE A 1 44 ? -11.568 4.766 -8.789 1.00 0.00 44 ILE A C 27
ATOM 24444 O O . ILE A 1 44 ? -12.092 5.296 -9.749 1.00 0.00 44 ILE A O 27
ATOM 24460 N N . SER A 1 45 ? -10.289 4.894 -8.556 1.00 0.00 45 SER A N 27
ATOM 24461 C CA . SER A 1 45 ? -9.441 5.707 -9.474 1.00 0.00 45 SER A CA 27
ATOM 24462 C C . SER A 1 45 ? -9.071 4.881 -10.708 1.00 0.00 45 SER A C 27
ATOM 24463 O O . SER A 1 45 ? -8.599 5.400 -11.699 1.00 0.00 45 SER A O 27
ATOM 24471 N N . ARG A 1 46 ? -9.284 3.596 -10.649 1.00 0.00 46 ARG A N 27
ATOM 24472 C CA . ARG A 1 46 ? -8.948 2.725 -11.812 1.00 0.00 46 ARG A CA 27
ATOM 24473 C C . ARG A 1 46 ? -7.445 2.775 -12.104 1.00 0.00 46 ARG A C 27
ATOM 24474 O O . ARG A 1 46 ? -7.020 3.239 -13.143 1.00 0.00 46 ARG A O 27
ATOM 24495 N N . ASN A 1 47 ? -6.636 2.294 -11.198 1.00 0.00 47 ASN A N 27
ATOM 24496 C CA . ASN A 1 47 ? -5.164 2.306 -11.432 1.00 0.00 47 ASN A CA 27
ATOM 24497 C C . ASN A 1 47 ? -4.637 0.872 -11.463 1.00 0.00 47 ASN A C 27
ATOM 24498 O O . ASN A 1 47 ? -4.103 0.414 -12.451 1.00 0.00 47 ASN A O 27
ATOM 24509 N N . THR A 1 48 ? -4.798 0.166 -10.377 1.00 0.00 48 THR A N 27
ATOM 24510 C CA . THR A 1 48 ? -4.333 -1.257 -10.290 1.00 0.00 48 THR A CA 27
ATOM 24511 C C . THR A 1 48 ? -2.801 -1.340 -10.254 1.00 0.00 48 THR A C 27
ATOM 24512 O O . THR A 1 48 ? -2.241 -2.401 -10.059 1.00 0.00 48 THR A O 27
ATOM 24523 N N . ALA A 1 49 ? -2.110 -0.245 -10.434 1.00 0.00 49 ALA A N 27
ATOM 24524 C CA . ALA A 1 49 ? -0.623 -0.302 -10.399 1.00 0.00 49 ALA A CA 27
ATOM 24525 C C . ALA A 1 49 ? -0.039 1.041 -9.969 1.00 0.00 49 ALA A C 27
ATOM 24526 O O . ALA A 1 49 ? -0.474 2.089 -10.403 1.00 0.00 49 ALA A O 27
ATOM 24533 N N . CYS A 1 50 ? 0.954 1.014 -9.126 1.00 0.00 50 CYS A N 27
ATOM 24534 C CA . CYS A 1 50 ? 1.579 2.291 -8.674 1.00 0.00 50 CYS A CA 27
ATOM 24535 C C . CYS A 1 50 ? 2.060 3.089 -9.892 1.00 0.00 50 CYS A C 27
ATOM 24536 O O . CYS A 1 50 ? 2.646 2.546 -10.807 1.00 0.00 50 CYS A O 27
ATOM 24544 N N . GLN A 1 51 ? 1.805 4.370 -9.919 1.00 0.00 51 GLN A N 27
ATOM 24545 C CA . GLN A 1 51 ? 2.236 5.193 -11.089 1.00 0.00 51 GLN A CA 27
ATOM 24546 C C . GLN A 1 51 ? 3.647 5.751 -10.874 1.00 0.00 51 GLN A C 27
ATOM 24547 O O . GLN A 1 51 ? 4.238 6.327 -11.766 1.00 0.00 51 GLN A O 27
ATOM 24561 N N . ILE A 1 52 ? 4.192 5.592 -9.700 1.00 0.00 52 ILE A N 27
ATOM 24562 C CA . ILE A 1 52 ? 5.563 6.122 -9.438 1.00 0.00 52 ILE A CA 27
ATOM 24563 C C . ILE A 1 52 ? 6.620 5.220 -10.084 1.00 0.00 52 ILE A C 27
ATOM 24564 O O . ILE A 1 52 ? 7.508 5.686 -10.772 1.00 0.00 52 ILE A O 27
ATOM 24580 N N . CYS A 1 53 ? 6.539 3.936 -9.868 1.00 0.00 53 CYS A N 27
ATOM 24581 C CA . CYS A 1 53 ? 7.547 3.016 -10.470 1.00 0.00 53 CYS A CA 27
ATOM 24582 C C . CYS A 1 53 ? 6.893 2.120 -11.526 1.00 0.00 53 CYS A C 27
ATOM 24583 O O . CYS A 1 53 ? 7.562 1.534 -12.356 1.00 0.00 53 CYS A O 27
ATOM 24591 N N . GLY A 1 54 ? 5.592 2.011 -11.510 1.00 0.00 54 GLY A N 27
ATOM 24592 C CA . GLY A 1 54 ? 4.905 1.158 -12.521 1.00 0.00 54 GLY A CA 27
ATOM 24593 C C . GLY A 1 54 ? 4.766 -0.274 -11.997 1.00 0.00 54 GLY A C 27
ATOM 24594 O O . GLY A 1 54 ? 5.102 -1.226 -12.674 1.00 0.00 54 GLY A O 27
ATOM 24598 N N . VAL A 1 55 ? 4.265 -0.440 -10.803 1.00 0.00 55 VAL A N 27
ATOM 24599 C CA . VAL A 1 55 ? 4.097 -1.817 -10.252 1.00 0.00 55 VAL A CA 27
ATOM 24600 C C . VAL A 1 55 ? 2.626 -2.068 -9.918 1.00 0.00 55 VAL A C 27
ATOM 24601 O O . VAL A 1 55 ? 1.979 -1.263 -9.278 1.00 0.00 55 VAL A O 27
ATOM 24614 N N . VAL A 1 56 ? 2.089 -3.177 -10.347 1.00 0.00 56 VAL A N 27
ATOM 24615 C CA . VAL A 1 56 ? 0.658 -3.467 -10.053 1.00 0.00 56 VAL A CA 27
ATOM 24616 C C . VAL A 1 56 ? 0.443 -3.630 -8.545 1.00 0.00 56 VAL A C 27
ATOM 24617 O O . VAL A 1 56 ? 1.278 -4.167 -7.846 1.00 0.00 56 VAL A O 27
ATOM 24630 N N . TYR A 1 57 ? -0.673 -3.178 -8.041 1.00 0.00 57 TYR A N 27
ATOM 24631 C CA . TYR A 1 57 ? -0.939 -3.319 -6.580 1.00 0.00 57 TYR A CA 27
ATOM 24632 C C . TYR A 1 57 ? -1.144 -4.791 -6.223 1.00 0.00 57 TYR A C 27
ATOM 24633 O O . TYR A 1 57 ? -0.785 -5.242 -5.154 1.00 0.00 57 TYR A O 27
ATOM 24651 N N . ASN A 1 58 ? -1.716 -5.543 -7.118 1.00 0.00 58 ASN A N 27
ATOM 24652 C CA . ASN A 1 58 ? -1.945 -6.991 -6.844 1.00 0.00 58 ASN A CA 27
ATOM 24653 C C . ASN A 1 58 ? -2.634 -7.181 -5.492 1.00 0.00 58 ASN A C 27
ATOM 24654 O O . ASN A 1 58 ? -2.068 -7.737 -4.570 1.00 0.00 58 ASN A O 27
ATOM 24665 N N . THR A 1 59 ? -3.851 -6.730 -5.361 1.00 0.00 59 THR A N 27
ATOM 24666 C CA . THR A 1 59 ? -4.568 -6.896 -4.065 1.00 0.00 59 THR A CA 27
ATOM 24667 C C . THR A 1 59 ? -5.115 -8.320 -3.944 1.00 0.00 59 THR A C 27
ATOM 24668 O O . THR A 1 59 ? -5.945 -8.745 -4.724 1.00 0.00 59 THR A O 27
ATOM 24679 N N . ARG A 1 60 ? -4.656 -9.060 -2.975 1.00 0.00 60 ARG A N 27
ATOM 24680 C CA . ARG A 1 60 ? -5.148 -10.457 -2.806 1.00 0.00 60 ARG A CA 27
ATOM 24681 C C . ARG A 1 60 ? -6.163 -10.527 -1.662 1.00 0.00 60 ARG A C 27
ATOM 24682 O O . ARG A 1 60 ? -7.340 -10.351 -1.931 1.00 0.00 60 ARG A O 27
ATOM 24706 N N . MET A 1 1 ? 15.730 -3.877 14.443 1.00 0.00 1 MET A N 28
ATOM 24707 C CA . MET A 1 1 ? 15.374 -4.110 15.873 1.00 0.00 1 MET A CA 28
ATOM 24708 C C . MET A 1 1 ? 15.877 -2.955 16.742 1.00 0.00 1 MET A C 28
ATOM 24709 O O . MET A 1 1 ? 15.694 -2.943 17.943 1.00 0.00 1 MET A O 28
ATOM 24725 N N . GLU A 1 2 ? 16.510 -1.983 16.144 1.00 0.00 2 GLU A N 28
ATOM 24726 C CA . GLU A 1 2 ? 17.023 -0.831 16.938 1.00 0.00 2 GLU A CA 28
ATOM 24727 C C . GLU A 1 2 ? 16.388 0.472 16.448 1.00 0.00 2 GLU A C 28
ATOM 24728 O O . GLU A 1 2 ? 16.442 1.489 17.111 1.00 0.00 2 GLU A O 28
ATOM 24740 N N . ASP A 1 3 ? 15.787 0.448 15.291 1.00 0.00 3 ASP A N 28
ATOM 24741 C CA . ASP A 1 3 ? 15.147 1.683 14.758 1.00 0.00 3 ASP A CA 28
ATOM 24742 C C . ASP A 1 3 ? 13.633 1.622 14.976 1.00 0.00 3 ASP A C 28
ATOM 24743 O O . ASP A 1 3 ? 12.954 2.631 14.975 1.00 0.00 3 ASP A O 28
ATOM 24752 N N . GLU A 1 4 ? 13.099 0.445 15.165 1.00 0.00 4 GLU A N 28
ATOM 24753 C CA . GLU A 1 4 ? 11.631 0.317 15.386 1.00 0.00 4 GLU A CA 28
ATOM 24754 C C . GLU A 1 4 ? 10.873 1.232 14.414 1.00 0.00 4 GLU A C 28
ATOM 24755 O O . GLU A 1 4 ? 11.004 1.108 13.213 1.00 0.00 4 GLU A O 28
ATOM 24767 N N . ASP A 1 5 ? 10.083 2.152 14.910 1.00 0.00 5 ASP A N 28
ATOM 24768 C CA . ASP A 1 5 ? 9.332 3.064 13.993 1.00 0.00 5 ASP A CA 28
ATOM 24769 C C . ASP A 1 5 ? 8.237 2.291 13.251 1.00 0.00 5 ASP A C 28
ATOM 24770 O O . ASP A 1 5 ? 8.409 1.144 12.889 1.00 0.00 5 ASP A O 28
ATOM 24779 N N . VAL A 1 6 ? 7.112 2.912 13.018 1.00 0.00 6 VAL A N 28
ATOM 24780 C CA . VAL A 1 6 ? 6.008 2.216 12.293 1.00 0.00 6 VAL A CA 28
ATOM 24781 C C . VAL A 1 6 ? 5.633 3.003 11.034 1.00 0.00 6 VAL A C 28
ATOM 24782 O O . VAL A 1 6 ? 5.431 4.200 11.090 1.00 0.00 6 VAL A O 28
ATOM 24795 N N . PRO A 1 7 ? 5.559 2.303 9.934 1.00 0.00 7 PRO A N 28
ATOM 24796 C CA . PRO A 1 7 ? 5.214 2.950 8.645 1.00 0.00 7 PRO A CA 28
ATOM 24797 C C . PRO A 1 7 ? 3.729 3.325 8.611 1.00 0.00 7 PRO A C 28
ATOM 24798 O O . PRO A 1 7 ? 2.923 2.808 9.365 1.00 0.00 7 PRO A O 28
ATOM 24809 N N . VAL A 1 8 ? 3.364 4.220 7.737 1.00 0.00 8 VAL A N 28
ATOM 24810 C CA . VAL A 1 8 ? 1.936 4.638 7.646 1.00 0.00 8 VAL A CA 28
ATOM 24811 C C . VAL A 1 8 ? 1.441 4.531 6.206 1.00 0.00 8 VAL A C 28
ATOM 24812 O O . VAL A 1 8 ? 2.194 4.682 5.264 1.00 0.00 8 VAL A O 28
ATOM 24825 N N . CYS A 1 9 ? 0.174 4.276 6.030 1.00 0.00 9 CYS A N 28
ATOM 24826 C CA . CYS A 1 9 ? -0.376 4.164 4.651 1.00 0.00 9 CYS A CA 28
ATOM 24827 C C . CYS A 1 9 ? -0.393 5.542 3.989 1.00 0.00 9 CYS A C 28
ATOM 24828 O O . CYS A 1 9 ? -1.105 6.433 4.401 1.00 0.00 9 CYS A O 28
ATOM 24835 N N . TRP A 1 10 ? 0.400 5.724 2.974 1.00 0.00 10 TRP A N 28
ATOM 24836 C CA . TRP A 1 10 ? 0.454 7.045 2.283 1.00 0.00 10 TRP A CA 28
ATOM 24837 C C . TRP A 1 10 ? -0.939 7.490 1.811 1.00 0.00 10 TRP A C 28
ATOM 24838 O O . TRP A 1 10 ? -1.139 8.633 1.449 1.00 0.00 10 TRP A O 28
ATOM 24859 N N . ILE A 1 11 ? -1.899 6.603 1.792 1.00 0.00 11 ILE A N 28
ATOM 24860 C CA . ILE A 1 11 ? -3.265 6.996 1.319 1.00 0.00 11 ILE A CA 28
ATOM 24861 C C . ILE A 1 11 ? -4.077 7.668 2.434 1.00 0.00 11 ILE A C 28
ATOM 24862 O O . ILE A 1 11 ? -4.532 8.785 2.290 1.00 0.00 11 ILE A O 28
ATOM 24878 N N . CYS A 1 12 ? -4.277 7.000 3.539 1.00 0.00 12 CYS A N 28
ATOM 24879 C CA . CYS A 1 12 ? -5.077 7.615 4.641 1.00 0.00 12 CYS A CA 28
ATOM 24880 C C . CYS A 1 12 ? -4.158 8.121 5.756 1.00 0.00 12 CYS A C 28
ATOM 24881 O O . CYS A 1 12 ? -4.611 8.616 6.770 1.00 0.00 12 CYS A O 28
ATOM 24888 N N . ASN A 1 13 ? -2.874 8.001 5.579 1.00 0.00 13 ASN A N 28
ATOM 24889 C CA . ASN A 1 13 ? -1.928 8.474 6.627 1.00 0.00 13 ASN A CA 28
ATOM 24890 C C . ASN A 1 13 ? -2.164 7.719 7.939 1.00 0.00 13 ASN A C 28
ATOM 24891 O O . ASN A 1 13 ? -2.170 8.300 9.006 1.00 0.00 13 ASN A O 28
ATOM 24902 N N . GLU A 1 14 ? -2.357 6.429 7.869 1.00 0.00 14 GLU A N 28
ATOM 24903 C CA . GLU A 1 14 ? -2.589 5.646 9.117 1.00 0.00 14 GLU A CA 28
ATOM 24904 C C . GLU A 1 14 ? -1.521 4.561 9.270 1.00 0.00 14 GLU A C 28
ATOM 24905 O O . GLU A 1 14 ? -1.243 3.812 8.355 1.00 0.00 14 GLU A O 28
ATOM 24917 N N . GLU A 1 15 ? -0.920 4.472 10.425 1.00 0.00 15 GLU A N 28
ATOM 24918 C CA . GLU A 1 15 ? 0.132 3.439 10.645 1.00 0.00 15 GLU A CA 28
ATOM 24919 C C . GLU A 1 15 ? -0.430 2.038 10.417 1.00 0.00 15 GLU A C 28
ATOM 24920 O O . GLU A 1 15 ? -1.519 1.715 10.847 1.00 0.00 15 GLU A O 28
ATOM 24932 N N . LEU A 1 16 ? 0.321 1.193 9.762 1.00 0.00 16 LEU A N 28
ATOM 24933 C CA . LEU A 1 16 ? -0.160 -0.199 9.534 1.00 0.00 16 LEU A CA 28
ATOM 24934 C C . LEU A 1 16 ? 0.802 -1.173 10.222 1.00 0.00 16 LEU A C 28
ATOM 24935 O O . LEU A 1 16 ? 0.400 -2.179 10.773 1.00 0.00 16 LEU A O 28
ATOM 24951 N N . GLY A 1 17 ? 2.066 -0.848 10.235 1.00 0.00 17 GLY A N 28
ATOM 24952 C CA . GLY A 1 17 ? 3.074 -1.702 10.933 1.00 0.00 17 GLY A CA 28
ATOM 24953 C C . GLY A 1 17 ? 3.403 -2.983 10.158 1.00 0.00 17 GLY A C 28
ATOM 24954 O O . GLY A 1 17 ? 4.504 -3.488 10.255 1.00 0.00 17 GLY A O 28
ATOM 24958 N N . ASN A 1 18 ? 2.491 -3.532 9.397 1.00 0.00 18 ASN A N 28
ATOM 24959 C CA . ASN A 1 18 ? 2.838 -4.786 8.664 1.00 0.00 18 ASN A CA 28
ATOM 24960 C C . ASN A 1 18 ? 1.673 -5.293 7.813 1.00 0.00 18 ASN A C 28
ATOM 24961 O O . ASN A 1 18 ? 1.387 -6.474 7.794 1.00 0.00 18 ASN A O 28
ATOM 24972 N N . GLU A 1 19 ? 1.007 -4.438 7.092 1.00 0.00 19 GLU A N 28
ATOM 24973 C CA . GLU A 1 19 ? -0.112 -4.929 6.243 1.00 0.00 19 GLU A CA 28
ATOM 24974 C C . GLU A 1 19 ? 0.468 -5.695 5.053 1.00 0.00 19 GLU A C 28
ATOM 24975 O O . GLU A 1 19 ? 0.957 -5.111 4.107 1.00 0.00 19 GLU A O 28
ATOM 24987 N N . ARG A 1 20 ? 0.427 -7.000 5.091 1.00 0.00 20 ARG A N 28
ATOM 24988 C CA . ARG A 1 20 ? 0.990 -7.787 3.958 1.00 0.00 20 ARG A CA 28
ATOM 24989 C C . ARG A 1 20 ? 0.207 -7.479 2.682 1.00 0.00 20 ARG A C 28
ATOM 24990 O O . ARG A 1 20 ? -0.845 -8.034 2.436 1.00 0.00 20 ARG A O 28
ATOM 25011 N N . PHE A 1 21 ? 0.709 -6.586 1.873 1.00 0.00 21 PHE A N 28
ATOM 25012 C CA . PHE A 1 21 ? -0.010 -6.230 0.620 1.00 0.00 21 PHE A CA 28
ATOM 25013 C C . PHE A 1 21 ? 0.982 -5.830 -0.476 1.00 0.00 21 PHE A C 28
ATOM 25014 O O . PHE A 1 21 ? 1.453 -4.711 -0.522 1.00 0.00 21 PHE A O 28
ATOM 25031 N N . ARG A 1 22 ? 1.301 -6.735 -1.361 1.00 0.00 22 ARG A N 28
ATOM 25032 C CA . ARG A 1 22 ? 2.259 -6.402 -2.456 1.00 0.00 22 ARG A CA 28
ATOM 25033 C C . ARG A 1 22 ? 1.574 -5.513 -3.496 1.00 0.00 22 ARG A C 28
ATOM 25034 O O . ARG A 1 22 ? 0.905 -5.993 -4.389 1.00 0.00 22 ARG A O 28
ATOM 25055 N N . ALA A 1 23 ? 1.726 -4.219 -3.390 1.00 0.00 23 ALA A N 28
ATOM 25056 C CA . ALA A 1 23 ? 1.069 -3.316 -4.380 1.00 0.00 23 ALA A CA 28
ATOM 25057 C C . ALA A 1 23 ? 2.077 -2.329 -4.970 1.00 0.00 23 ALA A C 28
ATOM 25058 O O . ALA A 1 23 ? 1.799 -1.655 -5.942 1.00 0.00 23 ALA A O 28
ATOM 25065 N N . CYS A 1 24 ? 3.241 -2.233 -4.394 1.00 0.00 24 CYS A N 28
ATOM 25066 C CA . CYS A 1 24 ? 4.250 -1.281 -4.931 1.00 0.00 24 CYS A CA 28
ATOM 25067 C C . CYS A 1 24 ? 5.538 -1.362 -4.104 1.00 0.00 24 CYS A C 28
ATOM 25068 O O . CYS A 1 24 ? 5.575 -1.962 -3.049 1.00 0.00 24 CYS A O 28
ATOM 25075 N N . GLY A 1 25 ? 6.590 -0.760 -4.583 1.00 0.00 25 GLY A N 28
ATOM 25076 C CA . GLY A 1 25 ? 7.877 -0.798 -3.836 1.00 0.00 25 GLY A CA 28
ATOM 25077 C C . GLY A 1 25 ? 8.671 0.478 -4.117 1.00 0.00 25 GLY A C 28
ATOM 25078 O O . GLY A 1 25 ? 9.835 0.433 -4.462 1.00 0.00 25 GLY A O 28
ATOM 25082 N N . CYS A 1 26 ? 8.052 1.620 -3.977 1.00 0.00 26 CYS A N 28
ATOM 25083 C CA . CYS A 1 26 ? 8.777 2.896 -4.240 1.00 0.00 26 CYS A CA 28
ATOM 25084 C C . CYS A 1 26 ? 9.983 3.029 -3.296 1.00 0.00 26 CYS A C 28
ATOM 25085 O O . CYS A 1 26 ? 10.969 2.337 -3.449 1.00 0.00 26 CYS A O 28
ATOM 25092 N N . THR A 1 27 ? 9.927 3.912 -2.329 1.00 0.00 27 THR A N 28
ATOM 25093 C CA . THR A 1 27 ? 11.089 4.068 -1.404 1.00 0.00 27 THR A CA 28
ATOM 25094 C C . THR A 1 27 ? 10.645 3.965 0.058 1.00 0.00 27 THR A C 28
ATOM 25095 O O . THR A 1 27 ? 11.453 3.797 0.949 1.00 0.00 27 THR A O 28
ATOM 25106 N N . GLY A 1 28 ? 9.371 4.070 0.318 1.00 0.00 28 GLY A N 28
ATOM 25107 C CA . GLY A 1 28 ? 8.899 3.981 1.729 1.00 0.00 28 GLY A CA 28
ATOM 25108 C C . GLY A 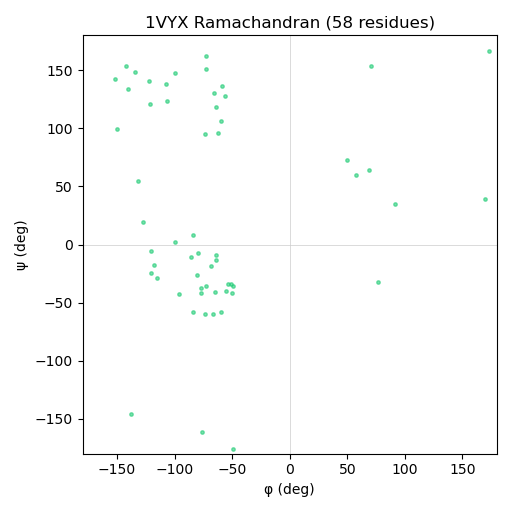1 28 ? 7.422 4.372 1.807 1.00 0.00 28 GLY A C 28
ATOM 25109 O O . GLY A 1 28 ? 6.573 3.563 2.122 1.00 0.00 28 GLY A O 28
ATOM 25113 N N . GLU A 1 29 ? 7.109 5.607 1.522 1.00 0.00 29 GLU A N 28
ATOM 25114 C CA . GLU A 1 29 ? 5.685 6.049 1.580 1.00 0.00 29 GLU A CA 28
ATOM 25115 C C . GLU A 1 29 ? 4.778 4.982 0.960 1.00 0.00 29 GLU A C 28
ATOM 25116 O O . GLU A 1 29 ? 3.912 4.433 1.613 1.00 0.00 29 GLU A O 28
ATOM 25128 N N . LEU A 1 30 ? 4.966 4.691 -0.296 1.00 0.00 30 LEU A N 28
ATOM 25129 C CA . LEU A 1 30 ? 4.113 3.667 -0.962 1.00 0.00 30 LEU A CA 28
ATOM 25130 C C . LEU A 1 30 ? 4.523 2.260 -0.517 1.00 0.00 30 LEU A C 28
ATOM 25131 O O . LEU A 1 30 ? 3.748 1.327 -0.591 1.00 0.00 30 LEU A O 28
ATOM 25147 N N . GLU A 1 31 ? 5.731 2.098 -0.054 1.00 0.00 31 GLU A N 28
ATOM 25148 C CA . GLU A 1 31 ? 6.181 0.748 0.395 1.00 0.00 31 GLU A CA 28
ATOM 25149 C C . GLU A 1 31 ? 5.171 0.158 1.382 1.00 0.00 31 GLU A C 28
ATOM 25150 O O . GLU A 1 31 ? 4.811 -1.000 1.294 1.00 0.00 31 GLU A O 28
ATOM 25162 N N . ASN A 1 32 ? 4.703 0.942 2.316 1.00 0.00 32 ASN A N 28
ATOM 25163 C CA . ASN A 1 32 ? 3.713 0.416 3.294 1.00 0.00 32 ASN A CA 28
ATOM 25164 C C . ASN A 1 32 ? 2.340 1.018 3.006 1.00 0.00 32 ASN A C 28
ATOM 25165 O O . ASN A 1 32 ? 2.168 2.221 3.024 1.00 0.00 32 ASN A O 28
ATOM 25176 N N . VAL A 1 33 ? 1.359 0.204 2.739 1.00 0.00 33 VAL A N 28
ATOM 25177 C CA . VAL A 1 33 ? 0.013 0.765 2.454 1.00 0.00 33 VAL A CA 28
ATOM 25178 C C . VAL A 1 33 ? -1.099 -0.195 2.879 1.00 0.00 33 VAL A C 28
ATOM 25179 O O . VAL A 1 33 ? -1.028 -1.390 2.667 1.00 0.00 33 VAL A O 28
ATOM 25192 N N . HIS A 1 34 ? -2.139 0.336 3.455 1.00 0.00 34 HIS A N 28
ATOM 25193 C CA . HIS A 1 34 ? -3.287 -0.512 3.875 1.00 0.00 34 HIS A CA 28
ATOM 25194 C C . HIS A 1 34 ? -3.970 -1.116 2.646 1.00 0.00 34 HIS A C 28
ATOM 25195 O O . HIS A 1 34 ? -4.399 -0.408 1.752 1.00 0.00 34 HIS A O 28
ATOM 25209 N N . ARG A 1 35 ? -4.084 -2.410 2.594 1.00 0.00 35 ARG A N 28
ATOM 25210 C CA . ARG A 1 35 ? -4.749 -3.051 1.426 1.00 0.00 35 ARG A CA 28
ATOM 25211 C C . ARG A 1 35 ? -6.232 -2.664 1.387 1.00 0.00 35 ARG A C 28
ATOM 25212 O O . ARG A 1 35 ? -6.909 -2.861 0.397 1.00 0.00 35 ARG A O 28
ATOM 25233 N N . SER A 1 36 ? -6.744 -2.124 2.461 1.00 0.00 36 SER A N 28
ATOM 25234 C CA . SER A 1 36 ? -8.186 -1.737 2.490 1.00 0.00 36 SER A CA 28
ATOM 25235 C C . SER A 1 36 ? -8.426 -0.425 1.729 1.00 0.00 36 SER A C 28
ATOM 25236 O O . SER A 1 36 ? -9.167 -0.387 0.766 1.00 0.00 36 SER A O 28
ATOM 25244 N N . CYS A 1 37 ? -7.828 0.656 2.160 1.00 0.00 37 CYS A N 28
ATOM 25245 C CA . CYS A 1 37 ? -8.061 1.958 1.452 1.00 0.00 37 CYS A CA 28
ATOM 25246 C C . CYS A 1 37 ? -7.299 2.015 0.122 1.00 0.00 37 CYS A C 28
ATOM 25247 O O . CYS A 1 37 ? -7.691 2.724 -0.783 1.00 0.00 37 CYS A O 28
ATOM 25255 N N . LEU A 1 38 ? -6.230 1.282 -0.026 1.00 0.00 38 LEU A N 28
ATOM 25256 C CA . LEU A 1 38 ? -5.499 1.328 -1.328 1.00 0.00 38 LEU A CA 28
ATOM 25257 C C . LEU A 1 38 ? -6.251 0.496 -2.372 1.00 0.00 38 LEU A C 28
ATOM 25258 O O . LEU A 1 38 ? -6.613 0.982 -3.424 1.00 0.00 38 LEU A O 28
ATOM 25274 N N . SER A 1 39 ? -6.492 -0.755 -2.084 1.00 0.00 39 SER A N 28
ATOM 25275 C CA . SER A 1 39 ? -7.224 -1.617 -3.056 1.00 0.00 39 SER A CA 28
ATOM 25276 C C . SER A 1 39 ? -8.559 -0.968 -3.430 1.00 0.00 39 SER A C 28
ATOM 25277 O O . SER A 1 39 ? -8.980 -1.001 -4.568 1.00 0.00 39 SER A O 28
ATOM 25285 N N . THR A 1 40 ? -9.225 -0.373 -2.476 1.00 0.00 40 THR A N 28
ATOM 25286 C CA . THR A 1 40 ? -10.530 0.282 -2.776 1.00 0.00 40 THR A CA 28
ATOM 25287 C C . THR A 1 40 ? -10.294 1.635 -3.448 1.00 0.00 40 THR A C 28
ATOM 25288 O O . THR A 1 40 ? -11.073 2.074 -4.270 1.00 0.00 40 THR A O 28
ATOM 25299 N N . TRP A 1 41 ? -9.220 2.297 -3.113 1.00 0.00 41 TRP A N 28
ATOM 25300 C CA . TRP A 1 41 ? -8.939 3.616 -3.746 1.00 0.00 41 TRP A CA 28
ATOM 25301 C C . TRP A 1 41 ? -8.606 3.404 -5.227 1.00 0.00 41 TRP A C 28
ATOM 25302 O O . TRP A 1 41 ? -9.236 3.969 -6.099 1.00 0.00 41 TRP A O 28
ATOM 25323 N N . LEU A 1 42 ? -7.629 2.590 -5.519 1.00 0.00 42 LEU A N 28
ATOM 25324 C CA . LEU A 1 42 ? -7.278 2.344 -6.946 1.00 0.00 42 LEU A CA 28
ATOM 25325 C C . LEU A 1 42 ? -8.506 1.824 -7.695 1.00 0.00 42 LEU A C 28
ATOM 25326 O O . LEU A 1 42 ? -8.609 1.949 -8.898 1.00 0.00 42 LEU A O 28
ATOM 25342 N N . THR A 1 43 ? -9.446 1.253 -6.990 1.00 0.00 43 THR A N 28
ATOM 25343 C CA . THR A 1 43 ? -10.672 0.744 -7.668 1.00 0.00 43 THR A CA 28
ATOM 25344 C C . THR A 1 43 ? -11.468 1.925 -8.226 1.00 0.00 43 THR A C 28
ATOM 25345 O O . THR A 1 43 ? -11.899 1.917 -9.363 1.00 0.00 43 THR A O 28
ATOM 25356 N N . ILE A 1 44 ? -11.653 2.948 -7.436 1.00 0.00 44 ILE A N 28
ATOM 25357 C CA . ILE A 1 44 ? -12.406 4.140 -7.922 1.00 0.00 44 ILE A CA 28
ATOM 25358 C C . ILE A 1 44 ? -11.538 4.921 -8.911 1.00 0.00 44 ILE A C 28
ATOM 25359 O O . ILE A 1 44 ? -12.011 5.420 -9.913 1.00 0.00 44 ILE A O 28
ATOM 25375 N N . SER A 1 45 ? -10.264 5.022 -8.637 1.00 0.00 45 SER A N 28
ATOM 25376 C CA . SER A 1 45 ? -9.356 5.758 -9.561 1.00 0.00 45 SER A CA 28
ATOM 25377 C C . SER A 1 45 ? -8.950 4.845 -10.721 1.00 0.00 45 SER A C 28
ATOM 25378 O O . SER A 1 45 ? -8.405 5.285 -11.713 1.00 0.00 45 SER A O 28
ATOM 25386 N N . ARG A 1 46 ? -9.219 3.574 -10.598 1.00 0.00 46 ARG A N 28
ATOM 25387 C CA . ARG A 1 46 ? -8.859 2.620 -11.685 1.00 0.00 46 ARG A CA 28
ATOM 25388 C C . ARG A 1 46 ? -7.411 2.836 -12.130 1.00 0.00 46 ARG A C 28
ATOM 25389 O O . ARG A 1 46 ? -7.148 3.420 -13.164 1.00 0.00 46 ARG A O 28
ATOM 25410 N N . ASN A 1 47 ? -6.469 2.363 -11.361 1.00 0.00 47 ASN A N 28
ATOM 25411 C CA . ASN A 1 47 ? -5.037 2.530 -11.740 1.00 0.00 47 ASN A CA 28
ATOM 25412 C C . ASN A 1 47 ? -4.421 1.163 -12.036 1.00 0.00 47 ASN A C 28
ATOM 25413 O O . ASN A 1 47 ? -3.648 1.008 -12.957 1.00 0.00 47 ASN A O 28
ATOM 25424 N N . THR A 1 48 ? -4.772 0.173 -11.254 1.00 0.00 48 THR A N 28
ATOM 25425 C CA . THR A 1 48 ? -4.242 -1.219 -11.447 1.00 0.00 48 THR A CA 28
ATOM 25426 C C . THR A 1 48 ? -2.794 -1.342 -10.952 1.00 0.00 48 THR A C 28
ATOM 25427 O O . THR A 1 48 ? -2.381 -2.389 -10.497 1.00 0.00 48 THR A O 28
ATOM 25438 N N . ALA A 1 49 ? -2.012 -0.300 -11.039 1.00 0.00 49 ALA A N 28
ATOM 25439 C CA . ALA A 1 49 ? -0.602 -0.400 -10.571 1.00 0.00 49 ALA A CA 28
ATOM 25440 C C . ALA A 1 49 ? -0.081 0.967 -10.123 1.00 0.00 49 ALA A C 28
ATOM 25441 O O . ALA A 1 49 ? -0.546 1.998 -10.569 1.00 0.00 49 ALA A O 28
ATOM 25448 N N . CYS A 1 50 ? 0.888 0.982 -9.248 1.00 0.00 50 CYS A N 28
ATOM 25449 C CA . CYS A 1 50 ? 1.448 2.283 -8.776 1.00 0.00 50 CYS A CA 28
ATOM 25450 C C . CYS A 1 50 ? 2.131 3.008 -9.939 1.00 0.00 50 CYS A C 28
ATOM 25451 O O . CYS A 1 50 ? 3.087 2.521 -10.510 1.00 0.00 50 CYS A O 28
ATOM 25459 N N . GLN A 1 51 ? 1.651 4.168 -10.297 1.00 0.00 51 GLN A N 28
ATOM 25460 C CA . GLN A 1 51 ? 2.277 4.919 -11.425 1.00 0.00 51 GLN A CA 28
ATOM 25461 C C . GLN A 1 51 ? 3.591 5.559 -10.968 1.00 0.00 51 GLN A C 28
ATOM 25462 O O . GLN A 1 51 ? 4.290 6.180 -11.742 1.00 0.00 51 GLN A O 28
ATOM 25476 N N . ILE A 1 52 ? 3.930 5.411 -9.716 1.00 0.00 52 ILE A N 28
ATOM 25477 C CA . ILE A 1 52 ? 5.198 6.013 -9.212 1.00 0.00 52 ILE A CA 28
ATOM 25478 C C . ILE A 1 52 ? 6.380 5.080 -9.498 1.00 0.00 52 ILE A C 28
ATOM 25479 O O . ILE A 1 52 ? 7.439 5.513 -9.906 1.00 0.00 52 ILE A O 28
ATOM 25495 N N . CYS A 1 53 ? 6.207 3.804 -9.286 1.00 0.00 53 CYS A N 28
ATOM 25496 C CA . CYS A 1 53 ? 7.323 2.849 -9.547 1.00 0.00 53 CYS A CA 28
ATOM 25497 C C . CYS A 1 53 ? 6.955 1.899 -10.690 1.00 0.00 53 CYS A C 28
ATOM 25498 O O . CYS A 1 53 ? 7.805 1.262 -11.277 1.00 0.00 53 CYS A O 28
ATOM 25506 N N . GLY A 1 54 ? 5.693 1.804 -11.012 1.00 0.00 54 GLY A N 28
ATOM 25507 C CA . GLY A 1 54 ? 5.271 0.901 -12.122 1.00 0.00 54 GLY A CA 28
ATOM 25508 C C . GLY A 1 54 ? 4.948 -0.491 -11.569 1.00 0.00 54 GLY A C 28
ATOM 25509 O O . GLY A 1 54 ? 5.035 -1.480 -12.268 1.00 0.00 54 GLY A O 28
ATOM 25513 N N . VAL A 1 55 ? 4.571 -0.578 -10.321 1.00 0.00 55 VAL A N 28
ATOM 25514 C CA . VAL A 1 55 ? 4.241 -1.912 -9.737 1.00 0.00 55 VAL A CA 28
ATOM 25515 C C . VAL A 1 55 ? 2.723 -2.097 -9.669 1.00 0.00 55 VAL A C 28
ATOM 25516 O O . VAL A 1 55 ? 1.988 -1.166 -9.410 1.00 0.00 55 VAL A O 28
ATOM 25529 N N . VAL A 1 56 ? 2.247 -3.290 -9.893 1.00 0.00 56 VAL A N 28
ATOM 25530 C CA . VAL A 1 56 ? 0.775 -3.522 -9.835 1.00 0.00 56 VAL A CA 28
ATOM 25531 C C . VAL A 1 56 ? 0.318 -3.669 -8.380 1.00 0.00 56 VAL A C 28
ATOM 25532 O O . VAL A 1 56 ? 1.046 -4.155 -7.538 1.00 0.00 56 VAL A O 28
ATOM 25545 N N . TYR A 1 57 ? -0.881 -3.247 -8.078 1.00 0.00 57 TYR A N 28
ATOM 25546 C CA . TYR A 1 57 ? -1.379 -3.356 -6.675 1.00 0.00 57 TYR A CA 28
ATOM 25547 C C . TYR A 1 57 ? -1.640 -4.817 -6.303 1.00 0.00 57 TYR A C 28
ATOM 25548 O O . TYR A 1 57 ? -1.397 -5.236 -5.189 1.00 0.00 57 TYR A O 28
ATOM 25566 N N . ASN A 1 58 ? -2.137 -5.592 -7.224 1.00 0.00 58 ASN A N 28
ATOM 25567 C CA . ASN A 1 58 ? -2.417 -7.024 -6.917 1.00 0.00 58 ASN A CA 28
ATOM 25568 C C . ASN A 1 58 ? -3.086 -7.144 -5.544 1.00 0.00 58 ASN A C 28
ATOM 25569 O O . ASN A 1 58 ? -2.461 -7.501 -4.567 1.00 0.00 58 ASN A O 28
ATOM 25580 N N . THR A 1 59 ? -4.355 -6.841 -5.464 1.00 0.00 59 THR A N 28
ATOM 25581 C CA . THR A 1 59 ? -5.063 -6.931 -4.153 1.00 0.00 59 THR A CA 28
ATOM 25582 C C . THR A 1 59 ? -5.723 -8.305 -3.991 1.00 0.00 59 THR A C 28
ATOM 25583 O O . THR A 1 59 ? -6.278 -8.852 -4.924 1.00 0.00 59 THR A O 28
ATOM 25594 N N . ARG A 1 60 ? -5.668 -8.862 -2.812 1.00 0.00 60 ARG A N 28
ATOM 25595 C CA . ARG A 1 60 ? -6.294 -10.199 -2.585 1.00 0.00 60 ARG A CA 28
ATOM 25596 C C . ARG A 1 60 ? -6.000 -11.130 -3.763 1.00 0.00 60 ARG A C 28
ATOM 25597 O O . ARG A 1 60 ? -6.797 -11.159 -4.685 1.00 0.00 60 ARG A O 28
#

InterPro domains:
  IPR011016 Zinc finger, RING-CH-type [PF12906] (9-53)
  IPR011016 Zinc finger, RING-CH-type [PS51292] (1-60)
  IPR011016 Zinc finger, RING-CH-type [SM00744] (8-54)
  IPR013083 Zinc finger, RING/FYVE/PHD-type [G3DSA:3.30.40.10] (1-60)

Nearest PDB structures (foldseek):
  1vyx-assembly1_A  TM=9.397E-01  e=9.075E-11  Human gammaherpesvirus 8
  2d8s-assembly1_A  TM=6.760E-01  e=1.077E-02  Homo sapiens
  8ytf-assembly1_A  TM=6.318E-01  e=6.963E-01  Homo sapiens
  1vyx-assembly1_A  TM=9.454E-01  e=2.101E-10  Human gammaherpesvirus 8
  2d8s-assembly1_A  TM=6.854E-01  e=4.777E-03  Homo sapiens

Radius of gyration: 10.91 Å; Cα contacts (8 Å, |Δi|>4): 98; chains: 1; bounding box: 30×19×26 Å

Organism: Human herpesvirus 8 type P (isolate GK18) (NCBI:txid868565)

Solvent-accessible surface area: 4556 Å² total; per-residue (Å²): 221,152,138,122,128,75,33,50,0,54,42,62,121,101,97,23,27,123,77,180,23,212,2,18,49,16,146,44,110,10,84,47,2,21,73,92,30,0,22,63,63,16,94,131,53,212,36,107,29,4,145,114,62,59,57,77,6,100,46,257

CATH classification: 3.30.40.10